Protein AF-0000000083249461 (afdb_homodimer)

Sequence (1876 aa):
MSLTADNPIELQPDAIRINGRSEIMLCASLFYFRIPRALWQERMEQLKACGYNSIDVYFPWNYHEDAEGQWDFGGERDVAAFLRLAKEAGLYVVARPGPYICSEWDGGGLPAYLFAQEQIRLRDNDPRFLRHTARWYERIMPLLADFELCQGGTVIAVQLDNELDFYGCEDPAGYMAALRELARSHGIRSPLLACAGQGGLFEASGYAKGVVPTCNFYPHNRDPEFEAKVLAYQSELAAGGVPLLVTETNRSHFLLRRLLACGAKLLGPYLQASGTNFGFTNATNNWGKPLAFLTSDYDFGGMVAPDGTLRPEAREGRLLASLIAAYGTPLAEAVPSGGDSAAVTVRGLQGKAAGPFALQLKGGGSLLFFANTGSDDAALTLAPANAGTSGEATFFMQPDRCAALPCDLPLSHWGLPGRLAFATAELFGVRQANGAVQMLFHAEGAARLTFEAGEAEARDVSGLKARQADGLCTLDFGKAEIGRCRFVWPSGQTLEIVTMDRELALRLETAEADEENFRFEAPGTGEGVQPAKPLAAEWRLAAIDPAQPLTEESPTPVSQADYLEKHGILRGYGWYQAQLPTVPEAGRQLGFFLNKGSDVLSLYAEGRYLGTFVPGGASKYIPLDDNAGIRSIAVRAEIWGHSNFDDPRLPGLRLNAMKGIRGLAAITRIRELSANWRYAMADPDDTNRQPDVPFLSAASKPIVAFGGWLSGRSFRREWFARSIAASAQTTARVLRFDGLEGTAEVFVNGRSAGMAQPLDPFIDLTALTSPGEEIELSVLLERNIGQQGGRVQLLEGMEATDWRLVGAGEEALRDYAIATRPSASAVEFPVSLAPGAVALLYGAPSDPRQDASAGWRVTAQGQGLKATVFWNGRLVSRLWLPGGDARPTMTGGSPDAFYVPGAWFHKPDEGTDEIIVLLEAVDGGHPAELRGFEVTPLMSLTADNPIELQPDAIRINGRSEIMLCASLFYFRIPRALWQERMEQLKACGYNSIDVYFPWNYHEDAEGQWDFGGERDVAAFLRLAKEAGLYVVARPGPYICSEWDGGGLPAYLFAQEQIRLRDNDPRFLRHTARWYERIMPLLADFELCQGGTVIAVQLDNELDFYGCEDPAGYMAALRELARSHGIRSPLLACAGQGGLFEASGYAKGVVPTCNFYPHNRDPEFEAKVLAYQSELAAGGVPLLVTETNRSHFLLRRLLACGAKLLGPYLQASGTNFGFTNATNNWGKPLAFLTSDYDFGGMVAPDGTLRPEAREGRLLASLIAAYGTPLAEAVPSGGDSAAVTVRGLQGKAAGPFALQLKGGGSLLFFANTGSDDAALTLAPANAGTSGEATFFMQPDRCAALPCDLPLSHWGLPGRLAFATAELFGVRQANGAVQMLFHAEGAARLTFEAGEAEARDVSGLKARQADGLCTLDFGKAEIGRCRFVWPSGQTLEIVTMDRELALRLETAEADEENFRFEAPGTGEGVQPAKPLAAEWRLAAIDPAQPLTEESPTPVSQADYLEKHGILRGYGWYQAQLPTVPEAGRQLGFFLNKGSDVLSLYAEGRYLGTFVPGGASKYIPLDDNAGIRSIAVRAEIWGHSNFDDPRLPGLRLNAMKGIRGLAAITRIRELSANWRYAMADPDDTNRQPDVPFLSAASKPIVAFGGWLSGRSFRREWFARSIAASAQTTARVLRFDGLEGTAEVFVNGRSAGMAQPLDPFIDLTALTSPGEEIELSVLLERNIGQQGGRVQLLEGMEATDWRLVGAGEEALRDYAIATRPSASAVEFPVSLAPGAVALLYGAPSDPRQDASAGWRVTAQGQGLKATVFWNGRLVSRLWLPGGDARPTMTGGSPDAFYVPGAWFHKPDEGTDEIIVLLEAVDGGHPAELRGFEVTPL

Nearest PDB structures (foldseek):
  3wf4-assembly1_D  TM=6.411E-01  e=1.593E-29  Homo sapiens
  3thc-assembly1_D  TM=6.425E-01  e=1.957E-29  Homo sapiens
  3wf4-assembly2_B  TM=6.384E-01  e=1.765E-29  Homo sapiens
  3wf2-assembly1_A  TM=6.442E-01  e=6.058E-29  Homo sapiens
  7kdv-assembly1_A  TM=6.465E-01  e=2.553E-28  Mus musculus

Solvent-accessible surface area (backbone atoms only — not comparable to full-atom values): 92840 Å² total; per-residue (Å²): 131,79,72,60,94,85,56,54,63,44,68,31,47,46,29,36,23,51,75,79,41,49,40,62,41,38,25,35,31,50,48,58,83,31,41,63,60,91,46,48,63,58,53,52,49,50,43,44,71,26,46,36,49,24,31,34,30,67,45,47,46,30,76,31,28,76,46,94,89,44,74,51,59,56,78,70,48,26,58,68,61,54,53,50,48,34,42,73,71,61,29,34,29,39,39,28,50,24,60,43,50,32,80,69,23,30,30,6,16,40,42,54,67,62,48,56,42,81,91,56,43,76,87,31,66,27,71,68,38,47,52,58,47,48,55,52,43,67,59,52,36,47,60,50,32,59,29,18,44,94,60,74,31,31,31,59,30,38,28,49,39,50,29,35,32,37,40,68,46,87,37,34,31,59,26,43,41,52,50,50,51,53,44,46,74,40,56,48,77,55,56,34,33,16,32,4,55,63,40,25,45,45,52,23,22,32,67,18,86,80,44,44,60,27,35,27,51,83,70,63,82,46,47,71,61,48,60,62,56,50,38,50,51,30,50,53,32,36,75,70,48,29,36,33,34,29,69,32,27,57,57,48,56,44,48,50,41,52,43,44,37,47,36,42,34,28,46,13,29,54,39,28,43,29,25,34,31,46,50,74,33,17,9,22,39,70,87,40,94,51,53,18,39,40,27,19,25,37,40,82,76,21,29,23,38,60,73,62,52,73,37,77,58,33,33,51,38,30,43,52,34,32,28,52,57,43,52,36,52,26,56,20,43,19,38,54,48,75,85,69,65,75,59,54,45,80,43,74,72,41,69,34,66,34,68,77,33,34,28,37,27,47,94,50,30,31,35,40,25,44,33,24,42,33,94,47,59,20,36,32,33,42,30,46,60,90,46,67,84,91,55,55,43,51,34,54,39,52,51,68,34,47,50,52,21,43,30,49,28,46,33,54,85,77,76,38,78,43,29,38,51,36,34,44,33,27,62,36,36,59,45,77,56,96,68,32,36,36,40,34,33,28,26,82,33,56,26,39,38,32,30,33,46,74,80,37,43,82,37,78,69,38,55,44,46,78,44,80,54,96,68,30,39,37,38,39,37,48,58,85,40,67,17,34,36,29,36,39,35,90,88,66,44,35,40,37,41,36,36,33,27,40,72,54,56,47,25,50,45,90,59,70,88,82,58,96,62,90,41,61,54,71,76,76,62,81,68,77,72,55,72,67,39,70,52,45,88,54,37,26,42,24,82,46,68,64,73,53,72,62,37,92,70,72,62,40,80,40,96,59,56,49,38,36,36,73,72,69,40,68,48,34,34,36,35,41,35,32,33,36,63,80,61,60,93,88,47,46,38,47,24,35,38,39,35,41,26,19,41,39,38,36,33,22,50,77,74,39,64,76,37,41,44,56,56,38,24,19,54,47,79,45,78,44,95,55,73,56,88,69,49,37,41,26,37,42,23,32,49,59,35,35,10,33,38,36,36,71,73,36,56,32,33,23,51,60,37,70,38,28,32,53,40,46,28,45,25,45,46,76,43,84,54,33,62,64,21,34,43,32,86,36,57,73,77,55,76,77,83,61,74,64,64,69,71,67,56,88,64,75,56,23,55,31,40,51,71,56,80,63,40,34,53,87,59,40,31,37,38,37,35,42,74,47,72,41,56,65,85,34,67,30,36,31,39,36,35,51,67,27,64,29,37,36,36,34,23,51,71,84,37,80,56,49,66,23,30,62,73,31,33,52,39,70,41,37,92,78,56,53,59,49,34,77,42,41,38,30,31,46,37,36,34,58,88,90,53,45,50,36,43,35,32,40,38,29,17,37,45,52,40,77,26,25,44,38,62,29,38,70,66,40,40,47,53,39,53,61,69,46,49,84,68,36,39,80,53,64,71,60,43,72,35,51,48,50,35,26,32,40,36,40,34,45,47,78,71,72,62,82,71,10,72,50,11,33,42,36,36,54,42,53,29,14,31,34,36,43,35,26,50,72,79,39,49,49,28,52,33,60,31,56,54,51,92,45,58,68,44,76,38,66,32,47,43,41,39,40,63,47,57,28,85,71,54,60,46,91,89,64,59,80,51,38,40,41,34,44,38,35,14,49,10,72,88,46,63,11,39,38,60,47,46,36,27,30,58,64,131,80,72,63,96,84,55,54,64,42,69,31,47,44,29,36,24,53,74,79,41,49,41,62,40,38,25,36,32,50,49,57,84,32,43,61,61,89,46,48,63,59,52,53,51,51,43,45,72,26,46,35,50,25,31,33,31,68,44,49,46,30,76,30,29,76,45,94,91,44,74,50,58,56,79,68,46,24,56,67,61,52,53,49,48,34,44,73,70,61,28,35,28,39,38,28,50,23,59,43,52,31,81,68,23,29,29,6,16,40,43,53,65,62,47,56,43,81,92,57,44,74,86,32,67,28,71,68,39,46,52,57,48,48,57,51,43,67,59,52,36,46,60,48,33,59,29,20,44,94,63,74,31,30,31,59,30,38,29,49,42,49,30,35,32,37,41,68,46,85,37,32,32,59,26,42,41,50,49,49,51,54,44,46,75,41,56,48,77,55,56,34,33,17,33,3,56,64,40,26,44,44,51,22,21,33,67,18,87,82,44,44,60,28,36,28,52,82,71,65,82,47,46,72,61,47,60,61,54,52,38,52,50,29,52,52,34,36,75,69,49,30,36,33,34,29,69,31,27,58,57,47,57,42,49,50,43,51,42,44,38,49,36,41,33,27,45,14,29,54,40,27,43,28,25,34,31,46,51,74,34,16,8,22,39,69,87,38,94,50,55,19,38,41,27,19,25,38,39,82,74,21,30,22,38,59,72,60,51,74,37,78,58,33,35,50,37,30,43,52,33,31,28,51,57,43,53,35,51,27,56,21,44,19,39,54,46,77,84,67,65,74,59,51,44,80,45,75,71,42,70,36,67,32,67,75,34,33,28,36,28,48,94,50,30,32,33,38,25,44,32,26,41,31,93,48,60,21,36,32,33,41,30,45,61,88,46,67,84,91,55,55,44,51,33,53,38,51,51,68,34,48,50,51,21,41,29,48,29,47,32,53,84,75,76,37,78,44,28,38,52,35,33,43,32,28,62,36,37,59,47,76,55,96,70,32,36,36,39,33,32,29,26,82,32,56,26,39,40,33,30,32,46,74,78,36,44,81,37,78,69,38,54,44,46,78,44,79,54,96,66,28,38,36,37,40,38,48,60,83,41,67,17,34,34,29,34,38,35,89,88,67,43,35,41,37,41,36,37,32,24,41,73,53,57,48,26,51,46,90,66,71,91,81,58,97,67,89,45,61,54,70,77,77,62,81,68,79,71,55,71,66,38,70,51,44,90,54,37,26,41,24,82,45,68,62,72,52,71,63,38,91,70,71,62,39,81,40,94,60,56,50,39,35,35,72,73,71,38,69,49,33,35,37,37,41,35,32,33,37,67,81,62,62,92,89,46,46,38,47,25,35,38,40,36,41,28,19,43,39,37,37,36,20,49,78,72,40,61,76,38,42,45,56,56,38,25,17,56,45,78,44,77,44,93,56,75,56,89,71,48,35,40,27,37,42,25,33,49,58,34,33,8,35,38,36,37,74,73,35,57,32,32,23,51,59,37,69,36,28,33,54,40,47,28,45,24,45,43,78,44,85,55,33,62,64,20,35,44,32,87,38,57,74,77,55,76,77,84,60,76,62,64,67,70,67,57,88,64,74,57,22,54,30,39,52,72,55,81,62,39,33,53,86,57,41,31,36,38,37,35,42,75,47,70,41,57,64,86,34,67,31,38,32,39,35,37,52,67,28,64,30,37,36,37,34,22,53,72,83,38,78,57,49,67,23,30,63,76,30,32,51,39,70,42,36,93,80,58,52,60,49,35,75,41,42,40,30,32,46,37,36,34,57,85,87,53,44,51,34,43,35,32,40,40,28,18,37,45,50,39,80,27,25,44,39,63,31,38,70,66,38,41,47,52,40,52,62,70,46,50,84,70,36,40,79,55,66,71,61,44,72,35,52,48,49,36,26,33,40,37,39,33,43,46,77,70,74,63,83,72,10,72,52,10,34,41,35,36,53,42,53,31,16,31,34,36,43,35,26,50,71,80,39,49,48,29,54,31,60,32,57,55,51,92,46,58,68,44,76,38,66,32,48,42,41,40,40,63,45,57,28,84,72,54,60,47,90,89,64,60,81,50,38,38,40,33,43,38,35,14,51,8,72,87,47,62,12,38,37,60,47,45,37,28,31,58,65

InterPro domains:
  IPR001944 Glycoside hydrolase, family 35 [PR00742] (19-36)
  IPR001944 Glycoside hydrolase, family 35 [PR00742] (40-58)
  IPR001944 Glycoside hydrolase, family 35 [PR00742] (95-114)
  IPR001944 Glycoside hydrolase, family 35 [PR00742] (150-165)
  IPR001944 Glycoside hydrolase, family 35 [PR00742] (265-280)
  IPR001944 Glycoside hydrolase, family 35 [PR00742] (292-308)
  IPR001944 Glycoside hydrolase, family 35 [PR00742] (743-759)
  IPR001944 Glycoside hydrolase, family 35 [PTHR23421] (9-754)
  IPR008979 Galactose-binding-like domain superfamily [SSF49785] (670-785)
  IPR017853 Glycoside hydrolase superfamily [SSF51445] (10-313)
  IPR031330 Glycoside hydrolase 35, catalytic domain [PF01301] (17-312)

Organism: NCBI:txid582686

Radius of gyration: 43.16 Å; Cα contacts (8 Å, |Δi|>4): 5080; chains: 2; bounding box: 88×126×91 Å

pLDDT: mean 92.26, std 10.06, range [27.17, 98.81]

Foldseek 3Di:
DAQDPPAQWGFFLQATGGNRFGAFAAEAEDELLFAAPVCLLVLLLLCVQLQGQAYEYEQQQCVQDVDPPRGDCDHSNPPLVSQVSCQVSRHAYAYEDAPACLLLWFLSSDFLLQLLDPPDDPLELGPVNLVSVLVSCLPVLLSLLCQDVVNVHRYQEYEHHEQQVQPPYPQLQNSLLSSVVSSVVSRDSHQYEWEHAAPPQCSGRVPHPRYQYAYEDEDDLLPQCVLVVLLVVSVVSNVVGGYHAHQEYAQAVLSVLSNLLSNYRYDYYPHQAWGFQFFLTRAWEQPFVGIATAFRGFPPPHQAHHLGDGDLSSLVSNQVSLLCVALGRQSSRWHKDDQPPLFKDKDDKDADKHDQIWTAGPPGWIWTKIARSGQAKIKIKIDTNPDPPVGIDMAIDGHSDIAIKIAQAAPVSVPAHWGWHTKSWHFRHWDDDDLEIETETEGQFKMKIKIQRAQWDKDPWDQWDWDDDPSIIMTIHGAPDWTWIWTADPVGHIYIYTYHYVVQSSQFDPDPDPDPDTDGHDPPPVPDQDDWDFQFDWKWKDWDLLQDDLFPDDWAWDFFDDFPSVVVFRAFKKKKKFWADFAPDPFFQFWKKFAQADAWKWKAQVSHTQFIAGLLRAIDTRGDPDSDRGTMMMIMWHPSRQASGDDPPGQRNHSSRTHGTRFMFRFGDKAWDQFFWFKFADDQPDPDDFQVVRVPDPDGTDTGGVQGDDDPDWGQKMKTKDKDWAAQRFQWKKKFFAQAQWKKFKDKQRHTQGMAHPSHRMTTCRVVDHHGDIIMMMIITGDGPPGGRGTIMMTTGYIIGRMTMDGDGLQRNLVSLVVCVVNIGIDAPWDKAAAFIKMKMKRFGDPQVPQAQSFKKKFWDWAQKWKFKDKPSTGFTIADHHDAPNDGHYDRDDRGITTDGNVPDDDPVRDTIMMMMIITRRHNPDIIITGGMIIGGD/DAQDPPAQWGFFLQATGGNRFGAFAAEAEDELLFAAPVCLLVLLLLCVQLQGQAYEYEQQQCVQDVDPPRGDCDHSNPPLVSQVSCQVSRHAYAYEDAPACLLLWFLSSDFLLQLLDPPDDPLELGPVNLVSVLVSCLPVLLSLLCQDVVNVHRYQEYEHHEQQVQPPYPQLQNSLLSSVVSSVVSRDSHQYEFEHADPPQCSGRVPHPRYQYAYEDEDDLLPQCVLVVLLVVSVVSNVVGGYHAHQEYAQAVLSVLSNLLSNYRHDYYPHQAWGFQFFLTGAWEQPFVGIATAFRGFPPPHQQHHLGDGDLSSLVSNQVSLLSVALGRQSSRWHKDDQCPVFKDKDDKDADKHDQIWTAGPPGWIWTKIARSGQAKIKIKIDTNPDPPVDIDMAIDGHSDIAIKIAQAAPVSVPAHWGWHTKSWHFRHWDDDDLEIETETEGQFKMKIKIQRAQWDKDPWDQWDWDDDPSIIMTIHGAPDWTWIKTAHPVGHIYIYTYHYVVQSSQFDPDDDPDPDTDGHDPPPVPDQDDWDFQFDWKWKDWDLLQDDLFPDDWAWDFFDDFPSVVVFRAFKKKKKFWADFAPDPFFQFWKKFAQADAWKWKAQVSHTQFIAGLLRAIDTRGDPDSDRGTMMMIMWHPSRQASGDDPPGQRNHSSRTHGTRFMFRFGDKAWDQFFWFKFADDQPDPDDFQVVRVPDPDGTDTGGVQGDDDPDWGQKMKTKDKDWAAQRFQWKKKFFAQAQWKKFKDKQRHTQGMAHPSHRMTTCRVVDHHGDIIMMMIITGDGPPGGRGTIMMTTGYIIGRMTMDGDGLQRNLVSLVVCVVNIGIDAPWDKAAAFIKMKMKRFGDPQVPQAQSFKKKFWDWAQKWKFKDKPSTGFTIADHHDAPNDGHYDRDDRGITTDGNVPADDPVRDTIMMMMIITRRHNPDIIITGGMIIGGD

Structure (mmCIF, N/CA/C/O backbone):
data_AF-0000000083249461-model_v1
#
loop_
_entity.id
_entity.type
_entity.pdbx_description
1 polymer Beta-galactosidase
#
loop_
_atom_site.group_PDB
_atom_site.id
_atom_site.type_symbol
_atom_site.label_atom_id
_atom_site.label_alt_id
_atom_site.label_comp_id
_atom_site.label_asym_id
_atom_site.label_entity_id
_atom_site.label_seq_id
_atom_site.pdbx_PDB_ins_code
_atom_site.Cartn_x
_atom_site.Cartn_y
_atom_site.Cartn_z
_atom_site.occupancy
_atom_site.B_iso_or_equiv
_atom_site.auth_seq_id
_atom_site.auth_comp_id
_atom_site.auth_asym_id
_atom_site.auth_atom_id
_atom_site.pdbx_PDB_model_num
ATOM 1 N N . MET A 1 1 ? 1.251 26.172 41.938 1 27.56 1 MET A N 1
ATOM 2 C CA . MET A 1 1 ? 2.48 26.938 42.031 1 27.56 1 MET A CA 1
ATOM 3 C C . MET A 1 1 ? 2.188 28.438 41.938 1 27.56 1 MET A C 1
ATOM 5 O O . MET A 1 1 ? 1.895 28.938 40.844 1 27.56 1 MET A O 1
ATOM 9 N N . SER A 1 2 ? 1.574 28.875 42.938 1 34.41 2 SER A N 1
ATOM 10 C CA . SER A 1 2 ? 1.335 30.297 43.156 1 34.41 2 SER A CA 1
ATOM 11 C C . SER A 1 2 ? 2.625 31.109 43 1 34.41 2 SER A C 1
ATOM 13 O O . SER A 1 2 ? 3.588 30.875 43.75 1 34.41 2 SER A O 1
ATOM 15 N N . LEU A 1 3 ? 2.977 31.453 41.812 1 40.75 3 LEU A N 1
ATOM 16 C CA . LEU A 1 3 ? 4.059 32.438 41.688 1 40.75 3 LEU A CA 1
ATOM 17 C C . LEU A 1 3 ? 4.047 33.406 42.875 1 40.75 3 LEU A C 1
ATOM 19 O O . LEU A 1 3 ? 2.982 33.75 43.375 1 40.75 3 LEU A O 1
ATOM 23 N N . THR A 1 4 ? 5.133 33.594 43.562 1 42.22 4 THR A N 1
ATOM 24 C CA . THR A 1 4 ? 5.387 34.438 44.719 1 42.22 4 THR A CA 1
ATOM 25 C C . THR A 1 4 ? 4.691 35.781 44.562 1 42.22 4 THR A C 1
ATOM 27 O O . THR A 1 4 ? 4.449 36.25 43.438 1 42.22 4 THR A O 1
ATOM 30 N N . ALA A 1 5 ? 4.137 36.406 45.625 1 47.94 5 ALA A N 1
ATOM 31 C CA . ALA A 1 5 ? 3.49 37.656 45.969 1 47.94 5 ALA A CA 1
ATOM 32 C C . ALA A 1 5 ? 4.078 38.812 45.125 1 47.94 5 ALA A C 1
ATOM 34 O O . ALA A 1 5 ? 3.365 39.75 44.781 1 47.94 5 ALA A O 1
ATOM 35 N N . ASP A 1 6 ? 5.359 38.656 44.656 1 61.06 6 ASP A N 1
ATOM 36 C CA . ASP A 1 6 ? 6.012 39.844 44.125 1 61.06 6 ASP A CA 1
ATOM 37 C C . ASP A 1 6 ? 6.117 39.75 42.594 1 61.06 6 ASP A C 1
ATOM 39 O O . ASP A 1 6 ? 6.766 40.594 41.969 1 61.06 6 ASP A O 1
ATOM 43 N N . ASN A 1 7 ? 5.496 38.688 41.781 1 78.06 7 ASN A N 1
ATOM 44 C CA . ASN A 1 7 ? 5.57 38.625 40.312 1 78.06 7 ASN A CA 1
ATOM 45 C C . ASN A 1 7 ? 4.441 39.438 39.656 1 78.06 7 ASN A C 1
ATOM 47 O O . ASN A 1 7 ? 3.27 39.219 40 1 78.06 7 ASN A O 1
ATOM 51 N N . PRO A 1 8 ? 4.801 40.281 38.844 1 92.56 8 PRO A N 1
ATOM 52 C CA . PRO A 1 8 ? 3.793 41.125 38.188 1 92.56 8 PRO A CA 1
ATOM 53 C C . PRO A 1 8 ? 2.871 40.344 37.25 1 92.56 8 PRO A C 1
ATOM 55 O O . PRO A 1 8 ? 1.847 40.875 36.812 1 92.56 8 PRO A O 1
ATOM 58 N N . ILE A 1 9 ? 3.199 39.062 36.969 1 96.38 9 ILE A N 1
ATOM 59 C CA . ILE A 1 9 ? 2.371 38.25 36.094 1 96.38 9 ILE A CA 1
ATOM 60 C C . ILE A 1 9 ? 1.811 37.062 36.875 1 96.38 9 ILE A C 1
ATOM 62 O O . ILE A 1 9 ? 2.568 36.25 37.406 1 96.38 9 ILE A O 1
ATOM 66 N N . GLU A 1 10 ? 0.568 36.969 36.938 1 95.81 10 GLU A N 1
ATOM 67 C CA . GLU A 1 10 ? -0.107 35.844 37.625 1 95.81 10 GLU A CA 1
ATOM 68 C C . GLU A 1 10 ? -0.956 35.031 36.656 1 95.81 10 GLU A C 1
ATOM 70 O O . GLU A 1 10 ? -1.757 35.594 35.906 1 95.81 10 GLU A O 1
ATOM 75 N N . LEU A 1 11 ? -0.726 33.75 36.656 1 97.31 11 LEU A N 1
ATOM 76 C CA . LEU A 1 11 ? -1.532 32.812 35.875 1 97.31 11 LEU A CA 1
ATOM 77 C C . LEU A 1 11 ? -2.447 32 36.75 1 97.31 11 LEU A C 1
ATOM 79 O O . LEU A 1 11 ? -1.972 31.25 37.625 1 97.31 11 LEU A O 1
ATOM 83 N N . GLN A 1 12 ? -3.715 32.156 36.594 1 96.62 12 GLN A N 1
ATOM 84 C CA . GLN A 1 12 ? -4.746 31.375 37.25 1 96.62 12 GLN A CA 1
ATOM 85 C C . GLN A 1 12 ? -5.695 30.719 36.25 1 96.62 12 GLN A C 1
ATOM 87 O O . GLN A 1 12 ? -5.738 31.109 35.094 1 96.62 12 GLN A O 1
ATOM 92 N N . PRO A 1 13 ? -6.363 29.734 36.719 1 96.19 13 PRO A N 1
ATOM 93 C CA . PRO A 1 13 ? -7.238 29.031 35.781 1 96.19 13 PRO A CA 1
ATOM 94 C C . PRO A 1 13 ? -8.195 29.969 35.031 1 96.19 13 PRO A C 1
ATOM 96 O O . PRO A 1 13 ? -8.57 29.688 33.906 1 96.19 13 PRO A O 1
ATOM 99 N N . ASP A 1 14 ? -8.453 31.094 35.656 1 95.69 14 ASP A N 1
ATOM 100 C CA . ASP A 1 14 ? -9.5 31.938 35.062 1 95.69 14 ASP A CA 1
ATOM 101 C C . ASP A 1 14 ? -8.914 33.188 34.438 1 95.69 14 ASP A C 1
ATOM 103 O O . ASP A 1 14 ? -9.617 33.938 33.781 1 95.69 14 ASP A O 1
ATOM 107 N N . ALA A 1 15 ? -7.555 33.438 34.562 1 97.19 15 ALA A N 1
ATOM 108 C CA . ALA A 1 15 ? -7.102 34.719 34.062 1 97.19 15 ALA A CA 1
ATOM 109 C C . ALA A 1 15 ? -5.582 34.75 33.938 1 97.19 15 ALA A C 1
ATOM 111 O O . ALA A 1 15 ? -4.879 34 34.594 1 97.19 15 ALA A O 1
ATOM 112 N N . ILE A 1 16 ? -5.133 35.562 33.031 1 98.12 16 ILE A N 1
ATOM 113 C CA . ILE A 1 16 ? -3.801 36.156 33.094 1 98.12 16 ILE A CA 1
ATOM 114 C C . ILE A 1 16 ? -3.867 37.531 33.719 1 98.12 16 ILE A C 1
ATOM 116 O O . ILE A 1 16 ? -4.547 38.438 33.188 1 98.12 16 ILE A O 1
ATOM 120 N N . ARG A 1 17 ? -3.184 37.75 34.781 1 97.19 17 ARG A N 1
ATOM 121 C CA . ARG A 1 17 ? -3.16 39.062 35.438 1 97.19 17 ARG A CA 1
ATOM 122 C C . ARG A 1 17 ? -1.78 39.688 35.312 1 97.19 17 ARG A C 1
ATOM 124 O O . ARG A 1 17 ? -0.776 39.094 35.688 1 97.19 17 ARG A O 1
ATOM 131 N N . ILE A 1 18 ? -1.732 40.812 34.719 1 96.81 18 ILE A N 1
ATOM 132 C CA . ILE A 1 18 ? -0.509 41.594 34.531 1 96.81 18 ILE A CA 1
ATOM 133 C C . ILE A 1 18 ? -0.602 42.875 35.375 1 96.81 18 ILE A C 1
ATOM 135 O O . ILE A 1 18 ? -1.45 43.719 35.094 1 96.81 18 ILE A O 1
ATOM 139 N N . ASN A 1 19 ? 0.245 43 36.312 1 94.12 19 ASN A N 1
ATOM 140 C CA . ASN A 1 19 ? 0.198 44.125 37.25 1 94.12 19 ASN A CA 1
ATOM 141 C C . ASN A 1 19 ? -1.189 44.281 37.844 1 94.12 19 ASN A C 1
ATOM 143 O O . ASN A 1 19 ? -1.718 45.406 37.906 1 94.12 19 ASN A O 1
ATOM 147 N N . GLY A 1 20 ? -1.799 43.219 38.031 1 92.81 20 GLY A N 1
ATOM 148 C CA . GLY A 1 20 ? -3.068 43.188 38.719 1 92.81 20 GLY A CA 1
ATOM 149 C C . GLY A 1 20 ? -4.27 43.312 37.812 1 92.81 20 GLY A C 1
ATOM 150 O O . GLY A 1 20 ? -5.41 43.156 38.25 1 92.81 20 GLY A O 1
ATOM 151 N N . ARG A 1 21 ? -4.051 43.531 36.625 1 94.94 21 ARG A N 1
ATOM 152 C CA . ARG A 1 21 ? -5.148 43.656 35.688 1 94.94 21 ARG A CA 1
ATOM 153 C C . ARG A 1 21 ? -5.285 42.406 34.812 1 94.94 21 ARG A C 1
ATOM 155 O O . ARG A 1 21 ? -4.312 41.938 34.219 1 94.94 21 ARG A O 1
ATOM 162 N N . SER A 1 22 ? -6.523 41.938 34.781 1 97 22 SER A N 1
ATOM 163 C CA . SER A 1 22 ? -6.789 40.75 33.969 1 97 22 SER A CA 1
ATOM 164 C C . SER A 1 22 ? -6.914 41.125 32.469 1 97 22 SER A C 1
ATOM 166 O O . SER A 1 22 ? -7.605 42.094 32.156 1 97 22 SER A O 1
ATOM 168 N N . GLU A 1 23 ? -6.215 40.375 31.641 1 95.5 23 GLU A N 1
ATOM 169 C CA . GLU A 1 23 ? -6.207 40.656 30.203 1 95.5 23 GLU A CA 1
ATOM 170 C C . GLU A 1 23 ? -6.352 39.406 29.375 1 95.5 23 GLU A C 1
ATOM 172 O O . GLU A 1 23 ? -5.922 38.312 29.812 1 95.5 23 GLU A O 1
ATOM 177 N N . ILE A 1 24 ? -7.059 39.5 28.25 1 98.12 24 ILE A N 1
ATOM 178 C CA . ILE A 1 24 ? -6.945 38.5 27.188 1 98.12 24 ILE A CA 1
ATOM 179 C C . ILE A 1 24 ? -5.789 38.844 26.266 1 98.12 24 ILE A C 1
ATOM 181 O O . ILE A 1 24 ? -5.707 40 25.781 1 98.12 24 ILE A O 1
ATOM 185 N N . MET A 1 25 ? -4.926 37.906 26.062 1 98.19 25 MET A N 1
ATOM 186 C CA . MET A 1 25 ? -3.77 38.188 25.219 1 98.19 25 MET A CA 1
ATOM 187 C C . MET A 1 25 ? -4.059 37.812 23.766 1 98.19 25 MET A C 1
ATOM 189 O O . MET A 1 25 ? -4.258 36.656 23.438 1 98.19 25 MET A O 1
ATOM 193 N N . LEU A 1 26 ? -4.234 38.781 22.906 1 98.12 26 LEU A N 1
ATOM 194 C CA . LEU A 1 26 ? -4.137 38.594 21.469 1 98.12 26 LEU A CA 1
ATOM 195 C C . LEU A 1 26 ? -2.688 38.688 21 1 98.12 26 LEU A C 1
ATOM 197 O O . LEU A 1 26 ? -2.125 39.781 20.938 1 98.12 26 LEU A O 1
ATOM 201 N N . CYS A 1 27 ? -2.129 37.562 20.688 1 98.38 27 CYS A N 1
ATOM 202 C CA . CYS A 1 27 ? -0.682 37.438 20.547 1 98.38 27 CYS A CA 1
ATOM 203 C C . CYS A 1 27 ? -0.298 37.062 19.125 1 98.38 27 CYS A C 1
ATOM 205 O O . CYS A 1 27 ? -0.416 35.906 18.719 1 98.38 27 CYS A O 1
ATOM 207 N N . ALA A 1 28 ? 0.229 38 18.359 1 97.88 28 ALA A N 1
ATOM 208 C CA . ALA A 1 28 ? 0.616 37.75 16.969 1 97.88 28 ALA A CA 1
ATOM 209 C C . ALA A 1 28 ? 2.084 37.375 16.875 1 97.88 28 ALA A C 1
ATOM 211 O O . ALA A 1 28 ? 2.939 37.938 17.531 1 97.88 28 ALA A O 1
ATOM 212 N N . SER A 1 29 ? 2.342 36.375 16.078 1 97 29 SER A N 1
ATOM 213 C CA . SER A 1 29 ? 3.732 36.031 15.789 1 97 29 SER A CA 1
ATOM 214 C C . SER A 1 29 ? 4.41 37.125 14.977 1 97 29 SER A C 1
ATOM 216 O O . SER A 1 29 ? 3.844 37.625 14 1 97 29 SER A O 1
ATOM 218 N N . LEU A 1 30 ? 5.461 37.562 15.383 1 97.88 30 LEU A N 1
ATOM 219 C CA . LEU A 1 30 ? 6.305 38.562 14.703 1 97.88 30 LEU A CA 1
ATOM 220 C C . LEU A 1 30 ? 7.777 38.156 14.805 1 97.88 30 LEU A C 1
ATOM 222 O O . LEU A 1 30 ? 8.367 38.25 15.883 1 97.88 30 LEU A O 1
ATOM 226 N N . PHE A 1 31 ? 8.391 37.844 13.695 1 98.06 31 PHE A N 1
ATOM 227 C CA . PHE A 1 31 ? 9.727 37.281 13.711 1 98.06 31 PHE A CA 1
ATOM 228 C C . PHE A 1 31 ? 10.734 38.219 13.086 1 98.06 31 PHE A C 1
ATOM 230 O O . PHE A 1 31 ? 10.797 38.375 11.859 1 98.06 31 PHE A O 1
ATOM 237 N N . TYR A 1 32 ? 11.586 38.75 13.867 1 98.12 32 TYR A N 1
ATOM 238 C CA . TYR A 1 32 ? 12.547 39.75 13.43 1 98.12 32 TYR A CA 1
ATOM 239 C C . TYR A 1 32 ? 13.5 39.188 12.383 1 98.12 32 TYR A C 1
ATOM 241 O O . TYR A 1 32 ? 13.992 39.906 11.516 1 98.12 32 TYR A O 1
ATOM 249 N N . PHE A 1 33 ? 13.789 37.969 12.43 1 98 33 PHE A N 1
ATOM 250 C CA . PHE A 1 33 ? 14.773 37.344 11.555 1 98 33 PHE A CA 1
ATOM 251 C C . PHE A 1 33 ? 14.195 37.094 10.164 1 98 33 PHE A C 1
ATOM 253 O O . PHE A 1 33 ? 14.914 36.688 9.242 1 98 33 PHE A O 1
ATOM 260 N N . ARG A 1 34 ? 12.922 37.406 9.953 1 97.88 34 ARG A N 1
ATOM 261 C CA . ARG A 1 34 ? 12.281 37.25 8.648 1 97.88 34 ARG A CA 1
ATOM 262 C C . ARG A 1 34 ? 11.859 38.594 8.086 1 97.88 34 ARG A C 1
ATOM 264 O O . ARG A 1 34 ? 11.25 38.656 7.016 1 97.88 34 ARG A O 1
ATOM 271 N N . ILE A 1 35 ? 12.031 39.625 8.797 1 97.5 35 ILE A N 1
ATOM 272 C CA . ILE A 1 35 ? 11.641 40.969 8.461 1 97.5 35 ILE A CA 1
ATOM 273 C C . ILE A 1 35 ? 12.844 41.906 8.578 1 97.5 35 ILE A C 1
ATOM 275 O O . ILE A 1 35 ? 13.539 41.906 9.594 1 97.5 35 ILE A O 1
ATOM 279 N N . PRO A 1 36 ? 13.141 42.781 7.547 1 96.69 36 PRO A N 1
ATOM 280 C CA . PRO A 1 36 ? 14.25 43.719 7.676 1 96.69 36 PRO A CA 1
ATOM 281 C C . PRO A 1 36 ? 14.109 44.625 8.898 1 96.69 36 PRO A C 1
ATOM 283 O O . PRO A 1 36 ? 13.008 45.094 9.211 1 96.69 36 PRO A O 1
ATOM 286 N N . ARG A 1 37 ? 15.203 44.875 9.531 1 97.5 37 ARG A N 1
ATOM 287 C CA . ARG A 1 37 ? 15.234 45.688 10.742 1 97.5 37 ARG A CA 1
ATOM 288 C C . ARG A 1 37 ? 14.5 47 10.531 1 97.5 37 ARG A C 1
ATOM 290 O O . ARG A 1 37 ? 13.781 47.469 11.414 1 97.5 37 ARG A O 1
ATOM 297 N N . ALA A 1 38 ? 14.602 47.594 9.383 1 96 38 ALA A N 1
ATOM 298 C CA . ALA A 1 38 ? 14.008 48.906 9.062 1 96 38 ALA A CA 1
ATOM 299 C C . ALA A 1 38 ? 12.484 48.844 9.133 1 96 38 ALA A C 1
ATOM 301 O O . ALA A 1 38 ? 11.82 49.875 9.219 1 96 38 ALA A O 1
ATOM 302 N N . LEU A 1 39 ? 11.938 47.688 9.086 1 96.62 39 LEU A N 1
ATOM 303 C CA . LEU A 1 39 ? 10.492 47.531 9.008 1 96.62 39 LEU A CA 1
ATOM 304 C C . LEU A 1 39 ? 9.922 47 10.312 1 96.62 39 LEU A C 1
ATOM 306 O O . LEU A 1 39 ? 8.711 46.812 10.438 1 96.62 39 LEU A O 1
ATOM 310 N N . TRP A 1 40 ? 10.75 46.75 11.32 1 98.12 40 TRP A N 1
ATOM 311 C CA . TRP A 1 40 ? 10.289 46.188 12.586 1 98.12 40 TRP A CA 1
ATOM 312 C C . TRP A 1 40 ? 9.211 47.062 13.219 1 98.12 40 TRP A C 1
ATOM 314 O O . TRP A 1 40 ? 8.141 46.562 13.586 1 98.12 40 TRP A O 1
ATOM 324 N N . GLN A 1 41 ? 9.484 48.281 13.344 1 97.69 41 GLN A N 1
ATOM 325 C CA . GLN A 1 41 ? 8.578 49.219 13.977 1 97.69 41 GLN A CA 1
ATOM 326 C C . GLN A 1 41 ? 7.242 49.312 13.234 1 97.69 41 GLN A C 1
ATOM 328 O O . GLN A 1 41 ? 6.18 49.281 13.859 1 97.69 41 GLN A O 1
ATOM 333 N N . GLU A 1 42 ? 7.336 49.375 11.977 1 96.12 42 GLU A N 1
ATOM 334 C CA . GLU A 1 42 ? 6.121 49.438 11.164 1 96.12 42 GLU A CA 1
ATOM 335 C C . GLU A 1 42 ? 5.23 48.219 11.43 1 96.12 42 GLU A C 1
ATOM 337 O O . GLU A 1 42 ? 4.016 48.375 11.57 1 96.12 42 GLU A O 1
ATOM 342 N N . ARG A 1 43 ? 5.844 47.062 11.398 1 97.38 43 ARG A N 1
ATOM 343 C CA . ARG A 1 43 ? 5.078 45.844 11.625 1 97.38 43 ARG A CA 1
ATOM 344 C C . ARG A 1 43 ? 4.418 45.844 13 1 97.38 43 ARG A C 1
ATOM 346 O O . ARG A 1 43 ? 3.264 45.438 13.148 1 97.38 43 ARG A O 1
ATOM 353 N N . MET A 1 44 ? 5.121 46.281 13.977 1 98.38 44 MET A N 1
ATOM 354 C CA . MET A 1 44 ? 4.594 46.344 15.336 1 98.38 44 MET A CA 1
ATOM 355 C C . MET A 1 44 ? 3.416 47.312 15.422 1 98.38 44 MET A C 1
ATOM 357 O O . MET A 1 44 ? 2.41 47 16.062 1 98.38 44 MET A O 1
ATOM 361 N N . GLU A 1 45 ? 3.518 48.406 14.797 1 97.25 45 GLU A N 1
ATOM 362 C CA . GLU A 1 45 ? 2.438 49.375 14.781 1 97.25 45 GLU A CA 1
ATOM 363 C C . GLU A 1 45 ? 1.206 48.844 14.062 1 97.25 45 GLU A C 1
ATOM 365 O O . GLU A 1 45 ? 0.075 49.094 14.484 1 97.25 45 GLU A O 1
ATOM 370 N N . GLN A 1 46 ? 1.48 48.156 13.023 1 96.5 46 GLN A N 1
ATOM 371 C CA . GLN A 1 46 ? 0.378 47.531 12.297 1 96.5 46 GLN A CA 1
ATOM 372 C C . GLN A 1 46 ? -0.373 46.531 13.188 1 96.5 46 GLN A C 1
ATOM 374 O O . GLN A 1 46 ? -1.605 46.5 13.195 1 96.5 46 GLN A O 1
ATOM 379 N N . LEU A 1 47 ? 0.372 45.719 13.906 1 97.62 47 LEU A N 1
ATOM 380 C CA . LEU A 1 47 ? -0.256 44.75 14.781 1 97.62 47 LEU A CA 1
ATOM 381 C C . LEU A 1 47 ? -1.068 45.438 15.875 1 97.62 47 LEU A C 1
ATOM 383 O O . LEU A 1 47 ? -2.182 45 16.188 1 97.62 47 LEU A O 1
ATOM 387 N N . LYS A 1 48 ? -0.538 46.5 16.422 1 97 48 LYS A N 1
ATOM 388 C CA . LYS A 1 48 ? -1.265 47.312 17.406 1 97 48 LYS A CA 1
ATOM 389 C C . LYS A 1 48 ? -2.553 47.875 16.828 1 97 48 LYS A C 1
ATOM 391 O O . LYS A 1 48 ? -3.598 47.844 17.469 1 97 48 LYS A O 1
ATOM 396 N N . ALA A 1 49 ? -2.396 48.312 15.641 1 94.75 49 ALA A N 1
ATOM 397 C CA . ALA A 1 49 ? -3.551 48.906 14.969 1 94.75 49 ALA A CA 1
ATOM 398 C C . ALA A 1 49 ? -4.625 47.844 14.711 1 94.75 49 ALA A C 1
ATOM 400 O O . ALA A 1 49 ? -5.812 48.188 14.633 1 94.75 49 ALA A O 1
ATOM 401 N N . CYS A 1 50 ? -4.246 46.656 14.633 1 95.38 50 CYS A N 1
ATOM 402 C CA . CYS A 1 50 ? -5.188 45.562 14.406 1 95.38 50 CYS A CA 1
ATOM 403 C C . CYS A 1 50 ? -5.766 45.062 15.719 1 95.38 50 CYS A C 1
ATOM 405 O O . CYS A 1 50 ? -6.598 44.156 15.727 1 95.38 50 CYS A O 1
ATOM 407 N N . GLY A 1 51 ? -5.34 45.594 16.781 1 95.88 51 GLY A N 1
ATOM 408 C CA . GLY A 1 51 ? -5.938 45.312 18.062 1 95.88 51 GLY A CA 1
ATOM 409 C C . GLY A 1 51 ? -5.121 44.344 18.891 1 95.88 51 GLY A C 1
ATOM 410 O O . GLY A 1 51 ? -5.5 44 20.016 1 95.88 51 GLY A O 1
ATOM 411 N N . TYR A 1 52 ? -3.975 43.906 18.438 1 98 52 TYR A N 1
ATOM 412 C CA . TYR A 1 52 ? -3.141 42.969 19.188 1 98 52 TYR A CA 1
ATOM 413 C C . TYR A 1 52 ? -2.367 43.688 20.281 1 98 52 TYR A C 1
ATOM 415 O O . TYR A 1 52 ? -1.932 44.812 20.094 1 98 52 TYR A O 1
ATOM 423 N N . ASN A 1 53 ? -2.199 43.031 21.406 1 98.12 53 ASN A N 1
ATOM 424 C CA . ASN A 1 53 ? -1.527 43.656 22.547 1 98.12 53 ASN A CA 1
ATOM 425 C C . ASN A 1 53 ? -0.25 42.906 22.922 1 98.12 53 ASN A C 1
ATOM 427 O O . ASN A 1 53 ? 0.435 43.281 23.875 1 98.12 53 ASN A O 1
ATOM 431 N N . SER A 1 54 ? 0.04 41.875 22.234 1 98.38 54 SER A N 1
ATOM 432 C CA . SER A 1 54 ? 1.24 41.094 22.5 1 98.38 54 SER A CA 1
ATOM 433 C C . SER A 1 54 ? 1.76 40.438 21.219 1 98.38 54 SER A C 1
ATOM 435 O O . SER A 1 54 ? 1.026 40.312 20.25 1 98.38 54 SER A O 1
ATOM 437 N N . ILE A 1 55 ? 3.012 40.094 21.25 1 98.56 55 ILE A N 1
ATOM 438 C CA . ILE A 1 55 ? 3.645 39.344 20.172 1 98.56 55 ILE A CA 1
ATOM 439 C C . ILE A 1 55 ? 4.395 38.156 20.75 1 98.56 55 ILE A C 1
ATOM 441 O O . ILE A 1 55 ? 4.852 38.188 21.891 1 98.56 55 ILE A O 1
ATOM 445 N N . ASP A 1 56 ? 4.387 37.062 20.031 1 98 56 ASP A N 1
ATOM 446 C CA . ASP A 1 56 ? 5.344 36 20.328 1 98 56 ASP A CA 1
ATOM 447 C C . ASP A 1 56 ? 6.523 36.031 19.359 1 98 56 ASP A C 1
ATOM 449 O O . ASP A 1 56 ? 6.348 36.344 18.172 1 98 56 ASP A O 1
ATOM 453 N N . VAL A 1 57 ? 7.688 35.781 19.859 1 98.31 57 VAL A N 1
ATOM 454 C CA . VAL A 1 57 ? 8.922 35.938 19.094 1 98.31 57 VAL A CA 1
ATOM 455 C C . VAL A 1 57 ? 9.805 34.719 19.297 1 98.31 57 VAL A C 1
ATOM 457 O O . VAL A 1 57 ? 10.125 34.344 20.422 1 98.31 57 VAL A O 1
ATOM 460 N N . TYR A 1 58 ? 10.172 34.125 18.188 1 98.44 58 TYR A N 1
ATOM 461 C CA . TYR A 1 58 ? 11.211 33.094 18.219 1 98.44 58 TYR A CA 1
ATOM 462 C C . TYR A 1 58 ? 12.594 33.719 18.125 1 98.44 58 TYR A C 1
ATOM 464 O O . TYR A 1 58 ? 12.766 34.781 17.547 1 98.44 58 TYR A O 1
ATOM 472 N N . PHE A 1 59 ? 13.5 33.062 18.703 1 98.69 59 PHE A N 1
ATOM 473 C CA . PHE A 1 59 ? 14.914 33.406 18.625 1 98.69 59 PHE A CA 1
ATOM 474 C C . PHE A 1 59 ? 15.742 32.219 18.141 1 98.69 59 PHE A C 1
ATOM 476 O O . PHE A 1 59 ? 16.141 31.375 18.938 1 98.69 59 PHE A O 1
ATOM 483 N N . PRO A 1 60 ? 15.984 32.156 16.844 1 98.56 60 PRO A N 1
ATOM 484 C CA . PRO A 1 60 ? 16.688 30.969 16.328 1 98.56 60 PRO A CA 1
ATOM 485 C C . PRO A 1 60 ? 18.156 30.938 16.734 1 98.56 60 PRO A C 1
ATOM 487 O O . PRO A 1 60 ? 18.922 31.828 16.375 1 98.56 60 PRO A O 1
ATOM 490 N N . TRP A 1 61 ? 18.547 29.906 17.406 1 98.75 61 TRP A N 1
ATOM 491 C CA . TRP A 1 61 ? 19.922 29.688 17.844 1 98.75 61 TRP A CA 1
ATOM 492 C C . TRP A 1 61 ? 20.891 29.797 16.672 1 98.75 61 TRP A C 1
ATOM 494 O O . TRP A 1 61 ? 21.875 30.531 16.734 1 98.75 61 TRP A O 1
ATOM 504 N N . ASN A 1 62 ? 20.609 29.203 15.57 1 97.94 62 ASN A N 1
ATOM 505 C CA . ASN A 1 62 ? 21.547 29.109 14.453 1 97.94 62 ASN A CA 1
ATOM 506 C C . ASN A 1 62 ? 21.531 30.391 13.617 1 97.94 62 ASN A C 1
ATOM 508 O O . ASN A 1 62 ? 22.312 30.516 12.672 1 97.94 62 ASN A O 1
ATOM 512 N N . TYR A 1 63 ? 20.625 31.281 13.891 1 97.81 63 TYR A N 1
ATOM 513 C CA . TYR A 1 63 ? 20.672 32.625 13.312 1 97.81 63 TYR A CA 1
ATOM 514 C C . TYR A 1 63 ? 21.75 33.469 13.984 1 97.81 63 TYR A C 1
ATOM 516 O O . TYR A 1 63 ? 22.406 34.281 13.336 1 97.81 63 TYR A O 1
ATOM 524 N N . HIS A 1 64 ? 22 33.219 15.234 1 98.56 64 HIS A N 1
ATOM 525 C CA . HIS A 1 64 ? 22.906 34 16.047 1 98.56 64 HIS A CA 1
ATOM 526 C C . HIS A 1 64 ? 24.25 33.312 16.219 1 98.56 64 HIS A C 1
ATOM 528 O O . HIS A 1 64 ? 25.234 33.938 16.594 1 98.56 64 HIS A O 1
ATOM 534 N N . GLU A 1 65 ? 24.266 32.031 16.016 1 97.81 65 GLU A N 1
ATOM 535 C CA . GLU A 1 65 ? 25.5 31.25 16.016 1 97.81 65 GLU A CA 1
ATOM 536 C C . GLU A 1 65 ? 25.656 30.453 14.734 1 97.81 65 GLU A C 1
ATOM 538 O O . GLU A 1 65 ? 25.328 29.266 14.695 1 97.81 65 GLU A O 1
ATOM 543 N N . ASP A 1 66 ? 26.219 30.984 13.797 1 88.62 66 ASP A N 1
ATOM 544 C CA . ASP A 1 66 ? 26.328 30.359 12.484 1 88.62 66 ASP A CA 1
ATOM 545 C C . ASP A 1 66 ? 27.297 29.172 12.523 1 88.62 66 ASP A C 1
ATOM 547 O O . ASP A 1 66 ? 27.125 28.203 11.789 1 88.62 66 ASP A O 1
ATOM 551 N N . ALA A 1 67 ? 28.312 29.328 13.258 1 92.75 67 ALA A N 1
ATOM 552 C CA . ALA A 1 67 ? 29.297 28.266 13.562 1 92.75 67 ALA A CA 1
ATOM 553 C C . ALA A 1 67 ? 29.625 28.25 15.055 1 92.75 67 ALA A C 1
ATOM 555 O O . ALA A 1 67 ? 29.422 29.25 15.758 1 92.75 67 ALA A O 1
ATOM 556 N N . GLU A 1 68 ? 30.094 27.188 15.453 1 95.12 68 GLU A N 1
ATOM 557 C CA . GLU A 1 68 ? 30.297 27.031 16.891 1 95.12 68 GLU A CA 1
ATOM 558 C C . GLU A 1 68 ? 31.188 28.141 17.438 1 95.12 68 GLU A C 1
ATOM 560 O O . GLU A 1 68 ? 32.312 28.328 16.984 1 95.12 68 GLU A O 1
ATOM 565 N N . GLY A 1 69 ? 30.609 28.828 18.344 1 95.44 69 GLY A N 1
ATOM 566 C CA . GLY A 1 69 ? 31.359 29.859 19.031 1 95.44 69 GLY A CA 1
ATOM 567 C C . GLY A 1 69 ? 31.312 31.203 18.328 1 95.44 69 GLY A C 1
ATOM 568 O O . GLY A 1 69 ? 31.797 32.188 18.875 1 95.44 69 GLY A O 1
ATOM 569 N N . GLN A 1 70 ? 30.812 31.281 17.25 1 96.06 70 GLN A N 1
ATOM 570 C CA . GLN A 1 70 ? 30.703 32.531 16.516 1 96.06 70 GLN A CA 1
ATOM 571 C C . GLN A 1 70 ? 29.328 33.156 16.672 1 96.06 70 GLN A C 1
ATOM 573 O O . GLN A 1 70 ? 28.375 32.781 15.984 1 96.06 70 GLN A O 1
ATOM 578 N N . TRP A 1 71 ? 29.281 34.156 17.516 1 97.62 71 TRP A N 1
ATOM 579 C CA . TRP A 1 71 ? 28.016 34.781 17.891 1 97.62 71 TRP A CA 1
ATOM 580 C C . TRP A 1 71 ? 27.828 36.125 17.203 1 97.62 71 TRP A C 1
ATOM 582 O O . TRP A 1 71 ? 28.781 36.844 16.984 1 97.62 71 TRP A O 1
ATOM 592 N N . ASP A 1 72 ? 26.672 36.438 16.766 1 97.38 72 ASP A N 1
ATOM 593 C CA . ASP A 1 72 ? 26.312 37.719 16.188 1 97.38 72 ASP A CA 1
ATOM 594 C C . ASP A 1 72 ? 24.938 38.188 16.656 1 97.38 72 ASP A C 1
ATOM 596 O O . ASP A 1 72 ? 23.938 37.531 16.391 1 97.38 72 ASP A O 1
ATOM 600 N N . PHE A 1 73 ? 24.859 39.312 17.375 1 98.06 73 PHE A N 1
ATOM 601 C CA . PHE A 1 73 ? 23.625 39.906 17.859 1 98.06 73 PHE A CA 1
ATOM 602 C C . PHE A 1 73 ? 23.5 41.344 17.406 1 98.06 73 PHE A C 1
ATOM 604 O O . PHE A 1 73 ? 22.859 42.156 18.078 1 98.06 73 PHE A O 1
ATOM 611 N N . GLY A 1 74 ? 24.141 41.719 16.312 1 97.31 74 GLY A N 1
ATOM 612 C CA . GLY A 1 74 ? 24.094 43.094 15.781 1 97.31 74 GLY A CA 1
ATOM 613 C C . GLY A 1 74 ? 23.312 43.188 14.492 1 97.31 74 GLY A C 1
ATOM 614 O O . GLY A 1 74 ? 22.891 42.188 13.914 1 97.31 74 GLY A O 1
ATOM 615 N N . GLY A 1 75 ? 22.984 44.406 14.078 1 96.5 75 GLY A N 1
ATOM 616 C CA . GLY A 1 75 ? 22.312 44.656 12.812 1 96.5 75 GLY A CA 1
ATOM 617 C C . GLY A 1 75 ? 20.938 44.031 12.734 1 96.5 75 GLY A C 1
ATOM 618 O O . GLY A 1 75 ? 20.094 44.25 13.609 1 96.5 75 GLY A O 1
ATOM 619 N N . GLU A 1 76 ? 20.75 43.188 11.672 1 96.69 76 GLU A N 1
ATOM 620 C CA . GLU A 1 76 ? 19.484 42.5 11.453 1 96.69 76 GLU A CA 1
ATOM 621 C C . GLU A 1 76 ? 19.219 41.5 12.57 1 96.69 76 GLU A C 1
ATOM 623 O O . GLU A 1 76 ? 18.094 41 12.711 1 96.69 76 GLU A O 1
ATOM 628 N N . ARG A 1 77 ? 20.25 41.219 13.406 1 98.25 77 ARG A N 1
ATOM 629 C CA . ARG A 1 77 ? 20.141 40.188 14.438 1 98.25 77 ARG A CA 1
ATOM 630 C C . ARG A 1 77 ? 20.094 40.812 15.828 1 98.25 77 ARG A C 1
ATOM 632 O O . ARG A 1 77 ? 20.297 40.125 16.828 1 98.25 77 ARG A O 1
ATOM 639 N N . ASP A 1 78 ? 19.844 42.125 15.883 1 98.44 78 ASP A N 1
ATOM 640 C CA . ASP A 1 78 ? 19.891 42.875 17.125 1 98.44 78 ASP A CA 1
ATOM 641 C C . ASP A 1 78 ? 18.641 42.656 17.969 1 98.44 78 ASP A C 1
ATOM 643 O O . ASP A 1 78 ? 17.688 43.438 17.906 1 98.44 78 ASP A O 1
ATOM 647 N N . VAL A 1 79 ? 18.719 41.688 18.844 1 98.5 79 VAL A N 1
ATOM 648 C CA . VAL A 1 79 ? 17.609 41.281 19.688 1 98.5 79 VAL A CA 1
ATOM 649 C C . VAL A 1 79 ? 17.219 42.438 20.625 1 98.5 79 VAL A C 1
ATOM 651 O O . VAL A 1 79 ? 16.031 42.719 20.797 1 98.5 79 VAL A O 1
ATOM 654 N N . ALA A 1 80 ? 18.172 43.031 21.219 1 98.31 80 ALA A N 1
ATOM 655 C CA . ALA A 1 80 ? 17.922 44.125 22.172 1 98.31 80 ALA A CA 1
ATOM 656 C C . ALA A 1 80 ? 17.141 45.25 21.5 1 98.31 80 ALA A C 1
ATOM 658 O O . ALA A 1 80 ? 16.188 45.781 22.078 1 98.31 80 ALA A O 1
ATOM 659 N N . ALA A 1 81 ? 17.609 45.594 20.312 1 98.56 81 ALA A N 1
ATOM 660 C CA . ALA A 1 81 ? 16.922 46.656 19.594 1 98.56 81 ALA A CA 1
ATOM 661 C C . ALA A 1 81 ? 15.477 46.281 19.297 1 98.56 81 ALA A C 1
ATOM 663 O O . ALA A 1 81 ? 14.57 47.094 19.406 1 98.56 81 ALA A O 1
ATOM 664 N N . PHE A 1 82 ? 15.266 45.125 18.875 1 98.31 82 PHE A N 1
ATOM 665 C CA . PHE A 1 82 ? 13.93 44.656 18.547 1 98.31 82 PHE A CA 1
ATOM 666 C C . PHE A 1 82 ? 13.031 44.688 19.781 1 98.31 82 PHE A C 1
ATOM 668 O O . PHE A 1 82 ? 11.883 45.156 19.703 1 98.31 82 PHE A O 1
ATOM 675 N N . LEU A 1 83 ? 13.492 44.188 20.938 1 98.69 83 LEU A N 1
ATOM 676 C CA . LEU A 1 83 ? 12.711 44.188 22.172 1 98.69 83 LEU A CA 1
ATOM 677 C C . LEU A 1 83 ? 12.445 45.594 22.672 1 98.69 83 LEU A C 1
ATOM 679 O O . LEU A 1 83 ? 11.391 45.844 23.25 1 98.69 83 LEU A O 1
ATOM 683 N N . ARG A 1 84 ? 13.391 46.469 22.484 1 98.31 84 ARG A N 1
ATOM 684 C CA . ARG A 1 84 ? 13.172 47.875 22.828 1 98.31 84 ARG A CA 1
ATOM 685 C C . ARG A 1 84 ? 12.023 48.438 22.016 1 98.31 84 ARG A C 1
ATOM 687 O O . ARG A 1 84 ? 11.18 49.156 22.547 1 98.31 84 ARG A O 1
ATOM 694 N N . LEU A 1 85 ? 12.031 48.156 20.734 1 98.56 85 LEU A N 1
ATOM 695 C CA . LEU A 1 85 ? 10.953 48.625 19.875 1 98.56 85 LEU A CA 1
ATOM 696 C C . LEU A 1 85 ? 9.609 48.062 20.312 1 98.56 85 LEU A C 1
ATOM 698 O O . LEU A 1 85 ? 8.586 48.75 20.25 1 98.56 85 LEU A O 1
ATOM 702 N N . ALA A 1 86 ? 9.609 46.812 20.703 1 98.5 86 ALA A N 1
ATOM 703 C CA . ALA A 1 86 ? 8.375 46.219 21.203 1 98.5 86 ALA A CA 1
ATOM 704 C C . ALA A 1 86 ? 7.867 46.969 22.438 1 98.5 86 ALA A C 1
ATOM 706 O O . ALA A 1 86 ? 6.668 47.219 22.562 1 98.5 86 ALA A O 1
ATOM 707 N N . LYS A 1 87 ? 8.797 47.312 23.375 1 97.88 87 LYS A N 1
ATOM 708 C CA . LYS A 1 87 ? 8.461 48.094 24.547 1 97.88 87 LYS A CA 1
ATOM 709 C C . LYS A 1 87 ? 7.898 49.438 24.172 1 97.88 87 LYS A C 1
ATOM 711 O O . LYS A 1 87 ? 6.867 49.875 24.688 1 97.88 87 LYS A O 1
ATOM 716 N N . GLU A 1 88 ? 8.531 50.062 23.234 1 97.81 88 GLU A N 1
ATOM 717 C CA . GLU A 1 88 ? 8.102 51.375 22.781 1 97.81 88 GLU A CA 1
ATOM 718 C C . GLU A 1 88 ? 6.719 51.312 22.141 1 97.81 88 GLU A C 1
ATOM 720 O O . GLU A 1 88 ? 5.914 52.219 22.281 1 97.81 88 GLU A O 1
ATOM 725 N N . ALA A 1 89 ? 6.465 50.25 21.453 1 97.62 89 ALA A N 1
ATOM 726 C CA . ALA A 1 89 ? 5.18 50.062 20.781 1 97.62 89 ALA A CA 1
ATOM 727 C C . ALA A 1 89 ? 4.094 49.688 21.781 1 97.62 89 ALA A C 1
ATOM 729 O O . ALA A 1 89 ? 2.902 49.75 21.469 1 97.62 89 ALA A O 1
ATOM 730 N N . GLY A 1 90 ? 4.504 49.312 22.969 1 96.75 90 GLY A N 1
ATOM 731 C CA . GLY A 1 90 ? 3.551 48.906 23.984 1 96.75 90 GLY A CA 1
ATOM 732 C C . GLY A 1 90 ? 3.029 47.5 23.766 1 96.75 90 GLY A C 1
ATOM 733 O O . GLY A 1 90 ? 1.857 47.219 24.031 1 96.75 90 GLY A O 1
ATOM 734 N N . LEU A 1 91 ? 3.824 46.625 23.234 1 98.5 91 LEU A N 1
ATOM 735 C CA . LEU A 1 91 ? 3.467 45.219 23.016 1 98.5 91 LEU A CA 1
ATOM 736 C C . LEU A 1 91 ? 4.133 44.312 24.047 1 98.5 91 LEU A C 1
ATOM 738 O O . LEU A 1 91 ? 5.344 44.406 24.25 1 98.5 91 LEU A O 1
ATOM 742 N N . TYR A 1 92 ? 3.352 43.469 24.734 1 98.38 92 TYR A N 1
ATOM 743 C CA . TYR A 1 92 ? 3.941 42.438 25.547 1 98.38 92 TYR A CA 1
ATOM 744 C C . TYR A 1 92 ? 4.625 41.375 24.672 1 98.38 92 TYR A C 1
ATOM 746 O O . TYR A 1 92 ? 4.254 41.188 23.516 1 98.38 92 TYR A O 1
ATOM 754 N N . VAL A 1 93 ? 5.633 40.75 25.266 1 98.75 93 VAL A N 1
ATOM 755 C CA . VAL A 1 93 ? 6.391 39.781 24.469 1 98.75 93 VAL A CA 1
ATOM 756 C C . VAL A 1 93 ? 6.359 38.438 25.156 1 98.75 93 VAL A C 1
ATOM 758 O O . VAL A 1 93 ? 6.699 38.312 26.344 1 98.75 93 VAL A O 1
ATOM 761 N N . VAL A 1 94 ? 5.863 37.406 24.469 1 98.69 94 VAL A N 1
ATOM 762 C CA . VAL A 1 94 ? 6.137 36.031 24.812 1 98.69 94 VAL A CA 1
ATOM 763 C C . VAL A 1 94 ? 7.395 35.562 24.078 1 98.69 94 VAL A C 1
ATOM 765 O O . VAL A 1 94 ? 7.355 35.281 22.875 1 98.69 94 VAL A O 1
ATOM 768 N N . ALA A 1 95 ? 8.492 35.469 24.781 1 98.81 95 ALA A N 1
ATOM 769 C CA . ALA A 1 95 ? 9.781 35.156 24.188 1 98.81 95 ALA A CA 1
ATOM 770 C C . ALA A 1 95 ? 9.953 33.625 24.062 1 98.81 95 ALA A C 1
ATOM 772 O O . ALA A 1 95 ? 9.711 32.906 25.016 1 98.81 95 ALA A O 1
ATOM 773 N N . ARG A 1 96 ? 10.359 33.188 22.922 1 98.69 96 ARG A N 1
ATOM 774 C CA . ARG A 1 96 ? 10.508 31.75 22.672 1 98.69 96 ARG A CA 1
ATOM 775 C C . ARG A 1 96 ? 11.898 31.422 22.141 1 98.69 96 ARG A C 1
ATOM 777 O O . ARG A 1 96 ? 12.047 31.047 20.969 1 98.69 96 ARG A O 1
ATOM 784 N N . PRO A 1 97 ? 12.859 31.406 22.969 1 98.38 97 PRO A N 1
ATOM 785 C CA . PRO A 1 97 ? 14.25 31.203 22.562 1 98.38 97 PRO A CA 1
ATOM 786 C C . PRO A 1 97 ? 14.57 29.734 22.266 1 98.38 97 PRO A C 1
ATOM 788 O O . PRO A 1 97 ? 15.617 29.438 21.688 1 98.38 97 PRO A O 1
ATOM 791 N N . GLY A 1 98 ? 13.719 28.875 22.609 1 96.69 98 GLY A N 1
ATOM 792 C CA . GLY A 1 98 ? 13.969 27.469 22.359 1 96.69 98 GLY A CA 1
ATOM 793 C C . GLY A 1 98 ? 14.828 26.828 23.438 1 96.69 98 GLY A C 1
ATOM 794 O O . GLY A 1 98 ? 14.805 27.25 24.594 1 96.69 98 GLY A O 1
ATOM 795 N N . PRO A 1 99 ? 15.609 25.641 23.109 1 98 99 PRO A N 1
ATOM 796 C CA . PRO A 1 99 ? 16.578 25.734 22.016 1 98 99 PRO A CA 1
ATOM 797 C C . PRO A 1 99 ? 15.961 25.422 20.656 1 98 99 PRO A C 1
ATOM 799 O O . PRO A 1 99 ? 16.469 25.891 19.625 1 98 99 PRO A O 1
ATOM 802 N N . TYR A 1 100 ? 15.055 24.5 20.562 1 98.31 100 TYR A N 1
ATOM 803 C CA . TYR A 1 100 ? 14.328 24.188 19.328 1 98.31 100 TYR A CA 1
ATOM 804 C C . TYR A 1 100 ? 13.109 25.078 19.188 1 98.31 100 TYR A C 1
ATOM 806 O O . TYR A 1 100 ? 12.352 25.266 20.141 1 98.31 100 TYR A O 1
ATOM 814 N N . ILE A 1 101 ? 12.852 25.641 17.922 1 98.12 101 ILE A N 1
ATOM 815 C CA . ILE A 1 101 ? 11.734 26.562 17.781 1 98.12 101 ILE A CA 1
ATOM 816 C C . ILE A 1 101 ? 10.836 26.125 16.625 1 98.12 101 ILE A C 1
ATOM 818 O O . ILE A 1 101 ? 9.781 26.703 16.391 1 98.12 101 ILE A O 1
ATOM 822 N N . CYS A 1 102 ? 11.18 25.109 15.82 1 96.81 102 CYS A N 1
ATOM 823 C CA . CYS A 1 102 ? 10.5 24.672 14.609 1 96.81 102 CYS A CA 1
ATOM 824 C C . CYS A 1 102 ? 10.461 25.781 13.57 1 96.81 102 CYS A C 1
ATOM 826 O O . CYS A 1 102 ? 11.453 26.031 12.875 1 96.81 102 CYS A O 1
ATOM 828 N N . SER A 1 103 ? 9.469 26.672 13.648 1 96.56 103 SER A N 1
ATOM 829 C CA . SER A 1 103 ? 9.203 27.875 12.844 1 96.56 103 SER A CA 1
ATOM 830 C C . SER A 1 103 ? 9.484 27.625 11.367 1 96.56 103 SER A C 1
ATOM 832 O O . SER A 1 103 ? 9.742 28.562 10.609 1 96.56 103 SER A O 1
ATOM 834 N N . GLU A 1 104 ? 9.461 26.219 10.906 1 96.56 104 GLU A N 1
ATOM 835 C CA . GLU A 1 104 ? 9.875 25.844 9.555 1 96.56 104 GLU A CA 1
ATOM 836 C C . GLU A 1 104 ? 11.164 26.562 9.156 1 96.56 104 GLU A C 1
ATOM 838 O O . GLU A 1 104 ? 11.289 27.047 8.031 1 96.56 104 GLU A O 1
ATOM 843 N N . TRP A 1 105 ? 11.984 26.719 10.102 1 97.31 105 TRP A N 1
ATOM 844 C CA . TRP A 1 105 ? 13.32 27.281 9.969 1 97.31 105 TRP A CA 1
ATOM 845 C C . TRP A 1 105 ? 14.375 26.188 9.859 1 97.31 105 TRP A C 1
ATOM 847 O O . TRP A 1 105 ? 14.18 25.078 10.352 1 97.31 105 TRP A O 1
ATOM 857 N N . ASP A 1 106 ? 15.461 26.453 9.219 1 97.69 106 ASP A N 1
ATOM 858 C CA . ASP A 1 106 ? 16.562 25.531 9.031 1 97.69 106 ASP A CA 1
ATOM 859 C C . ASP A 1 106 ? 16.938 24.828 10.336 1 97.69 106 ASP A C 1
ATOM 861 O O . ASP A 1 106 ? 17.391 25.469 11.289 1 97.69 106 ASP A O 1
ATOM 865 N N . GLY A 1 107 ? 16.656 23.531 10.391 1 97.44 107 GLY A N 1
ATOM 866 C CA . GLY A 1 107 ? 17 22.734 11.547 1 97.44 107 GLY A CA 1
ATOM 867 C C . GLY A 1 107 ? 16.172 23.062 12.773 1 97.44 107 GLY A C 1
ATOM 868 O O . GLY A 1 107 ? 16.547 22.734 13.898 1 97.44 107 GLY A O 1
ATOM 869 N N . GLY A 1 108 ? 15.133 23.781 12.641 1 97.81 108 GLY A N 1
ATOM 870 C CA . GLY A 1 108 ? 14.344 24.219 13.781 1 97.81 108 GLY A CA 1
ATOM 871 C C . GLY A 1 108 ? 15.07 25.219 14.672 1 97.81 108 GLY A C 1
ATOM 872 O O . GLY A 1 108 ? 14.828 25.266 15.875 1 97.81 108 GLY A O 1
ATOM 873 N N . GLY A 1 109 ? 16.047 25.859 14.141 1 98.19 109 GLY A N 1
ATOM 874 C CA . GLY A 1 109 ? 16.797 26.859 14.875 1 98.19 109 GLY A CA 1
ATOM 875 C C . GLY A 1 109 ? 18.062 26.297 15.508 1 98.19 109 GLY A C 1
ATOM 876 O O . GLY A 1 109 ? 18.891 27.047 16.031 1 98.19 109 GLY A O 1
ATOM 877 N N . LEU A 1 110 ? 18.281 24.969 15.414 1 98.38 110 LEU A N 1
ATOM 878 C CA . LEU A 1 110 ? 19.453 24.344 15.992 1 98.38 110 LEU A CA 1
ATOM 879 C C . LEU A 1 110 ? 20.656 24.469 15.055 1 98.38 110 LEU A C 1
ATOM 881 O O . LEU A 1 110 ? 20.516 24.312 13.844 1 98.38 110 LEU A O 1
ATOM 885 N N . PRO A 1 111 ? 21.812 24.797 15.57 1 97.62 111 PRO A N 1
ATOM 886 C CA . PRO A 1 111 ? 22.984 24.859 14.703 1 97.62 111 PRO A CA 1
ATOM 887 C C . PRO A 1 111 ? 23.344 23.5 14.102 1 97.62 111 PRO A C 1
ATOM 889 O O . PRO A 1 111 ? 23.344 22.484 14.805 1 97.62 111 PRO A O 1
ATOM 892 N N . ALA A 1 112 ? 23.734 23.547 12.898 1 97 112 ALA A N 1
ATOM 893 C CA . ALA A 1 112 ? 23.969 22.312 12.148 1 97 112 ALA A CA 1
ATOM 894 C C . ALA A 1 112 ? 25.203 21.578 12.672 1 97 112 ALA A C 1
ATOM 896 O O . ALA A 1 112 ? 25.344 20.375 12.477 1 97 112 ALA A O 1
ATOM 897 N N . TYR A 1 113 ? 26.156 22.266 13.305 1 96.88 113 TYR A N 1
ATOM 898 C CA . TYR A 1 113 ? 27.344 21.594 13.812 1 96.88 113 TYR A CA 1
ATOM 899 C C . TYR A 1 113 ? 26.984 20.578 14.898 1 96.88 113 TYR A C 1
ATOM 901 O O . TYR A 1 113 ? 27.75 19.641 15.148 1 96.88 113 TYR A O 1
ATOM 909 N N . LEU A 1 114 ? 25.797 20.781 15.562 1 97.5 114 LEU A N 1
ATOM 910 C CA . LEU A 1 114 ? 25.344 19.828 16.562 1 97.5 114 LEU A CA 1
ATOM 911 C C . LEU A 1 114 ? 25.078 18.453 15.945 1 97.5 114 LEU A C 1
ATOM 913 O O . LEU A 1 114 ? 25.25 17.422 16.609 1 97.5 114 LEU A O 1
ATOM 917 N N . PHE A 1 115 ? 24.672 18.453 14.703 1 96.56 115 PHE A N 1
ATOM 918 C CA . PHE A 1 115 ? 24.266 17.219 14.039 1 96.56 115 PHE A CA 1
ATOM 919 C C . PHE A 1 115 ? 25.469 16.328 13.758 1 96.56 115 PHE A C 1
ATOM 921 O O . PHE A 1 115 ? 25.312 15.109 13.602 1 96.56 115 PHE A O 1
ATOM 928 N N . ALA A 1 116 ? 26.625 16.953 13.625 1 95 116 ALA A N 1
ATOM 929 C CA . ALA A 1 116 ? 27.844 16.219 13.312 1 95 116 ALA A CA 1
ATOM 930 C C . ALA A 1 116 ? 28.469 15.641 14.578 1 95 116 ALA A C 1
ATOM 932 O O . ALA A 1 116 ? 29.438 14.875 14.508 1 95 116 ALA A O 1
ATOM 933 N N . GLN A 1 117 ? 27.859 15.953 15.672 1 92.94 117 GLN A N 1
ATOM 934 C CA . GLN A 1 117 ? 28.406 15.453 16.922 1 92.94 117 GLN A CA 1
ATOM 935 C C . GLN A 1 117 ? 27.953 14.016 17.188 1 92.94 117 GLN A C 1
ATOM 937 O O . GLN A 1 117 ? 26.766 13.719 17.125 1 92.94 117 GLN A O 1
ATOM 942 N N . GLU A 1 118 ? 28.922 13.25 17.484 1 87.5 118 GLU A N 1
ATOM 943 C CA . GLU A 1 118 ? 28.625 11.836 17.719 1 87.5 118 GLU A CA 1
ATOM 944 C C . GLU A 1 118 ? 27.953 11.633 19.078 1 87.5 118 GLU A C 1
ATOM 946 O O . GLU A 1 118 ? 28.281 12.32 20.047 1 87.5 118 GLU A O 1
ATOM 951 N N . GLN A 1 119 ? 26.953 10.852 19.266 1 87.94 119 GLN A N 1
ATOM 952 C CA . GLN A 1 119 ? 26.328 10.344 20.484 1 87.94 119 GLN A CA 1
ATOM 953 C C . GLN A 1 119 ? 25.469 11.406 21.141 1 87.94 119 GLN A C 1
ATOM 955 O O . GLN A 1 119 ? 25.031 11.25 22.281 1 87.94 119 GLN A O 1
ATOM 960 N N . ILE A 1 120 ? 25.344 12.617 20.562 1 94.44 120 ILE A N 1
ATOM 961 C CA . ILE A 1 120 ? 24.469 13.641 21.125 1 94.44 120 ILE A CA 1
ATOM 962 C C . ILE A 1 120 ? 23.016 13.273 20.891 1 94.44 120 ILE A C 1
ATOM 964 O O . ILE A 1 120 ? 22.641 12.812 19.797 1 94.44 120 ILE A O 1
ATOM 968 N N . ARG A 1 121 ? 22.234 13.266 21.906 1 94.88 121 ARG A N 1
ATOM 969 C CA . ARG A 1 121 ? 20.781 13.188 21.766 1 94.88 121 ARG A CA 1
ATOM 970 C C . ARG A 1 121 ? 20.156 14.57 21.844 1 94.88 121 ARG A C 1
ATOM 972 O O . ARG A 1 121 ? 20.047 15.156 22.922 1 94.88 121 ARG A O 1
ATOM 979 N N . LEU A 1 122 ? 19.719 15.07 20.703 1 97.25 122 LEU A N 1
ATOM 980 C CA . LEU A 1 122 ? 19.109 16.391 20.656 1 97.25 122 LEU A CA 1
ATOM 981 C C . LEU A 1 122 ? 17.812 16.422 21.453 1 97.25 122 LEU A C 1
ATOM 983 O O . LEU A 1 122 ? 17.172 15.391 21.656 1 97.25 122 LEU A O 1
ATOM 987 N N . ARG A 1 123 ? 17.5 17.656 21.969 1 97.62 123 ARG A N 1
ATOM 988 C CA . ARG A 1 123 ? 16.234 17.938 22.625 1 97.62 123 ARG A CA 1
ATOM 989 C C . ARG A 1 123 ? 15.898 16.875 23.656 1 97.62 123 ARG A C 1
ATOM 991 O O . ARG A 1 123 ? 14.766 16.375 23.719 1 97.62 123 ARG A O 1
ATOM 998 N N . ASP A 1 124 ? 16.859 16.422 24.375 1 97.44 124 ASP A N 1
ATOM 999 C CA . ASP A 1 124 ? 16.734 15.438 25.453 1 97.44 124 ASP A CA 1
ATOM 1000 C C . ASP A 1 124 ? 17.531 15.852 26.672 1 97.44 124 ASP A C 1
ATOM 1002 O O . ASP A 1 124 ? 18.281 16.828 26.641 1 97.44 124 ASP A O 1
ATOM 1006 N N . ASN A 1 125 ? 17.25 15.078 27.781 1 98 125 ASN A N 1
ATOM 1007 C CA . ASN A 1 125 ? 18.031 15.273 29 1 98 125 ASN A CA 1
ATOM 1008 C C . ASN A 1 125 ? 19.422 14.672 28.859 1 98 125 ASN A C 1
ATOM 1010 O O . ASN A 1 125 ? 19.828 13.82 29.656 1 98 125 ASN A O 1
ATOM 1014 N N . ASP A 1 126 ? 20.109 15.094 27.844 1 97.94 126 ASP A N 1
ATOM 1015 C CA . ASP A 1 126 ? 21.453 14.648 27.5 1 97.94 126 ASP A CA 1
ATOM 1016 C C . ASP A 1 126 ? 22.484 15.688 27.906 1 97.94 126 ASP A C 1
ATOM 1018 O O . ASP A 1 126 ? 22.438 16.828 27.469 1 97.94 126 ASP A O 1
ATOM 1022 N N . PRO A 1 127 ? 23.453 15.25 28.719 1 97.38 127 PRO A N 1
ATOM 1023 C CA . PRO A 1 127 ? 24.422 16.234 29.219 1 97.38 127 PRO A CA 1
ATOM 1024 C C . PRO A 1 127 ? 25.188 16.922 28.094 1 97.38 127 PRO A C 1
ATOM 1026 O O . PRO A 1 127 ? 25.547 18.094 28.203 1 97.38 127 PRO A O 1
ATOM 1029 N N . ARG A 1 128 ? 25.5 16.234 27.047 1 95.56 128 ARG A N 1
ATOM 1030 C CA . ARG A 1 128 ? 26.234 16.844 25.938 1 95.56 128 ARG A CA 1
ATOM 1031 C C . ARG A 1 128 ? 25.391 17.938 25.266 1 95.56 128 ARG A C 1
ATOM 1033 O O . ARG A 1 128 ? 25.875 19.031 25 1 95.56 128 ARG A O 1
ATOM 1040 N N . PHE A 1 129 ? 24.172 17.672 25.016 1 98.06 129 PHE A N 1
ATOM 1041 C CA . PHE A 1 129 ? 23.281 18.656 24.406 1 98.06 129 PHE A CA 1
ATOM 1042 C C . PHE A 1 129 ? 23.062 19.828 25.344 1 98.06 129 PHE A C 1
ATOM 1044 O O . PHE A 1 129 ? 23.094 20.984 24.906 1 98.06 129 PHE A O 1
ATOM 1051 N N . LEU A 1 130 ? 22.797 19.547 26.578 1 98.5 130 LEU A N 1
ATOM 1052 C CA . LEU A 1 130 ? 22.516 20.594 27.562 1 98.5 130 LEU A CA 1
ATOM 1053 C C . LEU A 1 130 ? 23.703 21.516 27.734 1 98.5 130 LEU A C 1
ATOM 1055 O O . LEU A 1 130 ? 23.547 22.719 27.984 1 98.5 130 LEU A O 1
ATOM 1059 N N . ARG A 1 131 ? 24.859 20.984 27.562 1 97.81 131 ARG A N 1
ATOM 1060 C CA . ARG A 1 131 ? 26.047 21.828 27.625 1 97.81 131 ARG A CA 1
ATOM 1061 C C . ARG A 1 131 ? 26.031 22.859 26.5 1 97.81 131 ARG A C 1
ATOM 1063 O O . ARG A 1 131 ? 26.359 24.031 26.719 1 97.81 131 ARG A O 1
ATOM 1070 N N . HIS A 1 132 ? 25.781 22.406 25.297 1 98 132 HIS A N 1
ATOM 1071 C CA . HIS A 1 132 ? 25.672 23.344 24.172 1 98 132 HIS A CA 1
ATOM 1072 C C . HIS A 1 132 ? 24.531 24.312 24.375 1 98 132 HIS A C 1
ATOM 1074 O O . HIS A 1 132 ? 24.656 25.5 24.062 1 98 132 HIS A O 1
ATOM 1080 N N . THR A 1 133 ? 23.438 23.844 24.922 1 98.56 133 THR A N 1
ATOM 1081 C CA . THR A 1 133 ? 22.281 24.703 25.188 1 98.56 133 THR A CA 1
ATOM 1082 C C . THR A 1 133 ? 22.625 25.766 26.219 1 98.56 133 THR A C 1
ATOM 1084 O O . THR A 1 133 ? 22.188 26.922 26.109 1 98.56 133 THR A O 1
ATOM 1087 N N . ALA A 1 134 ? 23.359 25.391 27.203 1 98.56 134 ALA A N 1
ATOM 1088 C CA . ALA A 1 134 ? 23.797 26.344 28.234 1 98.56 134 ALA A CA 1
ATOM 1089 C C . ALA A 1 134 ? 24.578 27.5 27.609 1 98.56 134 ALA A C 1
ATOM 1091 O O . ALA A 1 134 ? 24.453 28.641 28.047 1 98.56 134 ALA A O 1
ATOM 1092 N N . ARG A 1 135 ? 25.359 27.203 26.656 1 98.38 135 ARG A N 1
ATOM 1093 C CA . ARG A 1 135 ? 26.094 28.25 25.953 1 98.38 135 ARG A CA 1
ATOM 1094 C C . ARG A 1 135 ? 25.156 29.203 25.234 1 98.38 135 ARG A C 1
ATOM 1096 O O . ARG A 1 135 ? 25.375 30.406 25.219 1 98.38 135 ARG A O 1
ATOM 1103 N N . TRP A 1 136 ? 24.188 28.672 24.594 1 98.62 136 TRP A N 1
ATOM 1104 C CA . TRP A 1 136 ? 23.156 29.484 23.953 1 98.62 136 TRP A CA 1
ATOM 1105 C C . TRP A 1 136 ? 22.422 30.344 24.969 1 98.62 136 TRP A C 1
ATOM 1107 O O . TRP A 1 136 ? 22.25 31.547 24.781 1 98.62 136 TRP A O 1
ATOM 1117 N N . TYR A 1 137 ? 22.031 29.75 26.125 1 98.81 137 TYR A N 1
ATOM 1118 C CA . TYR A 1 137 ? 21.297 30.453 27.172 1 98.81 137 TYR A CA 1
ATOM 1119 C C . TYR A 1 137 ? 22.156 31.531 27.797 1 98.81 137 TYR A C 1
ATOM 1121 O O . TYR A 1 137 ? 21.641 32.594 28.219 1 98.81 137 TYR A O 1
ATOM 1129 N N . GLU A 1 138 ? 23.422 31.297 27.828 1 98.19 138 GLU A N 1
ATOM 1130 C CA . GLU A 1 138 ? 24.344 32.312 28.359 1 98.19 138 GLU A CA 1
ATOM 1131 C C . GLU A 1 138 ? 24.297 33.594 27.531 1 98.19 138 GLU A C 1
ATOM 1133 O O . GLU A 1 138 ? 24.594 34.656 28.047 1 98.19 138 GLU A O 1
ATOM 1138 N N . ARG A 1 139 ? 23.938 33.406 26.297 1 98.38 139 ARG A N 1
ATOM 1139 C CA . ARG A 1 139 ? 23.906 34.562 25.406 1 98.38 139 ARG A CA 1
ATOM 1140 C C . ARG A 1 139 ? 22.5 35.188 25.359 1 98.38 139 ARG A C 1
ATOM 1142 O O . ARG A 1 139 ? 22.328 36.375 25.578 1 98.38 139 ARG A O 1
ATOM 1149 N N . ILE A 1 140 ? 21.469 34.438 25.188 1 98.75 140 ILE A N 1
ATOM 1150 C CA . ILE A 1 140 ? 20.141 34.938 24.844 1 98.75 140 ILE A CA 1
ATOM 1151 C C . ILE A 1 140 ? 19.375 35.281 26.109 1 98.75 140 ILE A C 1
ATOM 1153 O O . ILE A 1 140 ? 18.609 36.25 26.156 1 98.75 140 ILE A O 1
ATOM 1157 N N . MET A 1 141 ? 19.516 34.531 27.25 1 98.62 141 MET A N 1
ATOM 1158 C CA . MET A 1 141 ? 18.656 34.656 28.422 1 98.62 141 MET A CA 1
ATOM 1159 C C . MET A 1 141 ? 18.906 35.969 29.125 1 98.62 141 MET A C 1
ATOM 1161 O O . MET A 1 141 ? 17.953 36.656 29.531 1 98.62 141 MET A O 1
ATOM 1165 N N . PRO A 1 142 ? 20.188 36.375 29.297 1 98 142 PRO A N 1
ATOM 1166 C CA . PRO A 1 142 ? 20.375 37.688 29.922 1 98 142 PRO A CA 1
ATOM 1167 C C . PRO A 1 142 ? 19.734 38.812 29.109 1 98 142 PRO A C 1
ATOM 1169 O O . PRO A 1 142 ? 19.234 39.781 29.688 1 98 142 PRO A O 1
ATOM 1172 N N . LEU A 1 143 ? 19.766 38.719 27.812 1 97.69 143 LEU A N 1
ATOM 1173 C CA . LEU A 1 143 ? 19.109 39.719 26.953 1 97.69 143 LEU A CA 1
ATOM 1174 C C . LEU A 1 143 ? 17.609 39.75 27.234 1 97.69 143 LEU A C 1
ATOM 1176 O O . LEU A 1 143 ? 17.016 40.812 27.359 1 97.69 143 LEU A O 1
ATOM 1180 N N . LEU A 1 144 ? 17.016 38.625 27.344 1 98.62 144 LEU A N 1
ATOM 1181 C CA . LEU A 1 144 ? 15.586 38.531 27.625 1 98.62 144 LEU A CA 1
ATOM 1182 C C . LEU A 1 144 ? 15.273 39.031 29.031 1 98.62 144 LEU A C 1
ATOM 1184 O O . LEU A 1 144 ? 14.273 39.719 29.25 1 98.62 144 LEU A O 1
ATOM 1188 N N . ALA A 1 145 ? 16.141 38.625 29.984 1 98.25 145 ALA A N 1
ATOM 1189 C CA . ALA A 1 145 ? 15.953 39.031 31.375 1 98.25 145 ALA A CA 1
ATOM 1190 C C . ALA A 1 145 ? 15.922 40.562 31.5 1 98.25 145 ALA A C 1
ATOM 1192 O O . ALA A 1 145 ? 15.117 41.125 32.281 1 98.25 145 ALA A O 1
ATOM 1193 N N . ASP A 1 146 ? 16.734 41.219 30.75 1 97.94 146 ASP A N 1
ATOM 1194 C CA . ASP A 1 146 ? 16.828 42.656 30.797 1 97.94 146 ASP A CA 1
ATOM 1195 C C . ASP A 1 146 ? 15.516 43.312 30.344 1 97.94 146 ASP A C 1
ATOM 1197 O O . ASP A 1 146 ? 15.234 44.469 30.688 1 97.94 146 ASP A O 1
ATOM 1201 N N . PHE A 1 147 ? 14.703 42.594 29.594 1 98.19 147 PHE A N 1
ATOM 1202 C CA . PHE A 1 147 ? 13.492 43.156 29.031 1 98.19 147 PHE A CA 1
ATOM 1203 C C . PHE A 1 147 ? 12.25 42.531 29.656 1 98.19 147 PHE A C 1
ATOM 1205 O O . PHE A 1 147 ? 11.148 42.688 29.141 1 98.19 147 PHE A O 1
ATOM 1212 N N . GLU A 1 148 ? 12.375 41.781 30.734 1 97.81 148 GLU A N 1
ATOM 1213 C CA . GLU A 1 148 ? 11.219 41.281 31.453 1 97.81 148 GLU A CA 1
ATOM 1214 C C . GLU A 1 148 ? 10.391 42.406 32.062 1 97.81 148 GLU A C 1
ATOM 1216 O O . GLU A 1 148 ? 10.922 43.5 32.344 1 97.81 148 GLU A O 1
ATOM 1221 N N . LEU A 1 149 ? 9.195 42.156 32.219 1 96.25 149 LEU A N 1
ATOM 1222 C CA . LEU A 1 149 ? 8.289 43.156 32.781 1 96.25 149 LEU A CA 1
ATOM 1223 C C . LEU A 1 149 ? 8.781 43.656 34.125 1 96.25 149 LEU A C 1
ATOM 1225 O O . LEU A 1 149 ? 8.688 44.875 34.406 1 96.25 149 LEU A O 1
ATOM 1229 N N . CYS A 1 150 ? 9.336 42.844 35.031 1 92.62 150 CYS A N 1
ATOM 1230 C CA . CYS A 1 150 ? 9.805 43.219 36.375 1 92.62 150 CYS A CA 1
ATOM 1231 C C . CYS A 1 150 ? 11.023 44.125 36.281 1 92.62 150 CYS A C 1
ATOM 1233 O O . CYS A 1 150 ? 11.375 44.781 37.25 1 92.62 150 CYS A O 1
ATOM 1235 N N . GLN A 1 151 ? 11.656 44.188 35.188 1 93.56 151 GLN A N 1
ATOM 1236 C CA . GLN A 1 151 ? 12.812 45.031 34.969 1 93.56 151 GLN A CA 1
ATOM 1237 C C . GLN A 1 151 ? 12.453 46.25 34.125 1 93.56 151 GLN A C 1
ATOM 1239 O O . GLN A 1 151 ? 13.344 46.969 33.625 1 93.56 151 GLN A O 1
ATOM 1244 N N . GLY A 1 152 ? 11.211 46.438 33.938 1 93.06 152 GLY A N 1
ATOM 1245 C CA . GLY A 1 152 ? 10.758 47.594 33.156 1 93.06 152 GLY A CA 1
ATOM 1246 C C . GLY A 1 152 ? 10.562 47.312 31.688 1 93.06 152 GLY A C 1
ATOM 1247 O O . GLY A 1 152 ? 10.227 48.188 30.906 1 93.06 152 GLY A O 1
ATOM 1248 N N . GLY A 1 153 ? 10.805 46.094 31.297 1 95.75 153 GLY A N 1
ATOM 1249 C CA . GLY A 1 153 ? 10.562 45.688 29.922 1 95.75 153 GLY A CA 1
ATOM 1250 C C . GLY A 1 153 ? 9.156 45.125 29.703 1 95.75 153 GLY A C 1
ATOM 1251 O O . GLY A 1 153 ? 8.234 45.469 30.453 1 95.75 153 GLY A O 1
ATOM 1252 N N . THR A 1 154 ? 8.977 44.344 28.531 1 96.44 154 THR A N 1
ATOM 1253 C CA . THR A 1 154 ? 7.625 43.906 28.234 1 96.44 154 THR A CA 1
ATOM 1254 C C . THR A 1 154 ? 7.594 42.375 28.016 1 96.44 154 THR A C 1
ATOM 1256 O O . THR A 1 154 ? 6.578 41.844 27.594 1 96.44 154 THR A O 1
ATOM 1259 N N . VAL A 1 155 ? 8.688 41.688 28.25 1 98.31 155 VAL A N 1
ATOM 1260 C CA . VAL A 1 155 ? 8.648 40.219 28.219 1 98.31 155 VAL A CA 1
ATOM 1261 C C . VAL A 1 155 ? 7.828 39.688 29.391 1 98.31 155 VAL A C 1
ATOM 1263 O O . VAL A 1 155 ? 8.141 40 30.562 1 98.31 155 VAL A O 1
ATOM 1266 N N . ILE A 1 156 ? 6.812 38.906 29.047 1 98 156 ILE A N 1
ATOM 1267 C CA . ILE A 1 156 ? 5.898 38.5 30.109 1 98 156 ILE A CA 1
ATOM 1268 C C . ILE A 1 156 ? 5.941 36.969 30.281 1 98 156 ILE A C 1
ATOM 1270 O O . ILE A 1 156 ? 5.414 36.438 31.25 1 98 156 ILE A O 1
ATOM 1274 N N . ALA A 1 157 ? 6.531 36.25 29.422 1 98.38 157 ALA A N 1
ATOM 1275 C CA . ALA A 1 157 ? 6.707 34.812 29.484 1 98.38 157 ALA A CA 1
ATOM 1276 C C . ALA A 1 157 ? 7.867 34.344 28.609 1 98.38 157 ALA A C 1
ATOM 1278 O O . ALA A 1 157 ? 8.25 35.031 27.672 1 98.38 157 ALA A O 1
ATOM 1279 N N . VAL A 1 158 ? 8.445 33.219 28.938 1 98.75 158 VAL A N 1
ATOM 1280 C CA . VAL A 1 158 ? 9.531 32.625 28.172 1 98.75 158 VAL A CA 1
ATOM 1281 C C . VAL A 1 158 ? 9.242 31.156 27.906 1 98.75 158 VAL A C 1
ATOM 1283 O O . VAL A 1 158 ? 8.953 30.391 28.828 1 98.75 158 VAL A O 1
ATOM 1286 N N . GLN A 1 159 ? 9.289 30.766 26.656 1 98.69 159 GLN A N 1
ATOM 1287 C CA . GLN A 1 159 ? 9.07 29.375 26.312 1 98.69 159 GLN A CA 1
ATOM 1288 C C . GLN A 1 159 ? 10.398 28.625 26.188 1 98.69 159 GLN A C 1
ATOM 1290 O O . GLN A 1 159 ? 11.297 29.047 25.469 1 98.69 159 GLN A O 1
ATOM 1295 N N . LEU A 1 160 ? 10.5 27.453 26.75 1 98.5 160 LEU A N 1
ATOM 1296 C CA . LEU A 1 160 ? 11.758 26.734 26.906 1 98.5 160 LEU A CA 1
ATOM 1297 C C . LEU A 1 160 ? 12.023 25.844 25.703 1 98.5 160 LEU A C 1
ATOM 1299 O O . LEU A 1 160 ? 13.18 25.609 25.344 1 98.5 160 LEU A O 1
ATOM 1303 N N . ASP A 1 161 ? 11.047 25.156 25.156 1 97.31 161 ASP A N 1
ATOM 1304 C CA . ASP A 1 161 ? 11.109 24.328 23.953 1 97.31 161 ASP A CA 1
ATOM 1305 C C . ASP A 1 161 ? 9.781 24.328 23.219 1 97.31 161 ASP A C 1
ATOM 1307 O O . ASP A 1 161 ? 8.758 24.766 23.766 1 97.31 161 ASP A O 1
ATOM 1311 N N . ASN A 1 162 ? 9.961 24 21.953 1 97.69 162 ASN A N 1
ATOM 1312 C CA . ASN A 1 162 ? 8.75 24.078 21.141 1 97.69 162 ASN A CA 1
ATOM 1313 C C . ASN A 1 162 ? 8.281 22.688 20.719 1 97.69 162 ASN A C 1
ATOM 1315 O O . ASN A 1 162 ? 9.039 21.906 20.141 1 97.69 162 ASN A O 1
ATOM 1319 N N . GLU A 1 163 ? 7.047 22.344 21.094 1 97.19 163 GLU A N 1
ATOM 1320 C CA . GLU A 1 163 ? 6.359 21.156 20.562 1 97.19 163 GLU A CA 1
ATOM 1321 C C . GLU A 1 163 ? 7.188 19.891 20.781 1 97.19 163 GLU A C 1
ATOM 1323 O O . GLU A 1 163 ? 7.371 19.109 19.859 1 97.19 163 GLU A O 1
ATOM 1328 N N . LEU A 1 164 ? 7.688 19.688 21.969 1 97.44 164 LEU A N 1
ATOM 1329 C CA . LEU A 1 164 ? 8.5 18.516 22.281 1 97.44 164 LEU A CA 1
ATOM 1330 C C . LEU A 1 164 ? 7.707 17.234 22.062 1 97.44 164 LEU A C 1
ATOM 1332 O O . LEU A 1 164 ? 8.289 16.172 21.844 1 97.44 164 LEU A O 1
ATOM 1336 N N . ASP A 1 165 ? 6.387 17.281 22.078 1 94.88 165 ASP A N 1
ATOM 1337 C CA . ASP A 1 165 ? 5.523 16.109 21.922 1 94.88 165 ASP A CA 1
ATOM 1338 C C . ASP A 1 165 ? 5.613 15.562 20.484 1 94.88 165 ASP A C 1
ATOM 1340 O O . ASP A 1 165 ? 5.191 14.438 20.234 1 94.88 165 ASP A O 1
ATOM 1344 N N . PHE A 1 166 ? 6.215 16.312 19.547 1 94.12 166 PHE A N 1
ATOM 1345 C CA . PHE A 1 166 ? 6.477 15.812 18.203 1 94.12 166 PHE A CA 1
ATOM 1346 C C . PHE A 1 166 ? 7.797 15.055 18.156 1 94.12 166 PHE A C 1
ATOM 1348 O O . PHE A 1 166 ? 8.117 14.414 17.141 1 94.12 166 PHE A O 1
ATOM 1355 N N . TYR A 1 167 ? 8.555 15.219 19.156 1 94.69 167 TYR A N 1
ATOM 1356 C CA . TYR A 1 167 ? 9.883 14.625 19.219 1 94.69 167 TYR A CA 1
ATOM 1357 C C . TYR A 1 167 ? 9.922 13.469 20.203 1 94.69 167 TYR A C 1
ATOM 1359 O O . TYR A 1 167 ? 9.234 13.492 21.234 1 94.69 167 TYR A O 1
ATOM 1367 N N . GLY A 1 168 ? 10.688 12.445 20.047 1 90.56 168 GLY A N 1
ATOM 1368 C CA . GLY A 1 168 ? 10.82 11.297 20.922 1 90.56 168 GLY A CA 1
ATOM 1369 C C . GLY A 1 168 ? 11.797 11.516 22.062 1 90.56 168 GLY A C 1
ATOM 1370 O O . GLY A 1 168 ? 12.789 10.797 22.188 1 90.56 168 GLY A O 1
ATOM 1371 N N . CYS A 1 169 ? 11.5 12.523 22.828 1 95.19 169 CYS A N 1
ATOM 1372 C CA . CYS A 1 169 ? 12.328 12.781 24 1 95.19 169 CYS A CA 1
ATOM 1373 C C . CYS A 1 169 ? 12.18 11.664 25.016 1 95.19 169 CYS A C 1
ATOM 1375 O O . CYS A 1 169 ? 11.062 11.289 25.375 1 95.19 169 CYS A O 1
ATOM 1377 N N . GLU A 1 170 ? 13.25 11.156 25.578 1 93.44 170 GLU A N 1
ATOM 1378 C CA . GLU A 1 170 ? 13.219 10.016 26.484 1 93.44 170 GLU A CA 1
ATOM 1379 C C . GLU A 1 170 ? 12.82 10.453 27.891 1 93.44 170 GLU A C 1
ATOM 1381 O O . GLU A 1 170 ? 12.195 9.688 28.641 1 93.44 170 GLU A O 1
ATOM 1386 N N . ASP A 1 171 ? 13.203 11.641 28.297 1 96.56 171 ASP A N 1
ATOM 1387 C CA . ASP A 1 171 ? 12.969 12.164 29.641 1 96.56 171 ASP A CA 1
ATOM 1388 C C . ASP A 1 171 ? 12.461 13.602 29.578 1 96.56 171 ASP A C 1
ATOM 1390 O O . ASP A 1 171 ? 13.148 14.531 30 1 96.56 171 ASP A O 1
ATOM 1394 N N . PRO A 1 172 ? 11.164 13.711 29.141 1 96.06 172 PRO A N 1
ATOM 1395 C CA . PRO A 1 172 ? 10.648 15.078 28.984 1 96.06 172 PRO A CA 1
ATOM 1396 C C . PRO A 1 172 ? 10.656 15.859 30.297 1 96.06 172 PRO A C 1
ATOM 1398 O O . PRO A 1 172 ? 10.938 17.062 30.312 1 96.06 172 PRO A O 1
ATOM 1401 N N . ALA A 1 173 ? 10.375 15.219 31.453 1 96.88 173 ALA A N 1
ATOM 1402 C CA . ALA A 1 173 ? 10.367 15.898 32.75 1 96.88 173 ALA A CA 1
ATOM 1403 C C . ALA A 1 173 ? 11.758 16.406 33.125 1 96.88 173 ALA A C 1
ATOM 1405 O O . ALA A 1 173 ? 11.922 17.562 33.5 1 96.88 173 ALA A O 1
ATOM 1406 N N . GLY A 1 174 ? 12.711 15.461 32.938 1 98.5 174 GLY A N 1
ATOM 1407 C CA . GLY A 1 174 ? 14.086 15.844 33.25 1 98.5 174 GLY A CA 1
ATOM 1408 C C . GLY A 1 174 ? 14.625 16.906 32.312 1 98.5 174 GLY A C 1
ATOM 1409 O O . GLY A 1 174 ? 15.312 17.828 32.75 1 98.5 174 GLY A O 1
ATOM 1410 N N . TYR A 1 175 ? 14.336 16.812 31.062 1 98.56 175 TYR A N 1
ATOM 1411 C CA . TYR A 1 175 ? 14.781 17.766 30.062 1 98.56 175 TYR A CA 1
ATOM 1412 C C . TYR A 1 175 ? 14.219 19.156 30.328 1 98.56 175 TYR A C 1
ATOM 1414 O O . TYR A 1 175 ? 14.969 20.141 30.391 1 98.56 175 TYR A O 1
ATOM 1422 N N . MET A 1 176 ? 12.961 19.281 30.609 1 98.56 176 MET A N 1
ATOM 1423 C CA . MET A 1 176 ? 12.312 20.562 30.875 1 98.56 176 MET A CA 1
ATOM 1424 C C . MET A 1 176 ? 12.812 21.156 32.188 1 98.56 176 MET A C 1
ATOM 1426 O O . MET A 1 176 ? 12.992 22.375 32.281 1 98.56 176 MET A O 1
ATOM 1430 N N . ALA A 1 177 ? 12.984 20.328 33.156 1 98.69 177 ALA A N 1
ATOM 1431 C CA . ALA A 1 177 ? 13.531 20.797 34.438 1 98.69 177 ALA A CA 1
ATOM 1432 C C . ALA A 1 177 ? 14.922 21.391 34.25 1 98.69 177 ALA A C 1
ATOM 1434 O O . ALA A 1 177 ? 15.25 22.422 34.812 1 98.69 177 ALA A O 1
ATOM 1435 N N . ALA A 1 178 ? 15.703 20.688 33.438 1 98.81 178 ALA A N 1
ATOM 1436 C CA . ALA A 1 178 ? 17.047 21.188 33.156 1 98.81 178 ALA A CA 1
ATOM 1437 C C . ALA A 1 178 ? 17.016 22.547 32.469 1 98.81 178 ALA A C 1
ATOM 1439 O O . ALA A 1 178 ? 17.766 23.453 32.812 1 98.81 178 ALA A O 1
ATOM 1440 N N . LEU A 1 179 ? 16.156 22.719 31.5 1 98.81 179 LEU A N 1
ATOM 1441 C CA . LEU A 1 179 ? 16.031 23.984 30.797 1 98.81 179 LEU A CA 1
ATOM 1442 C C . LEU A 1 179 ? 15.547 25.078 31.75 1 98.81 179 LEU A C 1
ATOM 1444 O O . LEU A 1 179 ? 16.016 26.219 31.688 1 98.81 179 LEU A O 1
ATOM 1448 N N . ARG A 1 180 ? 14.578 24.75 32.594 1 98.75 180 ARG A N 1
ATOM 1449 C CA . ARG A 1 180 ? 14.078 25.688 33.594 1 98.75 180 ARG A CA 1
ATOM 1450 C C . ARG A 1 180 ? 15.211 26.203 34.469 1 98.75 180 ARG A C 1
ATOM 1452 O O . ARG A 1 180 ? 15.344 27.406 34.688 1 98.75 180 ARG A O 1
ATOM 1459 N N . GLU A 1 181 ? 15.984 25.25 34.969 1 98.62 181 GLU A N 1
ATOM 1460 C CA . GLU A 1 181 ? 17.078 25.625 35.875 1 98.62 181 GLU A CA 1
ATOM 1461 C C . GLU A 1 181 ? 18.078 26.531 35.156 1 98.62 181 GLU A C 1
ATOM 1463 O O . GLU A 1 181 ? 18.562 27.5 35.75 1 98.62 181 GLU A O 1
ATOM 1468 N N . LEU A 1 182 ? 18.344 26.172 33.938 1 98.69 182 LEU A N 1
ATOM 1469 C CA . LEU A 1 182 ? 19.266 27 33.156 1 98.69 182 LEU A CA 1
ATOM 1470 C C . LEU A 1 182 ? 18.688 28.406 32.969 1 98.69 182 LEU A C 1
ATOM 1472 O O . LEU A 1 182 ? 19.406 29.406 33.125 1 98.69 182 LEU A O 1
ATOM 1476 N N . ALA A 1 183 ? 17.453 28.516 32.594 1 98.75 183 ALA A N 1
ATOM 1477 C CA . ALA A 1 183 ? 16.812 29.812 32.375 1 98.75 183 ALA A CA 1
ATOM 1478 C C . ALA A 1 183 ? 16.812 30.641 33.656 1 98.75 183 ALA A C 1
ATOM 1480 O O . ALA A 1 183 ? 17.156 31.828 33.625 1 98.75 183 ALA A O 1
ATOM 1481 N N . ARG A 1 184 ? 16.453 30.031 34.812 1 98.38 184 ARG A N 1
ATOM 1482 C CA . ARG A 1 184 ? 16.406 30.703 36.094 1 98.38 184 ARG A CA 1
ATOM 1483 C C . ARG A 1 184 ? 17.797 31.172 36.531 1 98.38 184 ARG A C 1
ATOM 1485 O O . ARG A 1 184 ? 17.953 32.281 37.062 1 98.38 184 ARG A O 1
ATOM 1492 N N . SER A 1 185 ? 18.734 30.344 36.25 1 98.31 185 SER A N 1
ATOM 1493 C CA . SER A 1 185 ? 20.109 30.672 36.656 1 98.31 185 SER A CA 1
ATOM 1494 C C . SER A 1 185 ? 20.625 31.875 35.875 1 98.31 185 SER A C 1
ATOM 1496 O O . SER A 1 185 ? 21.562 32.562 36.312 1 98.31 185 SER A O 1
ATOM 1498 N N . HIS A 1 186 ? 20 32.156 34.812 1 98.12 186 HIS A N 1
ATOM 1499 C CA . HIS A 1 186 ? 20.438 33.281 34 1 98.12 186 HIS A CA 1
ATOM 1500 C C . HIS A 1 186 ? 19.5 34.469 34.156 1 98.12 186 HIS A C 1
ATOM 1502 O O . HIS A 1 186 ? 19.469 35.375 33.312 1 98.12 186 HIS A O 1
ATOM 1508 N N . GLY A 1 187 ? 18.594 34.406 35.062 1 96.56 187 GLY A N 1
ATOM 1509 C CA . GLY A 1 187 ? 17.922 35.625 35.5 1 96.56 187 GLY A CA 1
ATOM 1510 C C . GLY A 1 187 ? 16.453 35.688 35.125 1 96.56 187 GLY A C 1
ATOM 1511 O O . GLY A 1 187 ? 15.734 36.625 35.469 1 96.56 187 GLY A O 1
ATOM 1512 N N . ILE A 1 188 ? 15.914 34.75 34.438 1 98.19 188 ILE A N 1
ATOM 1513 C CA . ILE A 1 188 ? 14.516 34.781 34 1 98.19 188 ILE A CA 1
ATOM 1514 C C . ILE A 1 188 ? 13.602 34.594 35.219 1 98.19 188 ILE A C 1
ATOM 1516 O O . ILE A 1 188 ? 13.766 33.625 35.969 1 98.19 188 ILE A O 1
ATOM 1520 N N . ARG A 1 189 ? 12.617 35.406 35.312 1 96.69 189 ARG A N 1
ATOM 1521 C CA . ARG A 1 189 ? 11.688 35.344 36.438 1 96.69 189 ARG A CA 1
ATOM 1522 C C . ARG A 1 189 ? 10.258 35.156 35.969 1 96.69 189 ARG A C 1
ATOM 1524 O O . ARG A 1 189 ? 9.391 34.719 36.688 1 96.69 189 ARG A O 1
ATOM 1531 N N . SER A 1 190 ? 10 35.531 34.75 1 96.94 190 SER A N 1
ATOM 1532 C CA . SER A 1 190 ? 8.68 35.375 34.156 1 96.94 190 SER A CA 1
ATOM 1533 C C . SER A 1 190 ? 8.25 33.938 34.062 1 96.94 190 SER A C 1
ATOM 1535 O O . SER A 1 190 ? 9.086 33.031 34.188 1 96.94 190 SER A O 1
ATOM 1537 N N . PRO A 1 191 ? 6.906 33.688 33.938 1 97.62 191 PRO A N 1
ATOM 1538 C CA . PRO A 1 191 ? 6.449 32.312 33.719 1 97.62 191 PRO A CA 1
ATOM 1539 C C . PRO A 1 191 ? 7.176 31.609 32.594 1 97.62 191 PRO A C 1
ATOM 1541 O O . PRO A 1 191 ? 7.445 32.219 31.547 1 97.62 191 PRO A O 1
ATOM 1544 N N . LEU A 1 192 ? 7.543 30.328 32.844 1 98.56 192 LEU A N 1
ATOM 1545 C CA . LEU A 1 192 ? 8.164 29.484 31.828 1 98.56 192 LEU A CA 1
ATOM 1546 C C . LEU A 1 192 ? 7.129 28.562 31.188 1 98.56 192 LEU A C 1
ATOM 1548 O O . LEU A 1 192 ? 6.297 27.969 31.875 1 98.56 192 LEU A O 1
ATOM 1552 N N . LEU A 1 193 ? 7.141 28.516 29.859 1 98.56 193 LEU A N 1
ATOM 1553 C CA . LEU A 1 193 ? 6.117 27.781 29.109 1 98.56 193 LEU A CA 1
ATOM 1554 C C . LEU A 1 193 ? 6.727 26.609 28.344 1 98.56 193 LEU A C 1
ATOM 1556 O O . LEU A 1 193 ? 7.922 26.625 28.047 1 98.56 193 LEU A O 1
ATOM 1560 N N . ALA A 1 194 ? 5.961 25.625 28.078 1 98 194 ALA A N 1
ATOM 1561 C CA . ALA A 1 194 ? 6.207 24.531 27.141 1 98 194 ALA A CA 1
ATOM 1562 C C . ALA A 1 194 ? 4.953 24.219 26.328 1 98 194 ALA A C 1
ATOM 1564 O O . ALA A 1 194 ? 3.943 23.781 26.891 1 98 194 ALA A O 1
ATOM 1565 N N . CYS A 1 195 ? 5.016 24.391 25.062 1 96.88 195 CYS A N 1
ATOM 1566 C CA . CYS A 1 195 ? 3.789 24.25 24.297 1 96.88 195 CYS A CA 1
ATOM 1567 C C . CYS A 1 195 ? 3.666 22.844 23.719 1 96.88 195 CYS A C 1
ATOM 1569 O O . CYS A 1 195 ? 4.652 22.266 23.266 1 96.88 195 CYS A O 1
ATOM 1571 N N . ALA A 1 196 ? 2.477 22.266 23.75 1 96.62 196 ALA A N 1
ATOM 1572 C CA . ALA A 1 196 ? 2.145 21 23.109 1 96.62 196 ALA A CA 1
ATOM 1573 C C . ALA A 1 196 ? 1.638 21.203 21.688 1 96.62 196 ALA A C 1
ATOM 1575 O O . ALA A 1 196 ? 0.605 21.844 21.484 1 96.62 196 ALA A O 1
ATOM 1576 N N . GLY A 1 197 ? 2.371 20.625 20.75 1 95.12 197 GLY A N 1
ATOM 1577 C CA . GLY A 1 197 ? 2.072 20.844 19.344 1 95.12 197 GLY A CA 1
ATOM 1578 C C . GLY A 1 197 ? 0.834 20.094 18.875 1 95.12 197 GLY A C 1
ATOM 1579 O O . GLY A 1 197 ? 0.159 20.531 17.938 1 95.12 197 GLY A O 1
ATOM 1580 N N . GLN A 1 198 ? 0.504 19.031 19.469 1 91.69 198 GLN A N 1
ATOM 1581 C CA . GLN A 1 198 ? -0.674 18.266 19.062 1 91.69 198 GLN A CA 1
ATOM 1582 C C . GLN A 1 198 ? -1.391 17.672 20.266 1 91.69 198 GLN A C 1
ATOM 1584 O O . GLN A 1 198 ? -1.954 16.578 20.172 1 91.69 198 GLN A O 1
ATOM 1589 N N . GLY A 1 199 ? -1.171 18.266 21.391 1 91.25 199 GLY A N 1
ATOM 1590 C CA . GLY A 1 199 ? -2 17.938 22.531 1 91.25 199 GLY A CA 1
ATOM 1591 C C . GLY A 1 199 ? -1.284 17.078 23.562 1 91.25 199 GLY A C 1
ATOM 1592 O O . GLY A 1 199 ? -1.82 16.812 24.641 1 91.25 199 GLY A O 1
ATOM 1593 N N . GLY A 1 200 ? -0.053 16.656 23.359 1 94.38 200 GLY A N 1
ATOM 1594 C CA . GLY A 1 200 ? 0.701 15.906 24.344 1 94.38 200 GLY A CA 1
ATOM 1595 C C . GLY A 1 200 ? 1.28 16.781 25.438 1 94.38 200 GLY A C 1
ATOM 1596 O O . GLY A 1 200 ? 2.48 17.062 25.453 1 94.38 200 GLY A O 1
ATOM 1597 N N . LEU A 1 201 ? 0.434 17.141 26.406 1 95.94 201 LEU A N 1
ATOM 1598 C CA . LEU A 1 201 ? 0.862 18.062 27.453 1 95.94 201 LEU A CA 1
ATOM 1599 C C . LEU A 1 201 ? 2.014 17.453 28.25 1 95.94 201 LEU A C 1
ATOM 1601 O O . LEU A 1 201 ? 2.994 18.141 28.547 1 95.94 201 LEU A O 1
ATOM 1605 N N . PHE A 1 202 ? 1.884 16.188 28.547 1 93.12 202 PHE A N 1
ATOM 1606 C CA . PHE A 1 202 ? 2.969 15.523 29.281 1 93.12 202 PHE A CA 1
ATOM 1607 C C . PHE A 1 202 ? 4.211 15.414 28.406 1 93.12 202 PHE A C 1
ATOM 1609 O O . PHE A 1 202 ? 5.312 15.75 28.828 1 93.12 202 PHE A O 1
ATOM 1616 N N . GLU A 1 203 ? 4.031 14.945 27.188 1 93.5 203 GLU A N 1
ATOM 1617 C CA . GLU A 1 203 ? 5.156 14.75 26.281 1 93.5 203 GLU A CA 1
ATOM 1618 C C . GLU A 1 203 ? 5.887 16.062 26.031 1 93.5 203 GLU A C 1
ATOM 1620 O O . GLU A 1 203 ? 7.105 16.078 25.844 1 93.5 203 GLU A O 1
ATOM 1625 N N . ALA A 1 204 ? 5.16 17.172 26.062 1 96.38 204 ALA A N 1
ATOM 1626 C CA . ALA A 1 204 ? 5.738 18.469 25.734 1 96.38 204 ALA A CA 1
ATOM 1627 C C . ALA A 1 204 ? 6.426 19.094 26.938 1 96.38 204 ALA A C 1
ATOM 1629 O O . ALA A 1 204 ? 7.418 19.812 26.797 1 96.38 204 ALA A O 1
ATOM 1630 N N . SER A 1 205 ? 5.91 18.859 28.172 1 96.81 205 SER A N 1
ATOM 1631 C CA . SER A 1 205 ? 6.355 19.641 29.328 1 96.81 205 SER A CA 1
ATOM 1632 C C . SER A 1 205 ? 6.926 18.734 30.406 1 96.81 205 SER A C 1
ATOM 1634 O O . SER A 1 205 ? 7.586 19.219 31.344 1 96.81 205 SER A O 1
ATOM 1636 N N . GLY A 1 206 ? 6.633 17.422 30.281 1 94.88 206 GLY A N 1
ATOM 1637 C CA . GLY A 1 206 ? 6.961 16.516 31.375 1 94.88 206 GLY A CA 1
ATOM 1638 C C . GLY A 1 206 ? 6.238 16.844 32.656 1 94.88 206 GLY A C 1
ATOM 1639 O O . GLY A 1 206 ? 6.488 16.219 33.688 1 94.88 206 GLY A O 1
ATOM 1640 N N . TYR A 1 207 ? 5.395 17.859 32.594 1 94.62 207 TYR A N 1
ATOM 1641 C CA . TYR A 1 207 ? 4.777 18.422 33.812 1 94.62 207 TYR A CA 1
ATOM 1642 C C . TYR A 1 207 ? 5.828 18.781 34.844 1 94.62 207 TYR A C 1
ATOM 1644 O O . TYR A 1 207 ? 5.633 18.562 36.031 1 94.62 207 TYR A O 1
ATOM 1652 N N . ALA A 1 208 ? 6.898 19.234 34.281 1 97.06 208 ALA A N 1
ATOM 1653 C CA . ALA A 1 208 ? 7.957 19.703 35.156 1 97.06 208 ALA A CA 1
ATOM 1654 C C . ALA A 1 208 ? 7.469 20.844 36.062 1 97.06 208 ALA A C 1
ATOM 1656 O O . ALA A 1 208 ? 6.773 21.734 35.594 1 97.06 208 ALA A O 1
ATOM 1657 N N . LYS A 1 209 ? 7.848 20.766 37.344 1 96.38 209 LYS A N 1
ATOM 1658 C CA . LYS A 1 209 ? 7.457 21.812 38.281 1 96.38 209 LYS A CA 1
ATOM 1659 C C . LYS A 1 209 ? 7.949 23.188 37.812 1 96.38 209 LYS A C 1
ATOM 1661 O O . LYS A 1 209 ? 9.109 23.328 37.406 1 96.38 209 LYS A O 1
ATOM 1666 N N . GLY A 1 210 ? 7.039 24.156 37.75 1 96.56 210 GLY A N 1
ATOM 1667 C CA . GLY A 1 210 ? 7.402 25.516 37.406 1 96.56 210 GLY A CA 1
ATOM 1668 C C . GLY A 1 210 ? 7.34 25.766 35.906 1 96.56 210 GLY A C 1
ATOM 1669 O O . GLY A 1 210 ? 7.688 26.859 35.438 1 96.56 210 GLY A O 1
ATOM 1670 N N . VAL A 1 211 ? 6.969 24.797 35.156 1 98.12 211 VAL A N 1
ATOM 1671 C CA . VAL A 1 211 ? 6.801 24.953 33.719 1 98.12 211 VAL A CA 1
ATOM 1672 C C . VAL A 1 211 ? 5.324 24.828 33.344 1 98.12 211 VAL A C 1
ATOM 1674 O O . VAL A 1 211 ? 4.684 23.812 33.688 1 98.12 211 VAL A O 1
ATOM 1677 N N . VAL A 1 212 ? 4.754 25.797 32.719 1 98.06 212 VAL A N 1
ATOM 1678 C CA . VAL A 1 212 ? 3.334 25.844 32.375 1 98.06 212 VAL A CA 1
ATOM 1679 C C . VAL A 1 212 ? 3.113 25.219 31.016 1 98.06 212 VAL A C 1
ATOM 1681 O O . VAL A 1 212 ? 3.627 25.719 30.016 1 98.06 212 VAL A O 1
ATOM 1684 N N . PRO A 1 213 ? 2.381 24.125 30.938 1 97.12 213 PRO A N 1
ATOM 1685 C CA . PRO A 1 213 ? 2.033 23.594 29.625 1 97.12 213 PRO A CA 1
ATOM 1686 C C . PRO A 1 213 ? 1.038 24.484 28.875 1 97.12 213 PRO A C 1
ATOM 1688 O O . PRO A 1 213 ? 0.128 25.047 29.484 1 97.12 213 PRO A O 1
ATOM 1691 N N . THR A 1 214 ? 1.237 24.672 27.609 1 98.12 214 THR A N 1
ATOM 1692 C CA . THR A 1 214 ? 0.314 25.391 26.75 1 98.12 214 THR A CA 1
ATOM 1693 C C . THR A 1 214 ? -0.082 24.531 25.547 1 98.12 214 THR A C 1
ATOM 1695 O O . THR A 1 214 ? 0.479 23.453 25.344 1 98.12 214 THR A O 1
ATOM 1698 N N . CYS A 1 215 ? -1.105 24.938 24.812 1 97.31 215 CYS A N 1
ATOM 1699 C CA . CYS A 1 215 ? -1.656 24.109 23.75 1 97.31 215 CYS A CA 1
ATOM 1700 C C . CYS A 1 215 ? -1.519 24.812 22.391 1 97.31 215 CYS A C 1
ATOM 1702 O O . CYS A 1 215 ? -1.693 26.031 22.297 1 97.31 215 CYS A O 1
ATOM 1704 N N . ASN A 1 216 ? -1.177 24.016 21.406 1 97.62 216 ASN A N 1
ATOM 1705 C CA . ASN A 1 216 ? -1.429 24.359 20.016 1 97.62 216 ASN A CA 1
ATOM 1706 C C . ASN A 1 216 ? -2.641 23.625 19.453 1 97.62 216 ASN A C 1
ATOM 1708 O O . ASN A 1 216 ? -2.908 22.484 19.844 1 97.62 216 ASN A O 1
ATOM 1712 N N . PHE A 1 217 ? -3.461 24.266 18.609 1 97.25 217 PHE A N 1
ATOM 1713 C CA . PHE A 1 217 ? -4.566 23.625 17.906 1 97.25 217 PHE A CA 1
ATOM 1714 C C . PHE A 1 217 ? -4.52 23.938 16.422 1 97.25 217 PHE A C 1
ATOM 1716 O O . PHE A 1 217 ? -4.562 25.094 16.016 1 97.25 217 PHE A O 1
ATOM 1723 N N . TYR A 1 218 ? -4.43 22.922 15.578 1 94.62 218 TYR A N 1
ATOM 1724 C CA . TYR A 1 218 ? -4.492 23.109 14.133 1 94.62 218 TYR A CA 1
ATOM 1725 C C . TYR A 1 218 ? -5.621 22.281 13.523 1 94.62 218 TYR A C 1
ATOM 1727 O O . TYR A 1 218 ? -5.379 21.391 12.703 1 94.62 218 TYR A O 1
ATOM 1735 N N . PRO A 1 219 ? -6.848 22.578 13.812 1 95.56 219 PRO A N 1
ATOM 1736 C CA . PRO A 1 219 ? -8 21.859 13.258 1 95.56 219 PRO A CA 1
ATOM 1737 C C . PRO A 1 219 ? -8.391 22.359 11.867 1 95.56 219 PRO A C 1
ATOM 1739 O O . PRO A 1 219 ? -7.867 23.375 11.406 1 95.56 219 PRO A O 1
ATOM 1742 N N . HIS A 1 220 ? -9.266 21.609 11.195 1 94.19 220 HIS A N 1
ATOM 1743 C CA . HIS A 1 220 ? -10.109 22.312 10.227 1 94.19 220 HIS A CA 1
ATOM 1744 C C . HIS A 1 220 ? -10.953 23.375 10.898 1 94.19 220 HIS A C 1
ATOM 1746 O O . HIS A 1 220 ? -11.602 23.109 11.914 1 94.19 220 HIS A O 1
ATOM 1752 N N . ASN A 1 221 ? -10.93 24.484 10.344 1 96.94 221 ASN A N 1
ATOM 1753 C CA . ASN A 1 221 ? -11.578 25.609 11.023 1 96.94 221 ASN A CA 1
ATOM 1754 C C . ASN A 1 221 ? -13.047 25.328 11.312 1 96.94 221 ASN A C 1
ATOM 1756 O O . ASN A 1 221 ? -13.586 25.781 12.32 1 96.94 221 ASN A O 1
ATOM 1760 N N . ARG A 1 222 ? -13.672 24.469 10.461 1 96.38 222 ARG A N 1
ATOM 1761 C CA . ARG A 1 222 ? -15.109 24.203 10.57 1 96.38 222 ARG A CA 1
ATOM 1762 C C . ARG A 1 222 ? -15.367 22.875 11.258 1 96.38 222 ARG A C 1
ATOM 1764 O O . ARG A 1 222 ? -16.453 22.297 11.125 1 96.38 222 ARG A O 1
ATOM 1771 N N . ASP A 1 223 ? -14.375 22.359 11.922 1 95.5 223 ASP A N 1
ATOM 1772 C CA . ASP A 1 223 ? -14.594 21.109 12.641 1 95.5 223 ASP A CA 1
ATOM 1773 C C . ASP A 1 223 ? -15.695 21.266 13.688 1 95.5 223 ASP A C 1
ATOM 1775 O O . ASP A 1 223 ? -15.539 22 14.664 1 95.5 223 ASP A O 1
ATOM 1779 N N . PRO A 1 224 ? -16.766 20.562 13.531 1 93.94 224 PRO A N 1
ATOM 1780 C CA . PRO A 1 224 ? -17.891 20.766 14.445 1 93.94 224 PRO A CA 1
ATOM 1781 C C . PRO A 1 224 ? -17.609 20.25 15.852 1 93.94 224 PRO A C 1
ATOM 1783 O O . PRO A 1 224 ? -18.359 20.562 16.781 1 93.94 224 PRO A O 1
ATOM 1786 N N . GLU A 1 225 ? -16.578 19.453 16.031 1 93.38 225 GLU A N 1
ATOM 1787 C CA . GLU A 1 225 ? -16.281 18.875 17.344 1 93.38 225 GLU A CA 1
ATOM 1788 C C . GLU A 1 225 ? -15.078 19.547 17.984 1 93.38 225 GLU A C 1
ATOM 1790 O O . GLU A 1 225 ? -14.555 19.078 18.984 1 93.38 225 GLU A O 1
ATOM 1795 N N . PHE A 1 226 ? -14.711 20.641 17.5 1 96.06 226 PHE A N 1
ATOM 1796 C CA . PHE A 1 226 ? -13.484 21.312 17.906 1 96.06 226 PHE A CA 1
ATOM 1797 C C . PHE A 1 226 ? -13.57 21.766 19.359 1 96.06 226 PHE A C 1
ATOM 1799 O O . PHE A 1 226 ? -12.656 21.531 20.141 1 96.06 226 PHE A O 1
ATOM 1806 N N . GLU A 1 227 ? -14.703 22.391 19.75 1 96.5 227 GLU A N 1
ATOM 1807 C CA . GLU A 1 227 ? -14.82 22.953 21.094 1 96.5 227 GLU A CA 1
ATOM 1808 C C . GLU A 1 227 ? -14.742 21.859 22.156 1 96.5 227 GLU A C 1
ATOM 1810 O O . GLU A 1 227 ? -14.18 22.078 23.234 1 96.5 227 GLU A O 1
ATOM 1815 N N . ALA A 1 228 ? -15.289 20.688 21.781 1 94.44 228 ALA A N 1
ATOM 1816 C CA . ALA A 1 228 ? -15.227 19.578 22.719 1 94.44 228 ALA A CA 1
ATOM 1817 C C . ALA A 1 228 ? -13.773 19.234 23.062 1 94.44 228 ALA A C 1
ATOM 1819 O O . ALA A 1 228 ? -13.453 18.969 24.219 1 94.44 228 ALA A O 1
ATOM 1820 N N . LYS A 1 229 ? -12.961 19.203 22.109 1 95.62 229 LYS A N 1
ATOM 1821 C CA . LYS A 1 229 ? -11.539 18.953 22.312 1 95.62 229 LYS A CA 1
ATOM 1822 C C . LYS A 1 229 ? -10.906 20.047 23.172 1 95.62 229 LYS A C 1
ATOM 1824 O O . LYS A 1 229 ? -10.211 19.75 24.141 1 95.62 229 LYS A O 1
ATOM 1829 N N . VAL A 1 230 ? -11.133 21.297 22.812 1 97.56 230 VAL A N 1
ATOM 1830 C CA . VAL A 1 230 ? -10.523 22.422 23.5 1 97.56 230 VAL A CA 1
ATOM 1831 C C . VAL A 1 230 ? -10.977 22.453 24.953 1 97.56 230 VAL A C 1
ATOM 1833 O O . VAL A 1 230 ? -10.164 22.672 25.859 1 97.56 230 VAL A O 1
ATOM 1836 N N . LEU A 1 231 ? -12.266 22.219 25.188 1 96.62 231 LEU A N 1
ATOM 1837 C CA . LEU A 1 231 ? -12.812 22.234 26.547 1 96.62 231 LEU A CA 1
ATOM 1838 C C . LEU A 1 231 ? -12.211 21.125 27.406 1 96.62 231 LEU A C 1
ATOM 1840 O O . LEU A 1 231 ? -12.023 21.297 28.609 1 96.62 231 LEU A O 1
ATOM 1844 N N . ALA A 1 232 ? -11.898 20 26.766 1 94.88 232 ALA A N 1
ATOM 1845 C CA . ALA A 1 232 ? -11.219 18.938 27.5 1 94.88 232 ALA A CA 1
ATOM 1846 C C . ALA A 1 232 ? -9.859 19.406 28 1 94.88 232 ALA A C 1
ATOM 1848 O O . ALA A 1 232 ? -9.5 19.172 29.156 1 94.88 232 ALA A O 1
ATOM 1849 N N . TYR A 1 233 ? -9.117 20.078 27.172 1 96.81 233 TYR A N 1
ATOM 1850 C CA . TYR A 1 233 ? -7.809 20.594 27.578 1 96.81 233 TYR A CA 1
ATOM 1851 C C . TYR A 1 233 ? -7.949 21.719 28.578 1 96.81 233 TYR A C 1
ATOM 1853 O O . TYR A 1 233 ? -7.168 21.812 29.531 1 96.81 233 TYR A O 1
ATOM 1861 N N . GLN A 1 234 ? -8.945 22.609 28.312 1 97 234 GLN A N 1
ATOM 1862 C CA . GLN A 1 234 ? -9.211 23.688 29.266 1 97 234 GLN A CA 1
ATOM 1863 C C . GLN A 1 234 ? -9.461 23.141 30.672 1 97 234 GLN A C 1
ATOM 1865 O O . GLN A 1 234 ? -8.883 23.641 31.641 1 97 234 GLN A O 1
ATOM 1870 N N . SER A 1 235 ? -10.305 22.109 30.734 1 95.25 235 SER A N 1
ATOM 1871 C CA . SER A 1 235 ? -10.633 21.5 32 1 95.25 235 SER A CA 1
ATOM 1872 C C . SER A 1 235 ? -9.406 20.875 32.656 1 95.25 235 SER A C 1
ATOM 1874 O O . SER A 1 235 ? -9.203 21 33.875 1 95.25 235 SER A O 1
ATOM 1876 N N . GLU A 1 236 ? -8.641 20.25 31.859 1 93.81 236 GLU A N 1
ATOM 1877 C CA . GLU A 1 236 ? -7.434 19.609 32.375 1 93.81 236 GLU A CA 1
ATOM 1878 C C . GLU A 1 236 ? -6.445 20.641 32.906 1 93.81 236 GLU A C 1
ATOM 1880 O O . GLU A 1 236 ? -5.887 20.469 34 1 93.81 236 GLU A O 1
ATOM 1885 N N . LEU A 1 237 ? -6.203 21.641 32.219 1 96.38 237 LEU A N 1
ATOM 1886 C CA . LEU A 1 237 ? -5.273 22.688 32.656 1 96.38 237 LEU A CA 1
ATOM 1887 C C . LEU A 1 237 ? -5.801 23.438 33.875 1 96.38 237 LEU A C 1
ATOM 1889 O O . LEU A 1 237 ? -5.043 23.719 34.781 1 96.38 237 LEU A O 1
ATOM 1893 N N . ALA A 1 238 ? -7.113 23.719 33.875 1 96.06 238 ALA A N 1
ATOM 1894 C CA . ALA A 1 238 ? -7.723 24.359 35.031 1 96.06 238 ALA A CA 1
ATOM 1895 C C . ALA A 1 238 ? -7.555 23.516 36.281 1 96.06 238 ALA A C 1
ATOM 1897 O O . ALA A 1 238 ? -7.277 24.031 37.344 1 96.06 238 ALA A O 1
ATOM 1898 N N . ALA A 1 239 ? -7.75 22.203 36.094 1 93.81 239 ALA A N 1
ATOM 1899 C CA . ALA A 1 239 ? -7.555 21.297 37.219 1 93.81 239 ALA A CA 1
ATOM 1900 C C . ALA A 1 239 ? -6.113 21.344 37.719 1 93.81 239 ALA A C 1
ATOM 1902 O O . ALA A 1 239 ? -5.859 21.125 38.906 1 93.81 239 ALA A O 1
ATOM 1903 N N . GLY A 1 240 ? -5.234 21.656 36.781 1 93.5 240 GLY A N 1
ATOM 1904 C CA . GLY A 1 240 ? -3.832 21.797 37.156 1 93.5 240 GLY A CA 1
ATOM 1905 C C . GLY A 1 240 ? -3.477 23.172 37.688 1 93.5 240 GLY A C 1
ATOM 1906 O O . GLY A 1 240 ? -2.324 23.422 38.062 1 93.5 240 GLY A O 1
ATOM 1907 N N . GLY A 1 241 ? -4.391 24.062 37.688 1 95.88 241 GLY A N 1
ATOM 1908 C CA . GLY A 1 241 ? -4.195 25.359 38.312 1 95.88 241 GLY A CA 1
ATOM 1909 C C . GLY A 1 241 ? -3.723 26.422 37.344 1 95.88 241 GLY A C 1
ATOM 1910 O O . GLY A 1 241 ? -3.268 27.484 37.75 1 95.88 241 GLY A O 1
ATOM 1911 N N . VAL A 1 242 ? -3.75 26.172 36.062 1 97.12 242 VAL A N 1
ATOM 1912 C CA . VAL A 1 242 ? -3.266 27.141 35.094 1 97.12 242 VAL A CA 1
ATOM 1913 C C . VAL A 1 242 ? -4.336 27.391 34.031 1 97.12 242 VAL A C 1
ATOM 1915 O O . VAL A 1 242 ? -5.238 26.578 33.844 1 97.12 242 VAL A O 1
ATOM 1918 N N . PRO A 1 243 ? -4.344 28.562 33.406 1 97.94 243 PRO A N 1
ATOM 1919 C CA . PRO A 1 243 ? -5.336 28.859 32.375 1 97.94 243 PRO A CA 1
ATOM 1920 C C . PRO A 1 243 ? -5.035 28.156 31.047 1 97.94 243 PRO A C 1
ATOM 1922 O O . PRO A 1 243 ? -3.934 27.641 30.859 1 97.94 243 PRO A O 1
ATOM 1925 N N . LEU A 1 244 ? -6.027 28.078 30.188 1 98.25 244 LEU A N 1
ATOM 1926 C CA . LEU A 1 244 ? -5.809 27.656 28.812 1 98.25 244 LEU A CA 1
ATOM 1927 C C . LEU A 1 244 ? -5.078 28.734 28.016 1 98.25 244 LEU A C 1
ATOM 1929 O O . LEU A 1 244 ? -5.629 29.812 27.766 1 98.25 244 LEU A O 1
ATOM 1933 N N . LEU A 1 245 ? -3.832 28.484 27.703 1 98.69 245 LEU A N 1
ATOM 1934 C CA . LEU A 1 245 ? -3.025 29.328 26.828 1 98.69 245 LEU A CA 1
ATOM 1935 C C . LEU A 1 245 ? -2.816 28.656 25.469 1 98.69 245 LEU A C 1
ATOM 1937 O O . LEU A 1 245 ? -2.246 27.562 25.391 1 98.69 245 LEU A O 1
ATOM 1941 N N . VAL A 1 246 ? -3.314 29.281 24.422 1 98.5 246 VAL A N 1
ATOM 1942 C CA . VAL A 1 246 ? -3.096 28.766 23.062 1 98.5 246 VAL A CA 1
ATOM 1943 C C . VAL A 1 246 ? -1.962 29.547 22.406 1 98.5 246 VAL A C 1
ATOM 1945 O O . VAL A 1 246 ? -2.172 30.656 21.906 1 98.5 246 VAL A O 1
ATOM 1948 N N . THR A 1 247 ? -0.852 28.906 22.359 1 97.56 247 THR A N 1
ATOM 1949 C CA . THR A 1 247 ? 0.335 29.625 21.891 1 97.56 247 THR A CA 1
ATOM 1950 C C . THR A 1 247 ? 0.416 29.609 20.375 1 97.56 247 THR A C 1
ATOM 1952 O O . THR A 1 247 ? 1.045 30.484 19.766 1 97.56 247 THR A O 1
ATOM 1955 N N . GLU A 1 248 ? -0.174 28.609 19.797 1 97.44 248 GLU A N 1
ATOM 1956 C CA . GLU A 1 248 ? -0.257 28.594 18.328 1 97.44 248 GLU A CA 1
ATOM 1957 C C . GLU A 1 248 ? -1.572 27.984 17.859 1 97.44 248 GLU A C 1
ATOM 1959 O O . GLU A 1 248 ? -2.066 27.031 18.453 1 97.44 248 GLU A O 1
ATOM 1964 N N . THR A 1 249 ? -2.143 28.469 16.812 1 97.56 249 THR A N 1
ATOM 1965 C CA . THR A 1 249 ? -3.303 27.938 16.109 1 97.56 249 THR A CA 1
ATOM 1966 C C . THR A 1 249 ? -3.389 28.531 14.695 1 97.56 249 THR A C 1
ATOM 1968 O O . THR A 1 249 ? -2.48 29.234 14.258 1 97.56 249 THR A O 1
ATOM 1971 N N . ASN A 1 250 ? -4.465 28.266 13.945 1 96.69 250 ASN A N 1
ATOM 1972 C CA . ASN A 1 250 ? -4.648 28.844 12.617 1 96.69 250 ASN A CA 1
ATOM 1973 C C . ASN A 1 250 ? -4.824 30.359 12.68 1 96.69 250 ASN A C 1
ATOM 1975 O O . ASN A 1 250 ? -5.086 30.922 13.742 1 96.69 250 ASN A O 1
ATOM 1979 N N . ARG A 1 251 ? -4.77 31.016 11.602 1 95.44 251 ARG A N 1
ATOM 1980 C CA . ARG A 1 251 ? -4.719 32.469 11.516 1 95.44 251 ARG A CA 1
ATOM 1981 C C . ARG A 1 251 ? -6.125 33.062 11.438 1 95.44 251 ARG A C 1
ATOM 1983 O O . ARG A 1 251 ? -6.305 34.25 11.625 1 95.44 251 ARG A O 1
ATOM 1990 N N . SER A 1 252 ? -7.098 32.25 11.312 1 96 252 SER A N 1
ATOM 1991 C CA . SER A 1 252 ? -8.469 32.719 11.156 1 96 252 SER A CA 1
ATOM 1992 C C . SER A 1 252 ? -9.023 33.281 12.461 1 96 252 SER A C 1
ATOM 1994 O O . SER A 1 252 ? -8.945 32.625 13.5 1 96 252 SER A O 1
ATOM 1996 N N . HIS A 1 253 ? -9.578 34.469 12.375 1 97.69 253 HIS A N 1
ATOM 1997 C CA . HIS A 1 253 ? -10.195 35 13.57 1 97.69 253 HIS A CA 1
ATOM 1998 C C . HIS A 1 253 ? -11.508 34.312 13.898 1 97.69 253 HIS A C 1
ATOM 2000 O O . HIS A 1 253 ? -11.984 34.375 15.031 1 97.69 253 HIS A O 1
ATOM 2006 N N . PHE A 1 254 ? -12.078 33.656 12.945 1 97.5 254 PHE A N 1
ATOM 2007 C CA . PHE A 1 254 ? -13.18 32.719 13.203 1 97.5 254 PHE A CA 1
ATOM 2008 C C . PHE A 1 254 ? -12.773 31.672 14.227 1 97.5 254 PHE A C 1
ATOM 2010 O O . PHE A 1 254 ? -13.477 31.438 15.203 1 97.5 254 PHE A O 1
ATOM 2017 N N . LEU A 1 255 ? -11.609 31.078 13.992 1 98.12 255 LEU A N 1
ATOM 2018 C CA . LEU A 1 255 ? -11.125 30.047 14.914 1 98.12 255 LEU A CA 1
ATOM 2019 C C . LEU A 1 255 ? -10.773 30.656 16.266 1 98.12 255 LEU A C 1
ATOM 2021 O O . LEU A 1 255 ? -11 30.031 17.312 1 98.12 255 LEU A O 1
ATOM 2025 N N . LEU A 1 256 ? -10.164 31.859 16.281 1 98.56 256 LEU A N 1
ATOM 2026 C CA . LEU A 1 256 ? -9.828 32.5 17.547 1 98.56 256 LEU A CA 1
ATOM 2027 C C . LEU A 1 256 ? -11.07 32.75 18.406 1 98.56 256 LEU A C 1
ATOM 2029 O O . LEU A 1 256 ? -11.023 32.594 19.625 1 98.56 256 LEU A O 1
ATOM 2033 N N . ARG A 1 257 ? -12.164 33.125 17.766 1 98.38 257 ARG A N 1
ATOM 2034 C CA . ARG A 1 257 ? -13.422 33.312 18.484 1 98.38 257 ARG A CA 1
ATOM 2035 C C . ARG A 1 257 ? -13.891 32 19.094 1 98.38 257 ARG A C 1
ATOM 2037 O O . ARG A 1 257 ? -14.398 31.984 20.219 1 98.38 257 ARG A O 1
ATOM 2044 N N . ARG A 1 258 ? -13.727 30.953 18.359 1 98.19 258 ARG A N 1
ATOM 2045 C CA . ARG A 1 258 ? -14.109 29.641 18.844 1 98.19 258 ARG A CA 1
ATOM 2046 C C . ARG A 1 258 ? -13.266 29.219 20.047 1 98.19 258 ARG A C 1
ATOM 2048 O O . ARG A 1 258 ? -13.766 28.609 21 1 98.19 258 ARG A O 1
ATOM 2055 N N . LEU A 1 259 ? -11.992 29.547 20.047 1 98.62 259 LEU A N 1
ATOM 2056 C CA . LEU A 1 259 ? -11.109 29.297 21.188 1 98.62 259 LEU A CA 1
ATOM 2057 C C . LEU A 1 259 ? -11.5 30.172 22.375 1 98.62 259 LEU A C 1
ATOM 2059 O O . LEU A 1 259 ? -11.492 29.719 23.516 1 98.62 259 LEU A O 1
ATOM 2063 N N . LEU A 1 260 ? -11.781 31.406 22.062 1 98.38 260 LEU A N 1
ATOM 2064 C CA . LEU A 1 260 ? -12.258 32.312 23.109 1 98.38 260 LEU A CA 1
ATOM 2065 C C . LEU A 1 260 ? -13.492 31.766 23.797 1 98.38 260 LEU A C 1
ATOM 2067 O O . LEU A 1 260 ? -13.609 31.828 25.016 1 98.38 260 LEU A O 1
ATOM 2071 N N . ALA A 1 261 ? -14.398 31.203 23.016 1 97.25 261 ALA A N 1
ATOM 2072 C CA . ALA A 1 261 ? -15.633 30.609 23.516 1 97.25 261 ALA A CA 1
ATOM 2073 C C . ALA A 1 261 ? -15.344 29.516 24.531 1 97.25 261 ALA A C 1
ATOM 2075 O O . ALA A 1 261 ? -16.188 29.203 25.391 1 97.25 261 ALA A O 1
ATOM 2076 N N . CYS A 1 262 ? -14.18 28.969 24.453 1 97.75 262 CYS A N 1
ATOM 2077 C CA . CYS A 1 262 ? -13.805 27.875 25.344 1 97.75 262 CYS A CA 1
ATOM 2078 C C . CYS A 1 262 ? -13.008 28.375 26.547 1 97.75 262 CYS A C 1
ATOM 2080 O O . CYS A 1 262 ? -12.531 27.594 27.359 1 97.75 262 CYS A O 1
ATOM 2082 N N . GLY A 1 263 ? -12.797 29.656 26.609 1 97.88 263 GLY A N 1
ATOM 2083 C CA . GLY A 1 263 ? -12.18 30.234 27.797 1 97.88 263 GLY A CA 1
ATOM 2084 C C . GLY A 1 263 ? -10.688 30.469 27.641 1 97.88 263 GLY A C 1
ATOM 2085 O O . GLY A 1 263 ? -9.977 30.641 28.625 1 97.88 263 GLY A O 1
ATOM 2086 N N . ALA A 1 264 ? -10.141 30.469 26.469 1 98.56 264 ALA A N 1
ATOM 2087 C CA . ALA A 1 264 ? -8.719 30.734 26.25 1 98.56 264 ALA A CA 1
ATOM 2088 C C . ALA A 1 264 ? -8.336 32.125 26.703 1 98.56 264 ALA A C 1
ATOM 2090 O O . ALA A 1 264 ? -9.086 33.094 26.469 1 98.56 264 ALA A O 1
ATOM 2091 N N . LYS A 1 265 ? -7.203 32.25 27.391 1 98.69 265 LYS A N 1
ATOM 2092 C CA . LYS A 1 265 ? -6.742 33.531 27.891 1 98.69 265 LYS A CA 1
ATOM 2093 C C . LYS A 1 265 ? -5.621 34.094 27.031 1 98.69 265 LYS A C 1
ATOM 2095 O O . LYS A 1 265 ? -5.309 35.281 27.109 1 98.69 265 LYS A O 1
ATOM 2100 N N . LEU A 1 266 ? -5 33.25 26.297 1 98.69 266 LEU A N 1
ATOM 2101 C CA . LEU A 1 266 ? -4.047 33.625 25.266 1 98.69 266 LEU A CA 1
ATOM 2102 C C . LEU A 1 266 ? -4.449 33.031 23.922 1 98.69 266 LEU A C 1
ATOM 2104 O O . LEU A 1 266 ? -4.738 31.828 23.828 1 98.69 266 LEU A O 1
ATOM 2108 N N . LEU A 1 267 ? -4.582 33.844 22.953 1 98.5 267 LEU A N 1
ATOM 2109 C CA . LEU A 1 267 ? -4.852 33.469 21.578 1 98.5 267 LEU A CA 1
ATOM 2110 C C . LEU A 1 267 ? -3.67 33.812 20.672 1 98.5 267 LEU A C 1
ATOM 2112 O O . LEU A 1 267 ? -3.418 35 20.406 1 98.5 267 LEU A O 1
ATOM 2116 N N . GLY A 1 268 ? -2.977 32.75 20.234 1 98.12 268 GLY A N 1
ATOM 2117 C CA . GLY A 1 268 ? -1.775 32.969 19.453 1 98.12 268 GLY A CA 1
ATOM 2118 C C . GLY A 1 268 ? -1.872 32.375 18.047 1 98.12 268 GLY A C 1
ATOM 2119 O O . GLY A 1 268 ? -1.454 31.25 17.797 1 98.12 268 GLY A O 1
ATOM 2120 N N . PRO A 1 269 ? -2.477 33.125 17.094 1 97.5 269 PRO A N 1
ATOM 2121 C CA . PRO A 1 269 ? -2.508 32.625 15.711 1 97.5 269 PRO A CA 1
ATOM 2122 C C . PRO A 1 269 ? -1.126 32.625 15.055 1 97.5 269 PRO A C 1
ATOM 2124 O O . PRO A 1 269 ? -0.367 33.594 15.188 1 97.5 269 PRO A O 1
ATOM 2127 N N . TYR A 1 270 ? -0.779 31.5 14.469 1 94.94 270 TYR A N 1
ATOM 2128 C CA . TYR A 1 270 ? 0.501 31.344 13.789 1 94.94 270 TYR A CA 1
ATOM 2129 C C . TYR A 1 270 ? 0.31 31.25 12.281 1 94.94 270 TYR A C 1
ATOM 2131 O O . TYR A 1 270 ? -0.306 30.312 11.781 1 94.94 270 TYR A O 1
ATOM 2139 N N . LEU A 1 271 ? 0.748 32.188 11.352 1 90.69 271 LEU A N 1
ATOM 2140 C CA . LEU A 1 271 ? 1.273 33.469 11.852 1 90.69 271 LEU A CA 1
ATOM 2141 C C . LEU A 1 271 ? 0.523 34.656 11.242 1 90.69 271 LEU A C 1
ATOM 2143 O O . LEU A 1 271 ? 0.002 34.531 10.125 1 90.69 271 LEU A O 1
ATOM 2147 N N . GLN A 1 272 ? 0.441 35.688 11.953 1 94.69 272 GLN A N 1
ATOM 2148 C CA . GLN A 1 272 ? -0.308 36.844 11.477 1 94.69 272 GLN A CA 1
ATOM 2149 C C . GLN A 1 272 ? 0.577 37.75 10.641 1 94.69 272 GLN A C 1
ATOM 2151 O O . GLN A 1 272 ? 0.087 38.469 9.75 1 94.69 272 GLN A O 1
ATOM 2156 N N . ALA A 1 273 ? 1.855 37.812 10.977 1 96.5 273 ALA A N 1
ATOM 2157 C CA . ALA A 1 273 ? 2.805 38.594 10.18 1 96.5 273 ALA A CA 1
ATOM 2158 C C . ALA A 1 273 ? 3.75 37.656 9.406 1 96.5 273 ALA A C 1
ATOM 2160 O O . ALA A 1 273 ? 4.633 37.031 9.992 1 96.5 273 ALA A O 1
ATOM 2161 N N . SER A 1 274 ? 3.598 37.75 8.102 1 96.06 274 SER A N 1
ATOM 2162 C CA . SER A 1 274 ? 4.422 36.906 7.234 1 96.06 274 SER A CA 1
ATOM 2163 C C . SER A 1 274 ? 5.789 37.531 6.996 1 96.06 274 SER A C 1
ATOM 2165 O O . SER A 1 274 ? 6.039 38.688 7.43 1 96.06 274 SER A O 1
ATOM 2167 N N . GLY A 1 275 ? 6.688 36.75 6.469 1 96.69 275 GLY A N 1
ATOM 2168 C CA . GLY A 1 275 ? 8.031 37.219 6.199 1 96.69 275 GLY A CA 1
ATOM 2169 C C . GLY A 1 275 ? 8.734 36.438 5.105 1 96.69 275 GLY A C 1
ATOM 2170 O O . GLY A 1 275 ? 8.094 35.969 4.156 1 96.69 275 GLY A O 1
ATOM 2171 N N . THR A 1 276 ? 10.031 36.531 5.133 1 97.19 276 THR A N 1
ATOM 2172 C CA . THR A 1 276 ? 10.859 35.875 4.125 1 97.19 276 THR A CA 1
ATOM 2173 C C . THR A 1 276 ? 12.016 35.125 4.781 1 97.19 276 THR A C 1
ATOM 2175 O O . THR A 1 276 ? 12.633 35.625 5.723 1 97.19 276 THR A O 1
ATOM 2178 N N . ASN A 1 277 ? 12.227 33.906 4.379 1 97.38 277 ASN A N 1
ATOM 2179 C CA . ASN A 1 277 ? 13.445 33.219 4.738 1 97.38 277 ASN A CA 1
ATOM 2180 C C . ASN A 1 277 ? 14.625 33.656 3.879 1 97.38 277 ASN A C 1
ATOM 2182 O O . ASN A 1 277 ? 14.938 33 2.875 1 97.38 277 ASN A O 1
ATOM 2186 N N . PHE A 1 278 ? 15.305 34.656 4.27 1 96.88 278 PHE A N 1
ATOM 2187 C CA . PHE A 1 278 ? 16.453 35.156 3.518 1 96.88 278 PHE A CA 1
ATOM 2188 C C . PHE A 1 278 ? 17.641 34.188 3.654 1 96.88 278 PHE A C 1
ATOM 2190 O O . PHE A 1 278 ? 17.719 33.438 4.625 1 96.88 278 PHE A O 1
ATOM 2197 N N . GLY A 1 279 ? 18.484 34.188 2.664 1 96.31 279 GLY A N 1
ATOM 2198 C CA . GLY A 1 279 ? 19.688 33.375 2.723 1 96.31 279 GLY A CA 1
ATOM 2199 C C . GLY A 1 279 ? 19.422 31.891 2.693 1 96.31 279 GLY A C 1
ATOM 2200 O O . GLY A 1 279 ? 18.484 31.438 2.021 1 96.31 279 GLY A O 1
ATOM 2201 N N . PHE A 1 280 ? 20.312 31.125 3.318 1 96.81 280 PHE A N 1
ATOM 2202 C CA . PHE A 1 280 ? 20.188 29.672 3.41 1 96.81 280 PHE A CA 1
ATOM 2203 C C . PHE A 1 280 ? 19.484 29.266 4.707 1 96.81 280 PHE A C 1
ATOM 2205 O O . PHE A 1 280 ? 20.031 28.484 5.488 1 96.81 280 PHE A O 1
ATOM 2212 N N . THR A 1 281 ? 18.234 29.766 4.852 1 97.38 281 THR A N 1
ATOM 2213 C CA . THR A 1 281 ? 17.562 29.547 6.125 1 97.38 281 THR A CA 1
ATOM 2214 C C . THR A 1 281 ? 16.281 28.75 5.914 1 97.38 281 THR A C 1
ATOM 2216 O O . THR A 1 281 ? 15.5 28.547 6.855 1 97.38 281 THR A O 1
ATOM 2219 N N . ASN A 1 282 ? 16.031 28.266 4.664 1 97.31 282 ASN A N 1
ATOM 2220 C CA . ASN A 1 282 ? 14.891 27.375 4.418 1 97.31 282 ASN A CA 1
ATOM 2221 C C . ASN A 1 282 ? 15.008 26.078 5.207 1 97.31 282 ASN A C 1
ATOM 2223 O O . ASN A 1 282 ? 16.109 25.641 5.535 1 97.31 282 ASN A O 1
ATOM 2227 N N . ALA A 1 283 ? 13.922 25.516 5.469 1 97.12 283 ALA A N 1
ATOM 2228 C CA . ALA A 1 283 ? 13.906 24.188 6.07 1 97.12 283 ALA A CA 1
ATOM 2229 C C . ALA A 1 283 ? 13.391 23.141 5.082 1 97.12 283 ALA A C 1
ATOM 2231 O O . ALA A 1 283 ? 12.875 23.5 4.02 1 97.12 283 ALA A O 1
ATOM 2232 N N . THR A 1 284 ? 13.625 21.922 5.379 1 96.5 284 THR A N 1
ATOM 2233 C CA . THR A 1 284 ? 12.852 20.812 4.832 1 96.5 284 THR A CA 1
ATOM 2234 C C . THR A 1 284 ? 11.883 20.25 5.875 1 96.5 284 THR A C 1
ATOM 2236 O O . THR A 1 284 ? 12.117 20.375 7.078 1 96.5 284 THR A O 1
ATOM 2239 N N . ASN A 1 285 ? 10.781 19.797 5.375 1 93.81 285 ASN A N 1
ATOM 2240 C CA . ASN A 1 285 ? 9.797 19.297 6.34 1 93.81 285 ASN A CA 1
ATOM 2241 C C . ASN A 1 285 ? 9 18.125 5.781 1 93.81 285 ASN A C 1
ATOM 2243 O O . ASN A 1 285 ? 9.32 17.594 4.715 1 93.81 285 ASN A O 1
ATOM 2247 N N . ASN A 1 286 ? 7.984 17.609 6.582 1 91.12 286 ASN A N 1
ATOM 2248 C CA . ASN A 1 286 ? 7.254 16.391 6.238 1 91.12 286 ASN A CA 1
ATOM 2249 C C . ASN A 1 286 ? 5.855 16.703 5.715 1 91.12 286 ASN A C 1
ATOM 2251 O O . ASN A 1 286 ? 4.945 15.883 5.832 1 91.12 286 ASN A O 1
ATOM 2255 N N . TRP A 1 287 ? 5.582 17.891 5.207 1 89 287 TRP A N 1
ATOM 2256 C CA . TRP A 1 287 ? 4.266 18.266 4.691 1 89 287 TRP A CA 1
ATOM 2257 C C . TRP A 1 287 ? 4.062 17.719 3.283 1 89 287 TRP A C 1
ATOM 2259 O O . TRP A 1 287 ? 3.008 17.922 2.678 1 89 287 TRP A O 1
ATOM 2269 N N . GLY A 1 288 ? 4.98 16.938 2.775 1 83.06 288 GLY A N 1
ATOM 2270 C CA . GLY A 1 288 ? 4.91 16.375 1.432 1 83.06 288 GLY A CA 1
ATOM 2271 C C . GLY A 1 288 ? 4.57 14.898 1.41 1 83.06 288 GLY A C 1
ATOM 2272 O O . GLY A 1 288 ? 3.684 14.453 2.139 1 83.06 288 GLY A O 1
ATOM 2273 N N . LYS A 1 289 ? 5.078 14.133 0.578 1 79.12 289 LYS A N 1
ATOM 2274 C CA . LYS A 1 289 ? 4.773 12.711 0.496 1 79.12 289 LYS A CA 1
ATOM 2275 C C . LYS A 1 289 ? 6.051 11.875 0.424 1 79.12 289 LYS A C 1
ATOM 2277 O O . LYS A 1 289 ? 6.277 11.164 -0.555 1 79.12 289 LYS A O 1
ATOM 2282 N N . PRO A 1 290 ? 6.902 12.062 1.344 1 88.88 290 PRO A N 1
ATOM 2283 C CA . PRO A 1 290 ? 6.789 12.695 2.658 1 88.88 290 PRO A CA 1
ATOM 2284 C C . PRO A 1 290 ? 7.594 13.992 2.762 1 88.88 290 PRO A C 1
ATOM 2286 O O . PRO A 1 290 ? 7.395 14.773 3.697 1 88.88 290 PRO A O 1
ATOM 2289 N N . LEU A 1 291 ? 8.469 14.297 1.807 1 94.56 291 LEU A N 1
ATOM 2290 C CA . LEU A 1 291 ? 9.453 15.375 1.91 1 94.56 291 LEU A CA 1
ATOM 2291 C C . LEU A 1 291 ? 8.945 16.641 1.221 1 94.56 291 LEU A C 1
ATOM 2293 O O . LEU A 1 291 ? 8.383 16.562 0.125 1 94.56 291 LEU A O 1
ATOM 2297 N N . ALA A 1 292 ? 9.148 17.734 1.909 1 96.56 292 ALA A N 1
ATOM 2298 C CA . ALA A 1 292 ? 8.844 19.031 1.328 1 96.56 292 ALA A CA 1
ATOM 2299 C C . ALA A 1 292 ? 9.961 20.031 1.604 1 96.56 292 ALA A C 1
ATOM 2301 O O . ALA A 1 292 ? 10.641 19.953 2.633 1 96.56 292 ALA A O 1
ATOM 2302 N N . PHE A 1 293 ? 10.148 20.891 0.652 1 97.5 293 PHE A N 1
ATOM 2303 C CA . PHE A 1 293 ? 11.07 22.016 0.808 1 97.5 293 PHE A CA 1
ATOM 2304 C C . PHE A 1 293 ? 10.305 23.297 1.117 1 97.5 293 PHE A C 1
ATOM 2306 O O . PHE A 1 293 ? 9.281 23.578 0.493 1 97.5 293 PHE A O 1
ATOM 2313 N N . LEU A 1 294 ? 10.766 23.969 2.078 1 97.56 294 LEU A N 1
ATOM 2314 C CA . LEU A 1 294 ? 10.164 25.266 2.396 1 97.56 294 LEU A CA 1
ATOM 2315 C C . LEU A 1 294 ? 10.688 26.359 1.464 1 97.56 294 LEU A C 1
ATOM 2317 O O . LEU A 1 294 ? 11.891 26.422 1.196 1 97.56 294 LEU A O 1
ATOM 2321 N N . THR A 1 295 ? 9.828 27.203 0.95 1 97.38 295 THR A N 1
ATOM 2322 C CA . THR A 1 295 ? 10.195 28.328 0.096 1 97.38 295 THR A CA 1
ATOM 2323 C C . THR A 1 295 ? 10.828 29.453 0.919 1 97.38 295 THR A C 1
ATOM 2325 O O . THR A 1 295 ? 10.719 29.469 2.146 1 97.38 295 THR A O 1
ATOM 2328 N N . SER A 1 296 ? 11.453 30.328 0.195 1 98 296 SER A N 1
ATOM 2329 C CA . SER A 1 296 ? 11.898 31.547 0.847 1 98 296 SER A CA 1
ATOM 2330 C C . SER A 1 296 ? 10.719 32.438 1.223 1 98 296 SER A C 1
ATOM 2332 O O . SER A 1 296 ? 10.75 33.125 2.244 1 98 296 SER A O 1
ATOM 2334 N N . ASP A 1 297 ? 9.719 32.438 0.355 1 97.38 297 ASP A N 1
ATOM 2335 C CA . ASP A 1 297 ? 8.477 33.156 0.663 1 97.38 297 ASP A CA 1
ATOM 2336 C C . ASP A 1 297 ? 7.75 32.5 1.833 1 97.38 297 ASP A C 1
ATOM 2338 O O . ASP A 1 297 ? 7.07 31.469 1.659 1 97.38 297 ASP A O 1
ATOM 2342 N N . TYR A 1 298 ? 7.914 33.094 2.941 1 97.31 298 TYR A N 1
ATOM 2343 C CA . TYR A 1 298 ? 7.273 32.562 4.141 1 97.31 298 TYR A CA 1
ATOM 2344 C C . TYR A 1 298 ? 5.941 33.25 4.398 1 97.31 298 TYR A C 1
ATOM 2346 O O . TYR A 1 298 ? 5.801 34 5.379 1 97.31 298 TYR A O 1
ATOM 2354 N N . ASP A 1 299 ? 4.98 33 3.535 1 96.31 299 ASP A N 1
ATOM 2355 C CA . ASP A 1 299 ? 3.662 33.625 3.596 1 96.31 299 ASP A CA 1
ATOM 2356 C C . ASP A 1 299 ? 2.566 32.562 3.754 1 96.31 299 ASP A C 1
ATOM 2358 O O . ASP A 1 299 ? 2.191 31.891 2.785 1 96.31 299 ASP A O 1
ATOM 2362 N N . PHE A 1 300 ? 2.012 32.531 4.898 1 93.75 300 PHE A N 1
ATOM 2363 C CA . PHE A 1 300 ? 0.964 31.547 5.172 1 93.75 300 PHE A CA 1
ATOM 2364 C C . PHE A 1 300 ? -0.403 32.219 5.219 1 93.75 300 PHE A C 1
ATOM 2366 O O . PHE A 1 300 ? -1.364 31.656 5.738 1 93.75 300 PHE A O 1
ATOM 2373 N N . GLY A 1 301 ? -0.473 33.5 4.789 1 93.31 301 GLY A N 1
ATOM 2374 C CA . GLY A 1 301 ? -1.768 34.125 4.629 1 93.31 301 GLY A CA 1
ATOM 2375 C C . GLY A 1 301 ? -2.223 34.875 5.871 1 93.31 301 GLY A C 1
ATOM 2376 O O . GLY A 1 301 ? -3.418 35.125 6.047 1 93.31 301 GLY A O 1
ATOM 2377 N N . GLY A 1 302 ? -1.386 35.219 6.762 1 94.25 302 GLY A N 1
ATOM 2378 C CA . GLY A 1 302 ? -1.74 36.031 7.926 1 94.25 302 GLY A CA 1
ATOM 2379 C C . GLY A 1 302 ? -2.217 37.406 7.57 1 94.25 302 GLY A C 1
ATOM 2380 O O . GLY A 1 302 ? -2.268 37.781 6.395 1 94.25 302 GLY A O 1
ATOM 2381 N N . MET A 1 303 ? -2.52 38.281 8.508 1 95.31 303 MET A N 1
ATOM 2382 C CA . MET A 1 303 ? -3.098 39.594 8.336 1 95.31 303 MET A CA 1
ATOM 2383 C C . MET A 1 303 ? -2.127 40.531 7.609 1 95.31 303 MET A C 1
ATOM 2385 O O . MET A 1 303 ? -2.549 41.438 6.875 1 95.31 303 MET A O 1
ATOM 2389 N N . VAL A 1 304 ? -0.854 40.219 7.898 1 96.31 304 VAL A N 1
ATOM 2390 C CA . VAL A 1 304 ? 0.161 41.094 7.324 1 96.31 304 VAL A CA 1
ATOM 2391 C C . VAL A 1 304 ? 1.039 40.312 6.355 1 96.31 304 VAL A C 1
ATOM 2393 O O . VAL A 1 304 ? 1.732 39.375 6.762 1 96.31 304 VAL A O 1
ATOM 2396 N N . ALA A 1 305 ? 1.024 40.719 5.102 1 94.81 305 ALA A N 1
ATOM 2397 C CA . ALA A 1 305 ? 1.842 40.062 4.082 1 94.81 305 ALA A CA 1
ATOM 2398 C C . ALA A 1 305 ? 3.322 40.375 4.289 1 94.81 305 ALA A C 1
ATOM 2400 O O . ALA A 1 305 ? 3.678 41.25 5.074 1 94.81 305 ALA A O 1
ATOM 2401 N N . PRO A 1 306 ? 4.191 39.656 3.645 1 93.94 306 PRO A N 1
ATOM 2402 C CA . PRO A 1 306 ? 5.629 39.906 3.807 1 93.94 306 PRO A CA 1
ATOM 2403 C C . PRO A 1 306 ? 6.02 41.344 3.498 1 93.94 306 PRO A C 1
ATOM 2405 O O . PRO A 1 306 ? 6.949 41.875 4.109 1 93.94 306 PRO A O 1
ATOM 2408 N N . ASP A 1 307 ? 5.293 42 2.637 1 91.5 307 ASP A N 1
ATOM 2409 C CA . ASP A 1 307 ? 5.609 43.344 2.219 1 91.5 307 ASP A CA 1
ATOM 2410 C C . ASP A 1 307 ? 4.906 44.375 3.107 1 91.5 307 ASP A C 1
ATOM 2412 O O . ASP A 1 307 ? 5.035 45.594 2.891 1 91.5 307 ASP A O 1
ATOM 2416 N N . GLY A 1 308 ? 4.133 43.906 4.043 1 92.62 308 GLY A N 1
ATOM 2417 C CA . GLY A 1 308 ? 3.469 44.812 4.969 1 92.62 308 GLY A CA 1
ATOM 2418 C C . GLY A 1 308 ? 2.035 45.125 4.578 1 92.62 308 GLY A C 1
ATOM 2419 O O . GLY A 1 308 ? 1.307 45.781 5.332 1 92.62 308 GLY A O 1
ATOM 2420 N N . THR A 1 309 ? 1.663 44.656 3.432 1 92.12 309 THR A N 1
ATOM 2421 C CA . THR A 1 309 ? 0.282 44.875 3.014 1 92.12 309 THR A CA 1
ATOM 2422 C C . THR A 1 309 ? -0.687 44.188 3.982 1 92.12 309 THR A C 1
ATOM 2424 O O . THR A 1 309 ? -0.504 43.031 4.344 1 92.12 309 THR A O 1
ATOM 2427 N N . LEU A 1 310 ? -1.682 44.938 4.402 1 93.81 310 LEU A N 1
ATOM 2428 C CA . LEU A 1 310 ? -2.709 44.375 5.273 1 93.81 310 LEU A CA 1
ATOM 2429 C C . LEU A 1 310 ? -3.766 43.625 4.465 1 93.81 310 LEU A C 1
ATOM 2431 O O . LEU A 1 310 ? -4.242 44.125 3.445 1 93.81 310 LEU A O 1
ATOM 2435 N N . ARG A 1 311 ? -4.074 42.469 4.867 1 94.62 311 ARG A N 1
ATOM 2436 C CA . ARG A 1 311 ? -5.133 41.656 4.266 1 94.62 311 ARG A CA 1
ATOM 2437 C C . ARG A 1 311 ? -6.461 41.875 4.984 1 94.62 311 ARG A C 1
ATOM 2439 O O . ARG A 1 311 ? -6.496 42.438 6.086 1 94.62 311 ARG A O 1
ATOM 2446 N N . PRO A 1 312 ? -7.633 41.5 4.344 1 93.38 312 PRO A N 1
ATOM 2447 C CA . PRO A 1 312 ? -8.961 41.719 4.922 1 93.38 312 PRO A CA 1
ATOM 2448 C C . PRO A 1 312 ? -9.109 41.125 6.316 1 93.38 312 PRO A C 1
ATOM 2450 O O . PRO A 1 312 ? -9.875 41.625 7.133 1 93.38 312 PRO A O 1
ATOM 2453 N N . GLU A 1 313 ? -8.367 40.125 6.594 1 95.94 313 GLU A N 1
ATOM 2454 C CA . GLU A 1 313 ? -8.414 39.469 7.898 1 95.94 313 GLU A CA 1
ATOM 2455 C C . GLU A 1 313 ? -8.055 40.438 9.016 1 95.94 313 GLU A C 1
ATOM 2457 O O . GLU A 1 313 ? -8.438 40.25 10.172 1 95.94 313 GLU A O 1
ATOM 2462 N N . ALA A 1 314 ? -7.344 41.531 8.711 1 96 314 ALA A N 1
ATOM 2463 C CA . ALA A 1 314 ? -6.977 42.531 9.695 1 96 314 ALA A CA 1
ATOM 2464 C C . ALA A 1 314 ? -8.219 43.188 10.305 1 96 314 ALA A C 1
ATOM 2466 O O . ALA A 1 314 ? -8.227 43.531 11.484 1 96 314 ALA A O 1
ATOM 2467 N N . ARG A 1 315 ? -9.266 43.344 9.484 1 95.5 315 ARG A N 1
ATOM 2468 C CA . ARG A 1 315 ? -10.508 43.906 9.977 1 95.5 315 ARG A CA 1
ATOM 2469 C C . ARG A 1 315 ? -11.18 43 10.992 1 95.5 315 ARG A C 1
ATOM 2471 O O . ARG A 1 315 ? -11.773 43.438 11.969 1 95.5 315 ARG A O 1
ATOM 2478 N N . GLU A 1 316 ? -11.102 41.719 10.703 1 96.5 316 GLU A N 1
ATOM 2479 C CA . GLU A 1 316 ? -11.625 40.75 11.656 1 96.5 316 GLU A CA 1
ATOM 2480 C C . GLU A 1 316 ? -10.883 40.812 12.984 1 96.5 316 GLU A C 1
ATOM 2482 O O . GLU A 1 316 ? -11.477 40.656 14.047 1 96.5 316 GLU A O 1
ATOM 2487 N N . GLY A 1 317 ? -9.57 41 12.883 1 96.94 317 GLY A N 1
ATOM 2488 C CA . GLY A 1 317 ? -8.773 41.156 14.094 1 96.94 317 GLY A CA 1
ATOM 2489 C C . GLY A 1 317 ? -9.18 42.375 14.914 1 96.94 317 GLY A C 1
ATOM 2490 O O . GLY A 1 317 ? -9.328 42.25 16.141 1 96.94 317 GLY A O 1
ATOM 2491 N N . ARG A 1 318 ? -9.422 43.438 14.266 1 96 318 ARG A N 1
ATOM 2492 C CA . ARG A 1 318 ? -9.852 44.656 14.945 1 96 318 ARG A CA 1
ATOM 2493 C C . ARG A 1 318 ? -11.195 44.438 15.641 1 96 318 ARG A C 1
ATOM 2495 O O . ARG A 1 318 ? -11.398 44.906 16.766 1 96 318 ARG A O 1
ATOM 2502 N N . LEU A 1 319 ? -12.031 43.812 14.875 1 96.69 319 LEU A N 1
ATOM 2503 C CA . LEU A 1 319 ? -13.359 43.594 15.43 1 96.69 319 LEU A CA 1
ATOM 2504 C C . LEU A 1 319 ? -13.297 42.719 16.672 1 96.69 319 LEU A C 1
ATOM 2506 O O . LEU A 1 319 ? -13.984 42.969 17.656 1 96.69 319 LEU A O 1
ATOM 2510 N N . LEU A 1 320 ? -12.547 41.656 16.656 1 97.88 320 LEU A N 1
ATOM 2511 C CA . LEU A 1 320 ? -12.383 40.812 17.812 1 97.88 320 LEU A CA 1
ATOM 2512 C C . LEU A 1 320 ? -11.773 41.562 18.984 1 97.88 320 LEU A C 1
ATOM 2514 O O . LEU A 1 320 ? -12.227 41.438 20.125 1 97.88 320 LEU A O 1
ATOM 2518 N N . ALA A 1 321 ? -10.766 42.344 18.688 1 97.44 321 ALA A N 1
ATOM 2519 C CA . ALA A 1 321 ? -10.141 43.156 19.734 1 97.44 321 ALA A CA 1
ATOM 2520 C C . ALA A 1 321 ? -11.141 44.125 20.359 1 97.44 321 ALA A C 1
ATOM 2522 O O . ALA A 1 321 ? -11.125 44.344 21.562 1 97.44 321 ALA A O 1
ATOM 2523 N N . SER A 1 322 ? -11.953 44.688 19.516 1 96.19 322 SER A N 1
ATOM 2524 C CA . SER A 1 322 ? -12.984 45.625 19.984 1 96.19 322 SER A CA 1
ATOM 2525 C C . SER A 1 322 ? -13.977 44.906 20.906 1 96.19 322 SER A C 1
ATOM 2527 O O . SER A 1 322 ? -14.383 45.469 21.922 1 96.19 322 SER A O 1
ATOM 2529 N N . LEU A 1 323 ? -14.375 43.781 20.531 1 97.31 323 LEU A N 1
ATOM 2530 C CA . LEU A 1 323 ? -15.258 42.969 21.375 1 97.31 323 LEU A CA 1
ATOM 2531 C C . LEU A 1 323 ? -14.617 42.719 22.734 1 97.31 323 LEU A C 1
ATOM 2533 O O . LEU A 1 323 ? -15.266 42.906 23.766 1 97.31 323 LEU A O 1
ATOM 2537 N N . ILE A 1 324 ? -13.391 42.25 22.75 1 98 324 ILE A N 1
ATOM 2538 C CA . ILE A 1 324 ? -12.68 41.938 23.984 1 98 324 ILE A CA 1
ATOM 2539 C C . ILE A 1 324 ? -12.594 43.188 24.859 1 98 324 ILE A C 1
ATOM 2541 O O . ILE A 1 324 ? -12.859 43.125 26.062 1 98 324 ILE A O 1
ATOM 2545 N N . ALA A 1 325 ? -12.312 44.312 24.234 1 96.06 325 ALA A N 1
ATOM 2546 C CA . ALA A 1 325 ? -12.18 45.562 24.953 1 96.06 325 ALA A CA 1
ATOM 2547 C C . ALA A 1 325 ? -13.523 46.031 25.531 1 96.06 325 ALA A C 1
ATOM 2549 O O . ALA A 1 325 ? -13.578 46.625 26.609 1 96.06 325 ALA A O 1
ATOM 2550 N N . ALA A 1 326 ? -14.555 45.781 24.828 1 96.56 326 ALA A N 1
ATOM 2551 C CA . ALA A 1 326 ? -15.891 46.219 25.234 1 96.56 326 ALA A CA 1
ATOM 2552 C C . ALA A 1 326 ? -16.25 45.625 26.594 1 96.56 326 ALA A C 1
ATOM 2554 O O . ALA A 1 326 ? -16.891 46.281 27.422 1 96.56 326 ALA A O 1
ATOM 2555 N N . TYR A 1 327 ? -15.875 44.438 26.812 1 97.12 327 TYR A N 1
ATOM 2556 C CA . TYR A 1 327 ? -16.234 43.75 28.047 1 97.12 327 TYR A CA 1
ATOM 2557 C C . TYR A 1 327 ? -15.141 43.938 29.094 1 97.12 327 TYR A C 1
ATOM 2559 O O . TYR A 1 327 ? -15.43 43.969 30.297 1 97.12 327 TYR A O 1
ATOM 2567 N N . GLY A 1 328 ? -13.859 43.969 28.672 1 95.44 328 GLY A N 1
ATOM 2568 C CA . GLY A 1 328 ? -12.75 44.188 29.578 1 95.44 328 GLY A CA 1
ATOM 2569 C C . GLY A 1 328 ? -12.555 43.031 30.562 1 95.44 328 GLY A C 1
ATOM 2570 O O . GLY A 1 328 ? -12.461 41.875 30.156 1 95.44 328 GLY A O 1
ATOM 2571 N N . THR A 1 329 ? -12.492 43.344 31.828 1 96 329 THR A N 1
ATOM 2572 C CA . THR A 1 329 ? -12.164 42.406 32.906 1 96 329 THR A CA 1
ATOM 2573 C C . THR A 1 329 ? -13.219 41.312 33 1 96 329 THR A C 1
ATOM 2575 O O . THR A 1 329 ? -12.891 40.125 33.188 1 96 329 THR A O 1
ATOM 2578 N N . PRO A 1 330 ? -14.547 41.625 32.875 1 96.94 330 PRO A N 1
ATOM 2579 C CA . PRO A 1 330 ? -15.547 40.562 32.969 1 96.94 330 PRO A CA 1
ATOM 2580 C C . PRO A 1 330 ? -15.281 39.406 31.984 1 96.94 330 PRO A C 1
ATOM 2582 O O . PRO A 1 330 ? -15.43 38.25 32.344 1 96.94 330 PRO A O 1
ATOM 2585 N N . LEU A 1 331 ? -14.875 39.781 30.766 1 97.75 331 LEU A N 1
ATOM 2586 C CA . LEU A 1 331 ? -14.562 38.75 29.781 1 97.75 331 LEU A CA 1
ATOM 2587 C C . LEU A 1 331 ? -13.203 38.125 30.062 1 97.75 331 LEU A C 1
ATOM 2589 O O . LEU A 1 331 ? -13.039 36.906 29.922 1 97.75 331 LEU A O 1
ATOM 2593 N N . ALA A 1 332 ? -12.211 38.906 30.438 1 98.25 332 ALA A N 1
ATOM 2594 C CA . ALA A 1 332 ? -10.859 38.406 30.703 1 98.25 332 ALA A CA 1
ATOM 2595 C C . ALA A 1 332 ? -10.859 37.375 31.812 1 98.25 332 ALA A C 1
ATOM 2597 O O . ALA A 1 332 ? -10 36.469 31.859 1 98.25 332 ALA A O 1
ATOM 2598 N N . GLU A 1 333 ? -11.875 37.375 32.688 1 98 333 GLU A N 1
ATOM 2599 C CA . GLU A 1 333 ? -11.953 36.438 33.781 1 98 333 GLU A CA 1
ATOM 2600 C C . GLU A 1 333 ? -13.141 35.5 33.625 1 98 333 GLU A C 1
ATOM 2602 O O . GLU A 1 333 ? -13.555 34.844 34.594 1 98 333 GLU A O 1
ATOM 2607 N N . ALA A 1 334 ? -13.711 35.438 32.5 1 97.25 334 ALA A N 1
ATOM 2608 C CA . ALA A 1 334 ? -14.867 34.594 32.25 1 97.25 334 ALA A CA 1
ATOM 2609 C C . ALA A 1 334 ? -14.461 33.125 32.281 1 97.25 334 ALA A C 1
ATOM 2611 O O . ALA A 1 334 ? -13.312 32.781 31.969 1 97.25 334 ALA A O 1
ATOM 2612 N N . VAL A 1 335 ? -15.367 32.219 32.562 1 95.94 335 VAL A N 1
ATOM 2613 C CA . VAL A 1 335 ? -15.117 30.781 32.594 1 95.94 335 VAL A CA 1
ATOM 2614 C C . VAL A 1 335 ? -16.188 30.047 31.812 1 95.94 335 VAL A C 1
ATOM 2616 O O . VAL A 1 335 ? -17.344 30.484 31.766 1 95.94 335 VAL A O 1
ATOM 2619 N N . PRO A 1 336 ? -15.812 28.969 31.125 1 95.19 336 PRO A N 1
ATOM 2620 C CA . PRO A 1 336 ? -16.828 28.188 30.406 1 95.19 336 PRO A CA 1
ATOM 2621 C C . PRO A 1 336 ? -17.891 27.625 31.344 1 95.19 336 PRO A C 1
ATOM 2623 O O . PRO A 1 336 ? -17.578 27.219 32.469 1 95.19 336 PRO A O 1
ATOM 2626 N N . SER A 1 337 ? -19.078 27.781 30.75 1 85.12 337 SER A N 1
ATOM 2627 C CA . SER A 1 337 ? -20.188 27.281 31.531 1 85.12 337 SER A CA 1
ATOM 2628 C C . SER A 1 337 ? -20.422 25.797 31.266 1 85.12 337 SER A C 1
ATOM 2630 O O . SER A 1 337 ? -20.156 25.297 30.172 1 85.12 337 SER A O 1
ATOM 2632 N N . GLY A 1 338 ? -20.297 24.953 32.094 1 63.19 338 GLY A N 1
ATOM 2633 C CA . GLY A 1 338 ? -20.719 23.562 31.906 1 63.19 338 GLY A CA 1
ATOM 2634 C C . GLY A 1 338 ? -22.094 23.453 31.266 1 63.19 338 GLY A C 1
ATOM 2635 O O . GLY A 1 338 ? -22.906 24.375 31.359 1 63.19 338 GLY A O 1
ATOM 2636 N N . GLY A 1 339 ? -22.312 23.125 29.766 1 52.25 339 GLY A N 1
ATOM 2637 C CA . GLY A 1 339 ? -23.406 22.844 28.844 1 52.25 339 GLY A CA 1
ATOM 2638 C C . GLY A 1 339 ? -24.703 23.516 29.266 1 52.25 339 GLY A C 1
ATOM 2639 O O . GLY A 1 339 ? -25.641 23.609 28.453 1 52.25 339 GLY A O 1
ATOM 2640 N N . ASP A 1 340 ? -25.078 23.594 30.469 1 49.56 340 ASP A N 1
ATOM 2641 C CA . ASP A 1 340 ? -26.484 23.766 30.781 1 49.56 340 ASP A CA 1
ATOM 2642 C C . ASP A 1 340 ? -26.875 25.25 30.797 1 49.56 340 ASP A C 1
ATOM 2644 O O . ASP A 1 340 ? -27.156 25.812 31.859 1 49.56 340 ASP A O 1
ATOM 2648 N N . SER A 1 341 ? -26.281 26.016 30 1 53.75 341 SER A N 1
ATOM 2649 C CA . SER A 1 341 ? -26.766 27.375 30.219 1 53.75 341 SER A CA 1
ATOM 2650 C C . SER A 1 341 ? -28.281 27.453 30 1 53.75 341 SER A C 1
ATOM 2652 O O . SER A 1 341 ? -28.75 27.266 28.875 1 53.75 341 SER A O 1
ATOM 2654 N N . ALA A 1 342 ? -29.094 27.266 30.953 1 59.91 342 ALA A N 1
ATOM 2655 C CA . ALA A 1 342 ? -30.516 27.266 31.234 1 59.91 342 ALA A CA 1
ATOM 2656 C C . ALA A 1 342 ? -31.172 28.578 30.812 1 59.91 342 ALA A C 1
ATOM 2658 O O . ALA A 1 342 ? -32.406 28.719 30.844 1 59.91 342 ALA A O 1
ATOM 2659 N N . ALA A 1 343 ? -30.297 29.594 30.094 1 66.19 343 ALA A N 1
ATOM 2660 C CA . ALA A 1 343 ? -30.922 30.906 29.984 1 66.19 343 ALA A CA 1
ATOM 2661 C C . ALA A 1 343 ? -31.703 31.031 28.688 1 66.19 343 ALA A C 1
ATOM 2663 O O . ALA A 1 343 ? -32.625 31.844 28.578 1 66.19 343 ALA A O 1
ATOM 2664 N N . VAL A 1 344 ? -31.234 30.188 27.625 1 77.62 344 VAL A N 1
ATOM 2665 C CA . VAL A 1 344 ? -31.922 30.297 26.344 1 77.62 344 VAL A CA 1
ATOM 2666 C C . VAL A 1 344 ? -32.125 28.906 25.766 1 77.62 344 VAL A C 1
ATOM 2668 O O . VAL A 1 344 ? -31.312 28 25.953 1 77.62 344 VAL A O 1
ATOM 2671 N N . THR A 1 345 ? -33.219 28.75 25.141 1 83.25 345 THR A N 1
ATOM 2672 C CA . THR A 1 345 ? -33.5 27.547 24.375 1 83.25 345 THR A CA 1
ATOM 2673 C C . THR A 1 345 ? -33.281 27.781 22.875 1 83.25 345 THR A C 1
ATOM 2675 O O . THR A 1 345 ? -33.656 28.828 22.359 1 83.25 345 THR A O 1
ATOM 2678 N N . VAL A 1 346 ? -32.531 26.891 22.266 1 84.88 346 VAL A N 1
ATOM 2679 C CA . VAL A 1 346 ? -32.25 26.969 20.844 1 84.88 346 VAL A CA 1
ATOM 2680 C C . VAL A 1 346 ? -33.25 26.094 20.062 1 84.88 346 VAL A C 1
ATOM 2682 O O . VAL A 1 346 ? -33.469 24.938 20.438 1 84.88 346 VAL A O 1
ATOM 2685 N N . ARG A 1 347 ? -33.844 26.578 19.016 1 86.56 347 ARG A N 1
ATOM 2686 C CA . ARG A 1 347 ? -34.781 25.844 18.172 1 86.56 347 ARG A CA 1
ATOM 2687 C C . ARG A 1 347 ? -34.562 26.172 16.703 1 86.56 347 ARG A C 1
ATOM 2689 O O . ARG A 1 347 ? -33.875 27.156 16.375 1 86.56 347 ARG A O 1
ATOM 2696 N N . GLY A 1 348 ? -34.938 25.25 15.812 1 86.88 348 GLY A N 1
ATOM 2697 C CA . GLY A 1 348 ? -35.094 25.531 14.391 1 86.88 348 GLY A CA 1
ATOM 2698 C C . GLY A 1 348 ? -33.75 25.734 13.695 1 86.88 348 GLY A C 1
ATOM 2699 O O . GLY A 1 348 ? -33.594 26.625 12.859 1 86.88 348 GLY A O 1
ATOM 2700 N N . LEU A 1 349 ? -32.812 25.016 13.984 1 89.06 349 LEU A N 1
ATOM 2701 C CA . LEU A 1 349 ? -31.531 25.188 13.328 1 89.06 349 LEU A CA 1
ATOM 2702 C C . LEU A 1 349 ? -31.625 24.812 11.852 1 89.06 349 LEU A C 1
ATOM 2704 O O . LEU A 1 349 ? -32 23.688 11.516 1 89.06 349 LEU A O 1
ATOM 2708 N N . GLN A 1 350 ? -31.453 25.719 11.031 1 92.5 350 GLN A N 1
ATOM 2709 C CA . GLN A 1 350 ? -31.203 25.531 9.602 1 92.5 350 GLN A CA 1
ATOM 2710 C C . GLN A 1 350 ? -29.719 25.625 9.289 1 92.5 350 GLN A C 1
ATOM 2712 O O . GLN A 1 350 ? -29.031 26.516 9.789 1 92.5 350 GLN A O 1
ATOM 2717 N N . GLY A 1 351 ? -29.219 24.672 8.516 1 92.56 351 GLY A N 1
ATOM 2718 C CA . GLY A 1 351 ? -27.797 24.625 8.266 1 92.56 351 GLY A CA 1
ATOM 2719 C C . GLY A 1 351 ? -27.016 23.906 9.359 1 92.56 351 GLY A C 1
ATOM 2720 O O . GLY A 1 351 ? -27.547 23.016 10.023 1 92.56 351 GLY A O 1
ATOM 2721 N N . LYS A 1 352 ? -25.672 24.188 9.367 1 92.88 352 LYS A N 1
ATOM 2722 C CA . LYS A 1 352 ? -24.828 23.562 10.383 1 92.88 352 LYS A CA 1
ATOM 2723 C C . LYS A 1 352 ? -24.297 24.609 11.359 1 92.88 352 LYS A C 1
ATOM 2725 O O . LYS A 1 352 ? -23.969 25.734 10.961 1 92.88 352 LYS A O 1
ATOM 2730 N N . ALA A 1 353 ? -24.359 24.25 12.586 1 93.62 353 ALA A N 1
ATOM 2731 C CA . ALA A 1 353 ? -23.812 25.141 13.609 1 93.62 353 ALA A CA 1
ATOM 2732 C C . ALA A 1 353 ? -23.344 24.359 14.828 1 93.62 353 ALA A C 1
ATOM 2734 O O . ALA A 1 353 ? -24 23.391 15.234 1 93.62 353 ALA A O 1
ATOM 2735 N N . ALA A 1 354 ? -22.234 24.781 15.375 1 92.38 354 ALA A N 1
ATOM 2736 C CA . ALA A 1 354 ? -21.781 24.281 16.672 1 92.38 354 ALA A CA 1
ATOM 2737 C C . ALA A 1 354 ? -22.172 25.234 17.797 1 92.38 354 ALA A C 1
ATOM 2739 O O . ALA A 1 354 ? -22.094 26.469 17.625 1 92.38 354 ALA A O 1
ATOM 2740 N N . GLY A 1 355 ? -22.438 24.688 19.016 1 90 355 GLY A N 1
ATOM 2741 C CA . GLY A 1 355 ? -22.828 25.484 20.156 1 90 355 GLY A CA 1
ATOM 2742 C C . GLY A 1 355 ? -24.25 25.203 20.625 1 90 355 GLY A C 1
ATOM 2743 O O . GLY A 1 355 ? -24.891 24.281 20.141 1 90 355 GLY A O 1
ATOM 2744 N N . PRO A 1 356 ? -24.766 25.969 21.547 1 91.25 356 PRO A N 1
ATOM 2745 C CA . PRO A 1 356 ? -24.047 27.094 22.156 1 91.25 356 PRO A CA 1
ATOM 2746 C C . PRO A 1 356 ? -22.938 26.656 23.094 1 91.25 356 PRO A C 1
ATOM 2748 O O . PRO A 1 356 ? -23.078 25.656 23.797 1 91.25 356 PRO A O 1
ATOM 2751 N N . PHE A 1 357 ? -21.906 27.422 23.047 1 94.19 357 PHE A N 1
ATOM 2752 C CA . PHE A 1 357 ? -20.875 27.422 24.078 1 94.19 357 PHE A CA 1
ATOM 2753 C C . PHE A 1 357 ? -20.922 28.703 24.891 1 94.19 357 PHE A C 1
ATOM 2755 O O . PHE A 1 357 ? -21.016 29.797 24.344 1 94.19 357 PHE A O 1
ATOM 2762 N N . ALA A 1 358 ? -20.938 28.609 26.156 1 94 358 ALA A N 1
ATOM 2763 C CA . ALA A 1 358 ? -21.219 29.781 27 1 94 358 ALA A CA 1
ATOM 2764 C C . ALA A 1 358 ? -20.031 30.125 27.875 1 94 358 ALA A C 1
ATOM 2766 O O . ALA A 1 358 ? -19.391 29.234 28.438 1 94 358 ALA A O 1
ATOM 2767 N N . LEU A 1 359 ? -19.734 31.391 27.938 1 95.88 359 LEU A N 1
ATOM 2768 C CA . LEU A 1 359 ? -18.812 31.938 28.922 1 95.88 359 LEU A CA 1
ATOM 2769 C C . LEU A 1 359 ? -19.562 32.719 30 1 95.88 359 LEU A C 1
ATOM 2771 O O . LEU A 1 359 ? -20.359 33.594 29.688 1 95.88 359 LEU A O 1
ATOM 2775 N N . GLN A 1 360 ? -19.297 32.312 31.188 1 95.56 360 GLN A N 1
ATOM 2776 C CA . GLN A 1 360 ? -19.812 33.094 32.312 1 95.56 360 GLN A CA 1
ATOM 2777 C C . GLN A 1 360 ? -18.906 34.25 32.656 1 95.56 360 GLN A C 1
ATOM 2779 O O . GLN A 1 360 ? -17.734 34.062 33 1 95.56 360 GLN A O 1
ATOM 2784 N N . LEU A 1 361 ? -19.453 35.469 32.594 1 96.44 361 LEU A N 1
ATOM 2785 C CA . LEU A 1 361 ? -18.672 36.688 32.844 1 96.44 361 LEU A CA 1
ATOM 2786 C C . LEU A 1 361 ? -18.516 36.938 34.312 1 96.44 361 LEU A C 1
ATOM 2788 O O . LEU A 1 361 ? -19.438 36.688 35.094 1 96.44 361 LEU A O 1
ATOM 2792 N N . LYS A 1 362 ? -17.328 37.438 34.656 1 95.06 362 LYS A N 1
ATOM 2793 C CA . LYS A 1 362 ? -17.172 37.906 36.031 1 95.06 362 LYS A CA 1
ATOM 2794 C C . LYS A 1 362 ? -18.094 39.094 36.312 1 95.06 362 LYS A C 1
ATOM 2796 O O . LYS A 1 362 ? -18.156 40.031 35.5 1 95.06 362 LYS A O 1
ATOM 2801 N N . GLY A 1 363 ? -18.844 39.062 37.406 1 94.38 363 GLY A N 1
ATOM 2802 C CA . GLY A 1 363 ? -19.766 40.156 37.719 1 94.38 363 GLY A CA 1
ATOM 2803 C C . GLY A 1 363 ? -21.188 39.906 37.219 1 94.38 363 GLY A C 1
ATOM 2804 O O . GLY A 1 363 ? -22.078 40.688 37.5 1 94.38 363 GLY A O 1
ATOM 2805 N N . GLY A 1 364 ? -21.359 38.844 36.5 1 93.94 364 GLY A N 1
ATOM 2806 C CA . GLY A 1 364 ? -22.703 38.469 36.062 1 93.94 364 GLY A CA 1
ATOM 2807 C C . GLY A 1 364 ? -22.891 38.531 34.562 1 93.94 364 GLY A C 1
ATOM 2808 O O . GLY A 1 364 ? -22.234 39.312 33.875 1 93.94 364 GLY A O 1
ATOM 2809 N N . GLY A 1 365 ? -23.781 37.719 34.125 1 93.56 365 GLY A N 1
ATOM 2810 C CA . GLY A 1 365 ? -24.062 37.625 32.688 1 93.56 365 GLY A CA 1
ATOM 2811 C C . GLY A 1 365 ? -23.25 36.562 31.984 1 93.56 365 GLY A C 1
ATOM 2812 O O . GLY A 1 365 ? -22.344 35.969 32.594 1 93.56 365 GLY A O 1
ATOM 2813 N N . SER A 1 366 ? -23.641 36.312 30.734 1 93.81 366 SER A N 1
ATOM 2814 C CA . SER A 1 366 ? -22.922 35.312 29.953 1 93.81 366 SER A CA 1
ATOM 2815 C C . SER A 1 366 ? -22.844 35.719 28.484 1 93.81 366 SER A C 1
ATOM 2817 O O . SER A 1 366 ? -23.562 36.625 28.047 1 93.81 366 SER A O 1
ATOM 2819 N N . LEU A 1 367 ? -21.922 35.188 27.812 1 95.75 367 LEU A N 1
ATOM 2820 C CA . LEU A 1 367 ? -21.828 35.25 26.359 1 95.75 367 LEU A CA 1
ATOM 2821 C C . LEU A 1 367 ? -22.078 33.875 25.734 1 95.75 367 LEU A C 1
ATOM 2823 O O . LEU A 1 367 ? -21.422 32.906 26.109 1 95.75 367 LEU A O 1
ATOM 2827 N N . LEU A 1 368 ? -23.047 33.812 24.844 1 94.31 368 LEU A N 1
ATOM 2828 C CA . LEU A 1 368 ? -23.344 32.594 24.094 1 94.31 368 LEU A CA 1
ATOM 2829 C C . LEU A 1 368 ? -22.688 32.625 22.719 1 94.31 368 LEU A C 1
ATOM 2831 O O . LEU A 1 368 ? -22.906 33.562 21.953 1 94.31 368 LEU A O 1
ATOM 2835 N N . PHE A 1 369 ? -21.891 31.609 22.453 1 95.81 369 PHE A N 1
ATOM 2836 C CA . PHE A 1 369 ? -21.203 31.516 21.172 1 95.81 369 PHE A CA 1
ATOM 2837 C C . PHE A 1 369 ? -21.844 30.469 20.281 1 95.81 369 PHE A C 1
ATOM 2839 O O . PHE A 1 369 ? -22.188 29.375 20.75 1 95.81 369 PHE A O 1
ATOM 2846 N N . PHE A 1 370 ? -22.078 30.781 19.062 1 94 370 PHE A N 1
ATOM 2847 C CA . PHE A 1 370 ? -22.469 29.875 17.984 1 94 370 PHE A CA 1
ATOM 2848 C C . PHE A 1 370 ? -21.5 29.984 16.812 1 94 370 PHE A C 1
ATOM 2850 O O . PHE A 1 370 ? -21.109 31.078 16.422 1 94 370 PHE A O 1
ATOM 2857 N N . ALA A 1 371 ? -21.031 28.859 16.297 1 96.31 371 ALA A N 1
ATOM 2858 C CA . ALA A 1 371 ? -20.141 28.859 15.148 1 96.31 371 ALA A CA 1
ATOM 2859 C C . ALA A 1 371 ? -20.797 28.172 13.953 1 96.31 371 ALA A C 1
ATOM 2861 O O . ALA A 1 371 ? -21.266 27.031 14.062 1 96.31 371 ALA A O 1
ATOM 2862 N N . ASN A 1 372 ? -20.906 28.844 12.812 1 97.38 372 ASN A N 1
ATOM 2863 C CA . ASN A 1 372 ? -21.344 28.188 11.586 1 97.38 372 ASN A CA 1
ATOM 2864 C C . ASN A 1 372 ? -20.266 27.297 10.992 1 97.38 372 ASN A C 1
ATOM 2866 O O . ASN A 1 372 ? -19.297 27.781 10.398 1 97.38 372 ASN A O 1
ATOM 2870 N N . THR A 1 373 ? -20.406 26.031 11.086 1 96.31 373 THR A N 1
ATOM 2871 C CA . THR A 1 373 ? -19.422 25.062 10.648 1 96.31 373 THR A CA 1
ATOM 2872 C C . THR A 1 373 ? -19.766 24.516 9.266 1 96.31 373 THR A C 1
ATOM 2874 O O . THR A 1 373 ? -19.141 23.562 8.805 1 96.31 373 THR A O 1
ATOM 2877 N N . GLY A 1 374 ? -20.797 25.062 8.617 1 95.44 374 GLY A N 1
ATOM 2878 C CA . GLY A 1 374 ? -21.219 24.609 7.293 1 95.44 374 GLY A CA 1
ATOM 2879 C C . GLY A 1 374 ? -20.703 25.516 6.184 1 95.44 374 GLY A C 1
ATOM 2880 O O . GLY A 1 374 ? -20.031 26.516 6.445 1 95.44 374 GLY A O 1
ATOM 2881 N N . SER A 1 375 ? -21.016 25.188 4.945 1 94.25 375 SER A N 1
ATOM 2882 C CA . SER A 1 375 ? -20.641 25.953 3.77 1 94.25 375 SER A CA 1
ATOM 2883 C C . SER A 1 375 ? -21.75 26.922 3.369 1 94.25 375 SER A C 1
ATOM 2885 O O . SER A 1 375 ? -21.547 27.797 2.516 1 94.25 375 SER A O 1
ATOM 2887 N N . ASP A 1 376 ? -22.906 26.781 4.066 1 95.56 376 ASP A N 1
ATOM 2888 C CA . ASP A 1 376 ? -24.062 27.625 3.787 1 95.56 376 ASP A CA 1
ATOM 2889 C C . ASP A 1 376 ? -24.438 28.453 5.012 1 95.56 376 ASP A C 1
ATOM 2891 O O . ASP A 1 376 ? -23.906 28.25 6.102 1 95.56 376 ASP A O 1
ATOM 2895 N N . ASP A 1 377 ? -25.328 29.422 4.781 1 96.06 377 ASP A N 1
ATOM 2896 C CA . ASP A 1 377 ? -25.844 30.234 5.875 1 96.06 377 ASP A CA 1
ATOM 2897 C C . ASP A 1 377 ? -26.562 29.359 6.91 1 96.06 377 ASP A C 1
ATOM 2899 O O . ASP A 1 377 ? -27.125 28.328 6.57 1 96.06 377 ASP A O 1
ATOM 2903 N N . ALA A 1 378 ? -26.438 29.75 8.102 1 96 378 ALA A N 1
ATOM 2904 C CA . ALA A 1 378 ? -27.156 29.078 9.188 1 96 378 ALA A CA 1
ATOM 2905 C C . ALA A 1 378 ? -28.078 30.047 9.914 1 96 378 ALA A C 1
ATOM 2907 O O . ALA A 1 378 ? -27.828 31.25 9.961 1 96 378 ALA A O 1
ATOM 2908 N N . ALA A 1 379 ? -29.203 29.547 10.367 1 95.44 379 ALA A N 1
ATOM 2909 C CA . ALA A 1 379 ? -30.156 30.312 11.148 1 95.44 379 ALA A CA 1
ATOM 2910 C C . ALA A 1 379 ? -30.719 29.5 12.297 1 95.44 379 ALA A C 1
ATOM 2912 O O . ALA A 1 379 ? -30.969 28.297 12.148 1 95.44 379 ALA A O 1
ATOM 2913 N N . LEU A 1 380 ? -30.844 30.125 13.445 1 93.12 380 LEU A N 1
ATOM 2914 C CA . LEU A 1 380 ? -31.469 29.469 14.594 1 93.12 380 LEU A CA 1
ATOM 2915 C C . LEU A 1 380 ? -32.344 30.438 15.383 1 93.12 380 LEU A C 1
ATOM 2917 O O . LEU A 1 380 ? -32.188 31.656 15.258 1 93.12 380 LEU A O 1
ATOM 2921 N N . THR A 1 381 ? -33.25 29.906 16.078 1 91.62 381 THR A N 1
ATOM 2922 C CA . THR A 1 381 ? -34.156 30.719 16.891 1 91.62 381 THR A CA 1
ATOM 2923 C C . THR A 1 381 ? -33.812 30.594 18.375 1 91.62 381 THR A C 1
ATOM 2925 O O . THR A 1 381 ? -33.656 29.484 18.891 1 91.62 381 THR A O 1
ATOM 2928 N N . LEU A 1 382 ? -33.594 31.781 19.016 1 89.62 382 LEU A N 1
ATOM 2929 C CA . LEU A 1 382 ? -33.281 31.828 20.453 1 89.62 382 LEU A CA 1
ATOM 2930 C C . LEU A 1 382 ? -34.5 32.312 21.234 1 89.62 382 LEU A C 1
ATOM 2932 O O . LEU A 1 382 ? -35.156 33.281 20.859 1 89.62 382 LEU A O 1
ATOM 2936 N N . ALA A 1 383 ? -34.844 31.469 22.266 1 83.56 383 ALA A N 1
ATOM 2937 C CA . ALA A 1 383 ? -35.969 31.812 23.125 1 83.56 383 ALA A CA 1
ATOM 2938 C C . ALA A 1 383 ? -35.531 31.969 24.578 1 83.56 383 ALA A C 1
ATOM 2940 O O . ALA A 1 383 ? -34.969 31.031 25.156 1 83.56 383 ALA A O 1
ATOM 2941 N N . PRO A 1 384 ? -35.688 33.156 25.156 1 73.06 384 PRO A N 1
ATOM 2942 C CA . PRO A 1 384 ? -35.344 33.281 26.578 1 73.06 384 PRO A CA 1
ATOM 2943 C C . PRO A 1 384 ? -36.156 32.312 27.469 1 73.06 384 PRO A C 1
ATOM 2945 O O . PRO A 1 384 ? -37.312 32.062 27.203 1 73.06 384 PRO A O 1
ATOM 2948 N N . ALA A 1 385 ? -35.531 31.672 28.453 1 70.44 385 ALA A N 1
ATOM 2949 C CA . ALA A 1 385 ? -36.156 30.672 29.328 1 70.44 385 ALA A CA 1
ATOM 2950 C C . ALA A 1 385 ? -37.406 31.25 30 1 70.44 385 ALA A C 1
ATOM 2952 O O . ALA A 1 385 ? -38.375 30.531 30.203 1 70.44 385 ALA A O 1
ATOM 2953 N N . ASN A 1 386 ? -37.406 32.469 30.594 1 61.22 386 ASN A N 1
ATOM 2954 C CA . ASN A 1 386 ? -38.531 33 31.375 1 61.22 386 ASN A CA 1
ATOM 2955 C C . ASN A 1 386 ? -39.5 33.812 30.5 1 61.22 386 ASN A C 1
ATOM 2957 O O . ASN A 1 386 ? -40.438 34.406 31.016 1 61.22 386 ASN A O 1
ATOM 2961 N N . ALA A 1 387 ? -39.125 34 29.234 1 56.31 387 ALA A N 1
ATOM 2962 C CA . ALA A 1 387 ? -40.031 34.844 28.453 1 56.31 387 ALA A CA 1
ATOM 2963 C C . ALA A 1 387 ? -40.938 33.969 27.562 1 56.31 387 ALA A C 1
ATOM 2965 O O . ALA A 1 387 ? -40.5 32.875 27.125 1 56.31 387 ALA A O 1
ATOM 2966 N N . GLY A 1 388 ? -42.188 33.812 27.703 1 52.62 388 GLY A N 1
ATOM 2967 C CA . GLY A 1 388 ? -43.094 33.188 26.781 1 52.62 388 GLY A CA 1
ATOM 2968 C C . GLY A 1 388 ? -42.688 33.344 25.328 1 52.62 388 GLY A C 1
ATOM 2969 O O . GLY A 1 388 ? -41.594 33.812 25.031 1 52.62 388 GLY A O 1
ATOM 2970 N N . THR A 1 389 ? -43.406 32.812 24.25 1 51.81 389 THR A N 1
ATOM 2971 C CA . THR A 1 389 ? -43.188 32.844 22.812 1 51.81 389 THR A CA 1
ATOM 2972 C C . THR A 1 389 ? -42.969 34.281 22.312 1 51.81 389 THR A C 1
ATOM 2974 O O . THR A 1 389 ? -42.438 34.469 21.219 1 51.81 389 THR A O 1
ATOM 2977 N N . SER A 1 390 ? -43.406 35.219 23.016 1 55.78 390 SER A N 1
ATOM 2978 C CA . SER A 1 390 ? -43.438 36.562 22.5 1 55.78 390 SER A CA 1
ATOM 2979 C C . SER A 1 390 ? -42.031 37.188 22.5 1 55.78 390 SER A C 1
ATOM 2981 O O . SER A 1 390 ? -41.812 38.25 21.891 1 55.78 390 SER A O 1
ATOM 2983 N N . GLY A 1 391 ? -40.969 36.25 22.891 1 73.56 391 GLY A N 1
ATOM 2984 C CA . GLY A 1 391 ? -39.656 36.875 23.016 1 73.56 391 GLY A CA 1
ATOM 2985 C C . GLY A 1 391 ? -38.594 36.188 22.188 1 73.56 391 GLY A C 1
ATOM 2986 O O . GLY A 1 391 ? -37.406 36.5 22.328 1 73.56 391 GLY A O 1
ATOM 2987 N N . GLU A 1 392 ? -39.031 35.406 21.172 1 85.38 392 GLU A N 1
ATOM 2988 C CA . GLU A 1 392 ? -38.062 34.656 20.375 1 85.38 392 GLU A CA 1
ATOM 2989 C C . GLU A 1 392 ? -37.5 35.531 19.266 1 85.38 392 GLU A C 1
ATOM 2991 O O . GLU A 1 392 ? -38.156 36.469 18.797 1 85.38 392 GLU A O 1
ATOM 2996 N N . ALA A 1 393 ? -36.25 35.312 18.984 1 89.69 393 ALA A N 1
ATOM 2997 C CA . ALA A 1 393 ? -35.594 36.031 17.875 1 89.69 393 ALA A CA 1
ATOM 2998 C C . ALA A 1 393 ? -34.656 35.094 17.094 1 89.69 393 ALA A C 1
ATOM 3000 O O . ALA A 1 393 ? -34.062 34.188 17.672 1 89.69 393 ALA A O 1
ATOM 3001 N N . THR A 1 394 ? -34.656 35.344 15.828 1 92 394 THR A N 1
ATOM 3002 C CA . THR A 1 394 ? -33.812 34.562 14.945 1 92 394 THR A CA 1
ATOM 3003 C C . THR A 1 394 ? -32.406 35.125 14.883 1 92 394 THR A C 1
ATOM 3005 O O . THR A 1 394 ? -32.219 36.344 14.836 1 92 394 THR A O 1
ATOM 3008 N N . PHE A 1 395 ? -31.453 34.281 14.93 1 93.94 395 PHE A N 1
ATOM 3009 C CA . PHE A 1 395 ? -30.047 34.625 14.789 1 93.94 395 PHE A CA 1
ATOM 3010 C C . PHE A 1 395 ? -29.484 34.062 13.492 1 93.94 395 PHE A C 1
ATOM 3012 O O . PHE A 1 395 ? -29.562 32.844 13.25 1 93.94 395 PHE A O 1
ATOM 3019 N N . PHE A 1 396 ? -28.938 34.906 12.75 1 93.88 396 PHE A N 1
ATOM 3020 C CA . PHE A 1 396 ? -28.406 34.594 11.438 1 93.88 396 PHE A CA 1
ATOM 3021 C C . PHE A 1 396 ? -26.891 34.625 11.438 1 93.88 396 PHE A C 1
ATOM 3023 O O . PHE A 1 396 ? -26.297 35.531 12.023 1 93.88 396 PHE A O 1
ATOM 3030 N N . MET A 1 397 ? -26.234 33.562 10.789 1 95.12 397 MET A N 1
ATOM 3031 C CA . MET A 1 397 ? -24.781 33.531 10.656 1 95.12 397 MET A CA 1
ATOM 3032 C C . MET A 1 397 ? -24.359 33.062 9.266 1 95.12 397 MET A C 1
ATOM 3034 O O . MET A 1 397 ? -24.781 32 8.82 1 95.12 397 MET A O 1
ATOM 3038 N N . GLN A 1 398 ? -23.5 33.781 8.57 1 95.69 398 GLN A N 1
ATOM 3039 C CA . GLN A 1 398 ? -22.844 33.344 7.352 1 95.69 398 GLN A CA 1
ATOM 3040 C C . GLN A 1 398 ? -21.734 32.312 7.672 1 95.69 398 GLN A C 1
ATOM 3042 O O . GLN A 1 398 ? -21.359 32.156 8.836 1 95.69 398 GLN A O 1
ATOM 3047 N N . PRO A 1 399 ? -21.266 31.578 6.594 1 95.88 399 PRO A N 1
ATOM 3048 C CA . PRO A 1 399 ? -20.172 30.641 6.836 1 95.88 399 PRO A CA 1
ATOM 3049 C C . PRO A 1 399 ? -18.938 31.297 7.469 1 95.88 399 PRO A C 1
ATOM 3051 O O . PRO A 1 399 ? -18.641 32.469 7.172 1 95.88 399 PRO A O 1
ATOM 3054 N N . ASP A 1 400 ? -18.219 30.625 8.375 1 96.25 400 ASP A N 1
ATOM 3055 C CA . ASP A 1 400 ? -17 31.062 9.039 1 96.25 400 ASP A CA 1
ATOM 3056 C C . ASP A 1 400 ? -17.266 32.219 9.984 1 96.25 400 ASP A C 1
ATOM 3058 O O . ASP A 1 400 ? -16.469 33.156 10.078 1 96.25 400 ASP A O 1
ATOM 3062 N N . ARG A 1 401 ? -18.484 32.156 10.594 1 96.81 401 ARG A N 1
ATOM 3063 C CA . ARG A 1 401 ? -18.828 33.188 11.586 1 96.81 401 ARG A CA 1
ATOM 3064 C C . ARG A 1 401 ? -19.016 32.531 12.961 1 96.81 401 ARG A C 1
ATOM 3066 O O . ARG A 1 401 ? -19.516 31.422 13.078 1 96.81 401 ARG A O 1
ATOM 3073 N N . CYS A 1 402 ? -18.516 33.219 13.945 1 97.31 402 CYS A N 1
ATOM 3074 C CA . CYS A 1 402 ? -18.719 32.875 15.344 1 97.31 402 CYS A CA 1
ATOM 3075 C C . CYS A 1 402 ? -19.031 34.094 16.172 1 97.31 402 CYS A C 1
ATOM 3077 O O . CYS A 1 402 ? -18.125 34.875 16.531 1 97.31 402 CYS A O 1
ATOM 3079 N N . ALA A 1 403 ? -20.219 34.312 16.547 1 94.56 403 ALA A N 1
ATOM 3080 C CA . ALA A 1 403 ? -20.641 35.5 17.25 1 94.56 403 ALA A CA 1
ATOM 3081 C C . ALA A 1 403 ? -20.766 35.25 18.75 1 94.56 403 ALA A C 1
ATOM 3083 O O . ALA A 1 403 ? -21.062 34.125 19.172 1 94.56 403 ALA A O 1
ATOM 3084 N N . ALA A 1 404 ? -20.484 36.281 19.5 1 96.56 404 ALA A N 1
ATOM 3085 C CA . ALA A 1 404 ? -20.688 36.281 20.938 1 96.56 404 ALA A CA 1
ATOM 3086 C C . ALA A 1 404 ? -21.953 37.062 21.297 1 96.56 404 ALA A C 1
ATOM 3088 O O . ALA A 1 404 ? -21.984 38.281 21.188 1 96.56 404 ALA A O 1
ATOM 3089 N N . LEU A 1 405 ? -22.953 36.344 21.781 1 95.75 405 LEU A N 1
ATOM 3090 C CA . LEU A 1 405 ? -24.234 36.969 22.078 1 95.75 405 LEU A CA 1
ATOM 3091 C C . LEU A 1 405 ? -24.422 37.156 23.578 1 95.75 405 LEU A C 1
ATOM 3093 O O . LEU A 1 405 ? -24.391 36.188 24.344 1 95.75 405 LEU A O 1
ATOM 3097 N N . PRO A 1 406 ? -24.594 38.375 24 1 95.69 406 PRO A N 1
ATOM 3098 C CA . PRO A 1 406 ? -24.766 38.594 25.453 1 95.69 406 PRO A CA 1
ATOM 3099 C C . PRO A 1 406 ? -26.125 38.094 25.953 1 95.69 406 PRO A C 1
ATOM 3101 O O . PRO A 1 406 ? -27.125 38.219 25.266 1 95.69 406 PRO A O 1
ATOM 3104 N N . CYS A 1 407 ? -26.094 37.594 27.047 1 92.31 407 CYS A N 1
ATOM 3105 C CA . CYS A 1 407 ? -27.281 37.094 27.734 1 92.31 407 CYS A CA 1
ATOM 3106 C C . CYS A 1 407 ? -27.234 37.438 29.219 1 92.31 407 CYS A C 1
ATOM 3108 O O . CYS A 1 407 ? -26.219 37.219 29.891 1 92.31 407 CYS A O 1
ATOM 3110 N N . ASP A 1 408 ? -28.328 38 29.703 1 91.56 408 ASP A N 1
ATOM 3111 C CA . ASP A 1 408 ? -28.484 38.406 31.094 1 91.56 408 ASP A CA 1
ATOM 3112 C C . ASP A 1 408 ? -27.312 39.25 31.547 1 91.56 408 ASP A C 1
ATOM 3114 O O . ASP A 1 408 ? -26.703 39 32.594 1 91.56 408 ASP A O 1
ATOM 3118 N N . LEU A 1 409 ? -26.969 40.188 30.75 1 95.12 409 LEU A N 1
ATOM 3119 C CA . LEU A 1 409 ? -25.797 41.031 30.969 1 95.12 409 LEU A CA 1
ATOM 3120 C C . LEU A 1 409 ? -26.156 42.25 31.844 1 95.12 409 LEU A C 1
ATOM 3122 O O . LEU A 1 409 ? -26.859 43.156 31.391 1 95.12 409 LEU A O 1
ATOM 3126 N N . PRO A 1 410 ? -25.656 42.25 33.031 1 96 410 PRO A N 1
ATOM 3127 C CA . PRO A 1 410 ? -25.922 43.438 33.875 1 96 410 PRO A CA 1
ATOM 3128 C C . PRO A 1 410 ? -25.281 44.688 33.344 1 96 410 PRO A C 1
ATOM 3130 O O . PRO A 1 410 ? -24.094 44.688 32.969 1 96 410 PRO A O 1
ATOM 3133 N N . LEU A 1 411 ? -26.016 45.781 33.312 1 95.5 411 LEU A N 1
ATOM 3134 C CA . LEU A 1 411 ? -25.469 47.031 32.844 1 95.5 411 LEU A CA 1
ATOM 3135 C C . LEU A 1 411 ? -24.609 47.688 33.906 1 95.5 411 LEU A C 1
ATOM 3137 O O . LEU A 1 411 ? -23.875 48.656 33.656 1 95.5 411 LEU A O 1
ATOM 3141 N N . SER A 1 412 ? -24.672 47.062 35.125 1 94.75 412 SER A N 1
ATOM 3142 C CA . SER A 1 412 ? -23.859 47.562 36.219 1 94.75 412 SER A CA 1
ATOM 3143 C C . SER A 1 412 ? -22.375 47.438 35.906 1 94.75 412 SER A C 1
ATOM 3145 O O . SER A 1 412 ? -21.547 48.125 36.5 1 94.75 412 SER A O 1
ATOM 3147 N N . HIS A 1 413 ? -22.031 46.562 34.969 1 95.44 413 HIS A N 1
ATOM 3148 C CA . HIS A 1 413 ? -20.656 46.5 34.5 1 95.44 413 HIS A CA 1
ATOM 3149 C C . HIS A 1 413 ? -20.156 47.875 34.062 1 95.44 413 HIS A C 1
ATOM 3151 O O . HIS A 1 413 ? -18.953 48.156 34.125 1 95.44 413 HIS A O 1
ATOM 3157 N N . TRP A 1 414 ? -21.125 48.688 33.625 1 94.75 414 TRP A N 1
ATOM 3158 C CA . TRP A 1 414 ? -20.766 50 33.125 1 94.75 414 TRP A CA 1
ATOM 3159 C C . TRP A 1 414 ? -21.438 51.094 33.969 1 94.75 414 TRP A C 1
ATOM 3161 O O . TRP A 1 414 ? -21.625 52.219 33.5 1 94.75 414 TRP A O 1
ATOM 3171 N N . GLY A 1 415 ? -21.938 50.781 35.125 1 91.81 415 GLY A N 1
ATOM 3172 C CA . GLY A 1 415 ? -22.438 51.75 36.094 1 91.81 415 GLY A CA 1
ATOM 3173 C C . GLY A 1 415 ? -23.891 52.125 35.875 1 91.81 415 GLY A C 1
ATOM 3174 O O . GLY A 1 415 ? -24.359 53.156 36.375 1 91.81 415 GLY A O 1
ATOM 3175 N N . LEU A 1 416 ? -24.641 51.375 35.094 1 93.94 416 LEU A N 1
ATOM 3176 C CA . LEU A 1 416 ? -26.031 51.688 34.781 1 93.94 416 LEU A CA 1
ATOM 3177 C C . LEU A 1 416 ? -26.969 50.656 35.438 1 93.94 416 LEU A C 1
ATOM 3179 O O . LEU A 1 416 ? -26.594 49.5 35.625 1 93.94 416 LEU A O 1
ATOM 3183 N N . PRO A 1 417 ? -28.125 51.062 35.719 1 92.81 417 PRO A N 1
ATOM 3184 C CA . PRO A 1 417 ? -29.109 50.094 36.219 1 92.81 417 PRO A CA 1
ATOM 3185 C C . PRO A 1 417 ? -29.719 49.25 35.094 1 92.81 417 PRO A C 1
ATOM 3187 O O . PRO A 1 417 ? -29.812 49.719 33.938 1 92.81 417 PRO A O 1
ATOM 3190 N N . GLY A 1 418 ? -30.062 48.062 35.531 1 93.81 418 GLY A N 1
ATOM 3191 C CA . GLY A 1 418 ? -30.766 47.188 34.562 1 93.81 418 GLY A CA 1
ATOM 3192 C C . GLY A 1 418 ? -29.875 46.125 33.969 1 93.81 418 GLY A C 1
ATOM 3193 O O . GLY A 1 418 ? -28.844 45.781 34.531 1 93.81 418 GLY A O 1
ATOM 3194 N N . ARG A 1 419 ? -30.422 45.5 32.938 1 94.44 419 ARG A N 1
ATOM 3195 C CA . ARG A 1 419 ? -29.672 44.406 32.281 1 94.44 419 ARG A CA 1
ATOM 3196 C C . ARG A 1 419 ? -30.094 44.25 30.828 1 94.44 419 ARG A C 1
ATOM 3198 O O . ARG A 1 419 ? -31.219 44.625 30.453 1 94.44 419 ARG A O 1
ATOM 3205 N N . LEU A 1 420 ? -29.203 43.875 30 1 94.38 420 LEU A N 1
ATOM 3206 C CA . LEU A 1 420 ? -29.5 43.312 28.672 1 94.38 420 LEU A CA 1
ATOM 3207 C C . LEU A 1 420 ? -29.891 41.844 28.781 1 94.38 420 LEU A C 1
ATOM 3209 O O . LEU A 1 420 ? -29.047 40.969 28.984 1 94.38 420 LEU A O 1
ATOM 3213 N N . ALA A 1 421 ? -31.203 41.562 28.641 1 89.81 421 ALA A N 1
ATOM 3214 C CA . ALA A 1 421 ? -31.734 40.219 28.844 1 89.81 421 ALA A CA 1
ATOM 3215 C C . ALA A 1 421 ? -31.219 39.25 27.781 1 89.81 421 ALA A C 1
ATOM 3217 O O . ALA A 1 421 ? -30.812 38.125 28.094 1 89.81 421 ALA A O 1
ATOM 3218 N N . PHE A 1 422 ? -31.266 39.625 26.578 1 90 422 PHE A N 1
ATOM 3219 C CA . PHE A 1 422 ? -30.656 38.812 25.516 1 90 422 PHE A CA 1
ATOM 3220 C C . PHE A 1 422 ? -30.5 39.625 24.25 1 90 422 PHE A C 1
ATOM 3222 O O . PHE A 1 422 ? -31.125 40.688 24.094 1 90 422 PHE A O 1
ATOM 3229 N N . ALA A 1 423 ? -29.672 39.125 23.359 1 93.75 423 ALA A N 1
ATOM 3230 C CA . ALA A 1 423 ? -29.406 39.781 22.094 1 93.75 423 ALA A CA 1
ATOM 3231 C C . ALA A 1 423 ? -29.078 38.781 21 1 93.75 423 ALA A C 1
ATOM 3233 O O . ALA A 1 423 ? -28.391 37.781 21.25 1 93.75 423 ALA A O 1
ATOM 3234 N N . THR A 1 424 ? -29.594 38.969 19.812 1 95.5 424 THR A N 1
ATOM 3235 C CA . THR A 1 424 ? -29.141 38.25 18.641 1 95.5 424 THR A CA 1
ATOM 3236 C C . THR A 1 424 ? -28.188 39.094 17.812 1 95.5 424 THR A C 1
ATOM 3238 O O . THR A 1 424 ? -28.156 39 16.578 1 95.5 424 THR A O 1
ATOM 3241 N N . ALA A 1 425 ? -27.516 40.031 18.484 1 96.19 425 ALA A N 1
ATOM 3242 C CA . ALA A 1 425 ? -26.438 40.875 17.969 1 96.19 425 ALA A CA 1
ATOM 3243 C C . ALA A 1 425 ? -25.234 40.875 18.922 1 96.19 425 ALA A C 1
ATOM 3245 O O . ALA A 1 425 ? -25.391 40.625 20.109 1 96.19 425 ALA A O 1
ATOM 3246 N N . GLU A 1 426 ? -24.125 41.125 18.359 1 97.25 426 GLU A N 1
ATOM 3247 C CA . GLU A 1 426 ? -22.891 41.125 19.141 1 97.25 426 GLU A CA 1
ATOM 3248 C C . GLU A 1 426 ? -22.547 42.531 19.609 1 97.25 426 GLU A C 1
ATOM 3250 O O . GLU A 1 426 ? -22.531 43.469 18.812 1 97.25 426 GLU A O 1
ATOM 3255 N N . LEU A 1 427 ? -22.312 42.719 20.922 1 97.69 427 LEU A N 1
ATOM 3256 C CA . LEU A 1 427 ? -21.734 43.938 21.453 1 97.69 427 LEU A CA 1
ATOM 3257 C C . LEU A 1 427 ? -20.25 44 21.156 1 97.69 427 LEU A C 1
ATOM 3259 O O . LEU A 1 427 ? -19.469 43.156 21.609 1 97.69 427 LEU A O 1
ATOM 3263 N N . PHE A 1 428 ? -19.812 45.031 20.375 1 96.25 428 PHE A N 1
ATOM 3264 C CA . PHE A 1 428 ? -18.406 45.031 20 1 96.25 428 PHE A CA 1
ATOM 3265 C C . PHE A 1 428 ? -17.734 46.344 20.406 1 96.25 428 PHE A C 1
ATOM 3267 O O . PHE A 1 428 ? -16.531 46.531 20.219 1 96.25 428 PHE A O 1
ATOM 3274 N N . GLY A 1 429 ? -18.484 47.219 21.047 1 95.12 429 GLY A N 1
ATOM 3275 C CA . GLY A 1 429 ? -17.891 48.5 21.469 1 95.12 429 GLY A CA 1
ATOM 3276 C C . GLY A 1 429 ? -18.672 49.156 22.594 1 95.12 429 GLY A C 1
ATOM 3277 O O . GLY A 1 429 ? -19.906 49.125 22.594 1 95.12 429 GLY A O 1
ATOM 3278 N N . VAL A 1 430 ? -17.953 49.719 23.547 1 95.81 430 VAL A N 1
ATOM 3279 C CA . VAL A 1 430 ? -18.547 50.5 24.609 1 95.81 430 VAL A CA 1
ATOM 3280 C C . VAL A 1 430 ? -17.703 51.75 24.844 1 95.81 430 VAL A C 1
ATOM 3282 O O . VAL A 1 430 ? -16.484 51.688 24.922 1 95.81 430 VAL A O 1
ATOM 3285 N N . ARG A 1 431 ? -18.344 52.812 24.844 1 91.88 431 ARG A N 1
ATOM 3286 C CA . ARG A 1 431 ? -17.703 54.062 25.172 1 91.88 431 ARG A CA 1
ATOM 3287 C C . ARG A 1 431 ? -18.375 54.75 26.375 1 91.88 431 ARG A C 1
ATOM 3289 O O . ARG A 1 431 ? -19.594 54.719 26.484 1 91.88 431 ARG A O 1
ATOM 3296 N N . GLN A 1 432 ? -17.594 55.188 27.234 1 90.75 432 GLN A N 1
ATOM 3297 C CA . GLN A 1 432 ? -18.109 55.844 28.422 1 90.75 432 GLN A CA 1
ATOM 3298 C C . GLN A 1 432 ? -17.5 57.219 28.578 1 90.75 432 GLN A C 1
ATOM 3300 O O . GLN A 1 432 ? -16.281 57.406 28.5 1 90.75 432 GLN A O 1
ATOM 3305 N N . ALA A 1 433 ? -18.359 58.25 28.594 1 84.62 433 ALA A N 1
ATOM 3306 C CA . ALA A 1 433 ? -17.922 59.625 28.844 1 84.62 433 ALA A CA 1
ATOM 3307 C C . ALA A 1 433 ? -18.969 60.406 29.641 1 84.62 433 ALA A C 1
ATOM 3309 O O . ALA A 1 433 ? -20.141 60.406 29.281 1 84.62 433 ALA A O 1
ATOM 3310 N N . ASN A 1 434 ? -18.578 61.125 30.656 1 80.62 434 ASN A N 1
ATOM 3311 C CA . ASN A 1 434 ? -19.359 62.062 31.438 1 80.62 434 ASN A CA 1
ATOM 3312 C C . ASN A 1 434 ? -20.734 61.5 31.812 1 80.62 434 ASN A C 1
ATOM 3314 O O . ASN A 1 434 ? -21.75 62.156 31.562 1 80.62 434 ASN A O 1
ATOM 3318 N N . GLY A 1 435 ? -20.812 60.281 32.281 1 76.81 435 GLY A N 1
ATOM 3319 C CA . GLY A 1 435 ? -22.062 59.688 32.75 1 76.81 435 GLY A CA 1
ATOM 3320 C C . GLY A 1 435 ? -22.875 59.062 31.641 1 76.81 435 GLY A C 1
ATOM 3321 O O . GLY A 1 435 ? -23.938 58.469 31.891 1 76.81 435 GLY A O 1
ATOM 3322 N N . ALA A 1 436 ? -22.391 59.188 30.516 1 89.69 436 ALA A N 1
ATOM 3323 C CA . ALA A 1 436 ? -23.062 58.594 29.359 1 89.69 436 ALA A CA 1
ATOM 3324 C C . ALA A 1 436 ? -22.328 57.344 28.875 1 89.69 436 ALA A C 1
ATOM 3326 O O . ALA A 1 436 ? -21.094 57.312 28.906 1 89.69 436 ALA A O 1
ATOM 3327 N N . VAL A 1 437 ? -23.109 56.312 28.562 1 94.81 437 VAL A N 1
ATOM 3328 C CA . VAL A 1 437 ? -22.578 55.062 28.016 1 94.81 437 VAL A CA 1
ATOM 3329 C C . VAL A 1 437 ? -23.125 54.844 26.609 1 94.81 437 VAL A C 1
ATOM 3331 O O . VAL A 1 437 ? -24.312 55.094 26.344 1 94.81 437 VAL A O 1
ATOM 3334 N N . GLN A 1 438 ? -22.297 54.562 25.688 1 95.25 438 GLN A N 1
ATOM 3335 C CA . GLN A 1 438 ? -22.688 54.156 24.344 1 95.25 438 GLN A CA 1
ATOM 3336 C C . GLN A 1 438 ? -22.266 52.719 24.062 1 95.25 438 GLN A C 1
ATOM 3338 O O . GLN A 1 438 ? -21.125 52.344 24.312 1 95.25 438 GLN A O 1
ATOM 3343 N N . MET A 1 439 ? -23.219 51.969 23.641 1 96.56 439 MET A N 1
ATOM 3344 C CA . MET A 1 439 ? -22.953 50.562 23.281 1 96.56 439 MET A CA 1
ATOM 3345 C C . MET A 1 439 ? -23.172 50.344 21.797 1 96.56 439 MET A C 1
ATOM 3347 O O . MET A 1 439 ? -24.219 50.75 21.25 1 96.56 439 MET A O 1
ATOM 3351 N N . LEU A 1 440 ? -22.234 49.781 21.141 1 96.38 440 LEU A N 1
ATOM 3352 C CA . LEU A 1 440 ? -22.312 49.469 19.719 1 96.38 440 LEU A CA 1
ATOM 3353 C C . LEU A 1 440 ? -22.562 47.969 19.484 1 96.38 440 LEU A C 1
ATOM 3355 O O . LEU A 1 440 ? -21.844 47.125 20.016 1 96.38 440 LEU A O 1
ATOM 3359 N N . PHE A 1 441 ? -23.609 47.625 18.688 1 97.25 441 PHE A N 1
ATOM 3360 C CA . PHE A 1 441 ? -23.969 46.281 18.344 1 97.25 441 PHE A CA 1
ATOM 3361 C C . PHE A 1 441 ? -23.922 46.062 16.844 1 97.25 441 PHE A C 1
ATOM 3363 O O . PHE A 1 441 ? -24.234 46.969 16.062 1 97.25 441 PHE A O 1
ATOM 3370 N N . HIS A 1 442 ? -23.531 44.875 16.375 1 96.31 442 HIS A N 1
ATOM 3371 C CA . HIS A 1 442 ? -23.641 44.531 14.961 1 96.31 442 HIS A CA 1
ATOM 3372 C C . HIS A 1 442 ? -24.312 43.188 14.773 1 96.31 442 HIS A C 1
ATOM 3374 O O . HIS A 1 442 ? -24.312 42.344 15.68 1 96.31 442 HIS A O 1
ATOM 3380 N N . ALA A 1 443 ? -24.875 42.938 13.656 1 95.75 443 ALA A N 1
ATOM 3381 C CA . ALA A 1 443 ? -25.469 41.688 13.242 1 95.75 443 ALA A CA 1
ATOM 3382 C C . ALA A 1 443 ? -25.375 41.5 11.727 1 95.75 443 ALA A C 1
ATOM 3384 O O . ALA A 1 443 ? -25.062 42.438 11 1 95.75 443 ALA A O 1
ATOM 3385 N N . GLU A 1 444 ? -25.5 40.25 11.211 1 93.19 444 GLU A N 1
ATOM 3386 C CA . GLU A 1 444 ? -25.422 39.969 9.789 1 93.19 444 GLU A CA 1
ATOM 3387 C C . GLU A 1 444 ? -26.812 39.938 9.148 1 93.19 444 GLU A C 1
ATOM 3389 O O . GLU A 1 444 ? -26.938 39.844 7.93 1 93.19 444 GLU A O 1
ATOM 3394 N N . GLY A 1 445 ? -27.844 40.062 9.93 1 89.81 445 GLY A N 1
ATOM 3395 C CA . GLY A 1 445 ? -29.234 40.094 9.516 1 89.81 445 GLY A CA 1
ATOM 3396 C C . GLY A 1 445 ? -30.141 40.75 10.523 1 89.81 445 GLY A C 1
ATOM 3397 O O . GLY A 1 445 ? -29.688 41.594 11.328 1 89.81 445 GLY A O 1
ATOM 3398 N N . ALA A 1 446 ? -31.406 40.438 10.328 1 91.88 446 ALA A N 1
ATOM 3399 C CA . ALA A 1 446 ? -32.344 40.938 11.312 1 91.88 446 ALA A CA 1
ATOM 3400 C C . ALA A 1 446 ? -31.984 40.469 12.719 1 91.88 446 ALA A C 1
ATOM 3402 O O . ALA A 1 446 ? -31.594 39.312 12.922 1 91.88 446 ALA A O 1
ATOM 3403 N N . ALA A 1 447 ? -31.938 41.438 13.703 1 95.31 447 ALA A N 1
ATOM 3404 C CA . ALA A 1 447 ? -31.531 41.125 15.07 1 95.31 447 ALA A CA 1
ATOM 3405 C C . ALA A 1 447 ? -32.406 41.844 16.094 1 95.31 447 ALA A C 1
ATOM 3407 O O . ALA A 1 447 ? -33.156 42.75 15.734 1 95.31 447 ALA A O 1
ATOM 3408 N N . ARG A 1 448 ? -32.312 41.344 17.344 1 93.56 448 ARG A N 1
ATOM 3409 C CA . ARG A 1 448 ? -33.125 41.875 18.453 1 93.56 448 ARG A CA 1
ATOM 3410 C C . ARG A 1 448 ? -32.25 42.031 19.703 1 93.56 448 ARG A C 1
ATOM 3412 O O . ARG A 1 448 ? -31.422 41.188 20.016 1 93.56 448 ARG A O 1
ATOM 3419 N N . LEU A 1 449 ? -32.469 43.219 20.297 1 95.69 449 LEU A N 1
ATOM 3420 C CA . LEU A 1 449 ? -31.953 43.438 21.656 1 95.69 449 LEU A CA 1
ATOM 3421 C C . LEU A 1 449 ? -33.094 43.594 22.641 1 95.69 449 LEU A C 1
ATOM 3423 O O . LEU A 1 449 ? -34.062 44.312 22.375 1 95.69 449 LEU A O 1
ATOM 3427 N N . THR A 1 450 ? -33 42.969 23.734 1 92.88 450 THR A N 1
ATOM 3428 C CA . THR A 1 450 ? -34.031 43.094 24.766 1 92.88 450 THR A CA 1
ATOM 3429 C C . THR A 1 450 ? -33.438 43.594 26.078 1 92.88 450 THR A C 1
ATOM 3431 O O . THR A 1 450 ? -32.625 42.906 26.688 1 92.88 450 THR A O 1
ATOM 3434 N N . PHE A 1 451 ? -33.938 44.75 26.516 1 93.38 451 PHE A N 1
ATOM 3435 C CA . PHE A 1 451 ? -33.406 45.375 27.734 1 93.38 451 PHE A CA 1
ATOM 3436 C C . PHE A 1 451 ? -34.438 45.375 28.844 1 93.38 451 PHE A C 1
ATOM 3438 O O . PHE A 1 451 ? -35.656 45.531 28.562 1 93.38 451 PHE A O 1
ATOM 3445 N N . GLU A 1 452 ? -34 45.125 29.969 1 91.75 452 GLU A N 1
ATOM 3446 C CA . GLU A 1 452 ? -34.719 45.5 31.172 1 91.75 452 GLU A CA 1
ATOM 3447 C C . GLU A 1 452 ? -34.125 46.781 31.797 1 91.75 452 GLU A C 1
ATOM 3449 O O . GLU A 1 452 ? -33.219 46.688 32.625 1 91.75 452 GLU A O 1
ATOM 3454 N N . ALA A 1 453 ? -34.656 47.969 31.453 1 83.81 453 ALA A N 1
ATOM 3455 C CA . ALA A 1 453 ? -34.031 49.219 31.812 1 83.81 453 ALA A CA 1
ATOM 3456 C C . ALA A 1 453 ? -34.781 49.906 32.938 1 83.81 453 ALA A C 1
ATOM 3458 O O . ALA A 1 453 ? -34.594 51.094 33.188 1 83.81 453 ALA A O 1
ATOM 3459 N N . GLY A 1 454 ? -35.75 49.188 33.562 1 81.56 454 GLY A N 1
ATOM 3460 C CA . GLY A 1 454 ? -36.438 49.75 34.719 1 81.56 454 GLY A CA 1
ATOM 3461 C C . GLY A 1 454 ? -37.25 51 34.375 1 81.56 454 GLY A C 1
ATOM 3462 O O . GLY A 1 454 ? -38.125 50.938 33.531 1 81.56 454 GLY A O 1
ATOM 3463 N N . GLU A 1 455 ? -36.656 52.125 34.938 1 84.31 455 GLU A N 1
ATOM 3464 C CA . GLU A 1 455 ? -37.406 53.375 34.844 1 84.31 455 GLU A CA 1
ATOM 3465 C C . GLU A 1 455 ? -36.938 54.219 33.656 1 84.31 455 GLU A C 1
ATOM 3467 O O . GLU A 1 455 ? -37.438 55.312 33.406 1 84.31 455 GLU A O 1
ATOM 3472 N N . ALA A 1 456 ? -36.062 53.594 32.938 1 89.69 456 ALA A N 1
ATOM 3473 C CA . ALA A 1 456 ? -35.5 54.375 31.828 1 89.69 456 ALA A CA 1
ATOM 3474 C C . ALA A 1 456 ? -36.531 54.5 30.703 1 89.69 456 ALA A C 1
ATOM 3476 O O . ALA A 1 456 ? -37.312 53.594 30.453 1 89.69 456 ALA A O 1
ATOM 3477 N N . GLU A 1 457 ? -36.5 55.656 30.062 1 88.81 457 GLU A N 1
ATOM 3478 C CA . GLU A 1 457 ? -37.344 55.906 28.891 1 88.81 457 GLU A CA 1
ATOM 3479 C C . GLU A 1 457 ? -36.5 55.844 27.609 1 88.81 457 GLU A C 1
ATOM 3481 O O . GLU A 1 457 ? -35.406 56.406 27.531 1 88.81 457 GLU A O 1
ATOM 3486 N N . ALA A 1 458 ? -37.031 55.094 26.641 1 91.56 458 ALA A N 1
ATOM 3487 C CA . ALA A 1 458 ? -36.406 55.094 25.328 1 91.56 458 ALA A CA 1
ATOM 3488 C C . ALA A 1 458 ? -36.75 56.375 24.547 1 91.56 458 ALA A C 1
ATOM 3490 O O . ALA A 1 458 ? -37.906 56.719 24.375 1 91.56 458 ALA A O 1
ATOM 3491 N N . ARG A 1 459 ? -35.719 57 24.172 1 93.19 459 ARG A N 1
ATOM 3492 C CA . ARG A 1 459 ? -35.875 58.25 23.422 1 93.19 459 ARG A CA 1
ATOM 3493 C C . ARG A 1 459 ? -35 58.219 22.172 1 93.19 459 ARG A C 1
ATOM 3495 O O . ARG A 1 459 ? -34.156 57.344 22 1 93.19 459 ARG A O 1
ATOM 3502 N N . ASP A 1 460 ? -35.281 59.125 21.25 1 92.81 460 ASP A N 1
ATOM 3503 C CA . ASP A 1 460 ? -34.469 59.375 20.062 1 92.81 460 ASP A CA 1
ATOM 3504 C C . ASP A 1 460 ? -34.281 58.094 19.234 1 92.81 460 ASP A C 1
ATOM 3506 O O . ASP A 1 460 ? -33.156 57.75 18.906 1 92.81 460 ASP A O 1
ATOM 3510 N N . VAL A 1 461 ? -35.375 57.375 19.078 1 94.25 461 VAL A N 1
ATOM 3511 C CA . VAL A 1 461 ? -35.344 56.094 18.344 1 94.25 461 VAL A CA 1
ATOM 3512 C C . VAL A 1 461 ? -35.281 56.375 16.844 1 94.25 461 VAL A C 1
ATOM 3514 O O . VAL A 1 461 ? -36.156 57.062 16.297 1 94.25 461 VAL A O 1
ATOM 3517 N N . SER A 1 462 ? -34.281 55.969 16.172 1 93.62 462 SER A N 1
ATOM 3518 C CA . SER A 1 462 ? -34.125 56.094 14.727 1 93.62 462 SER A CA 1
ATOM 3519 C C . SER A 1 462 ? -33.438 54.844 14.133 1 93.62 462 SER A C 1
ATOM 3521 O O . SER A 1 462 ? -32.531 54.281 14.727 1 93.62 462 SER A O 1
ATOM 3523 N N . GLY A 1 463 ? -33.875 54.375 12.961 1 92.56 463 GLY A N 1
ATOM 3524 C CA . GLY A 1 463 ? -33.281 53.281 12.227 1 92.56 463 GLY A CA 1
ATOM 3525 C C . GLY A 1 463 ? -33.594 51.906 12.828 1 92.56 463 GLY A C 1
ATOM 3526 O O . GLY A 1 463 ? -32.969 50.906 12.453 1 92.56 463 GLY A O 1
ATOM 3527 N N . LEU A 1 464 ? -34.281 51.812 13.938 1 94.62 464 LEU A N 1
ATOM 3528 C CA . LEU A 1 464 ? -34.719 50.562 14.555 1 94.62 464 LEU A CA 1
ATOM 3529 C C . LEU A 1 464 ? -36.125 50.719 15.164 1 94.62 464 LEU A C 1
ATOM 3531 O O . LEU A 1 464 ? -36.688 51.812 15.133 1 94.62 464 LEU A O 1
ATOM 3535 N N . LYS A 1 465 ? -36.719 49.688 15.547 1 93.75 465 LYS A N 1
ATOM 3536 C CA . LYS A 1 465 ? -38.062 49.688 16.172 1 93.75 465 LYS A CA 1
ATOM 3537 C C . LYS A 1 465 ? -37.938 49.344 17.672 1 93.75 465 LYS A C 1
ATOM 3539 O O . LYS A 1 465 ? -37.344 48.344 18.047 1 93.75 465 LYS A O 1
ATOM 3544 N N . ALA A 1 466 ? -38.469 50.25 18.453 1 94.06 466 ALA A N 1
ATOM 3545 C CA . ALA A 1 466 ? -38.5 50.062 19.906 1 94.06 466 ALA A CA 1
ATOM 3546 C C . ALA A 1 466 ? -39.906 49.75 20.391 1 94.06 466 ALA A C 1
ATOM 3548 O O . ALA A 1 466 ? -40.875 50.406 19.969 1 94.06 466 ALA A O 1
ATOM 3549 N N . ARG A 1 467 ? -39.938 48.75 21.156 1 91.5 467 ARG A N 1
ATOM 3550 C CA . ARG A 1 467 ? -41.219 48.375 21.766 1 91.5 467 ARG A CA 1
ATOM 3551 C C . ARG A 1 467 ? -41.062 48.125 23.266 1 91.5 467 ARG A C 1
ATOM 3553 O O . ARG A 1 467 ? -40.156 47.406 23.703 1 91.5 467 ARG A O 1
ATOM 3560 N N . GLN A 1 468 ? -41.938 48.812 24 1 88.06 468 GLN A N 1
ATOM 3561 C CA . GLN A 1 468 ? -41.969 48.594 25.453 1 88.06 468 GLN A CA 1
ATOM 3562 C C . GLN A 1 468 ? -43.156 47.781 25.891 1 88.06 468 GLN A C 1
ATOM 3564 O O . GLN A 1 468 ? -44.312 48.125 25.609 1 88.06 468 GLN A O 1
ATOM 3569 N N . ALA A 1 469 ? -42.812 46.656 26.438 1 82.69 469 ALA A N 1
ATOM 3570 C CA . ALA A 1 469 ? -43.875 45.781 26.953 1 82.69 469 ALA A CA 1
ATOM 3571 C C . ALA A 1 469 ? -43.375 45 28.156 1 82.69 469 ALA A C 1
ATOM 3573 O O . ALA A 1 469 ? -42.281 44.469 28.156 1 82.69 469 ALA A O 1
ATOM 3574 N N . ASP A 1 470 ? -44.188 44.969 29.25 1 80.5 470 ASP A N 1
ATOM 3575 C CA . ASP A 1 470 ? -43.969 44.125 30.422 1 80.5 470 ASP A CA 1
ATOM 3576 C C . ASP A 1 470 ? -42.625 44.406 31.062 1 80.5 470 ASP A C 1
ATOM 3578 O O . ASP A 1 470 ? -41.875 43.469 31.391 1 80.5 470 ASP A O 1
ATOM 3582 N N . GLY A 1 471 ? -42.188 45.688 31.031 1 81 471 GLY A N 1
ATOM 3583 C CA . GLY A 1 471 ? -40.969 46.062 31.688 1 81 471 GLY A CA 1
ATOM 3584 C C . GLY A 1 471 ? -39.719 45.844 30.844 1 81 471 GLY A C 1
ATOM 3585 O O . GLY A 1 471 ? -38.625 46.062 31.297 1 81 471 GLY A O 1
ATOM 3586 N N . LEU A 1 472 ? -40 45.344 29.625 1 89.44 472 LEU A N 1
ATOM 3587 C CA . LEU A 1 472 ? -38.906 45.094 28.703 1 89.44 472 LEU A CA 1
ATOM 3588 C C . LEU A 1 472 ? -38.969 46.062 27.516 1 89.44 472 LEU A C 1
ATOM 3590 O O . LEU A 1 472 ? -40.062 46.438 27.094 1 89.44 472 LEU A O 1
ATOM 3594 N N . CYS A 1 473 ? -37.875 46.5 27.125 1 92.25 473 CYS A N 1
ATOM 3595 C CA . CYS A 1 473 ? -37.75 47.25 25.891 1 92.25 473 CYS A CA 1
ATOM 3596 C C . CYS A 1 473 ? -37.031 46.438 24.812 1 92.25 473 CYS A C 1
ATOM 3598 O O . CYS A 1 473 ? -35.875 46.094 24.984 1 92.25 473 CYS A O 1
ATOM 3600 N N . THR A 1 474 ? -37.719 46.125 23.75 1 93.12 474 THR A N 1
ATOM 3601 C CA . THR A 1 474 ? -37.156 45.375 22.641 1 93.12 474 THR A CA 1
ATOM 3602 C C . THR A 1 474 ? -36.781 46.312 21.484 1 93.12 474 THR A C 1
ATOM 3604 O O . THR A 1 474 ? -37.594 47.156 21.094 1 93.12 474 THR A O 1
ATOM 3607 N N . LEU A 1 475 ? -35.594 46.125 21.047 1 95.19 475 LEU A N 1
ATOM 3608 C CA . LEU A 1 475 ? -35.094 46.875 19.875 1 95.19 475 LEU A CA 1
ATOM 3609 C C . LEU A 1 475 ? -34.875 45.938 18.703 1 95.19 475 LEU A C 1
ATOM 3611 O O . LEU A 1 475 ? -34.031 45.031 18.766 1 95.19 475 LEU A O 1
ATOM 3615 N N . ASP A 1 476 ? -35.656 46.125 17.609 1 94.69 476 ASP A N 1
ATOM 3616 C CA . ASP A 1 476 ? -35.5 45.312 16.391 1 94.69 476 ASP A CA 1
ATOM 3617 C C . ASP A 1 476 ? -34.875 46.156 15.281 1 94.69 476 ASP A C 1
ATOM 3619 O O . ASP A 1 476 ? -35.25 47.312 15.055 1 94.69 476 ASP A O 1
ATOM 3623 N N . PHE A 1 477 ? -33.844 45.594 14.703 1 93.56 477 PHE A N 1
ATOM 3624 C CA . PHE A 1 477 ? -33.219 46.344 13.617 1 93.56 477 PHE A CA 1
ATOM 3625 C C . PHE A 1 477 ? -32.812 45.406 12.492 1 93.56 477 PHE A C 1
ATOM 3627 O O . PHE A 1 477 ? -32.75 44.188 12.68 1 93.56 477 PHE A O 1
ATOM 3634 N N . GLY A 1 478 ? -32.656 45.906 11.266 1 86.62 478 GLY A N 1
ATOM 3635 C CA . GLY A 1 478 ? -32.25 45.156 10.086 1 86.62 478 GLY A CA 1
ATOM 3636 C C . GLY A 1 478 ? -30.906 45.625 9.531 1 86.62 478 GLY A C 1
ATOM 3637 O O . GLY A 1 478 ? -30.125 46.25 10.227 1 86.62 478 GLY A O 1
ATOM 3638 N N . LYS A 1 479 ? -30.531 45.156 8.32 1 77.19 479 LYS A N 1
ATOM 3639 C CA . LYS A 1 479 ? -29.234 45.406 7.684 1 77.19 479 LYS A CA 1
ATOM 3640 C C . LYS A 1 479 ? -29.125 46.812 7.172 1 77.19 479 LYS A C 1
ATOM 3642 O O . LYS A 1 479 ? -28.031 47.375 7.117 1 77.19 479 LYS A O 1
ATOM 3647 N N . ALA A 1 480 ? -30.078 47.531 6.945 1 67.88 480 ALA A N 1
ATOM 3648 C CA . ALA A 1 480 ? -30.062 48.656 6.008 1 67.88 480 ALA A CA 1
ATOM 3649 C C . ALA A 1 480 ? -29.578 49.906 6.688 1 67.88 480 ALA A C 1
ATOM 3651 O O . ALA A 1 480 ? -28.859 50.719 6.078 1 67.88 480 ALA A O 1
ATOM 3652 N N . GLU A 1 481 ? -29.906 50.188 7.93 1 80.31 481 GLU A N 1
ATOM 3653 C CA . GLU A 1 481 ? -29.641 51.5 8.508 1 80.31 481 GLU A CA 1
ATOM 3654 C C . GLU A 1 481 ? -29.031 51.375 9.898 1 80.31 481 GLU A C 1
ATOM 3656 O O . GLU A 1 481 ? -29.234 50.406 10.594 1 80.31 481 GLU A O 1
ATOM 3661 N N . ILE A 1 482 ? -28.047 52.406 10.188 1 92.12 482 ILE A N 1
ATOM 3662 C CA . ILE A 1 482 ? -27.562 52.531 11.562 1 92.12 482 ILE A CA 1
ATOM 3663 C C . ILE A 1 482 ? -28.734 52.844 12.484 1 92.12 482 ILE A C 1
ATOM 3665 O O . ILE A 1 482 ? -29.516 53.781 12.219 1 92.12 482 ILE A O 1
ATOM 3669 N N . GLY A 1 483 ? -28.953 52.031 13.406 1 94.81 483 GLY A N 1
ATOM 3670 C CA . GLY A 1 483 ? -30 52.25 14.398 1 94.81 483 GLY A CA 1
ATOM 3671 C C . GLY A 1 483 ? -29.484 52.938 15.648 1 94.81 483 GLY A C 1
ATOM 3672 O O . GLY A 1 483 ? -28.344 52.719 16.062 1 94.81 483 GLY A O 1
ATOM 3673 N N . ARG A 1 484 ? -30.344 53.75 16.266 1 94.5 484 ARG A N 1
ATOM 3674 C CA . ARG A 1 484 ? -30.016 54.438 17.516 1 94.5 484 ARG A CA 1
ATOM 3675 C C . ARG A 1 484 ? -31.203 54.469 18.469 1 94.5 484 ARG A C 1
ATOM 3677 O O . ARG A 1 484 ? -32.344 54.562 18.031 1 94.5 484 ARG A O 1
ATOM 3684 N N . CYS A 1 485 ? -30.906 54.312 19.641 1 95.56 485 CYS A N 1
ATOM 3685 C CA . CYS A 1 485 ? -31.875 54.438 20.719 1 95.56 485 CYS A CA 1
ATOM 3686 C C . CYS A 1 485 ? -31.203 54.906 22 1 95.56 485 CYS A C 1
ATOM 3688 O O . CYS A 1 485 ? -30.156 54.406 22.391 1 95.56 485 CYS A O 1
ATOM 3690 N N . ARG A 1 486 ? -31.797 55.875 22.688 1 95.69 486 ARG A N 1
ATOM 3691 C CA . ARG A 1 486 ? -31.219 56.375 23.938 1 95.69 486 ARG A CA 1
ATOM 3692 C C . ARG A 1 486 ? -32.125 56.094 25.125 1 95.69 486 ARG A C 1
ATOM 3694 O O . ARG A 1 486 ? -33.312 56.438 25.094 1 95.69 486 ARG A O 1
ATOM 3701 N N . PHE A 1 487 ? -31.594 55.406 26.047 1 95 487 PHE A N 1
ATOM 3702 C CA . PHE A 1 487 ? -32.281 55.25 27.328 1 95 487 PHE A CA 1
ATOM 3703 C C . PHE A 1 487 ? -31.875 56.344 28.297 1 95 487 PHE A C 1
ATOM 3705 O O . PHE A 1 487 ? -30.688 56.656 28.438 1 95 487 PHE A O 1
ATOM 3712 N N . VAL A 1 488 ? -32.844 56.938 28.953 1 94.25 488 VAL A N 1
ATOM 3713 C CA . VAL A 1 488 ? -32.594 58 29.922 1 94.25 488 VAL A CA 1
ATOM 3714 C C . VAL A 1 488 ? -33.219 57.656 31.266 1 94.25 488 VAL A C 1
ATOM 3716 O O . VAL A 1 488 ? -34.438 57.438 31.344 1 94.25 488 VAL A O 1
ATOM 3719 N N . TRP A 1 489 ? -32.469 57.594 32.25 1 91.75 489 TRP A N 1
ATOM 3720 C CA . TRP A 1 489 ? -32.969 57.375 33.594 1 91.75 489 TRP A CA 1
ATOM 3721 C C . TRP A 1 489 ? -33.312 58.688 34.281 1 91.75 489 TRP A C 1
ATOM 3723 O O . TRP A 1 489 ? -32.75 59.719 33.938 1 91.75 489 TRP A O 1
ATOM 3733 N N . PRO A 1 490 ? -34.062 58.594 35.281 1 91.19 490 PRO A N 1
ATOM 3734 C CA . PRO A 1 490 ? -34.375 59.812 36.062 1 91.19 490 PRO A CA 1
ATOM 3735 C C . PRO A 1 490 ? -33.156 60.406 36.719 1 91.19 490 PRO A C 1
ATOM 3737 O O . PRO A 1 490 ? -33.094 61.625 36.969 1 91.19 490 PRO A O 1
ATOM 3740 N N . SER A 1 491 ? -32.188 59.656 36.969 1 89.12 491 SER A N 1
ATOM 3741 C CA . SER A 1 491 ? -30.953 60.094 37.625 1 89.12 491 SER A CA 1
ATOM 3742 C C . SER A 1 491 ? -30.094 60.938 36.656 1 89.12 491 SER A C 1
ATOM 3744 O O . SER A 1 491 ? -29.156 61.594 37.094 1 89.12 491 SER A O 1
ATOM 3746 N N . GLY A 1 492 ? -30.438 60.844 35.438 1 88.75 492 GLY A N 1
ATOM 3747 C CA . GLY A 1 492 ? -29.672 61.625 34.438 1 88.75 492 GLY A CA 1
ATOM 3748 C C . GLY A 1 492 ? -28.703 60.75 33.656 1 88.75 492 GLY A C 1
ATOM 3749 O O . GLY A 1 492 ? -28.172 61.188 32.625 1 88.75 492 GLY A O 1
ATOM 3750 N N . GLN A 1 493 ? -28.516 59.531 34.094 1 91.44 493 GLN A N 1
ATOM 3751 C CA . GLN A 1 493 ? -27.672 58.594 33.344 1 91.44 493 GLN A CA 1
ATOM 3752 C C . GLN A 1 493 ? -28.297 58.25 32 1 91.44 493 GLN A C 1
ATOM 3754 O O . GLN A 1 493 ? -29.516 58.156 31.875 1 91.44 493 GLN A O 1
ATOM 3759 N N . THR A 1 494 ? -27.406 58.156 31.047 1 94.38 494 THR A N 1
ATOM 3760 C CA . THR A 1 494 ? -27.922 57.844 29.719 1 94.38 494 THR A CA 1
ATOM 3761 C C . THR A 1 494 ? -27.156 56.656 29.125 1 94.38 494 THR A C 1
ATOM 3763 O O . THR A 1 494 ? -25.984 56.438 29.422 1 94.38 494 THR A O 1
ATOM 3766 N N . LEU A 1 495 ? -27.844 55.812 28.328 1 95.62 495 LEU A N 1
ATOM 3767 C CA . LEU A 1 495 ? -27.297 54.719 27.516 1 95.62 495 LEU A CA 1
ATOM 3768 C C . LEU A 1 495 ? -27.734 54.875 26.062 1 95.62 495 LEU A C 1
ATOM 3770 O O . LEU A 1 495 ? -28.938 54.812 25.766 1 95.62 495 LEU A O 1
ATOM 3774 N N . GLU A 1 496 ? -26.828 55.156 25.281 1 95.62 496 GLU A N 1
ATOM 3775 C CA . GLU A 1 496 ? -27.125 55.188 23.844 1 95.62 496 GLU A CA 1
ATOM 3776 C C . GLU A 1 496 ? -26.781 53.844 23.203 1 95.62 496 GLU A C 1
ATOM 3778 O O . GLU A 1 496 ? -25.656 53.344 23.312 1 95.62 496 GLU A O 1
ATOM 3783 N N . ILE A 1 497 ? -27.734 53.219 22.516 1 96.19 497 ILE A N 1
ATOM 3784 C CA . ILE A 1 497 ? -27.547 52 21.75 1 96.19 497 ILE A CA 1
ATOM 3785 C C . ILE A 1 497 ? -27.375 52.312 20.266 1 96.19 497 ILE A C 1
ATOM 3787 O O . ILE A 1 497 ? -28.203 53.031 19.688 1 96.19 497 ILE A O 1
ATOM 3791 N N . VAL A 1 498 ? -26.328 51.906 19.703 1 95.69 498 VAL A N 1
ATOM 3792 C CA . VAL A 1 498 ? -26.094 52.031 18.266 1 95.69 498 VAL A CA 1
ATOM 3793 C C . VAL A 1 498 ? -26.016 50.656 17.625 1 95.69 498 VAL A C 1
ATOM 3795 O O . VAL A 1 498 ? -25.234 49.812 18.078 1 95.69 498 VAL A O 1
ATOM 3798 N N . THR A 1 499 ? -26.859 50.375 16.594 1 96.06 499 THR A N 1
ATOM 3799 C CA . THR A 1 499 ? -26.828 49.125 15.883 1 96.06 499 THR A CA 1
ATOM 3800 C C . THR A 1 499 ? -26.406 49.312 14.43 1 96.06 499 THR A C 1
ATOM 3802 O O . THR A 1 499 ? -26.672 50.344 13.836 1 96.06 499 THR A O 1
ATOM 3805 N N . MET A 1 500 ? -25.688 48.375 13.852 1 94.81 500 MET A N 1
ATOM 3806 C CA . MET A 1 500 ? -25.25 48.469 12.461 1 94.81 500 MET A CA 1
ATOM 3807 C C . MET A 1 500 ? -25.031 47.062 11.891 1 94.81 500 MET A C 1
ATOM 3809 O O . MET A 1 500 ? -25.016 46.062 12.633 1 94.81 500 MET A O 1
ATOM 3813 N N . ASP A 1 501 ? -24.859 47.062 10.602 1 94.19 501 ASP A N 1
ATOM 3814 C CA . ASP A 1 501 ? -24.484 45.844 9.922 1 94.19 501 ASP A CA 1
ATOM 3815 C C . ASP A 1 501 ? -23.031 45.469 10.219 1 94.19 501 ASP A C 1
ATOM 3817 O O . ASP A 1 501 ? -22.188 46.344 10.414 1 94.19 501 ASP A O 1
ATOM 3821 N N . ARG A 1 502 ? -22.766 44.156 10.219 1 94.75 502 ARG A N 1
ATOM 3822 C CA . ARG A 1 502 ? -21.406 43.656 10.508 1 94.75 502 ARG A CA 1
ATOM 3823 C C . ARG A 1 502 ? -20.391 44.281 9.555 1 94.75 502 ARG A C 1
ATOM 3825 O O . ARG A 1 502 ? -19.266 44.594 9.961 1 94.75 502 ARG A O 1
ATOM 3832 N N . GLU A 1 503 ? -20.734 44.406 8.289 1 92.81 503 GLU A N 1
ATOM 3833 C CA . GLU A 1 503 ? -19.797 44.969 7.309 1 92.81 503 GLU A CA 1
ATOM 3834 C C . GLU A 1 503 ? -19.375 46.375 7.695 1 92.81 503 GLU A C 1
ATOM 3836 O O . GLU A 1 503 ? -18.219 46.781 7.492 1 92.81 503 GLU A O 1
ATOM 3841 N N . LEU A 1 504 ? -20.312 47.125 8.203 1 91.75 504 LEU A N 1
ATOM 3842 C CA . LEU A 1 504 ? -19.984 48.438 8.68 1 91.75 504 LEU A CA 1
ATOM 3843 C C . LEU A 1 504 ? -19.109 48.375 9.922 1 91.75 504 LEU A C 1
ATOM 3845 O O . LEU A 1 504 ? -18.172 49.156 10.07 1 91.75 504 LEU A O 1
ATOM 3849 N N . ALA A 1 505 ? -19.453 47.5 10.766 1 93.94 505 ALA A N 1
ATOM 3850 C CA . ALA A 1 505 ? -18.656 47.312 11.977 1 93.94 505 ALA A CA 1
ATOM 3851 C C . ALA A 1 505 ? -17.203 47 11.641 1 93.94 505 ALA A C 1
ATOM 3853 O O . ALA A 1 505 ? -16.281 47.5 12.281 1 93.94 505 ALA A O 1
ATOM 3854 N N . LEU A 1 506 ? -16.969 46.188 10.625 1 94.06 506 LEU A N 1
ATOM 3855 C CA . LEU A 1 506 ? -15.633 45.812 10.188 1 94.06 506 LEU A CA 1
ATOM 3856 C C . LEU A 1 506 ? -14.852 47.031 9.688 1 94.06 506 LEU A C 1
ATOM 3858 O O . LEU A 1 506 ? -13.625 47.062 9.789 1 94.06 506 LEU A O 1
ATOM 3862 N N . ARG A 1 507 ? -15.547 48.031 9.25 1 92.19 507 ARG A N 1
ATOM 3863 C CA . ARG A 1 507 ? -14.898 49.188 8.625 1 92.19 507 ARG A CA 1
ATOM 3864 C C . ARG A 1 507 ? -14.867 50.375 9.57 1 92.19 507 ARG A C 1
ATOM 3866 O O . ARG A 1 507 ? -14.422 51.469 9.195 1 92.19 507 ARG A O 1
ATOM 3873 N N . LEU A 1 508 ? -15.43 50.188 10.719 1 89.88 508 LEU A N 1
ATOM 3874 C CA . LEU A 1 508 ? -15.5 51.281 11.664 1 89.88 508 LEU A CA 1
ATOM 3875 C C . LEU A 1 508 ? -14.102 51.75 12.086 1 89.88 508 LEU A C 1
ATOM 3877 O O . LEU A 1 508 ? -13.281 50.906 12.516 1 89.88 508 LEU A O 1
ATOM 3881 N N . GLU A 1 509 ? -13.781 52.969 11.727 1 78.69 509 GLU A N 1
ATOM 3882 C CA . GLU A 1 509 ? -12.492 53.531 12.125 1 78.69 509 GLU A CA 1
ATOM 3883 C C . GLU A 1 509 ? -12.562 54.125 13.523 1 78.69 509 GLU A C 1
ATOM 3885 O O . GLU A 1 509 ? -13.641 54.5 14 1 78.69 509 GLU A O 1
ATOM 3890 N N . THR A 1 510 ? -11.812 53.938 14.5 1 58.97 510 THR A N 1
ATOM 3891 C CA . THR A 1 510 ? -11.883 54.469 15.844 1 58.97 510 THR A CA 1
ATOM 3892 C C . THR A 1 510 ? -11.922 56 15.805 1 58.97 510 THR A C 1
ATOM 3894 O O . THR A 1 510 ? -11.078 56.625 15.172 1 58.97 510 THR A O 1
ATOM 3897 N N . ALA A 1 511 ? -13.148 56.625 15.562 1 45.62 511 ALA A N 1
ATOM 3898 C CA . ALA A 1 511 ? -13.289 58.094 15.625 1 45.62 511 ALA A CA 1
ATOM 3899 C C . ALA A 1 511 ? -13.07 58.594 17.047 1 45.62 511 ALA A C 1
ATOM 3901 O O . ALA A 1 511 ? -13.352 57.906 18.016 1 45.62 511 ALA A O 1
ATOM 3902 N N . GLU A 1 512 ? -12.281 59.531 17.297 1 44.12 512 GLU A N 1
ATOM 3903 C CA . GLU A 1 512 ? -12.203 60.344 18.516 1 44.12 512 GLU A CA 1
ATOM 3904 C C . GLU A 1 512 ? -13.594 60.625 19.062 1 44.12 512 GLU A C 1
ATOM 3906 O O . GLU A 1 512 ? -14.57 60.688 18.312 1 44.12 512 GLU A O 1
ATOM 3911 N N . ALA A 1 513 ? -13.75 60.625 20.438 1 42.12 513 ALA A N 1
ATOM 3912 C CA . ALA A 1 513 ? -14.891 60.781 21.328 1 42.12 513 ALA A CA 1
ATOM 3913 C C . ALA A 1 513 ? -15.883 61.812 20.781 1 42.12 513 ALA A C 1
ATOM 3915 O O . ALA A 1 513 ? -17.078 61.75 21.062 1 42.12 513 ALA A O 1
ATOM 3916 N N . ASP A 1 514 ? -15.344 62.938 20.422 1 40.53 514 ASP A N 1
ATOM 3917 C CA . ASP A 1 514 ? -16.219 64.125 20.422 1 40.53 514 ASP A CA 1
ATOM 3918 C C . ASP A 1 514 ? -17.25 64 19.297 1 40.53 514 ASP A C 1
ATOM 3920 O O . ASP A 1 514 ? -18.125 64.875 19.172 1 40.53 514 ASP A O 1
ATOM 3924 N N . GLU A 1 515 ? -16.938 63.438 18.078 1 45.28 515 GLU A N 1
ATOM 3925 C CA . GLU A 1 515 ? -17.828 63.812 16.984 1 45.28 515 GLU A CA 1
ATOM 3926 C C . GLU A 1 515 ? -18.922 62.75 16.781 1 45.28 515 GLU A C 1
ATOM 3928 O O . GLU A 1 515 ? -18.672 61.562 16.906 1 45.28 515 GLU A O 1
ATOM 3933 N N . GLU A 1 516 ? -20.297 63.062 16.938 1 53.53 516 GLU A N 1
ATOM 3934 C CA . GLU A 1 516 ? -21.578 62.438 16.672 1 53.53 516 GLU A CA 1
ATOM 3935 C C . GLU A 1 516 ? -21.5 61.5 15.477 1 53.53 516 GLU A C 1
ATOM 3937 O O . GLU A 1 516 ? -22.344 60.625 15.328 1 53.53 516 GLU A O 1
ATOM 3942 N N . ASN A 1 517 ? -20.438 61.562 14.633 1 65.94 517 ASN A N 1
ATOM 3943 C CA . ASN A 1 517 ? -20.516 60.844 13.367 1 65.94 517 ASN A CA 1
ATOM 3944 C C . ASN A 1 517 ? -19.469 59.75 13.273 1 65.94 517 ASN A C 1
ATOM 3946 O O . ASN A 1 517 ? -18.312 59.969 13.633 1 65.94 517 ASN A O 1
ATOM 3950 N N . PHE A 1 518 ? -19.875 58.406 13.203 1 79.56 518 PHE A N 1
ATOM 3951 C CA . PHE A 1 518 ? -19.031 57.219 12.922 1 79.56 518 PHE A CA 1
ATOM 3952 C C . PHE A 1 518 ? -18.328 57.406 11.586 1 79.56 518 PHE A C 1
ATOM 3954 O O . PHE A 1 518 ? -18.922 57.875 10.609 1 79.56 518 PHE A O 1
ATOM 3961 N N . ARG A 1 519 ? -16.969 57.188 11.656 1 84.44 519 ARG A N 1
ATOM 3962 C CA . ARG A 1 519 ? -16.203 57.125 10.422 1 84.44 519 ARG A CA 1
ATOM 3963 C C . ARG A 1 519 ? -15.891 55.688 10.031 1 84.44 519 ARG A C 1
ATOM 3965 O O . ARG A 1 519 ? -15.5 54.875 10.883 1 84.44 519 ARG A O 1
ATOM 3972 N N . PHE A 1 520 ? -16.156 55.406 8.781 1 86.81 520 PHE A N 1
ATOM 3973 C CA . PHE A 1 520 ? -15.961 54.062 8.273 1 86.81 520 PHE A CA 1
ATOM 3974 C C . PHE A 1 520 ? -14.891 54.062 7.184 1 86.81 520 PHE A C 1
ATOM 3976 O O . PHE A 1 520 ? -14.812 54.969 6.371 1 86.81 520 PHE A O 1
ATOM 3983 N N . GLU A 1 521 ? -14 53.094 7.254 1 84.5 521 GLU A N 1
ATOM 3984 C CA . GLU A 1 521 ? -13.062 52.844 6.16 1 84.5 521 GLU A CA 1
ATOM 3985 C C . GLU A 1 521 ? -13.805 52.656 4.84 1 84.5 521 GLU A C 1
ATOM 3987 O O . GLU A 1 521 ? -14.875 52.031 4.809 1 84.5 521 GLU A O 1
ATOM 3992 N N . ALA A 1 522 ? -13.203 53.188 3.807 1 75.81 522 ALA A N 1
ATOM 3993 C CA . ALA A 1 522 ? -13.789 52.969 2.486 1 75.81 522 ALA A CA 1
ATOM 3994 C C . ALA A 1 522 ? -13.734 51.5 2.105 1 75.81 522 ALA A C 1
ATOM 3996 O O . ALA A 1 522 ? -12.805 50.781 2.498 1 75.81 522 ALA A O 1
ATOM 3997 N N . PRO A 1 523 ? -14.898 51.062 1.624 1 63.09 523 PRO A N 1
ATOM 3998 C CA . PRO A 1 523 ? -14.836 49.656 1.177 1 63.09 523 PRO A CA 1
ATOM 3999 C C . PRO A 1 523 ? -13.648 49.375 0.25 1 63.09 523 PRO A C 1
ATOM 4001 O O . PRO A 1 523 ? -13.227 50.281 -0.495 1 63.09 523 PRO A O 1
ATOM 4004 N N . GLY A 1 524 ? -12.555 48.844 0.724 1 56 524 GLY A N 1
ATOM 4005 C CA . GLY A 1 524 ? -11.336 48.531 -0.005 1 56 524 GLY A CA 1
ATOM 4006 C C . GLY A 1 524 ? -11.547 48.406 -1.502 1 56 524 GLY A C 1
ATOM 4007 O O . GLY A 1 524 ? -12.297 47.531 -1.954 1 56 524 GLY A O 1
ATOM 4008 N N . THR A 1 525 ? -11.812 49.469 -2.066 1 46.31 525 THR A N 1
ATOM 4009 C CA . THR A 1 525 ? -11.719 49.344 -3.516 1 46.31 525 THR A CA 1
ATOM 4010 C C . THR A 1 525 ? -10.414 48.656 -3.916 1 46.31 525 THR A C 1
ATOM 4012 O O . THR A 1 525 ? -9.391 48.844 -3.246 1 46.31 525 THR A O 1
ATOM 4015 N N . GLY A 1 526 ? -10.336 47.375 -4.23 1 49.16 526 GLY A N 1
ATOM 4016 C CA . GLY A 1 526 ? -9.164 46.75 -4.836 1 49.16 526 GLY A CA 1
ATOM 4017 C C . GLY A 1 526 ? -8.18 47.781 -5.379 1 49.16 526 GLY A C 1
ATOM 4018 O O . GLY A 1 526 ? -8.242 48.156 -6.551 1 49.16 526 GLY A O 1
ATOM 4019 N N . GLU A 1 527 ? -7.898 48.688 -4.688 1 48.69 527 GLU A N 1
ATOM 4020 C CA . GLU A 1 527 ? -6.98 49.656 -5.281 1 48.69 527 GLU A CA 1
ATOM 4021 C C . GLU A 1 527 ? -5.977 48.969 -6.199 1 48.69 527 GLU A C 1
ATOM 4023 O O . GLU A 1 527 ? -5.648 47.812 -6 1 48.69 527 GLU A O 1
ATOM 4028 N N . GLY A 1 528 ? -5.504 49.688 -7.281 1 51.12 528 GLY A N 1
ATOM 4029 C CA . GLY A 1 528 ? -4.895 49.438 -8.57 1 51.12 528 GLY A CA 1
ATOM 4030 C C . GLY A 1 528 ? -3.514 48.812 -8.461 1 51.12 528 GLY A C 1
ATOM 4031 O O . GLY A 1 528 ? -2.576 49.438 -7.98 1 51.12 528 GLY A O 1
ATOM 4032 N N . VAL A 1 529 ? -3.482 47.531 -8.273 1 60 529 VAL A N 1
ATOM 4033 C CA . VAL A 1 529 ? -2.225 46.844 -8.547 1 60 529 VAL A CA 1
ATOM 4034 C C . VAL A 1 529 ? -1.534 47.469 -9.75 1 60 529 VAL A C 1
ATOM 4036 O O . VAL A 1 529 ? -2.125 47.594 -10.828 1 60 529 VAL A O 1
ATOM 4039 N N . GLN A 1 530 ? -0.423 48.156 -9.312 1 68.88 530 GLN A N 1
ATOM 4040 C CA . GLN A 1 530 ? 0.372 48.625 -10.445 1 68.88 530 GLN A CA 1
ATOM 4041 C C . GLN A 1 530 ? 0.687 47.438 -11.391 1 68.88 530 GLN A C 1
ATOM 4043 O O . GLN A 1 530 ? 0.902 46.312 -10.945 1 68.88 530 GLN A O 1
ATOM 4048 N N . PRO A 1 531 ? 0.468 47.719 -12.562 1 77.19 531 PRO A N 1
ATOM 4049 C CA . PRO A 1 531 ? 0.759 46.656 -13.531 1 77.19 531 PRO A CA 1
ATOM 4050 C C . PRO A 1 531 ? 2.189 46.125 -13.414 1 77.19 531 PRO A C 1
ATOM 4052 O O . PRO A 1 531 ? 3.109 46.906 -13.117 1 77.19 531 PRO A O 1
ATOM 4055 N N . ALA A 1 532 ? 2.359 44.938 -13.484 1 82.62 532 ALA A N 1
ATOM 4056 C CA . ALA A 1 532 ? 3.67 44.312 -13.492 1 82.62 532 ALA A CA 1
ATOM 4057 C C . ALA A 1 532 ? 4.535 44.844 -14.633 1 82.62 532 ALA A C 1
ATOM 4059 O O . ALA A 1 532 ? 4.039 45.094 -15.727 1 82.62 532 ALA A O 1
ATOM 4060 N N . LYS A 1 533 ? 5.715 45.156 -14.367 1 88.38 533 LYS A N 1
ATOM 4061 C CA . LYS A 1 533 ? 6.691 45.594 -15.359 1 88.38 533 LYS A CA 1
ATOM 4062 C C . LYS A 1 533 ? 7.953 44.719 -15.305 1 88.38 533 LYS A C 1
ATOM 4064 O O . LYS A 1 533 ? 8.219 44.062 -14.305 1 88.38 533 LYS A O 1
ATOM 4069 N N . PRO A 1 534 ? 8.711 44.844 -16.391 1 91.5 534 PRO A N 1
ATOM 4070 C CA . PRO A 1 534 ? 9.969 44.094 -16.359 1 91.5 534 PRO A CA 1
ATOM 4071 C C . PRO A 1 534 ? 10.977 44.688 -15.367 1 91.5 534 PRO A C 1
ATOM 4073 O O . PRO A 1 534 ? 11.055 45.906 -15.203 1 91.5 534 PRO A O 1
ATOM 4076 N N . LEU A 1 535 ? 11.672 43.812 -14.727 1 92 535 LEU A N 1
ATOM 4077 C CA . LEU A 1 535 ? 12.609 44.219 -13.68 1 92 535 LEU A CA 1
ATOM 4078 C C . LEU A 1 535 ? 13.734 45.062 -14.242 1 92 535 LEU A C 1
ATOM 4080 O O . LEU A 1 535 ? 14.125 46.062 -13.641 1 92 535 LEU A O 1
ATOM 4084 N N . ALA A 1 536 ? 14.266 44.656 -15.344 1 91.5 536 ALA A N 1
ATOM 4085 C CA . ALA A 1 536 ? 15.367 45.344 -16.016 1 91.5 536 ALA A CA 1
ATOM 4086 C C . ALA A 1 536 ? 15.219 45.281 -17.531 1 91.5 536 ALA A C 1
ATOM 4088 O O . ALA A 1 536 ? 14.609 44.344 -18.062 1 91.5 536 ALA A O 1
ATOM 4089 N N . ALA A 1 537 ? 15.898 46.25 -18.125 1 89.69 537 ALA A N 1
ATOM 4090 C CA . ALA A 1 537 ? 15.82 46.312 -19.578 1 89.69 537 ALA A CA 1
ATOM 4091 C C . ALA A 1 537 ? 16.938 45.469 -20.219 1 89.69 537 ALA A C 1
ATOM 4093 O O . ALA A 1 537 ? 16.75 44.938 -21.312 1 89.69 537 ALA A O 1
ATOM 4094 N N . GLU A 1 538 ? 18.047 45.5 -19.625 1 93.19 538 GLU A N 1
ATOM 4095 C CA . GLU A 1 538 ? 19.188 44.781 -20.172 1 93.19 538 GLU A CA 1
ATOM 4096 C C . GLU A 1 538 ? 19.688 43.688 -19.234 1 93.19 538 GLU A C 1
ATOM 4098 O O . GLU A 1 538 ? 19.703 43.875 -18.016 1 93.19 538 GLU A O 1
ATOM 4103 N N . TRP A 1 539 ? 20 42.656 -19.812 1 97.25 539 TRP A N 1
ATOM 4104 C CA . TRP A 1 539 ? 20.5 41.5 -19.062 1 97.25 539 TRP A CA 1
ATOM 4105 C C . TRP A 1 539 ? 21.766 40.938 -19.703 1 97.25 539 TRP A C 1
ATOM 4107 O O . TRP A 1 539 ? 21.984 41.062 -20.906 1 97.25 539 TRP A O 1
ATOM 4117 N N . ARG A 1 540 ? 22.609 40.406 -18.906 1 98.12 540 ARG A N 1
ATOM 4118 C CA . ARG A 1 540 ? 23.812 39.719 -19.328 1 98.12 540 ARG A CA 1
ATOM 4119 C C . ARG A 1 540 ? 23.922 38.344 -18.688 1 98.12 540 ARG A C 1
ATOM 4121 O O . ARG A 1 540 ? 23.453 38.156 -17.562 1 98.12 540 ARG A O 1
ATOM 4128 N N . LEU A 1 541 ? 24.438 37.406 -19.391 1 98.44 541 LEU A N 1
ATOM 4129 C CA . LEU A 1 541 ? 24.516 36.031 -18.922 1 98.44 541 LEU A CA 1
ATOM 4130 C C . LEU A 1 541 ? 25.938 35.469 -19.062 1 98.44 541 LEU A C 1
ATOM 4132 O O . LEU A 1 541 ? 26.594 35.688 -20.078 1 98.44 541 LEU A O 1
ATOM 4136 N N . ALA A 1 542 ? 26.406 34.812 -18.062 1 98.31 542 ALA A N 1
ATOM 4137 C CA . ALA A 1 542 ? 27.672 34.094 -18.078 1 98.31 542 ALA A CA 1
ATOM 4138 C C . ALA A 1 542 ? 27.469 32.625 -17.844 1 98.31 542 ALA A C 1
ATOM 4140 O O . ALA A 1 542 ? 27.016 32.219 -16.766 1 98.31 542 ALA A O 1
ATOM 4141 N N . ALA A 1 543 ? 27.812 31.828 -18.766 1 96.69 543 ALA A N 1
ATOM 4142 C CA . ALA A 1 543 ? 27.781 30.375 -18.578 1 96.69 543 ALA A CA 1
ATOM 4143 C C . ALA A 1 543 ? 28.891 29.922 -17.641 1 96.69 543 ALA A C 1
ATOM 4145 O O . ALA A 1 543 ? 30 30.438 -17.688 1 96.69 543 ALA A O 1
ATOM 4146 N N . ILE A 1 544 ? 28.516 28.953 -16.781 1 94.94 544 ILE A N 1
ATOM 4147 C CA . ILE A 1 544 ? 29.438 28.391 -15.805 1 94.94 544 ILE A CA 1
ATOM 4148 C C . ILE A 1 544 ? 29.594 26.891 -16.031 1 94.94 544 ILE A C 1
ATOM 4150 O O . ILE A 1 544 ? 28.641 26.234 -16.469 1 94.94 544 ILE A O 1
ATOM 4154 N N . ASP A 1 545 ? 30.812 26.391 -15.812 1 92.75 545 ASP A N 1
ATOM 4155 C CA . ASP A 1 545 ? 30.969 24.938 -15.758 1 92.75 545 ASP A CA 1
ATOM 4156 C C . ASP A 1 545 ? 30.266 24.359 -14.539 1 92.75 545 ASP A C 1
ATOM 4158 O O . ASP A 1 545 ? 30.703 24.562 -13.398 1 92.75 545 ASP A O 1
ATOM 4162 N N . PRO A 1 546 ? 29.234 23.609 -14.82 1 90.69 546 PRO A N 1
ATOM 4163 C CA . PRO A 1 546 ? 28.406 23.156 -13.711 1 90.69 546 PRO A CA 1
ATOM 4164 C C . PRO A 1 546 ? 29.125 22.172 -12.781 1 90.69 546 PRO A C 1
ATOM 4166 O O . PRO A 1 546 ? 28.703 21.984 -11.641 1 90.69 546 PRO A O 1
ATOM 4169 N N . ALA A 1 547 ? 30.141 21.516 -13.211 1 90.44 547 ALA A N 1
ATOM 4170 C CA . ALA A 1 547 ? 30.844 20.5 -12.438 1 90.44 547 ALA A CA 1
ATOM 4171 C C . ALA A 1 547 ? 31.906 21.141 -11.547 1 90.44 547 ALA A C 1
ATOM 4173 O O . ALA A 1 547 ? 32.438 20.484 -10.633 1 90.44 547 ALA A O 1
ATOM 4174 N N . GLN A 1 548 ? 32.156 22.359 -11.75 1 92.69 548 GLN A N 1
ATOM 4175 C CA . GLN A 1 548 ? 33.188 23.047 -10.992 1 92.69 548 GLN A CA 1
ATOM 4176 C C . GLN A 1 548 ? 32.594 23.859 -9.844 1 92.69 548 GLN A C 1
ATOM 4178 O O . GLN A 1 548 ? 31.516 24.406 -9.961 1 92.69 548 GLN A O 1
ATOM 4183 N N . PRO A 1 549 ? 33.406 23.922 -8.766 1 95.62 549 PRO A N 1
ATOM 4184 C CA . PRO A 1 549 ? 32.938 24.672 -7.609 1 95.62 549 PRO A CA 1
ATOM 4185 C C . PRO A 1 549 ? 32.75 26.172 -7.91 1 95.62 549 PRO A C 1
ATOM 4187 O O . PRO A 1 549 ? 33.562 26.75 -8.641 1 95.62 549 PRO A O 1
ATOM 4190 N N . LEU A 1 550 ? 31.797 26.734 -7.332 1 94.44 550 LEU A N 1
ATOM 4191 C CA . LEU A 1 550 ? 31.531 28.172 -7.453 1 94.44 550 LEU A CA 1
ATOM 4192 C C . LEU A 1 550 ? 32.219 28.953 -6.348 1 94.44 550 LEU A C 1
ATOM 4194 O O . LEU A 1 550 ? 31.594 29.734 -5.641 1 94.44 550 LEU A O 1
ATOM 4198 N N . THR A 1 551 ? 33.375 28.641 -6.148 1 93.19 551 THR A N 1
ATOM 4199 C CA . THR A 1 551 ? 34.219 29.312 -5.172 1 93.19 551 THR A CA 1
ATOM 4200 C C . THR A 1 551 ? 35.688 29.328 -5.652 1 93.19 551 THR A C 1
ATOM 4202 O O . THR A 1 551 ? 36.062 28.578 -6.551 1 93.19 551 THR A O 1
ATOM 4205 N N . GLU A 1 552 ? 36.5 30.188 -5.055 1 87.88 552 GLU A N 1
ATOM 4206 C CA . GLU A 1 552 ? 37.906 30.281 -5.406 1 87.88 552 GLU A CA 1
ATOM 4207 C C . GLU A 1 552 ? 38.75 29.234 -4.66 1 87.88 552 GLU A C 1
ATOM 4209 O O . GLU A 1 552 ? 39.875 28.938 -5.043 1 87.88 552 GLU A O 1
ATOM 4214 N N . GLU A 1 553 ? 38.125 28.672 -3.707 1 90.5 553 GLU A N 1
ATOM 4215 C CA . GLU A 1 553 ? 38.812 27.656 -2.932 1 90.5 553 GLU A CA 1
ATOM 4216 C C . GLU A 1 553 ? 38.906 26.344 -3.703 1 90.5 553 GLU A C 1
ATOM 4218 O O . GLU A 1 553 ? 37.969 25.953 -4.391 1 90.5 553 GLU A O 1
ATOM 4223 N N . SER A 1 554 ? 40.031 25.766 -3.57 1 91.38 554 SER A N 1
ATOM 4224 C CA . SER A 1 554 ? 40.219 24.484 -4.234 1 91.38 554 SER A CA 1
ATOM 4225 C C . SER A 1 554 ? 39.688 23.344 -3.365 1 91.38 554 SER A C 1
ATOM 4227 O O . SER A 1 554 ? 39.875 23.359 -2.143 1 91.38 554 SER A O 1
ATOM 4229 N N . PRO A 1 555 ? 39.156 22.344 -4.02 1 94.94 555 PRO A N 1
ATOM 4230 C CA . PRO A 1 555 ? 38.719 21.172 -3.246 1 94.94 555 PRO A CA 1
ATOM 4231 C C . PRO A 1 555 ? 39.875 20.484 -2.527 1 94.94 555 PRO A C 1
ATOM 4233 O O . PRO A 1 555 ? 41 20.406 -3.072 1 94.94 555 PRO A O 1
ATOM 4236 N N . THR A 1 556 ? 39.625 19.984 -1.365 1 96.25 556 THR A N 1
ATOM 4237 C CA . THR A 1 556 ? 40.656 19.297 -0.574 1 96.25 556 THR A CA 1
ATOM 4238 C C . THR A 1 556 ? 40.375 17.797 -0.516 1 96.25 556 THR A C 1
ATOM 4240 O O . THR A 1 556 ? 39.219 17.375 -0.497 1 96.25 556 THR A O 1
ATOM 4243 N N . PRO A 1 557 ? 41.5 17.031 -0.485 1 97.06 557 PRO A N 1
ATOM 4244 C CA . PRO A 1 557 ? 41.281 15.578 -0.391 1 97.06 557 PRO A CA 1
ATOM 4245 C C . PRO A 1 557 ? 40.625 15.156 0.918 1 97.06 557 PRO A C 1
ATOM 4247 O O . PRO A 1 557 ? 40.938 15.703 1.978 1 97.06 557 PRO A O 1
ATOM 4250 N N . VAL A 1 558 ? 39.688 14.227 0.837 1 96.5 558 VAL A N 1
ATOM 4251 C CA . VAL A 1 558 ? 39.094 13.586 1.994 1 96.5 558 VAL A CA 1
ATOM 4252 C C . VAL A 1 558 ? 39.125 12.07 1.835 1 96.5 558 VAL A C 1
ATOM 4254 O O . VAL A 1 558 ? 39.188 11.562 0.714 1 96.5 558 VAL A O 1
ATOM 4257 N N . SER A 1 559 ? 39.219 11.336 2.895 1 92.69 559 SER A N 1
ATOM 4258 C CA . SER A 1 559 ? 39.375 9.883 2.857 1 92.69 559 SER A CA 1
ATOM 4259 C C . SER A 1 559 ? 38.156 9.211 2.264 1 92.69 559 SER A C 1
ATOM 4261 O O . SER A 1 559 ? 38.281 8.195 1.572 1 92.69 559 SER A O 1
ATOM 4263 N N . GLN A 1 560 ? 37 9.711 2.586 1 93.62 560 GLN A N 1
ATOM 4264 C CA . GLN A 1 560 ? 35.75 9.203 2.074 1 93.62 560 GLN A CA 1
ATOM 4265 C C . GLN A 1 560 ? 34.719 10.328 1.948 1 93.62 560 GLN A C 1
ATOM 4267 O O . GLN A 1 560 ? 34.844 11.375 2.586 1 93.62 560 GLN A O 1
ATOM 4272 N N . ALA A 1 561 ? 33.781 10.055 1.027 1 95.81 561 ALA A N 1
ATOM 4273 C CA . ALA A 1 561 ? 32.656 10.969 1.022 1 95.81 561 ALA A CA 1
ATOM 4274 C C . ALA A 1 561 ? 31.891 10.891 2.334 1 95.81 561 ALA A C 1
ATOM 4276 O O . ALA A 1 561 ? 31.688 9.805 2.887 1 95.81 561 ALA A O 1
ATOM 4277 N N . ASP A 1 562 ? 31.562 11.992 2.855 1 96.06 562 ASP A N 1
ATOM 4278 C CA . ASP A 1 562 ? 30.75 12.094 4.062 1 96.06 562 ASP A CA 1
ATOM 4279 C C . ASP A 1 562 ? 29.891 13.352 4.031 1 96.06 562 ASP A C 1
ATOM 4281 O O . ASP A 1 562 ? 29.984 14.164 3.105 1 96.06 562 ASP A O 1
ATOM 4285 N N . TYR A 1 563 ? 29.078 13.438 5 1 97.69 563 TYR A N 1
ATOM 4286 C CA . TYR A 1 563 ? 28.141 14.555 5.031 1 97.69 563 TYR A CA 1
ATOM 4287 C C . TYR A 1 563 ? 28.891 15.883 5.168 1 97.69 563 TYR A C 1
ATOM 4289 O O . TYR A 1 563 ? 29.953 15.938 5.781 1 97.69 563 TYR A O 1
ATOM 4297 N N . LEU A 1 564 ? 28.344 16.875 4.648 1 98 564 LEU A N 1
ATOM 4298 C CA . LEU A 1 564 ? 28.953 18.188 4.555 1 98 564 LEU A CA 1
ATOM 4299 C C . LEU A 1 564 ? 29.234 18.766 5.941 1 98 564 LEU A C 1
ATOM 4301 O O . LEU A 1 564 ? 30.312 19.328 6.18 1 98 564 LEU A O 1
ATOM 4305 N N . GLU A 1 565 ? 28.328 18.547 6.852 1 97.31 565 GLU A N 1
ATOM 4306 C CA . GLU A 1 565 ? 28.469 19.109 8.195 1 97.31 565 GLU A CA 1
ATOM 4307 C C . GLU A 1 565 ? 29.688 18.531 8.898 1 97.31 565 GLU A C 1
ATOM 4309 O O . GLU A 1 565 ? 30.344 19.234 9.68 1 97.31 565 GLU A O 1
ATOM 4314 N N . LYS A 1 566 ? 30.031 17.375 8.594 1 96.25 566 LYS A N 1
ATOM 4315 C CA . LYS A 1 566 ? 31.203 16.734 9.188 1 96.25 566 LYS A CA 1
ATOM 4316 C C . LYS A 1 566 ? 32.5 17.406 8.711 1 96.25 566 LYS A C 1
ATOM 4318 O O . LYS A 1 566 ? 33.562 17.234 9.312 1 96.25 566 LYS A O 1
ATOM 4323 N N . HIS A 1 567 ? 32.406 18.141 7.645 1 95.31 567 HIS A N 1
ATOM 4324 C CA . HIS A 1 567 ? 33.562 18.844 7.094 1 95.31 567 HIS A CA 1
ATOM 4325 C C . HIS A 1 567 ? 33.438 20.359 7.285 1 95.31 567 HIS A C 1
ATOM 4327 O O . HIS A 1 567 ? 34.094 21.141 6.598 1 95.31 567 HIS A O 1
ATOM 4333 N N . GLY A 1 568 ? 32.469 20.75 8.07 1 94.19 568 GLY A N 1
ATOM 4334 C CA . GLY A 1 568 ? 32.312 22.156 8.445 1 94.19 568 GLY A CA 1
ATOM 4335 C C . GLY A 1 568 ? 31.484 22.953 7.465 1 94.19 568 GLY A C 1
ATOM 4336 O O . GLY A 1 568 ? 31.406 24.172 7.559 1 94.19 568 GLY A O 1
ATOM 4337 N N . ILE A 1 569 ? 30.969 22.359 6.492 1 96.38 569 ILE A N 1
ATOM 4338 C CA . ILE A 1 569 ? 30.062 23.031 5.562 1 96.38 569 ILE A CA 1
ATOM 4339 C C . ILE A 1 569 ? 28.625 22.953 6.098 1 96.38 569 ILE A C 1
ATOM 4341 O O . ILE A 1 569 ? 27.938 21.953 5.922 1 96.38 569 ILE A O 1
ATOM 4345 N N . LEU A 1 570 ? 28.172 24 6.684 1 97.12 570 LEU A N 1
ATOM 4346 C CA . LEU A 1 570 ? 26.953 23.984 7.488 1 97.12 570 LEU A CA 1
ATOM 4347 C C . LEU A 1 570 ? 25.781 24.562 6.707 1 97.12 570 LEU A C 1
ATOM 4349 O O . LEU A 1 570 ? 24.625 24.375 7.094 1 97.12 570 LEU A O 1
ATOM 4353 N N . ARG A 1 571 ? 26.047 25.344 5.637 1 96.44 571 ARG A N 1
ATOM 4354 C CA . ARG A 1 571 ? 25.078 25.938 4.734 1 96.44 571 ARG A CA 1
ATOM 4355 C C . ARG A 1 571 ? 25.656 26.094 3.33 1 96.44 571 ARG A C 1
ATOM 4357 O O . ARG A 1 571 ? 26.875 26.047 3.145 1 96.44 571 ARG A O 1
ATOM 4364 N N . GLY A 1 572 ? 24.766 26.188 2.449 1 97.12 572 GLY A N 1
ATOM 4365 C CA . GLY A 1 572 ? 25.203 26.469 1.096 1 97.12 572 GLY A CA 1
ATOM 4366 C C . GLY A 1 572 ? 25.391 25.234 0.248 1 97.12 572 GLY A C 1
ATOM 4367 O O . GLY A 1 572 ? 24.516 24.359 0.224 1 97.12 572 GLY A O 1
ATOM 4368 N N . TYR A 1 573 ? 26.484 25.234 -0.55 1 97.56 573 TYR A N 1
ATOM 4369 C CA . TYR A 1 573 ? 26.766 24.156 -1.501 1 97.56 573 TYR A CA 1
ATOM 4370 C C . TYR A 1 573 ? 28.016 23.391 -1.105 1 97.56 573 TYR A C 1
ATOM 4372 O O . TYR A 1 573 ? 28.844 23.891 -0.345 1 97.56 573 TYR A O 1
ATOM 4380 N N . GLY A 1 574 ? 28.016 22.156 -1.521 1 97.5 574 GLY A N 1
ATOM 4381 C CA . GLY A 1 574 ? 29.219 21.328 -1.487 1 97.5 574 GLY A CA 1
ATOM 4382 C C . GLY A 1 574 ? 29.469 20.594 -2.791 1 97.5 574 GLY A C 1
ATOM 4383 O O . GLY A 1 574 ? 28.531 20.156 -3.455 1 97.5 574 GLY A O 1
ATOM 4384 N N . TRP A 1 575 ? 30.766 20.516 -3.248 1 97.75 575 TRP A N 1
ATOM 4385 C CA . TRP A 1 575 ? 31.172 19.766 -4.438 1 97.75 575 TRP A CA 1
ATOM 4386 C C . TRP A 1 575 ? 32.062 18.594 -4.066 1 97.75 575 TRP A C 1
ATOM 4388 O O . TRP A 1 575 ? 33.156 18.766 -3.547 1 97.75 575 TRP A O 1
ATOM 4398 N N . TYR A 1 576 ? 31.484 17.406 -4.34 1 98.12 576 TYR A N 1
ATOM 4399 C CA . TYR A 1 576 ? 32.281 16.188 -4.262 1 98.12 576 TYR A CA 1
ATOM 4400 C C . TYR A 1 576 ? 32.875 15.836 -5.609 1 98.12 576 TYR A C 1
ATOM 4402 O O . TYR A 1 576 ? 32.219 15.867 -6.637 1 98.12 576 TYR A O 1
ATOM 4410 N N . GLN A 1 577 ? 34.125 15.594 -5.648 1 97.62 577 GLN A N 1
ATOM 4411 C CA . GLN A 1 577 ? 34.812 15.07 -6.832 1 97.62 577 GLN A CA 1
ATOM 4412 C C . GLN A 1 577 ? 35.5 13.75 -6.527 1 97.62 577 GLN A C 1
ATOM 4414 O O . GLN A 1 577 ? 36.062 13.578 -5.449 1 97.62 577 GLN A O 1
ATOM 4419 N N . ALA A 1 578 ? 35.344 12.82 -7.461 1 97.5 578 ALA A N 1
ATOM 4420 C CA . ALA A 1 578 ? 35.938 11.508 -7.207 1 97.5 578 ALA A CA 1
ATOM 4421 C C . ALA A 1 578 ? 36.344 10.82 -8.516 1 97.5 578 ALA A C 1
ATOM 4423 O O . ALA A 1 578 ? 35.969 11.273 -9.594 1 97.5 578 ALA A O 1
ATOM 4424 N N . GLN A 1 579 ? 37.125 9.805 -8.352 1 96.31 579 GLN A N 1
ATOM 4425 C CA . GLN A 1 579 ? 37.5 8.922 -9.453 1 96.31 579 GLN A CA 1
ATOM 4426 C C . GLN A 1 579 ? 36.812 7.566 -9.336 1 96.31 579 GLN A C 1
ATOM 4428 O O . GLN A 1 579 ? 36.469 7.121 -8.234 1 96.31 579 GLN A O 1
ATOM 4433 N N . LEU A 1 580 ? 36.531 7 -10.469 1 91.94 580 LEU A N 1
ATOM 4434 C CA . LEU A 1 580 ? 35.969 5.66 -10.531 1 91.94 580 LEU A CA 1
ATOM 4435 C C . LEU A 1 580 ? 37 4.66 -11.07 1 91.94 580 LEU A C 1
ATOM 4437 O O . LEU A 1 580 ? 37.531 4.832 -12.172 1 91.94 580 LEU A O 1
ATOM 4441 N N . PRO A 1 581 ? 37.25 3.682 -10.289 1 85.5 581 PRO A N 1
ATOM 4442 C CA . PRO A 1 581 ? 38.188 2.676 -10.758 1 85.5 581 PRO A CA 1
ATOM 4443 C C . PRO A 1 581 ? 37.719 1.958 -12.023 1 85.5 581 PRO A C 1
ATOM 4445 O O . PRO A 1 581 ? 36.531 1.901 -12.297 1 85.5 581 PRO A O 1
ATOM 4448 N N . THR A 1 582 ? 38.719 1.442 -12.727 1 78.44 582 THR A N 1
ATOM 4449 C CA . THR A 1 582 ? 38.438 0.708 -13.953 1 78.44 582 THR A CA 1
ATOM 4450 C C . THR A 1 582 ? 37.719 -0.598 -13.641 1 78.44 582 THR A C 1
ATOM 4452 O O . THR A 1 582 ? 38.031 -1.285 -12.672 1 78.44 582 THR A O 1
ATOM 4455 N N . VAL A 1 583 ? 36.625 -0.771 -14.344 1 68.25 583 VAL A N 1
ATOM 4456 C CA . VAL A 1 583 ? 35.844 -1.981 -14.219 1 68.25 583 VAL A CA 1
ATOM 4457 C C . VAL A 1 583 ? 36.594 -3.174 -14.789 1 68.25 583 VAL A C 1
ATOM 4459 O O . VAL A 1 583 ? 37.281 -3.051 -15.797 1 68.25 583 VAL A O 1
ATOM 4462 N N . PRO A 1 584 ? 36.812 -4.188 -14.031 1 59.28 584 PRO A N 1
ATOM 4463 C CA . PRO A 1 584 ? 37.5 -5.328 -14.641 1 59.28 584 PRO A CA 1
ATOM 4464 C C . PRO A 1 584 ? 37.031 -5.613 -16.062 1 59.28 584 PRO A C 1
ATOM 4466 O O . PRO A 1 584 ? 35.938 -5.18 -16.453 1 59.28 584 PRO A O 1
ATOM 4469 N N . GLU A 1 585 ? 37.938 -6.125 -16.953 1 54.56 585 GLU A N 1
ATOM 4470 C CA . GLU A 1 585 ? 37.875 -6.344 -18.406 1 54.56 585 GLU A CA 1
ATOM 4471 C C . GLU A 1 585 ? 36.406 -6.441 -18.875 1 54.56 585 GLU A C 1
ATOM 4473 O O . GLU A 1 585 ? 36.062 -5.855 -19.906 1 54.56 585 GLU A O 1
ATOM 4478 N N . ALA A 1 586 ? 35.688 -7.32 -18.516 1 52.72 586 ALA A N 1
ATOM 4479 C CA . ALA A 1 586 ? 34.438 -7.707 -19.125 1 52.72 586 ALA A CA 1
ATOM 4480 C C . ALA A 1 586 ? 33.281 -6.891 -18.547 1 52.72 586 ALA A C 1
ATOM 4482 O O . ALA A 1 586 ? 32.125 -7.098 -18.922 1 52.72 586 ALA A O 1
ATOM 4483 N N . GLY A 1 587 ? 33.625 -5.734 -17.812 1 61.53 587 GLY A N 1
ATOM 4484 C CA . GLY A 1 587 ? 32.375 -5.379 -17.156 1 61.53 587 GLY A CA 1
ATOM 4485 C C . GLY A 1 587 ? 31.859 -4 -17.531 1 61.53 587 GLY A C 1
ATOM 4486 O O . GLY A 1 587 ? 32.656 -3.084 -17.766 1 61.53 587 GLY A O 1
ATOM 4487 N N . ARG A 1 588 ? 30.719 -3.844 -18.047 1 79.25 588 ARG A N 1
ATOM 4488 C CA . ARG A 1 588 ? 29.953 -2.645 -18.375 1 79.25 588 ARG A CA 1
ATOM 4489 C C . ARG A 1 588 ? 29.406 -1.977 -17.125 1 79.25 588 ARG A C 1
ATOM 4491 O O . ARG A 1 588 ? 29.109 -2.652 -16.141 1 79.25 588 ARG A O 1
ATOM 4498 N N . GLN A 1 589 ? 29.609 -0.641 -17.109 1 89.94 589 GLN A N 1
ATOM 4499 C CA . GLN A 1 589 ? 28.891 0.109 -16.078 1 89.94 589 GLN A CA 1
ATOM 4500 C C . GLN A 1 589 ? 27.391 0.155 -16.359 1 89.94 589 GLN A C 1
ATOM 4502 O O . GLN A 1 589 ? 26.969 0.621 -17.422 1 89.94 589 GLN A O 1
ATOM 4507 N N . LEU A 1 590 ? 26.688 -0.384 -15.445 1 92.19 590 LEU A N 1
ATOM 4508 C CA . LEU A 1 590 ? 25.25 -0.458 -15.609 1 92.19 590 LEU A CA 1
ATOM 4509 C C . LEU A 1 590 ? 24.562 0.792 -15.055 1 92.19 590 LEU A C 1
ATOM 4511 O O . LEU A 1 590 ? 23.469 1.147 -15.477 1 92.19 590 LEU A O 1
ATOM 4515 N N . GLY A 1 591 ? 25.172 1.458 -14.125 1 94.38 591 GLY A N 1
ATOM 4516 C CA . GLY A 1 591 ? 24.625 2.625 -13.445 1 94.38 591 GLY A CA 1
ATOM 4517 C C . GLY A 1 591 ? 25.406 3.008 -12.203 1 94.38 591 GLY A C 1
ATOM 4518 O O . GLY A 1 591 ? 26.531 2.545 -12.008 1 94.38 591 GLY A O 1
ATOM 4519 N N . PHE A 1 592 ? 24.844 3.928 -11.406 1 95.81 592 PHE A N 1
ATOM 4520 C CA . PHE A 1 592 ? 25.5 4.391 -10.188 1 95.81 592 PHE A CA 1
ATOM 4521 C C . PHE A 1 592 ? 24.594 4.176 -8.977 1 95.81 592 PHE A C 1
ATOM 4523 O O . PHE A 1 592 ? 23.375 4.316 -9.062 1 95.81 592 PHE A O 1
ATOM 4530 N N . PHE A 1 593 ? 25.219 3.744 -7.914 1 96.88 593 PHE A N 1
ATOM 4531 C CA . PHE A 1 593 ? 24.562 3.715 -6.609 1 96.88 593 PHE A CA 1
ATOM 4532 C C . PHE A 1 593 ? 24.938 4.941 -5.785 1 96.88 593 PHE A C 1
ATOM 4534 O O . PHE A 1 593 ? 26.109 5.141 -5.469 1 96.88 593 PHE A O 1
ATOM 4541 N N . LEU A 1 594 ? 23.953 5.758 -5.551 1 97.75 594 LEU A N 1
ATOM 4542 C CA . LEU A 1 594 ? 24.109 6.914 -4.672 1 97.75 594 LEU A CA 1
ATOM 4543 C C . LEU A 1 594 ? 23.734 6.562 -3.236 1 97.75 594 LEU A C 1
ATOM 4545 O O . LEU A 1 594 ? 22.594 6.207 -2.957 1 97.75 594 LEU A O 1
ATOM 4549 N N . ASN A 1 595 ? 24.688 6.68 -2.332 1 97.44 595 ASN A N 1
ATOM 4550 C CA . ASN A 1 595 ? 24.5 6.223 -0.959 1 97.44 595 ASN A CA 1
ATOM 4551 C C . ASN A 1 595 ? 24.047 7.355 -0.048 1 97.44 595 ASN A C 1
ATOM 4553 O O . ASN A 1 595 ? 24.797 8.305 0.2 1 97.44 595 ASN A O 1
ATOM 4557 N N . LYS A 1 596 ? 22.859 7.258 0.462 1 97.06 596 LYS A N 1
ATOM 4558 C CA . LYS A 1 596 ? 22.281 8.148 1.474 1 97.06 596 LYS A CA 1
ATOM 4559 C C . LYS A 1 596 ? 22.438 9.609 1.07 1 97.06 596 LYS A C 1
ATOM 4561 O O . LYS A 1 596 ? 23 10.414 1.822 1 97.06 596 LYS A O 1
ATOM 4566 N N . GLY A 1 597 ? 21.828 10 -0.006 1 97.12 597 GLY A N 1
ATOM 4567 C CA . GLY A 1 597 ? 21.984 11.336 -0.545 1 97.12 597 GLY A CA 1
ATOM 4568 C C . GLY A 1 597 ? 20.922 12.305 -0.056 1 97.12 597 GLY A C 1
ATOM 4569 O O . GLY A 1 597 ? 19.75 11.938 0.061 1 97.12 597 GLY A O 1
ATOM 4570 N N . SER A 1 598 ? 21.328 13.578 0.244 1 95.38 598 SER A N 1
ATOM 4571 C CA . SER A 1 598 ? 20.453 14.672 0.632 1 95.38 598 SER A CA 1
ATOM 4572 C C . SER A 1 598 ? 21.125 16.016 0.435 1 95.38 598 SER A C 1
ATOM 4574 O O . SER A 1 598 ? 22.344 16.141 0.598 1 95.38 598 SER A O 1
ATOM 4576 N N . ASP A 1 599 ? 20.453 17.078 0.024 1 94.5 599 ASP A N 1
ATOM 4577 C CA . ASP A 1 599 ? 19.062 17.406 -0.257 1 94.5 599 ASP A CA 1
ATOM 4578 C C . ASP A 1 599 ? 18.797 17.422 -1.76 1 94.5 599 ASP A C 1
ATOM 4580 O O . ASP A 1 599 ? 17.969 16.656 -2.262 1 94.5 599 ASP A O 1
ATOM 4584 N N . VAL A 1 600 ? 19.703 18.281 -2.355 1 97.56 600 VAL A N 1
ATOM 4585 C CA . VAL A 1 600 ? 19.641 18.406 -3.809 1 97.56 600 VAL A CA 1
ATOM 4586 C C . VAL A 1 600 ? 20.984 17.984 -4.41 1 97.56 600 VAL A C 1
ATOM 4588 O O . VAL A 1 600 ? 22.016 18.625 -4.148 1 97.56 600 VAL A O 1
ATOM 4591 N N . LEU A 1 601 ? 20.984 16.984 -5.203 1 98 601 LEU A N 1
ATOM 4592 C CA . LEU A 1 601 ? 22.234 16.438 -5.734 1 98 601 LEU A CA 1
ATOM 4593 C C . LEU A 1 601 ? 22.219 16.438 -7.258 1 98 601 LEU A C 1
ATOM 4595 O O . LEU A 1 601 ? 21.375 15.766 -7.875 1 98 601 LEU A O 1
ATOM 4599 N N . SER A 1 602 ? 23.094 17.172 -7.844 1 97.94 602 SER A N 1
ATOM 4600 C CA . SER A 1 602 ? 23.297 17.141 -9.289 1 97.94 602 SER A CA 1
ATOM 4601 C C . SER A 1 602 ? 24.578 16.406 -9.648 1 97.94 602 SER A C 1
ATOM 4603 O O . SER A 1 602 ? 25.672 16.75 -9.172 1 97.94 602 SER A O 1
ATOM 4605 N N . LEU A 1 603 ? 24.453 15.438 -10.453 1 97.25 603 LEU A N 1
ATOM 4606 C CA . LEU A 1 603 ? 25.578 14.57 -10.773 1 97.25 603 LEU A CA 1
ATOM 4607 C C . LEU A 1 603 ? 26.094 14.844 -12.188 1 97.25 603 LEU A C 1
ATOM 4609 O O . LEU A 1 603 ? 25.297 15.016 -13.109 1 97.25 603 LEU A O 1
ATOM 4613 N N . TYR A 1 604 ? 27.422 14.852 -12.352 1 96.69 604 TYR A N 1
ATOM 4614 C CA . TYR A 1 604 ? 28.109 15.039 -13.633 1 96.69 604 TYR A CA 1
ATOM 4615 C C . TYR A 1 604 ? 29.203 13.984 -13.828 1 96.69 604 TYR A C 1
ATOM 4617 O O . TYR A 1 604 ? 30.141 13.906 -13.031 1 96.69 604 TYR A O 1
ATOM 4625 N N . ALA A 1 605 ? 29.078 13.195 -14.766 1 94.06 605 ALA A N 1
ATOM 4626 C CA . ALA A 1 605 ? 30.094 12.211 -15.148 1 94.06 605 ALA A CA 1
ATOM 4627 C C . ALA A 1 605 ? 30.984 12.742 -16.266 1 94.06 605 ALA A C 1
ATOM 4629 O O . ALA A 1 605 ? 30.562 12.797 -17.422 1 94.06 605 ALA A O 1
ATOM 4630 N N . GLU A 1 606 ? 32.188 13.086 -15.945 1 92.19 606 GLU A N 1
ATOM 4631 C CA . GLU A 1 606 ? 33.125 13.688 -16.891 1 92.19 606 GLU A CA 1
ATOM 4632 C C . GLU A 1 606 ? 32.5 14.883 -17.609 1 92.19 606 GLU A C 1
ATOM 4634 O O . GLU A 1 606 ? 32.562 14.984 -18.828 1 92.19 606 GLU A O 1
ATOM 4639 N N . GLY A 1 607 ? 31.719 15.609 -16.766 1 90.19 607 GLY A N 1
ATOM 4640 C CA . GLY A 1 607 ? 31.094 16.828 -17.266 1 90.19 607 GLY A CA 1
ATOM 4641 C C . GLY A 1 607 ? 29.688 16.594 -17.797 1 90.19 607 GLY A C 1
ATOM 4642 O O . GLY A 1 607 ? 28.938 17.547 -17.984 1 90.19 607 GLY A O 1
ATOM 4643 N N . ARG A 1 608 ? 29.469 15.375 -18.047 1 91.31 608 ARG A N 1
ATOM 4644 C CA . ARG A 1 608 ? 28.141 15.062 -18.562 1 91.31 608 ARG A CA 1
ATOM 4645 C C . ARG A 1 608 ? 27.109 15.016 -17.438 1 91.31 608 ARG A C 1
ATOM 4647 O O . ARG A 1 608 ? 27.312 14.32 -16.438 1 91.31 608 ARG A O 1
ATOM 4654 N N . TYR A 1 609 ? 25.984 15.641 -17.703 1 95.31 609 TYR A N 1
ATOM 4655 C CA . TYR A 1 609 ? 24.922 15.719 -16.719 1 95.31 609 TYR A CA 1
ATOM 4656 C C . TYR A 1 609 ? 24.172 14.398 -16.625 1 95.31 609 TYR A C 1
ATOM 4658 O O . TYR A 1 609 ? 23.656 13.891 -17.625 1 95.31 609 TYR A O 1
ATOM 4666 N N . LEU A 1 610 ? 24.109 13.773 -15.438 1 94.12 610 LEU A N 1
ATOM 4667 C CA . LEU A 1 610 ? 23.406 12.516 -15.227 1 94.12 610 LEU A CA 1
ATOM 4668 C C . LEU A 1 610 ? 22.016 12.766 -14.641 1 94.12 610 LEU A C 1
ATOM 4670 O O . LEU A 1 610 ? 21.156 11.883 -14.688 1 94.12 610 LEU A O 1
ATOM 4674 N N . GLY A 1 611 ? 21.844 13.945 -13.992 1 95.75 611 GLY A N 1
ATOM 4675 C CA . GLY A 1 611 ? 20.562 14.273 -13.398 1 95.75 611 GLY A CA 1
ATOM 4676 C C . GLY A 1 611 ? 20.672 14.977 -12.062 1 95.75 611 GLY A C 1
ATOM 4677 O O . GLY A 1 611 ? 21.766 15.055 -11.492 1 95.75 611 GLY A O 1
ATOM 4678 N N . THR A 1 612 ? 19.578 15.586 -11.594 1 97.25 612 THR A N 1
ATOM 4679 C CA . THR A 1 612 ? 19.406 16.125 -10.25 1 97.25 612 THR A CA 1
ATOM 4680 C C . THR A 1 612 ? 18.422 15.281 -9.445 1 97.25 612 THR A C 1
ATOM 4682 O O . THR A 1 612 ? 17.375 14.898 -9.945 1 97.25 612 THR A O 1
ATOM 4685 N N . PHE A 1 613 ? 18.844 14.93 -8.227 1 96.62 613 PHE A N 1
ATOM 4686 C CA . PHE A 1 613 ? 18.047 14.023 -7.402 1 96.62 613 PHE A CA 1
ATOM 4687 C C . PHE A 1 613 ? 17.812 14.609 -6.016 1 96.62 613 PHE A C 1
ATOM 4689 O O . PHE A 1 613 ? 18.672 15.328 -5.488 1 96.62 613 PHE A O 1
ATOM 4696 N N . VAL A 1 614 ? 16.609 14.344 -5.441 1 96.69 614 VAL A N 1
ATOM 4697 C CA . VAL A 1 614 ? 16.234 14.719 -4.086 1 96.69 614 VAL A CA 1
ATOM 4698 C C . VAL A 1 614 ? 15.766 13.477 -3.322 1 96.69 614 VAL A C 1
ATOM 4700 O O . VAL A 1 614 ? 14.578 13.328 -3.027 1 96.69 614 VAL A O 1
ATOM 4703 N N . PRO A 1 615 ? 16.703 12.641 -2.883 1 95.38 615 PRO A N 1
ATOM 4704 C CA . PRO A 1 615 ? 16.328 11.336 -2.332 1 95.38 615 PRO A CA 1
ATOM 4705 C C . PRO A 1 615 ? 15.812 11.422 -0.897 1 95.38 615 PRO A C 1
ATOM 4707 O O . PRO A 1 615 ? 15.266 10.453 -0.374 1 95.38 615 PRO A O 1
ATOM 4710 N N . GLY A 1 616 ? 16.031 12.609 -0.166 1 96.31 616 GLY A N 1
ATOM 4711 C CA . GLY A 1 616 ? 15.594 12.727 1.216 1 96.31 616 GLY A CA 1
ATOM 4712 C C . GLY A 1 616 ? 16.391 11.859 2.17 1 96.31 616 GLY A C 1
ATOM 4713 O O . GLY A 1 616 ? 15.836 11.289 3.113 1 96.31 616 GLY A O 1
ATOM 4714 N N . GLY A 1 617 ? 17.625 11.633 1.909 1 97.25 617 GLY A N 1
ATOM 4715 C CA . GLY A 1 617 ? 18.516 10.844 2.754 1 97.25 617 GLY A CA 1
ATOM 4716 C C . GLY A 1 617 ? 18.516 9.367 2.406 1 97.25 617 GLY A C 1
ATOM 4717 O O . GLY A 1 617 ? 19.312 8.594 2.939 1 97.25 617 GLY A O 1
ATOM 4718 N N . ALA A 1 618 ? 17.656 8.922 1.548 1 96.69 618 ALA A N 1
ATOM 4719 C CA . ALA A 1 618 ? 17.641 7.535 1.078 1 96.69 618 ALA A CA 1
ATOM 4720 C C . ALA A 1 618 ? 18.719 7.297 0.028 1 96.69 618 ALA A C 1
ATOM 4722 O O . ALA A 1 618 ? 19.344 8.242 -0.459 1 96.69 618 ALA A O 1
ATOM 4723 N N . SER A 1 619 ? 18.969 6.055 -0.224 1 97.62 619 SER A N 1
ATOM 4724 C CA . SER A 1 619 ? 19.859 5.695 -1.324 1 97.62 619 SER A CA 1
ATOM 4725 C C . SER A 1 619 ? 19.094 5.582 -2.639 1 97.62 619 SER A C 1
ATOM 4727 O O . SER A 1 619 ? 17.875 5.539 -2.645 1 97.62 619 SER A O 1
ATOM 4729 N N . LYS A 1 620 ? 19.891 5.617 -3.736 1 96.56 620 LYS A N 1
ATOM 4730 C CA . LYS A 1 620 ? 19.266 5.562 -5.055 1 96.56 620 LYS A CA 1
ATOM 4731 C C . LYS A 1 620 ? 20.172 4.863 -6.062 1 96.56 620 LYS A C 1
ATOM 4733 O O . LYS A 1 620 ? 21.391 5.043 -6.035 1 96.56 620 LYS A O 1
ATOM 4738 N N . TYR A 1 621 ? 19.594 4 -6.887 1 97 621 TYR A N 1
ATOM 4739 C CA . TYR A 1 621 ? 20.266 3.455 -8.055 1 97 621 TYR A CA 1
ATOM 4740 C C . TYR A 1 621 ? 19.938 4.27 -9.305 1 97 621 TYR A C 1
ATOM 4742 O O . TYR A 1 621 ? 18.766 4.516 -9.602 1 97 621 TYR A O 1
ATOM 4750 N N . ILE A 1 622 ? 20.938 4.758 -10.023 1 95.69 622 ILE A N 1
ATOM 4751 C CA . ILE A 1 622 ? 20.797 5.559 -11.242 1 95.69 622 ILE A CA 1
ATOM 4752 C C . ILE A 1 622 ? 21.281 4.754 -12.445 1 95.69 622 ILE A C 1
ATOM 4754 O O . ILE A 1 622 ? 22.484 4.637 -12.68 1 95.69 622 ILE A O 1
ATOM 4758 N N . PRO A 1 623 ? 20.359 4.242 -13.234 1 93.81 623 PRO A N 1
ATOM 4759 C CA . PRO A 1 623 ? 20.781 3.438 -14.391 1 93.81 623 PRO A CA 1
ATOM 4760 C C . PRO A 1 623 ? 21.438 4.27 -15.484 1 93.81 623 PRO A C 1
ATOM 4762 O O . PRO A 1 623 ? 21.141 5.457 -15.633 1 93.81 623 PRO A O 1
ATOM 4765 N N . LEU A 1 624 ? 22.328 3.688 -16.141 1 91.19 624 LEU A N 1
ATOM 4766 C CA . LEU A 1 624 ? 22.938 4.277 -17.312 1 91.19 624 LEU A CA 1
ATOM 4767 C C . LEU A 1 624 ? 22.375 3.646 -18.594 1 91.19 624 LEU A C 1
ATOM 4769 O O . LEU A 1 624 ? 22.156 2.436 -18.641 1 91.19 624 LEU A O 1
ATOM 4773 N N . ASP A 1 625 ? 21.984 4.418 -19.516 1 79.06 625 ASP A N 1
ATOM 4774 C CA . ASP A 1 625 ? 21.484 3.902 -20.797 1 79.06 625 ASP A CA 1
ATOM 4775 C C . ASP A 1 625 ? 22.625 3.359 -21.656 1 79.06 625 ASP A C 1
ATOM 4777 O O . ASP A 1 625 ? 22.422 2.488 -22.5 1 79.06 625 ASP A O 1
ATOM 4781 N N . ASP A 1 626 ? 23.781 3.951 -21.547 1 72.81 626 ASP A N 1
ATOM 4782 C CA . ASP A 1 626 ? 24.891 3.559 -22.391 1 72.81 626 ASP A CA 1
ATOM 4783 C C . ASP A 1 626 ? 26.016 2.92 -21.578 1 72.81 626 ASP A C 1
ATOM 4785 O O . ASP A 1 626 ? 26.031 3.01 -20.359 1 72.81 626 ASP A O 1
ATOM 4789 N N . ASN A 1 627 ? 26.672 1.877 -22.156 1 63.94 627 ASN A N 1
ATOM 4790 C CA . ASN A 1 627 ? 27.766 1.159 -21.516 1 63.94 627 ASN A CA 1
ATOM 4791 C C . ASN A 1 627 ? 29.062 1.97 -21.547 1 63.94 627 ASN A C 1
ATOM 4793 O O . ASN A 1 627 ? 30.078 1.508 -22.062 1 63.94 627 ASN A O 1
ATOM 4797 N N . ALA A 1 628 ? 28.906 3.225 -20.906 1 66.94 628 ALA A N 1
ATOM 4798 C CA . ALA A 1 628 ? 30.078 4.102 -21.031 1 66.94 628 ALA A CA 1
ATOM 4799 C C . ALA A 1 628 ? 31.094 3.824 -19.938 1 66.94 628 ALA A C 1
ATOM 4801 O O . ALA A 1 628 ? 30.75 3.336 -18.859 1 66.94 628 ALA A O 1
ATOM 4802 N N . GLY A 1 629 ? 32.406 3.648 -20.062 1 82 629 GLY A N 1
ATOM 4803 C CA . GLY A 1 629 ? 33.531 3.527 -19.156 1 82 629 GLY A CA 1
ATOM 4804 C C . GLY A 1 629 ? 33.875 4.832 -18.469 1 82 629 GLY A C 1
ATOM 4805 O O . GLY A 1 629 ? 35 5.324 -18.578 1 82 629 GLY A O 1
ATOM 4806 N N . ILE A 1 630 ? 32.938 5.367 -17.641 1 90.06 630 ILE A N 1
ATOM 4807 C CA . ILE A 1 630 ? 33.125 6.633 -16.938 1 90.06 630 ILE A CA 1
ATOM 4808 C C . ILE A 1 630 ? 34.219 6.504 -15.898 1 90.06 630 ILE A C 1
ATOM 4810 O O . ILE A 1 630 ? 34.281 5.52 -15.156 1 90.06 630 ILE A O 1
ATOM 4814 N N . ARG A 1 631 ? 35.125 7.594 -15.836 1 92.44 631 ARG A N 1
ATOM 4815 C CA . ARG A 1 631 ? 36.312 7.488 -14.984 1 92.44 631 ARG A CA 1
ATOM 4816 C C . ARG A 1 631 ? 36.281 8.531 -13.875 1 92.44 631 ARG A C 1
ATOM 4818 O O . ARG A 1 631 ? 37 8.43 -12.891 1 92.44 631 ARG A O 1
ATOM 4825 N N . SER A 1 632 ? 35.5 9.523 -14 1 94.38 632 SER A N 1
ATOM 4826 C CA . SER A 1 632 ? 35.375 10.547 -12.969 1 94.38 632 SER A CA 1
ATOM 4827 C C . SER A 1 632 ? 33.969 11.039 -12.805 1 94.38 632 SER A C 1
ATOM 4829 O O . SER A 1 632 ? 33.156 11 -13.758 1 94.38 632 SER A O 1
ATOM 4831 N N . ILE A 1 633 ? 33.688 11.5 -11.602 1 95.75 633 ILE A N 1
ATOM 4832 C CA . ILE A 1 633 ? 32.344 11.953 -11.305 1 95.75 633 ILE A CA 1
ATOM 4833 C C . ILE A 1 633 ? 32.406 13.141 -10.352 1 95.75 633 ILE A C 1
ATOM 4835 O O . ILE A 1 633 ? 33.312 13.258 -9.539 1 95.75 633 ILE A O 1
ATOM 4839 N N . ALA A 1 634 ? 31.5 14.07 -10.5 1 97.12 634 ALA A N 1
ATOM 4840 C CA . ALA A 1 634 ? 31.297 15.195 -9.602 1 97.12 634 ALA A CA 1
ATOM 4841 C C . ALA A 1 634 ? 29.859 15.266 -9.117 1 97.12 634 ALA A C 1
ATOM 4843 O O . ALA A 1 634 ? 28.922 15.016 -9.891 1 97.12 634 ALA A O 1
ATOM 4844 N N . VAL A 1 635 ? 29.703 15.5 -7.848 1 98.06 635 VAL A N 1
ATOM 4845 C CA . VAL A 1 635 ? 28.375 15.703 -7.262 1 98.06 635 VAL A CA 1
ATOM 4846 C C . VAL A 1 635 ? 28.297 17.094 -6.633 1 98.06 635 VAL A C 1
ATOM 4848 O O . VAL A 1 635 ? 29.062 17.406 -5.719 1 98.06 635 VAL A O 1
ATOM 4851 N N . ARG A 1 636 ? 27.438 17.906 -7.16 1 97.88 636 ARG A N 1
ATOM 4852 C CA . ARG A 1 636 ? 27.109 19.172 -6.504 1 97.88 636 ARG A CA 1
ATOM 4853 C C . ARG A 1 636 ? 25.938 19 -5.551 1 97.88 636 ARG A C 1
ATOM 4855 O O . ARG A 1 636 ? 24.828 18.656 -5.973 1 97.88 636 ARG A O 1
ATOM 4862 N N . ALA A 1 637 ? 26.219 19.234 -4.277 1 97.88 637 ALA A N 1
ATOM 4863 C CA . ALA A 1 637 ? 25.188 19.125 -3.24 1 97.88 637 ALA A CA 1
ATOM 4864 C C . ALA A 1 637 ? 24.781 20.5 -2.734 1 97.88 637 ALA A C 1
ATOM 4866 O O . ALA A 1 637 ? 25.625 21.375 -2.527 1 97.88 637 ALA A O 1
ATOM 4867 N N . GLU A 1 638 ? 23.547 20.734 -2.637 1 97.88 638 GLU A N 1
ATOM 4868 C CA . GLU A 1 638 ? 23 21.938 -2.018 1 97.88 638 GLU A CA 1
ATOM 4869 C C . GLU A 1 638 ? 22.234 21.609 -0.742 1 97.88 638 GLU A C 1
ATOM 4871 O O . GLU A 1 638 ? 21.359 20.75 -0.748 1 97.88 638 GLU A O 1
ATOM 4876 N N . ILE A 1 639 ? 22.594 22.312 0.276 1 98.06 639 ILE A N 1
ATOM 4877 C CA . ILE A 1 639 ? 21.766 22.266 1.477 1 98.06 639 ILE A CA 1
ATOM 4878 C C . ILE A 1 639 ? 20.578 23.203 1.312 1 98.06 639 ILE A C 1
ATOM 4880 O O . ILE A 1 639 ? 20.703 24.422 1.514 1 98.06 639 ILE A O 1
ATOM 4884 N N . TRP A 1 640 ? 19.5 22.656 0.938 1 97.81 640 TRP A N 1
ATOM 4885 C CA . TRP A 1 640 ? 18.312 23.5 0.88 1 97.81 640 TRP A CA 1
ATOM 4886 C C . TRP A 1 640 ? 17.922 23.984 2.27 1 97.81 640 TRP A C 1
ATOM 4888 O O . TRP A 1 640 ? 17.594 25.156 2.449 1 97.81 640 TRP A O 1
ATOM 4898 N N . GLY A 1 641 ? 17.953 23.016 3.176 1 97.38 641 GLY A N 1
ATOM 4899 C CA . GLY A 1 641 ? 17.688 23.266 4.582 1 97.38 641 GLY A CA 1
ATOM 4900 C C . GLY A 1 641 ? 17.594 22 5.406 1 97.38 641 GLY A C 1
ATOM 4901 O O . GLY A 1 641 ? 17.219 20.938 4.891 1 97.38 641 GLY A O 1
ATOM 4902 N N . HIS A 1 642 ? 17.969 22.062 6.66 1 98 642 HIS A N 1
ATOM 4903 C CA . HIS A 1 642 ? 17.812 20.938 7.578 1 98 642 HIS A CA 1
ATOM 4904 C C . HIS A 1 642 ? 16.359 20.781 8.016 1 98 642 HIS A C 1
ATOM 4906 O O . HIS A 1 642 ? 15.586 21.734 7.961 1 98 642 HIS A O 1
ATOM 4912 N N . SER A 1 643 ? 16.047 19.578 8.398 1 96.81 643 SER A N 1
ATOM 4913 C CA . SER A 1 643 ? 14.664 19.281 8.773 1 96.81 643 SER A CA 1
ATOM 4914 C C . SER A 1 643 ? 14.266 20.047 10.039 1 96.81 643 SER A C 1
ATOM 4916 O O . SER A 1 643 ? 15.047 20.141 10.984 1 96.81 643 SER A O 1
ATOM 4918 N N . ASN A 1 644 ? 13.117 20.609 9.969 1 96.56 644 ASN A N 1
ATOM 4919 C CA . ASN A 1 644 ? 12.562 21.188 11.188 1 96.56 644 ASN A CA 1
ATOM 4920 C C . ASN A 1 644 ? 11.633 20.219 11.906 1 96.56 644 ASN A C 1
ATOM 4922 O O . ASN A 1 644 ? 10.961 20.578 12.867 1 96.56 644 ASN A O 1
ATOM 4926 N N . PHE A 1 645 ? 11.555 19.016 11.461 1 94 645 PHE A N 1
ATOM 4927 C CA . PHE A 1 645 ? 10.805 17.922 12.086 1 94 645 PHE A CA 1
ATOM 4928 C C . PHE A 1 645 ? 11.68 16.688 12.266 1 94 645 PHE A C 1
ATOM 4930 O O . PHE A 1 645 ? 12.781 16.625 11.727 1 94 645 PHE A O 1
ATOM 4937 N N . ASP A 1 646 ? 11.195 15.797 13.086 1 95.06 646 ASP A N 1
ATOM 4938 C CA . ASP A 1 646 ? 11.781 14.469 13.234 1 95.06 646 ASP A CA 1
ATOM 4939 C C . ASP A 1 646 ? 10.828 13.391 12.734 1 95.06 646 ASP A C 1
ATOM 4941 O O . ASP A 1 646 ? 9.953 12.938 13.484 1 95.06 646 ASP A O 1
ATOM 4945 N N . ASP A 1 647 ? 10.977 12.984 11.539 1 93.56 647 ASP A N 1
ATOM 4946 C CA . ASP A 1 647 ? 10.117 12.016 10.859 1 93.56 647 ASP A CA 1
ATOM 4947 C C . ASP A 1 647 ? 10.906 10.789 10.414 1 93.56 647 ASP A C 1
ATOM 4949 O O . ASP A 1 647 ? 11.844 10.906 9.625 1 93.56 647 ASP A O 1
ATOM 4953 N N . PRO A 1 648 ? 10.547 9.672 10.898 1 90.38 648 PRO A N 1
ATOM 4954 C CA . PRO A 1 648 ? 11.344 8.477 10.641 1 90.38 648 PRO A CA 1
ATOM 4955 C C . PRO A 1 648 ? 11.094 7.887 9.25 1 90.38 648 PRO A C 1
ATOM 4957 O O . PRO A 1 648 ? 11.758 6.926 8.859 1 90.38 648 PRO A O 1
ATOM 4960 N N . ARG A 1 649 ? 10.281 8.312 8.406 1 92.31 649 ARG A N 1
ATOM 4961 C CA . ARG A 1 649 ? 9.945 7.723 7.113 1 92.31 649 ARG A CA 1
ATOM 4962 C C . ARG A 1 649 ? 11.117 7.812 6.145 1 92.31 649 ARG A C 1
ATOM 4964 O O . ARG A 1 649 ? 11.32 6.914 5.324 1 92.31 649 ARG A O 1
ATOM 4971 N N . LEU A 1 650 ? 11.883 8.961 6.246 1 93.94 650 LEU A N 1
ATOM 4972 C CA . LEU A 1 650 ? 13.102 9.141 5.465 1 93.94 650 LEU A CA 1
ATOM 4973 C C . LEU A 1 650 ? 14.266 9.555 6.359 1 93.94 650 LEU A C 1
ATOM 4975 O O . LEU A 1 650 ? 14.086 10.344 7.289 1 93.94 650 LEU A O 1
ATOM 4979 N N . PRO A 1 651 ? 15.43 9.148 6.004 1 94.75 651 PRO A N 1
ATOM 4980 C CA . PRO A 1 651 ? 16.562 9.547 6.84 1 94.75 651 PRO A CA 1
ATOM 4981 C C . PRO A 1 651 ? 16.797 11.055 6.848 1 94.75 651 PRO A C 1
ATOM 4983 O O . PRO A 1 651 ? 17.172 11.617 7.875 1 94.75 651 PRO A O 1
ATOM 4986 N N . GLY A 1 652 ? 16.5 11.68 5.746 1 95.75 652 GLY A N 1
ATOM 4987 C CA . GLY A 1 652 ? 16.734 13.109 5.621 1 95.75 652 GLY A CA 1
ATOM 4988 C C . GLY A 1 652 ? 15.719 13.945 6.367 1 95.75 652 GLY A C 1
ATOM 4989 O O . GLY A 1 652 ? 15.883 15.156 6.504 1 95.75 652 GLY A O 1
ATOM 4990 N N . LEU A 1 653 ? 14.695 13.328 6.938 1 95.31 653 LEU A N 1
ATOM 4991 C CA . LEU A 1 653 ? 13.648 14.039 7.656 1 95.31 653 LEU A CA 1
ATOM 4992 C C . LEU A 1 653 ? 13.844 13.922 9.164 1 95.31 653 LEU A C 1
ATOM 4994 O O . LEU A 1 653 ? 13.078 14.5 9.938 1 95.31 653 LEU A O 1
ATOM 4998 N N . ARG A 1 654 ? 14.898 13.219 9.57 1 94.88 654 ARG A N 1
ATOM 4999 C CA . ARG A 1 654 ? 15.258 13.234 10.992 1 94.88 654 ARG A CA 1
ATOM 5000 C C . ARG A 1 654 ? 15.797 14.602 11.406 1 94.88 654 ARG A C 1
ATOM 5002 O O . ARG A 1 654 ? 16.469 15.273 10.625 1 94.88 654 ARG A O 1
ATOM 5009 N N . LEU A 1 655 ? 15.531 14.945 12.594 1 95.5 655 LEU A N 1
ATOM 5010 C CA . LEU A 1 655 ? 15.945 16.281 13.047 1 95.5 655 LEU A CA 1
ATOM 5011 C C . LEU A 1 655 ? 17.469 16.406 13.016 1 95.5 655 LEU A C 1
ATOM 5013 O O . LEU A 1 655 ? 17.984 17.5 12.742 1 95.5 655 LEU A O 1
ATOM 5017 N N . ASN A 1 656 ? 18.219 15.367 13.242 1 94.19 656 ASN A N 1
ATOM 5018 C CA . ASN A 1 656 ? 19.672 15.438 13.25 1 94.19 656 ASN A CA 1
ATOM 5019 C C . ASN A 1 656 ? 20.266 14.992 11.906 1 94.19 656 ASN A C 1
ATOM 5021 O O . ASN A 1 656 ? 21.453 14.656 11.82 1 94.19 656 ASN A O 1
ATOM 5025 N N . ALA A 1 657 ? 19.438 14.945 10.93 1 96.06 657 ALA A N 1
ATOM 5026 C CA . ALA A 1 657 ? 19.906 14.5 9.625 1 96.06 657 ALA A CA 1
ATOM 5027 C C . ALA A 1 657 ? 20.906 15.492 9.031 1 96.06 657 ALA A C 1
ATOM 5029 O O . ALA A 1 657 ? 20.719 16.703 9.141 1 96.06 657 ALA A O 1
ATOM 5030 N N . MET A 1 658 ? 21.891 15 8.5 1 97.81 658 MET A N 1
ATOM 5031 C CA . MET A 1 658 ? 22.891 15.805 7.816 1 97.81 658 MET A CA 1
ATOM 5032 C C . MET A 1 658 ? 22.703 15.734 6.305 1 97.81 658 MET A C 1
ATOM 5034 O O . MET A 1 658 ? 21.828 15.023 5.812 1 97.81 658 MET A O 1
ATOM 5038 N N . LYS A 1 659 ? 23.469 16.562 5.582 1 98 659 LYS A N 1
ATOM 5039 C CA . LYS A 1 659 ? 23.266 16.719 4.145 1 98 659 LYS A CA 1
ATOM 5040 C C . LYS A 1 659 ? 24.516 16.297 3.371 1 98 659 LYS A C 1
ATOM 5042 O O . LYS A 1 659 ? 25.625 16.297 3.924 1 98 659 LYS A O 1
ATOM 5047 N N . GLY A 1 660 ? 24.281 16 2.119 1 98.12 660 GLY A N 1
ATOM 5048 C CA . GLY A 1 660 ? 25.359 15.492 1.274 1 98.12 660 GLY A CA 1
ATOM 5049 C C . GLY A 1 660 ? 25.203 14.016 0.947 1 98.12 660 GLY A C 1
ATOM 5050 O O . GLY A 1 660 ? 24.094 13.539 0.711 1 98.12 660 GLY A O 1
ATOM 5051 N N . ILE A 1 661 ? 26.375 13.359 0.744 1 98.19 661 ILE A N 1
ATOM 5052 C CA . ILE A 1 661 ? 26.344 11.945 0.393 1 98.19 661 ILE A CA 1
ATOM 5053 C C . ILE A 1 661 ? 27.328 11.172 1.273 1 98.19 661 ILE A C 1
ATOM 5055 O O . ILE A 1 661 ? 28.25 11.758 1.836 1 98.19 661 ILE A O 1
ATOM 5059 N N . ARG A 1 662 ? 27.078 9.906 1.37 1 96.81 662 ARG A N 1
ATOM 5060 C CA . ARG A 1 662 ? 28 9.047 2.121 1 96.81 662 ARG A CA 1
ATOM 5061 C C . ARG A 1 662 ? 28.906 8.25 1.183 1 96.81 662 ARG A C 1
ATOM 5063 O O . ARG A 1 662 ? 29.891 7.652 1.62 1 96.81 662 ARG A O 1
ATOM 5070 N N . GLY A 1 663 ? 28.562 8.281 -0.105 1 96.25 663 GLY A N 1
ATOM 5071 C CA . GLY A 1 663 ? 29.375 7.566 -1.078 1 96.25 663 GLY A CA 1
ATOM 5072 C C . GLY A 1 663 ? 28.688 7.395 -2.418 1 96.25 663 GLY A C 1
ATOM 5073 O O . GLY A 1 663 ? 27.531 7.812 -2.592 1 96.25 663 GLY A O 1
ATOM 5074 N N . LEU A 1 664 ? 29.453 6.887 -3.34 1 97.38 664 LEU A N 1
ATOM 5075 C CA . LEU A 1 664 ? 28.984 6.582 -4.691 1 97.38 664 LEU A CA 1
ATOM 5076 C C . LEU A 1 664 ? 29.734 5.383 -5.262 1 97.38 664 LEU A C 1
ATOM 5078 O O . LEU A 1 664 ? 30.922 5.215 -5.012 1 97.38 664 LEU A O 1
ATOM 5082 N N . ALA A 1 665 ? 29 4.535 -5.98 1 96.19 665 ALA A N 1
ATOM 5083 C CA . ALA A 1 665 ? 29.625 3.375 -6.605 1 96.19 665 ALA A CA 1
ATOM 5084 C C . ALA A 1 665 ? 29.156 3.197 -8.047 1 96.19 665 ALA A C 1
ATOM 5086 O O . ALA A 1 665 ? 27.984 3.449 -8.352 1 96.19 665 ALA A O 1
ATOM 5087 N N . ALA A 1 666 ? 30.078 2.816 -8.906 1 94.81 666 ALA A N 1
ATOM 5088 C CA . ALA A 1 666 ? 29.719 2.379 -10.25 1 94.81 666 ALA A CA 1
ATOM 5089 C C . ALA A 1 666 ? 29.297 0.911 -10.25 1 94.81 666 ALA A C 1
ATOM 5091 O O . ALA A 1 666 ? 30.109 0.026 -9.984 1 94.81 666 ALA A O 1
ATOM 5092 N N . ILE A 1 667 ? 28.062 0.647 -10.562 1 94.69 667 ILE A N 1
ATOM 5093 C CA . ILE A 1 667 ? 27.516 -0.708 -10.539 1 94.69 667 ILE A CA 1
ATOM 5094 C C . ILE A 1 667 ? 27.828 -1.41 -11.859 1 94.69 667 ILE A C 1
ATOM 5096 O O . ILE A 1 667 ? 27.594 -0.859 -12.93 1 94.69 667 ILE A O 1
ATOM 5100 N N . THR A 1 668 ? 28.344 -2.625 -11.789 1 92.12 668 THR A N 1
ATOM 5101 C CA . THR A 1 668 ? 28.75 -3.352 -12.977 1 92.12 668 THR A CA 1
ATOM 5102 C C . THR A 1 668 ? 27.984 -4.656 -13.117 1 92.12 668 THR A C 1
ATOM 5104 O O . THR A 1 668 ? 28 -5.285 -14.18 1 92.12 668 THR A O 1
ATOM 5107 N N . ARG A 1 669 ? 27.359 -5.059 -12.078 1 91.44 669 ARG A N 1
ATOM 5108 C CA . ARG A 1 669 ? 26.609 -6.312 -12.094 1 91.44 669 ARG A CA 1
ATOM 5109 C C . ARG A 1 669 ? 25.391 -6.238 -11.18 1 91.44 669 ARG A C 1
ATOM 5111 O O . ARG A 1 669 ? 25.469 -5.691 -10.078 1 91.44 669 ARG A O 1
ATOM 5118 N N . ILE A 1 670 ? 24.297 -6.719 -11.68 1 94.12 670 ILE A N 1
ATOM 5119 C CA . ILE A 1 670 ? 23.078 -6.867 -10.875 1 94.12 670 ILE A CA 1
ATOM 5120 C C . ILE A 1 670 ? 22.656 -8.336 -10.852 1 94.12 670 ILE A C 1
ATOM 5122 O O . ILE A 1 670 ? 22.344 -8.914 -11.891 1 94.12 670 ILE A O 1
ATOM 5126 N N . ARG A 1 671 ? 22.672 -8.945 -9.75 1 94 671 ARG A N 1
ATOM 5127 C CA . ARG A 1 671 ? 22.297 -10.344 -9.57 1 94 671 ARG A CA 1
ATOM 5128 C C . ARG A 1 671 ? 20.906 -10.469 -8.969 1 94 671 ARG A C 1
ATOM 5130 O O . ARG A 1 671 ? 20.578 -9.797 -7.984 1 94 671 ARG A O 1
ATOM 5137 N N . GLU A 1 672 ? 20.094 -11.32 -9.586 1 94.44 672 GLU A N 1
ATOM 5138 C CA . GLU A 1 672 ? 18.781 -11.625 -9.023 1 94.44 672 GLU A CA 1
ATOM 5139 C C . GLU A 1 672 ? 18.906 -12.625 -7.875 1 94.44 672 GLU A C 1
ATOM 5141 O O . GLU A 1 672 ? 19.453 -13.711 -8.047 1 94.44 672 GLU A O 1
ATOM 5146 N N . LEU A 1 673 ? 18.375 -12.242 -6.707 1 96.5 673 LEU A N 1
ATOM 5147 C CA . LEU A 1 673 ? 18.469 -13.102 -5.535 1 96.5 673 LEU A CA 1
ATOM 5148 C C . LEU A 1 673 ? 17.094 -13.445 -4.988 1 96.5 673 LEU A C 1
ATOM 5150 O O . LEU A 1 673 ? 16.953 -13.82 -3.822 1 96.5 673 LEU A O 1
ATOM 5154 N N . SER A 1 674 ? 16.062 -13.32 -5.734 1 96.69 674 SER A N 1
ATOM 5155 C CA . SER A 1 674 ? 14.703 -13.484 -5.234 1 96.69 674 SER A CA 1
ATOM 5156 C C . SER A 1 674 ? 14.367 -14.953 -5.004 1 96.69 674 SER A C 1
ATOM 5158 O O . SER A 1 674 ? 13.43 -15.273 -4.266 1 96.69 674 SER A O 1
ATOM 5160 N N . ALA A 1 675 ? 15.086 -15.891 -5.605 1 95.25 675 ALA A N 1
ATOM 5161 C CA . ALA A 1 675 ? 14.766 -17.312 -5.531 1 95.25 675 ALA A CA 1
ATOM 5162 C C . ALA A 1 675 ? 15.594 -18.016 -4.453 1 95.25 675 ALA A C 1
ATOM 5164 O O . ALA A 1 675 ? 16.625 -17.484 -4.012 1 95.25 675 ALA A O 1
ATOM 5165 N N . ASN A 1 676 ? 15.078 -19.125 -3.926 1 96.06 676 ASN A N 1
ATOM 5166 C CA . ASN A 1 676 ? 15.805 -20.141 -3.158 1 96.06 676 ASN A CA 1
ATOM 5167 C C . ASN A 1 676 ? 16.219 -19.609 -1.787 1 96.06 676 ASN A C 1
ATOM 5169 O O . ASN A 1 676 ? 17.375 -19.75 -1.386 1 96.06 676 ASN A O 1
ATOM 5173 N N . TRP A 1 677 ? 15.305 -19.016 -1.128 1 96.19 677 TRP A N 1
ATOM 5174 C CA . TRP A 1 677 ? 15.484 -18.656 0.277 1 96.19 677 TRP A CA 1
ATOM 5175 C C . TRP A 1 677 ? 14.922 -19.75 1.186 1 96.19 677 TRP A C 1
ATOM 5177 O O . TRP A 1 677 ? 13.844 -20.281 0.921 1 96.19 677 TRP A O 1
ATOM 5187 N N . ARG A 1 678 ? 15.641 -20.141 2.193 1 94.56 678 ARG A N 1
ATOM 5188 C CA . ARG A 1 678 ? 15.055 -20.953 3.252 1 94.56 678 ARG A CA 1
ATOM 5189 C C . ARG A 1 678 ? 14.086 -20.141 4.102 1 94.56 678 ARG A C 1
ATOM 5191 O O . ARG A 1 678 ? 14.375 -18.984 4.438 1 94.56 678 ARG A O 1
ATOM 5198 N N . TYR A 1 679 ? 13.016 -20.688 4.371 1 94.56 679 TYR A N 1
ATOM 5199 C CA . TYR A 1 679 ? 11.953 -19.953 5.047 1 94.56 679 TYR A CA 1
ATOM 5200 C C . TYR A 1 679 ? 11.68 -20.531 6.434 1 94.56 679 TYR A C 1
ATOM 5202 O O . TYR A 1 679 ? 11.68 -21.75 6.609 1 94.56 679 TYR A O 1
ATOM 5210 N N . ALA A 1 680 ? 11.523 -19.688 7.414 1 90.94 680 ALA A N 1
ATOM 5211 C CA . ALA A 1 680 ? 11.047 -20.062 8.742 1 90.94 680 ALA A CA 1
ATOM 5212 C C . ALA A 1 680 ? 9.953 -19.125 9.227 1 90.94 680 ALA A C 1
ATOM 5214 O O . ALA A 1 680 ? 10.094 -17.906 9.148 1 90.94 680 ALA A O 1
ATOM 5215 N N . MET A 1 681 ? 8.922 -19.719 9.719 1 84.19 681 MET A N 1
ATOM 5216 C CA . MET A 1 681 ? 7.809 -18.938 10.25 1 84.19 681 MET A CA 1
ATOM 5217 C C . MET A 1 681 ? 8.18 -18.297 11.586 1 84.19 681 MET A C 1
ATOM 5219 O O . MET A 1 681 ? 8.961 -18.875 12.352 1 84.19 681 MET A O 1
ATOM 5223 N N . ALA A 1 682 ? 7.73 -17.109 11.734 1 80.81 682 ALA A N 1
ATOM 5224 C CA . ALA A 1 682 ? 7.875 -16.5 13.055 1 80.81 682 ALA A CA 1
ATOM 5225 C C . ALA A 1 682 ? 6.512 -16.219 13.688 1 80.81 682 ALA A C 1
ATOM 5227 O O . ALA A 1 682 ? 5.555 -15.875 12.992 1 80.81 682 ALA A O 1
ATOM 5228 N N . ASP A 1 683 ? 6.465 -16.562 14.977 1 73.94 683 ASP A N 1
ATOM 5229 C CA . ASP A 1 683 ? 5.277 -16.172 15.727 1 73.94 683 ASP A CA 1
ATOM 5230 C C . ASP A 1 683 ? 5.062 -14.672 15.672 1 73.94 683 ASP A C 1
ATOM 5232 O O . ASP A 1 683 ? 6.008 -13.898 15.844 1 73.94 683 ASP A O 1
ATOM 5236 N N . PRO A 1 684 ? 3.838 -14.305 15.305 1 66.62 684 PRO A N 1
ATOM 5237 C CA . PRO A 1 684 ? 3.568 -12.867 15.234 1 66.62 684 PRO A CA 1
ATOM 5238 C C . PRO A 1 684 ? 3.906 -12.133 16.531 1 66.62 684 PRO A C 1
ATOM 5240 O O . PRO A 1 684 ? 4.211 -10.938 16.516 1 66.62 684 PRO A O 1
ATOM 5243 N N . ASP A 1 685 ? 3.918 -12.906 17.672 1 68.44 685 ASP A N 1
ATOM 5244 C CA . ASP A 1 685 ? 4.145 -12.273 18.969 1 68.44 685 ASP A CA 1
ATOM 5245 C C . ASP A 1 685 ? 5.578 -12.492 19.438 1 68.44 685 ASP A C 1
ATOM 5247 O O . ASP A 1 685 ? 5.953 -12.047 20.531 1 68.44 685 ASP A O 1
ATOM 5251 N N . ASP A 1 686 ? 6.344 -13.211 18.5 1 73.31 686 ASP A N 1
ATOM 5252 C CA . ASP A 1 686 ? 7.754 -13.406 18.828 1 73.31 686 ASP A CA 1
ATOM 5253 C C . ASP A 1 686 ? 8.555 -12.133 18.578 1 73.31 686 ASP A C 1
ATOM 5255 O O . ASP A 1 686 ? 8.578 -11.617 17.453 1 73.31 686 ASP A O 1
ATOM 5259 N N . THR A 1 687 ? 9.109 -11.609 19.641 1 72.5 687 THR A N 1
ATOM 5260 C CA . THR A 1 687 ? 9.867 -10.367 19.516 1 72.5 687 THR A CA 1
ATOM 5261 C C . THR A 1 687 ? 11.352 -10.656 19.281 1 72.5 687 THR A C 1
ATOM 5263 O O . THR A 1 687 ? 12.172 -9.734 19.281 1 72.5 687 THR A O 1
ATOM 5266 N N . ASN A 1 688 ? 11.617 -12 19.047 1 76.38 688 ASN A N 1
ATOM 5267 C CA . ASN A 1 688 ? 13.016 -12.383 18.859 1 76.38 688 ASN A CA 1
ATOM 5268 C C . ASN A 1 688 ? 13.562 -11.844 17.531 1 76.38 688 ASN A C 1
ATOM 5270 O O . ASN A 1 688 ? 12.891 -11.922 16.5 1 76.38 688 ASN A O 1
ATOM 5274 N N . ARG A 1 689 ? 14.773 -11.328 17.531 1 82.25 689 ARG A N 1
ATOM 5275 C CA . ARG A 1 689 ? 15.406 -10.805 16.328 1 82.25 689 ARG A CA 1
ATOM 5276 C C . ARG A 1 689 ? 16.766 -11.461 16.094 1 82.25 689 ARG A C 1
ATOM 5278 O O . ARG A 1 689 ? 17.656 -10.844 15.516 1 82.25 689 ARG A O 1
ATOM 5285 N N . GLN A 1 690 ? 16.906 -12.695 16.609 1 85.75 690 GLN A N 1
ATOM 5286 C CA . GLN A 1 690 ? 18.125 -13.461 16.359 1 85.75 690 GLN A CA 1
ATOM 5287 C C . GLN A 1 690 ? 18 -14.305 15.102 1 85.75 690 GLN A C 1
ATOM 5289 O O . GLN A 1 690 ? 17.281 -15.297 15.078 1 85.75 690 GLN A O 1
ATOM 5294 N N . PRO A 1 691 ? 18.75 -13.992 14.047 1 86.69 691 PRO A N 1
ATOM 5295 C CA . PRO A 1 691 ? 18.531 -14.586 12.727 1 86.69 691 PRO A CA 1
ATOM 5296 C C . PRO A 1 691 ? 18.844 -16.078 12.688 1 86.69 691 PRO A C 1
ATOM 5298 O O . PRO A 1 691 ? 18.375 -16.797 11.797 1 86.69 691 PRO A O 1
ATOM 5301 N N . ASP A 1 692 ? 19.672 -16.641 13.562 1 84.38 692 ASP A N 1
ATOM 5302 C CA . ASP A 1 692 ? 20.109 -18.031 13.5 1 84.38 692 ASP A CA 1
ATOM 5303 C C . ASP A 1 692 ? 19.078 -18.953 14.164 1 84.38 692 ASP A C 1
ATOM 5305 O O . ASP A 1 692 ? 18.938 -20.125 13.781 1 84.38 692 ASP A O 1
ATOM 5309 N N . VAL A 1 693 ? 18.328 -18.469 14.992 1 82.94 693 VAL A N 1
ATOM 5310 C CA . VAL A 1 693 ? 17.469 -19.266 15.867 1 82.94 693 VAL A CA 1
ATOM 5311 C C . VAL A 1 693 ? 16.391 -19.969 15.039 1 82.94 693 VAL A C 1
ATOM 5313 O O . VAL A 1 693 ? 16.172 -21.172 15.195 1 82.94 693 VAL A O 1
ATOM 5316 N N . PRO A 1 694 ? 15.82 -19.359 14.117 1 84.25 694 PRO A N 1
ATOM 5317 C CA . PRO A 1 694 ? 14.727 -20 13.383 1 84.25 694 PRO A CA 1
ATOM 5318 C C . PRO A 1 694 ? 15.203 -21.141 12.484 1 84.25 694 PRO A C 1
ATOM 5320 O O . PRO A 1 694 ? 14.406 -21.984 12.07 1 84.25 694 PRO A O 1
ATOM 5323 N N . PHE A 1 695 ? 16.5 -21.25 12.133 1 85.56 695 PHE A N 1
ATOM 5324 C CA . PHE A 1 695 ? 16.984 -22.188 11.141 1 85.56 695 PHE A CA 1
ATOM 5325 C C . PHE A 1 695 ? 17.812 -23.297 11.805 1 85.56 695 PHE A C 1
ATOM 5327 O O . PHE A 1 695 ? 18.422 -24.125 11.117 1 85.56 695 PHE A O 1
ATOM 5334 N N . LEU A 1 696 ? 17.797 -23.328 13.148 1 78 696 LEU A N 1
ATOM 5335 C CA . LEU A 1 696 ? 18.562 -24.328 13.891 1 78 696 LEU A CA 1
ATOM 5336 C C . LEU A 1 696 ? 17.781 -25.641 13.992 1 78 696 LEU A C 1
ATOM 5338 O O . LEU A 1 696 ? 18.375 -26.703 14.211 1 78 696 LEU A O 1
ATOM 5342 N N . SER A 1 697 ? 16.484 -25.578 13.695 1 68.69 697 SER A N 1
ATOM 5343 C CA . SER A 1 697 ? 15.688 -26.781 13.875 1 68.69 697 SER A CA 1
ATOM 5344 C C . SER A 1 697 ? 16.062 -27.844 12.844 1 68.69 697 SER A C 1
ATOM 5346 O O . SER A 1 697 ? 16.531 -27.516 11.75 1 68.69 697 SER A O 1
ATOM 5348 N N . ALA A 1 698 ? 15.898 -29.109 13.281 1 61 698 ALA A N 1
ATOM 5349 C CA . ALA A 1 698 ? 16.188 -30.312 12.492 1 61 698 ALA A CA 1
ATOM 5350 C C . ALA A 1 698 ? 15.203 -30.469 11.336 1 61 698 ALA A C 1
ATOM 5352 O O . ALA A 1 698 ? 15.516 -31.109 10.328 1 61 698 ALA A O 1
ATOM 5353 N N . ALA A 1 699 ? 14.086 -29.797 11.555 1 66.44 699 ALA A N 1
ATOM 5354 C CA . ALA A 1 699 ? 13.117 -29.969 10.477 1 66.44 699 ALA A CA 1
ATOM 5355 C C . ALA A 1 699 ? 13.531 -29.172 9.242 1 66.44 699 ALA A C 1
ATOM 5357 O O . ALA A 1 699 ? 14.094 -28.078 9.359 1 66.44 699 ALA A O 1
ATOM 5358 N N . SER A 1 700 ? 13.383 -29.844 8.195 1 78.94 700 SER A N 1
ATOM 5359 C CA . SER A 1 700 ? 13.688 -29.25 6.906 1 78.94 700 SER A CA 1
ATOM 5360 C C . SER A 1 700 ? 12.938 -27.938 6.719 1 78.94 700 SER A C 1
ATOM 5362 O O . SER A 1 700 ? 11.773 -27.812 7.109 1 78.94 700 SER A O 1
ATOM 5364 N N . LYS A 1 701 ? 13.625 -26.922 6.371 1 89.62 701 LYS A N 1
ATOM 5365 C CA . LYS A 1 701 ? 13.016 -25.625 6.035 1 89.62 701 LYS A CA 1
ATOM 5366 C C . LYS A 1 701 ? 12.75 -25.531 4.539 1 89.62 701 LYS A C 1
ATOM 5368 O O . LYS A 1 701 ? 13.625 -25.812 3.723 1 89.62 701 LYS A O 1
ATOM 5373 N N . PRO A 1 702 ? 11.5 -25.156 4.258 1 93.88 702 PRO A N 1
ATOM 5374 C CA . PRO A 1 702 ? 11.203 -25.047 2.828 1 93.88 702 PRO A CA 1
ATOM 5375 C C . PRO A 1 702 ? 12.07 -24 2.123 1 93.88 702 PRO A C 1
ATOM 5377 O O . PRO A 1 702 ? 12.469 -23.016 2.736 1 93.88 702 PRO A O 1
ATOM 5380 N N . ILE A 1 703 ? 12.43 -24.234 0.901 1 96 703 ILE A N 1
ATOM 5381 C CA . ILE A 1 703 ? 13.125 -23.312 0.024 1 96 703 ILE A CA 1
ATOM 5382 C C . ILE A 1 703 ? 12.125 -22.594 -0.882 1 96 703 ILE A C 1
ATOM 5384 O O . ILE A 1 703 ? 11.477 -23.234 -1.719 1 96 703 ILE A O 1
ATOM 5388 N N . VAL A 1 704 ? 11.945 -21.312 -0.726 1 95.31 704 VAL A N 1
ATOM 5389 C CA . VAL A 1 704 ? 10.906 -20.562 -1.425 1 95.31 704 VAL A CA 1
ATOM 5390 C C . VAL A 1 704 ? 11.492 -19.281 -2.012 1 95.31 704 VAL A C 1
ATOM 5392 O O . VAL A 1 704 ? 12.656 -18.953 -1.763 1 95.31 704 VAL A O 1
ATOM 5395 N N . ALA A 1 705 ? 10.688 -18.609 -2.846 1 94.94 705 ALA A N 1
ATOM 5396 C CA . ALA A 1 705 ? 11.039 -17.266 -3.254 1 94.94 705 ALA A CA 1
ATOM 5397 C C . ALA A 1 705 ? 10.898 -16.281 -2.09 1 94.94 705 ALA A C 1
ATOM 5399 O O . ALA A 1 705 ? 10.07 -16.484 -1.2 1 94.94 705 ALA A O 1
ATOM 5400 N N . PHE A 1 706 ? 11.656 -15.234 -2.113 1 96.12 706 PHE A N 1
ATOM 5401 C CA . PHE A 1 706 ? 11.562 -14.227 -1.062 1 96.12 706 PHE A CA 1
ATOM 5402 C C . PHE A 1 706 ? 10.148 -13.672 -0.968 1 96.12 706 PHE A C 1
ATOM 5404 O O . PHE A 1 706 ? 9.617 -13.148 -1.948 1 96.12 706 PHE A O 1
ATOM 5411 N N . GLY A 1 707 ? 9.609 -13.812 0.205 1 92.88 707 GLY A N 1
ATOM 5412 C CA . GLY A 1 707 ? 8.25 -13.344 0.416 1 92.88 707 GLY A CA 1
ATOM 5413 C C . GLY A 1 707 ? 7.199 -14.25 -0.198 1 92.88 707 GLY A C 1
ATOM 5414 O O . GLY A 1 707 ? 6.02 -13.898 -0.246 1 92.88 707 GLY A O 1
ATOM 5415 N N . GLY A 1 708 ? 7.59 -15.461 -0.63 1 90.44 708 GLY A N 1
ATOM 5416 C CA . GLY A 1 708 ? 6.691 -16.25 -1.458 1 90.44 708 GLY A CA 1
ATOM 5417 C C . GLY A 1 708 ? 6.004 -17.375 -0.694 1 90.44 708 GLY A C 1
ATOM 5418 O O . GLY A 1 708 ? 5.223 -18.125 -1.268 1 90.44 708 GLY A O 1
ATOM 5419 N N . TRP A 1 709 ? 6.191 -17.547 0.631 1 85.81 709 TRP A N 1
ATOM 5420 C CA . TRP A 1 709 ? 5.559 -18.625 1.385 1 85.81 709 TRP A CA 1
ATOM 5421 C C . TRP A 1 709 ? 4.059 -18.391 1.521 1 85.81 709 TRP A C 1
ATOM 5423 O O . TRP A 1 709 ? 3.631 -17.328 1.972 1 85.81 709 TRP A O 1
ATOM 5433 N N . LEU A 1 710 ? 3.297 -19.344 1.062 1 82.06 710 LEU A N 1
ATOM 5434 C CA . LEU A 1 710 ? 1.844 -19.297 1.188 1 82.06 710 LEU A CA 1
ATOM 5435 C C . LEU A 1 710 ? 1.361 -20.281 2.252 1 82.06 710 LEU A C 1
ATOM 5437 O O . LEU A 1 710 ? 1.829 -21.422 2.311 1 82.06 710 LEU A O 1
ATOM 5441 N N . SER A 1 711 ? 0.621 -19.828 3.203 1 84.81 711 SER A N 1
ATOM 5442 C CA . SER A 1 711 ? -0.021 -20.594 4.258 1 84.81 711 SER A CA 1
ATOM 5443 C C . SER A 1 711 ? -1.354 -19.984 4.664 1 84.81 711 SER A C 1
ATOM 5445 O O . SER A 1 711 ? -1.604 -18.797 4.406 1 84.81 711 SER A O 1
ATOM 5447 N N . GLY A 1 712 ? -2.209 -20.828 5.137 1 82.88 712 GLY A N 1
ATOM 5448 C CA . GLY A 1 712 ? -3.447 -20.312 5.695 1 82.88 712 GLY A CA 1
ATOM 5449 C C . GLY A 1 712 ? -3.234 -19.5 6.957 1 82.88 712 GLY A C 1
ATOM 5450 O O . GLY A 1 712 ? -4.156 -18.828 7.434 1 82.88 712 GLY A O 1
ATOM 5451 N N . ARG A 1 713 ? -2.031 -19.547 7.402 1 81.75 713 ARG A N 1
ATOM 5452 C CA . ARG A 1 713 ? -1.693 -18.75 8.57 1 81.75 713 ARG A CA 1
ATOM 5453 C C . ARG A 1 713 ? -1.174 -17.375 8.164 1 81.75 713 ARG A C 1
ATOM 5455 O O . ARG A 1 713 ? -0.518 -17.234 7.129 1 81.75 713 ARG A O 1
ATOM 5462 N N . SER A 1 714 ? -1.712 -16.391 8.867 1 71.94 714 SER A N 1
ATOM 5463 C CA . SER A 1 714 ? -1.189 -15.039 8.641 1 71.94 714 SER A CA 1
ATOM 5464 C C . SER A 1 714 ? 0.074 -14.789 9.453 1 71.94 714 SER A C 1
ATOM 5466 O O . SER A 1 714 ? 0.066 -14.93 10.68 1 71.94 714 SER A O 1
ATOM 5468 N N . PHE A 1 715 ? 1.189 -14.555 8.672 1 77.56 715 PHE A N 1
ATOM 5469 C CA . PHE A 1 715 ? 2.441 -14.25 9.352 1 77.56 715 PHE A CA 1
ATOM 5470 C C . PHE A 1 715 ? 2.836 -12.789 9.141 1 77.56 715 PHE A C 1
ATOM 5472 O O . PHE A 1 715 ? 2.941 -12.336 8 1 77.56 715 PHE A O 1
ATOM 5479 N N . ARG A 1 716 ? 2.92 -12.102 10.234 1 80.69 716 ARG A N 1
ATOM 5480 C CA . ARG A 1 716 ? 3.408 -10.727 10.141 1 80.69 716 ARG A CA 1
ATOM 5481 C C . ARG A 1 716 ? 4.934 -10.688 10.078 1 80.69 716 ARG A C 1
ATOM 5483 O O . ARG A 1 716 ? 5.512 -9.789 9.477 1 80.69 716 ARG A O 1
ATOM 5490 N N . ARG A 1 717 ? 5.547 -11.641 10.727 1 88.12 717 ARG A N 1
ATOM 5491 C CA . ARG A 1 717 ? 7 -11.758 10.781 1 88.12 717 ARG A CA 1
ATOM 5492 C C . ARG A 1 717 ? 7.473 -13.062 10.156 1 88.12 717 ARG A C 1
ATOM 5494 O O . ARG A 1 717 ? 6.969 -14.133 10.484 1 88.12 717 ARG A O 1
ATOM 5501 N N . GLU A 1 718 ? 8.398 -12.953 9.242 1 91.81 718 GLU A N 1
ATOM 5502 C CA . GLU A 1 718 ? 8.922 -14.094 8.492 1 91.81 718 GLU A CA 1
ATOM 5503 C C . GLU A 1 718 ? 10.438 -14.039 8.383 1 91.81 718 GLU A C 1
ATOM 5505 O O . GLU A 1 718 ? 11.016 -12.969 8.203 1 91.81 718 GLU A O 1
ATOM 5510 N N . TRP A 1 719 ? 11.07 -15.109 8.5 1 94.06 719 TRP A N 1
ATOM 5511 C CA . TRP A 1 719 ? 12.516 -15.188 8.352 1 94.06 719 TRP A CA 1
ATOM 5512 C C . TRP A 1 719 ? 12.898 -15.836 7.023 1 94.06 719 TRP A C 1
ATOM 5514 O O . TRP A 1 719 ? 12.297 -16.828 6.617 1 94.06 719 TRP A O 1
ATOM 5524 N N . PHE A 1 720 ? 13.812 -15.328 6.352 1 96 720 PHE A N 1
ATOM 5525 C CA . PHE A 1 720 ? 14.422 -15.852 5.129 1 96 720 PHE A CA 1
ATOM 5526 C C . PHE A 1 720 ? 15.938 -15.906 5.266 1 96 720 PHE A C 1
ATOM 5528 O O . PHE A 1 720 ? 16.547 -15 5.832 1 96 720 PHE A O 1
ATOM 5535 N N . ALA A 1 721 ? 16.562 -16.922 4.785 1 95.88 721 ALA A N 1
ATOM 5536 C CA . ALA A 1 721 ? 18.016 -17.047 4.812 1 95.88 721 ALA A CA 1
ATOM 5537 C C . ALA A 1 721 ? 18.547 -17.641 3.51 1 95.88 721 ALA A C 1
ATOM 5539 O O . ALA A 1 721 ? 17.891 -18.484 2.902 1 95.88 721 ALA A O 1
ATOM 5540 N N . ARG A 1 722 ? 19.688 -17.203 3.092 1 95.12 722 ARG A N 1
ATOM 5541 C CA . ARG A 1 722 ? 20.328 -17.688 1.872 1 95.12 722 ARG A CA 1
ATOM 5542 C C . ARG A 1 722 ? 21.828 -17.406 1.913 1 95.12 722 ARG A C 1
ATOM 5544 O O . ARG A 1 722 ? 22.266 -16.391 2.43 1 95.12 722 ARG A O 1
ATOM 5551 N N . SER A 1 723 ? 22.609 -18.328 1.423 1 94.44 723 SER A N 1
ATOM 5552 C CA . SER A 1 723 ? 24.031 -18.125 1.26 1 94.44 723 SER A CA 1
ATOM 5553 C C . SER A 1 723 ? 24.375 -17.656 -0.149 1 94.44 723 SER A C 1
ATOM 5555 O O . SER A 1 723 ? 23.797 -18.141 -1.127 1 94.44 723 SER A O 1
ATOM 5557 N N . ILE A 1 724 ? 25.234 -16.688 -0.207 1 94.12 724 ILE A N 1
ATOM 5558 C CA . ILE A 1 724 ? 25.672 -16.203 -1.512 1 94.12 724 ILE A CA 1
ATOM 5559 C C . ILE A 1 724 ? 27.188 -16.016 -1.498 1 94.12 724 ILE A C 1
ATOM 5561 O O . ILE A 1 724 ? 27.797 -15.867 -0.433 1 94.12 724 ILE A O 1
ATOM 5565 N N . ALA A 1 725 ? 27.766 -16 -2.637 1 92.25 725 ALA A N 1
ATOM 5566 C CA . ALA A 1 725 ? 29.172 -15.68 -2.797 1 92.25 725 ALA A CA 1
ATOM 5567 C C . ALA A 1 725 ? 29.359 -14.258 -3.318 1 92.25 725 ALA A C 1
ATOM 5569 O O . ALA A 1 725 ? 28.875 -13.922 -4.398 1 92.25 725 ALA A O 1
ATOM 5570 N N . ALA A 1 726 ? 30.078 -13.453 -2.564 1 92 726 ALA A N 1
ATOM 5571 C CA . ALA A 1 726 ? 30.406 -12.117 -3.047 1 92 726 ALA A CA 1
ATOM 5572 C C . ALA A 1 726 ? 31.422 -12.18 -4.18 1 92 726 ALA A C 1
ATOM 5574 O O . ALA A 1 726 ? 32.344 -13.016 -4.156 1 92 726 ALA A O 1
ATOM 5575 N N . SER A 1 727 ? 31.312 -11.266 -5.098 1 89.06 727 SER A N 1
ATOM 5576 C CA . SER A 1 727 ? 32.281 -11.219 -6.188 1 89.06 727 SER A CA 1
ATOM 5577 C C . SER A 1 727 ? 33.656 -10.805 -5.68 1 89.06 727 SER A C 1
ATOM 5579 O O . SER A 1 727 ? 33.781 -9.914 -4.836 1 89.06 727 SER A O 1
ATOM 5581 N N . ALA A 1 728 ? 34.688 -11.406 -6.199 1 90.25 728 ALA A N 1
ATOM 5582 C CA . ALA A 1 728 ? 36.062 -11.086 -5.82 1 90.25 728 ALA A CA 1
ATOM 5583 C C . ALA A 1 728 ? 36.562 -9.836 -6.547 1 90.25 728 ALA A C 1
ATOM 5585 O O . ALA A 1 728 ? 37.531 -9.219 -6.137 1 90.25 728 ALA A O 1
ATOM 5586 N N . GLN A 1 729 ? 35.844 -9.422 -7.523 1 88.5 729 GLN A N 1
ATOM 5587 C CA . GLN A 1 729 ? 36.344 -8.375 -8.406 1 88.5 729 GLN A CA 1
ATOM 5588 C C . GLN A 1 729 ? 35.688 -7.031 -8.078 1 88.5 729 GLN A C 1
ATOM 5590 O O . GLN A 1 729 ? 36.031 -6.012 -8.688 1 88.5 729 GLN A O 1
ATOM 5595 N N . THR A 1 730 ? 34.812 -6.98 -7.141 1 91.69 730 THR A N 1
ATOM 5596 C CA . THR A 1 730 ? 34.062 -5.746 -6.867 1 91.69 730 THR A CA 1
ATOM 5597 C C . THR A 1 730 ? 34.344 -5.266 -5.445 1 91.69 730 THR A C 1
ATOM 5599 O O . THR A 1 730 ? 34.781 -6.043 -4.59 1 91.69 730 THR A O 1
ATOM 5602 N N . THR A 1 731 ? 34.156 -3.951 -5.238 1 93.12 731 THR A N 1
ATOM 5603 C CA . THR A 1 731 ? 34.406 -3.365 -3.928 1 93.12 731 THR A CA 1
ATOM 5604 C C . THR A 1 731 ? 33.125 -2.836 -3.314 1 93.12 731 THR A C 1
ATOM 5606 O O . THR A 1 731 ? 33.094 -2.439 -2.146 1 93.12 731 THR A O 1
ATOM 5609 N N . ALA A 1 732 ? 32.094 -2.777 -4.055 1 95.38 732 ALA A N 1
ATOM 5610 C CA . ALA A 1 732 ? 30.797 -2.346 -3.557 1 95.38 732 ALA A CA 1
ATOM 5611 C C . ALA A 1 732 ? 29.766 -3.467 -3.676 1 95.38 732 ALA A C 1
ATOM 5613 O O . ALA A 1 732 ? 29.734 -4.191 -4.676 1 95.38 732 ALA A O 1
ATOM 5614 N N . ARG A 1 733 ? 29 -3.664 -2.643 1 96.88 733 ARG A N 1
ATOM 5615 C CA . ARG A 1 733 ? 27.891 -4.629 -2.6 1 96.88 733 ARG A CA 1
ATOM 5616 C C . ARG A 1 733 ? 26.672 -4.035 -1.913 1 96.88 733 ARG A C 1
ATOM 5618 O O . ARG A 1 733 ? 26.719 -3.695 -0.729 1 96.88 733 ARG A O 1
ATOM 5625 N N . VAL A 1 734 ? 25.562 -3.953 -2.67 1 97.81 734 VAL A N 1
ATOM 5626 C CA . VAL A 1 734 ? 24.359 -3.32 -2.145 1 97.81 734 VAL A CA 1
ATOM 5627 C C . VAL A 1 734 ? 23.156 -4.207 -2.422 1 97.81 734 VAL A C 1
ATOM 5629 O O . VAL A 1 734 ? 22.938 -4.648 -3.555 1 97.81 734 VAL A O 1
ATOM 5632 N N . LEU A 1 735 ? 22.391 -4.469 -1.396 1 97.88 735 LEU A N 1
ATOM 5633 C CA . LEU A 1 735 ? 21.125 -5.176 -1.564 1 97.88 735 LEU A CA 1
ATOM 5634 C C . LEU A 1 735 ? 19.984 -4.203 -1.869 1 97.88 735 LEU A C 1
ATOM 5636 O O . LEU A 1 735 ? 19.891 -3.141 -1.248 1 97.88 735 LEU A O 1
ATOM 5640 N N . ARG A 1 736 ? 19.203 -4.504 -2.805 1 98.12 736 ARG A N 1
ATOM 5641 C CA . ARG A 1 736 ? 18.016 -3.721 -3.154 1 98.12 736 ARG A CA 1
ATOM 5642 C C . ARG A 1 736 ? 16.75 -4.562 -3.039 1 98.12 736 ARG A C 1
ATOM 5644 O O . ARG A 1 736 ? 16.688 -5.672 -3.572 1 98.12 736 ARG A O 1
ATOM 5651 N N . PHE A 1 737 ? 15.797 -4.129 -2.32 1 97.94 737 PHE A N 1
ATOM 5652 C CA . PHE A 1 737 ? 14.469 -4.727 -2.262 1 97.94 737 PHE A CA 1
ATOM 5653 C C . PHE A 1 737 ? 13.492 -3.959 -3.148 1 97.94 737 PHE A C 1
ATOM 5655 O O . PHE A 1 737 ? 12.875 -2.986 -2.707 1 97.94 737 PHE A O 1
ATOM 5662 N N . ASP A 1 738 ? 13.32 -4.414 -4.328 1 96.75 738 ASP A N 1
ATOM 5663 C CA . ASP A 1 738 ? 12.484 -3.742 -5.324 1 96.75 738 ASP A CA 1
ATOM 5664 C C . ASP A 1 738 ? 11.016 -4.125 -5.16 1 96.75 738 ASP A C 1
ATOM 5666 O O . ASP A 1 738 ? 10.641 -5.277 -5.375 1 96.75 738 ASP A O 1
ATOM 5670 N N . GLY A 1 739 ? 10.188 -3.172 -4.766 1 94.88 739 GLY A N 1
ATOM 5671 C CA . GLY A 1 739 ? 8.766 -3.436 -4.578 1 94.88 739 GLY A CA 1
ATOM 5672 C C . GLY A 1 739 ? 8.414 -3.828 -3.154 1 94.88 739 GLY A C 1
ATOM 5673 O O . GLY A 1 739 ? 7.336 -4.363 -2.9 1 94.88 739 GLY A O 1
ATOM 5674 N N . LEU A 1 740 ? 9.281 -3.572 -2.215 1 95.06 740 LEU A N 1
ATOM 5675 C CA . LEU A 1 740 ? 9.055 -3.869 -0.805 1 95.06 740 LEU A CA 1
ATOM 5676 C C . LEU A 1 740 ? 7.895 -3.039 -0.256 1 95.06 740 LEU A C 1
ATOM 5678 O O . LEU A 1 740 ? 7.852 -1.823 -0.454 1 95.06 740 LEU A O 1
ATOM 5682 N N . GLU A 1 741 ? 6.887 -3.662 0.412 1 90.44 741 GLU A N 1
ATOM 5683 C CA . GLU A 1 741 ? 5.766 -2.953 1.019 1 90.44 741 GLU A CA 1
ATOM 5684 C C . GLU A 1 741 ? 5.805 -3.059 2.541 1 90.44 741 GLU A C 1
ATOM 5686 O O . GLU A 1 741 ? 5.086 -2.336 3.236 1 90.44 741 GLU A O 1
ATOM 5691 N N . GLY A 1 742 ? 6.648 -3.832 3.115 1 90.69 742 GLY A N 1
ATOM 5692 C CA . GLY A 1 742 ? 6.938 -3.947 4.535 1 90.69 742 GLY A CA 1
ATOM 5693 C C . GLY A 1 742 ? 8.344 -3.52 4.898 1 90.69 742 GLY A C 1
ATOM 5694 O O . GLY A 1 742 ? 8.906 -2.611 4.277 1 90.69 742 GLY A O 1
ATOM 5695 N N . THR A 1 743 ? 8.875 -4.102 5.938 1 91.5 743 THR A N 1
ATOM 5696 C CA . THR A 1 743 ? 10.258 -3.828 6.328 1 91.5 743 THR A CA 1
ATOM 5697 C C . THR A 1 743 ? 11.094 -5.102 6.277 1 91.5 743 THR A C 1
ATOM 5699 O O . THR A 1 743 ? 10.578 -6.199 6.5 1 91.5 743 THR A O 1
ATOM 5702 N N . ALA A 1 744 ? 12.297 -4.945 5.906 1 95.56 744 ALA A N 1
ATOM 5703 C CA . ALA A 1 744 ? 13.25 -6.051 5.852 1 95.56 744 ALA A CA 1
ATOM 5704 C C . ALA A 1 744 ? 14.508 -5.734 6.66 1 95.56 744 ALA A C 1
ATOM 5706 O O . ALA A 1 744 ? 15.32 -4.902 6.258 1 95.56 744 ALA A O 1
ATOM 5707 N N . GLU A 1 745 ? 14.617 -6.32 7.777 1 95.25 745 GLU A N 1
ATOM 5708 C CA . GLU A 1 745 ? 15.859 -6.223 8.531 1 95.25 745 GLU A CA 1
ATOM 5709 C C . GLU A 1 745 ? 16.875 -7.25 8.055 1 95.25 745 GLU A C 1
ATOM 5711 O O . GLU A 1 745 ? 16.609 -8.453 8.062 1 95.25 745 GLU A O 1
ATOM 5716 N N . VAL A 1 746 ? 18.031 -6.793 7.664 1 97.5 746 VAL A N 1
ATOM 5717 C CA . VAL A 1 746 ? 19.016 -7.656 7.016 1 97.5 746 VAL A CA 1
ATOM 5718 C C . VAL A 1 746 ? 20.156 -7.941 7.977 1 97.5 746 VAL A C 1
ATOM 5720 O O . VAL A 1 746 ? 20.625 -7.043 8.688 1 97.5 746 VAL A O 1
ATOM 5723 N N . PHE A 1 747 ? 20.547 -9.133 8.047 1 97.25 747 PHE A N 1
ATOM 5724 C CA . PHE A 1 747 ? 21.719 -9.578 8.797 1 97.25 747 PHE A CA 1
ATOM 5725 C C . PHE A 1 747 ? 22.734 -10.242 7.883 1 97.25 747 PHE A C 1
ATOM 5727 O O . PHE A 1 747 ? 22.359 -10.992 6.977 1 97.25 747 PHE A O 1
ATOM 5734 N N . VAL A 1 748 ? 24 -9.922 8.008 1 96.88 748 VAL A N 1
ATOM 5735 C CA . VAL A 1 748 ? 25.109 -10.539 7.301 1 96.88 748 VAL A CA 1
ATOM 5736 C C . VAL A 1 748 ? 25.984 -11.312 8.289 1 96.88 748 VAL A C 1
ATOM 5738 O O . VAL A 1 748 ? 26.609 -10.719 9.18 1 96.88 748 VAL A O 1
ATOM 5741 N N . ASN A 1 749 ? 26.047 -12.625 8.109 1 95 749 ASN A N 1
ATOM 5742 C CA . ASN A 1 749 ? 26.797 -13.469 9.016 1 95 749 ASN A CA 1
ATOM 5743 C C . ASN A 1 749 ? 26.422 -13.219 10.469 1 95 749 ASN A C 1
ATOM 5745 O O . ASN A 1 749 ? 27.297 -13.07 11.328 1 95 749 ASN A O 1
ATOM 5749 N N . GLY A 1 750 ? 25.125 -13 10.688 1 93.44 750 GLY A N 1
ATOM 5750 C CA . GLY A 1 750 ? 24.594 -12.852 12.039 1 93.44 750 GLY A CA 1
ATOM 5751 C C . GLY A 1 750 ? 24.625 -11.422 12.531 1 93.44 750 GLY A C 1
ATOM 5752 O O . GLY A 1 750 ? 24.062 -11.109 13.586 1 93.44 750 GLY A O 1
ATOM 5753 N N . ARG A 1 751 ? 25.234 -10.492 11.828 1 94.69 751 ARG A N 1
ATOM 5754 C CA . ARG A 1 751 ? 25.344 -9.094 12.234 1 94.69 751 ARG A CA 1
ATOM 5755 C C . ARG A 1 751 ? 24.328 -8.234 11.492 1 94.69 751 ARG A C 1
ATOM 5757 O O . ARG A 1 751 ? 24.125 -8.391 10.289 1 94.69 751 ARG A O 1
ATOM 5764 N N . SER A 1 752 ? 23.734 -7.348 12.219 1 95.56 752 SER A N 1
ATOM 5765 C CA . SER A 1 752 ? 22.719 -6.488 11.609 1 95.56 752 SER A CA 1
ATOM 5766 C C . SER A 1 752 ? 23.344 -5.562 10.57 1 95.56 752 SER A C 1
ATOM 5768 O O . SER A 1 752 ? 24.359 -4.934 10.82 1 95.56 752 SER A O 1
ATOM 5770 N N . ALA A 1 753 ? 22.781 -5.48 9.461 1 96.81 753 ALA A N 1
ATOM 5771 C CA . ALA A 1 753 ? 23.234 -4.605 8.383 1 96.81 753 ALA A CA 1
ATOM 5772 C C . ALA A 1 753 ? 22.281 -3.42 8.219 1 96.81 753 ALA A C 1
ATOM 5774 O O . ALA A 1 753 ? 22.578 -2.475 7.484 1 96.81 753 ALA A O 1
ATOM 5775 N N . GLY A 1 754 ? 21.188 -3.479 8.898 1 94.69 754 GLY A N 1
ATOM 5776 C CA . GLY A 1 754 ? 20.234 -2.391 8.812 1 94.69 754 GLY A CA 1
ATOM 5777 C C . GLY A 1 754 ? 18.844 -2.85 8.383 1 94.69 754 GLY A C 1
ATOM 5778 O O . GLY A 1 754 ? 18.594 -4.051 8.25 1 94.69 754 GLY A O 1
ATOM 5779 N N . MET A 1 755 ? 17.953 -1.946 8.258 1 93.69 755 MET A N 1
ATOM 5780 C CA . MET A 1 755 ? 16.562 -2.219 7.906 1 93.69 755 MET A CA 1
ATOM 5781 C C . MET A 1 755 ? 16.172 -1.486 6.625 1 93.69 755 MET A C 1
ATOM 5783 O O . MET A 1 755 ? 16.344 -0.27 6.523 1 93.69 755 MET A O 1
ATOM 5787 N N . ALA A 1 756 ? 15.703 -2.217 5.652 1 95.44 756 ALA A N 1
ATOM 5788 C CA . ALA A 1 756 ? 15.148 -1.638 4.43 1 95.44 756 ALA A CA 1
ATOM 5789 C C . ALA A 1 756 ? 13.648 -1.389 4.574 1 95.44 756 ALA A C 1
ATOM 5791 O O . ALA A 1 756 ? 12.953 -2.129 5.273 1 95.44 756 ALA A O 1
ATOM 5792 N N . GLN A 1 757 ? 13.133 -0.452 3.992 1 92.69 757 GLN A N 1
ATOM 5793 C CA . GLN A 1 757 ? 11.719 -0.078 3.943 1 92.69 757 GLN A CA 1
ATOM 5794 C C . GLN A 1 757 ? 11.352 0.496 2.58 1 92.69 757 GLN A C 1
ATOM 5796 O O . GLN A 1 757 ? 12.219 0.721 1.737 1 92.69 757 GLN A O 1
ATOM 5801 N N . PRO A 1 758 ? 10.07 0.708 2.279 1 91.38 758 PRO A N 1
ATOM 5802 C CA . PRO A 1 758 ? 9.633 1.059 0.925 1 91.38 758 PRO A CA 1
ATOM 5803 C C . PRO A 1 758 ? 10.25 2.361 0.423 1 91.38 758 PRO A C 1
ATOM 5805 O O . PRO A 1 758 ? 10.531 2.494 -0.77 1 91.38 758 PRO A O 1
ATOM 5808 N N . LEU A 1 759 ? 10.5 3.305 1.285 1 92 759 LEU A N 1
ATOM 5809 C CA . LEU A 1 759 ? 11 4.609 0.867 1 92 759 LEU A CA 1
ATOM 5810 C C . LEU A 1 759 ? 12.523 4.629 0.858 1 92 759 LEU A C 1
ATOM 5812 O O . LEU A 1 759 ? 13.133 5.57 0.345 1 92 759 LEU A O 1
ATOM 5816 N N . ASP A 1 760 ? 13.156 3.689 1.397 1 94.81 760 ASP A N 1
ATOM 5817 C CA . ASP A 1 760 ? 14.594 3.457 1.392 1 94.81 760 ASP A CA 1
ATOM 5818 C C . ASP A 1 760 ? 14.906 1.965 1.317 1 94.81 760 ASP A C 1
ATOM 5820 O O . ASP A 1 760 ? 15.367 1.373 2.297 1 94.81 760 ASP A O 1
ATOM 5824 N N . PRO A 1 761 ? 14.781 1.399 0.153 1 96.69 761 PRO A N 1
ATOM 5825 C CA . PRO A 1 761 ? 14.773 -0.06 0.027 1 96.69 761 PRO A CA 1
ATOM 5826 C C . PRO A 1 761 ? 16.172 -0.635 -0.2 1 96.69 761 PRO A C 1
ATOM 5828 O O . PRO A 1 761 ? 16.312 -1.694 -0.816 1 96.69 761 PRO A O 1
ATOM 5831 N N . PHE A 1 762 ? 17.312 0.004 0.215 1 97.88 762 PHE A N 1
ATOM 5832 C CA . PHE A 1 762 ? 18.672 -0.442 -0.031 1 97.88 762 PHE A CA 1
ATOM 5833 C C . PHE A 1 762 ? 19.406 -0.728 1.281 1 97.88 762 PHE A C 1
ATOM 5835 O O . PHE A 1 762 ? 19.156 -0.057 2.287 1 97.88 762 PHE A O 1
ATOM 5842 N N . ILE A 1 763 ? 20.219 -1.668 1.287 1 97.75 763 ILE A N 1
ATOM 5843 C CA . ILE A 1 763 ? 21.141 -1.964 2.375 1 97.75 763 ILE A CA 1
ATOM 5844 C C . ILE A 1 763 ? 22.562 -2.102 1.822 1 97.75 763 ILE A C 1
ATOM 5846 O O . ILE A 1 763 ? 22.828 -2.973 0.992 1 97.75 763 ILE A O 1
ATOM 5850 N N . ASP A 1 764 ? 23.422 -1.233 2.213 1 97.06 764 ASP A N 1
ATOM 5851 C CA . ASP A 1 764 ? 24.828 -1.3 1.828 1 97.06 764 ASP A CA 1
ATOM 5852 C C . ASP A 1 764 ? 25.578 -2.342 2.656 1 97.06 764 ASP A C 1
ATOM 5854 O O . ASP A 1 764 ? 25.766 -2.164 3.859 1 97.06 764 ASP A O 1
ATOM 5858 N N . LEU A 1 765 ? 26.016 -3.385 1.986 1 96.81 765 LEU A N 1
ATOM 5859 C CA . LEU A 1 765 ? 26.688 -4.488 2.668 1 96.81 765 LEU A CA 1
ATOM 5860 C C . LEU A 1 765 ? 28.203 -4.316 2.623 1 96.81 765 LEU A C 1
ATOM 5862 O O . LEU A 1 765 ? 28.938 -5.133 3.18 1 96.81 765 LEU A O 1
ATOM 5866 N N . THR A 1 766 ? 28.688 -3.34 2.014 1 95.12 766 THR A N 1
ATOM 5867 C CA . THR A 1 766 ? 30.078 -3.203 1.638 1 95.12 766 THR A CA 1
ATOM 5868 C C . THR A 1 766 ? 30.984 -3.334 2.859 1 95.12 766 THR A C 1
ATOM 5870 O O . THR A 1 766 ? 31.938 -4.125 2.857 1 95.12 766 THR A O 1
ATOM 5873 N N . ALA A 1 767 ? 30.656 -2.654 3.896 1 93.62 767 ALA A N 1
ATOM 5874 C CA . ALA A 1 767 ? 31.516 -2.623 5.078 1 93.62 767 ALA A CA 1
ATOM 5875 C C . ALA A 1 767 ? 31.438 -3.934 5.852 1 93.62 767 ALA A C 1
ATOM 5877 O O . ALA A 1 767 ? 32.281 -4.219 6.695 1 93.62 767 ALA A O 1
ATOM 5878 N N . LEU A 1 768 ? 30.438 -4.75 5.531 1 95.56 768 LEU A N 1
ATOM 5879 C CA . LEU A 1 768 ? 30.188 -5.965 6.301 1 95.56 768 LEU A CA 1
ATOM 5880 C C . LEU A 1 768 ? 30.703 -7.195 5.559 1 95.56 768 LEU A C 1
ATOM 5882 O O . LEU A 1 768 ? 30.609 -8.312 6.066 1 95.56 768 LEU A O 1
ATOM 5886 N N . THR A 1 769 ? 31.234 -7.039 4.34 1 94.81 769 THR A N 1
ATOM 5887 C CA . THR A 1 769 ? 31.641 -8.172 3.512 1 94.81 769 THR A CA 1
ATOM 5888 C C . THR A 1 769 ? 33.031 -7.91 2.891 1 94.81 769 THR A C 1
ATOM 5890 O O . THR A 1 769 ? 33.469 -6.762 2.789 1 94.81 769 THR A O 1
ATOM 5893 N N . SER A 1 770 ? 33.656 -9 2.49 1 93.38 770 SER A N 1
ATOM 5894 C CA . SER A 1 770 ? 34.906 -8.938 1.757 1 93.38 770 SER A CA 1
ATOM 5895 C C . SER A 1 770 ? 34.75 -9.531 0.361 1 93.38 770 SER A C 1
ATOM 5897 O O . SER A 1 770 ? 33.938 -10.43 0.145 1 93.38 770 SER A O 1
ATOM 5899 N N . PRO A 1 771 ? 35.594 -8.992 -0.556 1 90.31 771 PRO A N 1
ATOM 5900 C CA . PRO A 1 771 ? 35.531 -9.578 -1.896 1 90.31 771 PRO A CA 1
ATOM 5901 C C . PRO A 1 771 ? 35.812 -11.078 -1.89 1 90.31 771 PRO A C 1
ATOM 5903 O O . PRO A 1 771 ? 36.719 -11.539 -1.229 1 90.31 771 PRO A O 1
ATOM 5906 N N . GLY A 1 772 ? 34.906 -11.82 -2.562 1 90.56 772 GLY A N 1
ATOM 5907 C CA . GLY A 1 772 ? 35.062 -13.25 -2.717 1 90.56 772 GLY A CA 1
ATOM 5908 C C . GLY A 1 772 ? 34.562 -14.047 -1.53 1 90.56 772 GLY A C 1
ATOM 5909 O O . GLY A 1 772 ? 34.5 -15.281 -1.57 1 90.56 772 GLY A O 1
ATOM 5910 N N . GLU A 1 773 ? 34.094 -13.406 -0.579 1 93 773 GLU A N 1
ATOM 5911 C CA . GLU A 1 773 ? 33.625 -14.062 0.641 1 93 773 GLU A CA 1
ATOM 5912 C C . GLU A 1 773 ? 32.281 -14.727 0.429 1 93 773 GLU A C 1
ATOM 5914 O O . GLU A 1 773 ? 31.422 -14.195 -0.279 1 93 773 GLU A O 1
ATOM 5919 N N . GLU A 1 774 ? 32.156 -15.938 0.988 1 94.69 774 GLU A N 1
ATOM 5920 C CA . GLU A 1 774 ? 30.828 -16.516 1.123 1 94.69 774 GLU A CA 1
ATOM 5921 C C . GLU A 1 774 ? 30.078 -15.898 2.295 1 94.69 774 GLU A C 1
ATOM 5923 O O . GLU A 1 774 ? 30.578 -15.883 3.422 1 94.69 774 GLU A O 1
ATOM 5928 N N . ILE A 1 775 ? 28.938 -15.422 2.037 1 94.44 775 ILE A N 1
ATOM 5929 C CA . ILE A 1 775 ? 28.203 -14.688 3.062 1 94.44 775 ILE A CA 1
ATOM 5930 C C . ILE A 1 775 ? 26.859 -15.359 3.309 1 94.44 775 ILE A C 1
ATOM 5932 O O . ILE A 1 775 ? 26.234 -15.883 2.379 1 94.44 775 ILE A O 1
ATOM 5936 N N . GLU A 1 776 ? 26.484 -15.383 4.566 1 95.31 776 GLU A N 1
ATOM 5937 C CA . GLU A 1 776 ? 25.141 -15.805 4.953 1 95.31 776 GLU A CA 1
ATOM 5938 C C . GLU A 1 776 ? 24.219 -14.602 5.16 1 95.31 776 GLU A C 1
ATOM 5940 O O . GLU A 1 776 ? 24.469 -13.773 6.039 1 95.31 776 GLU A O 1
ATOM 5945 N N . LEU A 1 777 ? 23.219 -14.492 4.383 1 96.5 777 LEU A N 1
ATOM 5946 C CA . LEU A 1 777 ? 22.219 -13.438 4.508 1 96.5 777 LEU A CA 1
ATOM 5947 C C . LEU A 1 777 ? 20.984 -13.938 5.254 1 96.5 777 LEU A C 1
ATOM 5949 O O . LEU A 1 777 ? 20.516 -15.047 5.004 1 96.5 777 LEU A O 1
ATOM 5953 N N . SER A 1 778 ? 20.531 -13.258 6.219 1 96.69 778 SER A N 1
ATOM 5954 C CA . SER A 1 778 ? 19.25 -13.469 6.867 1 96.69 778 SER A CA 1
ATOM 5955 C C . SER A 1 778 ? 18.391 -12.203 6.836 1 96.69 778 SER A C 1
ATOM 5957 O O . SER A 1 778 ? 18.922 -11.094 7.004 1 96.69 778 SER A O 1
ATOM 5959 N N . VAL A 1 779 ? 17.172 -12.328 6.59 1 96.75 779 VAL A N 1
ATOM 5960 C CA . VAL A 1 779 ? 16.266 -11.188 6.508 1 96.75 779 VAL A CA 1
ATOM 5961 C C . VAL A 1 779 ? 15.023 -11.445 7.367 1 96.75 779 VAL A C 1
ATOM 5963 O O . VAL A 1 779 ? 14.398 -12.5 7.254 1 96.75 779 VAL A O 1
ATOM 5966 N N . LEU A 1 780 ? 14.75 -10.672 8.305 1 94.75 780 LEU A N 1
ATOM 5967 C CA . LEU A 1 780 ? 13.453 -10.617 8.977 1 94.75 780 LEU A CA 1
ATOM 5968 C C . LEU A 1 780 ? 12.484 -9.719 8.219 1 94.75 780 LEU A C 1
ATOM 5970 O O . LEU A 1 780 ? 12.617 -8.492 8.258 1 94.75 780 LEU A O 1
ATOM 5974 N N . LEU A 1 781 ? 11.578 -10.297 7.5 1 93.38 781 LEU A N 1
ATOM 5975 C CA . LEU A 1 781 ? 10.57 -9.57 6.738 1 93.38 781 LEU A CA 1
ATOM 5976 C C . LEU A 1 781 ? 9.312 -9.344 7.574 1 93.38 781 LEU A C 1
ATOM 5978 O O . LEU A 1 781 ? 8.719 -10.297 8.078 1 93.38 781 LEU A O 1
ATOM 5982 N N . GLU A 1 782 ? 8.961 -8.18 7.801 1 88.5 782 GLU A N 1
ATOM 5983 C CA . GLU A 1 782 ? 7.727 -7.824 8.5 1 88.5 782 GLU A CA 1
ATOM 5984 C C . GLU A 1 782 ? 6.75 -7.113 7.57 1 88.5 782 GLU A C 1
ATOM 5986 O O . GLU A 1 782 ? 7.074 -6.062 7.004 1 88.5 782 GLU A O 1
ATOM 5991 N N . ARG A 1 783 ? 5.621 -7.645 7.414 1 85.44 783 ARG A N 1
ATOM 5992 C CA . ARG A 1 783 ? 4.625 -7.059 6.52 1 85.44 783 ARG A CA 1
ATOM 5993 C C . ARG A 1 783 ? 3.215 -7.461 6.941 1 85.44 783 ARG A C 1
ATOM 5995 O O . ARG A 1 783 ? 3.023 -8.492 7.59 1 85.44 783 ARG A O 1
ATOM 6002 N N . ASN A 1 784 ? 2.254 -6.676 6.621 1 81.31 784 ASN A N 1
ATOM 6003 C CA . ASN A 1 784 ? 0.849 -6.996 6.848 1 81.31 784 ASN A CA 1
ATOM 6004 C C . ASN A 1 784 ? 0.293 -7.883 5.738 1 81.31 784 ASN A C 1
ATOM 6006 O O . ASN A 1 784 ? 0.927 -8.055 4.695 1 81.31 784 ASN A O 1
ATOM 6010 N N . ILE A 1 785 ? -0.852 -8.453 5.996 1 79.81 785 ILE A N 1
ATOM 6011 C CA . ILE A 1 785 ? -1.514 -9.359 5.066 1 79.81 785 ILE A CA 1
ATOM 6012 C C . ILE A 1 785 ? -1.706 -8.664 3.719 1 79.81 785 ILE A C 1
ATOM 6014 O O . ILE A 1 785 ? -2.184 -7.527 3.662 1 79.81 785 ILE A O 1
ATOM 6018 N N . GLY A 1 786 ? -1.283 -9.359 2.686 1 79.31 786 GLY A N 1
ATOM 6019 C CA . GLY A 1 786 ? -1.49 -8.852 1.337 1 79.31 786 GLY A CA 1
ATOM 6020 C C . GLY A 1 786 ? -0.326 -8.031 0.822 1 79.31 786 GLY A C 1
ATOM 6021 O O . GLY A 1 786 ? -0.242 -7.742 -0.374 1 79.31 786 GLY A O 1
ATOM 6022 N N . GLN A 1 787 ? 0.608 -7.645 1.697 1 87.44 787 GLN A N 1
ATOM 6023 C CA . GLN A 1 787 ? 1.74 -6.824 1.282 1 87.44 787 GLN A CA 1
ATOM 6024 C C . GLN A 1 787 ? 2.854 -7.684 0.687 1 87.44 787 GLN A C 1
ATOM 6026 O O . GLN A 1 787 ? 3.084 -8.805 1.137 1 87.44 787 GLN A O 1
ATOM 6031 N N . GLN A 1 788 ? 3.557 -7.098 -0.253 1 90.25 788 GLN A N 1
ATOM 6032 C CA . GLN A 1 788 ? 4.57 -7.832 -1.005 1 90.25 788 GLN A CA 1
ATOM 6033 C C . GLN A 1 788 ? 5.953 -7.656 -0.384 1 90.25 788 GLN A C 1
ATOM 6035 O O . GLN A 1 788 ? 6.242 -6.617 0.214 1 90.25 788 GLN A O 1
ATOM 6040 N N . GLY A 1 789 ? 6.77 -8.688 -0.487 1 92.31 789 GLY A N 1
ATOM 6041 C CA . GLY A 1 789 ? 8.164 -8.602 -0.077 1 92.31 789 GLY A CA 1
ATOM 6042 C C . GLY A 1 789 ? 9.062 -8 -1.143 1 92.31 789 GLY A C 1
ATOM 6043 O O . GLY A 1 789 ? 10.164 -7.535 -0.844 1 92.31 789 GLY A O 1
ATOM 6044 N N . GLY A 1 790 ? 8.555 -8.078 -2.432 1 93.25 790 GLY A N 1
ATOM 6045 C CA . GLY A 1 790 ? 9.32 -7.523 -3.537 1 93.25 790 GLY A CA 1
ATOM 6046 C C . GLY A 1 790 ? 10.391 -8.461 -4.047 1 93.25 790 GLY A C 1
ATOM 6047 O O . GLY A 1 790 ? 10.484 -9.609 -3.607 1 93.25 790 GLY A O 1
ATOM 6048 N N . ARG A 1 791 ? 11.219 -7.965 -5.02 1 95.81 791 ARG A N 1
ATOM 6049 C CA . ARG A 1 791 ? 12.375 -8.664 -5.574 1 95.81 791 ARG A CA 1
ATOM 6050 C C . ARG A 1 791 ? 13.656 -8.281 -4.832 1 95.81 791 ARG A C 1
ATOM 6052 O O . ARG A 1 791 ? 13.836 -7.125 -4.449 1 95.81 791 ARG A O 1
ATOM 6059 N N . VAL A 1 792 ? 14.477 -9.242 -4.594 1 97.94 792 VAL A N 1
ATOM 6060 C CA . VAL A 1 792 ? 15.773 -8.992 -3.959 1 97.94 792 VAL A CA 1
ATOM 6061 C C . VAL A 1 792 ? 16.875 -9.023 -5.012 1 97.94 792 VAL A C 1
ATOM 6063 O O . VAL A 1 792 ? 17.016 -10.008 -5.738 1 97.94 792 VAL A O 1
ATOM 6066 N N . GLN A 1 793 ? 17.641 -8.008 -5.102 1 97.81 793 GLN A N 1
ATOM 6067 C CA . GLN A 1 793 ? 18.766 -7.918 -6.039 1 97.81 793 GLN A CA 1
ATOM 6068 C C . GLN A 1 793 ? 20.047 -7.535 -5.316 1 97.81 793 GLN A C 1
ATOM 6070 O O . GLN A 1 793 ? 20.016 -6.809 -4.324 1 97.81 793 GLN A O 1
ATOM 6075 N N . LEU A 1 794 ? 21.109 -8.039 -5.758 1 97.25 794 LEU A N 1
ATOM 6076 C CA . LEU A 1 794 ? 22.422 -7.633 -5.301 1 97.25 794 LEU A CA 1
ATOM 6077 C C . LEU A 1 794 ? 23.141 -6.812 -6.367 1 97.25 794 LEU A C 1
ATOM 6079 O O . LEU A 1 794 ? 23.438 -7.32 -7.457 1 97.25 794 LEU A O 1
ATOM 6083 N N . LEU A 1 795 ? 23.359 -5.574 -6.102 1 96.94 795 LEU A N 1
ATOM 6084 C CA . LEU A 1 795 ? 24.156 -4.695 -6.949 1 96.94 795 LEU A CA 1
ATOM 6085 C C . LEU A 1 795 ? 25.625 -4.766 -6.562 1 96.94 795 LEU A C 1
ATOM 6087 O O . LEU A 1 795 ? 25.984 -4.555 -5.398 1 96.94 795 LEU A O 1
ATOM 6091 N N . GLU A 1 796 ? 26.453 -5.082 -7.465 1 95.69 796 GLU A N 1
ATOM 6092 C CA . GLU A 1 796 ? 27.891 -5.145 -7.238 1 95.69 796 GLU A CA 1
ATOM 6093 C C . GLU A 1 796 ? 28.641 -4.227 -8.203 1 95.69 796 GLU A C 1
ATOM 6095 O O . GLU A 1 796 ? 28.219 -4.039 -9.344 1 95.69 796 GLU A O 1
ATOM 6100 N N . GLY A 1 797 ? 29.688 -3.648 -7.727 1 94.56 797 GLY A N 1
ATOM 6101 C CA . GLY A 1 797 ? 30.5 -2.758 -8.555 1 94.56 797 GLY A CA 1
ATOM 6102 C C . GLY A 1 797 ? 31.703 -2.201 -7.828 1 94.56 797 GLY A C 1
ATOM 6103 O O . GLY A 1 797 ? 32.312 -2.895 -7.016 1 94.56 797 GLY A O 1
ATOM 6104 N N . MET A 1 798 ? 32.094 -0.957 -8.258 1 94.38 798 MET A N 1
ATOM 6105 C CA . MET A 1 798 ? 33.281 -0.334 -7.723 1 94.38 798 MET A CA 1
ATOM 6106 C C . MET A 1 798 ? 32.969 0.961 -6.992 1 94.38 798 MET A C 1
ATOM 6108 O O . MET A 1 798 ? 32.375 1.872 -7.57 1 94.38 798 MET A O 1
ATOM 6112 N N . GLU A 1 799 ? 33.438 1.078 -5.762 1 95.56 799 GLU A N 1
ATOM 6113 C CA . GLU A 1 799 ? 33.281 2.336 -5.035 1 95.56 799 GLU A CA 1
ATOM 6114 C C . GLU A 1 799 ? 34.156 3.432 -5.656 1 95.56 799 GLU A C 1
ATOM 6116 O O . GLU A 1 799 ? 35.281 3.174 -6.086 1 95.56 799 GLU A O 1
ATOM 6121 N N . ALA A 1 800 ? 33.594 4.625 -5.652 1 96.62 800 ALA A N 1
ATOM 6122 C CA . ALA A 1 800 ? 34.406 5.773 -6.047 1 96.62 800 ALA A CA 1
ATOM 6123 C C . ALA A 1 800 ? 35.531 6.023 -5.039 1 96.62 800 ALA A C 1
ATOM 6125 O O . ALA A 1 800 ? 35.375 5.77 -3.844 1 96.62 800 ALA A O 1
ATOM 6126 N N . THR A 1 801 ? 36.625 6.57 -5.555 1 95.94 801 THR A N 1
ATOM 6127 C CA . THR A 1 801 ? 37.812 6.82 -4.727 1 95.94 801 THR A CA 1
ATOM 6128 C C . THR A 1 801 ? 38.375 8.211 -5.004 1 95.94 801 THR A C 1
ATOM 6130 O O . THR A 1 801 ? 37.812 8.969 -5.805 1 95.94 801 THR A O 1
ATOM 6133 N N . ASP A 1 802 ? 39.438 8.641 -4.258 1 96.75 802 ASP A N 1
ATOM 6134 C CA . ASP A 1 802 ? 40.156 9.898 -4.434 1 96.75 802 ASP A CA 1
ATOM 6135 C C . ASP A 1 802 ? 39.219 11.094 -4.312 1 96.75 802 ASP A C 1
ATOM 6137 O O . ASP A 1 802 ? 39.188 11.961 -5.191 1 96.75 802 ASP A O 1
ATOM 6141 N N . TRP A 1 803 ? 38.531 11.047 -3.23 1 97.75 803 TRP A N 1
ATOM 6142 C CA . TRP A 1 803 ? 37.531 12.07 -2.998 1 97.75 803 TRP A CA 1
ATOM 6143 C C . TRP A 1 803 ? 38.188 13.414 -2.682 1 97.75 803 TRP A C 1
ATOM 6145 O O . TRP A 1 803 ? 39.188 13.469 -1.966 1 97.75 803 TRP A O 1
ATOM 6155 N N . ARG A 1 804 ? 37.594 14.438 -3.207 1 97.88 804 ARG A N 1
ATOM 6156 C CA . ARG A 1 804 ? 37.906 15.828 -2.881 1 97.88 804 ARG A CA 1
ATOM 6157 C C . ARG A 1 804 ? 36.625 16.609 -2.602 1 97.88 804 ARG A C 1
ATOM 6159 O O . ARG A 1 804 ? 35.562 16.328 -3.184 1 97.88 804 ARG A O 1
ATOM 6166 N N . LEU A 1 805 ? 36.719 17.516 -1.634 1 98 805 LEU A N 1
ATOM 6167 C CA . LEU A 1 805 ? 35.5 18.219 -1.212 1 98 805 LEU A CA 1
ATOM 6168 C C . LEU A 1 805 ? 35.812 19.688 -0.957 1 98 805 LEU A C 1
ATOM 6170 O O . LEU A 1 805 ? 36.844 20.031 -0.42 1 98 805 LEU A O 1
ATOM 6174 N N . VAL A 1 806 ? 34.906 20.578 -1.396 1 97.62 806 VAL A N 1
ATOM 6175 C CA . VAL A 1 806 ? 34.938 21.984 -1.056 1 97.62 806 VAL A CA 1
ATOM 6176 C C . VAL A 1 806 ? 33.531 22.547 -0.907 1 97.62 806 VAL A C 1
ATOM 6178 O O . VAL A 1 806 ? 32.594 22.016 -1.503 1 97.62 806 VAL A O 1
ATOM 6181 N N . GLY A 1 807 ? 33.375 23.531 -0.015 1 96.56 807 GLY A N 1
ATOM 6182 C CA . GLY A 1 807 ? 32.094 24.141 0.208 1 96.56 807 GLY A CA 1
ATOM 6183 C C . GLY A 1 807 ? 32.031 25.609 -0.194 1 96.56 807 GLY A C 1
ATOM 6184 O O . GLY A 1 807 ? 33.094 26.234 -0.393 1 96.56 807 GLY A O 1
ATOM 6185 N N . ALA A 1 808 ? 30.891 26.125 -0.441 1 96.31 808 ALA A N 1
ATOM 6186 C CA . ALA A 1 808 ? 30.641 27.547 -0.684 1 96.31 808 ALA A CA 1
ATOM 6187 C C . ALA A 1 808 ? 29.375 28 0.016 1 96.31 808 ALA A C 1
ATOM 6189 O O . ALA A 1 808 ? 28.281 27.5 -0.264 1 96.31 808 ALA A O 1
ATOM 6190 N N . GLY A 1 809 ? 29.531 28.922 0.929 1 94.38 809 GLY A N 1
ATOM 6191 C CA . GLY A 1 809 ? 28.391 29.578 1.551 1 94.38 809 GLY A CA 1
ATOM 6192 C C . GLY A 1 809 ? 27.953 30.844 0.831 1 94.38 809 GLY A C 1
ATOM 6193 O O . GLY A 1 809 ? 28.391 31.109 -0.296 1 94.38 809 GLY A O 1
ATOM 6194 N N . GLU A 1 810 ? 27.156 31.594 1.415 1 94.94 810 GLU A N 1
ATOM 6195 C CA . GLU A 1 810 ? 26.562 32.781 0.821 1 94.94 810 GLU A CA 1
ATOM 6196 C C . GLU A 1 810 ? 27.656 33.781 0.373 1 94.94 810 GLU A C 1
ATOM 6198 O O . GLU A 1 810 ? 27.625 34.25 -0.755 1 94.94 810 GLU A O 1
ATOM 6203 N N . GLU A 1 811 ? 28.594 34.031 1.163 1 94.75 811 GLU A N 1
ATOM 6204 C CA . GLU A 1 811 ? 29.641 35 0.845 1 94.75 811 GLU A CA 1
ATOM 6205 C C . GLU A 1 811 ? 30.5 34.5 -0.323 1 94.75 811 GLU A C 1
ATOM 6207 O O . GLU A 1 811 ? 30.828 35.281 -1.221 1 94.75 811 GLU A O 1
ATOM 6212 N N . ALA A 1 812 ? 30.844 33.25 -0.227 1 95.56 812 ALA A N 1
ATOM 6213 C CA . ALA A 1 812 ? 31.656 32.688 -1.297 1 95.56 812 ALA A CA 1
ATOM 6214 C C . ALA A 1 812 ? 30.922 32.75 -2.635 1 95.56 812 ALA A C 1
ATOM 6216 O O . ALA A 1 812 ? 31.531 33.062 -3.666 1 95.56 812 ALA A O 1
ATOM 6217 N N . LEU A 1 813 ? 29.656 32.438 -2.666 1 96.38 813 LEU A N 1
ATOM 6218 C CA . LEU A 1 813 ? 28.859 32.469 -3.887 1 96.38 813 LEU A CA 1
ATOM 6219 C C . LEU A 1 813 ? 28.781 33.906 -4.438 1 96.38 813 LEU A C 1
ATOM 6221 O O . LEU A 1 813 ? 28.922 34.094 -5.645 1 96.38 813 LEU A O 1
ATOM 6225 N N . ARG A 1 814 ? 28.531 34.844 -3.523 1 96.12 814 ARG A N 1
ATOM 6226 C CA . ARG A 1 814 ? 28.469 36.25 -3.91 1 96.12 814 ARG A CA 1
ATOM 6227 C C . ARG A 1 814 ? 29.797 36.719 -4.527 1 96.12 814 ARG A C 1
ATOM 6229 O O . ARG A 1 814 ? 29.797 37.344 -5.59 1 96.12 814 ARG A O 1
ATOM 6236 N N . ASP A 1 815 ? 30.875 36.406 -3.912 1 96.75 815 ASP A N 1
ATOM 6237 C CA . ASP A 1 815 ? 32.188 36.812 -4.398 1 96.75 815 ASP A CA 1
ATOM 6238 C C . ASP A 1 815 ? 32.5 36.188 -5.762 1 96.75 815 ASP A C 1
ATOM 6240 O O . ASP A 1 815 ? 33.031 36.875 -6.645 1 96.75 815 ASP A O 1
ATOM 6244 N N . TYR A 1 816 ? 32.156 34.969 -5.895 1 96.69 816 TYR A N 1
ATOM 6245 C CA . TYR A 1 816 ? 32.344 34.281 -7.172 1 96.69 816 TYR A CA 1
ATOM 6246 C C . TYR A 1 816 ? 31.547 34.969 -8.273 1 96.69 816 TYR A C 1
ATOM 6248 O O . TYR A 1 816 ? 32.031 35.156 -9.383 1 96.69 816 TYR A O 1
ATOM 6256 N N . ALA A 1 817 ? 30.297 35.281 -8.016 1 97 817 ALA A N 1
ATOM 6257 C CA . ALA A 1 817 ? 29.422 35.938 -8.992 1 97 817 ALA A CA 1
ATOM 6258 C C . ALA A 1 817 ? 29.984 37.281 -9.422 1 97 817 ALA A C 1
ATOM 6260 O O . ALA A 1 817 ? 29.953 37.656 -10.602 1 97 817 ALA A O 1
ATOM 6261 N N . ILE A 1 818 ? 30.469 38.031 -8.453 1 95.94 818 ILE A N 1
ATOM 6262 C CA . ILE A 1 818 ? 31.047 39.344 -8.742 1 95.94 818 ILE A CA 1
ATOM 6263 C C . ILE A 1 818 ? 32.281 39.156 -9.617 1 95.94 818 ILE A C 1
ATOM 6265 O O . ILE A 1 818 ? 32.469 39.906 -10.594 1 95.94 818 ILE A O 1
ATOM 6269 N N . ALA A 1 819 ? 33.031 38.219 -9.305 1 96 819 ALA A N 1
ATOM 6270 C CA . ALA A 1 819 ? 34.281 37.969 -10.047 1 96 819 ALA A CA 1
ATOM 6271 C C . ALA A 1 819 ? 33.969 37.531 -11.477 1 96 819 ALA A C 1
ATOM 6273 O O . ALA A 1 819 ? 34.781 37.75 -12.383 1 96 819 ALA A O 1
ATOM 6274 N N . THR A 1 820 ? 32.875 36.906 -11.703 1 96.62 820 THR A N 1
ATOM 6275 C CA . THR A 1 820 ? 32.531 36.312 -12.992 1 96.62 820 THR A CA 1
ATOM 6276 C C . THR A 1 820 ? 31.844 37.344 -13.891 1 96.62 820 THR A C 1
ATOM 6278 O O . THR A 1 820 ? 31.688 37.125 -15.094 1 96.62 820 THR A O 1
ATOM 6281 N N . ARG A 1 821 ? 31.516 38.5 -13.453 1 95.75 821 ARG A N 1
ATOM 6282 C CA . ARG A 1 821 ? 30.719 39.531 -14.125 1 95.75 821 ARG A CA 1
ATOM 6283 C C . ARG A 1 821 ? 31.344 39.938 -15.453 1 95.75 821 ARG A C 1
ATOM 6285 O O . ARG A 1 821 ? 30.656 40.062 -16.469 1 95.75 821 ARG A O 1
ATOM 6292 N N . PRO A 1 822 ? 32.594 40.094 -15.508 1 96 822 PRO A N 1
ATOM 6293 C CA . PRO A 1 822 ? 33.219 40.562 -16.766 1 96 822 PRO A CA 1
ATOM 6294 C C . PRO A 1 822 ? 33.031 39.562 -17.906 1 96 822 PRO A C 1
ATOM 6296 O O . PRO A 1 822 ? 33.125 39.938 -19.078 1 96 822 PRO A O 1
ATOM 6299 N N . SER A 1 823 ? 32.781 38.344 -17.562 1 96.25 823 SER A N 1
ATOM 6300 C CA . SER A 1 823 ? 32.656 37.312 -18.578 1 96.25 823 SER A CA 1
ATOM 6301 C C . SER A 1 823 ? 31.234 37.219 -19.125 1 96.25 823 SER A C 1
ATOM 6303 O O . SER A 1 823 ? 30.953 36.469 -20.047 1 96.25 823 SER A O 1
ATOM 6305 N N . ALA A 1 824 ? 30.312 37.969 -18.609 1 98 824 ALA A N 1
ATOM 6306 C CA . ALA A 1 824 ? 28.906 37.906 -19 1 98 824 ALA A CA 1
ATOM 6307 C C . ALA A 1 824 ? 28.672 38.688 -20.297 1 98 824 ALA A C 1
ATOM 6309 O O . ALA A 1 824 ? 29.312 39.719 -20.547 1 98 824 ALA A O 1
ATOM 6310 N N . SER A 1 825 ? 27.781 38.188 -21.109 1 97.75 825 SER A N 1
ATOM 6311 C CA . SER A 1 825 ? 27.406 38.812 -22.375 1 97.75 825 SER A CA 1
ATOM 6312 C C . SER A 1 825 ? 25.922 39.156 -22.406 1 97.75 825 SER A C 1
ATOM 6314 O O . SER A 1 825 ? 25.125 38.531 -21.672 1 97.75 825 SER A O 1
ATOM 6316 N N . ALA A 1 826 ? 25.578 40.031 -23.281 1 97.44 826 ALA A N 1
ATOM 6317 C CA . ALA A 1 826 ? 24.188 40.438 -23.391 1 97.44 826 ALA A CA 1
ATOM 6318 C C . ALA A 1 826 ? 23.281 39.281 -23.797 1 97.44 826 ALA A C 1
ATOM 6320 O O . ALA A 1 826 ? 23.672 38.469 -24.641 1 97.44 826 ALA A O 1
ATOM 6321 N N . VAL A 1 827 ? 22.109 39.25 -23.188 1 97.38 827 VAL A N 1
ATOM 6322 C CA . VAL A 1 827 ? 21.172 38.188 -23.516 1 97.38 827 VAL A CA 1
ATOM 6323 C C . VAL A 1 827 ? 19.75 38.719 -23.531 1 97.38 827 VAL A C 1
ATOM 6325 O O . VAL A 1 827 ? 19.453 39.719 -22.844 1 97.38 827 VAL A O 1
ATOM 6328 N N . GLU A 1 828 ? 18.891 38.094 -24.328 1 96 828 GLU A N 1
ATOM 6329 C CA . GLU A 1 828 ? 17.469 38.438 -24.344 1 96 828 GLU A CA 1
ATOM 6330 C C . GLU A 1 828 ? 16.625 37.25 -23.828 1 96 828 GLU A C 1
ATOM 6332 O O . GLU A 1 828 ? 17.016 36.094 -23.953 1 96 828 GLU A O 1
ATOM 6337 N N . PHE A 1 829 ? 15.594 37.594 -23.234 1 96.06 829 PHE A N 1
ATOM 6338 C CA . PHE A 1 829 ? 14.656 36.562 -22.812 1 96.06 829 PHE A CA 1
ATOM 6339 C C . PHE A 1 829 ? 13.883 36 -24 1 96.06 829 PHE A C 1
ATOM 6341 O O . PHE A 1 829 ? 13.617 36.719 -24.969 1 96.06 829 PHE A O 1
ATOM 6348 N N . PRO A 1 830 ? 13.438 34.844 -24.016 1 96.94 830 PRO A N 1
ATOM 6349 C CA . PRO A 1 830 ? 13.672 33.844 -22.953 1 96.94 830 PRO A CA 1
ATOM 6350 C C . PRO A 1 830 ? 15.094 33.312 -22.953 1 96.94 830 PRO A C 1
ATOM 6352 O O . PRO A 1 830 ? 15.68 33.094 -24.031 1 96.94 830 PRO A O 1
ATOM 6355 N N . VAL A 1 831 ? 15.633 33.125 -21.844 1 97.56 831 VAL A N 1
ATOM 6356 C CA . VAL A 1 831 ? 16.906 32.438 -21.656 1 97.56 831 VAL A CA 1
ATOM 6357 C C . VAL A 1 831 ? 16.672 30.938 -21.547 1 97.56 831 VAL A C 1
ATOM 6359 O O . VAL A 1 831 ? 15.875 30.484 -20.734 1 97.56 831 VAL A O 1
ATOM 6362 N N . SER A 1 832 ? 17.312 30.172 -22.375 1 97.5 832 SER A N 1
ATOM 6363 C CA . SER A 1 832 ? 17.219 28.719 -22.359 1 97.5 832 SER A CA 1
ATOM 6364 C C . SER A 1 832 ? 18.547 28.094 -21.922 1 97.5 832 SER A C 1
ATOM 6366 O O . SER A 1 832 ? 19.609 28.469 -22.422 1 97.5 832 SER A O 1
ATOM 6368 N N . LEU A 1 833 ? 18.438 27.156 -21.031 1 97.69 833 LEU A N 1
ATOM 6369 C CA . LEU A 1 833 ? 19.609 26.422 -20.562 1 97.69 833 LEU A CA 1
ATOM 6370 C C . LEU A 1 833 ? 19.422 24.922 -20.766 1 97.69 833 LEU A C 1
ATOM 6372 O O . LEU A 1 833 ? 18.359 24.375 -20.438 1 97.69 833 LEU A O 1
ATOM 6376 N N . ALA A 1 834 ? 20.422 24.266 -21.297 1 96.81 834 ALA A N 1
ATOM 6377 C CA . ALA A 1 834 ? 20.375 22.812 -21.438 1 96.81 834 ALA A CA 1
ATOM 6378 C C . ALA A 1 834 ? 20.297 22.125 -20.078 1 96.81 834 ALA A C 1
ATOM 6380 O O . ALA A 1 834 ? 20.719 22.688 -19.078 1 96.81 834 ALA A O 1
ATOM 6381 N N . PRO A 1 835 ? 19.734 20.906 -20.125 1 96.38 835 PRO A N 1
ATOM 6382 C CA . PRO A 1 835 ? 19.703 20.172 -18.859 1 96.38 835 PRO A CA 1
ATOM 6383 C C . PRO A 1 835 ? 21.078 20.109 -18.188 1 96.38 835 PRO A C 1
ATOM 6385 O O . PRO A 1 835 ? 22.078 19.766 -18.844 1 96.38 835 PRO A O 1
ATOM 6388 N N . GLY A 1 836 ? 21.078 20.516 -16.906 1 96.81 836 GLY A N 1
ATOM 6389 C CA . GLY A 1 836 ? 22.297 20.422 -16.125 1 96.81 836 GLY A CA 1
ATOM 6390 C C . GLY A 1 836 ? 23.156 21.688 -16.219 1 96.81 836 GLY A C 1
ATOM 6391 O O . GLY A 1 836 ? 24.078 21.859 -15.43 1 96.81 836 GLY A O 1
ATOM 6392 N N . ALA A 1 837 ? 22.828 22.578 -17.125 1 97.75 837 ALA A N 1
ATOM 6393 C CA . ALA A 1 837 ? 23.625 23.781 -17.297 1 97.75 837 ALA A CA 1
ATOM 6394 C C . ALA A 1 837 ? 23.422 24.734 -16.109 1 97.75 837 ALA A C 1
ATOM 6396 O O . ALA A 1 837 ? 22.391 24.703 -15.445 1 97.75 837 ALA A O 1
ATOM 6397 N N . VAL A 1 838 ? 24.438 25.531 -15.852 1 97.88 838 VAL A N 1
ATOM 6398 C CA . VAL A 1 838 ? 24.438 26.547 -14.812 1 97.88 838 VAL A CA 1
ATOM 6399 C C . VAL A 1 838 ? 24.922 27.875 -15.398 1 97.88 838 VAL A C 1
ATOM 6401 O O . VAL A 1 838 ? 25.828 27.906 -16.234 1 97.88 838 VAL A O 1
ATOM 6404 N N . ALA A 1 839 ? 24.297 28.938 -15 1 98.44 839 ALA A N 1
ATOM 6405 C CA . ALA A 1 839 ? 24.688 30.266 -15.477 1 98.44 839 ALA A CA 1
ATOM 6406 C C . ALA A 1 839 ? 24.422 31.328 -14.422 1 98.44 839 ALA A C 1
ATOM 6408 O O . ALA A 1 839 ? 23.656 31.109 -13.484 1 98.44 839 ALA A O 1
ATOM 6409 N N . LEU A 1 840 ? 25.125 32.438 -14.555 1 98.44 840 LEU A N 1
ATOM 6410 C CA . LEU A 1 840 ? 24.859 33.625 -13.773 1 98.44 840 LEU A CA 1
ATOM 6411 C C . LEU A 1 840 ? 24.219 34.719 -14.648 1 98.44 840 LEU A C 1
ATOM 6413 O O . LEU A 1 840 ? 24.734 35.031 -15.727 1 98.44 840 LEU A O 1
ATOM 6417 N N . LEU A 1 841 ? 23.172 35.219 -14.227 1 98.56 841 LEU A N 1
ATOM 6418 C CA . LEU A 1 841 ? 22.438 36.25 -14.914 1 98.56 841 LEU A CA 1
ATOM 6419 C C . LEU A 1 841 ? 22.562 37.594 -14.172 1 98.56 841 LEU A C 1
ATOM 6421 O O . LEU A 1 841 ? 22.375 37.625 -12.953 1 98.56 841 LEU A O 1
ATOM 6425 N N . TYR A 1 842 ? 22.875 38.688 -14.867 1 98 842 TYR A N 1
ATOM 6426 C CA . TYR A 1 842 ? 23.062 40.031 -14.289 1 98 842 TYR A CA 1
ATOM 6427 C C . TYR A 1 842 ? 22.062 41 -14.852 1 98 842 TYR A C 1
ATOM 6429 O O . TYR A 1 842 ? 21.844 41.062 -16.062 1 98 842 TYR A O 1
ATOM 6437 N N . GLY A 1 843 ? 21.391 41.688 -14 1 96.5 843 GLY A N 1
ATOM 6438 C CA . GLY A 1 843 ? 20.484 42.75 -14.375 1 96.5 843 GLY A CA 1
ATOM 6439 C C . GLY A 1 843 ? 20.625 44 -13.516 1 96.5 843 GLY A C 1
ATOM 6440 O O . GLY A 1 843 ? 21.078 43.906 -12.367 1 96.5 843 GLY A O 1
ATOM 6441 N N . ALA A 1 844 ? 20.281 45.094 -14.062 1 91.88 844 ALA A N 1
ATOM 6442 C CA . ALA A 1 844 ? 20.297 46.375 -13.352 1 91.88 844 ALA A CA 1
ATOM 6443 C C . ALA A 1 844 ? 19.016 47.156 -13.609 1 91.88 844 ALA A C 1
ATOM 6445 O O . ALA A 1 844 ? 18.812 47.688 -14.711 1 91.88 844 ALA A O 1
ATOM 6446 N N . PRO A 1 845 ? 18.188 47.125 -12.57 1 88.94 845 PRO A N 1
ATOM 6447 C CA . PRO A 1 845 ? 16.938 47.875 -12.781 1 88.94 845 PRO A CA 1
ATOM 6448 C C . PRO A 1 845 ? 17.172 49.406 -12.844 1 88.94 845 PRO A C 1
ATOM 6450 O O . PRO A 1 845 ? 18.141 49.906 -12.273 1 88.94 845 PRO A O 1
ATOM 6453 N N . SER A 1 846 ? 16.203 50.062 -13.625 1 78.88 846 SER A N 1
ATOM 6454 C CA . SER A 1 846 ? 16.25 51.5 -13.664 1 78.88 846 SER A CA 1
ATOM 6455 C C . SER A 1 846 ? 15.43 52.125 -12.539 1 78.88 846 SER A C 1
ATOM 6457 O O . SER A 1 846 ? 14.219 51.875 -12.445 1 78.88 846 SER A O 1
ATOM 6459 N N . ASP A 1 847 ? 15.844 52.844 -11.594 1 75.5 847 ASP A N 1
ATOM 6460 C CA . ASP A 1 847 ? 15.289 53.688 -10.531 1 75.5 847 ASP A CA 1
ATOM 6461 C C . ASP A 1 847 ? 14.242 52.938 -9.719 1 75.5 847 ASP A C 1
ATOM 6463 O O . ASP A 1 847 ? 13.062 53.281 -9.742 1 75.5 847 ASP A O 1
ATOM 6467 N N . PRO A 1 848 ? 14.523 51.938 -9.016 1 77.31 848 PRO A N 1
ATOM 6468 C CA . PRO A 1 848 ? 13.562 51.125 -8.258 1 77.31 848 PRO A CA 1
ATOM 6469 C C . PRO A 1 848 ? 12.82 51.938 -7.191 1 77.31 848 PRO A C 1
ATOM 6471 O O . PRO A 1 848 ? 11.773 51.531 -6.707 1 77.31 848 PRO A O 1
ATOM 6474 N N . ARG A 1 849 ? 13.102 53.188 -6.781 1 77.88 849 ARG A N 1
ATOM 6475 C CA . ARG A 1 849 ? 12.531 53.969 -5.691 1 77.88 849 ARG A CA 1
ATOM 6476 C C . ARG A 1 849 ? 11.305 54.75 -6.16 1 77.88 849 ARG A C 1
ATOM 6478 O O . ARG A 1 849 ? 10.508 55.219 -5.344 1 77.88 849 ARG A O 1
ATOM 6485 N N . GLN A 1 850 ? 11.227 55.125 -7.246 1 65.69 850 GLN A N 1
ATOM 6486 C CA . GLN A 1 850 ? 10.211 56.062 -7.699 1 65.69 850 GLN A CA 1
ATOM 6487 C C . GLN A 1 850 ? 8.82 55.625 -7.242 1 65.69 850 GLN A C 1
ATOM 6489 O O . GLN A 1 850 ? 8.023 56.469 -6.801 1 65.69 850 GLN A O 1
ATOM 6494 N N . ASP A 1 851 ? 8.375 54.438 -7.289 1 62.66 851 ASP A N 1
ATOM 6495 C CA . ASP A 1 851 ? 7.008 54.062 -6.93 1 62.66 851 ASP A CA 1
ATOM 6496 C C . ASP A 1 851 ? 6.988 52.812 -6.039 1 62.66 851 ASP A C 1
ATOM 6498 O O . ASP A 1 851 ? 6.008 52.062 -6.031 1 62.66 851 ASP A O 1
ATOM 6502 N N . ALA A 1 852 ? 8.062 52.656 -5.246 1 75.31 852 ALA A N 1
ATOM 6503 C CA . ALA A 1 852 ? 8.078 51.375 -4.547 1 75.31 852 ALA A CA 1
ATOM 6504 C C . ALA A 1 852 ? 8.781 51.469 -3.199 1 75.31 852 ALA A C 1
ATOM 6506 O O . ALA A 1 852 ? 9.758 50.75 -2.939 1 75.31 852 ALA A O 1
ATOM 6507 N N . SER A 1 853 ? 8.156 52.312 -2.311 1 75.81 853 SER A N 1
ATOM 6508 C CA . SER A 1 853 ? 8.812 52.562 -1.031 1 75.81 853 SER A CA 1
ATOM 6509 C C . SER A 1 853 ? 8.844 51.312 -0.173 1 75.81 853 SER A C 1
ATOM 6511 O O . SER A 1 853 ? 9.789 51.094 0.585 1 75.81 853 SER A O 1
ATOM 6513 N N . ALA A 1 854 ? 7.836 50.469 -0.334 1 84.75 854 ALA A N 1
ATOM 6514 C CA . ALA A 1 854 ? 7.785 49.25 0.453 1 84.75 854 ALA A CA 1
ATOM 6515 C C . ALA A 1 854 ? 8.625 48.156 -0.19 1 84.75 854 ALA A C 1
ATOM 6517 O O . ALA A 1 854 ? 8.938 47.125 0.448 1 84.75 854 ALA A O 1
ATOM 6518 N N . GLY A 1 855 ? 9.023 48.406 -1.424 1 92.19 855 GLY A N 1
ATOM 6519 C CA . GLY A 1 855 ? 9.844 47.438 -2.125 1 92.19 855 GLY A CA 1
ATOM 6520 C C . GLY A 1 855 ? 9.133 46.812 -3.316 1 92.19 855 GLY A C 1
ATOM 6521 O O . GLY A 1 855 ? 8.305 47.469 -3.955 1 92.19 855 GLY A O 1
ATOM 6522 N N . TRP A 1 856 ? 9.617 45.625 -3.736 1 92.94 856 TRP A N 1
ATOM 6523 C CA . TRP A 1 856 ? 9.109 44.938 -4.926 1 92.94 856 TRP A CA 1
ATOM 6524 C C . TRP A 1 856 ? 8.711 43.5 -4.605 1 92.94 856 TRP A C 1
ATOM 6526 O O . TRP A 1 856 ? 9.367 42.844 -3.799 1 92.94 856 TRP A O 1
ATOM 6536 N N . ARG A 1 857 ? 7.582 43.094 -5.137 1 93.88 857 ARG A N 1
ATOM 6537 C CA . ARG A 1 857 ? 7.348 41.688 -5.359 1 93.88 857 ARG A CA 1
ATOM 6538 C C . ARG A 1 857 ? 7.77 41.25 -6.766 1 93.88 857 ARG A C 1
ATOM 6540 O O . ARG A 1 857 ? 7.305 41.844 -7.75 1 93.88 857 ARG A O 1
ATOM 6547 N N . VAL A 1 858 ? 8.672 40.344 -6.852 1 95.88 858 VAL A N 1
ATOM 6548 C CA . VAL A 1 858 ? 9.219 39.969 -8.148 1 95.88 858 VAL A CA 1
ATOM 6549 C C . VAL A 1 858 ? 8.844 38.5 -8.453 1 95.88 858 VAL A C 1
ATOM 6551 O O . VAL A 1 858 ? 9.078 37.625 -7.637 1 95.88 858 VAL A O 1
ATOM 6554 N N . THR A 1 859 ? 8.219 38.25 -9.539 1 97 859 THR A N 1
ATOM 6555 C CA . THR A 1 859 ? 7.852 36.906 -9.977 1 97 859 THR A CA 1
ATOM 6556 C C . THR A 1 859 ? 8.75 36.438 -11.125 1 97 859 THR A C 1
ATOM 6558 O O . THR A 1 859 ? 8.883 37.156 -12.133 1 97 859 THR A O 1
ATOM 6561 N N . ALA A 1 860 ? 9.398 35.312 -10.922 1 97.75 860 ALA A N 1
ATOM 6562 C CA . ALA A 1 860 ? 10.18 34.719 -12 1 97.75 860 ALA A CA 1
ATOM 6563 C C . ALA A 1 860 ? 9.289 33.875 -12.922 1 97.75 860 ALA A C 1
ATOM 6565 O O . ALA A 1 860 ? 8.562 33 -12.461 1 97.75 860 ALA A O 1
ATOM 6566 N N . GLN A 1 861 ? 9.32 34.188 -14.156 1 97.25 861 GLN A N 1
ATOM 6567 C CA . GLN A 1 861 ? 8.578 33.406 -15.148 1 97.25 861 GLN A CA 1
ATOM 6568 C C . GLN A 1 861 ? 9.484 32.406 -15.852 1 97.25 861 GLN A C 1
ATOM 6570 O O . GLN A 1 861 ? 10.227 32.75 -16.766 1 97.25 861 GLN A O 1
ATOM 6575 N N . GLY A 1 862 ? 9.32 31.188 -15.461 1 96.94 862 GLY A N 1
ATOM 6576 C CA . GLY A 1 862 ? 10.188 30.188 -16.062 1 96.94 862 GLY A CA 1
ATOM 6577 C C . GLY A 1 862 ? 9.812 28.766 -15.664 1 96.94 862 GLY A C 1
ATOM 6578 O O . GLY A 1 862 ? 8.781 28.547 -15.031 1 96.94 862 GLY A O 1
ATOM 6579 N N . GLN A 1 863 ? 10.57 27.797 -16.188 1 96.25 863 GLN A N 1
ATOM 6580 C CA . GLN A 1 863 ? 10.344 26.375 -15.914 1 96.25 863 GLN A CA 1
ATOM 6581 C C . GLN A 1 863 ? 11.664 25.609 -15.852 1 96.25 863 GLN A C 1
ATOM 6583 O O . GLN A 1 863 ? 12.625 25.969 -16.531 1 96.25 863 GLN A O 1
ATOM 6588 N N . GLY A 1 864 ? 11.672 24.594 -14.969 1 95.94 864 GLY A N 1
ATOM 6589 C CA . GLY A 1 864 ? 12.789 23.672 -14.898 1 95.94 864 GLY A CA 1
ATOM 6590 C C . GLY A 1 864 ? 14.047 24.297 -14.328 1 95.94 864 GLY A C 1
ATOM 6591 O O . GLY A 1 864 ? 15.156 23.812 -14.594 1 95.94 864 GLY A O 1
ATOM 6592 N N . LEU A 1 865 ? 13.906 25.359 -13.508 1 95.94 865 LEU A N 1
ATOM 6593 C CA . LEU A 1 865 ? 15.047 26.141 -13.062 1 95.94 865 LEU A CA 1
ATOM 6594 C C . LEU A 1 865 ? 15.023 26.328 -11.547 1 95.94 865 LEU A C 1
ATOM 6596 O O . LEU A 1 865 ? 13.961 26.578 -10.969 1 95.94 865 LEU A O 1
ATOM 6600 N N . LYS A 1 866 ? 16.125 26.125 -10.961 1 97.44 866 LYS A N 1
ATOM 6601 C CA . LYS A 1 866 ? 16.391 26.734 -9.656 1 97.44 866 LYS A CA 1
ATOM 6602 C C . LYS A 1 866 ? 17.062 28.094 -9.805 1 97.44 866 LYS A C 1
ATOM 6604 O O . LYS A 1 866 ? 17.844 28.312 -10.734 1 97.44 866 LYS A O 1
ATOM 6609 N N . ALA A 1 867 ? 16.734 28.953 -8.922 1 98.06 867 ALA A N 1
ATOM 6610 C CA . ALA A 1 867 ? 17.328 30.297 -8.945 1 98.06 867 ALA A CA 1
ATOM 6611 C C . ALA A 1 867 ? 17.734 30.734 -7.543 1 98.06 867 ALA A C 1
ATOM 6613 O O . ALA A 1 867 ? 16.953 30.641 -6.602 1 98.06 867 ALA A O 1
ATOM 6614 N N . THR A 1 868 ? 18.922 31.094 -7.348 1 98.25 868 THR A N 1
ATOM 6615 C CA . THR A 1 868 ? 19.422 31.781 -6.164 1 98.25 868 THR A CA 1
ATOM 6616 C C . THR A 1 868 ? 19.641 33.281 -6.445 1 98.25 868 THR A C 1
ATOM 6618 O O . THR A 1 868 ? 20.469 33.656 -7.27 1 98.25 868 THR A O 1
ATOM 6621 N N . VAL A 1 869 ? 18.969 34.125 -5.75 1 98.38 869 VAL A N 1
ATOM 6622 C CA . VAL A 1 869 ? 18.828 35.531 -6.168 1 98.38 869 VAL A CA 1
ATOM 6623 C C . VAL A 1 869 ? 19.562 36.438 -5.18 1 98.38 869 VAL A C 1
ATOM 6625 O O . VAL A 1 869 ? 19.25 36.469 -3.99 1 98.38 869 VAL A O 1
ATOM 6628 N N . PHE A 1 870 ? 20.469 37.219 -5.668 1 98 870 PHE A N 1
ATOM 6629 C CA . PHE A 1 870 ? 21.156 38.25 -4.898 1 98 870 PHE A CA 1
ATOM 6630 C C . PHE A 1 870 ? 20.672 39.656 -5.297 1 98 870 PHE A C 1
ATOM 6632 O O . PHE A 1 870 ? 20.609 39.969 -6.484 1 98 870 PHE A O 1
ATOM 6639 N N . TRP A 1 871 ? 20.297 40.438 -4.383 1 96.88 871 TRP A N 1
ATOM 6640 C CA . TRP A 1 871 ? 19.984 41.875 -4.547 1 96.88 871 TRP A CA 1
ATOM 6641 C C . TRP A 1 871 ? 21.016 42.719 -3.824 1 96.88 871 TRP A C 1
ATOM 6643 O O . TRP A 1 871 ? 21.094 42.719 -2.594 1 96.88 871 TRP A O 1
ATOM 6653 N N . ASN A 1 872 ? 21.766 43.5 -4.594 1 95.06 872 ASN A N 1
ATOM 6654 C CA . ASN A 1 872 ? 22.812 44.344 -4.039 1 95.06 872 ASN A CA 1
ATOM 6655 C C . ASN A 1 872 ? 23.719 43.594 -3.09 1 95.06 872 ASN A C 1
ATOM 6657 O O . ASN A 1 872 ? 24.031 44.062 -1.994 1 95.06 872 ASN A O 1
ATOM 6661 N N . GLY A 1 873 ? 23.969 42.312 -3.471 1 94.12 873 GLY A N 1
ATOM 6662 C CA . GLY A 1 873 ? 24.922 41.5 -2.744 1 94.12 873 GLY A CA 1
ATOM 6663 C C . GLY A 1 873 ? 24.266 40.656 -1.65 1 94.12 873 GLY A C 1
ATOM 6664 O O . GLY A 1 873 ? 24.922 39.781 -1.065 1 94.12 873 GLY A O 1
ATOM 6665 N N . ARG A 1 874 ? 23.016 40.875 -1.347 1 95.25 874 ARG A N 1
ATOM 6666 C CA . ARG A 1 874 ? 22.297 40.125 -0.331 1 95.25 874 ARG A CA 1
ATOM 6667 C C . ARG A 1 874 ? 21.469 39 -0.965 1 95.25 874 ARG A C 1
ATOM 6669 O O . ARG A 1 874 ? 20.734 39.25 -1.928 1 95.25 874 ARG A O 1
ATOM 6676 N N . LEU A 1 875 ? 21.609 37.812 -0.398 1 97.38 875 LEU A N 1
ATOM 6677 C CA . LEU A 1 875 ? 20.781 36.719 -0.88 1 97.38 875 LEU A CA 1
ATOM 6678 C C . LEU A 1 875 ? 19.328 36.875 -0.417 1 97.38 875 LEU A C 1
ATOM 6680 O O . LEU A 1 875 ? 19.031 36.656 0.759 1 97.38 875 LEU A O 1
ATOM 6684 N N . VAL A 1 876 ? 18.406 37.125 -1.321 1 97.56 876 VAL A N 1
ATOM 6685 C CA . VAL A 1 876 ? 17.062 37.531 -0.922 1 97.56 876 VAL A CA 1
ATOM 6686 C C . VAL A 1 876 ? 16.109 36.344 -1.14 1 97.56 876 VAL A C 1
ATOM 6688 O O . VAL A 1 876 ? 15 36.312 -0.584 1 97.56 876 VAL A O 1
ATOM 6691 N N . SER A 1 877 ? 16.562 35.406 -1.994 1 97.81 877 SER A N 1
ATOM 6692 C CA . SER A 1 877 ? 15.625 34.312 -2.203 1 97.81 877 SER A CA 1
ATOM 6693 C C . SER A 1 877 ? 16.297 33.125 -2.906 1 97.81 877 SER A C 1
ATOM 6695 O O . SER A 1 877 ? 17.281 33.312 -3.621 1 97.81 877 SER A O 1
ATOM 6697 N N . ARG A 1 878 ? 15.805 31.953 -2.688 1 97.56 878 ARG A N 1
ATOM 6698 C CA . ARG A 1 878 ? 16.078 30.75 -3.445 1 97.56 878 ARG A CA 1
ATOM 6699 C C . ARG A 1 878 ? 14.789 30.125 -3.984 1 97.56 878 ARG A C 1
ATOM 6701 O O . ARG A 1 878 ? 13.867 29.844 -3.221 1 97.56 878 ARG A O 1
ATOM 6708 N N . LEU A 1 879 ? 14.727 29.969 -5.309 1 98 879 LEU A N 1
ATOM 6709 C CA . LEU A 1 879 ? 13.516 29.531 -5.988 1 98 879 LEU A CA 1
ATOM 6710 C C . LEU A 1 879 ? 13.734 28.188 -6.668 1 98 879 LEU A C 1
ATOM 6712 O O . LEU A 1 879 ? 14.852 27.875 -7.086 1 98 879 LEU A O 1
ATOM 6716 N N . TRP A 1 880 ? 12.773 27.375 -6.641 1 97.81 880 TRP A N 1
ATOM 6717 C CA . TRP A 1 880 ? 12.688 26.203 -7.508 1 97.81 880 TRP A CA 1
ATOM 6718 C C . TRP A 1 880 ? 11.414 26.25 -8.344 1 97.81 880 TRP A C 1
ATOM 6720 O O . TRP A 1 880 ? 10.344 25.875 -7.875 1 97.81 880 TRP A O 1
ATOM 6730 N N . LEU A 1 881 ? 11.516 26.672 -9.594 1 97.44 881 LEU A N 1
ATOM 6731 C CA . LEU A 1 881 ? 10.406 26.922 -10.5 1 97.44 881 LEU A CA 1
ATOM 6732 C C . LEU A 1 881 ? 9.766 25.625 -10.961 1 97.44 881 LEU A C 1
ATOM 6734 O O . LEU A 1 881 ? 10.367 24.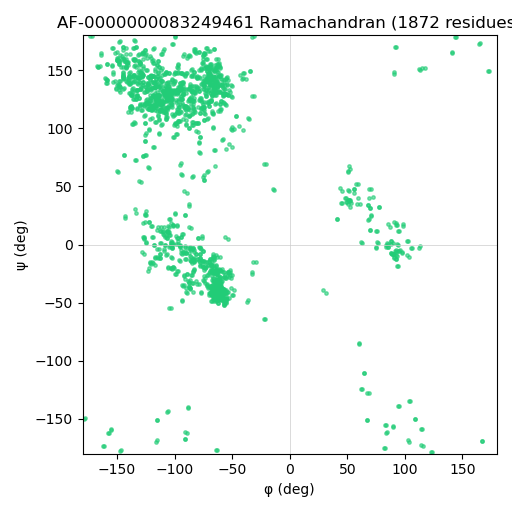547 -10.828 1 97.44 881 LEU A O 1
ATOM 6738 N N . PRO A 1 882 ? 8.492 25.688 -11.453 1 94.75 882 PRO A N 1
ATOM 6739 C CA . PRO A 1 882 ? 7.781 24.484 -11.867 1 94.75 882 PRO A CA 1
ATOM 6740 C C . PRO A 1 882 ? 8.484 23.734 -13 1 94.75 882 PRO A C 1
ATOM 6742 O O . PRO A 1 882 ? 9.203 24.344 -13.789 1 94.75 882 PRO A O 1
ATOM 6745 N N . GLY A 1 883 ? 8.195 22.422 -12.938 1 91.12 883 GLY A N 1
ATOM 6746 C CA . GLY A 1 883 ? 8.688 21.578 -14.008 1 91.12 883 GLY A CA 1
ATOM 6747 C C . GLY A 1 883 ? 9.742 20.594 -13.539 1 91.12 883 GLY A C 1
ATOM 6748 O O . GLY A 1 883 ? 10.422 20.828 -12.539 1 91.12 883 GLY A O 1
ATOM 6749 N N . GLY A 1 884 ? 9.766 19.469 -14.219 1 86.81 884 GLY A N 1
ATOM 6750 C CA . GLY A 1 884 ? 10.766 18.438 -13.977 1 86.81 884 GLY A CA 1
ATOM 6751 C C . GLY A 1 884 ? 10.328 17.422 -12.93 1 86.81 884 GLY A C 1
ATOM 6752 O O . GLY A 1 884 ? 9.648 17.766 -11.969 1 86.81 884 GLY A O 1
ATOM 6753 N N . ASP A 1 885 ? 10.758 16.156 -13.039 1 83.12 885 ASP A N 1
ATOM 6754 C CA . ASP A 1 885 ? 10.375 15.055 -12.164 1 83.12 885 ASP A CA 1
ATOM 6755 C C . ASP A 1 885 ? 11.133 15.117 -10.836 1 83.12 885 ASP A C 1
ATOM 6757 O O . ASP A 1 885 ? 10.695 14.539 -9.844 1 83.12 885 ASP A O 1
ATOM 6761 N N . ALA A 1 886 ? 12.266 15.898 -10.82 1 87.06 886 ALA A N 1
ATOM 6762 C CA . ALA A 1 886 ? 13.117 15.93 -9.633 1 87.06 886 ALA A CA 1
ATOM 6763 C C . ALA A 1 886 ? 12.602 16.953 -8.617 1 87.06 886 ALA A C 1
ATOM 6765 O O . ALA A 1 886 ? 13.016 16.938 -7.453 1 87.06 886 ALA A O 1
ATOM 6766 N N . ARG A 1 887 ? 11.75 17.844 -8.984 1 93.75 887 ARG A N 1
ATOM 6767 C CA . ARG A 1 887 ? 11.281 18.906 -8.102 1 93.75 887 ARG A CA 1
ATOM 6768 C C . ARG A 1 887 ? 10.5 18.344 -6.926 1 93.75 887 ARG A C 1
ATOM 6770 O O . ARG A 1 887 ? 9.516 17.625 -7.113 1 93.75 887 ARG A O 1
ATOM 6777 N N . PRO A 1 888 ? 10.953 18.609 -5.734 1 94.81 888 PRO A N 1
ATOM 6778 C CA . PRO A 1 888 ? 10.195 18.156 -4.566 1 94.81 888 PRO A CA 1
ATOM 6779 C C . PRO A 1 888 ? 8.898 18.953 -4.359 1 94.81 888 PRO A C 1
ATOM 6781 O O . PRO A 1 888 ? 8.656 19.938 -5.055 1 94.81 888 PRO A O 1
ATOM 6784 N N . THR A 1 889 ? 8.078 18.438 -3.469 1 96.12 889 THR A N 1
ATOM 6785 C CA . THR A 1 889 ? 6.945 19.234 -3.016 1 96.12 889 THR A CA 1
ATOM 6786 C C . THR A 1 889 ? 7.418 20.531 -2.367 1 96.12 889 THR A C 1
ATOM 6788 O O . THR A 1 889 ? 8.297 20.516 -1.504 1 96.12 889 THR A O 1
ATOM 6791 N N . MET A 1 890 ? 6.938 21.641 -2.891 1 96.75 890 MET A N 1
ATOM 6792 C CA . MET A 1 890 ? 7.254 22.953 -2.316 1 96.75 890 MET A CA 1
ATOM 6793 C C . MET A 1 890 ? 6.137 23.422 -1.39 1 96.75 890 MET A C 1
ATOM 6795 O O . MET A 1 890 ? 4.957 23.328 -1.737 1 96.75 890 MET A O 1
ATOM 6799 N N . THR A 1 891 ? 6.562 23.844 -0.205 1 95.19 891 THR A N 1
ATOM 6800 C CA . THR A 1 891 ? 5.574 24.344 0.749 1 95.19 891 THR A CA 1
ATOM 6801 C C . THR A 1 891 ? 5.965 25.734 1.258 1 95.19 891 THR A C 1
ATOM 6803 O O . THR A 1 891 ? 7.086 26.188 1.025 1 95.19 891 THR A O 1
ATOM 6806 N N . GLY A 1 892 ? 5.023 26.391 1.861 1 93.25 892 GLY A N 1
ATOM 6807 C CA . GLY A 1 892 ? 5.156 27.781 2.262 1 93.25 892 GLY A CA 1
ATOM 6808 C C . GLY A 1 892 ? 4.395 28.734 1.36 1 93.25 892 GLY A C 1
ATOM 6809 O O . GLY A 1 892 ? 3.219 28.516 1.063 1 93.25 892 GLY A O 1
ATOM 6810 N N . GLY A 1 893 ? 5.062 29.859 0.955 1 95.12 893 GLY A N 1
ATOM 6811 C CA . GLY A 1 893 ? 4.477 30.797 0.003 1 95.12 893 GLY A CA 1
ATOM 6812 C C . GLY A 1 893 ? 4.773 30.438 -1.44 1 95.12 893 GLY A C 1
ATOM 6813 O O . GLY A 1 893 ? 4.746 29.266 -1.815 1 95.12 893 GLY A O 1
ATOM 6814 N N . SER A 1 894 ? 5.047 31.406 -2.207 1 95.88 894 SER A N 1
ATOM 6815 C CA . SER A 1 894 ? 5.262 31.203 -3.639 1 95.88 894 SER A CA 1
ATOM 6816 C C . SER A 1 894 ? 6.625 30.578 -3.912 1 95.88 894 SER A C 1
ATOM 6818 O O . SER A 1 894 ? 7.641 31.016 -3.367 1 95.88 894 SER A O 1
ATOM 6820 N N . PRO A 1 895 ? 6.676 29.625 -4.703 1 96 895 PRO A N 1
ATOM 6821 C CA . PRO A 1 895 ? 7.965 29.062 -5.094 1 96 895 PRO A CA 1
ATOM 6822 C C . PRO A 1 895 ? 8.633 29.828 -6.234 1 96 895 PRO A C 1
ATOM 6824 O O . PRO A 1 895 ? 9.773 29.531 -6.594 1 96 895 PRO A O 1
ATOM 6827 N N . ASP A 1 896 ? 7.91 30.859 -6.805 1 96.94 896 ASP A N 1
ATOM 6828 C CA . ASP A 1 896 ? 8.43 31.5 -8.008 1 96.94 896 ASP A CA 1
ATOM 6829 C C . ASP A 1 896 ? 8.508 33 -7.832 1 96.94 896 ASP A C 1
ATOM 6831 O O . ASP A 1 896 ? 8.773 33.75 -8.789 1 96.94 896 ASP A O 1
ATOM 6835 N N . ALA A 1 897 ? 8.203 33.469 -6.637 1 96.5 897 ALA A N 1
ATOM 6836 C CA . ALA A 1 897 ? 8.258 34.906 -6.391 1 96.5 897 ALA A CA 1
ATOM 6837 C C . ALA A 1 897 ? 9.055 35.219 -5.129 1 96.5 897 ALA A C 1
ATOM 6839 O O . ALA A 1 897 ? 9.234 34.344 -4.27 1 96.5 897 ALA A O 1
ATOM 6840 N N . PHE A 1 898 ? 9.562 36.406 -5.082 1 96.19 898 PHE A N 1
ATOM 6841 C CA . PHE A 1 898 ? 10.312 36.844 -3.91 1 96.19 898 PHE A CA 1
ATOM 6842 C C . PHE A 1 898 ? 10.086 38.312 -3.646 1 96.19 898 PHE A C 1
ATOM 6844 O O . PHE A 1 898 ? 9.602 39.031 -4.52 1 96.19 898 PHE A O 1
ATOM 6851 N N . TYR A 1 899 ? 10.367 38.688 -2.439 1 95.69 899 TYR A N 1
ATOM 6852 C CA . TYR A 1 899 ? 10.211 40.062 -1.953 1 95.69 899 TYR A CA 1
ATOM 6853 C C . TYR A 1 899 ? 11.562 40.75 -1.857 1 95.69 899 TYR A C 1
ATOM 6855 O O . TYR A 1 899 ? 12.508 40.219 -1.29 1 95.69 899 TYR A O 1
ATOM 6863 N N . VAL A 1 900 ? 11.68 41.906 -2.477 1 95.5 900 VAL A N 1
ATOM 6864 C CA . VAL A 1 900 ? 12.828 42.781 -2.305 1 95.5 900 VAL A CA 1
ATOM 6865 C C . VAL A 1 900 ? 12.422 44 -1.475 1 95.5 900 VAL A C 1
ATOM 6867 O O . VAL A 1 900 ? 11.75 44.906 -1.978 1 95.5 900 VAL A O 1
ATOM 6870 N N . PRO A 1 901 ? 12.906 44.031 -0.24 1 94.69 901 PRO A N 1
ATOM 6871 C CA . PRO A 1 901 ? 12.492 45.156 0.632 1 94.69 901 PRO A CA 1
ATOM 6872 C C . PRO A 1 901 ? 12.977 46.5 0.131 1 94.69 901 PRO A C 1
ATOM 6874 O O . PRO A 1 901 ? 14.133 46.625 -0.279 1 94.69 901 PRO A O 1
ATOM 6877 N N . GLY A 1 902 ? 12.117 47.5 0.225 1 92.62 902 GLY A N 1
ATOM 6878 C CA . GLY A 1 902 ? 12.484 48.844 -0.182 1 92.62 902 GLY A CA 1
ATOM 6879 C C . GLY A 1 902 ? 13.648 49.406 0.605 1 92.62 902 GLY A C 1
ATOM 6880 O O . GLY A 1 902 ? 14.453 50.188 0.071 1 92.62 902 GLY A O 1
ATOM 6881 N N . ALA A 1 903 ? 13.758 48.969 1.792 1 91.25 903 ALA A N 1
ATOM 6882 C CA . ALA A 1 903 ? 14.82 49.438 2.68 1 91.25 903 ALA A CA 1
ATOM 6883 C C . ALA A 1 903 ? 16.188 49 2.168 1 91.25 903 ALA A C 1
ATOM 6885 O O . ALA A 1 903 ? 17.219 49.531 2.598 1 91.25 903 ALA A O 1
ATOM 6886 N N . TRP A 1 904 ? 16.25 48.125 1.272 1 94 904 TRP A N 1
ATOM 6887 C CA . TRP A 1 904 ? 17.531 47.594 0.798 1 94 904 TRP A CA 1
ATOM 6888 C C . TRP A 1 904 ? 17.875 48.125 -0.581 1 94 904 TRP A C 1
ATOM 6890 O O . TRP A 1 904 ? 18.859 47.719 -1.198 1 94 904 TRP A O 1
ATOM 6900 N N . PHE A 1 905 ? 17.047 49.062 -1.08 1 93.56 905 PHE A N 1
ATOM 6901 C CA . PHE A 1 905 ? 17.438 49.812 -2.279 1 93.56 905 PHE A CA 1
ATOM 6902 C C . PHE A 1 905 ? 18.578 50.781 -1.984 1 93.56 905 PHE A C 1
ATOM 6904 O O . PHE A 1 905 ? 18.672 51.312 -0.878 1 93.56 905 PHE A O 1
ATOM 6911 N N . HIS A 1 906 ? 19.391 50.906 -2.998 1 91.12 906 HIS A N 1
ATOM 6912 C CA . HIS A 1 906 ? 20.453 51.906 -2.846 1 91.12 906 HIS A CA 1
ATOM 6913 C C . HIS A 1 906 ? 19.891 53.312 -2.775 1 91.12 906 HIS A C 1
ATOM 6915 O O . HIS A 1 906 ? 18.938 53.656 -3.502 1 91.12 906 HIS A O 1
ATOM 6921 N N . LYS A 1 907 ? 20.578 54.125 -1.94 1 86.75 907 LYS A N 1
ATOM 6922 C CA . LYS A 1 907 ? 20.281 55.531 -1.925 1 86.75 907 LYS A CA 1
ATOM 6923 C C . LYS A 1 907 ? 20.859 56.25 -3.154 1 86.75 907 LYS A C 1
ATOM 6925 O O . LYS A 1 907 ? 21.75 55.688 -3.822 1 86.75 907 LYS A O 1
ATOM 6930 N N . PRO A 1 908 ? 20.266 57.344 -3.355 1 79.5 908 PRO A N 1
ATOM 6931 C CA . PRO A 1 908 ? 20.734 58.031 -4.562 1 79.5 908 PRO A CA 1
ATOM 6932 C C . PRO A 1 908 ? 22.25 58.188 -4.598 1 79.5 908 PRO A C 1
ATOM 6934 O O . PRO A 1 908 ? 22.859 58.156 -5.672 1 79.5 908 PRO A O 1
ATOM 6937 N N . ASP A 1 909 ? 22.906 58.219 -3.488 1 84.12 909 ASP A N 1
ATOM 6938 C CA . ASP A 1 909 ? 24.344 58.469 -3.436 1 84.12 909 ASP A CA 1
ATOM 6939 C C . ASP A 1 909 ? 25.125 57.156 -3.383 1 84.12 909 ASP A C 1
ATOM 6941 O O . ASP A 1 909 ? 26.359 57.156 -3.365 1 84.12 909 ASP A O 1
ATOM 6945 N N . GLU A 1 910 ? 24.438 55.938 -3.365 1 82.25 910 GLU A N 1
ATOM 6946 C CA . GLU A 1 910 ? 25.094 54.656 -3.17 1 82.25 910 GLU A CA 1
ATOM 6947 C C . GLU A 1 910 ? 25.234 53.906 -4.492 1 82.25 910 GLU A C 1
ATOM 6949 O O . GLU A 1 910 ? 25.578 52.719 -4.504 1 82.25 910 GLU A O 1
ATOM 6954 N N . GLY A 1 911 ? 25.156 54.438 -5.535 1 80.62 911 GLY A N 1
ATOM 6955 C CA . GLY A 1 911 ? 25.375 53.781 -6.816 1 80.62 911 GLY A CA 1
ATOM 6956 C C . GLY A 1 911 ? 24.109 53.188 -7.402 1 80.62 911 GLY A C 1
ATOM 6957 O O . GLY A 1 911 ? 23 53.625 -7.07 1 80.62 911 GLY A O 1
ATOM 6958 N N . THR A 1 912 ? 24.359 52.125 -8.336 1 87.81 912 THR A N 1
ATOM 6959 C CA . THR A 1 912 ? 23.25 51.5 -9.07 1 87.81 912 THR A CA 1
ATOM 6960 C C . THR A 1 912 ? 22.844 50.188 -8.438 1 87.81 912 THR A C 1
ATOM 6962 O O . THR A 1 912 ? 23.703 49.406 -8.023 1 87.81 912 THR A O 1
ATOM 6965 N N . ASP A 1 913 ? 21.547 49.969 -8.242 1 93.38 913 ASP A N 1
ATOM 6966 C CA . ASP A 1 913 ? 21.031 48.656 -7.777 1 93.38 913 ASP A CA 1
ATOM 6967 C C . ASP A 1 913 ? 21.312 47.562 -8.797 1 93.38 913 ASP A C 1
ATOM 6969 O O . ASP A 1 913 ? 21.328 47.812 -10 1 93.38 913 ASP A O 1
ATOM 6973 N N . GLU A 1 914 ? 21.5 46.375 -8.281 1 94.88 914 GLU A N 1
ATOM 6974 C CA . GLU A 1 914 ? 21.797 45.25 -9.156 1 94.88 914 GLU A CA 1
ATOM 6975 C C . GLU A 1 914 ? 21.172 43.969 -8.633 1 94.88 914 GLU A C 1
ATOM 6977 O O . GLU A 1 914 ? 21.094 43.75 -7.418 1 94.88 914 GLU A O 1
ATOM 6982 N N . ILE A 1 915 ? 20.719 43.188 -9.586 1 96.81 915 ILE A N 1
ATOM 6983 C CA . ILE A 1 915 ? 20.281 41.812 -9.289 1 96.81 915 ILE A CA 1
ATOM 6984 C C . ILE A 1 915 ? 21.219 40.812 -9.961 1 96.81 915 ILE A C 1
ATOM 6986 O O . ILE A 1 915 ? 21.641 41 -11.109 1 96.81 915 ILE A O 1
ATOM 6990 N N . ILE A 1 916 ? 21.734 39.875 -9.297 1 98.12 916 ILE A N 1
ATOM 6991 C CA . ILE A 1 916 ? 22.484 38.719 -9.805 1 98.12 916 ILE A CA 1
ATOM 6992 C C . ILE A 1 916 ? 21.75 37.438 -9.484 1 98.12 916 ILE A C 1
ATOM 6994 O O . ILE A 1 916 ? 21.375 37.188 -8.336 1 98.12 916 ILE A O 1
ATOM 6998 N N . VAL A 1 917 ? 21.5 36.562 -10.469 1 98.44 917 VAL A N 1
ATOM 6999 C CA . VAL A 1 917 ? 20.75 35.344 -10.266 1 98.44 917 VAL A CA 1
ATOM 7000 C C . VAL A 1 917 ? 21.594 34.156 -10.719 1 98.44 917 VAL A C 1
ATOM 7002 O O . VAL A 1 917 ? 22.016 34.062 -11.875 1 98.44 917 VAL A O 1
ATOM 7005 N N . LEU A 1 918 ? 21.938 33.25 -9.828 1 98.25 918 LEU A N 1
ATOM 7006 C CA . LEU A 1 918 ? 22.484 31.953 -10.203 1 98.25 918 LEU A CA 1
ATOM 7007 C C . LEU A 1 918 ? 21.391 31.031 -10.727 1 98.25 918 LEU A C 1
ATOM 7009 O O . LEU A 1 918 ? 20.453 30.688 -10 1 98.25 918 LEU A O 1
ATOM 7013 N N . LEU A 1 919 ? 21.453 30.641 -11.945 1 98.25 919 LEU A N 1
ATOM 7014 C CA . LEU A 1 919 ? 20.469 29.781 -12.594 1 98.25 919 LEU A CA 1
ATOM 7015 C C . LEU A 1 919 ? 21 28.344 -12.727 1 98.25 919 LEU A C 1
ATOM 7017 O O . LEU A 1 919 ? 22.141 28.141 -13.141 1 98.25 919 LEU A O 1
ATOM 7021 N N . GLU A 1 920 ? 20.219 27.391 -12.359 1 97.75 920 GLU A N 1
ATOM 7022 C CA . GLU A 1 920 ? 20.562 25.969 -12.508 1 97.75 920 GLU A CA 1
ATOM 7023 C C . GLU A 1 920 ? 19.453 25.219 -13.25 1 97.75 920 GLU A C 1
ATOM 7025 O O . GLU A 1 920 ? 18.328 25.125 -12.758 1 97.75 920 GLU A O 1
ATOM 7030 N N . ALA A 1 921 ? 19.75 24.641 -14.367 1 97.81 921 ALA A N 1
ATOM 7031 C CA . ALA A 1 921 ? 18.797 23.828 -15.117 1 97.81 921 ALA A CA 1
ATOM 7032 C C . ALA A 1 921 ? 18.719 22.406 -14.547 1 97.81 921 ALA A C 1
ATOM 7034 O O . ALA A 1 921 ? 19.531 21.547 -14.883 1 97.81 921 ALA A O 1
ATOM 7035 N N . VAL A 1 922 ? 17.672 22.094 -13.836 1 96.69 922 VAL A N 1
ATOM 7036 C CA . VAL A 1 922 ? 17.672 20.891 -13.008 1 96.69 922 VAL A CA 1
ATOM 7037 C C . VAL A 1 922 ? 16.688 19.875 -13.578 1 96.69 922 VAL A C 1
ATOM 7039 O O . VAL A 1 922 ? 16.469 18.812 -12.984 1 96.69 922 VAL A O 1
ATOM 7042 N N . ASP A 1 923 ? 16.016 20.188 -14.695 1 93.69 923 ASP A N 1
ATOM 7043 C CA . ASP A 1 923 ? 15.188 19.203 -15.398 1 93.69 923 ASP A CA 1
ATOM 7044 C C . ASP A 1 923 ? 16.031 18.359 -16.344 1 93.69 923 ASP A C 1
ATOM 7046 O O . ASP A 1 923 ? 16.641 18.875 -17.281 1 93.69 923 ASP A O 1
ATOM 7050 N N . GLY A 1 924 ? 16.062 17.094 -16.094 1 91 924 GLY A N 1
ATOM 7051 C CA . GLY A 1 924 ? 16.891 16.203 -16.906 1 91 924 GLY A CA 1
ATOM 7052 C C . GLY A 1 924 ? 16.297 15.922 -18.266 1 91 924 GLY A C 1
ATOM 7053 O O . GLY A 1 924 ? 17 15.523 -19.188 1 91 924 GLY A O 1
ATOM 7054 N N . GLY A 1 925 ? 15.094 16.109 -18.5 1 89.38 925 GLY A N 1
ATOM 7055 C CA . GLY A 1 925 ? 14.406 15.711 -19.719 1 89.38 925 GLY A CA 1
ATOM 7056 C C . GLY A 1 925 ? 14.234 16.844 -20.703 1 89.38 925 GLY A C 1
ATOM 7057 O O . GLY A 1 925 ? 14.102 16.609 -21.906 1 89.38 925 GLY A O 1
ATOM 7058 N N . HIS A 1 926 ? 14.211 18.125 -20.203 1 94 926 HIS A N 1
ATOM 7059 C CA . HIS A 1 926 ? 13.922 19.266 -21.047 1 94 926 HIS A CA 1
ATOM 7060 C C . HIS A 1 926 ? 14.828 20.453 -20.703 1 94 926 HIS A C 1
ATOM 7062 O O . HIS A 1 926 ? 15.211 20.625 -19.547 1 94 926 HIS A O 1
ATOM 7068 N N . PRO A 1 927 ? 15.164 21.25 -21.672 1 96.31 927 PRO A N 1
ATOM 7069 C CA . PRO A 1 927 ? 15.867 22.5 -21.359 1 96.31 927 PRO A CA 1
ATOM 7070 C C . PRO A 1 927 ? 15.078 23.406 -20.438 1 96.31 927 PRO A C 1
ATOM 7072 O O . PRO A 1 927 ? 13.844 23.484 -20.531 1 96.31 927 PRO A O 1
ATOM 7075 N N . ALA A 1 928 ? 15.781 24.047 -19.547 1 97 928 ALA A N 1
ATOM 7076 C CA . ALA A 1 928 ? 15.148 25.031 -18.688 1 97 928 ALA A CA 1
ATOM 7077 C C . ALA A 1 928 ? 14.914 26.344 -19.438 1 97 928 ALA A C 1
ATOM 7079 O O . ALA A 1 928 ? 15.648 26.672 -20.375 1 97 928 ALA A O 1
ATOM 7080 N N . GLU A 1 929 ? 13.891 27.078 -19.031 1 97.44 929 GLU A N 1
ATOM 7081 C CA . GLU A 1 929 ? 13.555 28.344 -19.672 1 97.44 929 GLU A CA 1
ATOM 7082 C C . GLU A 1 929 ? 13.219 29.406 -18.625 1 97.44 929 GLU A C 1
ATOM 7084 O O . GLU A 1 929 ? 12.523 29.141 -17.641 1 97.44 929 GLU A O 1
ATOM 7089 N N . LEU A 1 930 ? 13.797 30.562 -18.766 1 98 930 LEU A N 1
ATOM 7090 C CA . LEU A 1 930 ? 13.43 31.766 -18.031 1 98 930 LEU A CA 1
ATOM 7091 C C . LEU A 1 930 ? 12.906 32.844 -18.969 1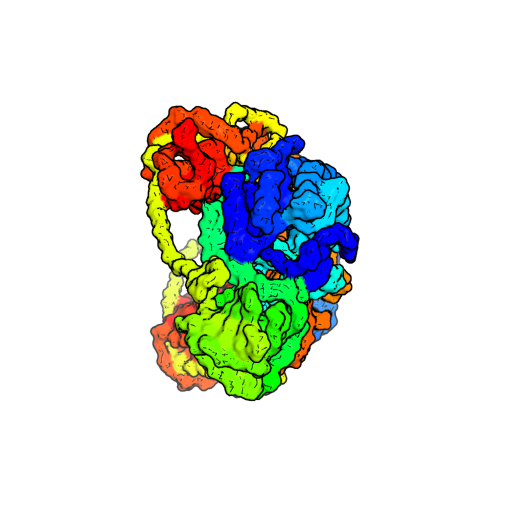 98 930 LEU A C 1
ATOM 7093 O O . LEU A 1 930 ? 13.633 33.312 -19.859 1 98 930 LEU A O 1
ATOM 7097 N N . ARG A 1 931 ? 11.734 33.281 -18.812 1 97.81 931 ARG A N 1
ATOM 7098 C CA . ARG A 1 931 ? 11.102 34.25 -19.703 1 97.81 931 ARG A CA 1
ATOM 7099 C C . ARG A 1 931 ? 11.234 35.656 -19.156 1 97.81 931 ARG A C 1
ATOM 7101 O O . ARG A 1 931 ? 10.984 36.625 -19.875 1 97.81 931 ARG A O 1
ATOM 7108 N N . GLY A 1 932 ? 11.609 35.75 -17.938 1 96.69 932 GLY A N 1
ATOM 7109 C CA . GLY A 1 932 ? 11.844 37.094 -17.391 1 96.69 932 GLY A CA 1
ATOM 7110 C C . GLY A 1 932 ? 11.43 37.188 -15.93 1 96.69 932 GLY A C 1
ATOM 7111 O O . GLY A 1 932 ? 11.094 36.188 -15.297 1 96.69 932 GLY A O 1
ATOM 7112 N N . PHE A 1 933 ? 11.648 38.375 -15.398 1 96.5 933 PHE A N 1
ATOM 7113 C CA . PHE A 1 933 ? 11.203 38.75 -14.07 1 96.5 933 PHE A CA 1
ATOM 7114 C C . PHE A 1 933 ? 10.18 39.875 -14.148 1 96.5 933 PHE A C 1
ATOM 7116 O O . PHE A 1 933 ? 10.406 40.875 -14.836 1 96.5 933 PHE A O 1
ATOM 7123 N N . GLU A 1 934 ? 9.094 39.625 -13.477 1 94.94 934 GLU A N 1
ATOM 7124 C CA . GLU A 1 934 ? 8.047 40.656 -13.406 1 94.94 934 GLU A CA 1
ATOM 7125 C C . GLU A 1 934 ? 7.988 41.312 -12.023 1 94.94 934 GLU A C 1
ATOM 7127 O O . GLU A 1 934 ? 7.965 40.594 -11.008 1 94.94 934 GLU A O 1
ATOM 7132 N N . VAL A 1 935 ? 7.977 42.625 -12.055 1 93.75 935 VAL A N 1
ATOM 7133 C CA . VAL A 1 935 ? 7.996 43.375 -10.805 1 93.75 935 VAL A CA 1
ATOM 7134 C C . VAL A 1 935 ? 6.617 43.969 -10.539 1 93.75 935 VAL A C 1
ATOM 7136 O O . VAL A 1 935 ? 6.031 44.625 -11.414 1 93.75 935 VAL A O 1
ATOM 7139 N N . THR A 1 936 ? 6.148 43.75 -9.422 1 91.69 936 THR A N 1
ATOM 7140 C CA . THR A 1 936 ? 5.023 44.5 -8.867 1 91.69 936 THR A CA 1
ATOM 7141 C C . THR A 1 936 ? 5.488 45.438 -7.77 1 91.69 936 THR A C 1
ATOM 7143 O O . THR A 1 936 ? 5.875 45 -6.684 1 91.69 936 THR A O 1
ATOM 7146 N N . PRO A 1 937 ? 5.438 46.719 -8.094 1 89.62 937 PRO A N 1
ATOM 7147 C CA . PRO A 1 937 ? 5.816 47.656 -7.055 1 89.62 937 PRO A CA 1
ATOM 7148 C C . PRO A 1 937 ? 4.84 47.688 -5.879 1 89.62 937 PRO A C 1
ATOM 7150 O O . PRO A 1 937 ? 3.627 47.562 -6.078 1 89.62 937 PRO A O 1
ATOM 7153 N N . LEU A 1 938 ? 5.449 47.875 -4.75 1 87.62 938 LEU A N 1
ATOM 7154 C CA . LEU A 1 938 ? 4.652 47.812 -3.527 1 87.62 938 LEU A CA 1
ATOM 7155 C C . LEU A 1 938 ? 4.668 49.156 -2.812 1 87.62 938 LEU A C 1
ATOM 7157 O O . LEU A 1 938 ? 5.699 49.844 -2.771 1 87.62 938 LEU A O 1
ATOM 7161 N N . MET B 1 1 ? 12.484 -47.344 6.309 1 27.17 1 MET B N 1
ATOM 7162 C CA . MET B 1 1 ? 11.312 -48.219 6.391 1 27.17 1 MET B CA 1
ATOM 7163 C C . MET B 1 1 ? 11.227 -49.125 5.172 1 27.17 1 MET B C 1
ATOM 7165 O O . MET B 1 1 ? 10.883 -48.688 4.078 1 27.17 1 MET B O 1
ATOM 7169 N N . SER B 1 2 ? 12.102 -50.031 5.172 1 34.47 2 SER B N 1
ATOM 7170 C CA . SER B 1 2 ? 12.109 -51.094 4.184 1 34.47 2 SER B CA 1
ATOM 7171 C C . SER B 1 2 ? 10.758 -51.781 4.117 1 34.47 2 SER B C 1
ATOM 7173 O O . SER B 1 2 ? 10.281 -52.312 5.121 1 34.47 2 SER B O 1
ATOM 7175 N N . LEU B 1 3 ? 9.852 -51.281 3.342 1 40.53 3 LEU B N 1
ATOM 7176 C CA . LEU B 1 3 ? 8.664 -52.062 3.062 1 40.53 3 LEU B CA 1
ATOM 7177 C C . LEU B 1 3 ? 9.008 -53.562 3.041 1 40.53 3 LEU B C 1
ATOM 7179 O O . LEU B 1 3 ? 10.094 -53.938 2.605 1 40.53 3 LEU B O 1
ATOM 7183 N N . THR B 1 4 ? 8.297 -54.375 3.781 1 42.5 4 THR B N 1
ATOM 7184 C CA . THR B 1 4 ? 8.406 -55.812 3.934 1 42.5 4 THR B CA 1
ATOM 7185 C C . THR B 1 4 ? 8.656 -56.469 2.584 1 42.5 4 THR B C 1
ATOM 7187 O O . THR B 1 4 ? 8.258 -55.969 1.543 1 42.5 4 THR B O 1
ATOM 7190 N N . ALA B 1 5 ? 9.484 -57.531 2.498 1 47.59 5 ALA B N 1
ATOM 7191 C CA . ALA B 1 5 ? 9.938 -58.5 1.5 1 47.59 5 ALA B CA 1
ATOM 7192 C C . ALA B 1 5 ? 8.836 -58.812 0.492 1 47.59 5 ALA B C 1
ATOM 7194 O O . ALA B 1 5 ? 9.117 -59.062 -0.683 1 47.59 5 ALA B O 1
ATOM 7195 N N . ASP B 1 6 ? 7.531 -58.594 0.892 1 60.56 6 ASP B N 1
ATOM 7196 C CA . ASP B 1 6 ? 6.484 -59.156 0.038 1 60.56 6 ASP B CA 1
ATOM 7197 C C . ASP B 1 6 ? 5.75 -58.062 -0.719 1 60.56 6 ASP B C 1
ATOM 7199 O O . ASP B 1 6 ? 4.746 -58.312 -1.384 1 60.56 6 ASP B O 1
ATOM 7203 N N . ASN B 1 7 ? 6.145 -56.656 -0.697 1 77.75 7 ASN B N 1
ATOM 7204 C CA . ASN B 1 7 ? 5.457 -55.594 -1.455 1 77.75 7 ASN B CA 1
ATOM 7205 C C . ASN B 1 7 ? 6.02 -55.469 -2.869 1 77.75 7 ASN B C 1
ATOM 7207 O O . ASN B 1 7 ? 7.23 -55.344 -3.049 1 77.75 7 ASN B O 1
ATOM 7211 N N . PRO B 1 8 ? 5.191 -55.562 -3.791 1 92.44 8 PRO B N 1
ATOM 7212 C CA . PRO B 1 8 ? 5.637 -55.5 -5.184 1 92.44 8 PRO B CA 1
ATOM 7213 C C . PRO B 1 8 ? 6.199 -54.125 -5.57 1 92.44 8 PRO B C 1
ATOM 7215 O O . PRO B 1 8 ? 6.816 -54 -6.629 1 92.44 8 PRO B O 1
ATOM 7218 N N . ILE B 1 9 ? 6.016 -53.094 -4.703 1 96.38 9 ILE B N 1
ATOM 7219 C CA . ILE B 1 9 ? 6.531 -51.75 -4.988 1 96.38 9 ILE B CA 1
ATOM 7220 C C . ILE B 1 9 ? 7.582 -51.375 -3.949 1 96.38 9 ILE B C 1
ATOM 7222 O O . ILE B 1 9 ? 7.305 -51.375 -2.748 1 96.38 9 ILE B O 1
ATOM 7226 N N . GLU B 1 10 ? 8.742 -51.125 -4.348 1 95.75 10 GLU B N 1
ATOM 7227 C CA . GLU B 1 10 ? 9.844 -50.719 -3.479 1 95.75 10 GLU B CA 1
ATOM 7228 C C . GLU B 1 10 ? 10.328 -49.312 -3.832 1 95.75 10 GLU B C 1
ATOM 7230 O O . GLU B 1 10 ? 10.602 -49.031 -4.996 1 95.75 10 GLU B O 1
ATOM 7235 N N . LEU B 1 11 ? 10.359 -48.469 -2.84 1 97.25 11 LEU B N 1
ATOM 7236 C CA . LEU B 1 11 ? 10.906 -47.125 -2.99 1 97.25 11 LEU B CA 1
ATOM 7237 C C . LEU B 1 11 ? 12.258 -47 -2.293 1 97.25 11 LEU B C 1
ATOM 7239 O O . LEU B 1 11 ? 12.352 -47.156 -1.075 1 97.25 11 LEU B O 1
ATOM 7243 N N . GLN B 1 12 ? 13.273 -46.719 -3.043 1 96.56 12 GLN B N 1
ATOM 7244 C CA . GLN B 1 12 ? 14.625 -46.469 -2.553 1 96.56 12 GLN B CA 1
ATOM 7245 C C . GLN B 1 12 ? 15.156 -45.156 -3.08 1 96.56 12 GLN B C 1
ATOM 7247 O O . GLN B 1 12 ? 14.617 -44.594 -4.039 1 96.56 12 GLN B O 1
ATOM 7252 N N . PRO B 1 13 ? 16.125 -44.656 -2.42 1 96.12 13 PRO B N 1
ATOM 7253 C CA . PRO B 1 13 ? 16.625 -43.344 -2.836 1 96.12 13 PRO B CA 1
ATOM 7254 C C . PRO B 1 13 ? 16.984 -43.312 -4.32 1 96.12 13 PRO B C 1
ATOM 7256 O O . PRO B 1 13 ? 16.875 -42.25 -4.945 1 96.12 13 PRO B O 1
ATOM 7259 N N . ASP B 1 14 ? 17.266 -44.469 -4.871 1 95.56 14 ASP B N 1
ATOM 7260 C CA . ASP B 1 14 ? 17.781 -44.438 -6.238 1 95.56 14 ASP B CA 1
ATOM 7261 C C . ASP B 1 14 ? 16.75 -44.969 -7.227 1 95.56 14 ASP B C 1
ATOM 7263 O O . ASP B 1 14 ? 16.953 -44.906 -8.438 1 95.56 14 ASP B O 1
ATOM 7267 N N . ALA B 1 15 ? 15.57 -45.5 -6.734 1 97.12 15 ALA B N 1
ATOM 7268 C CA . ALA B 1 15 ? 14.711 -46.125 -7.734 1 97.12 15 ALA B CA 1
ATOM 7269 C C . ALA B 1 15 ? 13.305 -46.344 -7.184 1 97.12 15 ALA B C 1
ATOM 7271 O O . ALA B 1 15 ? 13.109 -46.438 -5.965 1 97.12 15 ALA B O 1
ATOM 7272 N N . ILE B 1 16 ? 12.367 -46.375 -8.062 1 98.06 16 ILE B N 1
ATOM 7273 C CA . ILE B 1 16 ? 11.086 -47.062 -7.887 1 98.06 16 ILE B CA 1
ATOM 7274 C C . ILE B 1 16 ? 11.148 -48.438 -8.531 1 98.06 16 ILE B C 1
ATOM 7276 O O . ILE B 1 16 ? 11.367 -48.562 -9.742 1 98.06 16 ILE B O 1
ATOM 7280 N N . ARG B 1 17 ? 10.977 -49.438 -7.734 1 97.12 17 ARG B N 1
ATOM 7281 C CA . ARG B 1 17 ? 10.977 -50.812 -8.273 1 97.12 17 ARG B CA 1
ATOM 7282 C C . ARG B 1 17 ? 9.586 -51.438 -8.195 1 97.12 17 ARG B C 1
ATOM 7284 O O . ARG B 1 17 ? 8.977 -51.469 -7.129 1 97.12 17 ARG B O 1
ATOM 7291 N N . ILE B 1 18 ? 9.07 -51.781 -9.312 1 96.75 18 ILE B N 1
ATOM 7292 C CA . ILE B 1 18 ? 7.77 -52.438 -9.422 1 96.75 18 ILE B CA 1
ATOM 7293 C C . ILE B 1 18 ? 7.961 -53.875 -9.898 1 96.75 18 ILE B C 1
ATOM 7295 O O . ILE B 1 18 ? 8.438 -54.125 -11.008 1 96.75 18 ILE B O 1
ATOM 7299 N N . ASN B 1 19 ? 7.602 -54.812 -9.078 1 94.06 19 ASN B N 1
ATOM 7300 C CA . ASN B 1 19 ? 7.828 -56.219 -9.359 1 94.06 19 ASN B CA 1
ATOM 7301 C C . ASN B 1 19 ? 9.281 -56.5 -9.719 1 94.06 19 ASN B C 1
ATOM 7303 O O . ASN B 1 19 ? 9.562 -57.188 -10.695 1 94.06 19 ASN B O 1
ATOM 7307 N N . GLY B 1 20 ? 10.102 -55.75 -9.133 1 92.81 20 GLY B N 1
ATOM 7308 C CA . GLY B 1 20 ? 11.531 -55.969 -9.258 1 92.81 20 GLY B CA 1
ATOM 7309 C C . GLY B 1 20 ? 12.172 -55.188 -10.375 1 92.81 20 GLY B C 1
ATOM 7310 O O . GLY B 1 20 ? 13.398 -55.156 -10.516 1 92.81 20 GLY B O 1
ATOM 7311 N N . ARG B 1 21 ? 11.438 -54.531 -11.109 1 94.88 21 ARG B N 1
ATOM 7312 C CA . ARG B 1 21 ? 11.969 -53.75 -12.219 1 94.88 21 ARG B CA 1
ATOM 7313 C C . ARG B 1 21 ? 11.961 -52.281 -11.898 1 94.88 21 ARG B C 1
ATOM 7315 O O . ARG B 1 21 ? 10.93 -51.719 -11.492 1 94.88 21 ARG B O 1
ATOM 7322 N N . SER B 1 22 ? 13.125 -51.688 -12.109 1 97 22 SER B N 1
ATOM 7323 C CA . SER B 1 22 ? 13.227 -50.25 -11.875 1 97 22 SER B CA 1
ATOM 7324 C C . SER B 1 22 ? 12.641 -49.469 -13.039 1 97 22 SER B C 1
ATOM 7326 O O . SER B 1 22 ? 12.922 -49.75 -14.203 1 97 22 SER B O 1
ATOM 7328 N N . GLU B 1 23 ? 11.805 -48.5 -12.695 1 95.5 23 GLU B N 1
ATOM 7329 C CA . GLU B 1 23 ? 11.125 -47.688 -13.719 1 95.5 23 GLU B CA 1
ATOM 7330 C C . GLU B 1 23 ? 11.141 -46.219 -13.367 1 95.5 23 GLU B C 1
ATOM 7332 O O . GLU B 1 23 ? 11.148 -45.844 -12.188 1 95.5 23 GLU B O 1
ATOM 7337 N N . ILE B 1 24 ? 11.258 -45.344 -14.375 1 98.12 24 ILE B N 1
ATOM 7338 C CA . ILE B 1 24 ? 10.891 -43.938 -14.242 1 98.12 24 ILE B CA 1
ATOM 7339 C C . ILE B 1 24 ? 9.406 -43.75 -14.531 1 98.12 24 ILE B C 1
ATOM 7341 O O . ILE B 1 24 ? 8.906 -44.219 -15.562 1 98.12 24 ILE B O 1
ATOM 7345 N N . MET B 1 25 ? 8.734 -43.156 -13.617 1 98.19 25 MET B N 1
ATOM 7346 C CA . MET B 1 25 ? 7.301 -42.969 -13.797 1 98.19 25 MET B CA 1
ATOM 7347 C C . MET B 1 25 ? 7 -41.656 -14.5 1 98.19 25 MET B C 1
ATOM 7349 O O . MET B 1 25 ? 7.266 -40.562 -13.953 1 98.19 25 MET B O 1
ATOM 7353 N N . LEU B 1 26 ? 6.602 -41.656 -15.727 1 98.12 26 LEU B N 1
ATOM 7354 C CA . LEU B 1 26 ? 5.938 -40.531 -16.375 1 98.12 26 LEU B CA 1
ATOM 7355 C C . LEU B 1 26 ? 4.441 -40.562 -16.094 1 98.12 26 LEU B C 1
ATOM 7357 O O . LEU B 1 26 ? 3.711 -41.406 -16.656 1 98.12 26 LEU B O 1
ATOM 7361 N N . CYS B 1 27 ? 4.031 -39.688 -15.242 1 98.44 27 CYS B N 1
ATOM 7362 C CA . CYS B 1 27 ? 2.717 -39.781 -14.617 1 98.44 27 CYS B CA 1
ATOM 7363 C C . CYS B 1 27 ? 1.834 -38.594 -15.016 1 98.44 27 CYS B C 1
ATOM 7365 O O . CYS B 1 27 ? 1.993 -37.5 -14.492 1 98.44 27 CYS B O 1
ATOM 7367 N N . ALA B 1 28 ? 0.864 -38.812 -15.891 1 97.88 28 ALA B N 1
ATOM 7368 C CA . ALA B 1 28 ? -0.027 -37.75 -16.344 1 97.88 28 ALA B CA 1
ATOM 7369 C C . ALA B 1 28 ? -1.292 -37.688 -15.5 1 97.88 28 ALA B C 1
ATOM 7371 O O . ALA B 1 28 ? -1.87 -38.719 -15.156 1 97.88 28 ALA B O 1
ATOM 7372 N N . SER B 1 29 ? -1.679 -36.5 -15.148 1 97.06 29 SER B N 1
ATOM 7373 C CA . SER B 1 29 ? -2.969 -36.344 -14.484 1 97.06 29 SER B CA 1
ATOM 7374 C C . SER B 1 29 ? -4.121 -36.688 -15.43 1 97.06 29 SER B C 1
ATOM 7376 O O . SER B 1 29 ? -4.137 -36.219 -16.578 1 97.06 29 SER B O 1
ATOM 7378 N N . LEU B 1 30 ? -4.961 -37.438 -15.047 1 97.88 30 LEU B N 1
ATOM 7379 C CA . LEU B 1 30 ? -6.18 -37.812 -15.758 1 97.88 30 LEU B CA 1
ATOM 7380 C C . LEU B 1 30 ? -7.363 -37.906 -14.805 1 97.88 30 LEU B C 1
ATOM 7382 O O . LEU B 1 30 ? -7.441 -38.844 -13.992 1 97.88 30 LEU B O 1
ATOM 7386 N N . PHE B 1 31 ? -8.328 -37.031 -14.953 1 98.12 31 PHE B N 1
ATOM 7387 C CA . PHE B 1 31 ? -9.391 -36.906 -13.969 1 98.12 31 PHE B CA 1
ATOM 7388 C C . PHE B 1 31 ? -10.734 -37.312 -14.562 1 98.12 31 PHE B C 1
ATOM 7390 O O . PHE B 1 31 ? -11.328 -36.562 -15.344 1 98.12 31 PHE B O 1
ATOM 7397 N N . TYR B 1 32 ? -11.242 -38.375 -14.117 1 98.12 32 TYR B N 1
ATOM 7398 C CA . TYR B 1 32 ? -12.469 -38.938 -14.664 1 98.12 32 TYR B CA 1
ATOM 7399 C C . TYR B 1 32 ? -13.648 -38 -14.453 1 98.12 32 TYR B C 1
ATOM 7401 O O . TYR B 1 32 ? -14.594 -38 -15.25 1 98.12 32 TYR B O 1
ATOM 7409 N N . PHE B 1 33 ? -13.656 -37.25 -13.438 1 98 33 PHE B N 1
ATOM 7410 C CA . PHE B 1 33 ? -14.781 -36.406 -13.086 1 98 33 PHE B CA 1
ATOM 7411 C C . PHE B 1 33 ? -14.828 -35.156 -13.969 1 98 33 PHE B C 1
ATOM 7413 O O . PHE B 1 33 ? -15.781 -34.375 -13.906 1 98 33 PHE B O 1
ATOM 7420 N N . ARG B 1 34 ? -13.844 -34.969 -14.836 1 97.88 34 ARG B N 1
ATOM 7421 C CA . ARG B 1 34 ? -13.812 -33.844 -15.75 1 97.88 34 ARG B CA 1
ATOM 7422 C C . ARG B 1 34 ? -13.945 -34.281 -17.203 1 97.88 34 ARG B C 1
ATOM 7424 O O . ARG B 1 34 ? -13.875 -33.469 -18.125 1 97.88 34 ARG B O 1
ATOM 7431 N N . ILE B 1 35 ? -13.984 -35.531 -17.438 1 97.44 35 ILE B N 1
ATOM 7432 C CA . ILE B 1 35 ? -14.039 -36.156 -18.75 1 97.44 35 ILE B CA 1
ATOM 7433 C C . ILE B 1 35 ? -15.227 -37.094 -18.812 1 97.44 35 ILE B C 1
ATOM 7435 O O . ILE B 1 35 ? -15.406 -37.938 -17.938 1 97.44 35 ILE B O 1
ATOM 7439 N N . PRO B 1 36 ? -16.094 -37.031 -19.891 1 96.69 36 PRO B N 1
ATOM 7440 C CA . PRO B 1 36 ? -17.203 -38 -20 1 96.69 36 PRO B CA 1
ATOM 7441 C C . PRO B 1 36 ? -16.719 -39.438 -20 1 96.69 36 PRO B C 1
ATOM 7443 O O . PRO B 1 36 ? -15.695 -39.781 -20.594 1 96.69 36 PRO B O 1
ATOM 7446 N N . ARG B 1 37 ? -17.453 -40.25 -19.312 1 97.5 37 ARG B N 1
ATOM 7447 C CA . ARG B 1 37 ? -17.125 -41.656 -19.188 1 97.5 37 ARG B CA 1
ATOM 7448 C C . ARG B 1 37 ? -16.812 -42.281 -20.547 1 97.5 37 ARG B C 1
ATOM 7450 O O . ARG B 1 37 ? -15.883 -43.094 -20.672 1 97.5 37 ARG B O 1
ATOM 7457 N N . ALA B 1 38 ? -17.5 -41.938 -21.578 1 95.94 38 ALA B N 1
ATOM 7458 C CA . ALA B 1 38 ? -17.359 -42.5 -22.922 1 95.94 38 ALA B CA 1
ATOM 7459 C C . ALA B 1 38 ? -15.977 -42.188 -23.484 1 95.94 38 ALA B C 1
ATOM 7461 O O . ALA B 1 38 ? -15.547 -42.844 -24.438 1 95.94 38 ALA B O 1
ATOM 7462 N N . LEU B 1 39 ? -15.297 -41.25 -22.938 1 96.62 39 LEU B N 1
ATOM 7463 C CA . LEU B 1 39 ? -14.023 -40.812 -23.5 1 96.62 39 LEU B CA 1
ATOM 7464 C C . LEU B 1 39 ? -12.859 -41.25 -22.625 1 96.62 39 LEU B C 1
ATOM 7466 O O . LEU B 1 39 ? -11.695 -40.969 -22.922 1 96.62 39 LEU B O 1
ATOM 7470 N N . TRP B 1 40 ? -13.102 -41.938 -21.516 1 98.12 40 TRP B N 1
ATOM 7471 C CA . TRP B 1 40 ? -12.047 -42.344 -20.594 1 98.12 40 TRP B CA 1
ATOM 7472 C C . TRP B 1 40 ? -10.992 -43.188 -21.297 1 98.12 40 TRP B C 1
ATOM 7474 O O . TRP B 1 40 ? -9.797 -42.906 -21.219 1 98.12 40 TRP B O 1
ATOM 7484 N N . GLN B 1 41 ? -11.406 -44.188 -21.969 1 97.62 41 GLN B N 1
ATOM 7485 C CA . GLN B 1 41 ? -10.508 -45.094 -22.656 1 97.62 41 GLN B CA 1
ATOM 7486 C C . GLN B 1 41 ? -9.664 -44.375 -23.703 1 97.62 41 GLN B C 1
ATOM 7488 O O . GLN B 1 41 ? -8.453 -44.594 -23.797 1 97.62 41 GLN B O 1
ATOM 7493 N N . GLU B 1 42 ? -10.312 -43.562 -24.453 1 96.12 42 GLU B N 1
ATOM 7494 C CA . GLU B 1 42 ? -9.602 -42.812 -25.469 1 96.12 42 GLU B CA 1
ATOM 7495 C C . GLU B 1 42 ? -8.477 -41.969 -24.859 1 96.12 42 GLU B C 1
ATOM 7497 O O . GLU B 1 42 ? -7.367 -41.938 -25.391 1 96.12 42 GLU B O 1
ATOM 7502 N N . ARG B 1 43 ? -8.805 -41.281 -23.797 1 97.38 43 ARG B N 1
ATOM 7503 C CA . ARG B 1 43 ? -7.797 -40.438 -23.141 1 97.38 43 ARG B CA 1
ATOM 7504 C C . ARG B 1 43 ? -6.629 -41.312 -22.641 1 97.38 43 ARG B C 1
ATOM 7506 O O . ARG B 1 43 ? -5.469 -40.906 -22.781 1 97.38 43 ARG B O 1
ATOM 7513 N N . MET B 1 44 ? -6.91 -42.406 -22.078 1 98.38 44 MET B N 1
ATOM 7514 C CA . MET B 1 44 ? -5.867 -43.281 -21.562 1 98.38 44 MET B CA 1
ATOM 7515 C C . MET B 1 44 ? -4.977 -43.781 -22.703 1 98.38 44 MET B C 1
ATOM 7517 O O . MET B 1 44 ? -3.754 -43.844 -22.562 1 98.38 44 MET B O 1
ATOM 7521 N N . GLU B 1 45 ? -5.543 -44.125 -23.781 1 97.25 45 GLU B N 1
ATOM 7522 C CA . GLU B 1 45 ? -4.785 -44.594 -24.938 1 97.25 45 GLU B CA 1
ATOM 7523 C C . GLU B 1 45 ? -3.9 -43.469 -25.5 1 97.25 45 GLU B C 1
ATOM 7525 O O . GLU B 1 45 ? -2.768 -43.719 -25.922 1 97.25 45 GLU B O 1
ATOM 7530 N N . GLN B 1 46 ? -4.453 -42.312 -25.484 1 96.5 46 GLN B N 1
ATOM 7531 C CA . GLN B 1 46 ? -3.674 -41.188 -25.938 1 96.5 46 GLN B CA 1
ATOM 7532 C C . GLN B 1 46 ? -2.443 -40.969 -25.062 1 96.5 46 GLN B C 1
ATOM 7534 O O . GLN B 1 46 ? -1.346 -40.719 -25.562 1 96.5 46 GLN B O 1
ATOM 7539 N N . LEU B 1 47 ? -2.645 -41.062 -23.766 1 97.62 47 LEU B N 1
ATOM 7540 C CA . LEU B 1 47 ? -1.527 -40.875 -22.844 1 97.62 47 LEU B CA 1
ATOM 7541 C C . LEU B 1 47 ? -0.474 -41.969 -23.062 1 97.62 47 LEU B C 1
ATOM 7543 O O . LEU B 1 47 ? 0.725 -41.688 -23.062 1 97.62 47 LEU B O 1
ATOM 7547 N N . LYS B 1 48 ? -0.909 -43.188 -23.266 1 97 48 LYS B N 1
ATOM 7548 C CA . LYS B 1 48 ? 0.009 -44.281 -23.562 1 97 48 LYS B CA 1
ATOM 7549 C C . LYS B 1 48 ? 0.786 -44 -24.859 1 97 48 LYS B C 1
ATOM 7551 O O . LYS B 1 48 ? 1.992 -44.25 -24.922 1 97 48 LYS B O 1
ATOM 7556 N N . ALA B 1 49 ? 0.059 -43.531 -25.766 1 94.69 49 ALA B N 1
ATOM 7557 C CA . ALA B 1 49 ? 0.676 -43.25 -27.062 1 94.69 49 ALA B CA 1
ATOM 7558 C C . ALA B 1 49 ? 1.716 -42.125 -26.938 1 94.69 49 ALA B C 1
ATOM 7560 O O . ALA B 1 49 ? 2.668 -42.062 -27.719 1 94.69 49 ALA B O 1
ATOM 7561 N N . CYS B 1 50 ? 1.569 -41.312 -25.984 1 95.38 50 CYS B N 1
ATOM 7562 C CA . CYS B 1 50 ? 2.51 -40.219 -25.75 1 95.38 50 CYS B CA 1
ATOM 7563 C C . CYS B 1 50 ? 3.68 -40.688 -24.891 1 95.38 50 CYS B C 1
ATOM 7565 O O . CYS B 1 50 ? 4.586 -39.906 -24.609 1 95.38 50 CYS B O 1
ATOM 7567 N N . GLY B 1 51 ? 3.656 -41.875 -24.484 1 95.88 51 GLY B N 1
ATOM 7568 C CA . GLY B 1 51 ? 4.797 -42.469 -23.797 1 95.88 51 GLY B CA 1
ATOM 7569 C C . GLY B 1 51 ? 4.613 -42.531 -22.297 1 95.88 51 GLY B C 1
ATOM 7570 O O . GLY B 1 51 ? 5.5 -43 -21.578 1 95.88 51 GLY B O 1
ATOM 7571 N N . TYR B 1 52 ? 3.482 -42.125 -21.766 1 98 52 TYR B N 1
ATOM 7572 C CA . TYR B 1 52 ? 3.246 -42.156 -20.328 1 98 52 TYR B CA 1
ATOM 7573 C C . TYR B 1 52 ? 2.9 -43.594 -19.859 1 98 52 TYR B C 1
ATOM 7575 O O . TYR B 1 52 ? 2.217 -44.312 -20.578 1 98 52 TYR B O 1
ATOM 7583 N N . ASN B 1 53 ? 3.369 -43.938 -18.688 1 98.12 53 ASN B N 1
ATOM 7584 C CA . ASN B 1 53 ? 3.141 -45.281 -18.188 1 98.12 53 ASN B CA 1
ATOM 7585 C C . ASN B 1 53 ? 2.316 -45.281 -16.906 1 98.12 53 ASN B C 1
ATOM 7587 O O . ASN B 1 53 ? 2.045 -46.344 -16.328 1 98.12 53 ASN B O 1
ATOM 7591 N N . SER B 1 54 ? 1.963 -44.156 -16.453 1 98.38 54 SER B N 1
ATOM 7592 C CA . SER B 1 54 ? 1.166 -44.031 -15.242 1 98.38 54 SER B CA 1
ATOM 7593 C C . SER B 1 54 ? 0.283 -42.812 -15.289 1 98.38 54 SER B C 1
ATOM 7595 O O . SER B 1 54 ? 0.523 -41.906 -16.094 1 98.38 54 SER B O 1
ATOM 7597 N N . ILE B 1 55 ? -0.753 -42.812 -14.492 1 98.56 55 ILE B N 1
ATOM 7598 C CA . ILE B 1 55 ? -1.633 -41.656 -14.312 1 98.56 55 ILE B CA 1
ATOM 7599 C C . ILE B 1 55 ? -1.821 -41.375 -12.828 1 98.56 55 ILE B C 1
ATOM 7601 O O . ILE B 1 55 ? -1.735 -42.281 -12 1 98.56 55 ILE B O 1
ATOM 7605 N N . ASP B 1 56 ? -1.913 -40.125 -12.477 1 98.06 56 ASP B N 1
ATOM 7606 C CA . ASP B 1 56 ? -2.439 -39.781 -11.156 1 98.06 56 ASP B CA 1
ATOM 7607 C C . ASP B 1 56 ? -3.904 -39.375 -11.242 1 98.06 56 ASP B C 1
ATOM 7609 O O . ASP B 1 56 ? -4.316 -38.75 -12.219 1 98.06 56 ASP B O 1
ATOM 7613 N N . VAL B 1 57 ? -4.672 -39.781 -10.289 1 98.25 57 VAL B N 1
ATOM 7614 C CA . VAL B 1 57 ? -6.117 -39.562 -10.305 1 98.25 57 VAL B CA 1
ATOM 7615 C C . VAL B 1 57 ? -6.578 -39.031 -8.953 1 98.25 57 VAL B C 1
ATOM 7617 O O . VAL B 1 57 ? -6.297 -39.625 -7.91 1 98.25 57 VAL B O 1
ATOM 7620 N N . TYR B 1 58 ? -7.258 -37.906 -8.992 1 98.44 58 TYR B N 1
ATOM 7621 C CA . TYR B 1 58 ? -7.965 -37.438 -7.812 1 98.44 58 TYR B CA 1
ATOM 7622 C C . TYR B 1 58 ? -9.352 -38.062 -7.707 1 98.44 58 TYR B C 1
ATOM 7624 O O . TYR B 1 58 ? -9.953 -38.406 -8.719 1 98.44 58 TYR B O 1
ATOM 7632 N N . PHE B 1 59 ? -9.781 -38.188 -6.539 1 98.69 59 PHE B N 1
ATOM 7633 C CA . PHE B 1 59 ? -11.125 -38.625 -6.223 1 98.69 59 PHE B CA 1
ATOM 7634 C C . PHE B 1 59 ? -11.836 -37.625 -5.316 1 98.69 59 PHE B C 1
ATOM 7636 O O . PHE B 1 59 ? -11.695 -37.688 -4.094 1 98.69 59 PHE B O 1
ATOM 7643 N N . PRO B 1 60 ? -12.602 -36.75 -5.918 1 98.56 60 PRO B N 1
ATOM 7644 C CA . PRO B 1 60 ? -13.219 -35.688 -5.086 1 98.56 60 PRO B CA 1
ATOM 7645 C C . PRO B 1 60 ? -14.336 -36.25 -4.195 1 98.56 60 PRO B C 1
ATOM 7647 O O . PRO B 1 60 ? -15.336 -36.75 -4.695 1 98.56 60 PRO B O 1
ATOM 7650 N N . TRP B 1 61 ? -14.195 -36.062 -2.914 1 98.75 61 TRP B N 1
ATOM 7651 C CA . TRP B 1 61 ? -15.18 -36.5 -1.926 1 98.75 61 TRP B CA 1
ATOM 7652 C C . TRP B 1 61 ? -16.562 -35.938 -2.248 1 98.75 61 TRP B C 1
ATOM 7654 O O . TRP B 1 61 ? -17.531 -36.688 -2.326 1 98.75 61 TRP B O 1
ATOM 7664 N N . ASN B 1 62 ? -16.656 -34.688 -2.594 1 97.94 62 ASN B N 1
ATOM 7665 C CA . ASN B 1 62 ? -17.953 -34.031 -2.77 1 97.94 62 ASN B CA 1
ATOM 7666 C C . ASN B 1 62 ? -18.547 -34.344 -4.145 1 97.94 62 ASN B C 1
ATOM 7668 O O . ASN B 1 62 ? -19.672 -33.906 -4.441 1 97.94 62 ASN B O 1
ATOM 7672 N N . TYR B 1 63 ? -17.797 -34.969 -5.004 1 97.81 63 TYR B N 1
ATOM 7673 C CA . TYR B 1 63 ? -18.359 -35.469 -6.242 1 97.81 63 TYR B CA 1
ATOM 7674 C C . TYR B 1 63 ? -19.188 -36.75 -5.984 1 97.81 63 TYR B C 1
ATOM 7676 O O . TYR B 1 63 ? -20.188 -36.969 -6.652 1 97.81 63 TYR B O 1
ATOM 7684 N N . HIS B 1 64 ? -18.797 -37.5 -4.996 1 98.56 64 HIS B N 1
ATOM 7685 C CA . HIS B 1 64 ? -19.406 -38.781 -4.703 1 98.56 64 HIS B CA 1
ATOM 7686 C C . HIS B 1 64 ? -20.391 -38.688 -3.545 1 98.56 64 HIS B C 1
ATOM 7688 O O . HIS B 1 64 ? -21.234 -39.562 -3.355 1 98.56 64 HIS B O 1
ATOM 7694 N N . GLU B 1 65 ? -20.25 -37.656 -2.752 1 97.81 65 GLU B N 1
ATOM 7695 C CA . GLU B 1 65 ? -21.188 -37.375 -1.675 1 97.81 65 GLU B CA 1
ATOM 7696 C C . GLU B 1 65 ? -21.734 -35.938 -1.79 1 97.81 65 GLU B C 1
ATOM 7698 O O . GLU B 1 65 ? -21.234 -35.031 -1.135 1 97.81 65 GLU B O 1
ATOM 7703 N N . ASP B 1 66 ? -22.75 -35.781 -2.465 1 88.62 66 ASP B N 1
ATOM 7704 C CA . ASP B 1 66 ? -23.281 -34.438 -2.74 1 88.62 66 ASP B CA 1
ATOM 7705 C C . ASP B 1 66 ? -23.906 -33.844 -1.489 1 88.62 66 ASP B C 1
ATOM 7707 O O . ASP B 1 66 ? -23.906 -32.625 -1.316 1 88.62 66 ASP B O 1
ATOM 7711 N N . ALA B 1 67 ? -24.516 -34.656 -0.709 1 92.75 67 ALA B N 1
ATOM 7712 C CA . ALA B 1 67 ? -25.047 -34.312 0.608 1 92.75 67 ALA B CA 1
ATOM 7713 C C . ALA B 1 67 ? -24.703 -35.406 1.627 1 92.75 67 ALA B C 1
ATOM 7715 O O . ALA B 1 67 ? -24.406 -36.531 1.256 1 92.75 67 ALA B O 1
ATOM 7716 N N . GLU B 1 68 ? -24.75 -35.031 2.803 1 95.19 68 GLU B N 1
ATOM 7717 C CA . GLU B 1 68 ? -24.281 -35.938 3.824 1 95.19 68 GLU B CA 1
ATOM 7718 C C . GLU B 1 68 ? -25.016 -37.281 3.752 1 95.19 68 GLU B C 1
ATOM 7720 O O . GLU B 1 68 ? -26.25 -37.312 3.838 1 95.19 68 GLU B O 1
ATOM 7725 N N . GLY B 1 69 ? -24.25 -38.281 3.543 1 95.44 69 GLY B N 1
ATOM 7726 C CA . GLY B 1 69 ? -24.812 -39.625 3.549 1 95.44 69 GLY B CA 1
ATOM 7727 C C . GLY B 1 69 ? -25.328 -40.062 2.193 1 95.44 69 GLY B C 1
ATOM 7728 O O . GLY B 1 69 ? -25.703 -41.219 2.014 1 95.44 69 GLY B O 1
ATOM 7729 N N . GLN B 1 70 ? -25.359 -39.25 1.292 1 95.94 70 GLN B N 1
ATOM 7730 C CA . GLN B 1 70 ? -25.812 -39.594 -0.049 1 95.94 70 GLN B CA 1
ATOM 7731 C C . GLN B 1 70 ? -24.641 -39.875 -0.981 1 95.94 70 GLN B C 1
ATOM 7733 O O . GLN B 1 70 ? -24 -38.938 -1.483 1 95.94 70 GLN B O 1
ATOM 7738 N N . TRP B 1 71 ? -24.438 -41.156 -1.238 1 97.62 71 TRP B N 1
ATOM 7739 C CA . TRP B 1 71 ? -23.266 -41.594 -1.987 1 97.62 71 TRP B CA 1
ATOM 7740 C C . TRP B 1 71 ? -23.641 -42 -3.404 1 97.62 71 TRP B C 1
ATOM 7742 O O . TRP B 1 71 ? -24.719 -42.562 -3.627 1 97.62 71 TRP B O 1
ATOM 7752 N N . ASP B 1 72 ? -22.875 -41.688 -4.367 1 97.38 72 ASP B N 1
ATOM 7753 C CA . ASP B 1 72 ? -23.062 -42.125 -5.754 1 97.38 72 ASP B CA 1
ATOM 7754 C C . ASP B 1 72 ? -21.734 -42.5 -6.395 1 97.38 72 ASP B C 1
ATOM 7756 O O . ASP B 1 72 ? -20.828 -41.656 -6.527 1 97.38 72 ASP B O 1
ATOM 7760 N N . PHE B 1 73 ? -21.562 -43.75 -6.809 1 98.06 73 PHE B N 1
ATOM 7761 C CA . PHE B 1 73 ? -20.359 -44.25 -7.48 1 98.06 73 PHE B CA 1
ATOM 7762 C C . PHE B 1 73 ? -20.719 -44.906 -8.805 1 98.06 73 PHE B C 1
ATOM 7764 O O . PHE B 1 73 ? -20.016 -45.812 -9.258 1 98.06 73 PHE B O 1
ATOM 7771 N N . GLY B 1 74 ? -21.844 -44.531 -9.43 1 97.31 74 GLY B N 1
ATOM 7772 C CA . GLY B 1 74 ? -22.281 -45.094 -10.695 1 97.31 74 GLY B CA 1
ATOM 7773 C C . GLY B 1 74 ? -22.156 -44.125 -11.852 1 97.31 74 GLY B C 1
ATOM 7774 O O . GLY B 1 74 ? -21.828 -42.938 -11.648 1 97.31 74 GLY B O 1
ATOM 7775 N N . GLY B 1 75 ? -22.297 -44.625 -13.086 1 96.44 75 GLY B N 1
ATOM 7776 C CA . GLY B 1 75 ? -22.297 -43.781 -14.266 1 96.44 75 GLY B CA 1
ATOM 7777 C C . GLY B 1 75 ? -20.984 -43.031 -14.461 1 96.44 75 GLY B C 1
ATOM 7778 O O . GLY B 1 75 ? -19.906 -43.625 -14.484 1 96.44 75 GLY B O 1
ATOM 7779 N N . GLU B 1 76 ? -21.125 -41.656 -14.562 1 96.69 76 GLU B N 1
ATOM 7780 C CA . GLU B 1 76 ? -19.969 -40.781 -14.742 1 96.69 76 GLU B CA 1
ATOM 7781 C C . GLU B 1 76 ? -19.062 -40.812 -13.516 1 96.69 76 GLU B C 1
ATOM 7783 O O . GLU B 1 76 ? -17.906 -40.375 -13.578 1 96.69 76 GLU B O 1
ATOM 7788 N N . ARG B 1 77 ? -19.547 -41.438 -12.398 1 98.25 77 ARG B N 1
ATOM 7789 C CA . ARG B 1 77 ? -18.828 -41.406 -11.133 1 98.25 77 ARG B CA 1
ATOM 7790 C C . ARG B 1 77 ? -18.297 -42.812 -10.797 1 98.25 77 ARG B C 1
ATOM 7792 O O . ARG B 1 77 ? -17.922 -43.062 -9.648 1 98.25 77 ARG B O 1
ATOM 7799 N N . ASP B 1 78 ? -18.297 -43.688 -11.789 1 98.44 78 ASP B N 1
ATOM 7800 C CA . ASP B 1 78 ? -17.969 -45.094 -11.586 1 98.44 78 ASP B CA 1
ATOM 7801 C C . ASP B 1 78 ? -16.453 -45.281 -11.469 1 98.44 78 ASP B C 1
ATOM 7803 O O . ASP B 1 78 ? -15.781 -45.594 -12.461 1 98.44 78 ASP B O 1
ATOM 7807 N N . VAL B 1 79 ? -15.969 -45.25 -10.273 1 98.5 79 VAL B N 1
ATOM 7808 C CA . VAL B 1 79 ? -14.539 -45.344 -9.984 1 98.5 79 VAL B CA 1
ATOM 7809 C C . VAL B 1 79 ? -14.008 -46.688 -10.398 1 98.5 79 VAL B C 1
ATOM 7811 O O . VAL B 1 79 ? -12.953 -46.781 -11.031 1 98.5 79 VAL B O 1
ATOM 7814 N N . ALA B 1 80 ? -14.719 -47.719 -10.086 1 98.31 80 ALA B N 1
ATOM 7815 C CA . ALA B 1 80 ? -14.281 -49.062 -10.406 1 98.31 80 ALA B CA 1
ATOM 7816 C C . ALA B 1 80 ? -14.102 -49.25 -11.914 1 98.31 80 ALA B C 1
ATOM 7818 O O . ALA B 1 80 ? -13.109 -49.844 -12.359 1 98.31 80 ALA B O 1
ATOM 7819 N N . ALA B 1 81 ? -15.094 -48.75 -12.625 1 98.56 81 ALA B N 1
ATOM 7820 C CA . ALA B 1 81 ? -14.992 -48.844 -14.086 1 98.56 81 ALA B CA 1
ATOM 7821 C C . ALA B 1 81 ? -13.766 -48.094 -14.602 1 98.56 81 ALA B C 1
ATOM 7823 O O . ALA B 1 81 ? -13.078 -48.562 -15.5 1 98.56 81 ALA B O 1
ATOM 7824 N N . PHE B 1 82 ? -13.547 -46.969 -14.141 1 98.31 82 PHE B N 1
ATOM 7825 C CA . PHE B 1 82 ? -12.414 -46.156 -14.555 1 98.31 82 PHE B CA 1
ATOM 7826 C C . PHE B 1 82 ? -11.102 -46.875 -14.266 1 98.31 82 PHE B C 1
ATOM 7828 O O . PHE B 1 82 ? -10.211 -46.906 -15.117 1 98.31 82 PHE B O 1
ATOM 7835 N N . LEU B 1 83 ? -10.914 -47.438 -13.047 1 98.69 83 LEU B N 1
ATOM 7836 C CA . LEU B 1 83 ? -9.688 -48.125 -12.656 1 98.69 83 LEU B CA 1
ATOM 7837 C C . LEU B 1 83 ? -9.508 -49.406 -13.477 1 98.69 83 LEU B C 1
ATOM 7839 O O . LEU B 1 83 ? -8.383 -49.781 -13.781 1 98.69 83 LEU B O 1
ATOM 7843 N N . ARG B 1 84 ? -10.586 -50.031 -13.789 1 98.31 84 ARG B N 1
ATOM 7844 C CA . ARG B 1 84 ? -10.508 -51.219 -14.672 1 98.31 84 ARG B CA 1
ATOM 7845 C C . ARG B 1 84 ? -9.961 -50.812 -16.047 1 98.31 84 ARG B C 1
ATOM 7847 O O . ARG B 1 84 ? -9.117 -51.531 -16.594 1 98.31 84 ARG B O 1
ATOM 7854 N N . LEU B 1 85 ? -10.461 -49.719 -16.562 1 98.56 85 LEU B N 1
ATOM 7855 C CA . LEU B 1 85 ? -9.969 -49.25 -17.844 1 98.56 85 LEU B CA 1
ATOM 7856 C C . LEU B 1 85 ? -8.484 -48.906 -17.766 1 98.56 85 LEU B C 1
ATOM 7858 O O . LEU B 1 85 ? -7.742 -49.156 -18.734 1 98.56 85 LEU B O 1
ATOM 7862 N N . ALA B 1 86 ? -8.086 -48.312 -16.672 1 98.44 86 ALA B N 1
ATOM 7863 C CA . ALA B 1 86 ? -6.664 -48.031 -16.5 1 98.44 86 ALA B CA 1
ATOM 7864 C C . ALA B 1 86 ? -5.828 -49.312 -16.547 1 98.44 86 ALA B C 1
ATOM 7866 O O . ALA B 1 86 ? -4.777 -49.344 -17.188 1 98.44 86 ALA B O 1
ATOM 7867 N N . LYS B 1 87 ? -6.312 -50.344 -15.836 1 97.88 87 LYS B N 1
ATOM 7868 C CA . LYS B 1 87 ? -5.652 -51.656 -15.852 1 97.88 87 LYS B CA 1
ATOM 7869 C C . LYS B 1 87 ? -5.578 -52.219 -17.266 1 97.88 87 LYS B C 1
ATOM 7871 O O . LYS B 1 87 ? -4.523 -52.688 -17.703 1 97.88 87 LYS B O 1
ATOM 7876 N N . GLU B 1 88 ? -6.648 -52.125 -17.953 1 97.81 88 GLU B N 1
ATOM 7877 C CA . GLU B 1 88 ? -6.715 -52.625 -19.328 1 97.81 88 GLU B CA 1
ATOM 7878 C C . GLU B 1 88 ? -5.766 -51.875 -20.25 1 97.81 88 GLU B C 1
ATOM 7880 O O . GLU B 1 88 ? -5.164 -52.469 -21.141 1 97.81 88 GLU B O 1
ATOM 7885 N N . ALA B 1 89 ? -5.633 -50.625 -20 1 97.62 89 ALA B N 1
ATOM 7886 C CA . ALA B 1 89 ? -4.754 -49.781 -20.812 1 97.62 89 ALA B CA 1
ATOM 7887 C C . ALA B 1 89 ? -3.289 -50 -20.438 1 97.62 89 ALA B C 1
ATOM 7889 O O . ALA B 1 89 ? -2.387 -49.562 -21.156 1 97.62 89 ALA B O 1
ATOM 7890 N N . GLY B 1 90 ? -3.07 -50.656 -19.328 1 96.75 90 GLY B N 1
ATOM 7891 C CA . GLY B 1 90 ? -1.712 -50.906 -18.859 1 96.75 90 GLY B CA 1
ATOM 7892 C C . GLY B 1 90 ? -1.078 -49.688 -18.219 1 96.75 90 GLY B C 1
ATOM 7893 O O . GLY B 1 90 ? 0.121 -49.438 -18.375 1 96.75 90 GLY B O 1
ATOM 7894 N N . LEU B 1 91 ? -1.849 -48.844 -17.578 1 98.5 91 LEU B N 1
ATOM 7895 C CA . LEU B 1 91 ? -1.364 -47.656 -16.875 1 98.5 91 LEU B CA 1
ATOM 7896 C C . LEU B 1 91 ? -1.336 -47.875 -15.367 1 98.5 91 LEU B C 1
ATOM 7898 O O . LEU B 1 91 ? -2.328 -48.312 -14.789 1 98.5 91 LEU B O 1
ATOM 7902 N N . TYR B 1 92 ? -0.193 -47.656 -14.727 1 98.38 92 TYR B N 1
ATOM 7903 C CA . TYR B 1 92 ? -0.162 -47.594 -13.266 1 98.38 92 TYR B CA 1
ATOM 7904 C C . TYR B 1 92 ? -0.941 -46.406 -12.742 1 98.38 92 TYR B C 1
ATOM 7906 O O . TYR B 1 92 ? -1.07 -45.375 -13.43 1 98.38 92 TYR B O 1
ATOM 7914 N N . VAL B 1 93 ? -1.467 -46.562 -11.539 1 98.69 93 VAL B N 1
ATOM 7915 C CA . VAL B 1 93 ? -2.293 -45.5 -10.992 1 98.69 93 VAL B CA 1
ATOM 7916 C C . VAL B 1 93 ? -1.714 -45.031 -9.656 1 98.69 93 VAL B C 1
ATOM 7918 O O . VAL B 1 93 ? -1.477 -45.844 -8.758 1 98.69 93 VAL B O 1
ATOM 7921 N N . VAL B 1 94 ? -1.381 -43.75 -9.555 1 98.69 94 VAL B N 1
ATOM 7922 C CA . VAL B 1 94 ? -1.214 -43.094 -8.273 1 98.69 94 VAL B CA 1
ATOM 7923 C C . VAL B 1 94 ? -2.549 -42.5 -7.82 1 98.69 94 VAL B C 1
ATOM 7925 O O . VAL B 1 94 ? -2.988 -41.469 -8.344 1 98.69 94 VAL B O 1
ATOM 7928 N N . ALA B 1 95 ? -3.199 -43.156 -6.898 1 98.81 95 ALA B N 1
ATOM 7929 C CA . ALA B 1 95 ? -4.527 -42.75 -6.453 1 98.81 95 ALA B CA 1
ATOM 7930 C C . ALA B 1 95 ? -4.445 -41.656 -5.395 1 98.81 95 ALA B C 1
ATOM 7932 O O . ALA B 1 95 ? -3.68 -41.75 -4.43 1 98.81 95 ALA B O 1
ATOM 7933 N N . ARG B 1 96 ? -5.215 -40.625 -5.547 1 98.75 96 ARG B N 1
ATOM 7934 C CA . ARG B 1 96 ? -5.18 -39.469 -4.637 1 98.75 96 ARG B CA 1
ATOM 7935 C C . ARG B 1 96 ? -6.574 -39.156 -4.117 1 98.75 96 ARG B C 1
ATOM 7937 O O . ARG B 1 96 ? -7.141 -38.094 -4.473 1 98.75 96 ARG B O 1
ATOM 7944 N N . PRO B 1 97 ? -7.062 -39.906 -3.217 1 98.38 97 PRO B N 1
ATOM 7945 C CA . PRO B 1 97 ? -8.43 -39.75 -2.713 1 98.38 97 PRO B CA 1
ATOM 7946 C C . PRO B 1 97 ? -8.562 -38.594 -1.729 1 98.38 97 PRO B C 1
ATOM 7948 O O . PRO B 1 97 ? -9.68 -38.156 -1.4 1 98.38 97 PRO B O 1
ATOM 7951 N N . GLY B 1 98 ? -7.504 -38.062 -1.294 1 96.75 98 GLY B N 1
ATOM 7952 C CA . GLY B 1 98 ? -7.566 -36.969 -0.335 1 96.75 98 GLY B CA 1
ATOM 7953 C C . GLY B 1 98 ? -7.734 -37.438 1.097 1 96.75 98 GLY B C 1
ATOM 7954 O O . GLY B 1 98 ? -7.289 -38.531 1.453 1 96.75 98 GLY B O 1
ATOM 7955 N N . PRO B 1 99 ? -8.336 -36.562 2.064 1 98.06 99 PRO B N 1
ATOM 7956 C CA . PRO B 1 99 ? -9.68 -36.031 1.792 1 98.06 99 PRO B CA 1
ATOM 7957 C C . PRO B 1 99 ? -9.656 -34.75 0.965 1 98.06 99 PRO B C 1
ATOM 7959 O O . PRO B 1 99 ? -10.625 -34.438 0.265 1 98.06 99 PRO B O 1
ATOM 7962 N N . TYR B 1 100 ? -8.727 -33.875 1.164 1 98.31 100 TYR B N 1
ATOM 7963 C CA . TYR B 1 100 ? -8.555 -32.656 0.363 1 98.31 100 TYR B CA 1
ATOM 7964 C C . TYR B 1 100 ? -7.707 -32.938 -0.871 1 98.31 100 TYR B C 1
ATOM 7966 O O . TYR B 1 100 ? -6.664 -33.594 -0.779 1 98.31 100 TYR B O 1
ATOM 7974 N N . ILE B 1 101 ? -8.125 -32.406 -2.084 1 98.12 101 ILE B N 1
ATOM 7975 C CA . ILE B 1 101 ? -7.383 -32.719 -3.295 1 98.12 101 ILE B CA 1
ATOM 7976 C C . ILE B 1 101 ? -6.992 -31.438 -4.023 1 98.12 101 ILE B C 1
ATOM 7978 O O . ILE B 1 101 ? -6.266 -31.469 -5.016 1 98.12 101 ILE B O 1
ATOM 7982 N N . CYS B 1 102 ? -7.453 -30.234 -3.641 1 96.88 102 CYS B N 1
ATOM 7983 C CA . CYS B 1 102 ? -7.289 -28.953 -4.32 1 96.88 102 CYS B CA 1
ATOM 7984 C C . CYS B 1 102 ? -7.91 -29 -5.711 1 96.88 102 CYS B C 1
ATOM 7986 O O . CYS B 1 102 ? -9.117 -28.812 -5.863 1 96.88 102 CYS B O 1
ATOM 7988 N N . SER B 1 103 ? -7.164 -29.469 -6.719 1 96.56 103 SER B N 1
ATOM 7989 C CA . SER B 1 103 ? -7.5 -29.688 -8.125 1 96.56 103 SER B CA 1
ATOM 7990 C C . SER B 1 103 ? -8.336 -28.547 -8.68 1 96.56 103 SER B C 1
ATOM 7992 O O . SER B 1 103 ? -9.055 -28.719 -9.664 1 96.56 103 SER B O 1
ATOM 7994 N N . GLU B 1 104 ? -8.266 -27.25 -7.98 1 96.62 104 GLU B N 1
ATOM 7995 C CA . GLU B 1 104 ? -9.141 -26.141 -8.32 1 96.62 104 GLU B CA 1
ATOM 7996 C C . GLU B 1 104 ? -10.586 -26.594 -8.492 1 96.62 104 GLU B C 1
ATOM 7998 O O . GLU B 1 104 ? -11.273 -26.188 -9.43 1 96.62 104 GLU B O 1
ATOM 8003 N N . TRP B 1 105 ? -10.93 -27.516 -7.695 1 97.38 105 TRP B N 1
ATOM 8004 C CA . TRP B 1 105 ? -12.273 -28.078 -7.598 1 97.38 105 TRP B CA 1
ATOM 8005 C C . TRP B 1 105 ? -13.047 -27.438 -6.445 1 97.38 105 TRP B C 1
ATOM 8007 O O . TRP B 1 105 ? -12.453 -26.984 -5.469 1 97.38 105 TRP B O 1
ATOM 8017 N N . ASP B 1 106 ? -14.328 -27.391 -6.535 1 97.75 106 ASP B N 1
ATOM 8018 C CA . ASP B 1 106 ? -15.211 -26.828 -5.52 1 97.75 106 ASP B CA 1
ATOM 8019 C C . ASP B 1 106 ? -14.836 -27.328 -4.125 1 97.75 106 ASP B C 1
ATOM 8021 O O . ASP B 1 106 ? -14.945 -28.516 -3.834 1 97.75 106 ASP B O 1
ATOM 8025 N N . GLY B 1 107 ? -14.32 -26.422 -3.312 1 97.44 107 GLY B N 1
ATOM 8026 C CA . GLY B 1 107 ? -13.977 -26.734 -1.936 1 97.44 107 GLY B CA 1
ATOM 8027 C C . GLY B 1 107 ? -12.781 -27.656 -1.819 1 97.44 107 GLY B C 1
ATOM 8028 O O . GLY B 1 107 ? -12.578 -28.297 -0.783 1 97.44 107 GLY B O 1
ATOM 8029 N N . GLY B 1 108 ? -12.062 -27.875 -2.852 1 97.81 108 GLY B N 1
ATOM 8030 C CA . GLY B 1 108 ? -10.961 -28.812 -2.84 1 97.81 108 GLY B CA 1
ATOM 8031 C C . GLY B 1 108 ? -11.414 -30.25 -2.701 1 97.81 108 GLY B C 1
ATOM 8032 O O . GLY B 1 108 ? -10.688 -31.094 -2.15 1 97.81 108 GLY B O 1
ATOM 8033 N N . GLY B 1 109 ? -12.617 -30.516 -3.039 1 98.19 109 GLY B N 1
ATOM 8034 C CA . GLY B 1 109 ? -13.164 -31.875 -2.977 1 98.19 109 GLY B CA 1
ATOM 8035 C C . GLY B 1 109 ? -13.898 -32.156 -1.685 1 98.19 109 GLY B C 1
ATOM 8036 O O . GLY B 1 109 ? -14.555 -33.188 -1.556 1 98.19 109 GLY B O 1
ATOM 8037 N N . LEU B 1 110 ? -13.867 -31.219 -0.725 1 98.38 110 LEU B N 1
ATOM 8038 C CA . LEU B 1 110 ? -14.547 -31.406 0.551 1 98.38 110 LEU B CA 1
ATOM 8039 C C . LEU B 1 110 ? -16.031 -31.078 0.431 1 98.38 110 LEU B C 1
ATOM 8041 O O . LEU B 1 110 ? -16.391 -30.078 -0.203 1 98.38 110 LEU B O 1
ATOM 8045 N N . PRO B 1 111 ? -16.891 -31.875 0.998 1 97.62 111 PRO B N 1
ATOM 8046 C CA . PRO B 1 111 ? -18.312 -31.531 0.957 1 97.62 111 PRO B CA 1
ATOM 8047 C C . PRO B 1 111 ? -18.641 -30.25 1.717 1 97.62 111 PRO B C 1
ATOM 8049 O O . PRO B 1 111 ? -18.156 -30.047 2.83 1 97.62 111 PRO B O 1
ATOM 8052 N N . ALA B 1 112 ? -19.5 -29.516 1.156 1 97.06 112 ALA B N 1
ATOM 8053 C CA . ALA B 1 112 ? -19.797 -28.188 1.688 1 97.06 112 ALA B CA 1
ATOM 8054 C C . ALA B 1 112 ? -20.531 -28.281 3.025 1 97.06 112 ALA B C 1
ATOM 8056 O O . ALA B 1 112 ? -20.5 -27.344 3.82 1 97.06 112 ALA B O 1
ATOM 8057 N N . TYR B 1 113 ? -21.219 -29.359 3.328 1 96.88 113 TYR B N 1
ATOM 8058 C CA . TYR B 1 113 ? -21.938 -29.484 4.594 1 96.88 113 TYR B CA 1
ATOM 8059 C C . TYR B 1 113 ? -20.969 -29.469 5.77 1 96.88 113 TYR B C 1
ATOM 8061 O O . TYR B 1 113 ? -21.344 -29.156 6.895 1 96.88 113 TYR B O 1
ATOM 8069 N N . LEU B 1 114 ? -19.672 -29.844 5.52 1 97.44 114 LEU B N 1
ATOM 8070 C CA . LEU B 1 114 ? -18.656 -29.812 6.562 1 97.44 114 LEU B CA 1
ATOM 8071 C C . LEU B 1 114 ? -18.422 -28.391 7.055 1 97.44 114 LEU B C 1
ATOM 8073 O O . LEU B 1 114 ? -18.109 -28.172 8.227 1 97.44 114 LEU B O 1
ATOM 8077 N N . PHE B 1 115 ? -18.609 -27.438 6.164 1 96.56 115 PHE B N 1
ATOM 8078 C CA . PHE B 1 115 ? -18.297 -26.047 6.465 1 96.56 115 PHE B CA 1
ATOM 8079 C C . PHE B 1 115 ? -19.297 -25.453 7.441 1 96.56 115 PHE B C 1
ATOM 8081 O O . PHE B 1 115 ? -19.016 -24.484 8.141 1 96.56 115 PHE B O 1
ATOM 8088 N N . ALA B 1 116 ? -20.5 -26.016 7.43 1 94.94 116 ALA B N 1
ATOM 8089 C CA . ALA B 1 116 ? -21.578 -25.531 8.289 1 94.94 116 ALA B CA 1
ATOM 8090 C C . ALA B 1 116 ? -21.484 -26.141 9.688 1 94.94 116 ALA B C 1
ATOM 8092 O O . ALA B 1 116 ? -22.219 -25.75 10.586 1 94.94 116 ALA B O 1
ATOM 8093 N N . GLN B 1 117 ? -20.531 -27 9.828 1 92.94 117 GLN B N 1
ATOM 8094 C CA . GLN B 1 117 ? -20.391 -27.625 11.141 1 92.94 117 GLN B CA 1
ATOM 8095 C C . GLN B 1 117 ? -19.594 -26.734 12.094 1 92.94 117 GLN B C 1
ATOM 8097 O O . GLN B 1 117 ? -18.516 -26.25 11.758 1 92.94 117 GLN B O 1
ATOM 8102 N N . GLU B 1 118 ? -20.188 -26.609 13.219 1 87.62 118 GLU B N 1
ATOM 8103 C CA . GLU B 1 118 ? -19.547 -25.734 14.211 1 87.62 118 GLU B CA 1
ATOM 8104 C C . GLU B 1 118 ? -18.328 -26.406 14.836 1 87.62 118 GLU B C 1
ATOM 8106 O O . GLU B 1 118 ? -18.328 -27.625 15.055 1 87.62 118 GLU B O 1
ATOM 8111 N N . GLN B 1 119 ? -17.219 -25.812 15.07 1 87.88 119 GLN B N 1
ATOM 8112 C CA . GLN B 1 119 ? -16.031 -26.188 15.844 1 87.88 119 GLN B CA 1
ATOM 8113 C C . GLN B 1 119 ? -15.188 -27.219 15.109 1 87.88 119 GLN B C 1
ATOM 8115 O O . GLN B 1 119 ? -14.281 -27.812 15.688 1 87.88 119 GLN B O 1
ATOM 8120 N N . ILE B 1 120 ? -15.562 -27.625 13.875 1 94.44 120 ILE B N 1
ATOM 8121 C CA . ILE B 1 120 ? -14.75 -28.562 13.109 1 94.44 120 ILE B CA 1
ATOM 8122 C C . ILE B 1 120 ? -13.492 -27.875 12.609 1 94.44 120 ILE B C 1
ATOM 8124 O O . ILE B 1 120 ? -13.547 -26.734 12.148 1 94.44 120 ILE B O 1
ATOM 8128 N N . ARG B 1 121 ? -12.375 -28.438 12.867 1 94.94 121 ARG B N 1
ATOM 8129 C CA . ARG B 1 121 ? -11.141 -28 12.227 1 94.94 121 ARG B CA 1
ATOM 8130 C C . ARG B 1 121 ? -10.805 -28.891 11.023 1 94.94 121 ARG B C 1
ATOM 8132 O O . ARG B 1 121 ? -10.367 -30.031 11.188 1 94.94 121 ARG B O 1
ATOM 8139 N N . LEU B 1 122 ? -10.992 -28.359 9.828 1 97.25 122 LEU B N 1
ATOM 8140 C CA . LEU B 1 122 ? -10.727 -29.109 8.609 1 97.25 122 LEU B CA 1
ATOM 8141 C C . LEU B 1 122 ? -9.242 -29.453 8.5 1 97.25 122 LEU B C 1
ATOM 8143 O O . LEU B 1 122 ? -8.398 -28.766 9.062 1 97.25 122 LEU B O 1
ATOM 8147 N N . ARG B 1 123 ? -8.992 -30.609 7.812 1 97.69 123 ARG B N 1
ATOM 8148 C CA . ARG B 1 123 ? -7.641 -31.016 7.438 1 97.69 123 ARG B CA 1
ATOM 8149 C C . ARG B 1 123 ? -6.695 -30.938 8.633 1 97.69 123 ARG B C 1
ATOM 8151 O O . ARG B 1 123 ? -5.586 -30.406 8.523 1 97.69 123 ARG B O 1
ATOM 8158 N N . ASP B 1 124 ? -7.16 -31.328 9.773 1 97.5 124 ASP B N 1
ATOM 8159 C CA . ASP B 1 124 ? -6.398 -31.359 11.016 1 97.5 124 ASP B CA 1
ATOM 8160 C C . ASP B 1 124 ? -6.66 -32.656 11.773 1 97.5 124 ASP B C 1
ATOM 8162 O O . ASP B 1 124 ? -7.527 -33.438 11.391 1 97.5 124 ASP B O 1
ATOM 8166 N N . ASN B 1 125 ? -5.781 -32.844 12.836 1 98 125 ASN B N 1
ATOM 8167 C CA . ASN B 1 125 ? -5.992 -33.969 13.734 1 98 125 ASN B CA 1
ATOM 8168 C C . ASN B 1 125 ? -7.172 -33.719 14.672 1 98 125 ASN B C 1
ATOM 8170 O O . ASN B 1 125 ? -7.016 -33.781 15.891 1 98 125 ASN B O 1
ATOM 8174 N N . ASP B 1 126 ? -8.289 -33.438 14.086 1 97.94 126 ASP B N 1
ATOM 8175 C CA . ASP B 1 126 ? -9.547 -33.156 14.773 1 97.94 126 ASP B CA 1
ATOM 8176 C C . ASP B 1 126 ? -10.484 -34.344 14.734 1 97.94 126 ASP B C 1
ATOM 8178 O O . ASP B 1 126 ? -10.859 -34.812 13.648 1 97.94 126 ASP B O 1
ATOM 8182 N N . PRO B 1 127 ? -10.906 -34.781 15.898 1 97.5 127 PRO B N 1
ATOM 8183 C CA . PRO B 1 127 ? -11.734 -36 15.914 1 97.5 127 PRO B CA 1
ATOM 8184 C C . PRO B 1 127 ? -13.023 -35.844 15.117 1 97.5 127 PRO B C 1
ATOM 8186 O O . PRO B 1 127 ? -13.508 -36.812 14.516 1 97.5 127 PRO B O 1
ATOM 8189 N N . ARG B 1 128 ? -13.609 -34.688 15.148 1 96.44 128 ARG B N 1
ATOM 8190 C CA . ARG B 1 128 ? -14.836 -34.469 14.391 1 96.44 128 ARG B CA 1
ATOM 8191 C C . ARG B 1 128 ? -14.578 -34.594 12.891 1 96.44 128 ARG B C 1
ATOM 8193 O O . ARG B 1 128 ? -15.328 -35.25 12.172 1 96.44 128 ARG B O 1
ATOM 8200 N N . PHE B 1 129 ? -13.586 -34 12.406 1 98 129 PHE B N 1
ATOM 8201 C CA . PHE B 1 129 ? -13.242 -34.094 10.992 1 98 129 PHE B CA 1
ATOM 8202 C C . PHE B 1 129 ? -12.875 -35.5 10.594 1 98 129 PHE B C 1
ATOM 8204 O O . PHE B 1 129 ? -13.312 -36 9.555 1 98 129 PHE B O 1
ATOM 8211 N N . LEU B 1 130 ? -12.047 -36.125 11.398 1 98.5 130 LEU B N 1
ATOM 8212 C CA . LEU B 1 130 ? -11.57 -37.5 11.117 1 98.5 130 LEU B CA 1
ATOM 8213 C C . LEU B 1 130 ? -12.734 -38.469 11.07 1 98.5 130 LEU B C 1
ATOM 8215 O O . LEU B 1 130 ? -12.703 -39.438 10.305 1 98.5 130 LEU B O 1
ATOM 8219 N N . ARG B 1 131 ? -13.719 -38.219 11.844 1 97.81 131 ARG B N 1
ATOM 8220 C CA . ARG B 1 131 ? -14.898 -39.062 11.789 1 97.81 131 ARG B CA 1
ATOM 8221 C C . ARG B 1 131 ? -15.57 -38.969 10.422 1 97.81 131 ARG B C 1
ATOM 8223 O O . ARG B 1 131 ? -15.977 -40 9.859 1 97.81 131 ARG B O 1
ATOM 8230 N N . HIS B 1 132 ? -15.758 -37.781 9.93 1 98 132 HIS B N 1
ATOM 8231 C CA . HIS B 1 132 ? -16.328 -37.625 8.594 1 98 132 HIS B CA 1
ATOM 8232 C C . HIS B 1 132 ? -15.414 -38.219 7.527 1 98 132 HIS B C 1
ATOM 8234 O O . HIS B 1 132 ? -15.883 -38.844 6.574 1 98 132 HIS B O 1
ATOM 8240 N N . THR B 1 133 ? -14.133 -38.062 7.699 1 98.56 133 THR B N 1
ATOM 8241 C CA . THR B 1 133 ? -13.164 -38.625 6.77 1 98.56 133 THR B CA 1
ATOM 8242 C C . THR B 1 133 ? -13.227 -40.156 6.762 1 98.56 133 THR B C 1
ATOM 8244 O O . THR B 1 133 ? -13.125 -40.781 5.707 1 98.56 133 THR B O 1
ATOM 8247 N N . ALA B 1 134 ? -13.383 -40.688 7.914 1 98.62 134 ALA B N 1
ATOM 8248 C CA . ALA B 1 134 ? -13.5 -42.156 8.023 1 98.62 134 ALA B CA 1
ATOM 8249 C C . ALA B 1 134 ? -14.672 -42.656 7.191 1 98.62 134 ALA B C 1
ATOM 8251 O O . ALA B 1 134 ? -14.594 -43.75 6.586 1 98.62 134 ALA B O 1
ATOM 8252 N N . ARG B 1 135 ? -15.727 -41.969 7.191 1 98.44 135 ARG B N 1
ATOM 8253 C CA . ARG B 1 135 ? -16.875 -42.344 6.375 1 98.44 135 ARG B CA 1
ATOM 8254 C C . ARG B 1 135 ? -16.531 -42.312 4.891 1 98.44 135 ARG B C 1
ATOM 8256 O O . ARG B 1 135 ? -16.953 -43.188 4.129 1 98.44 135 ARG B O 1
ATOM 8263 N N . TRP B 1 136 ? -15.852 -41.312 4.473 1 98.62 136 TRP B N 1
ATOM 8264 C CA . TRP B 1 136 ? -15.367 -41.219 3.1 1 98.62 136 TRP B CA 1
ATOM 8265 C C . TRP B 1 136 ? -14.445 -42.406 2.773 1 98.62 136 TRP B C 1
ATOM 8267 O O . TRP B 1 136 ? -14.617 -43.062 1.75 1 98.62 136 TRP B O 1
ATOM 8277 N N . TYR B 1 137 ? -13.5 -42.719 3.672 1 98.81 137 TYR B N 1
ATOM 8278 C CA . TYR B 1 137 ? -12.531 -43.781 3.475 1 98.81 137 TYR B CA 1
ATOM 8279 C C . TYR B 1 137 ? -13.219 -45.125 3.441 1 98.81 137 TYR B C 1
ATOM 8281 O O . TYR B 1 137 ? -12.789 -46.031 2.729 1 98.81 137 TYR B O 1
ATOM 8289 N N . GLU B 1 138 ? -14.281 -45.25 4.168 1 98.25 138 GLU B N 1
ATOM 8290 C CA . GLU B 1 138 ? -15.062 -46.469 4.16 1 98.25 138 GLU B CA 1
ATOM 8291 C C . GLU B 1 138 ? -15.609 -46.781 2.768 1 98.25 138 GLU B C 1
ATOM 8293 O O . GLU B 1 138 ? -15.867 -47.938 2.434 1 98.25 138 GLU B O 1
ATOM 8298 N N . ARG B 1 139 ? -15.797 -45.75 2.021 1 98.38 139 ARG B N 1
ATOM 8299 C CA . ARG B 1 139 ? -16.359 -45.906 0.687 1 98.38 139 ARG B CA 1
ATOM 8300 C C . ARG B 1 139 ? -15.266 -46.031 -0.363 1 98.38 139 ARG B C 1
ATOM 8302 O O . ARG B 1 139 ? -15.242 -46.969 -1.148 1 98.38 139 ARG B O 1
ATOM 8309 N N . ILE B 1 140 ? -14.281 -45.188 -0.388 1 98.69 140 ILE B N 1
ATOM 8310 C CA . ILE B 1 140 ? -13.352 -45.031 -1.5 1 98.69 140 ILE B CA 1
ATOM 8311 C C . ILE B 1 140 ? -12.195 -46.031 -1.339 1 98.69 140 ILE B C 1
ATOM 8313 O O . ILE B 1 140 ? -11.711 -46.594 -2.322 1 98.69 140 ILE B O 1
ATOM 8317 N N . MET B 1 141 ? -11.695 -46.312 -0.095 1 98.62 141 MET B N 1
ATOM 8318 C CA . MET B 1 141 ? -10.461 -47.062 0.118 1 98.62 141 MET B CA 1
ATOM 8319 C C . MET B 1 141 ? -10.625 -48.531 -0.299 1 98.62 141 MET B C 1
ATOM 8321 O O . MET B 1 141 ? -9.742 -49.094 -0.958 1 98.62 141 MET B O 1
ATOM 8325 N N . PRO B 1 142 ? -11.766 -49.156 0.064 1 98 142 PRO B N 1
ATOM 8326 C CA . PRO B 1 142 ? -11.922 -50.531 -0.418 1 98 142 PRO B CA 1
ATOM 8327 C C . PRO B 1 142 ? -11.906 -50.625 -1.942 1 98 142 PRO B C 1
ATOM 8329 O O . PRO B 1 142 ? -11.391 -51.594 -2.5 1 98 142 PRO B O 1
ATOM 8332 N N . LEU B 1 143 ? -12.477 -49.656 -2.615 1 97.69 143 LEU B N 1
ATOM 8333 C CA . LEU B 1 143 ? -12.438 -49.625 -4.074 1 97.69 143 LEU B CA 1
ATOM 8334 C C . LEU B 1 143 ? -11 -49.531 -4.574 1 97.69 143 LEU B C 1
ATOM 8336 O O . LEU B 1 143 ? -10.617 -50.281 -5.5 1 97.69 143 LEU B O 1
ATOM 8340 N N . LEU B 1 144 ? -10.219 -48.75 -3.988 1 98.62 144 LEU B N 1
ATOM 8341 C CA . LEU B 1 144 ? -8.82 -48.594 -4.379 1 98.62 144 LEU B CA 1
ATOM 8342 C C . LEU B 1 144 ? -8.031 -49.875 -4.051 1 98.62 144 LEU B C 1
ATOM 8344 O O . LEU B 1 144 ? -7.195 -50.312 -4.844 1 98.62 144 LEU B O 1
ATOM 8348 N N . ALA B 1 145 ? -8.312 -50.438 -2.852 1 98.25 145 ALA B N 1
ATOM 8349 C CA . ALA B 1 145 ? -7.629 -51.625 -2.418 1 98.25 145 ALA B CA 1
ATOM 8350 C C . ALA B 1 145 ? -7.836 -52.781 -3.42 1 98.25 145 ALA B C 1
ATOM 8352 O O . ALA B 1 145 ? -6.906 -53.531 -3.715 1 98.25 145 ALA B O 1
ATOM 8353 N N . ASP B 1 146 ? -8.992 -52.844 -3.953 1 97.94 146 ASP B N 1
ATOM 8354 C CA . ASP B 1 146 ? -9.336 -53.906 -4.91 1 97.94 146 ASP B CA 1
ATOM 8355 C C . ASP B 1 146 ? -8.492 -53.781 -6.18 1 97.94 146 ASP B C 1
ATOM 8357 O O . ASP B 1 146 ? -8.32 -54.75 -6.906 1 97.94 146 ASP B O 1
ATOM 8361 N N . PHE B 1 147 ? -7.965 -52.594 -6.441 1 98.12 147 PHE B N 1
ATOM 8362 C CA . PHE B 1 147 ? -7.25 -52.375 -7.691 1 98.12 147 PHE B CA 1
ATOM 8363 C C . PHE B 1 147 ? -5.766 -52.156 -7.43 1 98.12 147 PHE B C 1
ATOM 8365 O O . PHE B 1 147 ? -5.043 -51.688 -8.312 1 98.12 147 PHE B O 1
ATOM 8372 N N . GLU B 1 148 ? -5.273 -52.406 -6.23 1 97.81 148 GLU B N 1
ATOM 8373 C CA . GLU B 1 148 ? -3.842 -52.312 -5.953 1 97.81 148 GLU B CA 1
ATOM 8374 C C . GLU B 1 148 ? -3.074 -53.375 -6.762 1 97.81 148 GLU B C 1
ATOM 8376 O O . GLU B 1 148 ? -3.621 -54.406 -7.117 1 97.81 148 GLU B O 1
ATOM 8381 N N . LEU B 1 149 ? -1.895 -53.094 -7.008 1 96.19 149 LEU B N 1
ATOM 8382 C CA . LEU B 1 149 ? -1.047 -54 -7.785 1 96.19 149 LEU B CA 1
ATOM 8383 C C . LEU B 1 149 ? -1.005 -55.375 -7.156 1 96.19 149 LEU B C 1
ATOM 8385 O O . LEU B 1 149 ? -1.031 -56.375 -7.863 1 96.19 149 LEU B O 1
ATOM 8389 N N . CYS B 1 150 ? -0.94 -55.531 -5.809 1 92.5 150 CYS B N 1
ATOM 8390 C CA . CYS B 1 150 ? -0.854 -56.812 -5.105 1 92.5 150 CYS B CA 1
ATOM 8391 C C . CYS B 1 150 ? -2.143 -57.625 -5.262 1 92.5 150 CYS B C 1
ATOM 8393 O O . CYS B 1 150 ? -2.164 -58.812 -5.012 1 92.5 150 CYS B O 1
ATOM 8395 N N . GLN B 1 151 ? -3.182 -57 -5.676 1 93.5 151 GLN B N 1
ATOM 8396 C CA . GLN B 1 151 ? -4.465 -57.688 -5.898 1 93.5 151 GLN B CA 1
ATOM 8397 C C . GLN B 1 151 ? -4.738 -57.844 -7.387 1 93.5 151 GLN B C 1
ATOM 8399 O O . GLN B 1 151 ? -5.867 -58.156 -7.785 1 93.5 151 GLN B O 1
ATOM 8404 N N . GLY B 1 152 ? -3.76 -57.594 -8.172 1 92.94 152 GLY B N 1
ATOM 8405 C CA . GLY B 1 152 ? -3.91 -57.781 -9.609 1 92.94 152 GLY B CA 1
ATOM 8406 C C . GLY B 1 152 ? -4.309 -56.5 -10.328 1 92.94 152 GLY B C 1
ATOM 8407 O O . GLY B 1 152 ? -4.527 -56.5 -11.539 1 92.94 152 GLY B O 1
ATOM 8408 N N . GLY B 1 153 ? -4.477 -55.438 -9.609 1 95.69 153 GLY B N 1
ATOM 8409 C CA . GLY B 1 153 ? -4.762 -54.156 -10.195 1 95.69 153 GLY B CA 1
ATOM 8410 C C . GLY B 1 153 ? -3.512 -53.344 -10.539 1 95.69 153 GLY B C 1
ATOM 8411 O O . GLY B 1 153 ? -2.441 -53.938 -10.742 1 95.69 153 GLY B O 1
ATOM 8412 N N . THR B 1 154 ? -3.693 -51.969 -10.742 1 96.38 154 THR B N 1
ATOM 8413 C CA . THR B 1 154 ? -2.545 -51.188 -11.18 1 96.38 154 THR B CA 1
ATOM 8414 C C . THR B 1 154 ? -2.318 -50 -10.258 1 96.38 154 THR B C 1
ATOM 8416 O O . THR B 1 154 ? -1.505 -49.125 -10.555 1 96.38 154 THR B O 1
ATOM 8419 N N . VAL B 1 155 ? -3.053 -49.875 -9.164 1 98.31 155 VAL B N 1
ATOM 8420 C CA . VAL B 1 155 ? -2.758 -48.844 -8.18 1 98.31 155 VAL B CA 1
ATOM 8421 C C . VAL B 1 155 ? -1.431 -49.156 -7.488 1 98.31 155 VAL B C 1
ATOM 8423 O O . VAL B 1 155 ? -1.264 -50.219 -6.895 1 98.31 155 VAL B O 1
ATOM 8426 N N . ILE B 1 156 ? -0.53 -48.156 -7.574 1 98 156 ILE B N 1
ATOM 8427 C CA . ILE B 1 156 ? 0.81 -48.438 -7.078 1 98 156 ILE B CA 1
ATOM 8428 C C . ILE B 1 156 ? 1.134 -47.531 -5.902 1 98 156 ILE B C 1
ATOM 8430 O O . ILE B 1 156 ? 2.121 -47.75 -5.195 1 98 156 ILE B O 1
ATOM 8434 N N . ALA B 1 157 ? 0.384 -46.531 -5.621 1 98.31 157 ALA B N 1
ATOM 8435 C CA . ALA B 1 157 ? 0.534 -45.625 -4.496 1 98.31 157 ALA B CA 1
ATOM 8436 C C . ALA B 1 157 ? -0.781 -44.906 -4.184 1 98.31 157 ALA B C 1
ATOM 8438 O O . ALA B 1 157 ? -1.657 -44.812 -5.047 1 98.31 157 ALA B O 1
ATOM 8439 N N . VAL B 1 158 ? -0.937 -44.469 -2.967 1 98.75 158 VAL B N 1
ATOM 8440 C CA . VAL B 1 158 ? -2.121 -43.75 -2.527 1 98.75 158 VAL B CA 1
ATOM 8441 C C . VAL B 1 158 ? -1.699 -42.469 -1.772 1 98.75 158 VAL B C 1
ATOM 8443 O O . VAL B 1 158 ? -0.897 -42.562 -0.838 1 98.75 158 VAL B O 1
ATOM 8446 N N . GLN B 1 159 ? -2.195 -41.375 -2.193 1 98.69 159 GLN B N 1
ATOM 8447 C CA . GLN B 1 159 ? -1.887 -40.125 -1.511 1 98.69 159 GLN B CA 1
ATOM 8448 C C . GLN B 1 159 ? -2.967 -39.75 -0.493 1 98.69 159 GLN B C 1
ATOM 8450 O O . GLN B 1 159 ? -4.152 -39.719 -0.827 1 98.69 159 GLN B O 1
ATOM 8455 N N . LEU B 1 160 ? -2.607 -39.375 0.691 1 98.5 160 LEU B N 1
ATOM 8456 C CA . LEU B 1 160 ? -3.52 -39.219 1.82 1 98.5 160 LEU B CA 1
ATOM 8457 C C . LEU B 1 160 ? -4.102 -37.812 1.87 1 98.5 160 LEU B C 1
ATOM 8459 O O . LEU B 1 160 ? -5.242 -37.625 2.303 1 98.5 160 LEU B O 1
ATOM 8463 N N . ASP B 1 161 ? -3.344 -36.781 1.631 1 97.31 161 ASP B N 1
ATOM 8464 C CA . ASP B 1 161 ? -3.756 -35.375 1.544 1 97.31 161 ASP B CA 1
ATOM 8465 C C . ASP B 1 161 ? -2.895 -34.594 0.543 1 97.31 161 ASP B C 1
ATOM 8467 O O . ASP B 1 161 ? -1.836 -35.094 0.132 1 97.31 161 ASP B O 1
ATOM 8471 N N . ASN B 1 162 ? -3.523 -33.531 0.138 1 97.75 162 ASN B N 1
ATOM 8472 C CA . ASN B 1 162 ? -2.822 -32.781 -0.897 1 97.75 162 ASN B CA 1
ATOM 8473 C C . ASN B 1 162 ? -2.312 -31.438 -0.369 1 97.75 162 ASN B C 1
ATOM 8475 O O . ASN B 1 162 ? -3.086 -30.641 0.165 1 97.75 162 ASN B O 1
ATOM 8479 N N . GLU B 1 163 ? -1.006 -31.234 -0.441 1 97.25 163 GLU B N 1
ATOM 8480 C CA . GLU B 1 163 ? -0.4 -29.922 -0.219 1 97.25 163 GLU B CA 1
ATOM 8481 C C . GLU B 1 163 ? -0.795 -29.359 1.142 1 97.25 163 GLU B C 1
ATOM 8483 O O . GLU B 1 163 ? -1.2 -28.203 1.242 1 97.25 163 GLU B O 1
ATOM 8488 N N . LEU B 1 164 ? -0.692 -30.125 2.188 1 97.44 164 LEU B N 1
ATOM 8489 C CA . LEU B 1 164 ? -1.057 -29.703 3.533 1 97.44 164 LEU B CA 1
ATOM 8490 C C . LEU B 1 164 ? -0.202 -28.516 3.973 1 97.44 164 LEU B C 1
ATOM 8492 O O . LEU B 1 164 ? -0.607 -27.734 4.844 1 97.44 164 LEU B O 1
ATOM 8496 N N . ASP B 1 165 ? 0.964 -28.297 3.375 1 94.81 165 ASP B N 1
ATOM 8497 C CA . ASP B 1 165 ? 1.874 -27.219 3.727 1 94.81 165 ASP B CA 1
ATOM 8498 C C . ASP B 1 165 ? 1.289 -25.859 3.336 1 94.81 165 ASP B C 1
ATOM 8500 O O . ASP B 1 165 ? 1.763 -24.812 3.795 1 94.81 165 ASP B O 1
ATOM 8504 N N . PHE B 1 166 ? 0.208 -25.828 2.531 1 94.25 166 PHE B N 1
ATOM 8505 C CA . PHE B 1 166 ? -0.503 -24.594 2.221 1 94.25 166 PHE B CA 1
ATOM 8506 C C . PHE B 1 166 ? -1.551 -24.297 3.283 1 94.25 166 PHE B C 1
ATOM 8508 O O . PHE B 1 166 ? -2.145 -23.203 3.287 1 94.25 166 PHE B O 1
ATOM 8515 N N . TYR B 1 167 ? -1.82 -25.25 4.066 1 94.88 167 TYR B N 1
ATOM 8516 C CA . TYR B 1 167 ? -2.861 -25.141 5.082 1 94.88 167 TYR B CA 1
ATOM 8517 C C . TYR B 1 167 ? -2.256 -25.047 6.477 1 94.88 167 TYR B C 1
ATOM 8519 O O . TYR B 1 167 ? -1.217 -25.656 6.75 1 94.88 167 TYR B O 1
ATOM 8527 N N . GLY B 1 168 ? -2.816 -24.359 7.414 1 90.75 168 GLY B N 1
ATOM 8528 C CA . GLY B 1 168 ? -2.338 -24.203 8.781 1 90.75 168 GLY B CA 1
ATOM 8529 C C . GLY B 1 168 ? -2.762 -25.344 9.688 1 90.75 168 GLY B C 1
ATOM 8530 O O . GLY B 1 168 ? -3.457 -25.125 10.68 1 90.75 168 GLY B O 1
ATOM 8531 N N . CYS B 1 169 ? -2.35 -26.516 9.305 1 95.25 169 CYS B N 1
ATOM 8532 C CA . CYS B 1 169 ? -2.621 -27.672 10.148 1 95.25 169 CYS B CA 1
ATOM 8533 C C . CYS B 1 169 ? -1.837 -27.594 11.453 1 95.25 169 CYS B C 1
ATOM 8535 O O . CYS B 1 169 ? -0.623 -27.375 11.445 1 95.25 169 CYS B O 1
ATOM 8537 N N . GLU B 1 170 ? -2.451 -27.812 12.594 1 93.5 170 GLU B N 1
ATOM 8538 C CA . GLU B 1 170 ? -1.815 -27.672 13.898 1 93.5 170 GLU B CA 1
ATOM 8539 C C . GLU B 1 170 ? -0.94 -28.875 14.227 1 93.5 170 GLU B C 1
ATOM 8541 O O . GLU B 1 170 ? 0.073 -28.734 14.914 1 93.5 170 GLU B O 1
ATOM 8546 N N . ASP B 1 171 ? -1.34 -30.047 13.797 1 96.62 171 ASP B N 1
ATOM 8547 C CA . ASP B 1 171 ? -0.66 -31.312 14.094 1 96.62 171 ASP B CA 1
ATOM 8548 C C . ASP B 1 171 ? -0.506 -32.156 12.836 1 96.62 171 ASP B C 1
ATOM 8550 O O . ASP B 1 171 ? -1.113 -33.219 12.719 1 96.62 171 ASP B O 1
ATOM 8554 N N . PRO B 1 172 ? 0.432 -31.688 11.953 1 96 172 PRO B N 1
ATOM 8555 C CA . PRO B 1 172 ? 0.567 -32.406 10.695 1 96 172 PRO B CA 1
ATOM 8556 C C . PRO B 1 172 ? 0.968 -33.875 10.906 1 96 172 PRO B C 1
ATOM 8558 O O . PRO B 1 172 ? 0.491 -34.75 10.188 1 96 172 PRO B O 1
ATOM 8561 N N . ALA B 1 173 ? 1.839 -34.188 11.883 1 96.88 173 ALA B N 1
ATOM 8562 C CA . ALA B 1 173 ? 2.271 -35.562 12.141 1 96.88 173 ALA B CA 1
ATOM 8563 C C . ALA B 1 173 ? 1.102 -36.438 12.602 1 96.88 173 ALA B C 1
ATOM 8565 O O . ALA B 1 173 ? 0.894 -37.531 12.07 1 96.88 173 ALA B O 1
ATOM 8566 N N . GLY B 1 174 ? 0.367 -35.844 13.562 1 98.5 174 GLY B N 1
ATOM 8567 C CA . GLY B 1 174 ? -0.785 -36.562 14.062 1 98.5 174 GLY B CA 1
ATOM 8568 C C . GLY B 1 174 ? -1.869 -36.75 13.016 1 98.5 174 GLY B C 1
ATOM 8569 O O . GLY B 1 174 ? -2.463 -37.812 12.906 1 98.5 174 GLY B O 1
ATOM 8570 N N . TYR B 1 175 ? -2.135 -35.781 12.25 1 98.56 175 TYR B N 1
ATOM 8571 C CA . TYR B 1 175 ? -3.146 -35.812 11.203 1 98.56 175 TYR B CA 1
ATOM 8572 C C . TYR B 1 175 ? -2.795 -36.844 10.148 1 98.56 175 TYR B C 1
ATOM 8574 O O . TYR B 1 175 ? -3.615 -37.719 9.812 1 98.56 175 TYR B O 1
ATOM 8582 N N . MET B 1 176 ? -1.582 -36.875 9.672 1 98.56 176 MET B N 1
ATOM 8583 C CA . MET B 1 176 ? -1.144 -37.844 8.648 1 98.56 176 MET B CA 1
ATOM 8584 C C . MET B 1 176 ? -1.131 -39.25 9.195 1 98.56 176 MET B C 1
ATOM 8586 O O . MET B 1 176 ? -1.481 -40.188 8.492 1 98.56 176 MET B O 1
ATOM 8590 N N . ALA B 1 177 ? -0.704 -39.406 10.414 1 98.69 177 ALA B N 1
ATOM 8591 C CA . ALA B 1 177 ? -0.735 -40.719 11.047 1 98.69 177 ALA B CA 1
ATOM 8592 C C . ALA B 1 177 ? -2.16 -41.25 11.117 1 98.69 177 ALA B C 1
ATOM 8594 O O . ALA B 1 177 ? -2.393 -42.438 10.859 1 98.69 177 ALA B O 1
ATOM 8595 N N . ALA B 1 178 ? -3.057 -40.375 11.484 1 98.81 178 ALA B N 1
ATOM 8596 C CA . ALA B 1 178 ? -4.457 -40.781 11.555 1 98.81 178 ALA B CA 1
ATOM 8597 C C . ALA B 1 178 ? -4.973 -41.219 10.195 1 98.81 178 ALA B C 1
ATOM 8599 O O . ALA B 1 178 ? -5.645 -42.25 10.086 1 98.81 178 ALA B O 1
ATOM 8600 N N . LEU B 1 179 ? -4.676 -40.5 9.156 1 98.81 179 LEU B N 1
ATOM 8601 C CA . LEU B 1 179 ? -5.102 -40.875 7.809 1 98.81 179 LEU B CA 1
ATOM 8602 C C . LEU B 1 179 ? -4.477 -42.188 7.379 1 98.81 179 LEU B C 1
ATOM 8604 O O . LEU B 1 179 ? -5.137 -43.031 6.758 1 98.81 179 LEU B O 1
ATOM 8608 N N . ARG B 1 180 ? -3.195 -42.344 7.688 1 98.75 180 ARG B N 1
ATOM 8609 C CA . ARG B 1 180 ? -2.512 -43.594 7.375 1 98.75 180 ARG B CA 1
ATOM 8610 C C . ARG B 1 180 ? -3.219 -44.781 8.023 1 98.75 180 ARG B C 1
ATOM 8612 O O . ARG B 1 180 ? -3.484 -45.812 7.363 1 98.75 180 ARG B O 1
ATOM 8619 N N . GLU B 1 181 ? -3.51 -44.625 9.305 1 98.62 181 GLU B N 1
ATOM 8620 C CA . GLU B 1 181 ? -4.164 -45.719 10.031 1 98.62 181 GLU B CA 1
ATOM 8621 C C . GLU B 1 181 ? -5.523 -46.062 9.414 1 98.62 181 GLU B C 1
ATOM 8623 O O . GLU B 1 181 ? -5.875 -47.219 9.273 1 98.62 181 GLU B O 1
ATOM 8628 N N . LEU B 1 182 ? -6.215 -45 9.07 1 98.69 182 LEU B N 1
ATOM 8629 C CA . LEU B 1 182 ? -7.512 -45.219 8.445 1 98.69 182 LEU B CA 1
ATOM 8630 C C . LEU B 1 182 ? -7.363 -45.938 7.109 1 98.69 182 LEU B C 1
ATOM 8632 O O . LEU B 1 182 ? -8.102 -46.875 6.82 1 98.69 182 LEU B O 1
ATOM 8636 N N . ALA B 1 183 ? -6.441 -45.5 6.285 1 98.75 183 ALA B N 1
ATOM 8637 C CA . ALA B 1 183 ? -6.215 -46.125 4.984 1 98.75 183 ALA B CA 1
ATOM 8638 C C . ALA B 1 183 ? -5.828 -47.594 5.137 1 98.75 183 ALA B C 1
ATOM 8640 O O . ALA B 1 183 ? -6.367 -48.469 4.441 1 98.75 183 ALA B O 1
ATOM 8641 N N . ARG B 1 184 ? -4.895 -47.906 6.082 1 98.38 184 ARG B N 1
ATOM 8642 C CA . ARG B 1 184 ? -4.43 -49.281 6.32 1 98.38 184 ARG B CA 1
ATOM 8643 C C . ARG B 1 184 ? -5.562 -50.156 6.836 1 98.38 184 ARG B C 1
ATOM 8645 O O . ARG B 1 184 ? -5.68 -51.312 6.438 1 98.38 184 ARG B O 1
ATOM 8652 N N . SER B 1 185 ? -6.359 -49.562 7.656 1 98.38 185 SER B N 1
ATOM 8653 C CA . SER B 1 185 ? -7.461 -50.312 8.234 1 98.38 185 SER B CA 1
ATOM 8654 C C . SER B 1 185 ? -8.477 -50.719 7.172 1 98.38 185 SER B C 1
ATOM 8656 O O . SER B 1 185 ? -9.234 -51.688 7.355 1 98.38 185 SER B O 1
ATOM 8658 N N . HIS B 1 186 ? -8.438 -50.031 6.105 1 98.12 186 HIS B N 1
ATOM 8659 C CA . HIS B 1 186 ? -9.383 -50.344 5.039 1 98.12 186 HIS B CA 1
ATOM 8660 C C . HIS B 1 186 ? -8.703 -51.094 3.895 1 98.12 186 HIS B C 1
ATOM 8662 O O . HIS B 1 186 ? -9.219 -51.125 2.775 1 98.12 186 HIS B O 1
ATOM 8668 N N . GLY B 1 187 ? -7.496 -51.5 4.055 1 96.5 187 GLY B N 1
ATOM 8669 C CA . GLY B 1 187 ? -6.938 -52.531 3.184 1 96.5 187 GLY B CA 1
ATOM 8670 C C . GLY B 1 187 ? -5.824 -52 2.293 1 96.5 187 GLY B C 1
ATOM 8671 O O . GLY B 1 187 ? -5.223 -52.781 1.536 1 96.5 187 GLY B O 1
ATOM 8672 N N . ILE B 1 188 ? -5.469 -50.781 2.328 1 98.19 188 ILE B N 1
ATOM 8673 C CA . ILE B 1 188 ? -4.426 -50.25 1.458 1 98.19 188 ILE B CA 1
ATOM 8674 C C . ILE B 1 188 ? -3.062 -50.781 1.896 1 98.19 188 ILE B C 1
ATOM 8676 O O . ILE B 1 188 ? -2.705 -50.688 3.072 1 98.19 188 ILE B O 1
ATOM 8680 N N . ARG B 1 189 ? -2.297 -51.25 0.962 1 96.69 189 ARG B N 1
ATOM 8681 C CA . ARG B 1 189 ? -0.979 -51.781 1.257 1 96.69 189 ARG B CA 1
ATOM 8682 C C . ARG B 1 189 ? 0.109 -51.062 0.481 1 96.69 189 ARG B C 1
ATOM 8684 O O . ARG B 1 189 ? 1.284 -51.125 0.85 1 96.69 189 ARG B O 1
ATOM 8691 N N . SER B 1 190 ? -0.257 -50.406 -0.573 1 96.94 190 SER B N 1
ATOM 8692 C CA . SER B 1 190 ? 0.684 -49.656 -1.389 1 96.94 190 SER B CA 1
ATOM 8693 C C . SER B 1 190 ? 1.298 -48.5 -0.597 1 96.94 190 SER B C 1
ATOM 8695 O O . SER B 1 190 ? 0.78 -48.125 0.455 1 96.94 190 SER B O 1
ATOM 8697 N N . PRO B 1 191 ? 2.477 -48 -1.068 1 97.62 191 PRO B N 1
ATOM 8698 C CA . PRO B 1 191 ? 3.051 -46.812 -0.414 1 97.62 191 PRO B CA 1
ATOM 8699 C C . PRO B 1 191 ? 2.051 -45.656 -0.275 1 97.62 191 PRO B C 1
ATOM 8701 O O . PRO B 1 191 ? 1.249 -45.438 -1.183 1 97.62 191 PRO B O 1
ATOM 8704 N N . LEU B 1 192 ? 2.072 -45.031 0.915 1 98.56 192 LEU B N 1
ATOM 8705 C CA . LEU B 1 192 ? 1.253 -43.844 1.195 1 98.56 192 LEU B CA 1
ATOM 8706 C C . LEU B 1 192 ? 2.062 -42.562 1.021 1 98.56 192 LEU B C 1
ATOM 8708 O O . LEU B 1 192 ? 3.203 -42.5 1.481 1 98.56 192 LEU B O 1
ATOM 8712 N N . LEU B 1 193 ? 1.495 -41.625 0.299 1 98.56 193 LEU B N 1
ATOM 8713 C CA . LEU B 1 193 ? 2.219 -40.406 -0.058 1 98.56 193 LEU B CA 1
ATOM 8714 C C . LEU B 1 193 ? 1.576 -39.188 0.583 1 98.56 193 LEU B C 1
ATOM 8716 O O . LEU B 1 193 ? 0.386 -39.188 0.904 1 98.56 193 LEU B O 1
ATOM 8720 N N . ALA B 1 194 ? 2.324 -38.156 0.805 1 98 194 ALA B N 1
ATOM 8721 C CA . ALA B 1 194 ? 1.903 -36.812 1.125 1 98 194 ALA B CA 1
ATOM 8722 C C . ALA B 1 194 ? 2.729 -35.781 0.35 1 98 194 ALA B C 1
ATOM 8724 O O . ALA B 1 194 ? 3.941 -35.656 0.549 1 98 194 ALA B O 1
ATOM 8725 N N . CYS B 1 195 ? 2.104 -35.031 -0.47 1 96.94 195 CYS B N 1
ATOM 8726 C CA . CYS B 1 195 ? 2.881 -34.156 -1.342 1 96.94 195 CYS B CA 1
ATOM 8727 C C . CYS B 1 195 ? 3.014 -32.75 -0.74 1 96.94 195 CYS B C 1
ATOM 8729 O O . CYS B 1 195 ? 2.055 -32.25 -0.177 1 96.94 195 CYS B O 1
ATOM 8731 N N . ALA B 1 196 ? 4.18 -32.156 -0.833 1 96.62 196 ALA B N 1
ATOM 8732 C CA . ALA B 1 196 ? 4.445 -30.781 -0.448 1 96.62 196 ALA B CA 1
ATOM 8733 C C . ALA B 1 196 ? 4.246 -29.828 -1.629 1 96.62 196 ALA B C 1
ATOM 8735 O O . ALA B 1 196 ? 4.938 -29.938 -2.643 1 96.62 196 ALA B O 1
ATOM 8736 N N . GLY B 1 197 ? 3.309 -28.906 -1.442 1 95.25 197 GLY B N 1
ATOM 8737 C CA . GLY B 1 197 ? 2.932 -28.016 -2.525 1 95.25 197 GLY B CA 1
ATOM 8738 C C . GLY B 1 197 ? 3.971 -26.953 -2.811 1 95.25 197 GLY B C 1
ATOM 8739 O O . GLY B 1 197 ? 4.09 -26.469 -3.941 1 95.25 197 GLY B O 1
ATOM 8740 N N . GLN B 1 198 ? 4.723 -26.547 -1.863 1 91.75 198 GLN B N 1
ATOM 8741 C CA . GLN B 1 198 ? 5.734 -25.531 -2.084 1 91.75 198 GLN B CA 1
ATOM 8742 C C . GLN B 1 198 ? 6.988 -25.812 -1.264 1 91.75 198 GLN B C 1
ATOM 8744 O O . GLN B 1 198 ? 7.645 -24.875 -0.782 1 91.75 198 GLN B O 1
ATOM 8749 N N . GLY B 1 199 ? 7.164 -27.062 -0.946 1 91.25 199 GLY B N 1
ATOM 8750 C CA . GLY B 1 199 ? 8.445 -27.469 -0.406 1 91.25 199 GLY B CA 1
ATOM 8751 C C . GLY B 1 199 ? 8.414 -27.734 1.089 1 91.25 199 GLY B C 1
ATOM 8752 O O . GLY B 1 199 ? 9.398 -28.188 1.67 1 91.25 199 GLY B O 1
ATOM 8753 N N . GLY B 1 200 ? 7.305 -27.531 1.779 1 94.44 200 GLY B N 1
ATOM 8754 C CA . GLY B 1 200 ? 7.199 -27.844 3.195 1 94.44 200 GLY B CA 1
ATOM 8755 C C . GLY B 1 200 ? 7 -29.312 3.469 1 94.44 200 GLY B C 1
ATOM 8756 O O . GLY B 1 200 ? 5.891 -29.75 3.795 1 94.44 200 GLY B O 1
ATOM 8757 N N . LEU B 1 201 ? 8.086 -30.078 3.398 1 96 201 LEU B N 1
ATOM 8758 C CA . LEU B 1 201 ? 7.996 -31.531 3.553 1 96 201 LEU B CA 1
ATOM 8759 C C . LEU B 1 201 ? 7.434 -31.891 4.922 1 96 201 LEU B C 1
ATOM 8761 O O . LEU B 1 201 ? 6.559 -32.75 5.027 1 96 201 LEU B O 1
ATOM 8765 N N . PHE B 1 202 ? 7.914 -31.188 5.918 1 93.19 202 PHE B N 1
ATOM 8766 C CA . PHE B 1 202 ? 7.391 -31.453 7.254 1 93.19 202 PHE B CA 1
ATOM 8767 C C . PHE B 1 202 ? 5.938 -31 7.363 1 93.19 202 PHE B C 1
ATOM 8769 O O . PHE B 1 202 ? 5.082 -31.75 7.84 1 93.19 202 PHE B O 1
ATOM 8776 N N . GLU B 1 203 ? 5.672 -29.797 6.926 1 93.5 203 GLU B N 1
ATOM 8777 C CA . GLU B 1 203 ? 4.32 -29.25 7.02 1 93.5 203 GLU B CA 1
ATOM 8778 C C . GLU B 1 203 ? 3.318 -30.125 6.266 1 93.5 203 GLU B C 1
ATOM 8780 O O . GLU B 1 203 ? 2.16 -30.25 6.672 1 93.5 203 GLU B O 1
ATOM 8785 N N . ALA B 1 204 ? 3.758 -30.766 5.199 1 96.38 204 ALA B N 1
ATOM 8786 C CA . ALA B 1 204 ? 2.859 -31.547 4.348 1 96.38 204 ALA B CA 1
ATOM 8787 C C . ALA B 1 204 ? 2.66 -32.969 4.902 1 96.38 204 ALA B C 1
ATOM 8789 O O . ALA B 1 204 ? 1.583 -33.531 4.762 1 96.38 204 ALA B O 1
ATOM 8790 N N . SER B 1 205 ? 3.693 -33.562 5.547 1 96.81 205 SER B N 1
ATOM 8791 C CA . SER B 1 205 ? 3.646 -34.969 5.855 1 96.81 205 SER B CA 1
ATOM 8792 C C . SER B 1 205 ? 3.777 -35.219 7.355 1 96.81 205 SER B C 1
ATOM 8794 O O . SER B 1 205 ? 3.504 -36.312 7.836 1 96.81 205 SER B O 1
ATOM 8796 N N . GLY B 1 206 ? 4.223 -34.188 8.07 1 94.88 206 GLY B N 1
ATOM 8797 C CA . GLY B 1 206 ? 4.57 -34.375 9.469 1 94.88 206 GLY B CA 1
ATOM 8798 C C . GLY B 1 206 ? 5.703 -35.344 9.68 1 94.88 206 GLY B C 1
ATOM 8799 O O . GLY B 1 206 ? 6.043 -35.688 10.812 1 94.88 206 GLY B O 1
ATOM 8800 N N . TYR B 1 207 ? 6.227 -35.844 8.586 1 94.75 207 TYR B N 1
ATOM 8801 C CA . TYR B 1 207 ? 7.18 -36.969 8.609 1 94.75 207 TYR B CA 1
ATOM 8802 C C . TYR B 1 207 ? 6.625 -38.125 9.406 1 94.75 207 TYR B C 1
ATOM 8804 O O . TYR B 1 207 ? 7.355 -38.781 10.164 1 94.75 207 TYR B O 1
ATOM 8812 N N . ALA B 1 208 ? 5.352 -38.25 9.219 1 97.06 208 ALA B N 1
ATOM 8813 C CA . ALA B 1 208 ? 4.715 -39.406 9.867 1 97.06 208 ALA B CA 1
ATOM 8814 C C . ALA B 1 208 ? 5.312 -40.719 9.367 1 97.06 208 ALA B C 1
ATOM 8816 O O . ALA B 1 208 ? 5.555 -40.875 8.172 1 97.06 208 ALA B O 1
ATOM 8817 N N . LYS B 1 209 ? 5.535 -41.625 10.312 1 96.38 209 LYS B N 1
ATOM 8818 C CA . LYS B 1 209 ? 6.086 -42.938 9.945 1 96.38 209 LYS B CA 1
ATOM 8819 C C . LYS B 1 209 ? 5.191 -43.656 8.93 1 96.38 209 LYS B C 1
ATOM 8821 O O . LYS B 1 209 ? 3.973 -43.688 9.102 1 96.38 209 LYS B O 1
ATOM 8826 N N . GLY B 1 210 ? 5.809 -44.125 7.832 1 96.56 210 GLY B N 1
ATOM 8827 C CA . GLY B 1 210 ? 5.074 -44.875 6.828 1 96.56 210 GLY B CA 1
ATOM 8828 C C . GLY B 1 210 ? 4.445 -43.969 5.766 1 96.56 210 GLY B C 1
ATOM 8829 O O . GLY B 1 210 ? 3.734 -44.469 4.883 1 96.56 210 GLY B O 1
ATOM 8830 N N . VAL B 1 211 ? 4.621 -42.719 5.863 1 98.12 211 VAL B N 1
ATOM 8831 C CA . VAL B 1 211 ? 4.121 -41.781 4.859 1 98.12 211 VAL B CA 1
ATOM 8832 C C . VAL B 1 211 ? 5.293 -41.156 4.109 1 98.12 211 VAL B C 1
ATOM 8834 O O . VAL B 1 211 ? 6.184 -40.562 4.719 1 98.12 211 VAL B O 1
ATOM 8837 N N . VAL B 1 212 ? 5.352 -41.312 2.822 1 98.06 212 VAL B N 1
ATOM 8838 C CA . VAL B 1 212 ? 6.453 -40.812 1.994 1 98.06 212 VAL B CA 1
ATOM 8839 C C . VAL B 1 212 ? 6.176 -39.375 1.543 1 98.06 212 VAL B C 1
ATOM 8841 O O . VAL B 1 212 ? 5.195 -39.125 0.841 1 98.06 212 VAL B O 1
ATOM 8844 N N . PRO B 1 213 ? 7 -38.438 1.956 1 97.19 213 PRO B N 1
ATOM 8845 C CA . PRO B 1 213 ? 6.84 -37.094 1.42 1 97.19 213 PRO B CA 1
ATOM 8846 C C . PRO B 1 213 ? 7.23 -37 -0.053 1 97.19 213 PRO B C 1
ATOM 8848 O O . PRO B 1 213 ? 8.18 -37.656 -0.49 1 97.19 213 PRO B O 1
ATOM 8851 N N . THR B 1 214 ? 6.484 -36.281 -0.819 1 98.12 214 THR B N 1
ATOM 8852 C CA . THR B 1 214 ? 6.789 -36 -2.217 1 98.12 214 THR B CA 1
ATOM 8853 C C . THR B 1 214 ? 6.789 -34.5 -2.473 1 98.12 214 THR B C 1
ATOM 8855 O O . THR B 1 214 ? 6.41 -33.688 -1.601 1 98.12 214 THR B O 1
ATOM 8858 N N . CYS B 1 215 ? 7.297 -34.062 -3.617 1 97.38 215 CYS B N 1
ATOM 8859 C CA . CYS B 1 215 ? 7.48 -32.625 -3.889 1 97.38 215 CYS B CA 1
ATOM 8860 C C . CYS B 1 215 ? 6.648 -32.188 -5.086 1 97.38 215 CYS B C 1
ATOM 8862 O O . CYS B 1 215 ? 6.531 -32.938 -6.07 1 97.38 215 CYS B O 1
ATOM 8864 N N . ASN B 1 216 ? 6.074 -31.031 -4.953 1 97.69 216 ASN B N 1
ATOM 8865 C CA . ASN B 1 216 ? 5.629 -30.25 -6.102 1 97.69 216 ASN B CA 1
ATOM 8866 C C . ASN B 1 216 ? 6.598 -29.109 -6.422 1 97.69 216 ASN B C 1
ATOM 8868 O O . ASN B 1 216 ? 7.211 -28.547 -5.52 1 97.69 216 ASN B O 1
ATOM 8872 N N . PHE B 1 217 ? 6.84 -28.828 -7.711 1 97.31 217 PHE B N 1
ATOM 8873 C CA . PHE B 1 217 ? 7.641 -27.688 -8.133 1 97.31 217 PHE B CA 1
ATOM 8874 C C . PHE B 1 217 ? 6.898 -26.859 -9.18 1 97.31 217 PHE B C 1
ATOM 8876 O O . PHE B 1 217 ? 6.539 -27.375 -10.242 1 97.31 217 PHE B O 1
ATOM 8883 N N . TYR B 1 218 ? 6.645 -25.594 -8.93 1 94.75 218 TYR B N 1
ATOM 8884 C CA . TYR B 1 218 ? 6.043 -24.688 -9.906 1 94.75 218 TYR B CA 1
ATOM 8885 C C . TYR B 1 218 ? 6.938 -23.484 -10.156 1 94.75 218 TYR B C 1
ATOM 8887 O O . TYR B 1 218 ? 6.539 -22.344 -9.914 1 94.75 218 TYR B O 1
ATOM 8895 N N . PRO B 1 219 ? 8.086 -23.656 -10.719 1 95.69 219 PRO B N 1
ATOM 8896 C CA . PRO B 1 219 ? 9 -22.562 -11.031 1 95.69 219 PRO B CA 1
ATOM 8897 C C . PRO B 1 219 ? 8.656 -21.859 -12.344 1 95.69 219 PRO B C 1
ATOM 8899 O O . PRO B 1 219 ? 7.805 -22.328 -13.102 1 95.69 219 PRO B O 1
ATOM 8902 N N . HIS B 1 220 ? 9.281 -20.703 -12.578 1 94.31 220 HIS B N 1
ATOM 8903 C CA . HIS B 1 220 ? 9.477 -20.344 -13.977 1 94.31 220 HIS B CA 1
ATOM 8904 C C . HIS B 1 220 ? 10.312 -21.375 -14.711 1 94.31 220 HIS B C 1
ATOM 8906 O O . HIS B 1 220 ? 11.375 -21.781 -14.227 1 94.31 220 HIS B O 1
ATOM 8912 N N . ASN B 1 221 ? 9.844 -21.766 -15.797 1 97 221 ASN B N 1
ATOM 8913 C CA . ASN B 1 221 ? 10.492 -22.891 -16.469 1 97 221 ASN B CA 1
ATOM 8914 C C . ASN B 1 221 ? 11.969 -22.609 -16.734 1 97 221 ASN B C 1
ATOM 8916 O O . ASN B 1 221 ? 12.797 -23.531 -16.719 1 97 221 ASN B O 1
ATOM 8920 N N . ARG B 1 222 ? 12.32 -21.312 -16.891 1 96.44 222 ARG B N 1
ATOM 8921 C CA . ARG B 1 222 ? 13.68 -20.922 -17.266 1 96.44 222 ARG B CA 1
ATOM 8922 C C . ARG B 1 222 ? 14.461 -20.438 -16.047 1 96.44 222 ARG B C 1
ATOM 8924 O O . ARG B 1 222 ? 15.469 -19.75 -16.188 1 96.44 222 ARG B O 1
ATOM 8931 N N . ASP B 1 223 ? 13.961 -20.75 -14.883 1 95.62 223 ASP B N 1
ATOM 8932 C CA . ASP B 1 223 ? 14.703 -20.344 -13.695 1 95.62 223 ASP B CA 1
ATOM 8933 C C . ASP B 1 223 ? 16.094 -20.969 -13.672 1 95.62 223 ASP B C 1
ATOM 8935 O O . ASP B 1 223 ? 16.234 -22.188 -13.586 1 95.62 223 ASP B O 1
ATOM 8939 N N . PRO B 1 224 ? 17.109 -20.156 -13.734 1 94.06 224 PRO B N 1
ATOM 8940 C CA . PRO B 1 224 ? 18.453 -20.719 -13.828 1 94.06 224 PRO B CA 1
ATOM 8941 C C . PRO B 1 224 ? 18.906 -21.406 -12.547 1 94.06 224 PRO B C 1
ATOM 8943 O O . PRO B 1 224 ? 19.922 -22.125 -12.539 1 94.06 224 PRO B O 1
ATOM 8946 N N . GLU B 1 225 ? 18.219 -21.172 -11.445 1 93.56 225 GLU B N 1
ATOM 8947 C CA . GLU B 1 225 ? 18.625 -21.75 -10.172 1 93.56 225 GLU B CA 1
ATOM 8948 C C . GLU B 1 225 ? 17.719 -22.906 -9.766 1 93.56 225 GLU B C 1
ATOM 8950 O O . GLU B 1 225 ? 17.766 -23.375 -8.625 1 93.56 225 GLU B O 1
ATOM 8955 N N . PHE B 1 226 ? 16.969 -23.391 -10.648 1 96.19 226 PHE B N 1
ATOM 8956 C CA . PHE B 1 226 ? 15.938 -24.359 -10.359 1 96.19 226 PHE B CA 1
ATOM 8957 C C . PHE B 1 226 ? 16.547 -25.672 -9.883 1 96.19 226 PHE B C 1
ATOM 8959 O O . PHE B 1 226 ? 16.125 -26.234 -8.867 1 96.19 226 PHE B O 1
ATOM 8966 N N . GLU B 1 227 ? 17.609 -26.156 -10.586 1 96.56 227 GLU B N 1
ATOM 8967 C CA . GLU B 1 227 ? 18.188 -27.453 -10.25 1 96.56 227 GLU B CA 1
ATOM 8968 C C . GLU B 1 227 ? 18.766 -27.453 -8.844 1 96.56 227 GLU B C 1
ATOM 8970 O O . GLU B 1 227 ? 18.703 -28.469 -8.133 1 96.56 227 GLU B O 1
ATOM 8975 N N . ALA B 1 228 ? 19.312 -26.281 -8.477 1 94.56 228 ALA B N 1
ATOM 8976 C CA . ALA B 1 228 ? 19.875 -26.203 -7.129 1 94.56 228 ALA B CA 1
ATOM 8977 C C . ALA B 1 228 ? 18.812 -26.469 -6.074 1 94.56 228 ALA B C 1
ATOM 8979 O O . ALA B 1 228 ? 19.062 -27.188 -5.098 1 94.56 228 ALA B O 1
ATOM 8980 N N . LYS B 1 229 ? 17.688 -25.938 -6.25 1 95.81 229 LYS B N 1
ATOM 8981 C CA . LYS B 1 229 ? 16.562 -26.188 -5.352 1 95.81 229 LYS B CA 1
ATOM 8982 C C . LYS B 1 229 ? 16.172 -27.656 -5.352 1 95.81 229 LYS B C 1
ATOM 8984 O O . LYS B 1 229 ? 16.047 -28.281 -4.289 1 95.81 229 LYS B O 1
ATOM 8989 N N . VAL B 1 230 ? 15.984 -28.219 -6.516 1 97.56 230 VAL B N 1
ATOM 8990 C CA . VAL B 1 230 ? 15.523 -29.594 -6.652 1 97.56 230 VAL B CA 1
ATOM 8991 C C . VAL B 1 230 ? 16.547 -30.547 -6.035 1 97.56 230 VAL B C 1
ATOM 8993 O O . VAL B 1 230 ? 16.172 -31.484 -5.32 1 97.56 230 VAL B O 1
ATOM 8996 N N . LEU B 1 231 ? 17.828 -30.297 -6.289 1 96.69 231 LEU B N 1
ATOM 8997 C CA . LEU B 1 231 ? 18.891 -31.156 -5.77 1 96.69 231 LEU B CA 1
ATOM 8998 C C . LEU B 1 231 ? 18.938 -31.109 -4.246 1 96.69 231 LEU B C 1
ATOM 9000 O O . LEU B 1 231 ? 19.25 -32.094 -3.594 1 96.69 231 LEU B O 1
ATOM 9004 N N . ALA B 1 232 ? 18.594 -29.953 -3.697 1 94.94 232 ALA B N 1
ATOM 9005 C CA . ALA B 1 232 ? 18.516 -29.859 -2.242 1 94.94 232 ALA B CA 1
ATOM 9006 C C . ALA B 1 232 ? 17.438 -30.797 -1.695 1 94.94 232 ALA B C 1
ATOM 9008 O O . ALA B 1 232 ? 17.672 -31.5 -0.719 1 94.94 232 ALA B O 1
ATOM 9009 N N . TYR B 1 233 ? 16.312 -30.828 -2.314 1 96.88 233 TYR B N 1
ATOM 9010 C CA . TYR B 1 233 ? 15.227 -31.703 -1.882 1 96.88 233 TYR B CA 1
ATOM 9011 C C . TYR B 1 233 ? 15.57 -33.156 -2.152 1 96.88 233 TYR B C 1
ATOM 9013 O O . TYR B 1 233 ? 15.273 -34.031 -1.337 1 96.88 233 TYR B O 1
ATOM 9021 N N . GLN B 1 234 ? 16.172 -33.375 -3.355 1 97 234 GLN B N 1
ATOM 9022 C CA . GLN B 1 234 ? 16.609 -34.75 -3.682 1 97 234 GLN B CA 1
ATOM 9023 C C . GLN B 1 234 ? 17.531 -35.312 -2.605 1 97 234 GLN B C 1
ATOM 9025 O O . GLN B 1 234 ? 17.359 -36.438 -2.143 1 97 234 GLN B O 1
ATOM 9030 N N . SER B 1 235 ? 18.5 -34.469 -2.213 1 95.25 235 SER B N 1
ATOM 9031 C CA . SER B 1 235 ? 19.469 -34.875 -1.193 1 95.25 235 SER B CA 1
ATOM 9032 C C . SER B 1 235 ? 18.781 -35.125 0.144 1 95.25 235 SER B C 1
ATOM 9034 O O . SER B 1 235 ? 19.094 -36.125 0.829 1 95.25 235 SER B O 1
ATOM 9036 N N . GLU B 1 236 ? 17.875 -34.312 0.445 1 93.88 236 GLU B N 1
ATOM 9037 C CA . GLU B 1 236 ? 17.156 -34.438 1.708 1 93.88 236 GLU B CA 1
ATOM 9038 C C . GLU B 1 236 ? 16.328 -35.719 1.724 1 93.88 236 GLU B C 1
ATOM 9040 O O . GLU B 1 236 ? 16.344 -36.469 2.703 1 93.88 236 GLU B O 1
ATOM 9045 N N . LEU B 1 237 ? 15.609 -35.969 0.739 1 96.44 237 LEU B N 1
ATOM 9046 C CA . LEU B 1 237 ? 14.766 -37.156 0.646 1 96.44 237 LEU B CA 1
ATOM 9047 C C . LEU B 1 237 ? 15.609 -38.438 0.595 1 96.44 237 LEU B C 1
ATOM 9049 O O . LEU B 1 237 ? 15.281 -39.438 1.243 1 96.44 237 LEU B O 1
ATOM 9053 N N . ALA B 1 238 ? 16.719 -38.375 -0.169 1 96 238 ALA B N 1
ATOM 9054 C CA . ALA B 1 238 ? 17.625 -39.5 -0.22 1 96 238 ALA B CA 1
ATOM 9055 C C . ALA B 1 238 ? 18.172 -39.844 1.165 1 96 238 ALA B C 1
ATOM 9057 O O . ALA B 1 238 ? 18.281 -41 1.54 1 96 238 ALA B O 1
ATOM 9058 N N . ALA B 1 239 ? 18.531 -38.781 1.891 1 93.88 239 ALA B N 1
ATOM 9059 C CA . ALA B 1 239 ? 19.016 -38.969 3.256 1 93.88 239 ALA B CA 1
ATOM 9060 C C . ALA B 1 239 ? 17.953 -39.625 4.129 1 93.88 239 ALA B C 1
ATOM 9062 O O . ALA B 1 239 ? 18.266 -40.375 5.062 1 93.88 239 ALA B O 1
ATOM 9063 N N . GLY B 1 240 ? 16.703 -39.375 3.746 1 93.56 240 GLY B N 1
ATOM 9064 C CA . GLY B 1 240 ? 15.594 -39.969 4.465 1 93.56 240 GLY B CA 1
ATOM 9065 C C . GLY B 1 240 ? 15.25 -41.375 3.963 1 93.56 240 GLY B C 1
ATOM 9066 O O . GLY B 1 240 ? 14.336 -42 4.484 1 93.56 240 GLY B O 1
ATOM 9067 N N . GLY B 1 241 ? 15.883 -41.812 2.941 1 95.88 241 GLY B N 1
ATOM 9068 C CA . GLY B 1 241 ? 15.727 -43.188 2.473 1 95.88 241 GLY B CA 1
ATOM 9069 C C . GLY B 1 241 ? 14.688 -43.312 1.377 1 95.88 241 GLY B C 1
ATOM 9070 O O . GLY B 1 241 ? 14.258 -44.438 1.064 1 95.88 241 GLY B O 1
ATOM 9071 N N . VAL B 1 242 ? 14.227 -42.281 0.826 1 97.06 242 VAL B N 1
ATOM 9072 C CA . VAL B 1 242 ? 13.188 -42.344 -0.2 1 97.06 242 VAL B CA 1
ATOM 9073 C C . VAL B 1 242 ? 13.633 -41.562 -1.441 1 97.06 242 VAL B C 1
ATOM 9075 O O . VAL B 1 242 ? 14.5 -40.688 -1.361 1 97.06 242 VAL B O 1
ATOM 9078 N N . PRO B 1 243 ? 13.148 -41.938 -2.627 1 97.94 243 PRO B N 1
ATOM 9079 C CA . PRO B 1 243 ? 13.516 -41.219 -3.855 1 97.94 243 PRO B CA 1
ATOM 9080 C C . PRO B 1 243 ? 12.82 -39.875 -3.992 1 97.94 243 PRO B C 1
ATOM 9082 O O . PRO B 1 243 ? 11.867 -39.594 -3.258 1 97.94 243 PRO B O 1
ATOM 9085 N N . LEU B 1 244 ? 13.344 -39.031 -4.84 1 98.25 244 LEU B N 1
ATOM 9086 C CA . LEU B 1 244 ? 12.633 -37.812 -5.242 1 98.25 244 LEU B CA 1
ATOM 9087 C C . LEU B 1 244 ? 11.445 -38.156 -6.137 1 98.25 244 LEU B C 1
ATOM 9089 O O . LEU B 1 244 ? 11.625 -38.625 -7.266 1 98.25 244 LEU B O 1
ATOM 9093 N N . LEU B 1 245 ? 10.266 -38 -5.613 1 98.69 245 LEU B N 1
ATOM 9094 C CA . LEU B 1 245 ? 9.016 -38.125 -6.359 1 98.69 245 LEU B CA 1
ATOM 9095 C C . LEU B 1 245 ? 8.383 -36.75 -6.574 1 98.69 245 LEU B C 1
ATOM 9097 O O . LEU B 1 245 ? 8.062 -36.062 -5.609 1 98.69 245 LEU B O 1
ATOM 9101 N N . VAL B 1 246 ? 8.25 -36.344 -7.824 1 98.5 246 VAL B N 1
ATOM 9102 C CA . VAL B 1 246 ? 7.574 -35.094 -8.156 1 98.5 246 VAL B CA 1
ATOM 9103 C C . VAL B 1 246 ? 6.141 -35.406 -8.594 1 98.5 246 VAL B C 1
ATOM 9105 O O . VAL B 1 246 ? 5.902 -35.781 -9.742 1 98.5 246 VAL B O 1
ATOM 9108 N N . THR B 1 247 ? 5.262 -35.125 -7.699 1 97.56 247 THR B N 1
ATOM 9109 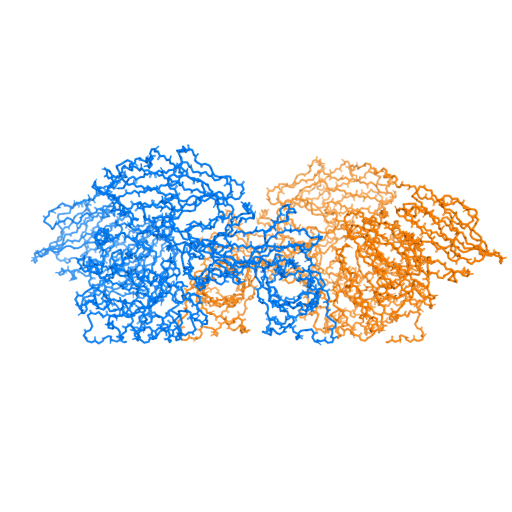C CA . THR B 1 247 ? 3.879 -35.531 -7.949 1 97.56 247 THR B CA 1
ATOM 9110 C C . THR B 1 247 ? 3.156 -34.469 -8.781 1 97.56 247 THR B C 1
ATOM 9112 O O . THR B 1 247 ? 2.186 -34.781 -9.477 1 97.56 247 THR B O 1
ATOM 9115 N N . GLU B 1 248 ? 3.617 -33.281 -8.664 1 97.5 248 GLU B N 1
ATOM 9116 C CA . GLU B 1 248 ? 3.066 -32.219 -9.523 1 97.5 248 GLU B CA 1
ATOM 9117 C C . GLU B 1 248 ? 4.141 -31.219 -9.938 1 97.5 248 GLU B C 1
ATOM 9119 O O . GLU B 1 248 ? 5.008 -30.875 -9.133 1 97.5 248 GLU B O 1
ATOM 9124 N N . THR B 1 249 ? 4.109 -30.719 -11.109 1 97.56 249 THR B N 1
ATOM 9125 C CA . THR B 1 249 ? 4.926 -29.641 -11.648 1 97.56 249 THR B CA 1
ATOM 9126 C C . THR B 1 249 ? 4.285 -29.047 -12.898 1 97.56 249 THR B C 1
ATOM 9128 O O . THR B 1 249 ? 3.164 -29.406 -13.258 1 97.56 249 THR B O 1
ATOM 9131 N N . ASN B 1 250 ? 4.949 -28.141 -13.609 1 96.69 250 ASN B N 1
ATOM 9132 C CA . ASN B 1 250 ? 4.434 -27.562 -14.852 1 96.69 250 ASN B CA 1
ATOM 9133 C C . ASN B 1 250 ? 4.332 -28.625 -15.953 1 96.69 250 ASN B C 1
ATOM 9135 O O . ASN B 1 250 ? 4.918 -29.703 -15.836 1 96.69 250 ASN B O 1
ATOM 9139 N N . ARG B 1 251 ? 3.695 -28.328 -17 1 95.5 251 ARG B N 1
ATOM 9140 C CA . ARG B 1 251 ? 3.338 -29.281 -18.047 1 95.5 251 ARG B CA 1
ATOM 9141 C C . ARG B 1 251 ? 4.434 -29.359 -19.109 1 95.5 251 ARG B C 1
ATOM 9143 O O . ARG B 1 251 ? 4.453 -30.297 -19.906 1 95.5 251 ARG B O 1
ATOM 9150 N N . SER B 1 252 ? 5.395 -28.531 -19.031 1 96.06 252 SER B N 1
ATOM 9151 C CA . SER B 1 252 ? 6.445 -28.484 -20.047 1 96.06 252 SER B CA 1
ATOM 9152 C C . SER B 1 252 ? 7.391 -29.672 -19.922 1 96.06 252 SER B C 1
ATOM 9154 O O . SER B 1 252 ? 7.898 -29.953 -18.828 1 96.06 252 SER B O 1
ATOM 9156 N N . HIS B 1 253 ? 7.621 -30.312 -21.031 1 97.75 253 HIS B N 1
ATOM 9157 C CA . HIS B 1 253 ? 8.578 -31.422 -21 1 97.75 253 HIS B CA 1
ATOM 9158 C C . HIS B 1 253 ? 10.008 -30.906 -20.875 1 97.75 253 HIS B C 1
ATOM 9160 O O . HIS B 1 253 ? 10.906 -31.641 -20.484 1 97.75 253 HIS B O 1
ATOM 9166 N N . PHE B 1 254 ? 10.227 -29.672 -21.203 1 97.5 254 PHE B N 1
ATOM 9167 C CA . PHE B 1 254 ? 11.484 -29.016 -20.875 1 97.5 254 PHE B CA 1
ATOM 9168 C C . PHE B 1 254 ? 11.758 -29.078 -19.391 1 97.5 254 PHE B C 1
ATOM 9170 O O . PHE B 1 254 ? 12.852 -29.469 -18.969 1 97.5 254 PHE B O 1
ATOM 9177 N N . LEU B 1 255 ? 10.75 -28.719 -18.609 1 98.12 255 LEU B N 1
ATOM 9178 C CA . LEU B 1 255 ? 10.906 -28.75 -17.156 1 98.12 255 LEU B CA 1
ATOM 9179 C C . LEU B 1 255 ? 11.07 -30.188 -16.656 1 98.12 255 LEU B C 1
ATOM 9181 O O . LEU B 1 255 ? 11.844 -30.438 -15.734 1 98.12 255 LEU B O 1
ATOM 9185 N N . LEU B 1 256 ? 10.32 -31.141 -17.234 1 98.56 256 LEU B N 1
ATOM 9186 C CA . LEU B 1 256 ? 10.438 -32.531 -16.812 1 98.56 256 LEU B CA 1
ATOM 9187 C C . LEU B 1 256 ? 11.852 -33.062 -17.016 1 98.56 256 LEU B C 1
ATOM 9189 O O . LEU B 1 256 ? 12.367 -33.812 -16.203 1 98.56 256 LEU B O 1
ATOM 9193 N N . ARG B 1 257 ? 12.469 -32.656 -18.125 1 98.38 257 ARG B N 1
ATOM 9194 C CA . ARG B 1 257 ? 13.852 -33.062 -18.375 1 98.38 257 ARG B CA 1
ATOM 9195 C C . ARG B 1 257 ? 14.781 -32.5 -17.312 1 98.38 257 ARG B C 1
ATOM 9197 O O . ARG B 1 257 ? 15.711 -33.156 -16.859 1 98.38 257 ARG B O 1
ATOM 9204 N N . ARG B 1 258 ? 14.523 -31.281 -16.938 1 98.19 258 ARG B N 1
ATOM 9205 C CA . ARG B 1 258 ? 15.32 -30.656 -15.898 1 98.19 258 ARG B CA 1
ATOM 9206 C C . ARG B 1 258 ? 15.164 -31.359 -14.562 1 98.19 258 ARG B C 1
ATOM 9208 O O . ARG B 1 258 ? 16.125 -31.516 -13.805 1 98.19 258 ARG B O 1
ATOM 9215 N N . LEU B 1 259 ? 13.984 -31.828 -14.242 1 98.62 259 LEU B N 1
ATOM 9216 C CA . LEU B 1 259 ? 13.734 -32.625 -13.039 1 98.62 259 LEU B CA 1
ATOM 9217 C C . LEU B 1 259 ? 14.422 -33.969 -13.133 1 98.62 259 LEU B C 1
ATOM 9219 O O . LEU B 1 259 ? 14.992 -34.469 -12.156 1 98.62 259 LEU B O 1
ATOM 9223 N N . LEU B 1 260 ? 14.305 -34.562 -14.305 1 98.38 260 LEU B N 1
ATOM 9224 C CA . LEU B 1 260 ? 15 -35.812 -14.539 1 98.38 260 LEU B CA 1
ATOM 9225 C C . LEU B 1 260 ? 16.5 -35.688 -14.281 1 98.38 260 LEU B C 1
ATOM 9227 O O . LEU B 1 260 ? 17.109 -36.562 -13.664 1 98.38 260 LEU B O 1
ATOM 9231 N N . ALA B 1 261 ? 17.062 -34.562 -14.727 1 97.25 261 ALA B N 1
ATOM 9232 C CA . ALA B 1 261 ? 18.484 -34.281 -14.555 1 97.25 261 ALA B CA 1
ATOM 9233 C C . ALA B 1 261 ? 18.875 -34.281 -13.078 1 97.25 261 ALA B C 1
ATOM 9235 O O . ALA B 1 261 ? 20.031 -34.5 -12.742 1 97.25 261 ALA B O 1
ATOM 9236 N N . CYS B 1 262 ? 17.906 -34.094 -12.242 1 97.75 262 CYS B N 1
ATOM 9237 C CA . CYS B 1 262 ? 18.172 -34 -10.812 1 97.75 262 CYS B CA 1
ATOM 9238 C C . CYS B 1 262 ? 17.891 -35.344 -10.141 1 97.75 262 CYS B C 1
ATOM 9240 O O . CYS B 1 262 ? 17.969 -35.469 -8.914 1 97.75 262 CYS B O 1
ATOM 9242 N N . GLY B 1 263 ? 17.484 -36.312 -10.898 1 97.81 263 GLY B N 1
ATOM 9243 C CA . GLY B 1 263 ? 17.344 -37.656 -10.367 1 97.81 263 GLY B CA 1
ATOM 9244 C C . GLY B 1 263 ? 15.914 -38 -9.969 1 97.81 263 GLY B C 1
ATOM 9245 O O . GLY B 1 263 ? 15.672 -38.938 -9.227 1 97.81 263 GLY B O 1
ATOM 9246 N N . ALA B 1 264 ? 14.914 -37.312 -10.406 1 98.56 264 ALA B N 1
ATOM 9247 C CA . ALA B 1 264 ? 13.523 -37.594 -10.102 1 98.56 264 ALA B CA 1
ATOM 9248 C C . ALA B 1 264 ? 13.109 -38.969 -10.664 1 98.56 264 ALA B C 1
ATOM 9250 O O . ALA B 1 264 ? 13.484 -39.312 -11.789 1 98.56 264 ALA B O 1
ATOM 9251 N N . LYS B 1 265 ? 12.383 -39.719 -9.867 1 98.69 265 LYS B N 1
ATOM 9252 C CA . LYS B 1 265 ? 11.953 -41.062 -10.273 1 98.69 265 LYS B CA 1
ATOM 9253 C C . LYS B 1 265 ? 10.484 -41.062 -10.688 1 98.69 265 LYS B C 1
ATOM 9255 O O . LYS B 1 265 ? 10.016 -42 -11.336 1 98.69 265 LYS B O 1
ATOM 9260 N N . LEU B 1 266 ? 9.789 -40.062 -10.25 1 98.69 266 LEU B N 1
ATOM 9261 C CA . LEU B 1 266 ? 8.43 -39.781 -10.695 1 98.69 266 LEU B CA 1
ATOM 9262 C C . LEU B 1 266 ? 8.32 -38.375 -11.219 1 98.69 266 LEU B C 1
ATOM 9264 O O . LEU B 1 266 ? 8.758 -37.438 -10.562 1 98.69 266 LEU B O 1
ATOM 9268 N N . LEU B 1 267 ? 7.871 -38.219 -12.398 1 98.5 267 LEU B N 1
ATOM 9269 C CA . LEU B 1 267 ? 7.586 -36.969 -13.039 1 98.5 267 LEU B CA 1
ATOM 9270 C C . LEU B 1 267 ? 6.09 -36.781 -13.297 1 98.5 267 LEU B C 1
ATOM 9272 O O . LEU B 1 267 ? 5.527 -37.469 -14.156 1 98.5 267 LEU B O 1
ATOM 9276 N N . GLY B 1 268 ? 5.496 -35.875 -12.492 1 98.12 268 GLY B N 1
ATOM 9277 C CA . GLY B 1 268 ? 4.055 -35.719 -12.578 1 98.12 268 GLY B CA 1
ATOM 9278 C C . GLY B 1 268 ? 3.645 -34.312 -13.031 1 98.12 268 GLY B C 1
ATOM 9279 O O . GLY B 1 268 ? 3.389 -33.438 -12.195 1 98.12 268 GLY B O 1
ATOM 9280 N N . PRO B 1 269 ? 3.637 -34.062 -14.344 1 97.5 269 PRO B N 1
ATOM 9281 C CA . PRO B 1 269 ? 3.166 -32.75 -14.812 1 97.5 269 PRO B CA 1
ATOM 9282 C C . PRO B 1 269 ? 1.668 -32.531 -14.586 1 97.5 269 PRO B C 1
ATOM 9284 O O . PRO B 1 269 ? 0.872 -33.438 -14.875 1 97.5 269 PRO B O 1
ATOM 9287 N N . TYR B 1 270 ? 1.312 -31.438 -13.977 1 95.12 270 TYR B N 1
ATOM 9288 C CA . TYR B 1 270 ? -0.082 -31.094 -13.711 1 95.12 270 TYR B CA 1
ATOM 9289 C C . TYR B 1 270 ? -0.542 -29.953 -14.602 1 95.12 270 TYR B C 1
ATOM 9291 O O . TYR B 1 270 ? -0.033 -28.828 -14.492 1 95.12 270 TYR B O 1
ATOM 9299 N N . LEU B 1 271 ? -1.509 -30.016 -15.609 1 90.75 271 LEU B N 1
ATOM 9300 C CA . LEU B 1 271 ? -1.995 -31.344 -15.977 1 90.75 271 LEU B CA 1
ATOM 9301 C C . LEU B 1 271 ? -1.82 -31.594 -17.469 1 90.75 271 LEU B C 1
ATOM 9303 O O . LEU B 1 271 ? -1.821 -30.641 -18.266 1 90.75 271 LEU B O 1
ATOM 9307 N N . GLN B 1 272 ? -1.633 -32.781 -17.844 1 94.69 272 GLN B N 1
ATOM 9308 C CA . GLN B 1 272 ? -1.395 -33.094 -19.234 1 94.69 272 GLN B CA 1
ATOM 9309 C C . GLN B 1 272 ? -2.707 -33.312 -19.984 1 94.69 272 GLN B C 1
ATOM 9311 O O . GLN B 1 272 ? -2.789 -33.094 -21.188 1 94.69 272 GLN B O 1
ATOM 9316 N N . ALA B 1 273 ? -3.701 -33.844 -19.281 1 96.44 273 ALA B N 1
ATOM 9317 C CA . ALA B 1 273 ? -5.027 -34 -19.875 1 96.44 273 ALA B CA 1
ATOM 9318 C C . ALA B 1 273 ? -6.02 -33.031 -19.266 1 96.44 273 ALA B C 1
ATOM 9320 O O . ALA B 1 273 ? -6.414 -33.156 -18.109 1 96.44 273 ALA B O 1
ATOM 9321 N N . SER B 1 274 ? -6.461 -32.125 -20.125 1 96 274 SER B N 1
ATOM 9322 C CA . SER B 1 274 ? -7.406 -31.109 -19.688 1 96 274 SER B CA 1
ATOM 9323 C C . SER B 1 274 ? -8.836 -31.641 -19.688 1 96 274 SER B C 1
ATOM 9325 O O . SER B 1 274 ? -9.086 -32.781 -20.125 1 96 274 SER B O 1
ATOM 9327 N N . GLY B 1 275 ? -9.711 -30.891 -19.047 1 96.69 275 GLY B N 1
ATOM 9328 C CA . GLY B 1 275 ? -11.109 -31.281 -18.953 1 96.69 275 GLY B CA 1
ATOM 9329 C C . GLY B 1 275 ? -12.047 -30.109 -18.734 1 96.69 275 GLY B C 1
ATOM 9330 O O . GLY B 1 275 ? -11.805 -29.016 -19.234 1 96.69 275 GLY B O 1
ATOM 9331 N N . THR B 1 276 ? -13.195 -30.453 -18.234 1 97.19 276 THR B N 1
ATOM 9332 C CA . THR B 1 276 ? -14.234 -29.453 -18 1 97.19 276 THR B CA 1
ATOM 9333 C C . THR B 1 276 ? -14.828 -29.609 -16.594 1 97.19 276 THR B C 1
ATOM 9335 O O . THR B 1 276 ? -15.078 -30.734 -16.156 1 97.19 276 THR B O 1
ATOM 9338 N N . ASN B 1 277 ? -14.961 -28.547 -15.906 1 97.38 277 ASN B N 1
ATOM 9339 C CA . ASN B 1 277 ? -15.75 -28.531 -14.672 1 97.38 277 ASN B CA 1
ATOM 9340 C C . ASN B 1 277 ? -17.25 -28.453 -14.969 1 97.38 277 ASN B C 1
ATOM 9342 O O . ASN B 1 277 ? -17.828 -27.375 -14.953 1 97.38 277 ASN B O 1
ATOM 9346 N N . PHE B 1 278 ? -17.875 -29.562 -15.156 1 96.88 278 PHE B N 1
ATOM 9347 C CA . PHE B 1 278 ? -19.297 -29.594 -15.445 1 96.88 278 PHE B CA 1
ATOM 9348 C C . PHE B 1 278 ? -20.109 -29.266 -14.195 1 96.88 278 PHE B C 1
ATOM 9350 O O . PHE B 1 278 ? -19.641 -29.438 -13.07 1 96.88 278 PHE B O 1
ATOM 9357 N N . GLY B 1 279 ? -21.297 -28.734 -14.398 1 96.31 279 GLY B N 1
ATOM 9358 C CA . GLY B 1 279 ? -22.188 -28.453 -13.289 1 96.31 279 GLY B CA 1
ATOM 9359 C C . GLY B 1 279 ? -21.672 -27.344 -12.383 1 96.31 279 GLY B C 1
ATOM 9360 O O . GLY B 1 279 ? -21.062 -26.375 -12.852 1 96.31 279 GLY B O 1
ATOM 9361 N N . PHE B 1 280 ? -22.047 -27.422 -11.094 1 96.81 280 PHE B N 1
ATOM 9362 C CA . PHE B 1 280 ? -21.609 -26.453 -10.086 1 96.81 280 PHE B CA 1
ATOM 9363 C C . PHE B 1 280 ? -20.375 -26.953 -9.359 1 96.81 280 PHE B C 1
ATOM 9365 O O . PHE B 1 280 ? -20.359 -27.062 -8.133 1 96.81 280 PHE B O 1
ATOM 9372 N N . THR B 1 281 ? -19.297 -27.172 -10.156 1 97.38 281 THR B N 1
ATOM 9373 C CA . THR B 1 281 ? -18.109 -27.766 -9.562 1 97.38 281 THR B CA 1
ATOM 9374 C C . THR B 1 281 ? -16.906 -26.812 -9.672 1 97.38 281 THR B C 1
ATOM 9376 O O . THR B 1 281 ? -15.789 -27.188 -9.32 1 97.38 281 THR B O 1
ATOM 9379 N N . ASN B 1 282 ? -17.141 -25.578 -10.156 1 97.31 282 ASN B N 1
ATOM 9380 C CA . ASN B 1 282 ? -16.078 -24.578 -10.172 1 97.31 282 ASN B CA 1
ATOM 9381 C C . ASN B 1 282 ? -15.586 -24.25 -8.766 1 97.31 282 ASN B C 1
ATOM 9383 O O . ASN B 1 282 ? -16.344 -24.391 -7.797 1 97.31 282 ASN B O 1
ATOM 9387 N N . ALA B 1 283 ? -14.422 -23.828 -8.688 1 97.12 283 ALA B N 1
ATOM 9388 C CA . ALA B 1 283 ? -13.891 -23.328 -7.426 1 97.12 283 ALA B CA 1
ATOM 9389 C C . ALA B 1 283 ? -13.656 -21.828 -7.484 1 97.12 283 ALA B C 1
ATOM 9391 O O . ALA B 1 283 ? -13.719 -21.219 -8.555 1 97.12 283 ALA B O 1
ATOM 9392 N N . THR B 1 284 ? -13.492 -21.234 -6.359 1 96.56 284 THR B N 1
ATOM 9393 C CA . THR B 1 284 ? -12.836 -19.938 -6.234 1 96.56 284 THR B CA 1
ATOM 9394 C C . THR B 1 284 ? -11.43 -20.094 -5.664 1 96.56 284 THR B C 1
ATOM 9396 O O . THR B 1 284 ? -11.148 -21.062 -4.957 1 96.56 284 THR B O 1
ATOM 9399 N N . ASN B 1 285 ? -10.578 -19.219 -6.094 1 93.88 285 ASN B N 1
ATOM 9400 C CA . ASN B 1 285 ? -9.203 -19.375 -5.613 1 93.88 285 ASN B CA 1
ATOM 9401 C C . ASN B 1 285 ? -8.516 -18.016 -5.457 1 93.88 285 ASN B C 1
ATOM 9403 O O . ASN B 1 285 ? -9.156 -16.984 -5.578 1 93.88 285 ASN B O 1
ATOM 9407 N N . ASN B 1 286 ? -7.191 -18.016 -5.062 1 91.25 286 ASN B N 1
ATOM 9408 C CA . ASN B 1 286 ? -6.469 -16.797 -4.723 1 91.25 286 ASN B CA 1
ATOM 9409 C C . ASN B 1 286 ? -5.52 -16.375 -5.84 1 91.25 286 ASN B C 1
ATOM 9411 O O . ASN B 1 286 ? -4.516 -15.711 -5.59 1 91.25 286 ASN B O 1
ATOM 9415 N N . TRP B 1 287 ? -5.707 -16.781 -7.078 1 89.25 287 TRP B N 1
ATOM 9416 C CA . TRP B 1 287 ? -4.844 -16.422 -8.203 1 89.25 287 TRP B CA 1
ATOM 9417 C C . TRP B 1 287 ? -5.18 -15.023 -8.711 1 89.25 287 TRP B C 1
ATOM 9419 O O . TRP B 1 287 ? -4.562 -14.539 -9.664 1 89.25 287 TRP B O 1
ATOM 9429 N N . GLY B 1 288 ? -6.043 -14.305 -8.062 1 83.75 288 GLY B N 1
ATOM 9430 C CA . GLY B 1 288 ? -6.465 -12.977 -8.477 1 83.75 288 GLY B CA 1
ATOM 9431 C C . GLY B 1 288 ? -5.895 -11.875 -7.613 1 83.75 288 GLY B C 1
ATOM 9432 O O . GLY B 1 288 ? -4.711 -11.898 -7.266 1 83.75 288 GLY B O 1
ATOM 9433 N N . LYS B 1 289 ? -6.57 -10.836 -7.344 1 79.12 289 LYS B N 1
ATOM 9434 C CA . LYS B 1 289 ? -6.078 -9.727 -6.535 1 79.12 289 LYS B CA 1
ATOM 9435 C C . LYS B 1 289 ? -7.07 -9.367 -5.434 1 79.12 289 LYS B C 1
ATOM 9437 O O . LYS B 1 289 ? -7.578 -8.242 -5.391 1 79.12 289 LYS B O 1
ATOM 9442 N N . PRO B 1 290 ? -7.422 -10.336 -4.684 1 89.06 290 PRO B N 1
ATOM 9443 C CA . PRO B 1 290 ? -6.879 -11.672 -4.43 1 89.06 290 PRO B CA 1
ATOM 9444 C C . PRO B 1 290 ? -7.797 -12.789 -4.93 1 89.06 290 PRO B C 1
ATOM 9446 O O . PRO B 1 290 ? -7.375 -13.938 -5.035 1 89.06 290 PRO B O 1
ATOM 9449 N N . LEU B 1 291 ? -9.031 -12.508 -5.301 1 94.69 291 LEU B N 1
ATOM 9450 C CA . LEU B 1 291 ? -10.062 -13.5 -5.57 1 94.69 291 LEU B CA 1
ATOM 9451 C C . LEU B 1 291 ? -10.156 -13.797 -7.066 1 94.69 291 LEU B C 1
ATOM 9453 O O . LEU B 1 291 ? -10.125 -12.875 -7.887 1 94.69 291 LEU B O 1
ATOM 9457 N N . ALA B 1 292 ? -10.242 -15.062 -7.352 1 96.62 292 ALA B N 1
ATOM 9458 C CA . ALA B 1 292 ? -10.469 -15.5 -8.727 1 96.62 292 ALA B CA 1
ATOM 9459 C C . ALA B 1 292 ? -11.523 -16.594 -8.789 1 96.62 292 ALA B C 1
ATOM 9461 O O . ALA B 1 292 ? -11.664 -17.391 -7.852 1 96.62 292 ALA B O 1
ATOM 9462 N N . PHE B 1 293 ? -12.258 -16.562 -9.844 1 97.5 293 PHE B N 1
ATOM 9463 C CA . PHE B 1 293 ? -13.219 -17.609 -10.148 1 97.5 293 PHE B CA 1
ATOM 9464 C C . PHE B 1 293 ? -12.656 -18.578 -11.188 1 97.5 293 PHE B C 1
ATOM 9466 O O . PHE B 1 293 ? -12.078 -18.141 -12.188 1 97.5 293 PHE B O 1
ATOM 9473 N N . LEU B 1 294 ? -12.789 -19.797 -10.906 1 97.56 294 LEU B N 1
ATOM 9474 C CA . LEU B 1 294 ? -12.367 -20.812 -11.883 1 97.56 294 LEU B CA 1
ATOM 9475 C C . LEU B 1 294 ? -13.43 -21 -12.953 1 97.56 294 LEU B C 1
ATOM 9477 O O . LEU B 1 294 ? -14.625 -21.094 -12.641 1 97.56 294 LEU B O 1
ATOM 9481 N N . THR B 1 295 ? -13.055 -21.047 -14.219 1 97.44 295 THR B N 1
ATOM 9482 C CA . THR B 1 295 ? -13.961 -21.312 -15.336 1 97.44 295 THR B CA 1
ATOM 9483 C C . THR B 1 295 ? -14.367 -22.781 -15.375 1 97.44 295 THR B C 1
ATOM 9485 O O . THR B 1 295 ? -13.75 -23.609 -14.727 1 97.44 295 THR B O 1
ATOM 9488 N N . SER B 1 296 ? -15.414 -23 -16.125 1 98 296 SER B N 1
ATOM 9489 C CA . SER B 1 296 ? -15.75 -24.391 -16.422 1 98 296 SER B CA 1
ATOM 9490 C C . SER B 1 296 ? -14.711 -25.031 -17.328 1 98 296 SER B C 1
ATOM 9492 O O . SER B 1 296 ? -14.422 -26.219 -17.203 1 98 296 SER B O 1
ATOM 9494 N N . ASP B 1 297 ? -14.203 -24.234 -18.25 1 97.31 297 ASP B N 1
ATOM 9495 C CA . ASP B 1 297 ? -13.109 -24.703 -19.094 1 97.31 297 ASP B CA 1
ATOM 9496 C C . ASP B 1 297 ? -11.836 -24.922 -18.281 1 97.31 297 ASP B C 1
ATOM 9498 O O . ASP B 1 297 ? -11.125 -23.969 -17.969 1 97.31 297 ASP B O 1
ATOM 9502 N N . TYR B 1 298 ? -11.625 -26.141 -17.984 1 97.31 298 TYR B N 1
ATOM 9503 C CA . TYR B 1 298 ? -10.445 -26.484 -17.203 1 97.31 298 TYR B CA 1
ATOM 9504 C C . TYR B 1 298 ? -9.289 -26.891 -18.109 1 97.31 298 TYR B C 1
ATOM 9506 O O . TYR B 1 298 ? -8.883 -28.047 -18.125 1 97.31 298 TYR B O 1
ATOM 9514 N N . ASP B 1 299 ? -8.742 -25.906 -18.828 1 96.31 299 ASP B N 1
ATOM 9515 C CA . ASP B 1 299 ? -7.672 -26.125 -19.797 1 96.31 299 ASP B CA 1
ATOM 9516 C C . ASP B 1 299 ? -6.434 -25.312 -19.438 1 96.31 299 ASP B C 1
ATOM 9518 O O . ASP B 1 299 ? -6.395 -24.094 -19.672 1 96.31 299 ASP B O 1
ATOM 9522 N N . PHE B 1 300 ? -5.453 -25.984 -19 1 93.75 300 PHE B N 1
ATOM 9523 C CA . PHE B 1 300 ? -4.223 -25.312 -18.594 1 93.75 300 PHE B CA 1
ATOM 9524 C C . PHE B 1 300 ? -3.123 -25.547 -19.625 1 93.75 300 PHE B C 1
ATOM 9526 O O . PHE B 1 300 ? -1.942 -25.344 -19.328 1 93.75 300 PHE B O 1
ATOM 9533 N N . GLY B 1 301 ? -3.488 -26.094 -20.797 1 93.38 301 GLY B N 1
ATOM 9534 C CA . GLY B 1 301 ? -2.537 -26.172 -21.891 1 93.38 301 GLY B CA 1
ATOM 9535 C C . GLY B 1 301 ? -1.734 -27.469 -21.891 1 93.38 301 GLY B C 1
ATOM 9536 O O . GLY B 1 301 ? -0.651 -27.516 -22.469 1 93.38 301 GLY B O 1
ATOM 9537 N N . GLY B 1 302 ? -2.15 -28.484 -21.266 1 94.19 302 GLY B N 1
ATOM 9538 C CA . GLY B 1 302 ? -1.482 -29.781 -21.312 1 94.19 302 GLY B CA 1
ATOM 9539 C C . GLY B 1 302 ? -1.485 -30.406 -22.688 1 94.19 302 GLY B C 1
ATOM 9540 O O . GLY B 1 302 ? -2.018 -29.828 -23.641 1 94.19 302 GLY B O 1
ATOM 9541 N N . MET B 1 303 ? -0.983 -31.578 -22.891 1 95.38 303 MET B N 1
ATOM 9542 C CA . MET B 1 303 ? -0.799 -32.281 -24.172 1 95.38 303 MET B CA 1
ATOM 9543 C C . MET B 1 303 ? -2.145 -32.594 -24.812 1 95.38 303 MET B C 1
ATOM 9545 O O . MET B 1 303 ? -2.256 -32.625 -26.031 1 95.38 303 MET B O 1
ATOM 9549 N N . VAL B 1 304 ? -3.088 -32.844 -23.891 1 96.25 304 VAL B N 1
ATOM 9550 C CA . VAL B 1 304 ? -4.398 -33.219 -24.391 1 96.25 304 VAL B CA 1
ATOM 9551 C C . VAL B 1 304 ? -5.438 -32.188 -24.016 1 96.25 304 VAL B C 1
ATOM 9553 O O . VAL B 1 304 ? -5.691 -31.938 -22.844 1 96.25 304 VAL B O 1
ATOM 9556 N N . ALA B 1 305 ? -6.035 -31.562 -25.031 1 94.75 305 ALA B N 1
ATOM 9557 C CA . ALA B 1 305 ? -7.066 -30.562 -24.812 1 94.75 305 ALA B CA 1
ATOM 9558 C C . ALA B 1 305 ? -8.344 -31.188 -24.266 1 94.75 305 ALA B C 1
ATOM 9560 O O . ALA B 1 305 ? -8.492 -32.406 -24.281 1 94.75 305 ALA B O 1
ATOM 9561 N N . PRO B 1 306 ? -9.266 -30.422 -23.766 1 93.75 306 PRO B N 1
ATOM 9562 C CA . PRO B 1 306 ? -10.508 -30.984 -23.234 1 93.75 306 PRO B CA 1
ATOM 9563 C C . PRO B 1 306 ? -11.258 -31.828 -24.25 1 93.75 306 PRO B C 1
ATOM 9565 O O . PRO B 1 306 ? -11.914 -32.812 -23.875 1 93.75 306 PRO B O 1
ATOM 9568 N N . ASP B 1 307 ? -11.109 -31.531 -25.5 1 91.25 307 ASP B N 1
ATOM 9569 C CA . ASP B 1 307 ? -11.828 -32.25 -26.547 1 91.25 307 ASP B CA 1
ATOM 9570 C C . ASP B 1 307 ? -11.023 -33.438 -27.062 1 91.25 307 ASP B C 1
ATOM 9572 O O . ASP B 1 307 ? -11.461 -34.125 -27.969 1 91.25 307 ASP B O 1
ATOM 9576 N N . GLY B 1 308 ? -9.844 -33.625 -26.531 1 92.5 308 GLY B N 1
ATOM 9577 C CA . GLY B 1 308 ? -9.039 -34.75 -26.922 1 92.5 308 GLY B CA 1
ATOM 9578 C C . GLY B 1 308 ? -7.996 -34.438 -27.969 1 92.5 308 GLY B C 1
ATOM 9579 O O . GLY B 1 308 ? -7.16 -35.281 -28.312 1 92.5 308 GLY B O 1
ATOM 9580 N N . THR B 1 309 ? -8.07 -33.25 -28.469 1 92 309 THR B N 1
ATOM 9581 C CA . THR B 1 309 ? -7.07 -32.844 -29.438 1 92 309 THR B CA 1
ATOM 9582 C C . THR B 1 309 ? -5.672 -32.875 -28.828 1 92 309 THR B C 1
ATOM 9584 O O . THR B 1 309 ? -5.457 -32.344 -27.734 1 92 309 THR B O 1
ATOM 9587 N N . LEU B 1 310 ? -4.754 -33.469 -29.531 1 93.81 310 LEU B N 1
ATOM 9588 C CA . LEU B 1 310 ? -3.369 -33.5 -29.078 1 93.81 310 LEU B CA 1
ATOM 9589 C C . LEU B 1 310 ? -2.639 -32.219 -29.484 1 93.81 310 LEU B C 1
ATOM 9591 O O . LEU B 1 310 ? -2.742 -31.781 -30.625 1 93.81 310 LEU B O 1
ATOM 9595 N N . ARG B 1 311 ? -1.974 -31.656 -28.562 1 94.62 311 ARG B N 1
ATOM 9596 C CA . ARG B 1 311 ? -1.146 -30.469 -28.797 1 94.62 311 ARG B CA 1
ATOM 9597 C C . ARG B 1 311 ? 0.293 -30.859 -29.125 1 94.62 311 ARG B C 1
ATOM 9599 O O . ARG B 1 311 ? 0.695 -32 -28.875 1 94.62 311 ARG B O 1
ATOM 9606 N N . PRO B 1 312 ? 1.126 -29.922 -29.703 1 93.38 312 PRO B N 1
ATOM 9607 C CA . PRO B 1 312 ? 2.504 -30.219 -30.094 1 93.38 312 PRO B CA 1
ATOM 9608 C C . PRO B 1 312 ? 3.346 -30.75 -28.938 1 93.38 312 PRO B C 1
ATOM 9610 O O . PRO B 1 312 ? 4.285 -31.516 -29.156 1 93.38 312 PRO B O 1
ATOM 9613 N N . GLU B 1 313 ? 3.004 -30.422 -27.781 1 95.94 313 GLU B N 1
ATOM 9614 C CA . GLU B 1 313 ? 3.727 -30.859 -26.594 1 95.94 313 GLU B CA 1
ATOM 9615 C C . GLU B 1 313 ? 3.701 -32.375 -26.484 1 95.94 313 GLU B C 1
ATOM 9617 O O . GLU B 1 313 ? 4.574 -32.969 -25.844 1 95.94 313 GLU B O 1
ATOM 9622 N N . ALA B 1 314 ? 2.736 -33.031 -27.094 1 96.06 314 ALA B N 1
ATOM 9623 C CA . ALA B 1 314 ? 2.639 -34.5 -27.094 1 96.06 314 ALA B CA 1
ATOM 9624 C C . ALA B 1 314 ? 3.869 -35.125 -27.734 1 96.06 314 ALA B C 1
ATOM 9626 O O . ALA B 1 314 ? 4.328 -36.188 -27.297 1 96.06 314 ALA B O 1
ATOM 9627 N N . ARG B 1 315 ? 4.414 -34.469 -28.75 1 95.44 315 ARG B N 1
ATOM 9628 C CA . ARG B 1 315 ? 5.613 -34.969 -29.406 1 95.44 315 ARG B CA 1
ATOM 9629 C C . ARG B 1 315 ? 6.816 -34.906 -28.469 1 95.44 315 ARG B C 1
ATOM 9631 O O . ARG B 1 315 ? 7.664 -35.812 -28.469 1 95.44 315 ARG B O 1
ATOM 9638 N N . GLU B 1 316 ? 6.863 -33.875 -27.719 1 96.5 316 GLU B N 1
ATOM 9639 C CA . GLU B 1 316 ? 7.922 -33.75 -26.719 1 96.5 316 GLU B CA 1
ATOM 9640 C C . GLU B 1 316 ? 7.82 -34.875 -25.688 1 96.5 316 GLU B C 1
ATOM 9642 O O . GLU B 1 316 ? 8.844 -35.406 -25.219 1 96.5 316 GLU B O 1
ATOM 9647 N N . GLY B 1 317 ? 6.59 -35.156 -25.297 1 96.94 317 GLY B N 1
ATOM 9648 C CA . GLY B 1 317 ? 6.375 -36.281 -24.391 1 96.94 317 GLY B CA 1
ATOM 9649 C C . GLY B 1 317 ? 6.859 -37.594 -24.938 1 96.94 317 GLY B C 1
ATOM 9650 O O . GLY B 1 317 ? 7.539 -38.375 -24.234 1 96.94 317 GLY B O 1
ATOM 9651 N N . ARG B 1 318 ? 6.59 -37.844 -26.141 1 95.94 318 ARG B N 1
ATOM 9652 C CA . ARG B 1 318 ? 7.027 -39.094 -26.797 1 95.94 318 ARG B CA 1
ATOM 9653 C C . ARG B 1 318 ? 8.547 -39.156 -26.844 1 95.94 318 ARG B C 1
ATOM 9655 O O . ARG B 1 318 ? 9.125 -40.219 -26.594 1 95.94 318 ARG B O 1
ATOM 9662 N N . LEU B 1 319 ? 9.078 -38.031 -27.188 1 96.62 319 LEU B N 1
ATOM 9663 C CA . LEU B 1 319 ? 10.531 -38 -27.281 1 96.62 319 LEU B CA 1
ATOM 9664 C C . LEU B 1 319 ? 11.18 -38.281 -25.938 1 96.62 319 LEU B C 1
ATOM 9666 O O . LEU B 1 319 ? 12.148 -39.031 -25.844 1 96.62 319 LEU B O 1
ATOM 9670 N N . LEU B 1 320 ? 10.703 -37.688 -24.891 1 97.88 320 LEU B N 1
ATOM 9671 C CA . LEU B 1 320 ? 11.227 -37.938 -23.547 1 97.88 320 LEU B CA 1
ATOM 9672 C C . LEU B 1 320 ? 11.047 -39.406 -23.156 1 97.88 320 LEU B C 1
ATOM 9674 O O . LEU B 1 320 ? 11.961 -40.031 -22.625 1 97.88 320 LEU B O 1
ATOM 9678 N N . ALA B 1 321 ? 9.891 -39.938 -23.438 1 97.44 321 ALA B N 1
ATOM 9679 C CA . ALA B 1 321 ? 9.625 -41.344 -23.141 1 97.44 321 ALA B CA 1
ATOM 9680 C C . ALA B 1 321 ? 10.594 -42.25 -23.891 1 97.44 321 ALA B C 1
ATOM 9682 O O . ALA B 1 321 ? 11.055 -43.25 -23.344 1 97.44 321 ALA B O 1
ATOM 9683 N N . SER B 1 322 ? 10.836 -41.906 -25.125 1 96.19 322 SER B N 1
ATOM 9684 C CA . SER B 1 322 ? 11.773 -42.656 -25.938 1 96.19 322 SER B CA 1
ATOM 9685 C C . SER B 1 322 ? 13.172 -42.656 -25.344 1 96.19 322 SER B C 1
ATOM 9687 O O . SER B 1 322 ? 13.867 -43.656 -25.328 1 96.19 322 SER B O 1
ATOM 9689 N N . LEU B 1 323 ? 13.586 -41.5 -24.922 1 97.31 323 LEU B N 1
ATOM 9690 C CA . LEU B 1 323 ? 14.875 -41.375 -24.25 1 97.31 323 LEU B CA 1
ATOM 9691 C C . LEU B 1 323 ? 14.945 -42.281 -23.031 1 97.31 323 LEU B C 1
ATOM 9693 O O . LEU B 1 323 ? 15.922 -43 -22.844 1 97.31 323 LEU B O 1
ATOM 9697 N N . ILE B 1 324 ? 13.953 -42.219 -22.188 1 98 324 ILE B N 1
ATOM 9698 C CA . ILE B 1 324 ? 13.914 -43 -20.953 1 98 324 ILE B CA 1
ATOM 9699 C C . ILE B 1 324 ? 13.977 -44.469 -21.281 1 98 324 ILE B C 1
ATOM 9701 O O . ILE B 1 324 ? 14.742 -45.219 -20.656 1 98 324 ILE B O 1
ATOM 9705 N N . ALA B 1 325 ? 13.25 -44.875 -22.297 1 96 325 ALA B N 1
ATOM 9706 C CA . ALA B 1 325 ? 13.203 -46.25 -22.719 1 96 325 ALA B CA 1
ATOM 9707 C C . ALA B 1 325 ? 14.547 -46.719 -23.281 1 96 325 ALA B C 1
ATOM 9709 O O . ALA B 1 325 ? 14.945 -47.875 -23.094 1 96 325 ALA B O 1
ATOM 9710 N N . ALA B 1 326 ? 15.195 -45.875 -23.953 1 96.5 326 ALA B N 1
ATOM 9711 C CA . ALA B 1 326 ? 16.469 -46.188 -24.578 1 96.5 326 ALA B CA 1
ATOM 9712 C C . ALA B 1 326 ? 17.5 -46.656 -23.547 1 96.5 326 ALA B C 1
ATOM 9714 O O . ALA B 1 326 ? 18.281 -47.562 -23.812 1 96.5 326 ALA B O 1
ATOM 9715 N N . TYR B 1 327 ? 17.469 -46.062 -22.438 1 97.12 327 TYR B N 1
ATOM 9716 C CA . TYR B 1 327 ? 18.453 -46.406 -21.406 1 97.12 327 TYR B CA 1
ATOM 9717 C C . TYR B 1 327 ? 17.906 -47.469 -20.469 1 97.12 327 TYR B C 1
ATOM 9719 O O . TYR B 1 327 ? 18.656 -48.281 -19.922 1 97.12 327 TYR B O 1
ATOM 9727 N N . GLY B 1 328 ? 16.578 -47.438 -20.172 1 95.44 328 GLY B N 1
ATOM 9728 C CA . GLY B 1 328 ? 15.953 -48.438 -19.328 1 95.44 328 GLY B CA 1
ATOM 9729 C C . GLY B 1 328 ? 16.406 -48.344 -17.875 1 95.44 328 GLY B C 1
ATOM 9730 O O . GLY B 1 328 ? 16.391 -47.281 -17.266 1 95.44 328 GLY B O 1
ATOM 9731 N N . THR B 1 329 ? 16.844 -49.469 -17.344 1 96 329 THR B N 1
ATOM 9732 C CA . THR B 1 329 ? 17.188 -49.625 -15.93 1 96 329 THR B CA 1
ATOM 9733 C C . THR B 1 329 ? 18.375 -48.75 -15.555 1 96 329 THR B C 1
ATOM 9735 O O . THR B 1 329 ? 18.391 -48.125 -14.492 1 96 329 THR B O 1
ATOM 9738 N N . PRO B 1 330 ? 19.438 -48.625 -16.422 1 96.94 330 PRO B N 1
ATOM 9739 C CA . PRO B 1 330 ? 20.562 -47.75 -16.062 1 96.94 330 PRO B CA 1
ATOM 9740 C C . PRO B 1 330 ? 20.125 -46.344 -15.711 1 96.94 330 PRO B C 1
ATOM 9742 O O . PRO B 1 330 ? 20.625 -45.75 -14.75 1 96.94 330 PRO B O 1
ATOM 9745 N N . LEU B 1 331 ? 19.172 -45.812 -16.484 1 97.75 331 LEU B N 1
ATOM 9746 C CA . LEU B 1 331 ? 18.672 -44.469 -16.203 1 97.75 331 LEU B CA 1
ATOM 9747 C C . LEU B 1 331 ? 17.719 -44.5 -15.016 1 97.75 331 LEU B C 1
ATOM 9749 O O . LEU B 1 331 ? 17.734 -43.594 -14.172 1 97.75 331 LEU B O 1
ATOM 9753 N N . ALA B 1 332 ? 16.844 -45.469 -14.914 1 98.25 332 ALA B N 1
ATOM 9754 C CA . ALA B 1 332 ? 15.859 -45.594 -13.844 1 98.25 332 ALA B CA 1
ATOM 9755 C C . ALA B 1 332 ? 16.547 -45.656 -12.477 1 98.25 332 ALA B C 1
ATOM 9757 O O . ALA B 1 332 ? 15.969 -45.25 -11.469 1 98.25 332 ALA B O 1
ATOM 9758 N N . GLU B 1 333 ? 17.812 -46.062 -12.422 1 97.94 333 GLU B N 1
ATOM 9759 C CA . GLU B 1 333 ? 18.531 -46.188 -11.164 1 97.94 333 GLU B CA 1
ATOM 9760 C C . GLU B 1 333 ? 19.688 -45.188 -11.102 1 97.94 333 GLU B C 1
ATOM 9762 O O . GLU B 1 333 ? 20.609 -45.344 -10.281 1 97.94 333 GLU B O 1
ATOM 9767 N N . ALA B 1 334 ? 19.719 -44.25 -11.977 1 97.25 334 ALA B N 1
ATOM 9768 C CA . ALA B 1 334 ? 20.781 -43.281 -12.016 1 97.25 334 ALA B CA 1
ATOM 9769 C C . ALA B 1 334 ? 20.719 -42.344 -10.805 1 97.25 334 ALA B C 1
ATOM 9771 O O . ALA B 1 334 ? 19.641 -42.094 -10.25 1 97.25 334 ALA B O 1
ATOM 9772 N N . VAL B 1 335 ? 21.828 -41.75 -10.391 1 95.88 335 VAL B N 1
ATOM 9773 C CA . VAL B 1 335 ? 21.891 -40.844 -9.258 1 95.88 335 VAL B CA 1
ATOM 9774 C C . VAL B 1 335 ? 22.641 -39.562 -9.656 1 95.88 335 VAL B C 1
ATOM 9776 O O . VAL B 1 335 ? 23.547 -39.625 -10.484 1 95.88 335 VAL B O 1
ATOM 9779 N N . PRO B 1 336 ? 22.203 -38.438 -9.148 1 95.19 336 PRO B N 1
ATOM 9780 C CA . PRO B 1 336 ? 22.953 -37.188 -9.445 1 95.19 336 PRO B CA 1
ATOM 9781 C C . PRO B 1 336 ? 24.406 -37.25 -8.977 1 95.19 336 PRO B C 1
ATOM 9783 O O . PRO B 1 336 ? 24.703 -37.844 -7.922 1 95.19 336 PRO B O 1
ATOM 9786 N N . SER B 1 337 ? 25.156 -36.719 -9.93 1 84.94 337 SER B N 1
ATOM 9787 C CA . SER B 1 337 ? 26.578 -36.719 -9.617 1 84.94 337 SER B CA 1
ATOM 9788 C C . SER B 1 337 ? 26.969 -35.469 -8.82 1 84.94 337 SER B C 1
ATOM 9790 O O . SER B 1 337 ? 26.344 -34.406 -8.969 1 84.94 337 SER B O 1
ATOM 9792 N N . GLY B 1 338 ? 27.312 -35.5 -7.684 1 63.06 338 GLY B N 1
ATOM 9793 C CA . GLY B 1 338 ? 27.875 -34.344 -6.996 1 63.06 338 GLY B CA 1
ATOM 9794 C C . GLY B 1 338 ? 28.844 -33.531 -7.852 1 63.06 338 GLY B C 1
ATOM 9795 O O . GLY B 1 338 ? 29.484 -34.094 -8.758 1 63.06 338 GLY B O 1
ATOM 9796 N N . GLY B 1 339 ? 28.422 -32.219 -8.594 1 52.44 339 GLY B N 1
ATOM 9797 C CA . GLY B 1 339 ? 29.047 -31.172 -9.383 1 52.44 339 GLY B CA 1
ATOM 9798 C C . GLY B 1 339 ? 30.234 -31.672 -10.195 1 52.44 339 GLY B C 1
ATOM 9799 O O . GLY B 1 339 ? 30.641 -31.016 -11.156 1 52.44 339 GLY B O 1
ATOM 9800 N N . ASP B 1 340 ? 31.094 -32.469 -9.742 1 49.78 340 ASP B N 1
ATOM 9801 C CA . ASP B 1 340 ? 32.438 -32.531 -10.32 1 49.78 340 ASP B CA 1
ATOM 9802 C C . ASP B 1 340 ? 32.5 -33.5 -11.484 1 49.78 340 ASP B C 1
ATOM 9804 O O . ASP B 1 340 ? 33.094 -34.562 -11.375 1 49.78 340 ASP B O 1
ATOM 9808 N N . SER B 1 341 ? 31.453 -33.594 -12.234 1 53.97 341 SER B N 1
ATOM 9809 C CA . SER B 1 341 ? 31.734 -34.594 -13.258 1 53.97 341 SER B CA 1
ATOM 9810 C C . SER B 1 341 ? 32.969 -34.219 -14.078 1 53.97 341 SER B C 1
ATOM 9812 O O . SER B 1 341 ? 32.969 -33.219 -14.797 1 53.97 341 SER B O 1
ATOM 9814 N N . ALA B 1 342 ? 34.125 -34.625 -13.727 1 60.03 342 ALA B N 1
ATOM 9815 C CA . ALA B 1 342 ? 35.5 -34.531 -14.172 1 60.03 342 ALA B CA 1
ATOM 9816 C C . ALA B 1 342 ? 35.656 -35.031 -15.602 1 60.03 342 ALA B C 1
ATOM 9818 O O . ALA B 1 342 ? 36.75 -34.906 -16.203 1 60.03 342 ALA B O 1
ATOM 9819 N N . ALA B 1 343 ? 34.406 -35.375 -16.359 1 66.31 343 ALA B N 1
ATOM 9820 C CA . ALA B 1 343 ? 34.656 -36.094 -17.594 1 66.31 343 ALA B CA 1
ATOM 9821 C C . ALA B 1 343 ? 34.781 -35.125 -18.766 1 66.31 343 ALA B C 1
ATOM 9823 O O . ALA B 1 343 ? 35.438 -35.438 -19.781 1 66.31 343 ALA B O 1
ATOM 9824 N N . VAL B 1 344 ? 34.062 -33.906 -18.594 1 77.62 344 VAL B N 1
ATOM 9825 C CA . VAL B 1 344 ? 34.125 -32.938 -19.688 1 77.62 344 VAL B CA 1
ATOM 9826 C C . VAL B 1 344 ? 34.344 -31.531 -19.141 1 77.62 344 VAL B C 1
ATOM 9828 O O . VAL B 1 344 ? 33.844 -31.203 -18.062 1 77.62 344 VAL B O 1
ATOM 9831 N N . THR B 1 345 ? 35.031 -30.797 -19.859 1 83.12 345 THR B N 1
ATOM 9832 C CA . THR B 1 345 ? 35.188 -29.375 -19.562 1 83.12 345 THR B CA 1
ATOM 9833 C C . THR B 1 345 ? 34.312 -28.547 -20.5 1 83.12 345 THR B C 1
ATOM 9835 O O . THR B 1 345 ? 34.219 -28.828 -21.688 1 83.12 345 THR B O 1
ATOM 9838 N N . VAL B 1 346 ? 33.562 -27.641 -19.906 1 84.94 346 VAL B N 1
ATOM 9839 C CA . VAL B 1 346 ? 32.688 -26.75 -20.672 1 84.94 346 VAL B CA 1
ATOM 9840 C C . VAL B 1 346 ? 33.406 -25.422 -20.938 1 84.94 346 VAL B C 1
ATOM 9842 O O . VAL B 1 346 ? 33.969 -24.828 -20.016 1 84.94 346 VAL B O 1
ATOM 9845 N N . ARG B 1 347 ? 33.375 -24.922 -22.109 1 86.62 347 ARG B N 1
ATOM 9846 C CA . ARG B 1 347 ? 34 -23.641 -22.484 1 86.62 347 ARG B CA 1
ATOM 9847 C C . ARG B 1 347 ? 33.094 -22.891 -23.469 1 86.62 347 ARG B C 1
ATOM 9849 O O . ARG B 1 347 ? 32.188 -23.453 -24.047 1 86.62 347 ARG B O 1
ATOM 9856 N N . GLY B 1 348 ? 33.25 -21.547 -23.516 1 86.75 348 GLY B N 1
ATOM 9857 C CA . GLY B 1 348 ? 32.688 -20.719 -24.578 1 86.75 348 GLY B CA 1
ATOM 9858 C C . GLY B 1 348 ? 31.172 -20.625 -24.547 1 86.75 348 GLY B C 1
ATOM 9859 O O . GLY B 1 348 ? 30.516 -20.688 -25.594 1 86.75 348 GLY B O 1
ATOM 9860 N N . LEU B 1 349 ? 30.625 -20.516 -23.484 1 89.06 349 LEU B N 1
ATOM 9861 C CA . LEU B 1 349 ? 29.172 -20.406 -23.422 1 89.06 349 LEU B CA 1
ATOM 9862 C C . LEU B 1 349 ? 28.688 -19.109 -24.047 1 89.06 349 LEU B C 1
ATOM 9864 O O . LEU B 1 349 ? 29.109 -18.031 -23.625 1 89.06 349 LEU B O 1
ATOM 9868 N N . GLN B 1 350 ? 28.016 -19.188 -25.094 1 92.5 350 GLN B N 1
ATOM 9869 C CA . GLN B 1 350 ? 27.219 -18.109 -25.656 1 92.5 350 GLN B CA 1
ATOM 9870 C C . GLN B 1 350 ? 25.75 -18.25 -25.266 1 92.5 350 GLN B C 1
ATOM 9872 O O . GLN B 1 350 ? 25.188 -19.344 -25.312 1 92.5 350 GLN B O 1
ATOM 9877 N N . GLY B 1 351 ? 25.172 -17.141 -24.828 1 92.56 351 GLY B N 1
ATOM 9878 C CA . GLY B 1 351 ? 23.797 -17.203 -24.312 1 92.56 351 GLY B CA 1
ATOM 9879 C C . GLY B 1 351 ? 23.734 -17.625 -22.859 1 92.56 351 GLY B C 1
ATOM 9880 O O . GLY B 1 351 ? 24.656 -17.375 -22.094 1 92.56 351 GLY B O 1
ATOM 9881 N N . LYS B 1 352 ? 22.5 -18.062 -22.469 1 92.94 352 LYS B N 1
ATOM 9882 C CA . LYS B 1 352 ? 22.312 -18.516 -21.094 1 92.94 352 LYS B CA 1
ATOM 9883 C C . LYS B 1 352 ? 22.062 -20.016 -21.047 1 92.94 352 LYS B C 1
ATOM 9885 O O . LYS B 1 352 ? 21.391 -20.578 -21.906 1 92.94 352 LYS B O 1
ATOM 9890 N N . ALA B 1 353 ? 22.703 -20.609 -20.109 1 93.69 353 ALA B N 1
ATOM 9891 C CA . ALA B 1 353 ? 22.484 -22.047 -19.906 1 93.69 353 ALA B CA 1
ATOM 9892 C C . ALA B 1 353 ? 22.75 -22.438 -18.469 1 93.69 353 ALA B C 1
ATOM 9894 O O . ALA B 1 353 ? 23.688 -21.922 -17.828 1 93.69 353 ALA B O 1
ATOM 9895 N N . ALA B 1 354 ? 21.906 -23.312 -17.984 1 92.44 354 ALA B N 1
ATOM 9896 C CA . ALA B 1 354 ? 22.156 -23.953 -16.688 1 92.44 354 ALA B CA 1
ATOM 9897 C C . ALA B 1 354 ? 22.797 -25.328 -16.875 1 92.44 354 ALA B C 1
ATOM 9899 O O . ALA B 1 354 ? 22.438 -26.062 -17.797 1 92.44 354 ALA B O 1
ATOM 9900 N N . GLY B 1 355 ? 23.672 -25.734 -15.906 1 90.06 355 GLY B N 1
ATOM 9901 C CA . GLY B 1 355 ? 24.359 -27.016 -15.984 1 90.06 355 GLY B CA 1
ATOM 9902 C C . GLY B 1 355 ? 25.875 -26.875 -16.125 1 90.06 355 GLY B C 1
ATOM 9903 O O . GLY B 1 355 ? 26.406 -25.781 -16.031 1 90.06 355 GLY B O 1
ATOM 9904 N N . PRO B 1 356 ? 26.578 -27.953 -16.344 1 91.25 356 PRO B N 1
ATOM 9905 C CA . PRO B 1 356 ? 26 -29.297 -16.484 1 91.25 356 PRO B CA 1
ATOM 9906 C C . PRO B 1 356 ? 25.5 -29.859 -15.164 1 91.25 356 PRO B C 1
ATOM 9908 O O . PRO B 1 356 ? 26.125 -29.641 -14.117 1 91.25 356 PRO B O 1
ATOM 9911 N N . PHE B 1 357 ? 24.422 -30.547 -15.297 1 94.12 357 PHE B N 1
ATOM 9912 C CA . PHE B 1 357 ? 23.953 -31.469 -14.266 1 94.12 357 PHE B CA 1
ATOM 9913 C C . PHE B 1 357 ? 24.109 -32.906 -14.719 1 94.12 357 PHE B C 1
ATOM 9915 O O . PHE B 1 357 ? 23.734 -33.25 -15.844 1 94.12 357 PHE B O 1
ATOM 9922 N N . ALA B 1 358 ? 24.688 -33.719 -13.938 1 93.88 358 ALA B N 1
ATOM 9923 C CA . ALA B 1 358 ? 25.062 -35.062 -14.398 1 93.88 358 ALA B CA 1
ATOM 9924 C C . ALA B 1 358 ? 24.328 -36.156 -13.609 1 93.88 358 ALA B C 1
ATOM 9926 O O . ALA B 1 358 ? 24.172 -36.031 -12.391 1 93.88 358 ALA B O 1
ATOM 9927 N N . LEU B 1 359 ? 23.844 -37.125 -14.336 1 95.88 359 LEU B N 1
ATOM 9928 C CA . LEU B 1 359 ? 23.344 -38.375 -13.758 1 95.88 359 LEU B CA 1
ATOM 9929 C C . LEU B 1 359 ? 24.328 -39.5 -14 1 95.88 359 LEU B C 1
ATOM 9931 O O . LEU B 1 359 ? 24.719 -39.75 -15.141 1 95.88 359 LEU B O 1
ATOM 9935 N N . GLN B 1 360 ? 24.672 -40.125 -12.93 1 95.5 360 GLN B N 1
ATOM 9936 C CA . GLN B 1 360 ? 25.469 -41.344 -13.055 1 95.5 360 GLN B CA 1
ATOM 9937 C C . GLN B 1 360 ? 24.594 -42.562 -13.281 1 95.5 360 GLN B C 1
ATOM 9939 O O . GLN B 1 360 ? 23.75 -42.875 -12.438 1 95.5 360 GLN B O 1
ATOM 9944 N N . LEU B 1 361 ? 24.812 -43.25 -14.406 1 96.44 361 LEU B N 1
ATOM 9945 C CA . LEU B 1 361 ? 23.984 -44.406 -14.773 1 96.44 361 LEU B CA 1
ATOM 9946 C C . LEU B 1 361 ? 24.438 -45.656 -14.031 1 96.44 361 LEU B C 1
ATOM 9948 O O . LEU B 1 361 ? 25.641 -45.844 -13.812 1 96.44 361 LEU B O 1
ATOM 9952 N N . LYS B 1 362 ? 23.453 -46.438 -13.672 1 95 362 LYS B N 1
ATOM 9953 C CA . LYS B 1 362 ? 23.812 -47.75 -13.164 1 95 362 LYS B CA 1
ATOM 9954 C C . LYS B 1 362 ? 24.516 -48.594 -14.234 1 95 362 LYS B C 1
ATOM 9956 O O . LYS B 1 362 ? 24.062 -48.656 -15.375 1 95 362 LYS B O 1
ATOM 9961 N N . GLY B 1 363 ? 25.656 -49.219 -13.898 1 94.31 363 GLY B N 1
ATOM 9962 C CA . GLY B 1 363 ? 26.406 -50 -14.852 1 94.31 363 GLY B CA 1
ATOM 9963 C C . GLY B 1 363 ? 27.484 -49.219 -15.57 1 94.31 363 GLY B C 1
ATOM 9964 O O . GLY B 1 363 ? 28.25 -49.781 -16.359 1 94.31 363 GLY B O 1
ATOM 9965 N N . GLY B 1 364 ? 27.531 -47.938 -15.344 1 93.88 364 GLY B N 1
ATOM 9966 C CA . GLY B 1 364 ? 28.609 -47.125 -15.891 1 93.88 364 GLY B CA 1
ATOM 9967 C C . GLY B 1 364 ? 28.12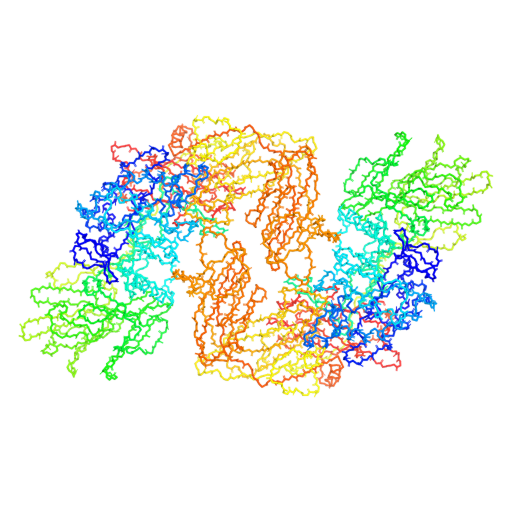5 -46.062 -16.875 1 93.88 364 GLY B C 1
ATOM 9968 O O . GLY B 1 364 ? 27.109 -46.25 -17.531 1 93.88 364 GLY B O 1
ATOM 9969 N N . GLY B 1 365 ? 28.859 -45.031 -16.938 1 93.62 365 GLY B N 1
ATOM 9970 C CA . GLY B 1 365 ? 28.531 -43.906 -17.812 1 93.62 365 GLY B CA 1
ATOM 9971 C C . GLY B 1 365 ? 27.703 -42.844 -17.141 1 93.62 365 GLY B C 1
ATOM 9972 O O . GLY B 1 365 ? 27.281 -43 -15.984 1 93.62 365 GLY B O 1
ATOM 9973 N N . SER B 1 366 ? 27.562 -41.719 -17.828 1 93.88 366 SER B N 1
ATOM 9974 C CA . SER B 1 366 ? 26.781 -40.625 -17.281 1 93.88 366 SER B CA 1
ATOM 9975 C C . SER B 1 366 ? 26.016 -39.906 -18.375 1 93.88 366 SER B C 1
ATOM 9977 O O . SER B 1 366 ? 26.281 -40.062 -19.562 1 93.88 366 SER B O 1
ATOM 9979 N N . LEU B 1 367 ? 25.016 -39.219 -18 1 95.75 367 LEU B N 1
ATOM 9980 C CA . LEU B 1 367 ? 24.281 -38.281 -18.828 1 95.75 367 LEU B CA 1
ATOM 9981 C C . LEU B 1 367 ? 24.484 -36.844 -18.344 1 95.75 367 LEU B C 1
ATOM 9983 O O . LEU B 1 367 ? 24.266 -36.562 -17.172 1 95.75 367 LEU B O 1
ATOM 9987 N N . LEU B 1 368 ? 24.984 -36 -19.219 1 94.31 368 LEU B N 1
ATOM 9988 C CA . LEU B 1 368 ? 25.156 -34.594 -18.922 1 94.31 368 LEU B CA 1
ATOM 9989 C C . LEU B 1 368 ? 23.969 -33.781 -19.453 1 94.31 368 LEU B C 1
ATOM 9991 O O . LEU B 1 368 ? 23.641 -33.844 -20.641 1 94.31 368 LEU B O 1
ATOM 9995 N N . PHE B 1 369 ? 23.359 -33.031 -18.547 1 95.81 369 PHE B N 1
ATOM 9996 C CA . PHE B 1 369 ? 22.219 -32.188 -18.922 1 95.81 369 PHE B CA 1
ATOM 9997 C C . PHE B 1 369 ? 22.594 -30.734 -18.969 1 95.81 369 PHE B C 1
ATOM 9999 O O . PHE B 1 369 ? 23.297 -30.234 -18.078 1 95.81 369 PHE B O 1
ATOM 10006 N N . PHE B 1 370 ? 22.219 -30.047 -19.984 1 93.94 370 PHE B N 1
ATOM 10007 C CA . PHE B 1 370 ? 22.266 -28.594 -20.141 1 93.94 370 PHE B CA 1
ATOM 10008 C C . PHE B 1 370 ? 20.891 -28.031 -20.469 1 93.94 370 PHE B C 1
ATOM 10010 O O . PHE B 1 370 ? 20.172 -28.609 -21.297 1 93.94 370 PHE B O 1
ATOM 10017 N N . ALA B 1 371 ? 20.484 -27 -19.781 1 96.31 371 ALA B N 1
ATOM 10018 C CA . ALA B 1 371 ? 19.188 -26.375 -20.062 1 96.31 371 ALA B CA 1
ATOM 10019 C C . ALA B 1 371 ? 19.391 -24.938 -20.531 1 96.31 371 ALA B C 1
ATOM 10021 O O . ALA B 1 371 ? 20.047 -24.141 -19.875 1 96.31 371 ALA B O 1
ATOM 10022 N N . ASN B 1 372 ? 18.875 -24.578 -21.703 1 97.38 372 ASN B N 1
ATOM 10023 C CA . ASN B 1 372 ? 18.875 -23.188 -22.141 1 97.38 372 ASN B CA 1
ATOM 10024 C C . ASN B 1 372 ? 17.828 -22.359 -21.391 1 97.38 372 ASN B C 1
ATOM 10026 O O . ASN B 1 372 ? 16.625 -22.469 -21.656 1 97.38 372 ASN B O 1
ATOM 10030 N N . THR B 1 373 ? 18.25 -21.531 -20.516 1 96.38 373 THR B N 1
ATOM 10031 C CA . THR B 1 373 ? 17.359 -20.75 -19.672 1 96.38 373 THR B CA 1
ATOM 10032 C C . THR B 1 373 ? 17.188 -19.344 -20.234 1 96.38 373 THR B C 1
ATOM 10034 O O . THR B 1 373 ? 16.609 -18.469 -19.562 1 96.38 373 THR B O 1
ATOM 10037 N N . GLY B 1 374 ? 17.703 -19.062 -21.422 1 95.44 374 GLY B N 1
ATOM 10038 C CA . GLY B 1 374 ? 17.594 -17.766 -22.047 1 95.44 374 GLY B CA 1
ATOM 10039 C C . GLY B 1 374 ? 16.484 -17.703 -23.094 1 95.44 374 GLY B C 1
ATOM 10040 O O . GLY B 1 374 ? 15.812 -18.703 -23.344 1 95.44 374 GLY B O 1
ATOM 10041 N N . SER B 1 375 ? 16.297 -16.547 -23.703 1 94.31 375 SER B N 1
ATOM 10042 C CA . SER B 1 375 ? 15.305 -16.328 -24.766 1 94.31 375 SER B CA 1
ATOM 10043 C C . SER B 1 375 ? 15.922 -16.516 -26.141 1 94.31 375 SER B C 1
ATOM 10045 O O . SER B 1 375 ? 15.211 -16.562 -27.156 1 94.31 375 SER B O 1
ATOM 10047 N N . ASP B 1 376 ? 17.281 -16.672 -26.141 1 95.56 376 ASP B N 1
ATOM 10048 C CA . ASP B 1 376 ? 18.016 -16.844 -27.391 1 95.56 376 ASP B CA 1
ATOM 10049 C C . ASP B 1 376 ? 18.719 -18.203 -27.422 1 95.56 376 ASP B C 1
ATOM 10051 O O . ASP B 1 376 ? 18.75 -18.922 -26.422 1 95.56 376 ASP B O 1
ATOM 10055 N N . ASP B 1 377 ? 19.219 -18.547 -28.609 1 96.06 377 ASP B N 1
ATOM 10056 C CA . ASP B 1 377 ? 20 -19.766 -28.766 1 96.06 377 ASP B CA 1
ATOM 10057 C C . ASP B 1 377 ? 21.234 -19.75 -27.875 1 96.06 377 ASP B C 1
ATOM 10059 O O . ASP B 1 377 ? 21.797 -18.688 -27.594 1 96.06 377 ASP B O 1
ATOM 10063 N N . ALA B 1 378 ? 21.578 -20.891 -27.422 1 96 378 ALA B N 1
ATOM 10064 C CA . ALA B 1 378 ? 22.797 -21.047 -26.625 1 96 378 ALA B CA 1
ATOM 10065 C C . ALA B 1 378 ? 23.75 -22.047 -27.281 1 96 378 ALA B C 1
ATOM 10067 O O . ALA B 1 378 ? 23.312 -22.953 -27.984 1 96 378 ALA B O 1
ATOM 10068 N N . ALA B 1 379 ? 25.016 -21.797 -27.156 1 95.44 379 ALA B N 1
ATOM 10069 C CA . ALA B 1 379 ? 26.047 -22.688 -27.656 1 95.44 379 ALA B CA 1
ATOM 10070 C C . ALA B 1 379 ? 27.203 -22.812 -26.656 1 95.44 379 ALA B C 1
ATOM 10072 O O . ALA B 1 379 ? 27.578 -21.828 -26.016 1 95.44 379 ALA B O 1
ATOM 10073 N N . LEU B 1 380 ? 27.688 -24.031 -26.5 1 93.19 380 LEU B N 1
ATOM 10074 C CA . LEU B 1 380 ? 28.844 -24.266 -25.641 1 93.19 380 LEU B CA 1
ATOM 10075 C C . LEU B 1 380 ? 29.766 -25.312 -26.25 1 93.19 380 LEU B C 1
ATOM 10077 O O . LEU B 1 380 ? 29.344 -26.094 -27.094 1 93.19 380 LEU B O 1
ATOM 10081 N N . THR B 1 381 ? 30.984 -25.266 -25.875 1 91.62 381 THR B N 1
ATOM 10082 C CA . THR B 1 381 ? 31.969 -26.234 -26.359 1 91.62 381 THR B CA 1
ATOM 10083 C C . THR B 1 381 ? 32.312 -27.234 -25.266 1 91.62 381 THR B C 1
ATOM 10085 O O . THR B 1 381 ? 32.625 -26.859 -24.141 1 91.62 381 THR B O 1
ATOM 10088 N N . LEU B 1 382 ? 32.156 -28.562 -25.641 1 89.56 382 LEU B N 1
ATOM 10089 C CA . LEU B 1 382 ? 32.531 -29.641 -24.734 1 89.56 382 LEU B CA 1
ATOM 10090 C C . LEU B 1 382 ? 33.844 -30.281 -25.125 1 89.56 382 LEU B C 1
ATOM 10092 O O . LEU B 1 382 ? 34.094 -30.562 -26.312 1 89.56 382 LEU B O 1
ATOM 10096 N N . ALA B 1 383 ? 34.75 -30.344 -24.125 1 83.56 383 ALA B N 1
ATOM 10097 C CA . ALA B 1 383 ? 36.031 -30.984 -24.344 1 83.56 383 ALA B CA 1
ATOM 10098 C C . ALA B 1 383 ? 36.25 -32.188 -23.422 1 83.56 383 ALA B C 1
ATOM 10100 O O . ALA B 1 383 ? 36.188 -32.031 -22.203 1 83.56 383 ALA B O 1
ATOM 10101 N N . PRO B 1 384 ? 36.406 -33.375 -24 1 72.81 384 PRO B N 1
ATOM 10102 C CA . PRO B 1 384 ? 36.719 -34.531 -23.125 1 72.81 384 PRO B CA 1
ATOM 10103 C C . PRO B 1 384 ? 37.969 -34.312 -22.281 1 72.81 384 PRO B C 1
ATOM 10105 O O . PRO B 1 384 ? 38.938 -33.719 -22.75 1 72.81 384 PRO B O 1
ATOM 10108 N N . ALA B 1 385 ? 37.969 -34.688 -20.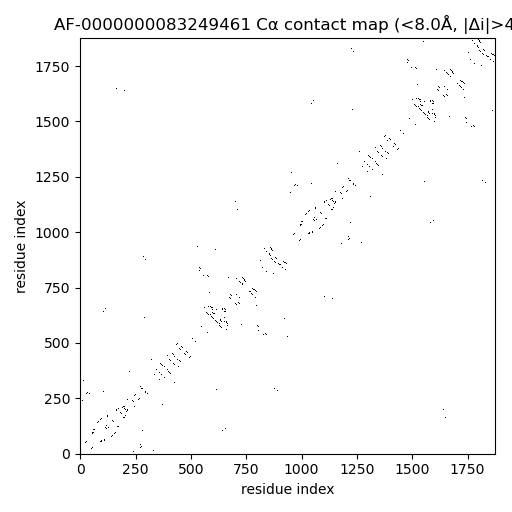984 1 70.31 385 ALA B N 1
ATOM 10109 C CA . ALA B 1 385 ? 39.094 -34.469 -20.062 1 70.31 385 ALA B CA 1
ATOM 10110 C C . ALA B 1 385 ? 40.375 -35.094 -20.609 1 70.31 385 ALA B C 1
ATOM 10112 O O . ALA B 1 385 ? 41.469 -34.562 -20.422 1 70.31 385 ALA B O 1
ATOM 10113 N N . ASN B 1 386 ? 40.375 -36.344 -21.125 1 61.19 386 ASN B N 1
ATOM 10114 C CA . ASN B 1 386 ? 41.594 -37.062 -21.516 1 61.19 386 ASN B CA 1
ATOM 10115 C C . ASN B 1 386 ? 41.938 -36.844 -22.984 1 61.19 386 ASN B C 1
ATOM 10117 O O . ASN B 1 386 ? 42.875 -37.438 -23.516 1 61.19 386 ASN B O 1
ATOM 10121 N N . ALA B 1 387 ? 41.031 -36.188 -23.719 1 56.09 387 ALA B N 1
ATOM 10122 C CA . ALA B 1 387 ? 41.344 -36.031 -25.125 1 56.09 387 ALA B CA 1
ATOM 10123 C C . ALA B 1 387 ? 41.906 -34.625 -25.422 1 56.09 387 ALA B C 1
ATOM 10125 O O . ALA B 1 387 ? 41.531 -33.656 -24.766 1 56.09 387 ALA B O 1
ATOM 10126 N N . GLY B 1 388 ? 43.125 -34.406 -25.781 1 52.78 388 GLY B N 1
ATOM 10127 C CA . GLY B 1 388 ? 43.656 -33.156 -26.266 1 52.78 388 GLY B CA 1
ATOM 10128 C C . GLY B 1 388 ? 42.656 -32.344 -27.047 1 52.78 388 GLY B C 1
ATOM 10129 O O . GLY B 1 388 ? 41.469 -32.656 -27.078 1 52.78 388 GLY B O 1
ATOM 10130 N N . THR B 1 389 ? 42.906 -31.078 -27.609 1 52.31 389 THR B N 1
ATOM 10131 C CA . THR B 1 389 ? 42.094 -30.125 -28.359 1 52.31 389 THR B CA 1
ATOM 10132 C C . THR B 1 389 ? 41.406 -30.812 -29.547 1 52.31 389 THR B C 1
ATOM 10134 O O . THR B 1 389 ? 40.438 -30.312 -30.078 1 52.31 389 THR B O 1
ATOM 10137 N N . SER B 1 390 ? 41.906 -31.859 -30 1 55.97 390 SER B N 1
ATOM 10138 C CA . SER B 1 390 ? 41.438 -32.438 -31.25 1 55.97 390 SER B CA 1
ATOM 10139 C C . SER B 1 390 ? 40.094 -33.156 -31.062 1 55.97 390 SER B C 1
ATOM 10141 O O . SER B 1 390 ? 39.438 -33.5 -32.031 1 55.97 390 SER B O 1
ATOM 10143 N N . GLY B 1 391 ? 39.5 -32.969 -29.75 1 73.62 391 GLY B N 1
ATOM 10144 C CA . GLY B 1 391 ? 38.281 -33.719 -29.547 1 73.62 391 GLY B CA 1
ATOM 10145 C C . GLY B 1 391 ? 37.125 -32.875 -29.078 1 73.62 391 GLY B C 1
ATOM 10146 O O . GLY B 1 391 ? 36.062 -33.406 -28.688 1 73.62 391 GLY B O 1
ATOM 10147 N N . GLU B 1 392 ? 37.25 -31.531 -29.281 1 85.19 392 GLU B N 1
ATOM 10148 C CA . GLU B 1 392 ? 36.188 -30.656 -28.812 1 85.19 392 GLU B CA 1
ATOM 10149 C C . GLU B 1 392 ? 35.031 -30.578 -29.812 1 85.19 392 GLU B C 1
ATOM 10151 O O . GLU B 1 392 ? 35.25 -30.781 -31.016 1 85.19 392 GLU B O 1
ATOM 10156 N N . ALA B 1 393 ? 33.844 -30.469 -29.281 1 89.75 393 ALA B N 1
ATOM 10157 C CA . ALA B 1 393 ? 32.656 -30.312 -30.125 1 89.75 393 ALA B CA 1
ATOM 10158 C C . ALA B 1 393 ? 31.688 -29.297 -29.531 1 89.75 393 ALA B C 1
ATOM 10160 O O . ALA B 1 393 ? 31.562 -29.188 -28.312 1 89.75 393 ALA B O 1
ATOM 10161 N N . THR B 1 394 ? 31.078 -28.594 -30.422 1 92.12 394 THR B N 1
ATOM 10162 C CA . THR B 1 394 ? 30.109 -27.578 -30 1 92.12 394 THR B CA 1
ATOM 10163 C C . THR B 1 394 ? 28.719 -28.203 -29.828 1 92.12 394 THR B C 1
ATOM 10165 O O . THR B 1 394 ? 28.312 -29.031 -30.641 1 92.12 394 THR B O 1
ATOM 10168 N N . PHE B 1 395 ? 28.062 -27.828 -28.812 1 94 395 PHE B N 1
ATOM 10169 C CA . PHE B 1 395 ? 26.688 -28.234 -28.531 1 94 395 PHE B CA 1
ATOM 10170 C C . PHE B 1 395 ? 25.75 -27.047 -28.625 1 94 395 PHE B C 1
ATOM 10172 O O . PHE B 1 395 ? 25.938 -26.031 -27.969 1 94 395 PHE B O 1
ATOM 10179 N N . PHE B 1 396 ? 24.781 -27.219 -29.438 1 93.94 396 PHE B N 1
ATOM 10180 C CA . PHE B 1 396 ? 23.812 -26.172 -29.719 1 93.94 396 PHE B CA 1
ATOM 10181 C C . PHE B 1 396 ? 22.453 -26.5 -29.094 1 93.94 396 PHE B C 1
ATOM 10183 O O . PHE B 1 396 ? 22.016 -27.641 -29.125 1 93.94 396 PHE B O 1
ATOM 10190 N N . MET B 1 397 ? 21.812 -25.422 -28.438 1 95.19 397 MET B N 1
ATOM 10191 C CA . MET B 1 397 ? 20.484 -25.594 -27.859 1 95.19 397 MET B CA 1
ATOM 10192 C C . MET B 1 397 ? 19.609 -24.375 -28.156 1 95.19 397 MET B C 1
ATOM 10194 O O . MET B 1 397 ? 19.984 -23.234 -27.859 1 95.19 397 MET B O 1
ATOM 10198 N N . GLN B 1 398 ? 18.406 -24.547 -28.688 1 95.75 398 GLN B N 1
ATOM 10199 C CA . GLN B 1 398 ? 17.375 -23.516 -28.781 1 95.75 398 GLN B CA 1
ATOM 10200 C C . GLN B 1 398 ? 16.734 -23.25 -27.422 1 95.75 398 GLN B C 1
ATOM 10202 O O . GLN B 1 398 ? 16.938 -24.016 -26.469 1 95.75 398 GLN B O 1
ATOM 10207 N N . PRO B 1 399 ? 16 -22.062 -27.312 1 95.94 399 PRO B N 1
ATOM 10208 C CA . PRO B 1 399 ? 15.32 -21.797 -26.047 1 95.94 399 PRO B CA 1
ATOM 10209 C C . PRO B 1 399 ? 14.391 -22.922 -25.625 1 95.94 399 PRO B C 1
ATOM 10211 O O . PRO B 1 399 ? 13.781 -23.578 -26.484 1 95.94 399 PRO B O 1
ATOM 10214 N N . ASP B 1 400 ? 14.266 -23.234 -24.328 1 96.25 400 ASP B N 1
ATOM 10215 C CA . ASP B 1 400 ? 13.383 -24.234 -23.734 1 96.25 400 ASP B CA 1
ATOM 10216 C C . ASP B 1 400 ? 13.812 -25.656 -24.125 1 96.25 400 ASP B C 1
ATOM 10218 O O . ASP B 1 400 ? 12.969 -26.516 -24.391 1 96.25 400 ASP B O 1
ATOM 10222 N N . ARG B 1 401 ? 15.148 -25.797 -24.25 1 96.88 401 ARG B N 1
ATOM 10223 C CA . ARG B 1 401 ? 15.688 -27.125 -24.531 1 96.88 401 ARG B CA 1
ATOM 10224 C C . ARG B 1 401 ? 16.578 -27.609 -23.391 1 96.88 401 ARG B C 1
ATOM 10226 O O . ARG B 1 401 ? 17.281 -26.828 -22.766 1 96.88 401 ARG B O 1
ATOM 10233 N N . CYS B 1 402 ? 16.438 -28.844 -23.094 1 97.38 402 CYS B N 1
ATOM 10234 C CA . CYS B 1 402 ? 17.281 -29.547 -22.125 1 97.38 402 CYS B CA 1
ATOM 10235 C C . CYS B 1 402 ? 17.672 -30.922 -22.656 1 97.38 402 CYS B C 1
ATOM 10237 O O . CYS B 1 402 ? 16.891 -31.875 -22.578 1 97.38 402 CYS B O 1
ATOM 10239 N N . ALA B 1 403 ? 18.844 -31.094 -23.109 1 94.56 403 ALA B N 1
ATOM 10240 C CA . ALA B 1 403 ? 19.281 -32.344 -23.734 1 94.56 403 ALA B CA 1
ATOM 10241 C C . ALA B 1 403 ? 20.094 -33.188 -22.75 1 94.56 403 ALA B C 1
ATOM 10243 O O . ALA B 1 403 ? 20.734 -32.656 -21.844 1 94.56 403 ALA B O 1
ATOM 10244 N N . ALA B 1 404 ? 19.953 -34.469 -22.906 1 96.56 404 ALA B N 1
ATOM 10245 C CA . ALA B 1 404 ? 20.75 -35.438 -22.172 1 96.56 404 ALA B CA 1
ATOM 10246 C C . ALA B 1 404 ? 21.875 -36 -23.047 1 96.56 404 ALA B C 1
ATOM 10248 O O . ALA B 1 404 ? 21.641 -36.75 -23.969 1 96.56 404 ALA B O 1
ATOM 10249 N N . LEU B 1 405 ? 23.094 -35.625 -22.703 1 95.69 405 LEU B N 1
ATOM 10250 C CA . LEU B 1 405 ? 24.25 -36.031 -23.516 1 95.69 405 LEU B CA 1
ATOM 10251 C C . LEU B 1 405 ? 25.016 -37.156 -22.859 1 95.69 405 LEU B C 1
ATOM 10253 O O . LEU B 1 405 ? 25.5 -37.031 -21.734 1 95.69 405 LEU B O 1
ATOM 10257 N N . PRO B 1 406 ? 25.125 -38.281 -23.547 1 95.69 406 PRO B N 1
ATOM 10258 C CA . PRO B 1 406 ? 25.859 -39.375 -22.938 1 95.69 406 PRO B CA 1
ATOM 10259 C C . PRO B 1 406 ? 27.359 -39.156 -22.875 1 95.69 406 PRO B C 1
ATOM 10261 O O . PRO B 1 406 ? 27.922 -38.562 -23.812 1 95.69 406 PRO B O 1
ATOM 10264 N N . CYS B 1 407 ? 27.906 -39.562 -21.891 1 92.31 407 CYS B N 1
ATOM 10265 C CA . CYS B 1 407 ? 29.344 -39.469 -21.656 1 92.31 407 CYS B CA 1
ATOM 10266 C C . CYS B 1 407 ? 29.875 -40.75 -21.031 1 92.31 407 CYS B C 1
ATOM 10268 O O . CYS B 1 407 ? 29.297 -41.281 -20.062 1 92.31 407 CYS B O 1
ATOM 10270 N N . ASP B 1 408 ? 30.938 -41.281 -21.609 1 91.56 408 ASP B N 1
ATOM 10271 C CA . ASP B 1 408 ? 31.594 -42.5 -21.156 1 91.56 408 ASP B CA 1
ATOM 10272 C C . ASP B 1 408 ? 30.594 -43.625 -21 1 91.56 408 ASP B C 1
ATOM 10274 O O . ASP B 1 408 ? 30.562 -44.312 -19.984 1 91.56 408 ASP B O 1
ATOM 10278 N N . LEU B 1 409 ? 29.766 -43.781 -21.969 1 95.12 409 LEU B N 1
ATOM 10279 C CA . LEU B 1 409 ? 28.672 -44.75 -21.938 1 95.12 409 LEU B CA 1
ATOM 10280 C C . LEU B 1 409 ? 29.141 -46.125 -22.438 1 95.12 409 LEU B C 1
ATOM 10282 O O . LEU B 1 409 ? 29.406 -46.281 -23.625 1 95.12 409 LEU B O 1
ATOM 10286 N N . PRO B 1 410 ? 29.203 -47.062 -21.516 1 96 410 PRO B N 1
ATOM 10287 C CA . PRO B 1 410 ? 29.594 -48.375 -21.984 1 96 410 PRO B CA 1
ATOM 10288 C C . PRO B 1 410 ? 28.547 -49 -22.906 1 96 410 PRO B C 1
ATOM 10290 O O . PRO B 1 410 ? 27.344 -49 -22.609 1 96 410 PRO B O 1
ATOM 10293 N N . LEU B 1 411 ? 28.969 -49.594 -24 1 95.5 411 LEU B N 1
ATOM 10294 C CA . LEU B 1 411 ? 28.062 -50.25 -24.922 1 95.5 411 LEU B CA 1
ATOM 10295 C C . LEU B 1 411 ? 27.641 -51.625 -24.391 1 95.5 411 LEU B C 1
ATOM 10297 O O . LEU B 1 411 ? 26.703 -52.219 -24.906 1 95.5 411 LEU B O 1
ATOM 10301 N N . SER B 1 412 ? 28.312 -52.031 -23.297 1 94.75 412 SER B N 1
ATOM 10302 C CA . SER B 1 412 ? 27.969 -53.281 -22.656 1 94.75 412 SER B CA 1
ATOM 10303 C C . SER B 1 412 ? 26.547 -53.25 -22.125 1 94.75 412 SER B C 1
ATOM 10305 O O . SER B 1 412 ? 25.953 -54.312 -21.891 1 94.75 412 SER B O 1
ATOM 10307 N N . HIS B 1 413 ? 26.016 -52.062 -21.891 1 95.44 413 HIS B N 1
ATOM 10308 C CA . HIS B 1 413 ? 24.609 -51.938 -21.531 1 95.44 413 HIS B CA 1
ATOM 10309 C C . HIS B 1 413 ? 23.734 -52.688 -22.531 1 95.44 413 HIS B C 1
ATOM 10311 O O . HIS B 1 413 ? 22.641 -53.156 -22.172 1 95.44 413 HIS B O 1
ATOM 10317 N N . TRP B 1 414 ? 24.234 -52.781 -23.75 1 94.75 414 TRP B N 1
ATOM 10318 C CA . TRP B 1 414 ? 23.453 -53.406 -24.812 1 94.75 414 TRP B CA 1
ATOM 10319 C C . TRP B 1 414 ? 24.203 -54.625 -25.391 1 94.75 414 TRP B C 1
ATOM 10321 O O . TRP B 1 414 ? 23.953 -55.031 -26.531 1 94.75 414 TRP B O 1
ATOM 10331 N N . GLY B 1 415 ? 25.203 -55.125 -24.719 1 91.81 415 GLY B N 1
ATOM 10332 C CA . GLY B 1 415 ? 25.891 -56.344 -25.047 1 91.81 415 GLY B CA 1
ATOM 10333 C C . GLY B 1 415 ? 27 -56.188 -26.062 1 91.81 415 GLY B C 1
ATOM 10334 O O . GLY B 1 415 ? 27.438 -57.156 -26.703 1 91.81 415 GLY B O 1
ATOM 10335 N N . LEU B 1 416 ? 27.484 -54.969 -26.297 1 93.94 416 LEU B N 1
ATOM 10336 C CA . LEU B 1 416 ? 28.516 -54.688 -27.281 1 93.94 416 LEU B CA 1
ATOM 10337 C C . LEU B 1 416 ? 29.812 -54.25 -26.609 1 93.94 416 LEU B C 1
ATOM 10339 O O . LEU B 1 416 ? 29.781 -53.688 -25.516 1 93.94 416 LEU B O 1
ATOM 10343 N N . PRO B 1 417 ? 30.875 -54.531 -27.219 1 92.94 417 PRO B N 1
ATOM 10344 C CA . PRO B 1 417 ? 32.156 -54 -26.688 1 92.94 417 PRO B CA 1
ATOM 10345 C C . PRO B 1 417 ? 32.375 -52.531 -27 1 92.94 417 PRO B C 1
ATOM 10347 O O . PRO B 1 417 ? 31.875 -52.031 -28.031 1 92.94 417 PRO B O 1
ATOM 10350 N N . GLY B 1 418 ? 33.094 -51.938 -26.062 1 93.88 418 GLY B N 1
ATOM 10351 C CA . GLY B 1 418 ? 33.438 -50.562 -26.312 1 93.88 418 GLY B CA 1
ATOM 10352 C C . GLY B 1 418 ? 32.625 -49.562 -25.516 1 93.88 418 GLY B C 1
ATOM 10353 O O . GLY B 1 418 ? 32 -49.938 -24.516 1 93.88 418 GLY B O 1
ATOM 10354 N N . ARG B 1 419 ? 32.781 -48.312 -25.891 1 94.44 419 ARG B N 1
ATOM 10355 C CA . ARG B 1 419 ? 32.031 -47.25 -25.203 1 94.44 419 ARG B CA 1
ATOM 10356 C C . ARG B 1 419 ? 31.812 -46.062 -26.109 1 94.44 419 ARG B C 1
ATOM 10358 O O . ARG B 1 419 ? 32.594 -45.844 -27.062 1 94.44 419 ARG B O 1
ATOM 10365 N N . LEU B 1 420 ? 30.734 -45.375 -25.938 1 94.38 420 LEU B N 1
ATOM 10366 C CA . LEU B 1 420 ? 30.531 -44 -26.438 1 94.38 420 LEU B CA 1
ATOM 10367 C C . LEU B 1 420 ? 31.203 -43 -25.516 1 94.38 420 LEU B C 1
ATOM 10369 O O . LEU B 1 420 ? 30.703 -42.719 -24.422 1 94.38 420 LEU B O 1
ATOM 10373 N N . ALA B 1 421 ? 32.375 -42.438 -25.938 1 89.94 421 ALA B N 1
ATOM 10374 C CA . ALA B 1 421 ? 33.156 -41.531 -25.109 1 89.94 421 ALA B CA 1
ATOM 10375 C C . ALA B 1 421 ? 32.438 -40.25 -24.828 1 89.94 421 ALA B C 1
ATOM 10377 O O . ALA B 1 421 ? 32.406 -39.781 -23.688 1 89.94 421 ALA B O 1
ATOM 10378 N N . PHE B 1 422 ? 31.891 -39.656 -25.797 1 90.12 422 PHE B N 1
ATOM 10379 C CA . PHE B 1 422 ? 31.047 -38.5 -25.578 1 90.12 422 PHE B CA 1
ATOM 10380 C C . PHE B 1 422 ? 30.203 -38.188 -26.812 1 90.12 422 PHE B C 1
ATOM 10382 O O . PHE B 1 422 ? 30.5 -38.688 -27.906 1 90.12 422 PHE B O 1
ATOM 10389 N N . ALA B 1 423 ? 29.203 -37.375 -26.609 1 93.81 423 ALA B N 1
ATOM 10390 C CA . ALA B 1 423 ? 28.281 -37 -27.688 1 93.81 423 ALA B CA 1
ATOM 10391 C C . ALA B 1 423 ? 27.719 -35.594 -27.469 1 93.81 423 ALA B C 1
ATOM 10393 O O . ALA B 1 423 ? 27.391 -35.219 -26.344 1 93.81 423 ALA B O 1
ATOM 10394 N N . THR B 1 424 ? 27.641 -34.812 -28.5 1 95.5 424 THR B N 1
ATOM 10395 C CA . THR B 1 424 ? 26.875 -33.562 -28.484 1 95.5 424 THR B CA 1
ATOM 10396 C C . THR B 1 424 ? 25.516 -33.75 -29.141 1 95.5 424 THR B C 1
ATOM 10398 O O . THR B 1 424 ? 24.984 -32.844 -29.766 1 95.5 424 THR B O 1
ATOM 10401 N N . ALA B 1 425 ? 25.031 -35 -29.094 1 96.25 425 ALA B N 1
ATOM 10402 C CA . ALA B 1 425 ? 23.703 -35.438 -29.531 1 96.25 425 ALA B CA 1
ATOM 10403 C C . ALA B 1 425 ? 23.047 -36.344 -28.484 1 96.25 425 ALA B C 1
ATOM 10405 O O . ALA B 1 425 ? 23.734 -36.938 -27.672 1 96.25 425 ALA B O 1
ATOM 10406 N N . GLU B 1 426 ? 21.766 -36.312 -28.516 1 97.25 426 GLU B N 1
ATOM 10407 C CA . GLU B 1 426 ? 21.016 -37.094 -27.531 1 97.25 426 GLU B CA 1
ATOM 10408 C C . GLU B 1 426 ? 20.641 -38.469 -28.094 1 97.25 426 GLU B C 1
ATOM 10410 O O . GLU B 1 426 ? 20.125 -38.562 -29.203 1 97.25 426 GLU B O 1
ATOM 10415 N N . LEU B 1 427 ? 20.969 -39.531 -27.359 1 97.62 427 LEU B N 1
ATOM 10416 C CA . LEU B 1 427 ? 20.453 -40.875 -27.672 1 97.62 427 LEU B CA 1
ATOM 10417 C C . LEU B 1 427 ? 18.984 -41 -27.25 1 97.62 427 LEU B C 1
ATOM 10419 O O . LEU B 1 427 ? 18.656 -40.875 -26.078 1 97.62 427 LEU B O 1
ATOM 10423 N N . PHE B 1 428 ? 18.078 -41.25 -28.234 1 96.25 428 PHE B N 1
ATOM 10424 C CA . PHE B 1 428 ? 16.672 -41.25 -27.859 1 96.25 428 PHE B CA 1
ATOM 10425 C C . PHE B 1 428 ? 16 -42.562 -28.25 1 96.25 428 PHE B C 1
ATOM 10427 O O . PHE B 1 428 ? 14.828 -42.781 -27.969 1 96.25 428 PHE B O 1
ATOM 10434 N N . GLY B 1 429 ? 16.766 -43.469 -28.812 1 95.19 429 GLY B N 1
ATOM 10435 C CA . GLY B 1 429 ? 16.203 -44.75 -29.188 1 95.19 429 GLY B CA 1
ATOM 10436 C C . GLY B 1 429 ? 17.234 -45.844 -29.359 1 95.19 429 GLY B C 1
ATOM 10437 O O . GLY B 1 429 ? 18.328 -45.625 -29.859 1 95.19 429 GLY B O 1
ATOM 10438 N N . VAL B 1 430 ? 16.906 -47.031 -28.891 1 95.69 430 VAL B N 1
ATOM 10439 C CA . VAL B 1 430 ? 17.75 -48.219 -29.094 1 95.69 430 VAL B CA 1
ATOM 10440 C C . VAL B 1 430 ? 16.875 -49.406 -29.469 1 95.69 430 VAL B C 1
ATOM 10442 O O . VAL B 1 430 ? 15.836 -49.656 -28.844 1 95.69 430 VAL B O 1
ATOM 10445 N N . ARG B 1 431 ? 17.234 -50 -30.469 1 91.75 431 ARG B N 1
ATOM 10446 C CA . ARG B 1 431 ? 16.562 -51.219 -30.906 1 91.75 431 ARG B CA 1
ATOM 10447 C C . ARG B 1 431 ? 17.531 -52.406 -30.969 1 91.75 431 ARG B C 1
ATOM 10449 O O . ARG B 1 431 ? 18.672 -52.25 -31.422 1 91.75 431 ARG B O 1
ATOM 10456 N N . GLN B 1 432 ? 17.125 -53.469 -30.438 1 90.62 432 GLN B N 1
ATOM 10457 C CA . GLN B 1 432 ? 17.969 -54.656 -30.438 1 90.62 432 GLN B CA 1
ATOM 10458 C C . GLN B 1 432 ? 17.234 -55.844 -31.062 1 90.62 432 GLN B C 1
ATOM 10460 O O . GLN B 1 432 ? 16.094 -56.125 -30.703 1 90.62 432 GLN B O 1
ATOM 10465 N N . ALA B 1 433 ? 17.812 -56.375 -32.125 1 84.5 433 ALA B N 1
ATOM 10466 C CA . ALA B 1 433 ? 17.281 -57.594 -32.75 1 84.5 433 ALA B CA 1
ATOM 10467 C C . ALA B 1 433 ? 18.391 -58.5 -33.281 1 84.5 433 ALA B C 1
ATOM 10469 O O . ALA B 1 433 ? 19.281 -58.031 -34 1 84.5 433 ALA B O 1
ATOM 10470 N N . ASN B 1 434 ? 18.328 -59.781 -33.031 1 80.69 434 ASN B N 1
ATOM 10471 C CA . ASN B 1 434 ? 19.172 -60.844 -33.562 1 80.69 434 ASN B CA 1
ATOM 10472 C C . ASN B 1 434 ? 20.641 -60.438 -33.562 1 80.69 434 ASN B C 1
ATOM 10474 O O . ASN B 1 434 ? 21.328 -60.531 -34.594 1 80.69 434 ASN B O 1
ATOM 10478 N N . GLY B 1 435 ? 21.172 -59.906 -32.438 1 76.88 435 GLY B N 1
ATOM 10479 C CA . GLY B 1 435 ? 22.594 -59.562 -32.281 1 76.88 435 GLY B CA 1
ATOM 10480 C C . GLY B 1 435 ? 22.953 -58.219 -32.844 1 76.88 435 GLY B C 1
ATOM 10481 O O . GLY B 1 435 ? 24.109 -57.781 -32.75 1 76.88 435 GLY B O 1
ATOM 10482 N N . ALA B 1 436 ? 22.031 -57.594 -33.406 1 89.62 436 ALA B N 1
ATOM 10483 C CA . ALA B 1 436 ? 22.234 -56.281 -33.969 1 89.62 436 ALA B CA 1
ATOM 10484 C C . ALA B 1 436 ? 21.625 -55.219 -33.062 1 89.62 436 ALA B C 1
ATOM 10486 O O . ALA B 1 436 ? 20.547 -55.406 -32.469 1 89.62 436 ALA B O 1
ATOM 10487 N N . VAL B 1 437 ? 22.391 -54.125 -32.812 1 94.62 437 VAL B N 1
ATOM 10488 C CA . VAL B 1 437 ? 21.922 -53 -32.031 1 94.62 437 VAL B CA 1
ATOM 10489 C C . VAL B 1 437 ? 21.844 -51.75 -32.938 1 94.62 437 VAL B C 1
ATOM 10491 O O . VAL B 1 437 ? 22.719 -51.5 -33.75 1 94.62 437 VAL B O 1
ATOM 10494 N N . GLN B 1 438 ? 20.75 -51.062 -32.906 1 95.12 438 GLN B N 1
ATOM 10495 C CA . GLN B 1 438 ? 20.594 -49.781 -33.562 1 95.12 438 GLN B CA 1
ATOM 10496 C C . GLN B 1 438 ? 20.391 -48.656 -32.531 1 95.12 438 GLN B C 1
ATOM 10498 O O . GLN B 1 438 ? 19.547 -48.781 -31.641 1 95.12 438 GLN B O 1
ATOM 10503 N N . MET B 1 439 ? 21.188 -47.656 -32.656 1 96.38 439 MET B N 1
ATOM 10504 C CA . MET B 1 439 ? 21.078 -46.5 -31.781 1 96.38 439 MET B CA 1
ATOM 10505 C C . MET B 1 439 ? 20.672 -45.25 -32.562 1 96.38 439 MET B C 1
ATOM 10507 O O . MET B 1 439 ? 21.281 -44.969 -33.594 1 96.38 439 MET B O 1
ATOM 10511 N N . LEU B 1 440 ? 19.672 -44.594 -32.125 1 96.31 440 LEU B N 1
ATOM 10512 C CA . LEU B 1 440 ? 19.172 -43.375 -32.781 1 96.31 440 LEU B CA 1
ATOM 10513 C C . LEU B 1 440 ? 19.594 -42.156 -31.984 1 96.31 440 LEU B C 1
ATOM 10515 O O . LEU B 1 440 ? 19.328 -42.062 -30.781 1 96.31 440 LEU B O 1
ATOM 10519 N N . PHE B 1 441 ? 20.234 -41.156 -32.625 1 97.12 441 PHE B N 1
ATOM 10520 C CA . PHE B 1 441 ? 20.656 -39.906 -32.031 1 97.12 441 PHE B CA 1
ATOM 10521 C C . PHE B 1 441 ? 20.016 -38.719 -32.719 1 97.12 441 PHE B C 1
ATOM 10523 O O . PHE B 1 441 ? 19.797 -38.719 -33.938 1 97.12 441 PHE B O 1
ATOM 10530 N N . HIS B 1 442 ? 19.688 -37.625 -31.984 1 96.25 442 HIS B N 1
ATOM 10531 C CA . HIS B 1 442 ? 19.234 -36.406 -32.594 1 96.25 442 HIS B CA 1
ATOM 10532 C C . HIS B 1 442 ? 20.016 -35.188 -32.062 1 96.25 442 HIS B C 1
ATOM 10534 O O . HIS B 1 442 ? 20.562 -35.25 -30.953 1 96.25 442 HIS B O 1
ATOM 10540 N N . ALA B 1 443 ? 20.094 -34.156 -32.781 1 95.81 443 ALA B N 1
ATOM 10541 C CA . ALA B 1 443 ? 20.672 -32.875 -32.375 1 95.81 443 ALA B CA 1
ATOM 10542 C C . ALA B 1 443 ? 19.984 -31.719 -33.094 1 95.81 443 ALA B C 1
ATOM 10544 O O . ALA B 1 443 ? 19.219 -31.922 -34.031 1 95.81 443 ALA B O 1
ATOM 10545 N N . GLU B 1 444 ? 20.094 -30.469 -32.562 1 93.38 444 GLU B N 1
ATOM 10546 C CA . GLU B 1 444 ? 19.469 -29.281 -33.156 1 93.38 444 GLU B CA 1
ATOM 10547 C C . GLU B 1 444 ? 20.422 -28.562 -34.094 1 93.38 444 GLU B C 1
ATOM 10549 O O . GLU B 1 444 ? 20.031 -27.609 -34.781 1 93.38 444 GLU B O 1
ATOM 10554 N N . GLY B 1 445 ? 21.641 -28.984 -34.156 1 90 445 GLY B N 1
ATOM 10555 C CA . GLY B 1 445 ? 22.688 -28.453 -35 1 90 445 GLY B CA 1
ATOM 10556 C C . GLY B 1 445 ? 23.797 -29.438 -35.281 1 90 445 GLY B C 1
ATOM 10557 O O . GLY B 1 445 ? 23.594 -30.656 -35.219 1 90 445 GLY B O 1
ATOM 10558 N N . ALA B 1 446 ? 24.875 -28.828 -35.719 1 91.94 446 ALA B N 1
ATOM 10559 C CA . ALA B 1 446 ? 26.031 -29.703 -35.938 1 91.94 446 ALA B CA 1
ATOM 10560 C C . ALA B 1 446 ? 26.406 -30.438 -34.625 1 91.94 446 ALA B C 1
ATOM 10562 O O . ALA B 1 446 ? 26.391 -29.844 -33.562 1 91.94 446 ALA B O 1
ATOM 10563 N N . ALA B 1 447 ? 26.672 -31.797 -34.75 1 95.31 447 ALA B N 1
ATOM 10564 C CA . ALA B 1 447 ? 26.953 -32.594 -33.594 1 95.31 447 ALA B CA 1
ATOM 10565 C C . ALA B 1 447 ? 28.031 -33.656 -33.875 1 95.31 447 ALA B C 1
ATOM 10567 O O . ALA B 1 447 ? 28.375 -33.875 -35.031 1 95.31 447 ALA B O 1
ATOM 10568 N N . ARG B 1 448 ? 28.578 -34.188 -32.812 1 95.44 448 ARG B N 1
ATOM 10569 C CA . ARG B 1 448 ? 29.656 -35.156 -32.906 1 95.44 448 ARG B CA 1
ATOM 10570 C C . ARG B 1 448 ? 29.422 -36.312 -31.922 1 95.44 448 ARG B C 1
ATOM 10572 O O . ARG B 1 448 ? 28.969 -36.094 -30.797 1 95.44 448 ARG B O 1
ATOM 10579 N N . LEU B 1 449 ? 29.594 -37.531 -32.406 1 95.62 449 LEU B N 1
ATOM 10580 C CA . LEU B 1 449 ? 29.688 -38.75 -31.594 1 95.62 449 LEU B CA 1
ATOM 10581 C C . LEU B 1 449 ? 31.094 -39.312 -31.625 1 95.62 449 LEU B C 1
ATOM 10583 O O . LEU B 1 449 ? 31.688 -39.438 -32.688 1 95.62 449 LEU B O 1
ATOM 10587 N N . THR B 1 450 ? 31.609 -39.625 -30.5 1 92.88 450 THR B N 1
ATOM 10588 C CA . THR B 1 450 ? 32.938 -40.25 -30.438 1 92.88 450 THR B CA 1
ATOM 10589 C C . THR B 1 450 ? 32.875 -41.625 -29.781 1 92.88 450 THR B C 1
ATOM 10591 O O . THR B 1 450 ? 32.531 -41.719 -28.594 1 92.88 450 THR B O 1
ATOM 10594 N N . PHE B 1 451 ? 33.25 -42.656 -30.562 1 93.31 451 PHE B N 1
ATOM 10595 C CA . PHE B 1 451 ? 33.188 -44.031 -30.062 1 93.31 451 PHE B CA 1
ATOM 10596 C C . PHE B 1 451 ? 34.594 -44.594 -29.875 1 93.31 451 PHE B C 1
ATOM 10598 O O . PHE B 1 451 ? 35.5 -44.281 -30.656 1 93.31 451 PHE B O 1
ATOM 10605 N N . GLU B 1 452 ? 34.719 -45.281 -28.875 1 91.75 452 GLU B N 1
ATOM 10606 C CA . GLU B 1 452 ? 35.812 -46.25 -28.75 1 91.75 452 GLU B CA 1
ATOM 10607 C C . GLU B 1 452 ? 35.312 -47.688 -29.016 1 91.75 452 GLU B C 1
ATOM 10609 O O . GLU B 1 452 ? 34.875 -48.375 -28.109 1 91.75 452 GLU B O 1
ATOM 10614 N N . ALA B 1 453 ? 35.406 -48.156 -30.297 1 84.06 453 ALA B N 1
ATOM 10615 C CA . ALA B 1 453 ? 34.75 -49.406 -30.703 1 84.06 453 ALA B CA 1
ATOM 10616 C C . ALA B 1 453 ? 35.781 -50.5 -30.859 1 84.06 453 ALA B C 1
ATOM 10618 O O . ALA B 1 453 ? 35.5 -51.562 -31.469 1 84.06 453 ALA B O 1
ATOM 10619 N N . GLY B 1 454 ? 37.031 -50.281 -30.406 1 81.81 454 GLY B N 1
ATOM 10620 C CA . GLY B 1 454 ? 38.031 -51.344 -30.438 1 81.81 454 GLY B CA 1
ATOM 10621 C C . GLY B 1 454 ? 38.375 -51.781 -31.844 1 81.81 454 GLY B C 1
ATOM 10622 O O . GLY B 1 454 ? 38.812 -51 -32.688 1 81.81 454 GLY B O 1
ATOM 10623 N N . GLU B 1 455 ? 37.875 -53.062 -32.062 1 84.44 455 GLU B N 1
ATOM 10624 C CA . GLU B 1 455 ? 38.25 -53.719 -33.312 1 84.44 455 GLU B CA 1
ATOM 10625 C C . GLU B 1 455 ? 37.188 -53.562 -34.375 1 84.44 455 GLU B C 1
ATOM 10627 O O . GLU B 1 455 ? 37.312 -54.062 -35.5 1 84.44 455 GLU B O 1
ATOM 10632 N N . ALA B 1 456 ? 36.219 -52.844 -33.969 1 89.62 456 ALA B N 1
ATOM 10633 C CA . ALA B 1 456 ? 35.094 -52.688 -34.938 1 89.62 456 ALA B CA 1
ATOM 10634 C C . ALA B 1 456 ? 35.5 -51.812 -36.094 1 89.62 456 ALA B C 1
ATOM 10636 O O . ALA B 1 456 ? 36.25 -50.844 -35.938 1 89.62 456 ALA B O 1
ATOM 10637 N N . GLU B 1 457 ? 34.969 -52.156 -37.25 1 88.69 457 GLU B N 1
ATOM 10638 C CA . GLU B 1 457 ? 35.188 -51.344 -38.438 1 88.69 457 GLU B CA 1
ATOM 10639 C C . GLU B 1 457 ? 33.906 -50.562 -38.781 1 88.69 457 GLU B C 1
ATOM 10641 O O . GLU B 1 457 ? 32.812 -51.094 -38.75 1 88.69 457 GLU B O 1
ATOM 10646 N N . ALA B 1 458 ? 34.094 -49.281 -39.031 1 91.62 458 ALA B N 1
ATOM 10647 C CA . ALA B 1 458 ? 33 -48.469 -39.531 1 91.62 458 ALA B CA 1
ATOM 10648 C C . ALA B 1 458 ? 32.688 -48.75 -41 1 91.62 458 ALA B C 1
ATOM 10650 O O . ALA B 1 458 ? 33.594 -48.625 -41.844 1 91.62 458 ALA B O 1
ATOM 10651 N N . ARG B 1 459 ? 31.531 -49.094 -41.219 1 93.19 459 ARG B N 1
ATOM 10652 C CA . ARG B 1 459 ? 31.094 -49.406 -42.594 1 93.19 459 ARG B CA 1
ATOM 10653 C C . ARG B 1 459 ? 29.797 -48.688 -42.906 1 93.19 459 ARG B C 1
ATOM 10655 O O . ARG B 1 459 ? 29.156 -48.094 -42.031 1 93.19 459 ARG B O 1
ATOM 10662 N N . ASP B 1 460 ? 29.484 -48.594 -44.188 1 92.81 460 ASP B N 1
ATOM 10663 C CA . ASP B 1 460 ? 28.219 -48.125 -44.688 1 92.81 460 ASP B CA 1
ATOM 10664 C C . ASP B 1 460 ? 27.922 -46.688 -44.219 1 92.81 460 ASP B C 1
ATOM 10666 O O . ASP B 1 460 ? 26.844 -46.438 -43.656 1 92.81 460 ASP B O 1
ATOM 10670 N N . VAL B 1 461 ? 28.969 -45.875 -44.219 1 94.19 461 VAL B N 1
ATOM 10671 C CA . VAL B 1 461 ? 28.859 -44.5 -43.75 1 94.19 461 VAL B CA 1
ATOM 10672 C C . VAL B 1 461 ? 28.125 -43.656 -44.781 1 94.19 461 VAL B C 1
ATOM 10674 O O . VAL B 1 461 ? 28.531 -43.562 -45.938 1 94.19 461 VAL B O 1
ATOM 10677 N N . SER B 1 462 ? 27.016 -43.094 -44.469 1 93.5 462 SER B N 1
ATOM 10678 C CA . SER B 1 462 ? 26.219 -42.219 -45.312 1 93.5 462 SER B CA 1
ATOM 10679 C C . SER B 1 462 ? 25.609 -41.062 -44.5 1 93.5 462 SER B C 1
ATOM 10681 O O . SER B 1 462 ? 25.172 -41.281 -43.375 1 93.5 462 SER B O 1
ATOM 10683 N N . GLY B 1 463 ? 25.578 -39.844 -45.031 1 92.56 463 GLY B N 1
ATOM 10684 C CA . GLY B 1 463 ? 24.938 -38.688 -44.406 1 92.56 463 GLY B CA 1
ATOM 10685 C C . GLY B 1 463 ? 25.734 -38.125 -43.25 1 92.56 463 GLY B C 1
ATOM 10686 O O . GLY B 1 463 ? 25.219 -37.281 -42.5 1 92.56 463 GLY B O 1
ATOM 10687 N N . LEU B 1 464 ? 26.844 -38.656 -42.844 1 94.69 464 LEU B N 1
ATOM 10688 C CA . LEU B 1 464 ? 27.734 -38.156 -41.812 1 94.69 464 LEU B CA 1
ATOM 10689 C C . LEU B 1 464 ? 29.188 -38.438 -42.156 1 94.69 464 LEU B C 1
ATOM 10691 O O . LEU B 1 464 ? 29.484 -39.031 -43.188 1 94.69 464 LEU B O 1
ATOM 10695 N N . LYS B 1 465 ? 30.094 -37.844 -41.469 1 93.81 465 LYS B N 1
ATOM 10696 C CA . LYS B 1 465 ? 31.516 -38.031 -41.688 1 93.81 465 LYS B CA 1
ATOM 10697 C C . LYS B 1 465 ? 32.125 -38.875 -40.562 1 93.81 465 LYS B C 1
ATOM 10699 O O . LYS B 1 465 ? 31.953 -38.562 -39.375 1 93.81 465 LYS B O 1
ATOM 10704 N N . ALA B 1 466 ? 32.781 -39.938 -40.969 1 94.12 466 ALA B N 1
ATOM 10705 C CA . ALA B 1 466 ? 33.469 -40.812 -40 1 94.12 466 ALA B CA 1
ATOM 10706 C C . ALA B 1 466 ? 34.969 -40.688 -40.125 1 94.12 466 ALA B C 1
ATOM 10708 O O . ALA B 1 466 ? 35.531 -40.656 -41.219 1 94.12 466 ALA B O 1
ATOM 10709 N N . ARG B 1 467 ? 35.531 -40.531 -39 1 91.56 467 ARG B N 1
ATOM 10710 C CA . ARG B 1 467 ? 36.969 -40.438 -38.938 1 91.56 467 ARG B CA 1
ATOM 10711 C C . ARG B 1 467 ? 37.531 -41.344 -37.844 1 91.56 467 ARG B C 1
ATOM 10713 O O . ARG B 1 467 ? 37.031 -41.344 -36.688 1 91.56 467 ARG B O 1
ATOM 10720 N N . GLN B 1 468 ? 38.5 -42.156 -38.25 1 88.06 468 GLN B N 1
ATOM 10721 C CA . GLN B 1 468 ? 39.156 -43.031 -37.281 1 88.06 468 GLN B CA 1
ATOM 10722 C C . GLN B 1 468 ? 40.562 -42.5 -36.969 1 88.06 468 GLN B C 1
ATOM 10724 O O . GLN B 1 468 ? 41.406 -42.344 -37.875 1 88.06 468 GLN B O 1
ATOM 10729 N N . ALA B 1 469 ? 40.719 -42.188 -35.75 1 82.81 469 ALA B N 1
ATOM 10730 C CA . ALA B 1 469 ? 42.031 -41.75 -35.281 1 82.81 469 ALA B CA 1
ATOM 10731 C C . ALA B 1 469 ? 42.281 -42.156 -33.844 1 82.81 469 ALA B C 1
ATOM 10733 O O . ALA B 1 469 ? 41.375 -42 -32.969 1 82.81 469 ALA B O 1
ATOM 10734 N N . ASP B 1 470 ? 43.438 -42.75 -33.531 1 80.31 470 ASP B N 1
ATOM 10735 C CA . ASP B 1 470 ? 43.938 -43 -32.188 1 80.31 470 ASP B CA 1
ATOM 10736 C C . ASP B 1 470 ? 42.969 -43.906 -31.422 1 80.31 470 ASP B C 1
ATOM 10738 O O . ASP B 1 470 ? 42.625 -43.625 -30.266 1 80.31 470 ASP B O 1
ATOM 10742 N N . GLY B 1 471 ? 42.344 -44.844 -32.156 1 81.06 471 GLY B N 1
ATOM 10743 C CA . GLY B 1 471 ? 41.469 -45.812 -31.531 1 81.06 471 GLY B CA 1
ATOM 10744 C C . GLY B 1 471 ? 40.031 -45.312 -31.312 1 81.06 471 GLY B C 1
ATOM 10745 O O . GLY B 1 471 ? 39.219 -46 -30.734 1 81.06 471 GLY B O 1
ATOM 10746 N N . LEU B 1 472 ? 39.844 -44.062 -31.781 1 89.44 472 LEU B N 1
ATOM 10747 C CA . LEU B 1 472 ? 38.531 -43.438 -31.672 1 89.44 472 LEU B CA 1
ATOM 10748 C C . LEU B 1 472 ? 37.906 -43.281 -33.031 1 89.44 472 LEU B C 1
ATOM 10750 O O . LEU B 1 472 ? 38.594 -43.031 -34.031 1 89.44 472 LEU B O 1
ATOM 10754 N N . CYS B 1 473 ? 36.688 -43.5 -33.094 1 92.19 473 CYS B N 1
ATOM 10755 C CA . CYS B 1 473 ? 35.906 -43.188 -34.312 1 92.19 473 CYS B CA 1
ATOM 10756 C C . CYS B 1 473 ? 34.969 -42.031 -34.031 1 92.19 473 CYS B C 1
ATOM 10758 O O . CYS B 1 473 ? 34.062 -42.125 -33.188 1 92.19 473 CYS B O 1
ATOM 10760 N N . THR B 1 474 ? 35.188 -40.938 -34.719 1 93.19 474 THR B N 1
ATOM 10761 C CA . THR B 1 474 ? 34.344 -39.75 -34.594 1 93.19 474 THR B CA 1
ATOM 10762 C C . THR B 1 474 ? 33.344 -39.688 -35.75 1 93.19 474 THR B C 1
ATOM 10764 O O . THR B 1 474 ? 33.719 -39.844 -36.906 1 93.19 474 THR B O 1
ATOM 10767 N N . LEU B 1 475 ? 32.125 -39.469 -35.375 1 95.19 475 LEU B N 1
ATOM 10768 C CA . LEU B 1 475 ? 31.062 -39.25 -36.344 1 95.19 475 LEU B CA 1
ATOM 10769 C C . LEU B 1 475 ? 30.531 -37.844 -36.281 1 95.19 475 LEU B C 1
ATOM 10771 O O . LEU B 1 475 ? 29.984 -37.406 -35.25 1 95.19 475 LEU B O 1
ATOM 10775 N N . ASP B 1 476 ? 30.719 -37.062 -37.344 1 94.69 476 ASP B N 1
ATOM 10776 C CA . ASP B 1 476 ? 30.203 -35.688 -37.438 1 94.69 476 ASP B CA 1
ATOM 10777 C C . ASP B 1 476 ? 29.016 -35.625 -38.375 1 94.69 476 ASP B C 1
ATOM 10779 O O . ASP B 1 476 ? 29.031 -36.188 -39.469 1 94.69 476 ASP B O 1
ATOM 10783 N N . PHE B 1 477 ? 27.969 -35 -37.875 1 93.56 477 PHE B N 1
ATOM 10784 C CA . PHE B 1 477 ? 26.797 -34.875 -38.75 1 93.56 477 PHE B CA 1
ATOM 10785 C C . PHE B 1 477 ? 26.125 -33.531 -38.562 1 93.56 477 PHE B C 1
ATOM 10787 O O . PHE B 1 477 ? 26.375 -32.844 -37.562 1 93.56 477 PHE B O 1
ATOM 10794 N N . GLY B 1 478 ? 25.375 -33.062 -39.562 1 86.56 478 GLY B N 1
ATOM 10795 C CA . GLY B 1 478 ? 24.641 -31.797 -39.531 1 86.56 478 GLY B CA 1
ATOM 10796 C C . GLY B 1 478 ? 23.141 -31.969 -39.594 1 86.56 478 GLY B C 1
ATOM 10797 O O . GLY B 1 478 ? 22.625 -33.062 -39.312 1 86.56 478 GLY B O 1
ATOM 10798 N N . LYS B 1 479 ? 22.359 -30.875 -39.812 1 77 479 LYS B N 1
ATOM 10799 C CA . LYS B 1 479 ? 20.906 -30.844 -39.781 1 77 479 LYS B CA 1
ATOM 10800 C C . LYS B 1 479 ? 20.312 -31.5 -41.031 1 77 479 LYS B C 1
ATOM 10802 O O . LYS B 1 479 ? 19.219 -32.062 -41 1 77 479 LYS B O 1
ATOM 10807 N N . ALA B 1 480 ? 20.938 -31.625 -42.062 1 67.56 480 ALA B N 1
ATOM 10808 C CA . ALA B 1 480 ? 20.328 -31.75 -43.375 1 67.56 480 ALA B CA 1
ATOM 10809 C C . ALA B 1 480 ? 19.938 -33.188 -43.656 1 67.56 480 ALA B C 1
ATOM 10811 O O . ALA B 1 480 ? 18.891 -33.438 -44.281 1 67.56 480 ALA B O 1
ATOM 10812 N N . GLU B 1 481 ? 20.719 -34.219 -43.312 1 80.38 481 GLU B N 1
ATOM 10813 C CA . GLU B 1 481 ? 20.469 -35.562 -43.781 1 80.38 481 GLU B CA 1
ATOM 10814 C C . GLU B 1 481 ? 20.547 -36.562 -42.625 1 80.38 481 GLU B C 1
ATOM 10816 O O . GLU B 1 481 ? 21.234 -36.312 -41.625 1 80.38 481 GLU B O 1
ATOM 10821 N N . ILE B 1 482 ? 19.594 -37.656 -42.75 1 92.12 482 ILE B N 1
ATOM 10822 C CA . ILE B 1 482 ? 19.75 -38.781 -41.844 1 92.12 482 ILE B CA 1
ATOM 10823 C C . ILE B 1 482 ? 21.109 -39.438 -42.031 1 92.12 482 ILE B C 1
ATOM 10825 O O . ILE B 1 482 ? 21.516 -39.75 -43.156 1 92.12 482 ILE B O 1
ATOM 10829 N N . GLY B 1 483 ? 21.859 -39.469 -41 1 94.75 483 GLY B N 1
ATOM 10830 C CA . GLY B 1 483 ? 23.172 -40.094 -41.031 1 94.75 483 GLY B CA 1
ATOM 10831 C C . GLY B 1 483 ? 23.125 -41.531 -40.594 1 94.75 483 GLY B C 1
ATOM 10832 O O . GLY B 1 483 ? 22.344 -41.906 -39.719 1 94.75 483 GLY B O 1
ATOM 10833 N N . ARG B 1 484 ? 24 -42.375 -41.188 1 94.25 484 ARG B N 1
ATOM 10834 C CA . ARG B 1 484 ? 24.109 -43.781 -40.812 1 94.25 484 ARG B CA 1
ATOM 10835 C C . ARG B 1 484 ? 25.562 -44.25 -40.781 1 94.25 484 ARG B C 1
ATOM 10837 O O . ARG B 1 484 ? 26.375 -43.781 -41.594 1 94.25 484 ARG B O 1
ATOM 10844 N N . CYS B 1 485 ? 25.828 -45.031 -39.875 1 95.44 485 CYS B N 1
ATOM 10845 C CA . CYS B 1 485 ? 27.125 -45.656 -39.75 1 95.44 485 CYS B CA 1
ATOM 10846 C C . CYS B 1 485 ? 27 -47.031 -39.062 1 95.44 485 CYS B C 1
ATOM 10848 O O . CYS B 1 485 ? 26.328 -47.125 -38.062 1 95.44 485 CYS B O 1
ATOM 10850 N N . ARG B 1 486 ? 27.641 -48.031 -39.594 1 95.62 486 ARG B N 1
ATOM 10851 C CA . ARG B 1 486 ? 27.562 -49.375 -39 1 95.62 486 ARG B CA 1
ATOM 10852 C C . ARG B 1 486 ? 28.938 -49.812 -38.5 1 95.62 486 ARG B C 1
ATOM 10854 O O . ARG B 1 486 ? 29.906 -49.812 -39.281 1 95.62 486 ARG B O 1
ATOM 10861 N N . PHE B 1 487 ? 28.984 -50.125 -37.281 1 95.12 487 PHE B N 1
ATOM 10862 C CA . PHE B 1 487 ? 30.156 -50.781 -36.719 1 95.12 487 PHE B CA 1
ATOM 10863 C C . PHE B 1 487 ? 30 -52.281 -36.75 1 95.12 487 PHE B C 1
ATOM 10865 O O . PHE B 1 487 ? 28.969 -52.812 -36.375 1 95.12 487 PHE B O 1
ATOM 10872 N N . VAL B 1 488 ? 31.031 -52.969 -37.219 1 94.19 488 VAL B N 1
ATOM 10873 C CA . VAL B 1 488 ? 31.016 -54.438 -37.281 1 94.19 488 VAL B CA 1
ATOM 10874 C C . VAL B 1 488 ? 32.219 -55 -36.562 1 94.19 488 VAL B C 1
ATOM 10876 O O . VAL B 1 488 ? 33.375 -54.688 -36.906 1 94.19 488 VAL B O 1
ATOM 10879 N N . TRP B 1 489 ? 31.984 -55.781 -35.625 1 91.88 489 TRP B N 1
ATOM 10880 C CA . TRP B 1 489 ? 33.062 -56.469 -34.906 1 91.88 489 TRP B CA 1
ATOM 10881 C C . TRP B 1 489 ? 33.406 -57.781 -35.562 1 91.88 489 TRP B C 1
ATOM 10883 O O . TRP B 1 489 ? 32.562 -58.375 -36.281 1 91.88 489 TRP B O 1
ATOM 10893 N N . PRO B 1 490 ? 34.531 -58.281 -35.281 1 91.25 490 PRO B N 1
ATOM 10894 C CA . PRO B 1 490 ? 34.906 -59.594 -35.812 1 91.25 490 PRO B CA 1
ATOM 10895 C C . PRO B 1 490 ? 34 -60.719 -35.312 1 91.25 490 PRO B C 1
ATOM 10897 O O . PRO B 1 490 ? 33.812 -61.719 -36.031 1 91.25 490 PRO B O 1
ATOM 10900 N N . SER B 1 491 ? 33.375 -60.594 -34.219 1 89.12 491 SER B N 1
ATOM 10901 C CA . SER B 1 491 ? 32.469 -61.562 -33.656 1 89.12 491 SER B CA 1
ATOM 10902 C C . SER B 1 491 ? 31.156 -61.656 -34.406 1 89.12 491 SER B C 1
ATOM 10904 O O . SER B 1 491 ? 30.375 -62.594 -34.219 1 89.12 491 SER B O 1
ATOM 10906 N N . GLY B 1 492 ? 30.938 -60.656 -35.219 1 88.75 492 GLY B N 1
ATOM 10907 C CA . GLY B 1 492 ? 29.703 -60.625 -35.969 1 88.75 492 GLY B CA 1
ATOM 10908 C C . GLY B 1 492 ? 28.656 -59.688 -35.406 1 88.75 492 GLY B C 1
ATOM 10909 O O . GLY B 1 492 ? 27.656 -59.375 -36.094 1 88.75 492 GLY B O 1
ATOM 10910 N N . GLN B 1 493 ? 28.922 -59.156 -34.219 1 91.44 493 GLN B N 1
ATOM 10911 C CA . GLN B 1 493 ? 28.031 -58.188 -33.656 1 91.44 493 GLN B CA 1
ATOM 10912 C C . GLN B 1 493 ? 28.062 -56.875 -34.438 1 91.44 493 GLN B C 1
ATOM 10914 O O . GLN B 1 493 ? 29.125 -56.5 -34.938 1 91.44 493 GLN B O 1
ATOM 10919 N N . THR B 1 494 ? 26.906 -56.312 -34.531 1 94.31 494 THR B N 1
ATOM 10920 C CA . THR B 1 494 ? 26.844 -55.062 -35.281 1 94.31 494 THR B CA 1
ATOM 10921 C C . THR B 1 494 ? 26.141 -53.969 -34.469 1 94.31 494 THR B C 1
ATOM 10923 O O . THR B 1 494 ? 25.266 -54.25 -33.688 1 94.31 494 THR B O 1
ATOM 10926 N N . LEU B 1 495 ? 26.578 -52.719 -34.656 1 95.62 495 LEU B N 1
ATOM 10927 C CA . LEU B 1 495 ? 25.953 -51.5 -34.125 1 95.62 495 LEU B CA 1
ATOM 10928 C C . LEU B 1 495 ? 25.688 -50.5 -35.219 1 95.62 495 LEU B C 1
ATOM 10930 O O . LEU B 1 495 ? 26.641 -50.031 -35.875 1 95.62 495 LEU B O 1
ATOM 10934 N N . GLU B 1 496 ? 24.484 -50.312 -35.5 1 95.5 496 GLU B N 1
ATOM 10935 C CA . GLU B 1 496 ? 24.125 -49.281 -36.469 1 95.5 496 GLU B CA 1
ATOM 10936 C C . GLU B 1 496 ? 23.812 -47.969 -35.75 1 95.5 496 GLU B C 1
ATOM 10938 O O . GLU B 1 496 ? 22.953 -47.938 -34.844 1 95.5 496 GLU B O 1
ATOM 10943 N N . ILE B 1 497 ? 24.484 -46.875 -36.125 1 96.06 497 ILE B N 1
ATOM 10944 C CA . ILE B 1 497 ? 24.219 -45.531 -35.625 1 96.06 497 ILE B CA 1
ATOM 10945 C C . ILE B 1 497 ? 23.375 -44.781 -36.625 1 96.06 497 ILE B C 1
ATOM 10947 O O . ILE B 1 497 ? 23.719 -44.719 -37.812 1 96.06 497 ILE B O 1
ATOM 10951 N N . VAL B 1 498 ? 22.266 -44.281 -36.219 1 95.69 498 VAL B N 1
ATOM 10952 C CA . VAL B 1 498 ? 21.422 -43.406 -37.031 1 95.69 498 VAL B CA 1
ATOM 10953 C C . VAL B 1 498 ? 21.344 -42.031 -36.375 1 95.69 498 VAL B C 1
ATOM 10955 O O . VAL B 1 498 ? 21.016 -41.906 -35.188 1 95.69 498 VAL B O 1
ATOM 10958 N N . THR B 1 499 ? 21.688 -40.969 -37.156 1 95.88 499 THR B N 1
ATOM 10959 C CA . THR B 1 499 ? 21.609 -39.594 -36.656 1 95.88 499 THR B CA 1
ATOM 10960 C C . THR B 1 499 ? 20.562 -38.781 -37.438 1 95.88 499 THR B C 1
ATOM 10962 O O . THR B 1 499 ? 20.359 -39.031 -38.625 1 95.88 499 THR B O 1
ATOM 10965 N N . MET B 1 500 ? 19.844 -37.875 -36.812 1 94.81 500 MET B N 1
ATOM 10966 C CA . MET B 1 500 ? 18.859 -37.031 -37.469 1 94.81 500 MET B CA 1
ATOM 10967 C C . MET B 1 500 ? 18.672 -35.719 -36.719 1 94.81 500 MET B C 1
ATOM 10969 O O . MET B 1 500 ? 19.172 -35.562 -35.625 1 94.81 500 MET B O 1
ATOM 10973 N N . ASP B 1 501 ? 17.969 -34.844 -37.406 1 94.19 501 ASP B N 1
ATOM 10974 C CA . ASP B 1 501 ? 17.594 -33.594 -36.781 1 94.19 501 ASP B CA 1
ATOM 10975 C C . ASP B 1 501 ? 16.5 -33.812 -35.719 1 94.19 501 ASP B C 1
ATOM 10977 O O . ASP B 1 501 ? 15.68 -34.719 -35.875 1 94.19 501 ASP B O 1
ATOM 10981 N N . ARG B 1 502 ? 16.5 -32.969 -34.688 1 94.75 502 ARG B N 1
ATOM 10982 C CA . ARG B 1 502 ? 15.531 -33.094 -33.594 1 94.75 502 ARG B CA 1
ATOM 10983 C C . ARG B 1 502 ? 14.102 -33.031 -34.125 1 94.75 502 ARG B C 1
ATOM 10985 O O . ARG B 1 502 ? 13.227 -33.75 -33.656 1 94.75 502 ARG B O 1
ATOM 10992 N N . GLU B 1 503 ? 13.844 -32.188 -35.094 1 92.81 503 GLU B N 1
ATOM 10993 C CA . GLU B 1 503 ? 12.5 -32.062 -35.656 1 92.81 503 GLU B CA 1
ATOM 10994 C C . GLU B 1 503 ? 12.023 -33.375 -36.25 1 92.81 503 GLU B C 1
ATOM 10996 O O . GLU B 1 503 ? 10.844 -33.719 -36.125 1 92.81 503 GLU B O 1
ATOM 11001 N N . LEU B 1 504 ? 12.922 -34.062 -36.844 1 91.69 504 LEU B N 1
ATOM 11002 C CA . LEU B 1 504 ? 12.578 -35.406 -37.375 1 91.69 504 LEU B CA 1
ATOM 11003 C C . LEU B 1 504 ? 12.344 -36.375 -36.25 1 91.69 504 LEU B C 1
ATOM 11005 O O . LEU B 1 504 ? 11.422 -37.188 -36.312 1 91.69 504 LEU B O 1
ATOM 11009 N N . ALA B 1 505 ? 13.188 -36.281 -35.281 1 93.88 505 ALA B N 1
ATOM 11010 C CA . ALA B 1 505 ? 13.031 -37.156 -34.156 1 93.88 505 ALA B CA 1
ATOM 11011 C C . ALA B 1 505 ? 11.672 -36.969 -33.5 1 93.88 505 ALA B C 1
ATOM 11013 O O . ALA B 1 505 ? 11.031 -37.969 -33.094 1 93.88 505 ALA B O 1
ATOM 11014 N N . LEU B 1 506 ? 11.172 -35.781 -33.406 1 94.06 506 LEU B N 1
ATOM 11015 C CA . LEU B 1 506 ? 9.875 -35.469 -32.812 1 94.06 506 LEU B CA 1
ATOM 11016 C C . LEU B 1 506 ? 8.742 -36.094 -33.625 1 94.06 506 LEU B C 1
ATOM 11018 O O . LEU B 1 506 ? 7.691 -36.406 -33.062 1 94.06 506 LEU B O 1
ATOM 11022 N N . ARG B 1 507 ? 8.969 -36.344 -34.875 1 92.19 507 ARG B N 1
ATOM 11023 C CA . ARG B 1 507 ? 7.91 -36.812 -35.75 1 92.19 507 ARG B CA 1
ATOM 11024 C C . ARG B 1 507 ? 8.062 -38.312 -36.031 1 92.19 507 ARG B C 1
ATOM 11026 O O . ARG B 1 507 ? 7.305 -38.875 -36.844 1 92.19 507 ARG B O 1
ATOM 11033 N N . LEU B 1 508 ? 9.086 -38.875 -35.5 1 89.94 508 LEU B N 1
ATOM 11034 C CA . LEU B 1 508 ? 9.344 -40.281 -35.75 1 89.94 508 LEU B CA 1
ATOM 11035 C C . LEU B 1 508 ? 8.195 -41.156 -35.25 1 89.94 508 LEU B C 1
ATOM 11037 O O . LEU B 1 508 ? 7.816 -41.062 -34.062 1 89.94 508 LEU B O 1
ATOM 11041 N N . GLU B 1 509 ? 7.527 -41.812 -36.188 1 79.19 509 GLU B N 1
ATOM 11042 C CA . GLU B 1 509 ? 6.457 -42.75 -35.812 1 79.19 509 GLU B CA 1
ATOM 11043 C C . GLU B 1 509 ? 7.008 -44.125 -35.5 1 79.19 509 GLU B C 1
ATOM 11045 O O . GLU B 1 509 ? 8.062 -44.531 -36 1 79.19 509 GLU B O 1
ATOM 11050 N N . THR B 1 510 ? 6.859 -44.812 -34.438 1 59.84 510 THR B N 1
ATOM 11051 C CA . THR B 1 510 ? 7.434 -46.094 -34.094 1 59.84 510 THR B CA 1
ATOM 11052 C C . THR B 1 510 ? 6.926 -47.188 -35.031 1 59.84 510 THR B C 1
ATOM 11054 O O . THR B 1 510 ? 5.715 -47.406 -35.156 1 59.84 510 THR B O 1
ATOM 11057 N N . ALA B 1 511 ? 7.289 -47.188 -36.375 1 46.16 511 ALA B N 1
ATOM 11058 C CA . ALA B 1 511 ? 6.859 -48.375 -37.125 1 46.16 511 ALA B CA 1
ATOM 11059 C C . ALA B 1 511 ? 7.609 -49.594 -36.656 1 46.16 511 ALA B C 1
ATOM 11061 O O . ALA B 1 511 ? 8.703 -49.5 -36.094 1 46.16 511 ALA B O 1
ATOM 11062 N N . GLU B 1 512 ? 7.082 -50.844 -36.812 1 44.88 512 GLU B N 1
ATOM 11063 C CA . GLU B 1 512 ? 7.539 -52.219 -36.594 1 44.88 512 GLU B CA 1
ATOM 11064 C C . GLU B 1 512 ? 8.953 -52.406 -37.094 1 44.88 512 GLU B C 1
ATOM 11066 O O . GLU B 1 512 ? 9.391 -51.719 -38.031 1 44.88 512 GLU B O 1
ATOM 11071 N N . ALA B 1 513 ? 9.773 -53.281 -36.406 1 42.66 513 ALA B N 1
ATOM 11072 C CA . ALA B 1 513 ? 11.148 -53.75 -36.5 1 42.66 513 ALA B CA 1
ATOM 11073 C C . ALA B 1 513 ? 11.578 -53.875 -37.969 1 42.66 513 ALA B C 1
ATOM 11075 O O . ALA B 1 513 ? 12.773 -53.812 -38.281 1 42.66 513 ALA B O 1
ATOM 11076 N N . ASP B 1 514 ? 10.734 -54.5 -38.75 1 40.53 514 ASP B N 1
ATOM 11077 C CA . ASP B 1 514 ? 11.289 -55.156 -39.938 1 40.53 514 ASP B CA 1
ATOM 11078 C C . ASP B 1 514 ? 11.711 -54.094 -40.969 1 40.53 514 ASP B C 1
ATOM 11080 O O . ASP B 1 514 ? 12.266 -54.469 -42 1 40.53 514 ASP B O 1
ATOM 11084 N N . GLU B 1 515 ? 11.008 -52.906 -41.125 1 45.47 515 GLU B N 1
ATOM 11085 C CA . GLU B 1 515 ? 11.266 -52.25 -42.406 1 45.47 515 GLU B CA 1
ATOM 11086 C C . GLU B 1 515 ? 12.328 -51.156 -42.25 1 45.47 515 GLU B C 1
ATOM 11088 O O . GLU B 1 515 ? 12.352 -50.438 -41.25 1 45.47 515 GLU B O 1
ATOM 11093 N N . GLU B 1 516 ? 13.562 -51.219 -43 1 53.41 516 GLU B N 1
ATOM 11094 C CA . GLU B 1 516 ? 14.711 -50.344 -43.25 1 53.41 516 GLU B CA 1
ATOM 11095 C C . GLU B 1 516 ? 14.312 -48.875 -43.25 1 53.41 516 GLU B C 1
ATOM 11097 O O . GLU B 1 516 ? 15.164 -48 -43.062 1 53.41 516 GLU B O 1
ATOM 11102 N N . ASN B 1 517 ? 13.008 -48.531 -43.344 1 65.69 517 ASN B N 1
ATOM 11103 C CA . ASN B 1 517 ? 12.68 -47.125 -43.625 1 65.69 517 ASN B CA 1
ATOM 11104 C C . ASN B 1 517 ? 11.93 -46.5 -42.438 1 65.69 517 ASN B C 1
ATOM 11106 O O . ASN B 1 517 ? 11.016 -47.125 -41.875 1 65.69 517 ASN B O 1
ATOM 11110 N N . PHE B 1 518 ? 12.531 -45.438 -41.688 1 79.44 518 PHE B N 1
ATOM 11111 C CA . PHE B 1 518 ? 11.891 -44.594 -40.688 1 79.44 518 PHE B CA 1
ATOM 11112 C C . PHE B 1 518 ? 10.664 -43.906 -41.281 1 79.44 518 PHE B C 1
ATOM 11114 O O . PHE B 1 518 ? 10.68 -43.438 -42.406 1 79.44 518 PHE B O 1
ATOM 11121 N N . ARG B 1 519 ? 9.531 -44.062 -40.5 1 84.5 519 ARG B N 1
ATOM 11122 C CA . ARG B 1 519 ? 8.336 -43.312 -40.844 1 84.5 519 ARG B CA 1
ATOM 11123 C C . ARG B 1 519 ? 8.172 -42.125 -39.938 1 84.5 519 ARG B C 1
ATOM 11125 O O . ARG B 1 519 ? 8.336 -42.219 -38.719 1 84.5 519 ARG B O 1
ATOM 11132 N N . PHE B 1 520 ? 7.918 -41 -40.562 1 86.75 520 PHE B N 1
ATOM 11133 C CA . PHE B 1 520 ? 7.777 -39.75 -39.844 1 86.75 520 PHE B CA 1
ATOM 11134 C C . PHE B 1 520 ? 6.375 -39.188 -40 1 86.75 520 PHE B C 1
ATOM 11136 O O . PHE B 1 520 ? 5.785 -39.25 -41.062 1 86.75 520 PHE B O 1
ATOM 11143 N N . GLU B 1 521 ? 5.797 -38.719 -38.906 1 84.56 521 GLU B N 1
ATOM 11144 C CA . GLU B 1 521 ? 4.543 -37.969 -38.969 1 84.56 521 GLU B CA 1
ATOM 11145 C C . GLU B 1 521 ? 4.672 -36.781 -39.906 1 84.56 521 GLU B C 1
ATOM 11147 O O . GLU B 1 521 ? 5.723 -36.125 -39.938 1 84.56 521 GLU B O 1
ATOM 11152 N N . ALA B 1 522 ? 3.588 -36.531 -40.625 1 76.25 522 ALA B N 1
ATOM 11153 C CA . ALA B 1 522 ? 3.588 -35.344 -41.469 1 76.25 522 ALA B CA 1
ATOM 11154 C C . ALA B 1 522 ? 3.652 -34.094 -40.625 1 76.25 522 ALA B C 1
ATOM 11156 O O . ALA B 1 522 ? 3.137 -34.031 -39.531 1 76.25 522 ALA B O 1
ATOM 11157 N N . PRO B 1 523 ? 4.547 -33.219 -41.094 1 63.69 523 PRO B N 1
ATOM 11158 C CA . PRO B 1 523 ? 4.566 -31.953 -40.344 1 63.69 523 PRO B CA 1
ATOM 11159 C C . PRO B 1 523 ? 3.176 -31.344 -40.188 1 63.69 523 PRO B C 1
ATOM 11161 O O . PRO B 1 523 ? 2.316 -31.516 -41.062 1 63.69 523 PRO B O 1
ATOM 11164 N N . GLY B 1 524 ? 2.518 -31.516 -39.062 1 56.25 524 GLY B N 1
ATOM 11165 C CA . GLY B 1 524 ? 1.18 -31.031 -38.75 1 56.25 524 GLY B CA 1
ATOM 11166 C C . GLY B 1 524 ? 0.761 -29.844 -39.625 1 56.25 524 GLY B C 1
ATOM 11167 O O . GLY B 1 524 ? 1.392 -28.797 -39.562 1 56.25 524 GLY B O 1
ATOM 11168 N N . THR B 1 525 ? 0.56 -30.141 -40.812 1 46.84 525 THR B N 1
ATOM 11169 C CA . THR B 1 525 ? -0.107 -29.047 -41.5 1 46.84 525 THR B CA 1
ATOM 11170 C C . THR B 1 525 ? -1.322 -28.562 -40.719 1 46.84 525 THR B C 1
ATOM 11172 O O . THR B 1 525 ? -1.967 -29.344 -40 1 46.84 525 THR B O 1
ATOM 11175 N N . GLY B 1 526 ? -1.302 -27.453 -39.969 1 49.41 526 GLY B N 1
ATOM 11176 C CA . GLY B 1 526 ? -2.49 -26.844 -39.375 1 49.41 526 GLY B CA 1
ATOM 11177 C C . GLY B 1 526 ? -3.781 -27.391 -39.969 1 49.41 526 GLY B C 1
ATOM 11178 O O . GLY B 1 526 ? -4.297 -26.828 -40.938 1 49.41 526 GLY B O 1
ATOM 11179 N N . GLU B 1 527 ? -3.898 -28.578 -40.062 1 48.78 527 GLU B N 1
ATOM 11180 C CA . GLU B 1 527 ? -5.152 -29.031 -40.688 1 48.78 527 GLU B CA 1
ATOM 11181 C C . GLU B 1 527 ? -6.305 -28.094 -40.312 1 48.78 527 GLU B C 1
ATOM 11183 O O . GLU B 1 527 ? -6.289 -27.469 -39.25 1 48.78 527 GLU B O 1
ATOM 11188 N N . GLY B 1 528 ? -7.312 -27.953 -41.25 1 51.34 528 GLY B N 1
ATOM 11189 C CA . GLY B 1 528 ? -8.359 -27 -41.531 1 51.34 528 GLY B CA 1
ATOM 11190 C C . GLY B 1 528 ? -9.414 -26.922 -40.438 1 51.34 528 GLY B C 1
ATOM 11191 O O . GLY B 1 528 ? -10.141 -27.891 -40.219 1 51.34 528 GLY B O 1
ATOM 11192 N N . VAL B 1 529 ? -9.117 -26.188 -39.406 1 59.97 529 VAL B N 1
ATOM 11193 C CA . VAL B 1 529 ? -10.219 -25.766 -38.562 1 59.97 529 VAL B CA 1
ATOM 11194 C C . VAL B 1 529 ? -11.461 -25.484 -39.375 1 59.97 529 VAL B C 1
ATOM 11196 O O . VAL B 1 529 ? -11.414 -24.688 -40.312 1 59.97 529 VAL B O 1
ATOM 11199 N N . GLN B 1 530 ? -12.391 -26.469 -39.156 1 69.06 530 GLN B N 1
ATOM 11200 C CA . GLN B 1 530 ? -13.664 -26.125 -39.781 1 69.06 530 GLN B CA 1
ATOM 11201 C C . GLN B 1 530 ? -14.125 -24.734 -39.375 1 69.06 530 GLN B C 1
ATOM 11203 O O . GLN B 1 530 ? -13.906 -24.312 -38.219 1 69.06 530 GLN B O 1
ATOM 11208 N N . PRO B 1 531 ? -14.469 -24.047 -40.312 1 77.19 531 PRO B N 1
ATOM 11209 C CA . PRO B 1 531 ? -14.93 -22.688 -40 1 77.19 531 PRO B CA 1
ATOM 11210 C C . PRO B 1 531 ? -16.047 -22.688 -38.969 1 77.19 531 PRO B C 1
ATOM 11212 O O . PRO B 1 531 ? -16.875 -23.594 -38.938 1 77.19 531 PRO B O 1
ATOM 11215 N N . ALA B 1 532 ? -16.016 -21.859 -38.094 1 83 532 ALA B N 1
ATOM 11216 C CA . ALA B 1 532 ? -17.062 -21.656 -37.094 1 83 532 ALA B CA 1
ATOM 11217 C C . ALA B 1 532 ? -18.406 -21.391 -37.75 1 83 532 ALA B C 1
ATOM 11219 O O . ALA B 1 532 ? -18.484 -20.719 -38.781 1 83 532 ALA B O 1
ATOM 11220 N N . LYS B 1 533 ? -19.391 -22 -37.312 1 88.44 533 LYS B N 1
ATOM 11221 C CA . LYS B 1 533 ? -20.766 -21.797 -37.75 1 88.44 533 LYS B CA 1
ATOM 11222 C C . LYS B 1 533 ? -21.703 -21.484 -36.594 1 88.44 533 LYS B C 1
ATOM 11224 O O . LYS B 1 533 ? -21.375 -21.766 -35.438 1 88.44 533 LYS B O 1
ATOM 11229 N N . PRO B 1 534 ? -22.859 -20.953 -36.969 1 91.62 534 PRO B N 1
ATOM 11230 C CA . PRO B 1 534 ? -23.812 -20.703 -35.906 1 91.62 534 PRO B CA 1
ATOM 11231 C C . PRO B 1 534 ? -24.375 -21.984 -35.281 1 91.62 534 PRO B C 1
ATOM 11233 O O . PRO B 1 534 ? -24.609 -22.953 -36 1 91.62 534 PRO B O 1
ATOM 11236 N N . LEU B 1 535 ? -24.562 -21.984 -34.031 1 92.06 535 LEU B N 1
ATOM 11237 C CA . LEU B 1 535 ? -25.031 -23.156 -33.281 1 92.06 535 LEU B CA 1
ATOM 11238 C C . LEU B 1 535 ? -26.422 -23.562 -33.75 1 92.06 535 LEU B C 1
ATOM 11240 O O . LEU B 1 535 ? -26.703 -24.75 -33.938 1 92.06 535 LEU B O 1
ATOM 11244 N N . ALA B 1 536 ? -27.281 -22.609 -33.844 1 91.56 536 ALA B N 1
ATOM 11245 C CA . ALA B 1 536 ? -28.672 -22.828 -34.25 1 91.56 536 ALA B CA 1
ATOM 11246 C C . ALA B 1 536 ? -29.172 -21.703 -35.125 1 91.56 536 ALA B C 1
ATOM 11248 O O . ALA B 1 536 ? -28.688 -20.578 -35.062 1 91.56 536 ALA B O 1
ATOM 11249 N N . ALA B 1 537 ? -30.219 -22.062 -35.844 1 89.81 537 ALA B N 1
ATOM 11250 C CA . ALA B 1 537 ? -30.781 -21.078 -36.75 1 89.81 537 ALA B CA 1
ATOM 11251 C C . ALA B 1 537 ? -31.891 -20.266 -36.094 1 89.81 537 ALA B C 1
ATOM 11253 O O . ALA B 1 537 ? -32.094 -19.094 -36.406 1 89.81 537 ALA B O 1
ATOM 11254 N N . GLU B 1 538 ? -32.594 -20.906 -35.281 1 93.19 538 GLU B N 1
ATOM 11255 C CA . GLU B 1 538 ? -33.719 -20.25 -34.594 1 93.19 538 GLU B CA 1
ATOM 11256 C C . GLU B 1 538 ? -33.531 -20.266 -33.094 1 93.19 538 GLU B C 1
ATOM 11258 O O . GLU B 1 538 ? -33.062 -21.25 -32.5 1 93.19 538 GLU B O 1
ATOM 11263 N N . TRP B 1 539 ? -33.875 -19.188 -32.562 1 97.25 539 TRP B N 1
ATOM 11264 C CA . TRP B 1 539 ? -33.781 -19 -31.109 1 97.25 539 TRP B CA 1
ATOM 11265 C C . TRP B 1 539 ? -35.094 -18.438 -30.531 1 97.25 539 TRP B C 1
ATOM 11267 O O . TRP B 1 539 ? -35.812 -17.719 -31.234 1 97.25 539 TRP B O 1
ATOM 11277 N N . ARG B 1 540 ? -35.375 -18.766 -29.344 1 98.12 540 ARG B N 1
ATOM 11278 C CA . ARG B 1 540 ? -36.5 -18.219 -28.594 1 98.12 540 ARG B CA 1
ATOM 11279 C C . ARG B 1 540 ? -36.031 -17.75 -27.219 1 98.12 540 ARG B C 1
ATOM 11281 O O . ARG B 1 540 ? -35.125 -18.312 -26.625 1 98.12 540 ARG B O 1
ATOM 11288 N N . LEU B 1 541 ? -36.625 -16.703 -26.734 1 98.44 541 LEU B N 1
ATOM 11289 C CA . LEU B 1 541 ? -36.25 -16.078 -25.469 1 98.44 541 LEU B CA 1
ATOM 11290 C C . LEU B 1 541 ? -37.438 -15.875 -24.562 1 98.44 541 LEU B C 1
ATOM 11292 O O . LEU B 1 541 ? -38.5 -15.461 -25.016 1 98.44 541 LEU B O 1
ATOM 11296 N N . ALA B 1 542 ? -37.312 -16.219 -23.328 1 98.31 542 ALA B N 1
ATOM 11297 C CA . ALA B 1 542 ? -38.312 -15.953 -22.297 1 98.31 542 ALA B CA 1
ATOM 11298 C C . ALA B 1 542 ? -37.719 -15.055 -21.203 1 98.31 542 ALA B C 1
ATOM 11300 O O . ALA B 1 542 ? -36.781 -15.445 -20.5 1 98.31 542 ALA B O 1
ATOM 11301 N N . ALA B 1 543 ? -38.281 -13.922 -21.031 1 96.75 543 ALA B N 1
ATOM 11302 C CA . ALA B 1 543 ? -37.906 -13.055 -19.922 1 96.75 543 ALA B CA 1
ATOM 11303 C C . ALA B 1 543 ? -38.375 -13.609 -18.594 1 96.75 543 ALA B C 1
ATOM 11305 O O . ALA B 1 543 ? -39.5 -14.141 -18.5 1 96.75 543 ALA B O 1
ATOM 11306 N N . ILE B 1 544 ? -37.5 -13.461 -17.578 1 94.94 544 ILE B N 1
ATOM 11307 C CA . ILE B 1 544 ? -37.812 -13.93 -16.234 1 94.94 544 ILE B CA 1
ATOM 11308 C C . ILE B 1 544 ? -37.75 -12.766 -15.25 1 94.94 544 ILE B C 1
ATOM 11310 O O . ILE B 1 544 ? -36.969 -11.82 -15.445 1 94.94 544 ILE B O 1
ATOM 11314 N N . ASP B 1 545 ? -38.625 -12.789 -14.258 1 93 545 ASP B N 1
ATOM 11315 C CA . ASP B 1 545 ? -38.469 -11.859 -13.148 1 93 545 ASP B CA 1
ATOM 11316 C C . ASP B 1 545 ? -37.219 -12.164 -12.344 1 93 545 ASP B C 1
ATOM 11318 O O . ASP B 1 545 ? -37.156 -13.188 -11.656 1 93 545 ASP B O 1
ATOM 11322 N N . PRO B 1 546 ? -36.281 -11.258 -12.43 1 90.81 546 PRO B N 1
ATOM 11323 C CA . PRO B 1 546 ? -35 -11.57 -11.844 1 90.81 546 PRO B CA 1
ATOM 11324 C C . PRO B 1 546 ? -35.031 -11.672 -10.32 1 90.81 546 PRO B C 1
ATOM 11326 O O . PRO B 1 546 ? -34.125 -12.234 -9.703 1 90.81 546 PRO B O 1
ATOM 11329 N N . ALA B 1 547 ? -35.969 -11.102 -9.656 1 90.69 547 ALA B N 1
ATOM 11330 C CA . ALA B 1 547 ? -36.094 -11.078 -8.203 1 90.69 547 ALA B CA 1
ATOM 11331 C C . ALA B 1 547 ? -36.75 -12.344 -7.68 1 90.69 547 ALA B C 1
ATOM 11333 O O . ALA B 1 547 ? -36.719 -12.625 -6.48 1 90.69 547 ALA B O 1
ATOM 11334 N N . GLN B 1 548 ? -37.281 -13.094 -8.547 1 92.81 548 GLN B N 1
ATOM 11335 C CA . GLN B 1 548 ? -38 -14.289 -8.141 1 92.81 548 GLN B CA 1
ATOM 11336 C C . GLN B 1 548 ? -37.156 -15.539 -8.297 1 92.81 548 GLN B C 1
ATOM 11338 O O . GLN B 1 548 ? -36.344 -15.633 -9.219 1 92.81 548 GLN B O 1
ATOM 11343 N N . PRO B 1 549 ? -37.438 -16.5 -7.383 1 95.62 549 PRO B N 1
ATOM 11344 C CA . PRO B 1 549 ? -36.656 -17.75 -7.457 1 95.62 549 PRO B CA 1
ATOM 11345 C C . PRO B 1 549 ? -36.906 -18.531 -8.742 1 95.62 549 PRO B C 1
ATOM 11347 O O . PRO B 1 549 ? -38.031 -18.562 -9.234 1 95.62 549 PRO B O 1
ATOM 11350 N N . LEU B 1 550 ? -35.906 -19.141 -9.242 1 94.5 550 LEU B N 1
ATOM 11351 C CA . LEU B 1 550 ? -36 -20 -10.422 1 94.5 550 LEU B CA 1
ATOM 11352 C C . LEU B 1 550 ? -36.312 -21.438 -10.023 1 94.5 550 LEU B C 1
ATOM 11354 O O . LEU B 1 550 ? -35.594 -22.359 -10.445 1 94.5 550 LEU B O 1
ATOM 11358 N N . THR B 1 551 ? -37.156 -21.578 -9.203 1 93.25 551 THR B N 1
ATOM 11359 C CA . THR B 1 551 ? -37.625 -22.875 -8.734 1 93.25 551 THR B CA 1
ATOM 11360 C C . THR B 1 551 ? -39.125 -22.828 -8.398 1 93.25 551 THR B C 1
ATOM 11362 O O . THR B 1 551 ? -39.688 -21.75 -8.242 1 93.25 551 THR B O 1
ATOM 11365 N N . GLU B 1 552 ? -39.781 -23.984 -8.305 1 88.06 552 GLU B N 1
ATOM 11366 C CA . GLU B 1 552 ? -41.188 -24.078 -7.965 1 88.06 552 GLU B CA 1
ATOM 11367 C C . GLU B 1 552 ? -41.406 -24.031 -6.453 1 88.06 552 GLU B C 1
ATOM 11369 O O . GLU B 1 552 ? -42.5 -23.781 -5.984 1 88.06 552 GLU B O 1
ATOM 11374 N N . GLU B 1 553 ? -40.344 -24.203 -5.789 1 90.56 553 GLU B N 1
ATOM 11375 C CA . GLU B 1 553 ? -40.438 -24.172 -4.332 1 90.56 553 GLU B CA 1
ATOM 11376 C C . GLU B 1 553 ? -40.594 -22.734 -3.818 1 90.56 553 GLU B C 1
ATOM 11378 O O . GLU B 1 553 ? -39.969 -21.812 -4.348 1 90.56 553 GLU B O 1
ATOM 11383 N N . SER B 1 554 ? -41.406 -22.625 -2.859 1 91.56 554 SER B N 1
ATOM 11384 C CA . SER B 1 554 ? -41.594 -21.312 -2.264 1 91.56 554 SER B CA 1
ATOM 11385 C C . SER B 1 554 ? -40.562 -21.031 -1.181 1 91.56 554 SER B C 1
ATOM 11387 O O . SER B 1 554 ? -40.188 -21.938 -0.423 1 91.56 554 SER B O 1
ATOM 11389 N N . PRO B 1 555 ? -40.156 -19.781 -1.098 1 95 555 PRO B N 1
ATOM 11390 C CA . PRO B 1 555 ? -39.219 -19.438 -0.014 1 95 555 PRO B CA 1
ATOM 11391 C C . PRO B 1 555 ? -39.812 -19.703 1.37 1 95 555 PRO B C 1
ATOM 11393 O O . PRO B 1 555 ? -41 -19.469 1.584 1 95 555 PRO B O 1
ATOM 11396 N N . THR B 1 556 ? -39 -20.109 2.283 1 96.25 556 THR B N 1
ATOM 11397 C CA . THR B 1 556 ? -39.438 -20.375 3.648 1 96.25 556 THR B CA 1
ATOM 11398 C C . THR B 1 556 ? -38.875 -19.344 4.613 1 96.25 556 THR B C 1
ATOM 11400 O O . THR B 1 556 ? -37.75 -18.844 4.418 1 96.25 556 THR B O 1
ATOM 11403 N N . PRO B 1 557 ? -39.719 -19.031 5.656 1 97.12 557 PRO B N 1
ATOM 11404 C CA . PRO B 1 557 ? -39.219 -18.062 6.637 1 97.12 557 PRO B CA 1
ATOM 11405 C C . PRO B 1 557 ? -37.969 -18.562 7.395 1 97.12 557 PRO B C 1
ATOM 11407 O O . PRO B 1 557 ? -37.906 -19.75 7.734 1 97.12 557 PRO B O 1
ATOM 11410 N N . VAL B 1 558 ? -37.031 -17.688 7.602 1 96.62 558 VAL B N 1
ATOM 11411 C CA . VAL B 1 558 ? -35.875 -17.938 8.445 1 96.62 558 VAL B CA 1
ATOM 11412 C C . VAL B 1 558 ? -35.688 -16.797 9.43 1 96.62 558 VAL B C 1
ATOM 11414 O O . VAL B 1 558 ? -36.125 -15.664 9.172 1 96.62 558 VAL B O 1
ATOM 11417 N N . SER B 1 559 ? -35.188 -17.031 10.594 1 92.88 559 SER B N 1
ATOM 11418 C CA . SER B 1 559 ? -35.062 -16.031 11.648 1 92.88 559 SER B CA 1
ATOM 11419 C C . SER B 1 559 ? -34.094 -14.922 11.25 1 92.88 559 SER B C 1
ATOM 11421 O O . SER B 1 559 ? -34.281 -13.758 11.609 1 92.88 559 SER B O 1
ATOM 11423 N N . GLN B 1 560 ? -33.031 -15.281 10.602 1 93.69 560 GLN B N 1
ATOM 11424 C CA . GLN B 1 560 ? -32.062 -14.336 10.109 1 93.69 560 GLN B CA 1
ATOM 11425 C C . GLN B 1 560 ? -31.406 -14.828 8.812 1 93.69 560 GLN B C 1
ATOM 11427 O O . GLN B 1 560 ? -31.469 -16.016 8.508 1 93.69 560 GLN B O 1
ATOM 11432 N N . ALA B 1 561 ? -30.938 -13.828 8.078 1 95.88 561 ALA B N 1
ATOM 11433 C CA . ALA B 1 561 ? -30.109 -14.242 6.949 1 95.88 561 ALA B CA 1
ATOM 11434 C C . ALA B 1 561 ? -28.844 -14.953 7.426 1 95.88 561 ALA B C 1
ATOM 11436 O O . ALA B 1 561 ? -28.234 -14.547 8.414 1 95.88 561 ALA B O 1
ATOM 11437 N N . ASP B 1 562 ? -28.547 -16.016 6.82 1 96.06 562 ASP B N 1
ATOM 11438 C CA . ASP B 1 562 ? -27.328 -16.766 7.09 1 96.06 562 ASP B CA 1
ATOM 11439 C C . ASP B 1 562 ? -26.812 -17.453 5.824 1 96.06 562 ASP B C 1
ATOM 11441 O O . ASP B 1 562 ? -27.453 -17.391 4.773 1 96.06 562 ASP B O 1
ATOM 11445 N N . TYR B 1 563 ? -25.703 -18.047 5.977 1 97.69 563 TYR B N 1
ATOM 11446 C CA . TYR B 1 563 ? -25.078 -18.656 4.812 1 97.69 563 TYR B CA 1
ATOM 11447 C C . TYR B 1 563 ? -25.922 -19.812 4.285 1 97.69 563 TYR B C 1
ATOM 11449 O O . TYR B 1 563 ? -26.609 -20.484 5.055 1 97.69 563 TYR B O 1
ATOM 11457 N N . LEU B 1 564 ? -25.859 -20.016 3.062 1 98 564 LEU B N 1
ATOM 11458 C CA . LEU B 1 564 ? -26.688 -20.984 2.348 1 98 564 LEU B CA 1
ATOM 11459 C C . LEU B 1 564 ? -26.453 -22.406 2.869 1 98 564 LEU B C 1
ATOM 11461 O O . LEU B 1 564 ? -27.406 -23.156 3.07 1 98 564 LEU B O 1
ATOM 11465 N N . GLU B 1 565 ? -25.219 -22.719 3.145 1 97.31 565 GLU B N 1
ATOM 11466 C CA . GLU B 1 565 ? -24.875 -24.078 3.59 1 97.31 565 GLU B CA 1
ATOM 11467 C C . GLU B 1 565 ? -25.547 -24.406 4.918 1 97.31 565 GLU B C 1
ATOM 11469 O O . GLU B 1 565 ? -25.906 -25.547 5.172 1 97.31 565 GLU B O 1
ATOM 11474 N N . LYS B 1 566 ? -25.75 -23.438 5.703 1 96.25 566 LYS B N 1
ATOM 11475 C CA . LYS B 1 566 ? -26.422 -23.641 6.988 1 96.25 566 LYS B CA 1
ATOM 11476 C C . LYS B 1 566 ? -27.891 -24.016 6.801 1 96.25 566 LYS B C 1
ATOM 11478 O O . LYS B 1 566 ? -28.531 -24.5 7.727 1 96.25 566 LYS B O 1
ATOM 11483 N N . HIS B 1 567 ? -28.422 -23.766 5.645 1 95.31 567 HIS B N 1
ATOM 11484 C CA . HIS B 1 567 ? -29.797 -24.094 5.328 1 95.31 567 HIS B CA 1
ATOM 11485 C C . HIS B 1 567 ? -29.891 -25.234 4.328 1 95.31 567 HIS B C 1
ATOM 11487 O O . HIS B 1 567 ? -30.922 -25.422 3.672 1 95.31 567 HIS B O 1
ATOM 11493 N N . GLY B 1 568 ? -28.781 -25.891 4.094 1 94.25 568 GLY B N 1
ATOM 11494 C CA . GLY B 1 568 ? -28.766 -27.094 3.271 1 94.25 568 GLY B CA 1
ATOM 11495 C C . GLY B 1 568 ? -28.594 -26.797 1.794 1 94.25 568 GLY B C 1
ATOM 11496 O O . GLY B 1 568 ? -28.719 -27.688 0.958 1 94.25 568 GLY B O 1
ATOM 11497 N N . ILE B 1 569 ? -28.422 -25.609 1.415 1 96.38 569 ILE B N 1
ATOM 11498 C CA . ILE B 1 569 ? -28.141 -25.25 0.029 1 96.38 569 ILE B CA 1
ATOM 11499 C C . ILE B 1 569 ? -26.641 -25.297 -0.229 1 96.38 569 ILE B C 1
ATOM 11501 O O . ILE B 1 569 ? -25.922 -24.359 0.09 1 96.38 569 ILE B O 1
ATOM 11505 N N . LEU B 1 570 ? -26.188 -26.344 -0.815 1 97.12 570 LEU B N 1
ATOM 11506 C CA . LEU B 1 570 ? -24.766 -26.656 -0.863 1 97.12 570 LEU B CA 1
ATOM 11507 C C . LEU B 1 570 ? -24.172 -26.297 -2.221 1 97.12 570 LEU B C 1
ATOM 11509 O O . LEU B 1 570 ? -22.953 -26.219 -2.373 1 97.12 570 LEU B O 1
ATOM 11513 N N . ARG B 1 571 ? -25.016 -26.141 -3.271 1 96.44 571 ARG B N 1
ATOM 11514 C CA . ARG B 1 571 ? -24.656 -25.734 -4.625 1 96.44 571 ARG B CA 1
ATOM 11515 C C . ARG B 1 571 ? -25.797 -24.969 -5.293 1 96.44 571 ARG B C 1
ATOM 11517 O O . ARG B 1 571 ? -26.938 -25.031 -4.836 1 96.44 571 ARG B O 1
ATOM 11524 N N . GLY B 1 572 ? -25.406 -24.25 -6.242 1 97.12 572 GLY B N 1
ATOM 11525 C CA . GLY B 1 572 ? -26.438 -23.578 -7.035 1 97.12 572 GLY B CA 1
ATOM 11526 C C . GLY B 1 572 ? -26.719 -22.172 -6.57 1 97.12 572 GLY B C 1
ATOM 11527 O O . GLY B 1 572 ? -25.797 -21.391 -6.344 1 97.12 572 GLY B O 1
ATOM 11528 N N . TYR B 1 573 ? -28.031 -21.828 -6.555 1 97.62 573 TYR B N 1
ATOM 11529 C CA . TYR B 1 573 ? -28.484 -20.469 -6.234 1 97.62 573 TYR B CA 1
ATOM 11530 C C . TYR B 1 573 ? -29.266 -20.453 -4.93 1 97.62 573 TYR B C 1
ATOM 11532 O O . TYR B 1 573 ? -29.781 -21.484 -4.492 1 97.62 573 TYR B O 1
ATOM 11540 N N . GLY B 1 574 ? -29.219 -19.312 -4.297 1 97.5 574 GLY B N 1
ATOM 11541 C CA . GLY B 1 574 ? -30.094 -18.984 -3.189 1 97.5 574 GLY B CA 1
ATOM 11542 C C . GLY B 1 574 ? -30.75 -17.625 -3.316 1 97.5 574 GLY B C 1
ATOM 11543 O O . GLY B 1 574 ? -30.125 -16.672 -3.789 1 97.5 574 GLY B O 1
ATOM 11544 N N . TRP B 1 575 ? -32.094 -17.5 -2.971 1 97.81 575 TRP B N 1
ATOM 11545 C CA . TRP B 1 575 ? -32.812 -16.234 -2.961 1 97.81 575 TRP B CA 1
ATOM 11546 C C . TRP B 1 575 ? -33.188 -15.844 -1.543 1 97.81 575 TRP B C 1
ATOM 11548 O O . TRP B 1 575 ? -34 -16.547 -0.897 1 97.81 575 TRP B O 1
ATOM 11558 N N . TYR B 1 576 ? -32.594 -14.719 -1.121 1 98.12 576 TYR B N 1
ATOM 11559 C CA . TYR B 1 576 ? -33.031 -14.078 0.118 1 98.12 576 TYR B CA 1
ATOM 11560 C C . TYR B 1 576 ? -34.094 -13.016 -0.152 1 98.12 576 TYR B C 1
ATOM 11562 O O . TYR B 1 576 ? -33.938 -12.188 -1.055 1 98.12 576 TYR B O 1
ATOM 11570 N N . GLN B 1 577 ? -35.156 -13.047 0.534 1 97.62 577 GLN B N 1
ATOM 11571 C CA . GLN B 1 577 ? -36.156 -11.984 0.51 1 97.62 577 GLN B CA 1
ATOM 11572 C C . GLN B 1 577 ? -36.406 -11.414 1.907 1 97.62 577 GLN B C 1
ATOM 11574 O O . GLN B 1 577 ? -36.406 -12.164 2.891 1 97.62 577 GLN B O 1
ATOM 11579 N N . ALA B 1 578 ? -36.5 -10.102 1.957 1 97.56 578 ALA B N 1
ATOM 11580 C CA . ALA B 1 578 ? -36.656 -9.477 3.27 1 97.56 578 ALA B CA 1
ATOM 11581 C C . ALA B 1 578 ? -37.406 -8.164 3.168 1 97.56 578 ALA B C 1
ATOM 11583 O O . ALA B 1 578 ? -37.625 -7.652 2.068 1 97.56 578 ALA B O 1
ATOM 11584 N N . GLN B 1 579 ? -37.844 -7.719 4.309 1 96.31 579 GLN B N 1
ATOM 11585 C CA . GLN B 1 579 ? -38.5 -6.414 4.449 1 96.31 579 GLN B CA 1
ATOM 11586 C C . GLN B 1 579 ? -37.562 -5.426 5.16 1 96.31 579 GLN B C 1
ATOM 11588 O O . GLN B 1 579 ? -36.719 -5.824 5.969 1 96.31 579 GLN B O 1
ATOM 11593 N N . LEU B 1 580 ? -37.719 -4.203 4.797 1 91.94 580 LEU B N 1
ATOM 11594 C CA . LEU B 1 580 ? -37 -3.123 5.449 1 91.94 580 LEU B CA 1
ATOM 11595 C C . LEU B 1 580 ? -37.938 -2.254 6.277 1 91.94 580 LEU B C 1
ATOM 11597 O O . LEU B 1 580 ? -38.906 -1.709 5.754 1 91.94 580 LEU B O 1
ATOM 11601 N N . PRO B 1 581 ? -37.625 -2.17 7.52 1 85.56 581 PRO B N 1
ATOM 11602 C CA . PRO B 1 581 ? -38.469 -1.333 8.367 1 85.56 581 PRO B CA 1
ATOM 11603 C C . PRO B 1 581 ? -38.469 0.135 7.941 1 85.56 581 PRO B C 1
ATOM 11605 O O . PRO B 1 581 ? -37.5 0.593 7.309 1 85.56 581 PRO B O 1
ATOM 11608 N N . THR B 1 582 ? -39.562 0.81 8.312 1 78.38 582 THR B N 1
ATOM 11609 C CA . THR B 1 582 ? -39.656 2.229 7.996 1 78.38 582 THR B CA 1
ATOM 11610 C C . THR B 1 582 ? -38.656 3.047 8.781 1 78.38 582 THR B C 1
ATOM 11612 O O . THR B 1 582 ? -38.406 2.779 9.961 1 78.38 582 THR B O 1
ATOM 11615 N N . VAL B 1 583 ? -37.969 3.867 8.039 1 68.44 583 VAL B N 1
ATOM 11616 C CA . VAL B 1 583 ? -36.969 4.77 8.617 1 68.44 583 VAL B CA 1
ATOM 11617 C C . VAL B 1 583 ? -37.656 5.836 9.461 1 68.44 583 VAL B C 1
ATOM 11619 O O . VAL B 1 583 ? -38.75 6.316 9.094 1 68.44 583 VAL B O 1
ATOM 11622 N N . PRO B 1 584 ? -37.312 5.977 10.688 1 59.44 584 PRO B N 1
ATOM 11623 C CA . PRO B 1 584 ? -37.969 7.059 11.422 1 59.44 584 PRO B CA 1
ATOM 11624 C C . PRO B 1 584 ? -38.125 8.336 10.594 1 59.44 584 PRO B C 1
ATOM 11626 O O . PRO B 1 584 ? -37.406 8.516 9.602 1 59.44 584 PRO B O 1
ATOM 11629 N N . GLU B 1 585 ? -39.219 9.133 10.82 1 54.47 585 GLU B N 1
ATOM 11630 C CA . GLU B 1 585 ? -39.719 10.297 10.109 1 54.47 585 GLU B CA 1
ATOM 11631 C C . GLU B 1 585 ? -38.656 10.977 9.289 1 54.47 585 GLU B C 1
ATOM 11633 O O . GLU B 1 585 ? -38.875 11.359 8.141 1 54.47 585 GLU B O 1
ATOM 11638 N N . ALA B 1 586 ? -37.656 11.5 9.852 1 52.34 586 ALA B N 1
ATOM 11639 C CA . ALA B 1 586 ? -36.719 12.43 9.227 1 52.34 586 ALA B CA 1
ATOM 11640 C C . ALA B 1 586 ? -35.625 11.68 8.492 1 52.34 586 ALA B C 1
ATOM 11642 O O . ALA B 1 586 ? -34.719 12.289 7.941 1 52.34 586 ALA B O 1
ATOM 11643 N N . GLY B 1 587 ? -35.844 10.289 8.258 1 61.84 587 GLY B N 1
ATOM 11644 C CA . GLY B 1 587 ? -34.531 9.805 7.863 1 61.84 587 GLY B CA 1
ATOM 11645 C C . GLY B 1 587 ? -34.5 9.219 6.465 1 61.84 587 GLY B C 1
ATOM 11646 O O . GLY B 1 587 ? -35.469 8.602 6.027 1 61.84 587 GLY B O 1
ATOM 11647 N N . ARG B 1 588 ? -33.75 9.688 5.551 1 78.94 588 ARG B N 1
ATOM 11648 C CA . ARG B 1 588 ? -33.438 9.242 4.191 1 78.94 588 ARG B CA 1
ATOM 11649 C C . ARG B 1 588 ? -32.531 8.016 4.207 1 78.94 588 ARG B C 1
ATOM 11651 O O . ARG B 1 588 ? -31.719 7.855 5.113 1 78.94 588 ARG B O 1
ATOM 11658 N N . GLN B 1 589 ? -32.969 7.02 3.359 1 89.88 589 GLN B N 1
ATOM 11659 C CA . GLN B 1 589 ? -32.062 5.918 3.125 1 89.88 589 GLN B CA 1
ATOM 11660 C C . GLN B 1 589 ? -30.859 6.371 2.285 1 89.88 589 GLN B C 1
ATOM 11662 O O . GLN B 1 589 ? -31.047 6.887 1.178 1 89.88 589 GLN B O 1
ATOM 11667 N N . LEU B 1 590 ? -29.75 6.238 2.867 1 92.12 590 LEU B N 1
ATOM 11668 C CA . LEU B 1 590 ? -28.516 6.68 2.201 1 92.12 590 LEU B CA 1
ATOM 11669 C C . LEU B 1 590 ? -27.922 5.555 1.358 1 92.12 590 LEU B C 1
ATOM 11671 O O . LEU B 1 590 ? -27.203 5.812 0.394 1 92.12 590 LEU B O 1
ATOM 11675 N N . GLY B 1 591 ? -28.188 4.336 1.681 1 94.38 591 GLY B N 1
ATOM 11676 C CA . GLY B 1 591 ? -27.641 3.156 1.025 1 94.38 591 GLY B CA 1
ATOM 11677 C C . GLY B 1 591 ? -27.875 1.878 1.807 1 94.38 591 GLY B C 1
ATOM 11678 O O . GLY B 1 591 ? -28.688 1.844 2.723 1 94.38 591 GLY B O 1
ATOM 11679 N N . PHE B 1 592 ? -27.188 0.794 1.372 1 95.81 592 PHE B N 1
ATOM 11680 C CA . PHE B 1 592 ? -27.344 -0.499 2.029 1 95.81 592 PHE B CA 1
ATOM 11681 C C . PHE B 1 592 ? -25.984 -1.026 2.488 1 95.81 592 PHE B C 1
ATOM 11683 O O . PHE B 1 592 ? -24.969 -0.831 1.81 1 95.81 592 PHE B O 1
ATOM 11690 N N . PHE B 1 593 ? -26 -1.579 3.664 1 96.88 593 PHE B N 1
ATOM 11691 C CA . PHE B 1 593 ? -24.859 -2.346 4.152 1 96.88 593 PHE B CA 1
ATOM 11692 C C . PHE B 1 593 ? -25.078 -3.838 3.932 1 96.88 593 PHE B C 1
ATOM 11694 O O . PHE B 1 593 ? -26.016 -4.422 4.484 1 96.88 593 PHE B O 1
ATOM 11701 N N . LEU B 1 594 ? -24.25 -4.383 3.068 1 97.75 594 LEU B N 1
ATOM 11702 C CA . LEU B 1 594 ? -24.234 -5.824 2.83 1 97.75 594 LEU B CA 1
ATOM 11703 C C . LEU B 1 594 ? -23.219 -6.512 3.74 1 97.75 594 LEU B C 1
ATOM 11705 O O . LEU B 1 594 ? -22.016 -6.246 3.654 1 97.75 594 LEU B O 1
ATOM 11709 N N . ASN B 1 595 ? -23.688 -7.406 4.586 1 97.44 595 ASN B N 1
ATOM 11710 C CA . ASN B 1 595 ? -22.859 -8.016 5.613 1 97.44 595 ASN B CA 1
ATOM 11711 C C . ASN B 1 595 ? -22.266 -9.344 5.148 1 97.44 595 ASN B C 1
ATOM 11713 O O . ASN B 1 595 ? -23.016 -10.312 4.949 1 97.44 595 ASN B O 1
ATOM 11717 N N . LYS B 1 596 ? -20.984 -9.398 5.004 1 97.06 596 LYS B N 1
ATOM 11718 C CA . LYS B 1 596 ? -20.219 -10.602 4.727 1 97.06 596 LYS B CA 1
ATOM 11719 C C . LYS B 1 596 ? -20.797 -11.367 3.543 1 97.06 596 LYS B C 1
ATOM 11721 O O . LYS B 1 596 ? -21.125 -12.555 3.658 1 97.06 596 LYS B O 1
ATOM 11726 N N . GLY B 1 597 ? -20.797 -10.766 2.393 1 97.19 597 GLY B N 1
ATOM 11727 C CA . GLY B 1 597 ? -21.422 -11.352 1.215 1 97.19 597 GLY B CA 1
ATOM 11728 C C . GLY B 1 597 ? -20.453 -12.164 0.37 1 97.19 597 GLY B C 1
ATOM 11729 O O . GLY B 1 597 ? -19.312 -11.758 0.18 1 97.19 597 GLY B O 1
ATOM 11730 N N . SER B 1 598 ? -20.922 -13.328 -0.156 1 95.38 598 SER B N 1
ATOM 11731 C CA . SER B 1 598 ? -20.188 -14.195 -1.074 1 95.38 598 SER B CA 1
ATOM 11732 C C . SER B 1 598 ? -21.125 -15.109 -1.845 1 95.38 598 SER B C 1
ATOM 11734 O O . SER B 1 598 ? -22.156 -15.531 -1.318 1 95.38 598 SER B O 1
ATOM 11736 N N . ASP B 1 599 ? -20.922 -15.414 -3.094 1 94.56 599 ASP B N 1
ATOM 11737 C CA . ASP B 1 599 ? -19.875 -15.203 -4.086 1 94.56 599 ASP B CA 1
ATOM 11738 C C . ASP B 1 599 ? -20.281 -14.133 -5.094 1 94.56 599 ASP B C 1
ATOM 11740 O O . ASP B 1 599 ? -19.625 -13.086 -5.195 1 94.56 599 ASP B O 1
ATOM 11744 N N . VAL B 1 600 ? -21.5 -14.477 -5.645 1 97.56 600 VAL B N 1
ATOM 11745 C CA . VAL B 1 600 ? -22.094 -13.539 -6.594 1 97.56 600 VAL B CA 1
ATOM 11746 C C . VAL B 1 600 ? -23.469 -13.086 -6.078 1 97.56 600 VAL B C 1
ATOM 11748 O O . VAL B 1 600 ? -24.375 -13.898 -5.934 1 97.56 600 VAL B O 1
ATOM 11751 N N . LEU B 1 601 ? -23.609 -11.836 -5.828 1 97.94 601 LEU B N 1
ATOM 11752 C CA . LEU B 1 601 ? -24.828 -11.32 -5.219 1 97.94 601 LEU B CA 1
ATOM 11753 C C . LEU B 1 601 ? -25.469 -10.258 -6.102 1 97.94 601 LEU B C 1
ATOM 11755 O O . LEU B 1 601 ? -24.859 -9.211 -6.359 1 97.94 601 LEU B O 1
ATOM 11759 N N . SER B 1 602 ? -26.656 -10.531 -6.566 1 97.94 602 SER B N 1
ATOM 11760 C CA . SER B 1 602 ? -27.438 -9.539 -7.289 1 97.94 602 SER B CA 1
ATOM 11761 C C . SER B 1 602 ? -28.594 -9.016 -6.43 1 97.94 602 SER B C 1
ATOM 11763 O O . SER B 1 602 ? -29.391 -9.797 -5.926 1 97.94 602 SER B O 1
ATOM 11765 N N . LEU B 1 603 ? -28.641 -7.77 -6.281 1 97.25 603 LEU B N 1
ATOM 11766 C CA . LEU B 1 603 ? -29.609 -7.16 -5.375 1 97.25 603 LEU B CA 1
ATOM 11767 C C . LEU B 1 603 ? -30.703 -6.457 -6.156 1 97.25 603 LEU B C 1
ATOM 11769 O O . LEU B 1 603 ? -30.438 -5.785 -7.152 1 97.25 603 LEU B O 1
ATOM 11773 N N . TYR B 1 604 ? -31.969 -6.598 -5.684 1 96.69 604 TYR B N 1
ATOM 11774 C CA . TYR B 1 604 ? -33.156 -5.961 -6.254 1 96.69 604 TYR B CA 1
ATOM 11775 C C . TYR B 1 604 ? -34 -5.309 -5.164 1 96.69 604 TYR B C 1
ATOM 11777 O O . TYR B 1 604 ? -34.469 -5.98 -4.242 1 96.69 604 TYR B O 1
ATOM 11785 N N . ALA B 1 605 ? -34.156 -4.086 -5.207 1 94.12 605 ALA B N 1
ATOM 11786 C CA . ALA B 1 605 ? -35 -3.328 -4.305 1 94.12 605 ALA B CA 1
ATOM 11787 C C . ALA B 1 605 ? -36.375 -3.082 -4.938 1 94.12 605 ALA B C 1
ATOM 11789 O O . ALA B 1 605 ? -36.531 -2.227 -5.816 1 94.12 605 ALA B O 1
ATOM 11790 N N . GLU B 1 606 ? -37.375 -3.777 -4.461 1 92.12 606 GLU B N 1
ATOM 11791 C CA . GLU B 1 606 ? -38.719 -3.701 -5.031 1 92.12 606 GLU B CA 1
ATOM 11792 C C . GLU B 1 606 ? -38.688 -3.902 -6.543 1 92.12 606 GLU B C 1
ATOM 11794 O O . GLU B 1 606 ? -39.281 -3.129 -7.289 1 92.12 606 GLU B O 1
ATOM 11799 N N . GLY B 1 607 ? -37.781 -4.844 -6.91 1 90.25 607 GLY B N 1
ATOM 11800 C CA . GLY B 1 607 ? -37.688 -5.211 -8.312 1 90.25 607 GLY B CA 1
ATOM 11801 C C . GLY B 1 607 ? -36.625 -4.418 -9.062 1 90.25 607 GLY B C 1
ATOM 11802 O O . GLY B 1 607 ? -36.219 -4.805 -10.156 1 90.25 607 GLY B O 1
ATOM 11803 N N . ARG B 1 608 ? -36.281 -3.357 -8.453 1 91.31 608 ARG B N 1
ATOM 11804 C CA . ARG B 1 608 ? -35.281 -2.529 -9.094 1 91.31 608 ARG B CA 1
ATOM 11805 C C . ARG B 1 608 ? -33.875 -3.09 -8.852 1 91.31 608 ARG B C 1
ATOM 11807 O O . ARG B 1 608 ? -33.5 -3.35 -7.711 1 91.31 608 ARG B O 1
ATOM 11814 N N . TYR B 1 609 ? -33.125 -3.139 -9.906 1 95.38 609 TYR B N 1
ATOM 11815 C CA . TYR B 1 609 ? -31.766 -3.676 -9.859 1 95.38 609 TYR B CA 1
ATOM 11816 C C . TYR B 1 609 ? -30.812 -2.688 -9.203 1 95.38 609 TYR B C 1
ATOM 11818 O O . TYR B 1 609 ? -30.703 -1.541 -9.648 1 95.38 609 TYR B O 1
ATOM 11826 N N . LEU B 1 610 ? -30.141 -3.062 -8.117 1 94.12 610 LEU B N 1
ATOM 11827 C CA . LEU B 1 610 ? -29.188 -2.209 -7.422 1 94.12 610 LEU B CA 1
ATOM 11828 C C . LEU B 1 610 ? -27.766 -2.525 -7.855 1 94.12 610 LEU B C 1
ATOM 11830 O O . LEU B 1 610 ? -26.844 -1.729 -7.625 1 94.12 610 LEU B O 1
ATOM 11834 N N . GLY B 1 611 ? -27.562 -3.758 -8.383 1 95.75 611 GLY B N 1
ATOM 11835 C CA . GLY B 1 611 ? -26.234 -4.152 -8.828 1 95.75 611 GLY B CA 1
ATOM 11836 C C . GLY B 1 611 ? -25.906 -5.594 -8.5 1 95.75 611 GLY B C 1
ATOM 11837 O O . GLY B 1 611 ? -26.625 -6.254 -7.758 1 95.75 611 GLY B O 1
ATOM 11838 N N . THR B 1 612 ? -24.844 -6.137 -9.125 1 97.25 612 THR B N 1
ATOM 11839 C CA . THR B 1 612 ? -24.219 -7.414 -8.805 1 97.25 612 THR B CA 1
ATOM 11840 C C . THR B 1 612 ? -22.844 -7.207 -8.18 1 97.25 612 THR B C 1
ATOM 11842 O O . THR B 1 612 ? -22.047 -6.395 -8.656 1 97.25 612 THR B O 1
ATOM 11845 N N . PHE B 1 613 ? -22.625 -7.902 -7.059 1 96.62 613 PHE B N 1
ATOM 11846 C CA . PHE B 1 613 ? -21.406 -7.695 -6.289 1 96.62 613 PHE B CA 1
ATOM 11847 C C . PHE B 1 613 ? -20.703 -9.023 -6 1 96.62 613 PHE B C 1
ATOM 11849 O O . PHE B 1 613 ? -21.375 -10.047 -5.832 1 96.62 613 PHE B O 1
ATOM 11856 N N . VAL B 1 614 ? -19.359 -9.008 -6.004 1 96.75 614 VAL B N 1
ATOM 11857 C CA . VAL B 1 614 ? -18.5 -10.133 -5.648 1 96.75 614 VAL B CA 1
ATOM 11858 C C . VAL B 1 614 ? -17.531 -9.711 -4.543 1 96.75 614 VAL B C 1
ATOM 11860 O O . VAL B 1 614 ? -16.328 -9.578 -4.777 1 96.75 614 VAL B O 1
ATOM 11863 N N . PRO B 1 615 ? -18.016 -9.625 -3.303 1 95.38 615 PRO B N 1
ATOM 11864 C CA . PRO B 1 615 ? -17.203 -9.039 -2.234 1 95.38 615 PRO B CA 1
ATOM 11865 C C . PRO B 1 615 ? -16.141 -10 -1.695 1 95.38 615 PRO B C 1
ATOM 11867 O O . PRO B 1 615 ? -15.25 -9.586 -0.957 1 95.38 615 PRO B O 1
ATOM 11870 N N . GLY B 1 616 ? -16.25 -11.375 -2.018 1 96.31 616 GLY B N 1
ATOM 11871 C CA . GLY B 1 616 ? -15.289 -12.336 -1.495 1 96.31 616 GLY B CA 1
ATOM 11872 C C . GLY B 1 616 ? -15.414 -12.555 0.001 1 96.31 616 GLY B C 1
ATOM 11873 O O . GLY B 1 616 ? -14.414 -12.711 0.699 1 96.31 616 GLY B O 1
ATOM 11874 N N . GLY B 1 617 ? -16.578 -12.445 0.54 1 97.25 617 GLY B N 1
ATOM 11875 C CA . GLY B 1 617 ? -16.844 -12.664 1.953 1 97.25 617 GLY B CA 1
ATOM 11876 C C . GLY B 1 617 ? -16.719 -11.398 2.783 1 97.25 617 GLY B C 1
ATOM 11877 O O . GLY B 1 617 ? -17.047 -11.391 3.971 1 97.25 617 GLY B O 1
ATOM 11878 N N . ALA B 1 618 ? -16.25 -10.328 2.244 1 96.75 618 ALA B N 1
ATOM 11879 C CA . ALA B 1 618 ? -16.172 -9.047 2.932 1 96.75 618 ALA B CA 1
ATOM 11880 C C . ALA B 1 618 ? -17.531 -8.352 2.959 1 96.75 618 ALA B C 1
ATOM 11882 O O . ALA B 1 618 ? -18.469 -8.789 2.281 1 96.75 618 ALA B O 1
ATOM 11883 N N . SER B 1 619 ? -17.641 -7.363 3.791 1 97.69 619 SER B N 1
ATOM 11884 C CA . SER B 1 619 ? -18.828 -6.52 3.787 1 97.69 619 SER B CA 1
ATOM 11885 C C . SER B 1 619 ? -18.688 -5.379 2.785 1 97.69 619 SER B C 1
ATOM 11887 O O . SER B 1 619 ? -17.594 -5.113 2.283 1 97.69 619 SER B O 1
ATOM 11889 N N . LYS B 1 620 ? -19.859 -4.789 2.457 1 96.62 620 LYS B N 1
ATOM 11890 C CA . LYS B 1 620 ? -19.875 -3.715 1.47 1 96.62 620 LYS B CA 1
ATOM 11891 C C . LYS B 1 620 ? -20.969 -2.701 1.768 1 96.62 620 LYS B C 1
ATOM 11893 O O . LYS B 1 620 ? -22.062 -3.076 2.184 1 96.62 620 LYS B O 1
ATOM 11898 N N . TYR B 1 621 ? -20.641 -1.424 1.659 1 97 621 TYR B N 1
ATOM 11899 C CA . TYR B 1 621 ? -21.625 -0.356 1.658 1 97 621 TYR B CA 1
ATOM 11900 C C . TYR B 1 621 ? -22.031 0.013 0.235 1 97 621 TYR B C 1
ATOM 11902 O O . TYR B 1 621 ? -21.172 0.27 -0.612 1 97 621 TYR B O 1
ATOM 11910 N N . ILE B 1 622 ? -23.312 -0.005 -0.091 1 95.69 622 ILE B N 1
ATOM 11911 C CA . ILE B 1 622 ? -23.875 0.313 -1.399 1 95.69 622 ILE B CA 1
ATOM 11912 C C . ILE B 1 622 ? -24.672 1.617 -1.32 1 95.69 622 ILE B C 1
ATOM 11914 O O . ILE B 1 622 ? -25.812 1.631 -0.855 1 95.69 622 ILE B O 1
ATOM 11918 N N . PRO B 1 623 ? -24.094 2.699 -1.816 1 93.81 623 PRO B N 1
ATOM 11919 C CA . PRO B 1 623 ? -24.797 3.98 -1.737 1 93.81 623 PRO B CA 1
ATOM 11920 C C . PRO B 1 623 ? -26.016 4.043 -2.66 1 93.81 623 PRO B C 1
ATOM 11922 O O . PRO B 1 623 ? -26.047 3.383 -3.701 1 93.81 623 PRO B O 1
ATOM 11925 N N . LEU B 1 624 ? -26.969 4.734 -2.25 1 91.19 624 LEU B N 1
ATOM 11926 C CA . LEU B 1 624 ? -28.125 5.035 -3.078 1 91.19 624 LEU B CA 1
ATOM 11927 C C . LEU B 1 624 ? -28.062 6.465 -3.607 1 91.19 624 LEU B C 1
ATOM 11929 O O . LEU B 1 624 ? -27.656 7.379 -2.889 1 91.19 624 LEU B O 1
ATOM 11933 N N . ASP B 1 625 ? -28.25 6.656 -4.855 1 79.06 625 ASP B N 1
ATOM 11934 C CA . ASP B 1 625 ? -28.266 7.992 -5.441 1 79.06 625 ASP B CA 1
ATOM 11935 C C . ASP B 1 625 ? -29.516 8.758 -5.055 1 79.06 625 ASP B C 1
ATOM 11937 O O . ASP B 1 625 ? -29.516 9.992 -5.016 1 79.06 625 ASP B O 1
ATOM 11941 N N . ASP B 1 626 ? -30.625 8.062 -4.93 1 73.12 626 ASP B N 1
ATOM 11942 C CA . ASP B 1 626 ? -31.891 8.734 -4.66 1 73.12 626 ASP B CA 1
ATOM 11943 C C . ASP B 1 626 ? -32.406 8.383 -3.266 1 73.12 626 ASP B C 1
ATOM 11945 O O . ASP B 1 626 ? -31.922 7.438 -2.637 1 73.12 626 ASP B O 1
ATOM 11949 N N . ASN B 1 627 ? -33.031 9.383 -2.582 1 63.66 627 ASN B N 1
ATOM 11950 C CA . ASN B 1 627 ? -33.594 9.219 -1.245 1 63.66 627 ASN B CA 1
ATOM 11951 C C . ASN B 1 627 ? -34.875 8.422 -1.276 1 63.66 627 ASN B C 1
ATOM 11953 O O . ASN B 1 627 ? -35.938 8.922 -0.86 1 63.66 627 ASN B O 1
ATOM 11957 N N . ALA B 1 628 ? -34.719 7.129 -1.806 1 67.19 628 ALA B N 1
ATOM 11958 C CA . ALA B 1 628 ? -35.969 6.391 -2.004 1 67.19 628 ALA B CA 1
ATOM 11959 C C . ALA B 1 628 ? -36.344 5.633 -0.738 1 67.19 628 ALA B C 1
ATOM 11961 O O . ALA B 1 628 ? -35.5 5.312 0.093 1 67.19 628 ALA B O 1
ATOM 11962 N N . GLY B 1 629 ? -37.531 5.578 -0.143 1 82.06 629 GLY B N 1
ATOM 11963 C CA . GLY B 1 629 ? -38.125 4.812 0.944 1 82.06 629 GLY B CA 1
ATOM 11964 C C . GLY B 1 629 ? -38.375 3.363 0.585 1 82.06 629 GLY B C 1
ATOM 11965 O O . GLY B 1 629 ? -39.5 2.889 0.664 1 82.06 629 GLY B O 1
ATOM 11966 N N . ILE B 1 630 ? -37.312 2.586 0.276 1 90.12 630 ILE B N 1
ATOM 11967 C CA . ILE B 1 630 ? -37.375 1.188 -0.136 1 90.12 630 ILE B CA 1
ATOM 11968 C C . ILE B 1 630 ? -37.906 0.339 1.026 1 90.12 630 ILE B C 1
ATOM 11970 O O . ILE B 1 630 ? -37.438 0.488 2.16 1 90.12 630 ILE B O 1
ATOM 11974 N N . ARG B 1 631 ? -38.844 -0.604 0.702 1 92.38 631 ARG B N 1
ATOM 11975 C CA . ARG B 1 631 ? -39.469 -1.351 1.777 1 92.38 631 ARG B CA 1
ATOM 11976 C C . ARG B 1 631 ? -39.188 -2.842 1.666 1 92.38 631 ARG B C 1
ATOM 11978 O O . ARG B 1 631 ? -39.406 -3.598 2.615 1 92.38 631 ARG B O 1
ATOM 11985 N N . SER B 1 632 ? -38.75 -3.289 0.548 1 94.5 632 SER B N 1
ATOM 11986 C CA . SER B 1 632 ? -38.438 -4.699 0.39 1 94.5 632 SER B CA 1
ATOM 11987 C C . SER B 1 632 ? -37.188 -4.879 -0.476 1 94.5 632 SER B C 1
ATOM 11989 O O . SER B 1 632 ? -36.906 -4.039 -1.328 1 94.5 632 SER B O 1
ATOM 11991 N N . ILE B 1 633 ? -36.531 -5.988 -0.225 1 95.75 633 ILE B N 1
ATOM 11992 C CA . ILE B 1 633 ? -35.281 -6.254 -0.95 1 95.75 633 ILE B CA 1
ATOM 11993 C C . ILE B 1 633 ? -35.156 -7.754 -1.212 1 95.75 633 ILE B C 1
ATOM 11995 O O . ILE B 1 633 ? -35.656 -8.57 -0.427 1 95.75 633 ILE B O 1
ATOM 11999 N N . ALA B 1 634 ? -34.625 -8.117 -2.32 1 97.19 634 ALA B N 1
ATOM 12000 C CA . ALA B 1 634 ? -34.281 -9.484 -2.68 1 97.19 634 ALA B CA 1
ATOM 12001 C C . ALA B 1 634 ? -32.812 -9.594 -3.068 1 97.19 634 ALA B C 1
ATOM 12003 O O . ALA B 1 634 ? -32.25 -8.711 -3.74 1 97.19 634 ALA B O 1
ATOM 12004 N N . VAL B 1 635 ? -32.156 -10.617 -2.576 1 98.12 635 VAL B N 1
ATOM 12005 C CA . VAL B 1 635 ? -30.781 -10.914 -2.943 1 98.12 635 VAL B CA 1
ATOM 12006 C C . VAL B 1 635 ? -30.703 -12.297 -3.586 1 98.12 635 VAL B C 1
ATOM 12008 O O . VAL B 1 635 ? -31.047 -13.305 -2.959 1 98.12 635 VAL B O 1
ATOM 12011 N N . ARG B 1 636 ? -30.312 -12.344 -4.824 1 97.88 636 ARG B N 1
ATOM 12012 C CA . ARG B 1 636 ? -29.984 -13.609 -5.469 1 97.88 636 ARG B CA 1
ATOM 12013 C C . ARG B 1 636 ? -28.5 -13.93 -5.3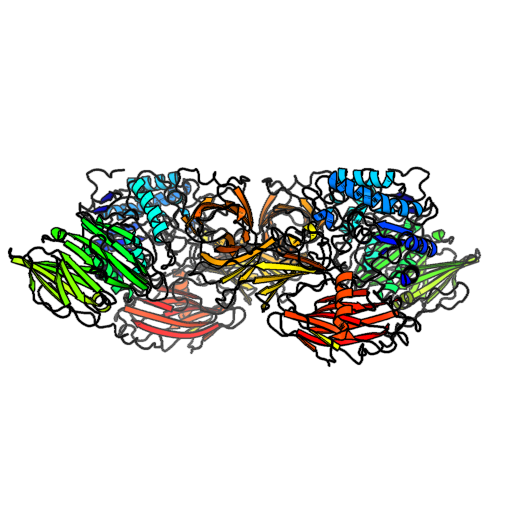05 1 97.88 636 ARG B C 1
ATOM 12015 O O . ARG B 1 636 ? -27.641 -13.188 -5.781 1 97.88 636 ARG B O 1
ATOM 12022 N N . ALA B 1 637 ? -28.25 -15.023 -4.613 1 97.94 637 ALA B N 1
ATOM 12023 C CA . ALA B 1 637 ? -26.875 -15.484 -4.383 1 97.94 637 ALA B CA 1
ATOM 12024 C C . ALA B 1 637 ? -26.562 -16.703 -5.23 1 97.94 637 ALA B C 1
ATOM 12026 O O . ALA B 1 637 ? -27.391 -17.625 -5.344 1 97.94 637 ALA B O 1
ATOM 12027 N N . GLU B 1 638 ? -25.484 -16.719 -5.879 1 97.88 638 GLU B N 1
ATOM 12028 C CA . GLU B 1 638 ? -24.969 -17.875 -6.594 1 97.88 638 GLU B CA 1
ATOM 12029 C C . GLU B 1 638 ? -23.672 -18.391 -5.961 1 97.88 638 GLU B C 1
ATOM 12031 O O . GLU B 1 638 ? -22.734 -17.625 -5.73 1 97.88 638 GLU B O 1
ATOM 12036 N N . ILE B 1 639 ? -23.703 -19.656 -5.691 1 98.06 639 ILE B N 1
ATOM 12037 C CA . ILE B 1 639 ? -22.438 -20.312 -5.332 1 98.06 639 ILE B CA 1
ATOM 12038 C C . ILE B 1 639 ? -21.641 -20.609 -6.598 1 98.06 639 ILE B C 1
ATOM 12040 O O . ILE B 1 639 ? -21.891 -21.609 -7.273 1 98.06 639 ILE B O 1
ATOM 12044 N N . TRP B 1 640 ? -20.75 -19.766 -6.898 1 97.75 640 TRP B N 1
ATOM 12045 C CA . TRP B 1 640 ? -19.875 -20.062 -8.031 1 97.75 640 TRP B CA 1
ATOM 12046 C C . TRP B 1 640 ? -19.031 -21.312 -7.746 1 97.75 640 TRP B C 1
ATOM 12048 O O . TRP B 1 640 ? -18.906 -22.188 -8.594 1 97.75 640 TRP B O 1
ATOM 12058 N N . GLY B 1 641 ? -18.484 -21.281 -6.535 1 97.38 641 GLY B N 1
ATOM 12059 C CA . GLY B 1 641 ? -17.688 -22.375 -6.016 1 97.38 641 GLY B CA 1
ATOM 12060 C C . GLY B 1 641 ? -17.016 -22.062 -4.691 1 97.38 641 GLY B C 1
ATOM 12061 O O . GLY B 1 641 ? -16.734 -20.891 -4.398 1 97.38 641 GLY B O 1
ATOM 12062 N N . HIS B 1 642 ? -16.812 -23.047 -3.865 1 98 642 HIS B N 1
ATOM 12063 C CA . HIS B 1 642 ? -16.062 -22.875 -2.621 1 98 642 HIS B CA 1
ATOM 12064 C C . HIS B 1 642 ? -14.57 -22.797 -2.877 1 98 642 HIS B C 1
ATOM 12066 O O . HIS B 1 642 ? -14.086 -23.266 -3.91 1 98 642 HIS B O 1
ATOM 12072 N N . SER B 1 643 ? -13.898 -22.172 -1.952 1 96.81 643 SER B N 1
ATOM 12073 C CA . SER B 1 643 ? -12.461 -21.969 -2.127 1 96.81 643 SER B CA 1
ATOM 12074 C C . SER B 1 643 ? -11.711 -23.312 -2.102 1 96.81 643 SER B C 1
ATOM 12076 O O . SER B 1 643 ? -12.008 -24.172 -1.277 1 96.81 643 SER B O 1
ATOM 12078 N N . ASN B 1 644 ? -10.836 -23.438 -3.023 1 96.56 644 ASN B N 1
ATOM 12079 C CA . ASN B 1 644 ? -9.93 -24.578 -2.967 1 96.56 644 ASN B CA 1
ATOM 12080 C C . ASN B 1 644 ? -8.617 -24.219 -2.275 1 96.56 644 ASN B C 1
ATOM 12082 O O . ASN B 1 644 ? -7.68 -25.016 -2.268 1 96.56 644 ASN B O 1
ATOM 12086 N N . PHE B 1 645 ? -8.516 -23.062 -1.729 1 94.12 645 PHE B N 1
ATOM 12087 C CA . PHE B 1 645 ? -7.379 -22.594 -0.944 1 94.12 645 PHE B CA 1
ATOM 12088 C C . PHE B 1 645 ? -7.836 -22.031 0.397 1 94.12 645 PHE B C 1
ATOM 12090 O O . PHE B 1 645 ? -9.031 -21.812 0.607 1 94.12 645 PHE B O 1
ATOM 12097 N N . ASP B 1 646 ? -6.883 -21.906 1.282 1 95.12 646 ASP B N 1
ATOM 12098 C CA . ASP B 1 646 ? -7.086 -21.203 2.543 1 95.12 646 ASP B CA 1
ATOM 12099 C C . ASP B 1 646 ? -6.254 -19.922 2.6 1 95.12 646 ASP B C 1
ATOM 12101 O O . ASP B 1 646 ? -5.07 -19.969 2.941 1 95.12 646 ASP B O 1
ATOM 12105 N N . ASP B 1 647 ? -6.836 -18.828 2.273 1 93.56 647 ASP B N 1
ATOM 12106 C CA . ASP B 1 647 ? -6.184 -17.531 2.189 1 93.56 647 ASP B CA 1
ATOM 12107 C C . ASP B 1 647 ? -6.844 -16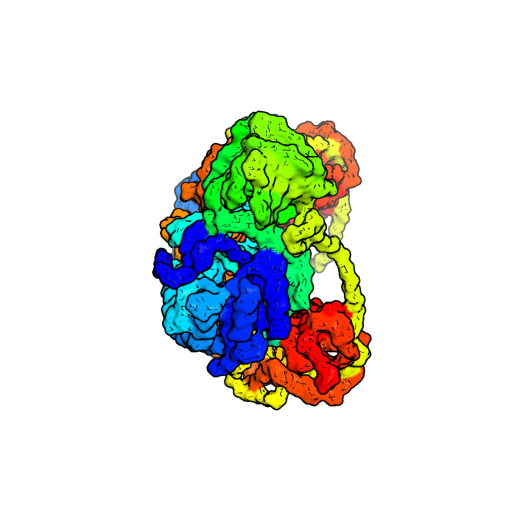.516 3.129 1 93.56 647 ASP B C 1
ATOM 12109 O O . ASP B 1 647 ? -8.039 -16.234 3.006 1 93.56 647 ASP B O 1
ATOM 12113 N N . PRO B 1 648 ? -6.113 -16.016 4.047 1 90.25 648 PRO B N 1
ATOM 12114 C CA . PRO B 1 648 ? -6.707 -15.164 5.074 1 90.25 648 PRO B CA 1
ATOM 12115 C C . PRO B 1 648 ? -6.973 -13.742 4.578 1 90.25 648 PRO B C 1
ATOM 12117 O O . PRO B 1 648 ? -7.555 -12.93 5.301 1 90.25 648 PRO B O 1
ATOM 12120 N N . ARG B 1 649 ? -6.695 -13.297 3.439 1 92.38 649 ARG B N 1
ATOM 12121 C CA . ARG B 1 649 ? -6.832 -11.922 2.967 1 92.38 649 ARG B CA 1
ATOM 12122 C C . ARG B 1 649 ? -8.305 -11.531 2.842 1 92.38 649 ARG B C 1
ATOM 12124 O O . ARG B 1 649 ? -8.664 -10.375 3.074 1 92.38 649 ARG B O 1
ATOM 12131 N N . LEU B 1 650 ? -9.148 -12.539 2.424 1 94 650 LEU B N 1
ATOM 12132 C CA . LEU B 1 650 ? -10.594 -12.352 2.367 1 94 650 LEU B CA 1
ATOM 12133 C C . LEU B 1 650 ? -11.312 -13.477 3.1 1 94 650 LEU B C 1
ATOM 12135 O O . LEU B 1 650 ? -10.914 -14.641 3.008 1 94 650 LEU B O 1
ATOM 12139 N N . PRO B 1 651 ? -12.422 -13.164 3.678 1 94.75 651 PRO B N 1
ATOM 12140 C CA . PRO B 1 651 ? -13.141 -14.234 4.371 1 94.75 651 PRO B CA 1
ATOM 12141 C C . PRO B 1 651 ? -13.625 -15.328 3.424 1 94.75 651 PRO B C 1
ATOM 12143 O O . PRO B 1 651 ? -13.633 -16.516 3.785 1 94.75 651 PRO B O 1
ATOM 12146 N N . GLY B 1 652 ? -13.969 -14.945 2.232 1 95.75 652 GLY B N 1
ATOM 12147 C CA . GLY B 1 652 ? -14.5 -15.891 1.268 1 95.75 652 GLY B CA 1
ATOM 12148 C C . GLY B 1 652 ? -13.438 -16.797 0.671 1 95.75 652 GLY B C 1
ATOM 12149 O O . GLY B 1 652 ? -13.75 -17.75 -0.034 1 95.75 652 GLY B O 1
ATOM 12150 N N . LEU B 1 653 ? -12.172 -16.578 0.989 1 95.31 653 LEU B N 1
ATOM 12151 C CA . LEU B 1 653 ? -11.078 -17.375 0.449 1 95.31 653 LEU B CA 1
ATOM 12152 C C . LEU B 1 653 ? -10.57 -18.375 1.482 1 95.31 653 LEU B C 1
ATOM 12154 O O . LEU B 1 653 ? -9.672 -19.172 1.197 1 95.31 653 LEU B O 1
ATOM 12158 N N . ARG B 1 654 ? -11.195 -18.375 2.662 1 94.81 654 ARG B N 1
ATOM 12159 C CA . ARG B 1 654 ? -10.906 -19.438 3.619 1 94.81 654 ARG B CA 1
ATOM 12160 C C . ARG B 1 654 ? -11.453 -20.781 3.137 1 94.81 654 ARG B C 1
ATOM 12162 O O . ARG B 1 654 ? -12.516 -20.828 2.512 1 94.81 654 ARG B O 1
ATOM 12169 N N . LEU B 1 655 ? -10.766 -21.797 3.449 1 95.5 655 LEU B N 1
ATOM 12170 C CA . LEU B 1 655 ? -11.188 -23.109 2.963 1 95.5 655 LEU B CA 1
ATOM 12171 C C . LEU B 1 655 ? -12.57 -23.469 3.5 1 95.5 655 LEU B C 1
ATOM 12173 O O . LEU B 1 655 ? -13.352 -24.141 2.816 1 95.5 655 LEU B O 1
ATOM 12177 N N . ASN B 1 656 ? -12.938 -23.047 4.691 1 94.19 656 ASN B N 1
ATOM 12178 C CA . ASN B 1 656 ? -14.234 -23.391 5.27 1 94.19 656 ASN B CA 1
ATOM 12179 C C . ASN B 1 656 ? -15.242 -22.25 5.062 1 94.19 656 ASN B C 1
ATOM 12181 O O . ASN B 1 656 ? -16.266 -22.188 5.758 1 94.19 656 ASN B O 1
ATOM 12185 N N . ALA B 1 657 ? -14.922 -21.391 4.176 1 96.12 657 ALA B N 1
ATOM 12186 C CA . ALA B 1 657 ? -15.82 -20.266 3.945 1 96.12 657 ALA B CA 1
ATOM 12187 C C . ALA B 1 657 ? -17.141 -20.719 3.336 1 96.12 657 ALA B C 1
ATOM 12189 O O . ALA B 1 657 ? -17.156 -21.594 2.469 1 96.12 657 ALA B O 1
ATOM 12190 N N . MET B 1 658 ? -18.156 -20.188 3.795 1 97.75 658 MET B N 1
ATOM 12191 C CA . MET B 1 658 ? -19.484 -20.469 3.268 1 97.75 658 MET B CA 1
ATOM 12192 C C . MET B 1 658 ? -19.953 -19.328 2.373 1 97.75 658 MET B C 1
ATOM 12194 O O . MET B 1 658 ? -19.25 -18.328 2.213 1 97.75 658 MET B O 1
ATOM 12198 N N . LYS B 1 659 ? -21.094 -19.531 1.712 1 98 659 LYS B N 1
ATOM 12199 C CA . LYS B 1 659 ? -21.562 -18.609 0.695 1 98 659 LYS B CA 1
ATOM 12200 C C . LYS B 1 659 ? -22.922 -18.016 1.073 1 98 659 LYS B C 1
ATOM 12202 O O . LYS B 1 659 ? -23.656 -18.609 1.862 1 98 659 LYS B O 1
ATOM 12207 N N . GLY B 1 660 ? -23.203 -16.875 0.479 1 98.12 660 GLY B N 1
ATOM 12208 C CA . GLY B 1 660 ? -24.406 -16.141 0.807 1 98.12 660 GLY B CA 1
ATOM 12209 C C . GLY B 1 660 ? -24.141 -14.867 1.582 1 98.12 660 GLY B C 1
ATOM 12210 O O . GLY B 1 660 ? -23.172 -14.164 1.309 1 98.12 660 GLY B O 1
ATOM 12211 N N . ILE B 1 661 ? -25.141 -14.5 2.422 1 98.19 661 ILE B N 1
ATOM 12212 C CA . ILE B 1 661 ? -25 -13.266 3.189 1 98.19 661 ILE B CA 1
ATOM 12213 C C . ILE B 1 661 ? -25.328 -13.531 4.656 1 98.19 661 ILE B C 1
ATOM 12215 O O . ILE B 1 661 ? -26.031 -14.5 4.973 1 98.19 661 ILE B O 1
ATOM 12219 N N . ARG B 1 662 ? -24.828 -12.672 5.492 1 96.81 662 ARG B N 1
ATOM 12220 C CA . ARG B 1 662 ? -25.156 -12.781 6.914 1 96.81 662 ARG B CA 1
ATOM 12221 C C . ARG B 1 662 ? -26.203 -11.742 7.316 1 96.81 662 ARG B C 1
ATOM 12223 O O . ARG B 1 662 ? -26.75 -11.805 8.422 1 96.81 662 ARG B O 1
ATOM 12230 N N . GLY B 1 663 ? -26.469 -10.805 6.41 1 96.25 663 GLY B N 1
ATOM 12231 C CA . GLY B 1 663 ? -27.469 -9.789 6.699 1 96.25 663 GLY B CA 1
ATOM 12232 C C . GLY B 1 663 ? -27.391 -8.602 5.758 1 96.25 663 GLY B C 1
ATOM 12233 O O . GLY B 1 663 ? -26.531 -8.539 4.883 1 96.25 663 GLY B O 1
ATOM 12234 N N . LEU B 1 664 ? -28.375 -7.754 5.902 1 97.38 664 LEU B N 1
ATOM 12235 C CA . LEU B 1 664 ? -28.484 -6.512 5.145 1 97.38 664 LEU B CA 1
ATOM 12236 C C . LEU B 1 664 ? -29.156 -5.426 5.977 1 97.38 664 LEU B C 1
ATOM 12238 O O . LEU B 1 664 ? -30.078 -5.715 6.754 1 97.38 664 LEU B O 1
ATOM 12242 N N . ALA B 1 665 ? -28.656 -4.195 5.852 1 96.19 665 ALA B N 1
ATOM 12243 C CA . ALA B 1 665 ? -29.25 -3.08 6.578 1 96.19 665 ALA B CA 1
ATOM 12244 C C . ALA B 1 665 ? -29.422 -1.863 5.672 1 96.19 665 ALA B C 1
ATOM 12246 O O . ALA B 1 665 ? -28.578 -1.599 4.812 1 96.19 665 ALA B O 1
ATOM 12247 N N . ALA B 1 666 ? -30.531 -1.185 5.844 1 94.88 666 ALA B N 1
ATOM 12248 C CA . ALA B 1 666 ? -30.719 0.126 5.223 1 94.88 666 ALA B CA 1
ATOM 12249 C C . ALA B 1 666 ? -30.062 1.223 6.062 1 94.88 666 ALA B C 1
ATOM 12251 O O . ALA B 1 666 ? -30.5 1.497 7.184 1 94.88 666 ALA B O 1
ATOM 12252 N N . ILE B 1 667 ? -29.062 1.849 5.543 1 94.69 667 ILE B N 1
ATOM 12253 C CA . ILE B 1 667 ? -28.312 2.867 6.27 1 94.69 667 ILE B CA 1
ATOM 12254 C C . ILE B 1 667 ? -29.016 4.219 6.137 1 94.69 667 ILE B C 1
ATOM 12256 O O . ILE B 1 667 ? -29.359 4.633 5.031 1 94.69 667 ILE B O 1
ATOM 12260 N N . THR B 1 668 ? -29.188 4.914 7.242 1 92.06 668 THR B N 1
ATOM 12261 C CA . THR B 1 668 ? -29.938 6.172 7.246 1 92.06 668 THR B CA 1
ATOM 12262 C C . THR B 1 668 ? -29.047 7.316 7.738 1 92.06 668 THR B C 1
ATOM 12264 O O . THR B 1 668 ? -29.406 8.484 7.574 1 92.06 668 THR B O 1
ATOM 12267 N N . ARG B 1 669 ? -27.984 6.984 8.352 1 91.44 669 ARG B N 1
ATOM 12268 C CA . ARG B 1 669 ? -27.094 8.008 8.891 1 91.44 669 ARG B CA 1
ATOM 12269 C C . ARG B 1 669 ? -25.641 7.547 8.836 1 91.44 669 ARG B C 1
ATOM 12271 O O . ARG B 1 669 ? -25.344 6.387 9.117 1 91.44 669 ARG B O 1
ATOM 12278 N N . ILE B 1 670 ? -24.797 8.43 8.406 1 94.19 670 ILE B N 1
ATOM 12279 C CA . ILE B 1 670 ? -23.359 8.203 8.445 1 94.19 670 ILE B CA 1
ATOM 12280 C C . ILE B 1 670 ? -22.688 9.281 9.305 1 94.19 670 ILE B C 1
ATOM 12282 O O . ILE B 1 670 ? -22.75 10.469 8.977 1 94.19 670 ILE B O 1
ATOM 12286 N N . ARG B 1 671 ? -22.109 8.93 10.375 1 93.94 671 ARG B N 1
ATOM 12287 C CA . ARG B 1 671 ? -21.453 9.844 11.297 1 93.94 671 ARG B CA 1
ATOM 12288 C C . ARG B 1 671 ? -19.938 9.773 11.133 1 93.94 671 ARG B C 1
ATOM 12290 O O . ARG B 1 671 ? -19.359 8.688 11.086 1 93.94 671 ARG B O 1
ATOM 12297 N N . GLU B 1 672 ? -19.312 10.945 11.016 1 94.38 672 GLU B N 1
ATOM 12298 C CA . GLU B 1 672 ? -17.859 11.016 10.992 1 94.38 672 GLU B CA 1
ATOM 12299 C C . GLU B 1 672 ? -17.266 10.883 12.391 1 94.38 672 GLU B C 1
ATOM 12301 O O . GLU B 1 672 ? -17.625 11.648 13.289 1 94.38 672 GLU B O 1
ATOM 12306 N N . LEU B 1 673 ? -16.375 9.922 12.57 1 96.38 673 LEU B N 1
ATOM 12307 C CA . LEU B 1 673 ? -15.789 9.68 13.883 1 96.38 673 LEU B CA 1
ATOM 12308 C C . LEU B 1 673 ? -14.273 9.797 13.844 1 96.38 673 LEU B C 1
ATOM 12310 O O . LEU B 1 673 ? -13.578 9.281 14.719 1 96.38 673 LEU B O 1
ATOM 12314 N N . SER B 1 674 ? -13.703 10.414 12.883 1 96.56 674 SER B N 1
ATOM 12315 C CA . SER B 1 674 ? -12.25 10.445 12.695 1 96.56 674 SER B CA 1
ATOM 12316 C C . SER B 1 674 ? -11.578 11.359 13.711 1 96.56 674 SER B C 1
ATOM 12318 O O . SER B 1 674 ? -10.375 11.25 13.961 1 96.56 674 SER B O 1
ATOM 12320 N N . ALA B 1 675 ? -12.305 12.297 14.328 1 95.12 675 ALA B N 1
ATOM 12321 C CA . ALA B 1 675 ? -11.719 13.289 15.219 1 95.12 675 ALA B CA 1
ATOM 12322 C C . ALA B 1 675 ? -11.852 12.859 16.672 1 95.12 675 ALA B C 1
ATOM 12324 O O . ALA B 1 675 ? -12.672 11.992 17 1 95.12 675 ALA B O 1
ATOM 12325 N N . ASN B 1 676 ? -10.961 13.367 17.547 1 95.94 676 ASN B N 1
ATOM 12326 C CA . ASN B 1 676 ? -11.07 13.391 19 1 95.94 676 ASN B CA 1
ATOM 12327 C C . ASN B 1 676 ? -10.953 11.992 19.594 1 95.94 676 ASN B C 1
ATOM 12329 O O . ASN B 1 676 ? -11.773 11.594 20.422 1 95.94 676 ASN B O 1
ATOM 12333 N N . TRP B 1 677 ? -9.977 11.281 19.172 1 96.12 677 TRP B N 1
ATOM 12334 C CA . TRP B 1 677 ? -9.602 10.023 19.812 1 96.12 677 TRP B CA 1
ATOM 12335 C C . TRP B 1 677 ? -8.5 10.25 20.844 1 96.12 677 TRP B C 1
ATOM 12337 O O . TRP B 1 677 ? -7.562 11.008 20.609 1 96.12 677 TRP B O 1
ATOM 12347 N N . ARG B 1 678 ? -8.641 9.688 22.016 1 94.44 678 ARG B N 1
ATOM 12348 C CA . ARG B 1 678 ? -7.508 9.625 22.938 1 94.44 678 ARG B CA 1
ATOM 12349 C C . ARG B 1 678 ? -6.449 8.648 22.438 1 94.44 678 ARG B C 1
ATOM 12351 O O . ARG B 1 678 ? -6.777 7.559 21.953 1 94.44 678 ARG B O 1
ATOM 12358 N N . TYR B 1 679 ? -5.277 9.031 22.5 1 94.44 679 TYR B N 1
ATOM 12359 C CA . TYR B 1 679 ? -4.188 8.258 21.922 1 94.44 679 TYR B CA 1
ATOM 12360 C C . TYR B 1 679 ? -3.246 7.746 23.016 1 94.44 679 TYR B C 1
ATOM 12362 O O . TYR B 1 679 ? -2.936 8.469 23.953 1 94.44 679 TYR B O 1
ATOM 12370 N N . ALA B 1 680 ? -2.846 6.504 22.906 1 90.62 680 ALA B N 1
ATOM 12371 C CA . ALA B 1 680 ? -1.79 5.934 23.734 1 90.62 680 ALA B CA 1
ATOM 12372 C C . ALA B 1 680 ? -0.792 5.148 22.891 1 90.62 680 ALA B C 1
ATOM 12374 O O . ALA B 1 680 ? -1.185 4.332 22.047 1 90.62 680 ALA B O 1
ATOM 12375 N N . MET B 1 681 ? 0.443 5.418 23.156 1 83.56 681 MET B N 1
ATOM 12376 C CA . MET B 1 681 ? 1.508 4.711 22.438 1 83.56 681 MET B CA 1
ATOM 12377 C C . MET B 1 681 ? 1.627 3.273 22.938 1 83.56 681 MET B C 1
ATOM 12379 O O . MET B 1 681 ? 1.369 2.99 24.109 1 83.56 681 MET B O 1
ATOM 12383 N N . ALA B 1 682 ? 1.861 2.436 22.016 1 80 682 ALA B N 1
ATOM 12384 C CA . ALA B 1 682 ? 2.184 1.065 22.406 1 80 682 ALA B CA 1
ATOM 12385 C C . ALA B 1 682 ? 3.611 0.703 22 1 80 682 ALA B C 1
ATOM 12387 O O . ALA B 1 682 ? 4.102 1.151 20.953 1 80 682 ALA B O 1
ATOM 12388 N N . ASP B 1 683 ? 4.266 0.023 22.938 1 73.5 683 ASP B N 1
ATOM 12389 C CA . ASP B 1 683 ? 5.562 -0.55 22.594 1 73.5 683 ASP B CA 1
ATOM 12390 C C . ASP B 1 683 ? 5.438 -1.506 21.406 1 73.5 683 ASP B C 1
ATOM 12392 O O . ASP B 1 683 ? 4.531 -2.34 21.375 1 73.5 683 ASP B O 1
ATOM 12396 N N . PRO B 1 684 ? 6.289 -1.266 20.422 1 66.5 684 PRO B N 1
ATOM 12397 C CA . PRO B 1 684 ? 6.219 -2.148 19.266 1 66.5 684 PRO B CA 1
ATOM 12398 C C . PRO B 1 684 ? 6.332 -3.627 19.625 1 66.5 684 PRO B C 1
ATOM 12400 O O . PRO B 1 684 ? 5.828 -4.488 18.906 1 66.5 684 PRO B O 1
ATOM 12403 N N . ASP B 1 685 ? 6.961 -3.902 20.812 1 68.5 685 ASP B N 1
ATOM 12404 C CA . ASP B 1 685 ? 7.191 -5.289 21.203 1 68.5 685 ASP B CA 1
ATOM 12405 C C . ASP B 1 685 ? 6.16 -5.746 22.234 1 68.5 685 ASP B C 1
ATOM 12407 O O . ASP B 1 685 ? 6.207 -6.887 22.703 1 68.5 685 ASP B O 1
ATOM 12411 N N . ASP B 1 686 ? 5.227 -4.738 22.547 1 73.56 686 ASP B N 1
ATOM 12412 C CA . ASP B 1 686 ? 4.16 -5.109 23.469 1 73.56 686 ASP B CA 1
ATOM 12413 C C . ASP B 1 686 ? 3.088 -5.945 22.766 1 73.56 686 ASP B C 1
ATOM 12415 O O . ASP B 1 686 ? 2.475 -5.488 21.797 1 73.56 686 ASP B O 1
ATOM 12419 N N . THR B 1 687 ? 2.955 -7.164 23.219 1 72.94 687 THR B N 1
ATOM 12420 C CA . THR B 1 687 ? 1.991 -8.055 22.578 1 72.94 687 THR B CA 1
ATOM 12421 C C . THR B 1 687 ? 0.646 -8 23.297 1 72.94 687 THR B C 1
ATOM 12423 O O . THR B 1 687 ? -0.261 -8.773 23 1 72.94 687 THR B O 1
ATOM 12426 N N . ASN B 1 688 ? 0.581 -6.977 24.25 1 76.62 688 ASN B N 1
ATOM 12427 C CA . ASN B 1 688 ? -0.662 -6.855 25 1 76.62 688 ASN B CA 1
ATOM 12428 C C . ASN B 1 688 ? -1.813 -6.391 24.109 1 76.62 688 ASN B C 1
ATOM 12430 O O . ASN B 1 688 ? -1.642 -5.5 23.281 1 76.62 688 ASN B O 1
ATOM 12434 N N . ARG B 1 689 ? -2.986 -6.969 24.266 1 82.69 689 ARG B N 1
ATOM 12435 C CA . ARG B 1 689 ? -4.168 -6.594 23.5 1 82.69 689 ARG B CA 1
ATOM 12436 C C . ARG B 1 689 ? -5.332 -6.234 24.422 1 82.69 689 ARG B C 1
ATOM 12438 O O . ARG B 1 689 ? -6.492 -6.438 24.062 1 82.69 689 ARG B O 1
ATOM 12445 N N . GLN B 1 690 ? -4.98 -5.75 25.609 1 85.94 690 GLN B N 1
ATOM 12446 C CA . GLN B 1 690 ? -6.008 -5.277 26.547 1 85.94 690 GLN B CA 1
ATOM 12447 C C . GLN B 1 690 ? -6.277 -3.789 26.344 1 85.94 690 GLN B C 1
ATOM 12449 O O . GLN B 1 690 ? -5.453 -2.951 26.719 1 85.94 690 GLN B O 1
ATOM 12454 N N . PRO B 1 691 ? -7.453 -3.408 25.844 1 86.81 691 PRO B N 1
ATOM 12455 C CA . PRO B 1 691 ? -7.715 -2.033 25.406 1 86.81 691 PRO B CA 1
ATOM 12456 C C . PRO B 1 691 ? -7.73 -1.039 26.578 1 86.81 691 PRO B C 1
ATOM 12458 O O . PRO B 1 691 ? -7.559 0.164 26.359 1 86.81 691 PRO B O 1
ATOM 12461 N N . ASP B 1 692 ? -7.984 -1.421 27.812 1 84.62 692 ASP B N 1
ATOM 12462 C CA . ASP B 1 692 ? -8.125 -0.498 28.938 1 84.62 692 ASP B CA 1
ATOM 12463 C C . ASP B 1 692 ? -6.758 -0.135 29.531 1 84.62 692 ASP B C 1
ATOM 12465 O O . ASP B 1 692 ? -6.578 0.96 30.062 1 84.62 692 ASP B O 1
ATOM 12469 N N . VAL B 1 693 ? -5.832 -0.915 29.344 1 83.12 693 VAL B N 1
ATOM 12470 C CA . VAL B 1 693 ? -4.551 -0.816 30.031 1 83.12 693 VAL B CA 1
ATOM 12471 C C . VAL B 1 693 ? -3.818 0.447 29.578 1 83.12 693 VAL B C 1
ATOM 12473 O O . VAL B 1 693 ? -3.324 1.212 30.422 1 83.12 693 VAL B O 1
ATOM 12476 N N . PRO B 1 694 ? -3.822 0.791 28.375 1 84.38 694 PRO B N 1
ATOM 12477 C CA . PRO B 1 694 ? -3.047 1.953 27.938 1 84.38 694 PRO B CA 1
ATOM 12478 C C . PRO B 1 694 ? -3.637 3.275 28.422 1 84.38 694 PRO B C 1
ATOM 12480 O O . PRO B 1 694 ? -2.947 4.297 28.438 1 84.38 694 PRO B O 1
ATOM 12483 N N . PHE B 1 695 ? -4.906 3.334 28.844 1 85.5 695 PHE B N 1
ATOM 12484 C CA . PHE B 1 695 ? -5.586 4.586 29.156 1 85.5 695 PHE B CA 1
ATOM 12485 C C . PHE B 1 695 ? -5.82 4.727 30.656 1 85.5 695 PHE B C 1
ATOM 12487 O O . PHE B 1 695 ? -6.488 5.664 31.094 1 85.5 695 PHE B O 1
ATOM 12494 N N . LEU B 1 696 ? -5.23 3.811 31.453 1 77.69 696 LEU B N 1
ATOM 12495 C CA . LEU B 1 696 ? -5.391 3.842 32.906 1 77.69 696 LEU B CA 1
ATOM 12496 C C . LEU B 1 696 ? -4.41 4.82 33.531 1 77.69 696 LEU B C 1
ATOM 12498 O O . LEU B 1 696 ? -4.637 5.297 34.656 1 77.69 696 LEU B O 1
ATOM 12502 N N . SER B 1 697 ? -3.422 5.23 32.75 1 68.38 697 SER B N 1
ATOM 12503 C CA . SER B 1 697 ? -2.404 6.09 33.344 1 68.38 697 SER B CA 1
ATOM 12504 C C . SER B 1 697 ? -2.969 7.473 33.656 1 68.38 697 SER B C 1
ATOM 12506 O O . SER B 1 697 ? -3.92 7.926 33.031 1 68.38 697 SER B O 1
ATOM 12508 N N . ALA B 1 698 ? -2.381 8.078 34.719 1 60.59 698 ALA B N 1
ATOM 12509 C CA . ALA B 1 698 ? -2.738 9.398 35.25 1 60.59 698 ALA B CA 1
ATOM 12510 C C . ALA B 1 698 ? -2.332 10.5 34.25 1 60.59 698 ALA B C 1
ATOM 12512 O O . ALA B 1 698 ? -2.912 11.586 34.25 1 60.59 698 ALA B O 1
ATOM 12513 N N . ALA B 1 699 ? -1.381 10.078 33.438 1 66 699 ALA B N 1
ATOM 12514 C CA . ALA B 1 699 ? -0.957 11.141 32.531 1 66 699 ALA B CA 1
ATOM 12515 C C . ALA B 1 699 ? -2.006 11.383 31.438 1 66 699 ALA B C 1
ATOM 12517 O O . ALA B 1 699 ? -2.666 10.445 30.984 1 66 699 ALA B O 1
ATOM 12518 N N . SER B 1 700 ? -2.189 12.609 31.25 1 79 700 SER B N 1
ATOM 12519 C CA . SER B 1 700 ? -3.129 13.039 30.219 1 79 700 SER B CA 1
ATOM 12520 C C . SER B 1 700 ? -2.803 12.406 28.875 1 79 700 SER B C 1
ATOM 12522 O O . SER B 1 700 ? -1.632 12.258 28.516 1 79 700 SER B O 1
ATOM 12524 N N . LYS B 1 701 ? -3.758 11.812 28.266 1 89.5 701 LYS B N 1
ATOM 12525 C CA . LYS B 1 701 ? -3.613 11.281 26.906 1 89.5 701 LYS B CA 1
ATOM 12526 C C . LYS B 1 701 ? -4.047 12.305 25.859 1 89.5 701 LYS B C 1
ATOM 12528 O O . LYS B 1 701 ? -5.121 12.898 25.984 1 89.5 701 LYS B O 1
ATOM 12533 N N . PRO B 1 702 ? -3.139 12.492 24.906 1 93.75 702 PRO B N 1
ATOM 12534 C CA . PRO B 1 702 ? -3.514 13.469 23.891 1 93.75 702 PRO B CA 1
ATOM 12535 C C . PRO B 1 702 ? -4.777 13.078 23.125 1 93.75 702 PRO B C 1
ATOM 12537 O O . PRO B 1 702 ? -5.051 11.891 22.953 1 93.75 702 PRO B O 1
ATOM 12540 N N . ILE B 1 703 ? -5.578 14.023 22.75 1 95.88 703 ILE B N 1
ATOM 12541 C CA . ILE B 1 703 ? -6.75 13.859 21.891 1 95.88 703 ILE B CA 1
ATOM 12542 C C . ILE B 1 703 ? -6.391 14.188 20.453 1 95.88 703 ILE B C 1
ATOM 12544 O O . ILE B 1 703 ? -6.055 15.336 20.125 1 95.88 703 ILE B O 1
ATOM 12548 N N . VAL B 1 704 ? -6.41 13.219 19.562 1 95.25 704 VAL B N 1
ATOM 12549 C CA . VAL B 1 704 ? -5.926 13.391 18.203 1 95.25 704 VAL B CA 1
ATOM 12550 C C . VAL B 1 704 ? -6.938 12.805 17.219 1 95.25 704 VAL B C 1
ATOM 12552 O O . VAL B 1 704 ? -7.926 12.188 17.625 1 95.25 704 VAL B O 1
ATOM 12555 N N . ALA B 1 705 ? -6.703 13.094 15.922 1 94.81 705 ALA B N 1
ATOM 12556 C CA . ALA B 1 705 ? -7.445 12.375 14.883 1 94.81 705 ALA B CA 1
ATOM 12557 C C . ALA B 1 705 ? -7.004 10.922 14.805 1 94.81 705 ALA B C 1
ATOM 12559 O O . ALA B 1 705 ? -5.852 10.594 15.109 1 94.81 705 ALA B O 1
ATOM 12560 N N . PHE B 1 706 ? -7.887 10.062 14.398 1 96.06 706 PHE B N 1
ATOM 12561 C CA . PHE B 1 706 ? -7.543 8.656 14.25 1 96.06 706 PHE B CA 1
ATOM 12562 C C . PHE B 1 706 ? -6.363 8.477 13.305 1 96.06 706 PHE B C 1
ATOM 12564 O O . PHE B 1 706 ? -6.414 8.906 12.148 1 96.06 706 PHE B O 1
ATOM 12571 N N . GLY B 1 707 ? -5.348 7.859 13.852 1 92.62 707 GLY B N 1
ATOM 12572 C CA . GLY B 1 707 ? -4.148 7.652 13.055 1 92.62 707 GLY B CA 1
ATOM 12573 C C . GLY B 1 707 ? -3.309 8.906 12.898 1 92.62 707 GLY B C 1
ATOM 12574 O O . GLY B 1 707 ? -2.35 8.922 12.133 1 92.62 707 GLY B O 1
ATOM 12575 N N . GLY B 1 708 ? -3.6 9.977 13.672 1 90.06 708 GLY B N 1
ATOM 12576 C CA . GLY B 1 708 ? -3.008 11.273 13.375 1 90.06 708 GLY B CA 1
ATOM 12577 C C . GLY B 1 708 ? -1.868 11.641 14.305 1 90.06 708 GLY B C 1
ATOM 12578 O O . GLY B 1 708 ? -1.264 12.703 14.164 1 90.06 708 GLY B O 1
ATOM 12579 N N . TRP B 1 709 ? -1.44 10.797 15.297 1 85.19 709 TRP B N 1
ATOM 12580 C CA . TRP B 1 709 ? -0.354 11.141 16.203 1 85.19 709 TRP B CA 1
ATOM 12581 C C . TRP B 1 709 ? 0.987 11.141 15.477 1 85.19 709 TRP B C 1
ATOM 12583 O O . TRP B 1 709 ? 1.343 10.164 14.82 1 85.19 709 TRP B O 1
ATOM 12593 N N . LEU B 1 710 ? 1.648 12.258 15.555 1 81.31 710 LEU B N 1
ATOM 12594 C CA . LEU B 1 710 ? 2.98 12.406 14.977 1 81.31 710 LEU B CA 1
ATOM 12595 C C . LEU B 1 710 ? 4.047 12.445 16.062 1 81.31 710 LEU B C 1
ATOM 12597 O O . LEU B 1 710 ? 3.879 13.133 17.078 1 81.31 710 LEU B O 1
ATOM 12601 N N . SER B 1 711 ? 5.008 11.586 15.992 1 84.88 711 SER B N 1
ATOM 12602 C CA . SER B 1 711 ? 6.18 11.523 16.859 1 84.88 711 SER B CA 1
ATOM 12603 C C . SER B 1 711 ? 7.414 11.062 16.094 1 84.88 711 SER B C 1
ATOM 12605 O O . SER B 1 711 ? 7.297 10.469 15.016 1 84.88 711 SER B O 1
ATOM 12607 N N . GLY B 1 712 ? 8.523 11.477 16.562 1 82.94 712 GLY B N 1
ATOM 12608 C CA . GLY B 1 712 ? 9.758 10.969 15.992 1 82.94 712 GLY B CA 1
ATOM 12609 C C . GLY B 1 712 ? 9.945 9.477 16.203 1 82.94 712 GLY B C 1
ATOM 12610 O O . GLY B 1 712 ? 10.844 8.867 15.617 1 82.94 712 GLY B O 1
ATOM 12611 N N . ARG B 1 713 ? 9.07 8.961 17 1 81.62 713 ARG B N 1
ATOM 12612 C CA . ARG B 1 713 ? 9.117 7.52 17.234 1 81.62 713 ARG B CA 1
ATOM 12613 C C . ARG B 1 713 ? 8.25 6.773 16.219 1 81.62 713 ARG B C 1
ATOM 12615 O O . ARG B 1 713 ? 7.18 7.25 15.852 1 81.62 713 ARG B O 1
ATOM 12622 N N . SER B 1 714 ? 8.859 5.777 15.648 1 71.75 714 SER B N 1
ATOM 12623 C CA . SER B 1 714 ? 8.062 4.918 14.781 1 71.75 714 SER B CA 1
ATOM 12624 C C . SER B 1 714 ? 7.242 3.924 15.594 1 71.75 714 SER B C 1
ATOM 12626 O O . SER B 1 714 ? 7.789 3.17 16.406 1 71.75 714 SER B O 1
ATOM 12628 N N . PHE B 1 715 ? 5.871 4.078 15.414 1 75.44 715 PHE B N 1
ATOM 12629 C CA . PHE B 1 715 ? 5.004 3.143 16.125 1 75.44 715 PHE B CA 1
ATOM 12630 C C . PHE B 1 715 ? 4.348 2.174 15.141 1 75.44 715 PHE B C 1
ATOM 12632 O O . PHE B 1 715 ? 3.854 2.584 14.086 1 75.44 715 PHE B O 1
ATOM 12639 N N . ARG B 1 716 ? 4.504 0.915 15.477 1 80.44 716 ARG B N 1
ATOM 12640 C CA . ARG B 1 716 ? 3.793 -0.092 14.695 1 80.44 716 ARG B CA 1
ATOM 12641 C C . ARG B 1 716 ? 2.42 -0.38 15.297 1 80.44 716 ARG B C 1
ATOM 12643 O O . ARG B 1 716 ? 1.487 -0.745 14.578 1 80.44 716 ARG B O 1
ATOM 12650 N N . ARG B 1 717 ? 2.326 -0.225 16.578 1 88 717 ARG B N 1
ATOM 12651 C CA . ARG B 1 717 ? 1.096 -0.467 17.328 1 88 717 ARG B CA 1
ATOM 12652 C C . ARG B 1 717 ? 0.657 0.785 18.078 1 88 717 ARG B C 1
ATOM 12654 O O . ARG B 1 717 ? 1.451 1.392 18.812 1 88 717 ARG B O 1
ATOM 12661 N N . GLU B 1 718 ? -0.579 1.173 17.906 1 91.69 718 GLU B N 1
ATOM 12662 C CA . GLU B 1 718 ? -1.136 2.387 18.5 1 91.69 718 GLU B CA 1
ATOM 12663 C C . GLU B 1 718 ? -2.537 2.139 19.047 1 91.69 718 GLU B C 1
ATOM 12665 O O . GLU B 1 718 ? -3.33 1.417 18.438 1 91.69 718 GLU B O 1
ATOM 12670 N N . TRP B 1 719 ? -2.844 2.678 20.141 1 93.94 719 TRP B N 1
ATOM 12671 C CA . TRP B 1 719 ? -4.172 2.557 20.734 1 93.94 719 TRP B CA 1
ATOM 12672 C C . TRP B 1 719 ? -4.953 3.857 20.578 1 93.94 719 TRP B C 1
ATOM 12674 O O . TRP B 1 719 ? -4.406 4.941 20.797 1 93.94 719 TRP B O 1
ATOM 12684 N N . PHE B 1 720 ? -6.148 3.803 20.234 1 95.94 720 PHE B N 1
ATOM 12685 C CA . PHE B 1 720 ? -7.109 4.895 20.172 1 95.94 720 PHE B CA 1
ATOM 12686 C C . PHE B 1 720 ? -8.383 4.555 20.938 1 95.94 720 PHE B C 1
ATOM 12688 O O . PHE B 1 720 ? -8.852 3.414 20.891 1 95.94 720 PHE B O 1
ATOM 12695 N N . ALA B 1 721 ? -8.938 5.473 21.641 1 95.81 721 ALA B N 1
ATOM 12696 C CA . ALA B 1 721 ? -10.188 5.254 22.375 1 95.81 721 ALA B CA 1
ATOM 12697 C C . ALA B 1 721 ? -11.102 6.473 22.266 1 95.81 721 ALA B C 1
ATOM 12699 O O . ALA B 1 721 ? -10.633 7.613 22.234 1 95.81 721 ALA B O 1
ATOM 12700 N N . ARG B 1 722 ? -12.375 6.258 22.219 1 95.12 722 ARG B N 1
ATOM 12701 C CA . ARG B 1 722 ? -13.383 7.312 22.125 1 95.12 722 ARG B CA 1
ATOM 12702 C C . ARG B 1 722 ? -14.734 6.812 22.609 1 95.12 722 ARG B C 1
ATOM 12704 O O . ARG B 1 722 ? -15.102 5.656 22.375 1 95.12 722 ARG B O 1
ATOM 12711 N N . SER B 1 723 ? -15.453 7.645 23.297 1 94.44 723 SER B N 1
ATOM 12712 C CA . SER B 1 723 ? -16.828 7.348 23.672 1 94.44 723 SER B CA 1
ATOM 12713 C C . SER B 1 723 ? -17.828 7.941 22.672 1 94.44 723 SER B C 1
ATOM 12715 O O . SER B 1 723 ? -17.641 9.07 22.219 1 94.44 723 SER B O 1
ATOM 12717 N N . ILE B 1 724 ? -18.797 7.137 22.328 1 94.19 724 ILE B N 1
ATOM 12718 C CA . ILE B 1 724 ? -19.844 7.637 21.453 1 94.19 724 ILE B CA 1
ATOM 12719 C C . ILE B 1 724 ? -21.203 7.207 21.969 1 94.19 724 ILE B C 1
ATOM 12721 O O . ILE B 1 724 ? -21.312 6.25 22.734 1 94.19 724 ILE B O 1
ATOM 12725 N N . ALA B 1 725 ? -22.203 7.898 21.562 1 92.31 725 ALA B N 1
ATOM 12726 C CA . ALA B 1 725 ? -23.578 7.523 21.844 1 92.31 725 ALA B CA 1
ATOM 12727 C C . ALA B 1 725 ? -24.234 6.875 20.625 1 92.31 725 ALA B C 1
ATOM 12729 O O . ALA B 1 725 ? -24.344 7.492 19.578 1 92.31 725 ALA B O 1
ATOM 12730 N N . ALA B 1 726 ? -24.688 5.648 20.812 1 92.06 726 ALA B N 1
ATOM 12731 C CA . ALA B 1 726 ? -25.453 5 19.734 1 92.06 726 ALA B CA 1
ATOM 12732 C C . ALA B 1 726 ? -26.828 5.633 19.578 1 92.06 726 ALA B C 1
ATOM 12734 O O . ALA B 1 726 ? -27.453 6.02 20.562 1 92.06 726 ALA B O 1
ATOM 12735 N N . SER B 1 727 ? -27.297 5.672 18.359 1 89.06 727 SER B N 1
ATOM 12736 C CA . SER B 1 727 ? -28.625 6.207 18.109 1 89.06 727 SER B CA 1
ATOM 12737 C C . SER B 1 727 ? -29.703 5.309 18.703 1 89.06 727 SER B C 1
ATOM 12739 O O . SER B 1 727 ? -29.609 4.082 18.625 1 89.06 727 SER B O 1
ATOM 12741 N N . ALA B 1 728 ? -30.719 5.887 19.281 1 90.38 728 ALA B N 1
ATOM 12742 C CA . ALA B 1 728 ? -31.828 5.141 19.859 1 90.38 728 ALA B CA 1
ATOM 12743 C C . ALA B 1 728 ? -32.812 4.688 18.797 1 90.38 728 ALA B C 1
ATOM 12745 O O . ALA B 1 728 ? -33.625 3.799 19.031 1 90.38 728 ALA B O 1
ATOM 12746 N N . GLN B 1 729 ? -32.688 5.207 17.641 1 88.5 729 GLN B N 1
ATOM 12747 C CA . GLN B 1 729 ? -33.688 5.004 16.609 1 88.5 729 GLN B CA 1
ATOM 12748 C C . GLN B 1 729 ? -33.25 3.965 15.586 1 88.5 729 GLN B C 1
ATOM 12750 O O . GLN B 1 729 ? -33.969 3.637 14.656 1 88.5 729 GLN B O 1
ATOM 12755 N N . THR B 1 730 ? -32.062 3.443 15.695 1 91.69 730 THR B N 1
ATOM 12756 C CA . THR B 1 730 ? -31.547 2.537 14.68 1 91.69 730 THR B CA 1
ATOM 12757 C C . THR B 1 730 ? -31.266 1.162 15.281 1 91.69 730 THR B C 1
ATOM 12759 O O . THR B 1 730 ? -31.125 1.023 16.5 1 91.69 730 THR B O 1
ATOM 12762 N N . THR B 1 731 ? -31.266 0.152 14.414 1 93.06 731 THR B N 1
ATOM 12763 C CA . THR B 1 731 ? -31.047 -1.216 14.859 1 93.06 731 THR B CA 1
ATOM 12764 C C . THR B 1 731 ? -29.734 -1.763 14.289 1 93.06 731 THR B C 1
ATOM 12766 O O . THR B 1 731 ? -29.281 -2.844 14.672 1 93.06 731 THR B O 1
ATOM 12769 N N . ALA B 1 732 ? -29.172 -1.091 13.375 1 95.31 732 ALA B N 1
ATOM 12770 C CA . ALA B 1 732 ? -27.891 -1.487 12.797 1 95.31 732 ALA B CA 1
ATOM 12771 C C . ALA B 1 732 ? -26.812 -0.436 13.07 1 95.31 732 ALA B C 1
ATOM 12773 O O . ALA B 1 732 ? -27.078 0.766 12.992 1 95.31 732 ALA B O 1
ATOM 12774 N N . ARG B 1 733 ? -25.641 -0.869 13.477 1 96.94 733 ARG B N 1
ATOM 12775 C CA . ARG B 1 733 ? -24.484 -0.023 13.703 1 96.94 733 ARG B CA 1
ATOM 12776 C C . ARG B 1 733 ? -23.219 -0.677 13.156 1 96.94 733 ARG B C 1
ATOM 12778 O O . ARG B 1 733 ? -22.812 -1.745 13.617 1 96.94 733 ARG B O 1
ATOM 12785 N N . VAL B 1 734 ? -22.562 0.002 12.188 1 97.81 734 VAL B N 1
ATOM 12786 C CA . VAL B 1 734 ? -21.406 -0.573 11.523 1 97.81 734 VAL B CA 1
ATOM 12787 C C . VAL B 1 734 ? -20.281 0.463 11.461 1 97.81 734 VAL B C 1
ATOM 12789 O O . VAL B 1 734 ? -20.5 1.6 11.039 1 97.81 734 VAL B O 1
ATOM 12792 N N . LEU B 1 735 ? -19.125 0.08 11.914 1 97.88 735 LEU B N 1
ATOM 12793 C CA . LEU B 1 735 ? -17.938 0.927 11.766 1 97.88 735 LEU B CA 1
ATOM 12794 C C . LEU B 1 735 ? -17.266 0.682 10.43 1 97.88 735 LEU B C 1
ATOM 12796 O O . LEU B 1 735 ? -17.109 -0.466 10 1 97.88 735 LEU B O 1
ATOM 12800 N N . ARG B 1 736 ? -16.906 1.692 9.758 1 98.12 736 ARG B N 1
ATOM 12801 C CA . ARG B 1 736 ? -16.156 1.618 8.508 1 98.12 736 ARG B CA 1
ATOM 12802 C C . ARG B 1 736 ? -14.836 2.359 8.609 1 98.12 736 ARG B C 1
ATOM 12804 O O . ARG B 1 736 ? -14.789 3.51 9.055 1 98.12 736 ARG B O 1
ATOM 12811 N N . PHE B 1 737 ? -13.758 1.745 8.32 1 97.94 737 PHE B N 1
ATOM 12812 C CA . PHE B 1 737 ? -12.445 2.367 8.195 1 97.94 737 PHE B CA 1
ATOM 12813 C C . PHE B 1 737 ? -12.117 2.641 6.734 1 97.94 737 PHE B C 1
ATOM 12815 O O . PHE B 1 737 ? -11.562 1.778 6.043 1 97.94 737 PHE B O 1
ATOM 12822 N N . ASP B 1 738 ? -12.383 3.816 6.297 1 96.75 738 ASP B N 1
ATOM 12823 C CA . ASP B 1 738 ? -12.203 4.203 4.902 1 96.75 738 ASP B CA 1
ATOM 12824 C C . ASP B 1 738 ? -10.766 4.629 4.629 1 96.75 738 ASP B C 1
ATOM 12826 O O . ASP B 1 738 ? -10.305 5.645 5.152 1 96.75 738 ASP B O 1
ATOM 12830 N N . GLY B 1 739 ? -10.031 3.857 3.838 1 94.81 739 GLY B N 1
ATOM 12831 C CA . GLY B 1 739 ? -8.648 4.176 3.52 1 94.81 739 GLY B CA 1
ATOM 12832 C C . GLY B 1 739 ? -7.656 3.518 4.457 1 94.81 739 GLY B C 1
ATOM 12833 O O . GLY B 1 739 ? -6.492 3.912 4.508 1 94.81 739 GLY B O 1
ATOM 12834 N N . LEU B 1 740 ? -8.07 2.521 5.184 1 95.06 740 LEU B N 1
ATOM 12835 C CA . LEU B 1 740 ? -7.207 1.786 6.102 1 95.06 740 LEU B CA 1
ATOM 12836 C C . LEU B 1 740 ? -6.109 1.045 5.34 1 95.06 740 LEU B C 1
ATOM 12838 O O . LEU B 1 740 ? -6.391 0.349 4.359 1 95.06 740 LEU B O 1
ATOM 12842 N N . GLU B 1 741 ? -4.816 1.198 5.715 1 90.38 741 GLU B N 1
ATOM 12843 C CA . GLU B 1 741 ? -3.703 0.494 5.086 1 90.38 741 GLU B CA 1
ATOM 12844 C C . GLU B 1 741 ? -3.066 -0.503 6.051 1 90.38 741 GLU B C 1
ATOM 12846 O O . GLU B 1 741 ? -2.277 -1.356 5.641 1 90.38 741 GLU B O 1
ATOM 12851 N N . GLY B 1 742 ? -3.416 -0.529 7.285 1 90.69 742 GLY B N 1
ATOM 12852 C CA . GLY B 1 742 ? -3.037 -1.494 8.305 1 90.69 742 GLY B CA 1
ATOM 12853 C C . GLY B 1 742 ? -4.207 -2.309 8.82 1 90.69 742 GLY B C 1
ATOM 12854 O O . GLY B 1 742 ? -5.137 -2.611 8.07 1 90.69 742 GLY B O 1
ATOM 12855 N N . THR B 1 743 ? -4.113 -2.723 10.055 1 91.5 743 THR B N 1
ATOM 12856 C CA . THR B 1 743 ? -5.215 -3.443 10.68 1 91.5 743 THR B CA 1
ATOM 12857 C C . THR B 1 743 ? -5.734 -2.686 11.898 1 91.5 743 THR B C 1
ATOM 12859 O O . THR B 1 743 ? -4.973 -1.985 12.57 1 91.5 743 THR B O 1
ATOM 12862 N N . ALA B 1 744 ? -6.988 -2.766 12.094 1 95.62 744 ALA B N 1
ATOM 12863 C CA . ALA B 1 744 ? -7.641 -2.146 13.25 1 95.62 744 ALA B CA 1
ATOM 12864 C C . ALA B 1 744 ? -8.461 -3.168 14.031 1 95.62 744 ALA B C 1
ATOM 12866 O O . ALA B 1 744 ? -9.516 -3.611 13.57 1 95.62 744 ALA B O 1
ATOM 12867 N N . GLU B 1 745 ? -7.965 -3.566 15.125 1 95.31 745 GLU B N 1
ATOM 12868 C CA . GLU B 1 745 ? -8.758 -4.395 16.031 1 95.31 745 GLU B CA 1
ATOM 12869 C C . GLU B 1 745 ? -9.672 -3.543 16.906 1 95.31 745 GLU B C 1
ATOM 12871 O O . GLU B 1 745 ? -9.195 -2.668 17.625 1 95.31 745 GLU B O 1
ATOM 12876 N N . VAL B 1 746 ? -10.938 -3.811 16.859 1 97.5 746 VAL B N 1
ATOM 12877 C CA . VAL B 1 746 ? -11.922 -2.947 17.516 1 97.5 746 VAL B CA 1
ATOM 12878 C C . VAL B 1 746 ? -12.469 -3.639 18.75 1 97.5 746 VAL B C 1
ATOM 12880 O O . VAL B 1 746 ? -12.75 -4.84 18.734 1 97.5 746 VAL B O 1
ATOM 12883 N N . PHE B 1 747 ? -12.555 -2.93 19.781 1 97.31 747 PHE B N 1
ATOM 12884 C CA . PHE B 1 747 ? -13.18 -3.371 21.031 1 97.31 747 PHE B CA 1
ATOM 12885 C C . PHE B 1 747 ? -14.344 -2.467 21.406 1 97.31 747 PHE B C 1
ATOM 12887 O O . PHE B 1 747 ? -14.266 -1.246 21.25 1 97.31 747 PHE B O 1
ATOM 12894 N N . VAL B 1 748 ? -15.469 -3.02 21.797 1 96.88 748 VAL B N 1
ATOM 12895 C CA . VAL B 1 748 ? -16.641 -2.307 22.297 1 96.88 748 VAL B CA 1
ATOM 12896 C C . VAL B 1 748 ? -16.828 -2.625 23.781 1 96.88 748 VAL B C 1
ATOM 12898 O O . VAL B 1 748 ? -17.094 -3.773 24.141 1 96.88 748 VAL B O 1
ATOM 12901 N N . ASN B 1 749 ? -16.703 -1.6 24.609 1 95.06 749 ASN B N 1
ATOM 12902 C CA . ASN B 1 749 ? -16.828 -1.79 26.062 1 95.06 749 ASN B CA 1
ATOM 12903 C C . ASN B 1 749 ? -15.914 -2.906 26.547 1 95.06 749 ASN B C 1
ATOM 12905 O O . ASN B 1 749 ? -16.344 -3.771 27.312 1 95.06 749 ASN B O 1
ATOM 12909 N N . GLY B 1 750 ? -14.719 -2.973 25.969 1 93.5 750 GLY B N 1
ATOM 12910 C CA . GLY B 1 750 ? -13.703 -3.914 26.406 1 93.5 750 GLY B CA 1
ATOM 12911 C C . GLY B 1 750 ? -13.789 -5.258 25.703 1 93.5 750 GLY B C 1
ATOM 12912 O O . GLY B 1 750 ? -12.891 -6.094 25.844 1 93.5 750 GLY B O 1
ATOM 12913 N N . ARG B 1 751 ? -14.82 -5.523 24.922 1 94.81 751 ARG B N 1
ATOM 12914 C CA . ARG B 1 751 ? -15 -6.793 24.234 1 94.81 751 ARG B CA 1
ATOM 12915 C C . ARG B 1 751 ? -14.578 -6.68 22.766 1 94.81 751 ARG B C 1
ATOM 12917 O O . ARG B 1 751 ? -14.891 -5.691 22.109 1 94.81 751 ARG B O 1
ATOM 12924 N N . SER B 1 752 ? -13.914 -7.68 22.297 1 95.56 752 SER B N 1
ATOM 12925 C CA . SER B 1 752 ? -13.445 -7.66 20.922 1 95.56 752 SER B CA 1
ATOM 12926 C C . SER B 1 752 ? -14.617 -7.684 19.938 1 95.56 752 SER B C 1
ATOM 12928 O O . SER B 1 752 ? -15.539 -8.484 20.078 1 95.56 752 SER B O 1
ATOM 12930 N N . ALA B 1 753 ? -14.617 -6.863 19.016 1 96.81 753 ALA B N 1
ATOM 12931 C CA . ALA B 1 753 ? -15.641 -6.805 17.969 1 96.81 753 ALA B CA 1
ATOM 12932 C C . ALA B 1 753 ? -15.102 -7.324 16.641 1 96.81 753 ALA B C 1
ATOM 12934 O O . ALA B 1 753 ? -15.859 -7.516 15.688 1 96.81 753 ALA B O 1
ATOM 12935 N N . GLY B 1 754 ? -13.836 -7.566 16.609 1 94.75 754 GLY B N 1
ATOM 12936 C CA . GLY B 1 754 ? -13.227 -8.078 15.398 1 94.75 754 GLY B CA 1
ATOM 12937 C C . GLY B 1 754 ? -12.102 -7.199 14.875 1 94.75 754 GLY B C 1
ATOM 12938 O O . GLY B 1 754 ? -11.711 -6.23 15.531 1 94.75 754 GLY B O 1
ATOM 12939 N N . MET B 1 755 ? -11.531 -7.562 13.781 1 93.75 755 MET B N 1
ATOM 12940 C CA . MET B 1 755 ? -10.406 -6.859 13.164 1 93.75 755 MET B CA 1
ATOM 12941 C C . MET B 1 755 ? -10.758 -6.395 11.758 1 93.75 755 MET B C 1
ATOM 12943 O O . MET B 1 755 ? -11.188 -7.195 10.922 1 93.75 755 MET B O 1
ATOM 12947 N N . ALA B 1 756 ? -10.625 -5.121 11.508 1 95.5 756 ALA B N 1
ATOM 12948 C CA . ALA B 1 756 ? -10.766 -4.562 10.164 1 95.5 756 ALA B CA 1
ATOM 12949 C C . ALA B 1 756 ? -9.43 -4.551 9.43 1 95.5 756 ALA B C 1
ATOM 12951 O O . ALA B 1 756 ? -8.375 -4.398 10.047 1 95.5 756 ALA B O 1
ATOM 12952 N N . GLN B 1 757 ? -9.406 -4.695 8.219 1 92.81 757 GLN B N 1
ATOM 12953 C CA . GLN B 1 757 ? -8.258 -4.652 7.324 1 92.81 757 GLN B CA 1
ATOM 12954 C C . GLN B 1 757 ? -8.625 -4.027 5.98 1 92.81 757 GLN B C 1
ATOM 12956 O O . GLN B 1 757 ? -9.797 -3.766 5.715 1 92.81 757 GLN B O 1
ATOM 12961 N N . PRO B 1 758 ? -7.668 -3.719 5.109 1 91.5 758 PRO B N 1
ATOM 12962 C CA . PRO B 1 758 ? -7.93 -2.936 3.902 1 91.5 758 PRO B CA 1
ATOM 12963 C C . PRO B 1 758 ? -8.945 -3.604 2.975 1 91.5 758 PRO B C 1
ATOM 12965 O O . PRO B 1 758 ? -9.734 -2.916 2.322 1 91.5 758 PRO B O 1
ATOM 12968 N N . LEU B 1 759 ? -8.969 -4.895 2.916 1 92.12 759 LEU B N 1
ATOM 12969 C CA . LEU B 1 759 ? -9.844 -5.598 1.983 1 92.12 759 LEU B CA 1
ATOM 12970 C C . LEU B 1 759 ? -11.195 -5.895 2.623 1 92.12 759 LEU B C 1
ATOM 12972 O O . LEU B 1 759 ? -12.133 -6.312 1.94 1 92.12 759 LEU B O 1
ATOM 12976 N N . ASP B 1 760 ? -11.328 -5.742 3.859 1 94.88 760 ASP B N 1
ATOM 12977 C CA . ASP B 1 760 ? -12.555 -5.855 4.641 1 94.88 760 ASP B CA 1
ATOM 12978 C C . ASP B 1 760 ? -12.578 -4.832 5.773 1 94.88 760 ASP B C 1
ATOM 12980 O O . ASP B 1 760 ? -12.438 -5.188 6.945 1 94.88 760 ASP B O 1
ATOM 12984 N N . PRO B 1 761 ? -12.859 -3.609 5.441 1 96.75 761 PRO B N 1
ATOM 12985 C CA . PRO B 1 761 ? -12.633 -2.514 6.387 1 96.75 761 PRO B CA 1
ATOM 12986 C C . PRO B 1 761 ? -13.852 -2.225 7.258 1 96.75 761 PRO B C 1
ATOM 12988 O O . PRO B 1 761 ? -14.039 -1.093 7.719 1 96.75 761 PRO B O 1
ATOM 12991 N N . PHE B 1 762 ? -14.797 -3.168 7.535 1 97.88 762 PHE B N 1
ATOM 12992 C CA . PHE B 1 762 ? -16.031 -2.947 8.289 1 97.88 762 PHE B CA 1
ATOM 12993 C C . PHE B 1 762 ? -16.047 -3.803 9.555 1 97.88 762 PHE B C 1
ATOM 12995 O O . PHE B 1 762 ? -15.531 -4.922 9.562 1 97.88 762 PHE B O 1
ATOM 13002 N N . ILE B 1 763 ? -16.594 -3.312 10.562 1 97.75 763 ILE B N 1
ATOM 13003 C CA . ILE B 1 763 ? -16.875 -4.043 11.797 1 97.75 763 ILE B CA 1
ATOM 13004 C C . ILE B 1 763 ? -18.344 -3.83 12.18 1 97.75 763 ILE B C 1
ATOM 13006 O O . ILE B 1 763 ? -18.766 -2.699 12.43 1 97.75 763 ILE B O 1
ATOM 13010 N N . ASP B 1 764 ? -19.109 -4.867 12.172 1 97.06 764 ASP B N 1
ATOM 13011 C CA . ASP B 1 764 ? -20.5 -4.82 12.602 1 97.06 764 ASP B CA 1
ATOM 13012 C C . ASP B 1 764 ? -20.609 -4.82 14.125 1 97.06 764 ASP B C 1
ATOM 13014 O O . ASP B 1 764 ? -20.297 -5.82 14.773 1 97.06 764 ASP B O 1
ATOM 13018 N N . LEU B 1 765 ? -21.078 -3.721 14.664 1 96.81 765 LEU B N 1
ATOM 13019 C CA . LEU B 1 765 ? -21.156 -3.562 16.109 1 96.81 765 LEU B CA 1
ATOM 13020 C C . LEU B 1 765 ? -22.547 -3.936 16.609 1 96.81 765 LEU B C 1
ATOM 13022 O O . LEU B 1 765 ? -22.812 -3.9 17.828 1 96.81 765 LEU B O 1
ATOM 13026 N N . THR B 1 766 ? -23.422 -4.281 15.797 1 95.12 766 THR B N 1
ATOM 13027 C CA . THR B 1 766 ? -24.859 -4.379 16.078 1 95.12 766 THR B CA 1
ATOM 13028 C C . THR B 1 766 ? -25.109 -5.312 17.266 1 95.12 766 THR B C 1
ATOM 13030 O O . THR B 1 766 ? -25.781 -4.938 18.219 1 95.12 766 THR B O 1
ATOM 13033 N N . ALA B 1 767 ? -24.5 -6.441 17.25 1 93.69 767 ALA B N 1
ATOM 13034 C CA . ALA B 1 767 ? -24.766 -7.449 18.266 1 93.69 767 ALA B CA 1
ATOM 13035 C C . ALA B 1 767 ? -24.109 -7.07 19.594 1 93.69 767 ALA B C 1
ATOM 13037 O O . ALA B 1 767 ? -24.438 -7.629 20.641 1 93.69 767 ALA B O 1
ATOM 13038 N N . LEU B 1 768 ? -23.188 -6.094 19.547 1 95.62 768 LEU B N 1
ATOM 13039 C CA . LEU B 1 768 ? -22.406 -5.742 20.734 1 95.62 768 LEU B CA 1
ATOM 13040 C C . LEU B 1 768 ? -22.953 -4.473 21.375 1 95.62 768 LEU B C 1
ATOM 13042 O O . LEU B 1 768 ? -22.438 -4.031 22.406 1 95.62 768 LEU B O 1
ATOM 13046 N N . THR B 1 769 ? -23.984 -3.834 20.812 1 94.88 769 THR B N 1
ATOM 13047 C CA . THR B 1 769 ? -24.484 -2.555 21.297 1 94.88 769 THR B CA 1
ATOM 13048 C C . THR B 1 769 ? -26.016 -2.561 21.344 1 94.88 769 THR B C 1
ATOM 13050 O O . THR B 1 769 ? -26.656 -3.371 20.688 1 94.88 769 THR B O 1
ATOM 13053 N N . SER B 1 770 ? -26.531 -1.643 22.141 1 93.44 770 SER B N 1
ATOM 13054 C CA . SER B 1 770 ? -27.969 -1.413 22.219 1 93.44 770 SER B CA 1
ATOM 13055 C C . SER B 1 770 ? -28.328 0 21.766 1 93.44 770 SER B C 1
ATOM 13057 O O . SER B 1 770 ? -27.531 0.928 21.938 1 93.44 770 SER B O 1
ATOM 13059 N N . PRO B 1 771 ? -29.547 0.11 21.203 1 90.38 771 PRO B N 1
ATOM 13060 C CA . PRO B 1 771 ? -29.969 1.462 20.828 1 90.38 771 PRO B CA 1
ATOM 13061 C C . PRO B 1 771 ? -29.922 2.441 22 1 90.38 771 PRO B C 1
ATOM 13063 O O . PRO B 1 771 ? -30.375 2.117 23.094 1 90.38 771 PRO B O 1
ATOM 13066 N N . GLY B 1 772 ? -29.266 3.604 21.75 1 90.62 772 GLY B N 1
ATOM 13067 C CA . GLY B 1 772 ? -29.219 4.668 22.75 1 90.62 772 GLY B CA 1
ATOM 13068 C C . GLY B 1 772 ? -28.094 4.488 23.75 1 90.62 772 GLY B C 1
ATOM 13069 O O . GLY B 1 772 ? -27.844 5.367 24.578 1 90.62 772 GLY B O 1
ATOM 13070 N N . GLU B 1 773 ? -27.391 3.465 23.641 1 93.06 773 GLU B N 1
ATOM 13071 C CA . GLU B 1 773 ? -26.344 3.156 24.609 1 93.06 773 GLU B CA 1
ATOM 13072 C C . GLU B 1 773 ? -25.109 4.02 24.375 1 93.06 773 GLU B C 1
ATOM 13074 O O . GLU B 1 773 ? -24.75 4.301 23.219 1 93.06 773 GLU B O 1
ATOM 13079 N N . GLU B 1 774 ? -24.547 4.484 25.484 1 94.75 774 GLU B N 1
ATOM 13080 C CA . GLU B 1 774 ? -23.188 5.043 25.391 1 94.75 774 GLU B CA 1
ATOM 13081 C C . GLU B 1 774 ? -22.141 3.939 25.297 1 94.75 774 GLU B C 1
ATOM 13083 O O . GLU B 1 774 ? -22.109 3.045 26.156 1 94.75 774 GLU B O 1
ATOM 13088 N N . ILE B 1 775 ? -21.344 4.008 24.328 1 94.44 775 ILE B N 1
ATOM 13089 C CA . ILE B 1 775 ? -20.391 2.93 24.094 1 94.44 775 ILE B CA 1
ATOM 13090 C C . ILE B 1 775 ? -18.969 3.479 24.125 1 94.44 775 ILE B C 1
ATOM 13092 O O . ILE B 1 775 ? -18.719 4.609 23.688 1 94.44 775 ILE B O 1
ATOM 13096 N N . GLU B 1 776 ? -18.094 2.676 24.688 1 95.38 776 GLU B N 1
ATOM 13097 C CA . GLU B 1 776 ? -16.656 2.953 24.625 1 95.38 776 GLU B CA 1
ATOM 13098 C C . GLU B 1 776 ? -15.992 2.152 23.516 1 95.38 776 GLU B C 1
ATOM 13100 O O . GLU B 1 776 ? -15.992 0.92 23.547 1 95.38 776 GLU B O 1
ATOM 13105 N N . LEU B 1 777 ? -15.461 2.809 22.562 1 96.56 777 LEU B N 1
ATOM 13106 C CA . LEU B 1 777 ? -14.719 2.182 21.469 1 96.56 777 LEU B CA 1
ATOM 13107 C C . LEU B 1 777 ? -13.219 2.24 21.719 1 96.56 777 LEU B C 1
ATOM 13109 O O . LEU B 1 777 ? -12.695 3.273 22.156 1 96.56 777 LEU B O 1
ATOM 13113 N N . SER B 1 778 ? -12.539 1.19 21.609 1 96.75 778 SER B N 1
ATOM 13114 C CA . SER B 1 778 ? -11.078 1.125 21.578 1 96.75 778 SER B CA 1
ATOM 13115 C C . SER B 1 778 ? -10.586 0.433 20.312 1 96.75 778 SER B C 1
ATOM 13117 O O . SER B 1 778 ? -11.188 -0.546 19.859 1 96.75 778 SER B O 1
ATOM 13119 N N . VAL B 1 779 ? -9.586 0.921 19.719 1 96.81 779 VAL B N 1
ATOM 13120 C CA . VAL B 1 779 ? -9.031 0.365 18.484 1 96.81 779 VAL B CA 1
ATOM 13121 C C . VAL B 1 779 ? -7.527 0.181 18.625 1 96.81 779 VAL B C 1
ATOM 13123 O O . VAL B 1 779 ? -6.816 1.106 19.031 1 96.81 779 VAL B O 1
ATOM 13126 N N . LEU B 1 780 ? -7.027 -0.95 18.516 1 94.75 780 LEU B N 1
ATOM 13127 C CA . LEU B 1 780 ? -5.605 -1.205 18.297 1 94.75 780 LEU B CA 1
ATOM 13128 C C . LEU B 1 780 ? -5.246 -1.12 16.828 1 94.75 780 LEU B C 1
ATOM 13130 O O . LEU B 1 780 ? -5.578 -2.02 16.047 1 94.75 780 LEU B O 1
ATOM 13134 N N . LEU B 1 781 ? -4.641 -0.04 16.422 1 93.31 781 LEU B N 1
ATOM 13135 C CA . LEU B 1 781 ? -4.215 0.182 15.047 1 93.31 781 LEU B CA 1
ATOM 13136 C C . LEU B 1 781 ? -2.795 -0.323 14.828 1 93.31 781 LEU B C 1
ATOM 13138 O O . LEU B 1 781 ? -1.867 0.101 15.523 1 93.31 781 LEU B O 1
ATOM 13142 N N . GLU B 1 782 ? -2.605 -1.221 14.008 1 88.5 782 GLU B N 1
ATOM 13143 C CA . GLU B 1 782 ? -1.288 -1.725 13.625 1 88.5 782 GLU B CA 1
ATOM 13144 C C . GLU B 1 782 ? -0.965 -1.389 12.172 1 88.5 782 GLU B C 1
ATOM 13146 O O . GLU B 1 782 ? -1.699 -1.778 11.266 1 88.5 782 GLU B O 1
ATOM 13151 N N . ARG B 1 783 ? 0.059 -0.699 11.961 1 85.25 783 ARG B N 1
ATOM 13152 C CA . ARG B 1 783 ? 0.443 -0.293 10.609 1 85.25 783 ARG B CA 1
ATOM 13153 C C . ARG B 1 783 ? 1.945 -0.049 10.516 1 85.25 783 ARG B C 1
ATOM 13155 O O . ARG B 1 783 ? 2.594 0.245 11.523 1 85.25 783 ARG B O 1
ATOM 13162 N N . ASN B 1 784 ? 2.514 -0.199 9.375 1 81.19 784 ASN B N 1
ATOM 13163 C CA . ASN B 1 784 ? 3.914 0.126 9.117 1 81.19 784 ASN B CA 1
ATOM 13164 C C . ASN B 1 784 ? 4.105 1.618 8.859 1 81.19 784 ASN B C 1
ATOM 13166 O O . ASN B 1 784 ? 3.133 2.344 8.641 1 81.19 784 ASN B O 1
ATOM 13170 N N . ILE B 1 785 ? 5.332 2.041 8.922 1 79.56 785 ILE B N 1
ATOM 13171 C CA . ILE B 1 785 ? 5.691 3.443 8.734 1 79.56 785 ILE B CA 1
ATOM 13172 C C . ILE B 1 785 ? 5.156 3.938 7.395 1 79.56 785 ILE B C 1
ATOM 13174 O O . ILE B 1 785 ? 5.34 3.281 6.363 1 79.56 785 ILE B O 1
ATOM 13178 N N . GLY B 1 786 ? 4.477 5.059 7.465 1 78.69 786 GLY B N 1
ATOM 13179 C CA . GLY B 1 786 ? 3.986 5.688 6.25 1 78.69 786 GLY B CA 1
ATOM 13180 C C . GLY B 1 786 ? 2.578 5.262 5.883 1 78.69 786 GLY B C 1
ATOM 13181 O O . GLY B 1 786 ? 1.937 5.887 5.031 1 78.69 786 GLY B O 1
ATOM 13182 N N . GLN B 1 787 ? 2.049 4.219 6.523 1 87.25 787 GLN B N 1
ATOM 13183 C CA . GLN B 1 787 ? 0.711 3.73 6.203 1 87.25 787 GLN B CA 1
ATOM 13184 C C . GLN B 1 787 ? -0.359 4.531 6.938 1 87.25 787 GLN B C 1
ATOM 13186 O O . GLN B 1 787 ? -0.149 4.961 8.078 1 87.25 787 GLN B O 1
ATOM 13191 N N . GLN B 1 788 ? -1.497 4.652 6.297 1 90 788 GLN B N 1
ATOM 13192 C CA . GLN B 1 788 ? -2.568 5.496 6.812 1 90 788 GLN B CA 1
ATOM 13193 C C . GLN B 1 788 ? -3.561 4.684 7.641 1 90 788 GLN B C 1
ATOM 13195 O O . GLN B 1 788 ? -3.764 3.494 7.387 1 90 788 GLN B O 1
ATOM 13200 N N . GLY B 1 789 ? -4.133 5.312 8.656 1 92.12 789 GLY B N 1
ATOM 13201 C CA . GLY B 1 789 ? -5.203 4.703 9.43 1 92.12 789 GLY B CA 1
ATOM 13202 C C . GLY B 1 789 ? -6.57 4.867 8.789 1 92.12 789 GLY B C 1
ATOM 13203 O O . GLY B 1 789 ? -7.504 4.133 9.117 1 92.12 789 GLY B O 1
ATOM 13204 N N . GLY B 1 790 ? -6.66 5.922 7.871 1 93.06 790 GLY B N 1
ATOM 13205 C CA . GLY B 1 790 ? -7.914 6.164 7.184 1 93.06 790 GLY B CA 1
ATOM 13206 C C . GLY B 1 790 ? -8.906 6.961 8.008 1 93.06 790 GLY B C 1
ATOM 13207 O O . GLY B 1 790 ? -8.578 7.422 9.102 1 93.06 790 GLY B O 1
ATOM 13208 N N . ARG B 1 791 ? -10.141 7.145 7.465 1 95.75 791 ARG B N 1
ATOM 13209 C CA . ARG B 1 791 ? -11.266 7.797 8.133 1 95.75 791 ARG B CA 1
ATOM 13210 C C . ARG B 1 791 ? -12.148 6.773 8.844 1 95.75 791 ARG B C 1
ATOM 13212 O O . ARG B 1 791 ? -12.367 5.672 8.336 1 95.75 791 ARG B O 1
ATOM 13219 N N . VAL B 1 792 ? -12.594 7.102 10 1 97.88 792 VAL B N 1
ATOM 13220 C CA . VAL B 1 792 ? -13.508 6.246 10.75 1 97.88 792 VAL B CA 1
ATOM 13221 C C . VAL B 1 792 ? -14.93 6.793 10.648 1 97.88 792 VAL B C 1
ATOM 13223 O O . VAL B 1 792 ? -15.18 7.957 10.984 1 97.88 792 VAL B O 1
ATOM 13226 N N . GLN B 1 793 ? -15.836 6.008 10.219 1 97.75 793 GLN B N 1
ATOM 13227 C CA . GLN B 1 793 ? -17.234 6.391 10.102 1 97.75 793 GLN B CA 1
ATOM 13228 C C . GLN B 1 793 ? -18.141 5.379 10.805 1 97.75 793 GLN B C 1
ATOM 13230 O O . GLN B 1 793 ? -17.828 4.191 10.859 1 97.75 793 GLN B O 1
ATOM 13235 N N . LEU B 1 794 ? -19.172 5.824 11.352 1 97.19 794 LEU B N 1
ATOM 13236 C CA . LEU B 1 794 ? -20.234 4.973 11.898 1 97.19 794 LEU B CA 1
ATOM 13237 C C . LEU B 1 794 ? -21.484 5.016 11.023 1 97.19 794 LEU B C 1
ATOM 13239 O O . LEU B 1 794 ? -22.094 6.074 10.875 1 97.19 794 LEU B O 1
ATOM 13243 N N . LEU B 1 795 ? -21.781 3.932 10.406 1 96.94 795 LEU B N 1
ATOM 13244 C CA . LEU B 1 795 ? -23.016 3.768 9.656 1 96.94 795 LEU B CA 1
ATOM 13245 C C . LEU B 1 795 ? -24.141 3.268 10.562 1 96.94 795 LEU B C 1
ATOM 13247 O O . LEU B 1 795 ? -24 2.246 11.234 1 96.94 795 LEU B O 1
ATOM 13251 N N . GLU B 1 796 ? -25.203 3.957 10.617 1 95.69 796 GLU B N 1
ATOM 13252 C CA . GLU B 1 796 ? -26.359 3.572 11.414 1 95.69 796 GLU B CA 1
ATOM 13253 C C . GLU B 1 796 ? -27.609 3.465 10.539 1 95.69 796 GLU B C 1
ATOM 13255 O O . GLU B 1 796 ? -27.766 4.215 9.578 1 95.69 796 GLU B O 1
ATOM 13260 N N . GLY B 1 797 ? -28.438 2.535 10.852 1 94.56 797 GLY B N 1
ATOM 13261 C CA . GLY B 1 797 ? -29.672 2.346 10.102 1 94.56 797 GLY B CA 1
ATOM 13262 C C . GLY B 1 797 ? -30.547 1.226 10.648 1 94.56 797 GLY B C 1
ATOM 13263 O O . GLY B 1 797 ? -30.609 1.019 11.867 1 94.56 797 GLY B O 1
ATOM 13264 N N . MET B 1 798 ? -31.297 0.592 9.695 1 94.38 798 MET B N 1
ATOM 13265 C CA . MET B 1 798 ? -32.25 -0.44 10.086 1 94.38 798 MET B CA 1
ATOM 13266 C C . MET B 1 798 ? -31.891 -1.782 9.461 1 94.38 798 MET B C 1
ATOM 13268 O O . MET B 1 798 ? -31.797 -1.893 8.234 1 94.38 798 MET B O 1
ATOM 13272 N N . GLU B 1 799 ? -31.797 -2.809 10.289 1 95.56 799 GLU B N 1
ATOM 13273 C CA . GLU B 1 799 ? -31.609 -4.156 9.766 1 95.56 799 GLU B CA 1
ATOM 13274 C C . GLU B 1 799 ? -32.844 -4.645 9.016 1 95.56 799 GLU B C 1
ATOM 13276 O O . GLU B 1 799 ? -33.969 -4.379 9.43 1 95.56 799 GLU B O 1
ATOM 13281 N N . ALA B 1 800 ? -32.594 -5.367 7.945 1 96.62 800 ALA B N 1
ATOM 13282 C CA . ALA B 1 800 ? -33.688 -6.043 7.266 1 96.62 800 ALA B CA 1
ATOM 13283 C C . ALA B 1 800 ? -34.281 -7.129 8.148 1 96.62 800 ALA B C 1
ATOM 13285 O O . ALA B 1 800 ? -33.594 -7.758 8.945 1 96.62 800 ALA B O 1
ATOM 13286 N N . THR B 1 801 ? -35.594 -7.359 7.949 1 96 801 THR B N 1
ATOM 13287 C CA . THR B 1 801 ? -36.344 -8.336 8.75 1 96 801 THR B CA 1
ATOM 13288 C C . THR B 1 801 ? -37.219 -9.211 7.871 1 96 801 THR B C 1
ATOM 13290 O O . THR B 1 801 ? -37.219 -9.07 6.645 1 96 801 THR B O 1
ATOM 13293 N N . ASP B 1 802 ? -37.906 -10.227 8.453 1 96.81 802 ASP B N 1
ATOM 13294 C CA . ASP B 1 802 ? -38.875 -11.109 7.785 1 96.81 802 ASP B CA 1
ATOM 13295 C C . ASP B 1 802 ? -38.188 -11.844 6.617 1 96.81 802 ASP B C 1
ATOM 13297 O O . ASP B 1 802 ? -38.719 -11.82 5.496 1 96.81 802 ASP B O 1
ATOM 13301 N N . TRP B 1 803 ? -37.125 -12.43 6.977 1 97.75 803 TRP B N 1
ATOM 13302 C CA . TRP B 1 803 ? -36.344 -13.109 5.961 1 97.75 803 TRP B CA 1
ATOM 13303 C C . TRP B 1 803 ? -37.031 -14.383 5.488 1 97.75 803 TRP B C 1
ATOM 13305 O O . TRP B 1 803 ? -37.625 -15.117 6.289 1 97.75 803 TRP B O 1
ATOM 13315 N N . ARG B 1 804 ? -36.938 -14.617 4.227 1 97.88 804 ARG B N 1
ATOM 13316 C CA . ARG B 1 804 ? -37.344 -15.859 3.572 1 97.88 804 ARG B CA 1
ATOM 13317 C C . ARG B 1 804 ? -36.219 -16.344 2.637 1 97.88 804 ARG B C 1
ATOM 13319 O O . ARG B 1 804 ? -35.5 -15.547 2.051 1 97.88 804 ARG B O 1
ATOM 13326 N N . LEU B 1 805 ? -36.062 -17.672 2.6 1 98 805 LEU B N 1
ATOM 13327 C CA . LEU B 1 805 ? -34.938 -18.219 1.834 1 98 805 LEU B CA 1
ATOM 13328 C C . LEU B 1 805 ? -35.375 -19.469 1.08 1 98 805 LEU B C 1
ATOM 13330 O O . LEU B 1 805 ? -36.156 -20.281 1.601 1 98 805 LEU B O 1
ATOM 13334 N N . VAL B 1 806 ? -34.938 -19.609 -0.171 1 97.62 806 VAL B N 1
ATOM 13335 C CA . VAL B 1 806 ? -35.094 -20.828 -0.942 1 97.62 806 VAL B CA 1
ATOM 13336 C C . VAL B 1 806 ? -33.906 -21.047 -1.848 1 97.62 806 VAL B C 1
ATOM 13338 O O . VAL B 1 806 ? -33.219 -20.094 -2.227 1 97.62 806 VAL B O 1
ATOM 13341 N N . GLY B 1 807 ? -33.562 -22.328 -2.09 1 96.62 807 GLY B N 1
ATOM 13342 C CA . GLY B 1 807 ? -32.438 -22.672 -2.951 1 96.62 807 GLY B CA 1
ATOM 13343 C C . GLY B 1 807 ? -32.875 -23.391 -4.219 1 96.62 807 GLY B C 1
ATOM 13344 O O . GLY B 1 807 ? -34 -23.875 -4.316 1 96.62 807 GLY B O 1
ATOM 13345 N N . ALA B 1 808 ? -32.062 -23.344 -5.219 1 96.31 808 ALA B N 1
ATOM 13346 C CA . ALA B 1 808 ? -32.219 -24.109 -6.453 1 96.31 808 ALA B CA 1
ATOM 13347 C C . ALA B 1 808 ? -30.875 -24.688 -6.926 1 96.31 808 ALA B C 1
ATOM 13349 O O . ALA B 1 808 ? -29.938 -23.922 -7.215 1 96.31 808 ALA B O 1
ATOM 13350 N N . GLY B 1 809 ? -30.781 -26 -6.977 1 94.38 809 GLY B N 1
ATOM 13351 C CA . GLY B 1 809 ? -29.641 -26.656 -7.566 1 94.38 809 GLY B CA 1
ATOM 13352 C C . GLY B 1 809 ? -29.812 -26.953 -9.047 1 94.38 809 GLY B C 1
ATOM 13353 O O . GLY B 1 809 ? -30.719 -26.422 -9.688 1 94.38 809 GLY B O 1
ATOM 13354 N N . GLU B 1 810 ? -29 -27.719 -9.594 1 94.94 810 GLU B N 1
ATOM 13355 C CA . GLU B 1 810 ? -28.953 -28.016 -11.016 1 94.94 810 GLU B CA 1
ATOM 13356 C C . GLU B 1 810 ? -30.297 -28.594 -11.492 1 94.94 810 GLU B C 1
ATOM 13358 O O . GLU B 1 810 ? -30.844 -28.141 -12.5 1 94.94 810 GLU B O 1
ATOM 13363 N N . GLU B 1 811 ? -30.844 -29.5 -10.812 1 94.75 811 GLU B N 1
ATOM 13364 C CA . GLU B 1 811 ? -32.094 -30.141 -11.211 1 94.75 811 GLU B CA 1
ATOM 13365 C C . GLU B 1 811 ? -33.25 -29.156 -11.18 1 94.75 811 GLU B C 1
ATOM 13367 O O . GLU B 1 811 ? -34.062 -29.125 -12.094 1 94.75 811 GLU B O 1
ATOM 13372 N N . ALA B 1 812 ? -33.281 -28.422 -10.102 1 95.62 812 ALA B N 1
ATOM 13373 C CA . ALA B 1 812 ? -34.344 -27.438 -9.969 1 95.62 812 ALA B CA 1
ATOM 13374 C C . ALA B 1 812 ? -34.281 -26.406 -11.094 1 95.62 812 ALA B C 1
ATOM 13376 O O . ALA B 1 812 ? -35.312 -26.031 -11.648 1 95.62 812 ALA B O 1
ATOM 13377 N N . LEU B 1 813 ? -33.125 -25.922 -11.438 1 96.44 813 LEU B N 1
ATOM 13378 C CA . LEU B 1 813 ? -32.938 -24.953 -12.508 1 96.44 813 LEU B CA 1
ATOM 13379 C C . LEU B 1 813 ? -33.406 -25.531 -13.844 1 96.44 813 LEU B C 1
ATOM 13381 O O . LEU B 1 813 ? -34.062 -24.859 -14.625 1 96.44 813 LEU B O 1
ATOM 13385 N N . ARG B 1 814 ? -32.969 -26.781 -14.102 1 96.06 814 ARG B N 1
ATOM 13386 C CA . ARG B 1 814 ? -33.344 -27.469 -15.328 1 96.06 814 ARG B CA 1
ATOM 13387 C C . ARG B 1 814 ? -34.875 -27.609 -15.438 1 96.06 814 ARG B C 1
ATOM 13389 O O . ARG B 1 814 ? -35.438 -27.297 -16.484 1 96.06 814 ARG B O 1
ATOM 13396 N N . ASP B 1 815 ? -35.5 -28.031 -14.406 1 96.75 815 ASP B N 1
ATOM 13397 C CA . ASP B 1 815 ? -36.938 -28.219 -14.398 1 96.75 815 ASP B CA 1
ATOM 13398 C C . ASP B 1 815 ? -37.656 -26.906 -14.625 1 96.75 815 ASP B C 1
ATOM 13400 O O . ASP B 1 815 ? -38.656 -26.844 -15.359 1 96.75 815 ASP B O 1
ATOM 13404 N N . TYR B 1 816 ? -37.219 -25.891 -13.969 1 96.69 816 TYR B N 1
ATOM 13405 C CA . TYR B 1 816 ? -37.781 -24.562 -14.148 1 96.69 816 TYR B CA 1
ATOM 13406 C C . TYR B 1 816 ? -37.688 -24.125 -15.602 1 96.69 816 TYR B C 1
ATOM 13408 O O . TYR B 1 816 ? -38.625 -23.578 -16.172 1 96.69 816 TYR B O 1
ATOM 13416 N N . ALA B 1 817 ? -36.531 -24.281 -16.234 1 97 817 ALA B N 1
ATOM 13417 C CA . ALA B 1 817 ? -36.312 -23.891 -17.609 1 97 817 ALA B CA 1
ATOM 13418 C C . ALA B 1 817 ? -37.25 -24.625 -18.562 1 97 817 ALA B C 1
ATOM 13420 O O . ALA B 1 817 ? -37.781 -24.031 -19.5 1 97 817 ALA B O 1
ATOM 13421 N N . ILE B 1 818 ? -37.406 -25.906 -18.312 1 95.88 818 ILE B N 1
ATOM 13422 C CA . ILE B 1 818 ? -38.281 -26.719 -19.141 1 95.88 818 ILE B CA 1
ATOM 13423 C C . ILE B 1 818 ? -39.719 -26.219 -19 1 95.88 818 ILE B C 1
ATOM 13425 O O . ILE B 1 818 ? -40.438 -26.062 -19.984 1 95.88 818 ILE B O 1
ATOM 13429 N N . ALA B 1 819 ? -40.062 -25.922 -17.828 1 96 819 ALA B N 1
ATOM 13430 C CA . ALA B 1 819 ? -41.438 -25.469 -17.547 1 96 819 ALA B CA 1
ATOM 13431 C C . ALA B 1 819 ? -41.688 -24.109 -18.172 1 96 819 ALA B C 1
ATOM 13433 O O . ALA B 1 819 ? -42.844 -23.781 -18.516 1 96 819 ALA B O 1
ATOM 13434 N N . THR B 1 820 ? -40.688 -23.312 -18.359 1 96.62 820 THR B N 1
ATOM 13435 C CA . THR B 1 820 ? -40.812 -21.938 -18.844 1 96.62 820 THR B CA 1
ATOM 13436 C C . THR B 1 820 ? -40.812 -21.906 -20.359 1 96.62 820 THR B C 1
ATOM 13438 O O . THR B 1 820 ? -41.188 -20.891 -20.969 1 96.62 820 THR B O 1
ATOM 13441 N N . ARG B 1 821 ? -40.531 -22.938 -21.078 1 95.81 821 ARG B N 1
ATOM 13442 C CA . ARG B 1 821 ? -40.312 -23.031 -22.516 1 95.81 821 ARG B CA 1
ATOM 13443 C C . ARG B 1 821 ? -41.531 -22.5 -23.281 1 95.81 821 ARG B C 1
ATOM 13445 O O . ARG B 1 821 ? -41.375 -21.75 -24.25 1 95.81 821 ARG B O 1
ATOM 13452 N N . PRO B 1 822 ? -42.688 -22.797 -22.875 1 96 822 PRO B N 1
ATOM 13453 C CA . PRO B 1 822 ? -43.844 -22.359 -23.672 1 96 822 PRO B CA 1
ATOM 13454 C C . PRO B 1 822 ? -44 -20.844 -23.703 1 96 822 PRO B C 1
ATOM 13456 O O . PRO B 1 822 ? -44.656 -20.312 -24.609 1 96 822 PRO B O 1
ATOM 13459 N N . SER B 1 823 ? -43.375 -20.203 -22.766 1 96.31 823 SER B N 1
ATOM 13460 C CA . SER B 1 823 ? -43.531 -18.75 -22.688 1 96.31 823 SER B CA 1
ATOM 13461 C C . SER B 1 823 ? -42.469 -18.047 -23.562 1 96.31 823 SER B C 1
ATOM 13463 O O . SER B 1 823 ? -42.5 -16.812 -23.672 1 96.31 823 SER B O 1
ATOM 13465 N N . ALA B 1 824 ? -41.594 -18.75 -24.172 1 98 824 ALA B N 1
ATOM 13466 C CA . ALA B 1 824 ? -40.5 -18.172 -24.953 1 98 824 ALA B CA 1
ATOM 13467 C C . ALA B 1 824 ? -41 -17.75 -26.344 1 98 824 ALA B C 1
ATOM 13469 O O . ALA B 1 824 ? -41.875 -18.422 -26.922 1 98 824 ALA B O 1
ATOM 13470 N N . SER B 1 825 ? -40.469 -16.672 -26.844 1 97.75 825 SER B N 1
ATOM 13471 C CA . SER B 1 825 ? -40.812 -16.172 -28.172 1 97.75 825 SER B CA 1
ATOM 13472 C C . SER B 1 825 ? -39.562 -16.094 -29.047 1 97.75 825 SER B C 1
ATOM 13474 O O . SER B 1 825 ? -38.438 -16.016 -28.547 1 97.75 825 SER B O 1
ATOM 13476 N N . ALA B 1 826 ? -39.781 -16.016 -30.312 1 97.38 826 ALA B N 1
ATOM 13477 C CA . ALA B 1 826 ? -38.688 -15.969 -31.266 1 97.38 826 ALA B CA 1
ATOM 13478 C C . ALA B 1 826 ? -37.844 -14.703 -31.078 1 97.38 826 ALA B C 1
ATOM 13480 O O . ALA B 1 826 ? -38.406 -13.625 -30.828 1 97.38 826 ALA B O 1
ATOM 13481 N N . VAL B 1 827 ? -36.562 -14.883 -31.203 1 97.38 827 VAL B N 1
ATOM 13482 C CA . VAL B 1 827 ? -35.656 -13.734 -31.062 1 97.38 827 VAL B CA 1
ATOM 13483 C C . VAL B 1 827 ? -34.5 -13.844 -32.062 1 97.38 827 VAL B C 1
ATOM 13485 O O . VAL B 1 827 ? -34.156 -14.938 -32.5 1 97.38 827 VAL B O 1
ATOM 13488 N N . GLU B 1 828 ? -33.969 -12.695 -32.438 1 96.06 828 GLU B N 1
ATOM 13489 C CA . GLU B 1 828 ? -32.781 -12.625 -33.312 1 96.06 828 GLU B CA 1
ATOM 13490 C C . GLU B 1 828 ? -31.594 -12.023 -32.531 1 96.06 828 GLU B C 1
ATOM 13492 O O . GLU B 1 828 ? -31.781 -11.203 -31.641 1 96.06 828 GLU B O 1
ATOM 13497 N N . PHE B 1 829 ? -30.5 -12.469 -32.875 1 96.12 829 PHE B N 1
ATOM 13498 C CA . PHE B 1 829 ? -29.297 -11.859 -32.312 1 96.12 829 PHE B CA 1
ATOM 13499 C C . PHE B 1 829 ? -29.031 -10.508 -32.938 1 96.12 829 PHE B C 1
ATOM 13501 O O . PHE B 1 829 ? -29.344 -10.289 -34.094 1 96.12 829 PHE B O 1
ATOM 13508 N N . PRO B 1 830 ? -28.422 -9.602 -32.312 1 97 830 PRO B N 1
ATOM 13509 C CA . PRO B 1 830 ? -27.984 -9.719 -30.922 1 97 830 PRO B CA 1
ATOM 13510 C C . PRO B 1 830 ? -29.141 -9.609 -29.922 1 97 830 PRO B C 1
ATOM 13512 O O . PRO B 1 830 ? -30.094 -8.844 -30.156 1 97 830 PRO B O 1
ATOM 13515 N N . VAL B 1 831 ? -29.094 -10.359 -28.938 1 97.56 831 VAL B N 1
ATOM 13516 C CA . VAL B 1 831 ? -30.016 -10.266 -27.812 1 97.56 831 VAL B CA 1
ATOM 13517 C C . VAL B 1 831 ? -29.484 -9.258 -26.797 1 97.56 831 VAL B C 1
ATOM 13519 O O . VAL B 1 831 ? -28.328 -9.359 -26.359 1 97.56 831 VAL B O 1
ATOM 13522 N N . SER B 1 832 ? -30.25 -8.281 -26.453 1 97.56 832 SER B N 1
ATOM 13523 C CA . SER B 1 832 ? -29.891 -7.27 -25.469 1 97.56 832 SER B CA 1
ATOM 13524 C C . SER B 1 832 ? -30.75 -7.379 -24.219 1 97.56 832 SER B C 1
ATOM 13526 O O . SER B 1 832 ? -31.969 -7.512 -24.312 1 97.56 832 SER B O 1
ATOM 13528 N N . LEU B 1 833 ? -30.094 -7.332 -23.094 1 97.75 833 LEU B N 1
ATOM 13529 C CA . LEU B 1 833 ? -30.797 -7.363 -21.812 1 97.75 833 LEU B CA 1
ATOM 13530 C C . LEU B 1 833 ? -30.422 -6.152 -20.953 1 97.75 833 LEU B C 1
ATOM 13532 O O . LEU B 1 833 ? -29.25 -5.797 -20.859 1 97.75 833 LEU B O 1
ATOM 13536 N N . ALA B 1 834 ? -31.406 -5.508 -20.375 1 96.81 834 ALA B N 1
ATOM 13537 C CA . ALA B 1 834 ? -31.156 -4.395 -19.469 1 96.81 834 ALA B CA 1
ATOM 13538 C C . ALA B 1 834 ? -30.375 -4.859 -18.234 1 96.81 834 ALA B C 1
ATOM 13540 O O . ALA B 1 834 ? -30.422 -6.039 -17.875 1 96.81 834 ALA B O 1
ATOM 13541 N N . PRO B 1 835 ? -29.656 -3.887 -17.672 1 96.44 835 PRO B N 1
ATOM 13542 C CA . PRO B 1 835 ? -28.953 -4.258 -16.438 1 96.44 835 PRO B CA 1
ATOM 13543 C C . PRO B 1 835 ? -29.859 -4.934 -15.414 1 96.44 835 PRO B C 1
ATOM 13545 O O . PRO B 1 835 ? -30.953 -4.434 -15.125 1 96.44 835 PRO B O 1
ATOM 13548 N N . GLY B 1 836 ? -29.391 -6.109 -14.977 1 96.81 836 GLY B N 1
ATOM 13549 C CA . GLY B 1 836 ? -30.125 -6.828 -13.945 1 96.81 836 GLY B CA 1
ATOM 13550 C C . GLY B 1 836 ? -31.141 -7.793 -14.5 1 96.81 836 GLY B C 1
ATOM 13551 O O . GLY B 1 836 ? -31.672 -8.633 -13.773 1 96.81 836 GLY B O 1
ATOM 13552 N N . ALA B 1 837 ? -31.422 -7.719 -15.773 1 97.81 837 ALA B N 1
ATOM 13553 C CA . ALA B 1 837 ? -32.438 -8.594 -16.375 1 97.81 837 ALA B CA 1
ATOM 13554 C C . ALA B 1 837 ? -31.922 -10.039 -16.453 1 97.81 837 ALA B C 1
ATOM 13556 O O . ALA B 1 837 ? -30.719 -10.273 -16.469 1 97.81 837 ALA B O 1
ATOM 13557 N N . VAL B 1 838 ? -32.875 -10.961 -16.422 1 97.94 838 VAL B N 1
ATOM 13558 C CA . VAL B 1 838 ? -32.625 -12.391 -16.531 1 97.94 838 VAL B CA 1
ATOM 13559 C C . VAL B 1 838 ? -33.531 -13 -17.594 1 97.94 838 VAL B C 1
ATOM 13561 O O . VAL B 1 838 ? -34.688 -12.602 -17.703 1 97.94 838 VAL B O 1
ATOM 13564 N N . ALA B 1 839 ? -33.031 -13.891 -18.375 1 98.44 839 ALA B N 1
ATOM 13565 C CA . ALA B 1 839 ? -33.812 -14.539 -19.406 1 98.44 839 ALA B CA 1
ATOM 13566 C C . ALA B 1 839 ? -33.344 -15.969 -19.656 1 98.44 839 ALA B C 1
ATOM 13568 O O . ALA B 1 839 ? -32.219 -16.312 -19.297 1 98.44 839 ALA B O 1
ATOM 13569 N N . LEU B 1 840 ? -34.219 -16.766 -20.188 1 98.44 840 LEU B N 1
ATOM 13570 C CA . LEU B 1 840 ? -33.875 -18.094 -20.703 1 98.44 840 LEU B CA 1
ATOM 13571 C C . LEU B 1 840 ? -33.906 -18.109 -22.219 1 98.44 840 LEU B C 1
ATOM 13573 O O . LEU B 1 840 ? -34.875 -17.672 -22.844 1 98.44 840 LEU B O 1
ATOM 13577 N N . LEU B 1 841 ? -32.875 -18.547 -22.781 1 98.56 841 LEU B N 1
ATOM 13578 C CA . LEU B 1 841 ? -32.719 -18.656 -24.234 1 98.56 841 LEU B CA 1
ATOM 13579 C C . LEU B 1 841 ? -32.75 -20.109 -24.672 1 98.56 841 LEU B C 1
ATOM 13581 O O . LEU B 1 841 ? -32.094 -20.953 -24.094 1 98.56 841 LEU B O 1
ATOM 13585 N N . TYR B 1 842 ? -33.562 -20.453 -25.719 1 98 842 TYR B N 1
ATOM 13586 C CA . TYR B 1 842 ? -33.719 -21.797 -26.219 1 98 842 TYR B CA 1
ATOM 13587 C C . TYR B 1 842 ? -33.281 -21.906 -27.672 1 98 842 TYR B C 1
ATOM 13589 O O . TYR B 1 842 ? -33.625 -21.062 -28.5 1 98 842 TYR B O 1
ATOM 13597 N N . GLY B 1 843 ? -32.438 -22.844 -27.938 1 96.5 843 GLY B N 1
ATOM 13598 C CA . GLY B 1 843 ? -32 -23.141 -29.297 1 96.5 843 GLY B CA 1
ATOM 13599 C C . GLY B 1 843 ? -32 -24.625 -29.609 1 96.5 843 GLY B C 1
ATOM 13600 O O . GLY B 1 843 ? -31.875 -25.453 -28.703 1 96.5 843 GLY B O 1
ATOM 13601 N N . ALA B 1 844 ? -32.125 -24.953 -30.844 1 91.75 844 ALA B N 1
ATOM 13602 C CA . ALA B 1 844 ? -32.062 -26.328 -31.312 1 91.75 844 ALA B CA 1
ATOM 13603 C C . ALA B 1 844 ? -31.203 -26.438 -32.562 1 91.75 844 ALA B C 1
ATOM 13605 O O . ALA B 1 844 ? -31.609 -26 -33.656 1 91.75 844 ALA B O 1
ATOM 13606 N N . PRO B 1 845 ? -30 -26.984 -32.312 1 88.88 845 PRO B N 1
ATOM 13607 C CA . PRO B 1 845 ? -29.156 -27.125 -33.5 1 88.88 845 PRO B CA 1
ATOM 13608 C C . PRO B 1 845 ? -29.688 -28.172 -34.5 1 88.88 845 PRO B C 1
ATOM 13610 O O . PRO B 1 845 ? -30.375 -29.109 -34.094 1 88.88 845 PRO B O 1
ATOM 13613 N N . SER B 1 846 ? -29.297 -27.891 -35.812 1 78.69 846 SER B N 1
ATOM 13614 C CA . SER B 1 846 ? -29.625 -28.891 -36.812 1 78.69 846 SER B CA 1
ATOM 13615 C C . SER B 1 846 ? -28.547 -29.938 -36.938 1 78.69 846 SER B C 1
ATOM 13617 O O . SER B 1 846 ? -27.391 -29.625 -37.219 1 78.69 846 SER B O 1
ATOM 13619 N N . ASP B 1 847 ? -28.641 -31.172 -36.719 1 75.19 847 ASP B N 1
ATOM 13620 C CA . ASP B 1 847 ? -27.859 -32.406 -36.938 1 75.19 847 ASP B CA 1
ATOM 13621 C C . ASP B 1 847 ? -26.438 -32.219 -36.406 1 75.19 847 ASP B C 1
ATOM 13623 O O . ASP B 1 847 ? -25.484 -32.219 -37.188 1 75.19 847 ASP B O 1
ATOM 13627 N N . PRO B 1 848 ? -26.172 -32.094 -35.188 1 76.44 848 PRO B N 1
ATOM 13628 C CA . PRO B 1 848 ? -24.844 -31.875 -34.625 1 76.44 848 PRO B CA 1
ATOM 13629 C C . PRO B 1 848 ? -23.891 -33.031 -34.875 1 76.44 848 PRO B C 1
ATOM 13631 O O . PRO B 1 848 ? -22.672 -32.875 -34.781 1 76.44 848 PRO B O 1
ATOM 13634 N N . ARG B 1 849 ? -24.219 -34.281 -35.375 1 76.75 849 ARG B N 1
ATOM 13635 C CA . ARG B 1 849 ? -23.391 -35.469 -35.531 1 76.75 849 ARG B CA 1
ATOM 13636 C C . ARG B 1 849 ? -22.656 -35.438 -36.875 1 76.75 849 ARG B C 1
ATOM 13638 O O . ARG B 1 849 ? -21.688 -36.188 -37.062 1 76.75 849 ARG B O 1
ATOM 13645 N N . GLN B 1 850 ? -23.141 -34.906 -37.781 1 65.62 850 GLN B N 1
ATOM 13646 C CA . GLN B 1 850 ? -22.625 -35.062 -39.156 1 65.62 850 GLN B CA 1
ATOM 13647 C C . GLN B 1 850 ? -21.125 -34.812 -39.188 1 65.62 850 GLN B C 1
ATOM 13649 O O . GLN B 1 850 ? -20.375 -35.531 -39.844 1 65.62 850 GLN B O 1
ATOM 13654 N N . ASP B 1 851 ? -20.516 -33.844 -38.562 1 62.47 851 ASP B N 1
ATOM 13655 C CA . ASP B 1 851 ? -19.094 -33.562 -38.688 1 62.47 851 ASP B CA 1
ATOM 13656 C C . ASP B 1 851 ? -18.438 -33.344 -37.344 1 62.47 851 ASP B C 1
ATOM 13658 O O . ASP B 1 851 ? -17.422 -32.625 -37.25 1 62.47 851 ASP B O 1
ATOM 13662 N N . ALA B 1 852 ? -19.016 -33.969 -36.281 1 75.44 852 ALA B N 1
ATOM 13663 C CA . ALA B 1 852 ? -18.469 -33.562 -35 1 75.44 852 ALA B CA 1
ATOM 13664 C C . ALA B 1 852 ? -18.531 -34.719 -34 1 75.44 852 ALA B C 1
ATOM 13666 O O . ALA B 1 852 ? -19.141 -34.594 -32.938 1 75.44 852 ALA B O 1
ATOM 13667 N N . SER B 1 853 ? -17.781 -35.844 -34.344 1 75.75 853 SER B N 1
ATOM 13668 C CA . SER B 1 853 ? -17.859 -37.031 -33.5 1 75.75 853 SER B CA 1
ATOM 13669 C C . SER B 1 853 ? -17.281 -36.781 -32.125 1 75.75 853 SER B C 1
ATOM 13671 O O . SER B 1 853 ? -17.75 -37.344 -31.125 1 75.75 853 SER B O 1
ATOM 13673 N N . ALA B 1 854 ? -16.297 -35.875 -32.062 1 84.25 854 ALA B N 1
ATOM 13674 C CA . ALA B 1 854 ? -15.672 -35.562 -30.781 1 84.25 854 ALA B CA 1
ATOM 13675 C C . ALA B 1 854 ? -16.469 -34.531 -30.016 1 84.25 854 ALA B C 1
ATOM 13677 O O . ALA B 1 854 ? -16.266 -34.312 -28.812 1 84.25 854 ALA B O 1
ATOM 13678 N N . GLY B 1 855 ? -17.406 -33.906 -30.734 1 92.06 855 GLY B N 1
ATOM 13679 C CA . GLY B 1 855 ? -18.234 -32.906 -30.094 1 92.06 855 GLY B CA 1
ATOM 13680 C C . GLY B 1 855 ? -18 -31.516 -30.656 1 92.06 855 GLY B C 1
ATOM 13681 O O . GLY B 1 855 ? -17.656 -31.359 -31.828 1 92.06 855 GLY B O 1
ATOM 13682 N N . TRP B 1 856 ? -18.375 -30.469 -29.844 1 92.94 856 TRP B N 1
ATOM 13683 C CA . TRP B 1 856 ? -18.312 -29.078 -30.266 1 92.94 856 TRP B CA 1
ATOM 13684 C C . TRP B 1 856 ? -17.547 -28.234 -29.25 1 92.94 856 TRP B C 1
ATOM 13686 O O . TRP B 1 856 ? -17.656 -28.453 -28.047 1 92.94 856 TRP B O 1
ATOM 13696 N N . ARG B 1 857 ? -16.703 -27.375 -29.781 1 93.75 857 ARG B N 1
ATOM 13697 C CA . ARG B 1 857 ? -16.328 -26.203 -29 1 93.75 857 ARG B CA 1
ATOM 13698 C C . ARG B 1 857 ? -17.219 -25.016 -29.344 1 93.75 857 ARG B C 1
ATOM 13700 O O . ARG B 1 857 ? -17.344 -24.625 -30.516 1 93.75 857 ARG B O 1
ATOM 13707 N N . VAL B 1 858 ? -17.875 -24.5 -28.375 1 95.81 858 VAL B N 1
ATOM 13708 C CA . VAL B 1 858 ? -18.844 -23.422 -28.594 1 95.81 858 VAL B CA 1
ATOM 13709 C C . VAL B 1 858 ? -18.359 -22.141 -27.922 1 95.81 858 VAL B C 1
ATOM 13711 O O . VAL B 1 858 ? -18.031 -22.141 -26.734 1 95.81 858 VAL B O 1
ATOM 13714 N N . THR B 1 859 ? -18.25 -21.094 -28.641 1 97 859 THR B N 1
ATOM 13715 C CA . THR B 1 859 ? -17.859 -19.781 -28.109 1 97 859 THR B CA 1
ATOM 13716 C C . THR B 1 859 ? -19.047 -18.828 -28.062 1 97 859 THR B C 1
ATOM 13718 O O . THR B 1 859 ? -19.734 -18.641 -29.062 1 97 859 THR B O 1
ATOM 13721 N N . ALA B 1 860 ? -19.328 -18.312 -26.891 1 97.75 860 ALA B N 1
ATOM 13722 C CA . ALA B 1 860 ? -20.359 -17.281 -26.75 1 97.75 860 ALA B CA 1
ATOM 13723 C C . ALA B 1 860 ? -19.797 -15.906 -27.078 1 97.75 860 ALA B C 1
ATOM 13725 O O . ALA B 1 860 ? -18.797 -15.477 -26.516 1 97.75 860 ALA B O 1
ATOM 13726 N N . GLN B 1 861 ? -20.422 -15.234 -27.969 1 97.25 861 GLN B N 1
ATOM 13727 C CA . GLN B 1 861 ? -20.031 -13.875 -28.328 1 97.25 861 GLN B CA 1
ATOM 13728 C C . GLN B 1 861 ? -20.938 -12.852 -27.641 1 97.25 861 GLN B C 1
ATOM 13730 O O . GLN B 1 861 ? -22.062 -12.602 -28.094 1 97.25 861 GLN B O 1
ATOM 13735 N N . GLY B 1 862 ? -20.406 -12.281 -26.625 1 97 862 GLY B N 1
ATOM 13736 C CA . GLY B 1 862 ? -21.234 -11.328 -25.891 1 97 862 GLY B CA 1
ATOM 13737 C C . GLY B 1 862 ? -20.469 -10.555 -24.844 1 97 862 GLY B C 1
ATOM 13738 O O . GLY B 1 862 ? -19.234 -10.648 -24.766 1 97 862 GLY B O 1
ATOM 13739 N N . GLN B 1 863 ? -21.172 -9.656 -24.141 1 96.19 863 GLN B N 1
ATOM 13740 C CA . GLN B 1 863 ? -20.594 -8.812 -23.094 1 96.19 863 GLN B CA 1
ATOM 13741 C C . GLN B 1 863 ? -21.594 -8.586 -21.953 1 96.19 863 GLN B C 1
ATOM 13743 O O . GLN B 1 863 ? -22.797 -8.516 -22.188 1 96.19 863 GLN B O 1
ATOM 13748 N N . GLY B 1 864 ? -21.031 -8.5 -20.75 1 95.94 864 GLY B N 1
ATOM 13749 C CA . GLY B 1 864 ? -21.812 -8.125 -19.578 1 95.94 864 GLY B CA 1
ATOM 13750 C C . GLY B 1 864 ? -22.797 -9.188 -19.141 1 95.94 864 GLY B C 1
ATOM 13751 O O . GLY B 1 864 ? -23.797 -8.891 -18.484 1 95.94 864 GLY B O 1
ATOM 13752 N N . LEU B 1 865 ? -22.516 -10.477 -19.484 1 95.88 865 LEU B N 1
ATOM 13753 C CA . LEU B 1 865 ? -23.484 -11.547 -19.281 1 95.88 865 LEU B CA 1
ATOM 13754 C C . LEU B 1 865 ? -22.844 -12.727 -18.562 1 95.88 865 LEU B C 1
ATOM 13756 O O . LEU B 1 865 ? -21.703 -13.094 -18.844 1 95.88 865 LEU B O 1
ATOM 13760 N N . LYS B 1 866 ? -23.531 -13.203 -17.594 1 97.44 866 LYS B N 1
ATOM 13761 C CA . LYS B 1 866 ? -23.312 -14.578 -17.156 1 97.44 866 LYS B CA 1
ATOM 13762 C C . LYS B 1 866 ? -24.219 -15.555 -17.891 1 97.44 866 LYS B C 1
ATOM 13764 O O . LYS B 1 866 ? -25.359 -15.203 -18.234 1 97.44 866 LYS B O 1
ATOM 13769 N N . ALA B 1 867 ? -23.719 -16.703 -18.141 1 98.06 867 ALA B N 1
ATOM 13770 C CA . ALA B 1 867 ? -24.5 -17.719 -18.828 1 98.06 867 ALA B CA 1
ATOM 13771 C C . ALA B 1 867 ? -24.359 -19.078 -18.156 1 98.06 867 ALA B C 1
ATOM 13773 O O . ALA B 1 867 ? -23.234 -19.531 -17.891 1 98.06 867 ALA B O 1
ATOM 13774 N N . THR B 1 868 ? -25.391 -19.703 -17.781 1 98.25 868 THR B N 1
ATOM 13775 C CA . THR B 1 868 ? -25.469 -21.094 -17.375 1 98.25 868 THR B CA 1
ATOM 13776 C C . THR B 1 868 ? -26.047 -21.969 -18.484 1 98.25 868 THR B C 1
ATOM 13778 O O . THR B 1 868 ? -27.203 -21.812 -18.859 1 98.25 868 THR B O 1
ATOM 13781 N N . VAL B 1 869 ? -25.328 -22.922 -18.984 1 98.38 869 VAL B N 1
ATOM 13782 C CA . VAL B 1 869 ? -25.641 -23.562 -20.25 1 98.38 869 VAL B CA 1
ATOM 13783 C C . VAL B 1 869 ? -26.047 -25.016 -20 1 98.38 869 VAL B C 1
ATOM 13785 O O . VAL B 1 869 ? -25.25 -25.797 -19.469 1 98.38 869 VAL B O 1
ATOM 13788 N N . PHE B 1 870 ? -27.203 -25.391 -20.438 1 98 870 PHE B N 1
ATOM 13789 C CA . PHE B 1 870 ? -27.688 -26.766 -20.422 1 98 870 PHE B CA 1
ATOM 13790 C C . PHE B 1 870 ? -27.688 -27.359 -21.828 1 98 870 PHE B C 1
ATOM 13792 O O . PHE B 1 870 ? -28.203 -26.734 -22.766 1 98 870 PHE B O 1
ATOM 13799 N N . TRP B 1 871 ? -27.109 -28.469 -22.031 1 96.88 871 TRP B N 1
ATOM 13800 C CA . TRP B 1 871 ? -27.188 -29.281 -23.25 1 96.88 871 TRP B CA 1
ATOM 13801 C C . TRP B 1 871 ? -27.953 -30.578 -23 1 96.88 871 TRP B C 1
ATOM 13803 O O . TRP B 1 871 ? -27.484 -31.453 -22.266 1 96.88 871 TRP B O 1
ATOM 13813 N N . ASN B 1 872 ? -29.078 -30.719 -23.656 1 95.06 872 ASN B N 1
ATOM 13814 C CA . ASN B 1 872 ? -29.922 -31.891 -23.484 1 95.06 872 ASN B CA 1
ATOM 13815 C C . ASN B 1 872 ? -30.172 -32.188 -22.016 1 95.06 872 ASN B C 1
ATOM 13817 O O . ASN B 1 872 ? -30.062 -33.344 -21.578 1 95.06 872 ASN B O 1
ATOM 13821 N N . GLY B 1 873 ? -30.312 -31.109 -21.25 1 94.12 873 GLY B N 1
ATOM 13822 C CA . GLY B 1 873 ? -30.688 -31.234 -19.844 1 94.12 873 GLY B CA 1
ATOM 13823 C C . GLY B 1 873 ? -29.484 -31.297 -18.922 1 94.12 873 GLY B C 1
ATOM 13824 O O . GLY B 1 873 ? -29.641 -31.219 -17.703 1 94.12 873 GLY B O 1
ATOM 13825 N N . ARG B 1 874 ? -28.281 -31.422 -19.438 1 95.19 874 ARG B N 1
ATOM 13826 C CA . ARG B 1 874 ? -27.078 -31.469 -18.625 1 95.19 874 ARG B CA 1
ATOM 13827 C C . ARG B 1 874 ? -26.406 -30.094 -18.562 1 95.19 874 ARG B C 1
ATOM 13829 O O . ARG B 1 874 ? -26.219 -29.438 -19.594 1 95.19 874 ARG B O 1
ATOM 13836 N N . LEU B 1 875 ? -26.047 -29.703 -17.359 1 97.38 875 LEU B N 1
ATOM 13837 C CA . LEU B 1 875 ? -25.312 -28.438 -17.219 1 97.38 875 LEU B CA 1
ATOM 13838 C C . LEU B 1 875 ? -23.875 -28.609 -17.688 1 97.38 875 LEU B C 1
ATOM 13840 O O . LEU B 1 875 ? -23.062 -29.234 -17 1 97.38 875 LEU B O 1
ATOM 13844 N N . VAL B 1 876 ? -23.484 -27.969 -18.781 1 97.56 876 VAL B N 1
ATOM 13845 C CA . VAL B 1 876 ? -22.203 -28.25 -19.406 1 97.56 876 VAL B CA 1
ATOM 13846 C C . VAL B 1 876 ? -21.234 -27.109 -19.125 1 97.56 876 VAL B C 1
ATOM 13848 O O . VAL B 1 876 ? -20.016 -27.281 -19.266 1 97.56 876 VAL B O 1
ATOM 13851 N N . SER B 1 877 ? -21.828 -25.953 -18.75 1 97.81 877 SER B N 1
ATOM 13852 C CA . SER B 1 877 ? -20.875 -24.875 -18.5 1 97.81 877 SER B CA 1
ATOM 13853 C C . SER B 1 877 ? -21.547 -23.703 -17.797 1 97.81 877 SER B C 1
ATOM 13855 O O . SER B 1 877 ? -22.766 -23.516 -17.922 1 97.81 877 SER B O 1
ATOM 13857 N N . ARG B 1 878 ? -20.797 -22.953 -17.062 1 97.62 878 ARG B N 1
ATOM 13858 C CA . ARG B 1 878 ? -21.125 -21.641 -16.531 1 97.62 878 ARG B CA 1
ATOM 13859 C C . ARG B 1 878 ? -20.109 -20.594 -16.969 1 97.62 878 ARG B C 1
ATOM 13861 O O . ARG B 1 878 ? -18.906 -20.766 -16.75 1 97.62 878 ARG B O 1
ATOM 13868 N N . LEU B 1 879 ? -20.594 -19.547 -17.641 1 98.06 879 LEU B N 1
ATOM 13869 C CA . LEU B 1 879 ? -19.734 -18.531 -18.25 1 98.06 879 LEU B CA 1
ATOM 13870 C C . LEU B 1 879 ? -19.953 -17.172 -17.594 1 98.06 879 LEU B C 1
ATOM 13872 O O . LEU B 1 879 ? -21.062 -16.875 -17.141 1 98.06 879 LEU B O 1
ATOM 13876 N N . TRP B 1 880 ? -18.953 -16.453 -17.438 1 97.81 880 TRP B N 1
ATOM 13877 C CA . TRP B 1 880 ? -19.016 -15.023 -17.156 1 97.81 880 TRP B CA 1
ATOM 13878 C C . TRP B 1 880 ? -18.266 -14.219 -18.203 1 97.81 880 TRP B C 1
ATOM 13880 O O . TRP B 1 880 ? -17.031 -14.094 -18.141 1 97.81 880 TRP B O 1
ATOM 13890 N N . LEU B 1 881 ? -18.969 -13.664 -19.172 1 97.5 881 LEU B N 1
ATOM 13891 C CA . LEU B 1 881 ? -18.422 -13 -20.344 1 97.5 881 LEU B CA 1
ATOM 13892 C C . LEU B 1 881 ? -17.812 -11.656 -19.969 1 97.5 881 LEU B C 1
ATOM 13894 O O . LEU B 1 881 ? -18.062 -11.125 -18.891 1 97.5 881 LEU B O 1
ATOM 13898 N N . PRO B 1 882 ? -16.906 -11.125 -20.859 1 94.81 882 PRO B N 1
ATOM 13899 C CA . PRO B 1 882 ? -16.234 -9.859 -20.562 1 94.81 882 PRO B CA 1
ATOM 13900 C C . PRO B 1 882 ? -17.188 -8.695 -20.391 1 94.81 882 PRO B C 1
ATOM 13902 O O . PRO B 1 882 ? -18.297 -8.711 -20.938 1 94.81 882 PRO B O 1
ATOM 13905 N N . GLY B 1 883 ? -16.656 -7.762 -19.578 1 91.38 883 GLY B N 1
ATOM 13906 C CA . GLY B 1 883 ? -17.391 -6.527 -19.375 1 91.38 883 GLY B CA 1
ATOM 13907 C C . GLY B 1 883 ? -17.922 -6.371 -17.969 1 91.38 883 GLY B C 1
ATOM 13908 O O . GLY B 1 883 ? -18.125 -7.363 -17.25 1 91.38 883 GLY B O 1
ATOM 13909 N N . GLY B 1 884 ? -18.047 -5.125 -17.547 1 87.19 884 GLY B N 1
ATOM 13910 C CA . GLY B 1 884 ? -18.625 -4.781 -16.266 1 87.19 884 GLY B CA 1
ATOM 13911 C C . GLY B 1 884 ? -17.594 -4.707 -15.148 1 87.19 884 GLY B C 1
ATOM 13912 O O . GLY B 1 884 ? -16.625 -5.48 -15.141 1 87.19 884 GLY B O 1
ATOM 13913 N N . ASP B 1 885 ? -17.766 -3.84 -14.172 1 83.25 885 ASP B N 1
ATOM 13914 C CA . ASP B 1 885 ? -16.828 -3.598 -13.078 1 83.25 885 ASP B CA 1
ATOM 13915 C C . ASP B 1 885 ? -16.922 -4.695 -12.023 1 83.25 885 ASP B C 1
ATOM 13917 O O . ASP B 1 885 ? -15.992 -4.902 -11.242 1 83.25 885 ASP B O 1
ATOM 13921 N N . ALA B 1 886 ? -18.078 -5.465 -12.047 1 87 886 ALA B N 1
ATOM 13922 C CA . ALA B 1 886 ? -18.312 -6.461 -11.008 1 87 886 ALA B CA 1
ATOM 13923 C C . ALA B 1 886 ? -17.641 -7.785 -11.359 1 87 886 ALA B C 1
ATOM 13925 O O . ALA B 1 886 ? -17.516 -8.672 -10.508 1 87 886 ALA B O 1
ATOM 13926 N N . ARG B 1 887 ? -17.219 -8 -12.547 1 93.81 887 ARG B N 1
ATOM 13927 C CA . ARG B 1 887 ? -16.641 -9.266 -12.992 1 93.81 887 ARG B CA 1
ATOM 13928 C C . ARG B 1 887 ? -15.344 -9.562 -12.25 1 93.81 887 ARG B C 1
ATOM 13930 O O . ARG B 1 887 ? -14.414 -8.75 -12.266 1 93.81 887 ARG B O 1
ATOM 13937 N N . PRO B 1 888 ? -15.297 -10.68 -11.578 1 94.81 888 PRO B N 1
ATOM 13938 C CA . PRO B 1 888 ? -14.039 -11.039 -10.914 1 94.81 888 PRO B CA 1
ATOM 13939 C C . PRO B 1 888 ? -12.961 -11.484 -11.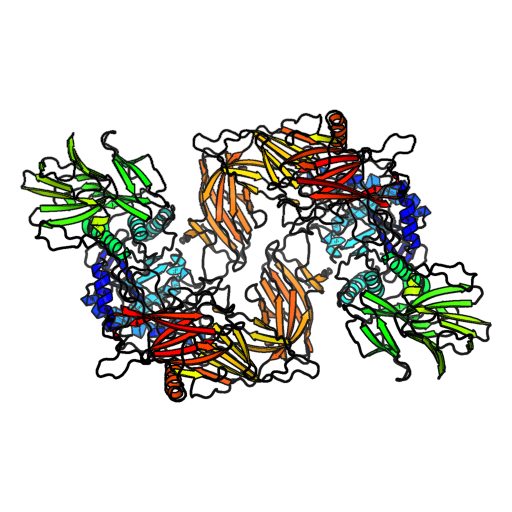898 1 94.81 888 PRO B C 1
ATOM 13941 O O . PRO B 1 888 ? -13.227 -11.633 -13.094 1 94.81 888 PRO B O 1
ATOM 13944 N N . THR B 1 889 ? -11.75 -11.594 -11.383 1 96.19 889 THR B N 1
ATOM 13945 C CA . THR B 1 889 ? -10.703 -12.234 -12.164 1 96.19 889 THR B CA 1
ATOM 13946 C C . THR B 1 889 ? -11.086 -13.672 -12.5 1 96.19 889 THR B C 1
ATOM 13948 O O . THR B 1 889 ? -11.492 -14.438 -11.617 1 96.19 889 THR B O 1
ATOM 13951 N N . MET B 1 890 ? -11.094 -13.984 -13.781 1 96.81 890 MET B N 1
ATOM 13952 C CA . MET B 1 890 ? -11.375 -15.344 -14.234 1 96.81 890 MET B CA 1
ATOM 13953 C C . MET B 1 890 ? -10.078 -16.109 -14.508 1 96.81 890 MET B C 1
ATOM 13955 O O . MET B 1 890 ? -9.172 -15.578 -15.148 1 96.81 890 MET B O 1
ATOM 13959 N N . THR B 1 891 ? -10.031 -17.312 -13.945 1 95.25 891 THR B N 1
ATOM 13960 C CA . THR B 1 891 ? -8.844 -18.141 -14.172 1 95.25 891 THR B CA 1
ATOM 13961 C C . THR B 1 891 ? -9.234 -19.516 -14.68 1 95.25 891 THR B C 1
ATOM 13963 O O . THR B 1 891 ? -10.414 -19.891 -14.648 1 95.25 891 THR B O 1
ATOM 13966 N N . GLY B 1 892 ? -8.266 -20.234 -15.195 1 93.38 892 GLY B N 1
ATOM 13967 C CA . GLY B 1 892 ? -8.477 -21.484 -15.883 1 93.38 892 GLY B CA 1
ATOM 13968 C C . GLY B 1 892 ? -8.383 -21.375 -17.391 1 93.38 892 GLY B C 1
ATOM 13969 O O . GLY B 1 892 ? -7.434 -20.781 -17.906 1 93.38 892 GLY B O 1
ATOM 13970 N N . GLY B 1 893 ? -9.352 -22 -18.125 1 95.19 893 GLY B N 1
ATOM 13971 C CA . GLY B 1 893 ? -9.422 -21.859 -19.578 1 95.19 893 GLY B CA 1
ATOM 13972 C C . GLY B 1 893 ? -10.25 -20.672 -20.016 1 95.19 893 GLY B C 1
ATOM 13973 O O . GLY B 1 893 ? -10.172 -19.594 -19.422 1 95.19 893 GLY B O 1
ATOM 13974 N N . SER B 1 894 ? -10.984 -20.844 -21.016 1 95.88 894 SER B N 1
ATOM 13975 C CA . SER B 1 894 ? -11.758 -19.75 -21.594 1 95.88 894 SER B CA 1
ATOM 13976 C C . SER B 1 894 ? -12.961 -19.391 -20.734 1 95.88 894 SER B C 1
ATOM 13978 O O . SER B 1 894 ? -13.703 -20.281 -20.297 1 95.88 894 SER B O 1
ATOM 13980 N N . PRO B 1 895 ? -13.172 -18.203 -20.5 1 96.12 895 PRO B N 1
ATOM 13981 C CA . PRO B 1 895 ? -14.375 -17.781 -19.766 1 96.12 895 PRO B CA 1
ATOM 13982 C C . PRO B 1 895 ? -15.594 -17.656 -20.672 1 96.12 895 PRO B C 1
ATOM 13984 O O . PRO B 1 895 ? -16.703 -17.422 -20.188 1 96.12 895 PRO B O 1
ATOM 13987 N N . ASP B 1 896 ? -15.398 -17.812 -22.031 1 96.94 896 ASP B N 1
ATOM 13988 C CA . ASP B 1 896 ? -16.5 -17.531 -22.938 1 96.94 896 ASP B CA 1
ATOM 13989 C C . ASP B 1 896 ? -16.766 -18.703 -23.875 1 96.94 896 ASP B C 1
ATOM 13991 O O . ASP B 1 896 ? -17.562 -18.594 -24.812 1 96.94 896 ASP B O 1
ATOM 13995 N N . ALA B 1 897 ? -16.078 -19.781 -23.641 1 96.5 897 ALA B N 1
ATOM 13996 C CA . ALA B 1 897 ? -16.281 -20.953 -24.469 1 96.5 897 ALA B CA 1
ATOM 13997 C C . ALA B 1 897 ? -16.5 -22.203 -23.625 1 96.5 897 ALA B C 1
ATOM 13999 O O . ALA B 1 897 ? -16.125 -22.25 -22.453 1 96.5 897 ALA B O 1
ATOM 14000 N N . PHE B 1 898 ? -17.156 -23.156 -24.219 1 96.19 898 PHE B N 1
ATOM 14001 C CA . PHE B 1 898 ? -17.391 -24.422 -23.531 1 96.19 898 PHE B CA 1
ATOM 14002 C C . PHE B 1 898 ? -17.375 -25.594 -24.516 1 96.19 898 PHE B C 1
ATOM 14004 O O . PHE B 1 898 ? -17.453 -25.391 -25.719 1 96.19 898 PHE B O 1
ATOM 14011 N N . TYR B 1 899 ? -17.156 -26.734 -23.953 1 95.56 899 TYR B N 1
ATOM 14012 C CA . TYR B 1 899 ? -17.078 -28 -24.688 1 95.56 899 TYR B CA 1
ATOM 14013 C C . TYR B 1 899 ? -18.359 -28.797 -24.547 1 95.56 899 TYR B C 1
ATOM 14015 O O . TYR B 1 899 ? -18.859 -29 -23.438 1 95.56 899 TYR B O 1
ATOM 14023 N N . VAL B 1 900 ? -18.953 -29.188 -25.656 1 95.44 900 VAL B N 1
ATOM 14024 C CA . VAL B 1 900 ? -20.062 -30.141 -25.688 1 95.44 900 VAL B CA 1
ATOM 14025 C C . VAL B 1 900 ? -19.578 -31.484 -26.234 1 95.44 900 VAL B C 1
ATOM 14027 O O . VAL B 1 900 ? -19.375 -31.625 -27.438 1 95.44 900 VAL B O 1
ATOM 14030 N N . PRO B 1 901 ? -19.484 -32.438 -25.328 1 94.56 901 PRO B N 1
ATOM 14031 C CA . PRO B 1 901 ? -18.969 -33.75 -25.781 1 94.56 901 PRO B CA 1
ATOM 14032 C C . PRO B 1 901 ? -19.859 -34.406 -26.812 1 94.56 901 PRO B C 1
ATOM 14034 O O . PRO B 1 901 ? -21.094 -34.438 -26.641 1 94.56 901 PRO B O 1
ATOM 14037 N N . GLY B 1 902 ? -19.266 -35.031 -27.828 1 92.5 902 GLY B N 1
ATOM 14038 C CA . GLY B 1 902 ? -20.016 -35.719 -28.844 1 92.5 902 GLY B CA 1
ATOM 14039 C C . GLY B 1 902 ? -20.828 -36.906 -28.281 1 92.5 902 GLY B C 1
ATOM 14040 O O . GLY B 1 902 ? -21.906 -37.188 -28.781 1 92.5 902 GLY B O 1
ATOM 14041 N N . ALA B 1 903 ? -20.328 -37.438 -27.25 1 91.12 903 ALA B N 1
ATOM 14042 C CA . ALA B 1 903 ? -20.984 -38.594 -26.609 1 91.12 903 ALA B CA 1
ATOM 14043 C C . ALA B 1 903 ? -22.312 -38.188 -26 1 91.12 903 ALA B C 1
ATOM 14045 O O . ALA B 1 903 ? -23.141 -39.031 -25.688 1 91.12 903 ALA B O 1
ATOM 14046 N N . TRP B 1 904 ? -22.594 -36.938 -25.875 1 93.94 904 TRP B N 1
ATOM 14047 C CA . TRP B 1 904 ? -23.812 -36.5 -25.219 1 93.94 904 TRP B CA 1
ATOM 14048 C C . TRP B 1 904 ? -24.812 -35.969 -26.25 1 93.94 904 TRP B C 1
ATOM 14050 O O . TRP B 1 904 ? -25.859 -35.438 -25.891 1 93.94 904 TRP B O 1
ATOM 14060 N N . PHE B 1 905 ? -24.484 -36.094 -27.531 1 93.5 905 PHE B N 1
ATOM 14061 C CA . PHE B 1 905 ? -25.469 -35.844 -28.578 1 93.5 905 PHE B CA 1
ATOM 14062 C C . PHE B 1 905 ? -26.547 -36.938 -28.578 1 93.5 905 PHE B C 1
ATOM 14064 O O . PHE B 1 905 ? -26.266 -38.094 -28.266 1 93.5 905 PHE B O 1
ATOM 14071 N N . HIS B 1 906 ? -27.719 -36.469 -28.922 1 91.06 906 HIS B N 1
ATOM 14072 C CA . HIS B 1 906 ? -28.797 -37.469 -29.062 1 91.06 906 HIS B CA 1
ATOM 14073 C C . HIS B 1 906 ? -28.531 -38.406 -30.25 1 91.06 906 HIS B C 1
ATOM 14075 O O . HIS B 1 906 ? -28.078 -37.938 -31.297 1 91.06 906 HIS B O 1
ATOM 14081 N N . LYS B 1 907 ? -28.938 -39.688 -30.047 1 86.38 907 LYS B N 1
ATOM 14082 C CA . LYS B 1 907 ? -28.953 -40.625 -31.156 1 86.38 907 LYS B CA 1
ATOM 14083 C C . LYS B 1 907 ? -30.125 -40.375 -32.094 1 86.38 907 LYS B C 1
ATOM 14085 O O . LYS B 1 907 ? -31.078 -39.688 -31.719 1 86.38 907 LYS B O 1
ATOM 14090 N N . PRO B 1 908 ? -29.891 -40.844 -33.25 1 79.56 908 PRO B N 1
ATOM 14091 C CA . PRO B 1 908 ? -30.953 -40.562 -34.219 1 79.56 908 PRO B CA 1
ATOM 14092 C C . PRO B 1 908 ? -32.344 -40.938 -33.688 1 79.56 908 PRO B C 1
ATOM 14094 O O . PRO B 1 908 ? -33.312 -40.281 -34.031 1 79.56 908 PRO B O 1
ATOM 14097 N N . ASP B 1 909 ? -32.438 -41.875 -32.781 1 84.12 909 ASP B N 1
ATOM 14098 C CA . ASP B 1 909 ? -33.719 -42.344 -32.312 1 84.12 909 ASP B CA 1
ATOM 14099 C C . ASP B 1 909 ? -34.125 -41.625 -31.031 1 84.12 909 ASP B C 1
ATOM 14101 O O . ASP B 1 909 ? -35.219 -41.875 -30.5 1 84.12 909 ASP B O 1
ATOM 14105 N N . GLU B 1 910 ? -33.312 -40.688 -30.469 1 82.19 910 GLU B N 1
ATOM 14106 C CA . GLU B 1 910 ? -33.531 -40.031 -29.188 1 82.19 910 GLU B CA 1
ATOM 14107 C C . GLU B 1 910 ? -34.094 -38.625 -29.359 1 82.19 910 GLU B C 1
ATOM 14109 O O . GLU B 1 910 ? -34.156 -37.875 -28.406 1 82.19 910 GLU B O 1
ATOM 14114 N N . GLY B 1 911 ? -34.562 -38.25 -30.359 1 80.75 911 GLY B N 1
ATOM 14115 C CA . GLY B 1 911 ? -35.188 -36.938 -30.562 1 80.75 911 GLY B CA 1
ATOM 14116 C C . GLY B 1 911 ? -34.188 -35.875 -31.016 1 80.75 911 GLY B C 1
ATOM 14117 O O . GLY B 1 911 ? -33.156 -36.219 -31.594 1 80.75 911 GLY B O 1
ATOM 14118 N N . THR B 1 912 ? -34.594 -34.531 -30.719 1 87.81 912 THR B N 1
ATOM 14119 C CA . THR B 1 912 ? -33.844 -33.406 -31.188 1 87.81 912 THR B CA 1
ATOM 14120 C C . THR B 1 912 ? -32.938 -32.844 -30.062 1 87.81 912 THR B C 1
ATOM 14122 O O . THR B 1 912 ? -33.375 -32.75 -28.922 1 87.81 912 THR B O 1
ATOM 14125 N N . ASP B 1 913 ? -31.672 -32.594 -30.344 1 93.38 913 ASP B N 1
ATOM 14126 C CA . ASP B 1 913 ? -30.781 -31.922 -29.406 1 93.38 913 ASP B CA 1
ATOM 14127 C C . ASP B 1 913 ? -31.25 -30.5 -29.094 1 93.38 913 ASP B C 1
ATOM 14129 O O . ASP B 1 913 ? -31.828 -29.844 -29.953 1 93.38 913 ASP B O 1
ATOM 14133 N N . GLU B 1 914 ? -30.969 -30.094 -27.906 1 94.88 914 GLU B N 1
ATOM 14134 C CA . GLU B 1 914 ? -31.406 -28.75 -27.484 1 94.88 914 GLU B CA 1
ATOM 14135 C C . GLU B 1 914 ? -30.375 -28.109 -26.547 1 94.88 914 GLU B C 1
ATOM 14137 O O . GLU B 1 914 ? -29.75 -28.797 -25.75 1 94.88 914 GLU B O 1
ATOM 14142 N N . ILE B 1 915 ? -30.234 -26.812 -26.734 1 96.81 915 ILE B N 1
ATOM 14143 C CA . ILE B 1 915 ? -29.469 -26 -25.812 1 96.81 915 ILE B CA 1
ATOM 14144 C C . ILE B 1 915 ? -30.391 -25.016 -25.094 1 96.81 915 ILE B C 1
ATOM 14146 O O . ILE B 1 915 ? -31.266 -24.422 -25.703 1 96.81 915 ILE B O 1
ATOM 14150 N N . ILE B 1 916 ? -30.375 -24.922 -23.828 1 98.12 916 ILE B N 1
ATOM 14151 C CA . ILE B 1 916 ? -31.047 -23.922 -23 1 98.12 916 ILE B CA 1
ATOM 14152 C C . ILE B 1 916 ? -30.016 -23.109 -22.234 1 98.12 916 ILE B C 1
ATOM 14154 O O . ILE B 1 916 ? -29.125 -23.672 -21.578 1 98.12 916 ILE B O 1
ATOM 14158 N N . VAL B 1 917 ? -30.031 -21.781 -22.297 1 98.44 917 VAL B N 1
ATOM 14159 C CA . VAL B 1 917 ? -29.062 -20.922 -21.641 1 98.44 917 VAL B CA 1
ATOM 14160 C C . VAL B 1 917 ? -29.766 -19.953 -20.703 1 98.44 917 VAL B C 1
ATOM 14162 O O . VAL B 1 917 ? -30.641 -19.188 -21.141 1 98.44 917 VAL B O 1
ATOM 14165 N N . LEU B 1 918 ? -29.531 -20.016 -19.422 1 98.25 918 LEU B N 1
ATOM 14166 C CA . LEU B 1 918 ? -29.922 -18.969 -18.5 1 98.25 918 LEU B CA 1
ATOM 14167 C C . LEU B 1 918 ? -29 -17.75 -18.625 1 98.25 918 LEU B C 1
ATOM 14169 O O . LEU B 1 918 ? -27.797 -17.859 -18.375 1 98.25 918 LEU B O 1
ATOM 14173 N N . LEU B 1 919 ? -29.5 -16.656 -19.031 1 98.31 919 LEU B N 1
ATOM 14174 C CA . LEU B 1 919 ? -28.75 -15.414 -19.219 1 98.31 919 LEU B CA 1
ATOM 14175 C C . LEU B 1 919 ? -29.016 -14.438 -18.078 1 98.31 919 LEU B C 1
ATOM 14177 O O . LEU B 1 919 ? -30.156 -14.227 -17.688 1 98.31 919 LEU B O 1
ATOM 14181 N N . GLU B 1 920 ? -27.984 -13.875 -17.516 1 97.75 920 GLU B N 1
ATOM 14182 C CA . GLU B 1 920 ? -28.078 -12.859 -16.484 1 97.75 920 GLU B CA 1
ATOM 14183 C C . GLU B 1 920 ? -27.281 -11.609 -16.859 1 97.75 920 GLU B C 1
ATOM 14185 O O . GLU B 1 920 ? -26.047 -11.672 -16.984 1 97.75 920 GLU B O 1
ATOM 14190 N N . ALA B 1 921 ? -27.906 -10.484 -16.969 1 97.81 921 ALA B N 1
ATOM 14191 C CA . ALA B 1 921 ? -27.234 -9.219 -17.234 1 97.81 921 ALA B CA 1
ATOM 14192 C C . ALA B 1 921 ? -26.641 -8.625 -15.953 1 97.81 921 ALA B C 1
ATOM 14194 O O . ALA B 1 921 ? -27.359 -7.973 -15.18 1 97.81 921 ALA B O 1
ATOM 14195 N N . VAL B 1 922 ? -25.359 -8.703 -15.773 1 96.75 922 VAL B N 1
ATOM 14196 C CA . VAL B 1 922 ? -24.781 -8.445 -14.453 1 96.75 922 VAL B CA 1
ATOM 14197 C C . VAL B 1 922 ? -23.953 -7.156 -14.492 1 96.75 922 VAL B C 1
ATOM 14199 O O . VAL B 1 922 ? -23.297 -6.805 -13.508 1 96.75 922 VAL B O 1
ATOM 14202 N N . ASP B 1 923 ? -23.906 -6.465 -15.648 1 93.81 923 ASP B N 1
ATOM 14203 C CA . ASP B 1 923 ? -23.297 -5.141 -15.727 1 93.81 923 ASP B CA 1
ATOM 14204 C C . ASP B 1 923 ? -24.281 -4.055 -15.312 1 93.81 923 ASP B C 1
ATOM 14206 O O . ASP B 1 923 ? -25.328 -3.879 -15.945 1 93.81 923 ASP B O 1
ATOM 14210 N N . GLY B 1 924 ? -23.953 -3.357 -14.258 1 91.19 924 GLY B N 1
ATOM 14211 C CA . GLY B 1 924 ? -24.859 -2.34 -13.758 1 91.19 924 GLY B CA 1
ATOM 14212 C C . GLY B 1 924 ? -24.859 -1.076 -14.594 1 91.19 924 GLY B C 1
ATOM 14213 O O . GLY B 1 924 ? -25.812 -0.289 -14.531 1 91.19 924 GLY B O 1
ATOM 14214 N N . GLY B 1 925 ? -23.953 -0.82 -15.375 1 89.56 925 GLY B N 1
ATOM 14215 C CA . GLY B 1 925 ? -23.797 0.437 -16.094 1 89.56 925 GLY B CA 1
ATOM 14216 C C . GLY B 1 925 ? -24.281 0.373 -17.531 1 89.56 925 GLY B C 1
ATOM 14217 O O . GLY B 1 925 ? -24.656 1.395 -18.109 1 89.56 925 GLY B O 1
ATOM 14218 N N . HIS B 1 926 ? -24.281 -0.852 -18.141 1 94.12 926 HIS B N 1
ATOM 14219 C CA . HIS B 1 926 ? -24.609 -1.001 -19.547 1 94.12 926 HIS B CA 1
ATOM 14220 C C . HIS B 1 926 ? -25.484 -2.227 -19.781 1 94.12 926 HIS B C 1
ATOM 14222 O O . HIS B 1 926 ? -25.359 -3.227 -19.078 1 94.12 926 HIS B O 1
ATOM 14228 N N . PRO B 1 927 ? -26.344 -2.168 -20.75 1 96.44 927 PRO B N 1
ATOM 14229 C CA . PRO B 1 927 ? -27.078 -3.379 -21.141 1 96.44 927 PRO B CA 1
ATOM 14230 C C . PRO B 1 927 ? -26.156 -4.504 -21.594 1 96.44 927 PRO B C 1
ATOM 14232 O O . PRO B 1 927 ? -25.109 -4.25 -22.219 1 96.44 927 PRO B O 1
ATOM 14235 N N . ALA B 1 928 ? -26.516 -5.691 -21.234 1 97.06 928 ALA B N 1
ATOM 14236 C CA . ALA B 1 928 ? -25.781 -6.859 -21.703 1 97.06 928 ALA B CA 1
ATOM 14237 C C . ALA B 1 928 ? -26.141 -7.199 -23.141 1 97.06 928 ALA B C 1
ATOM 14239 O O . ALA B 1 928 ? -27.25 -6.902 -23.594 1 97.06 928 ALA B O 1
ATOM 14240 N N . GLU B 1 929 ? -25.188 -7.793 -23.859 1 97.44 929 GLU B N 1
ATOM 14241 C CA . GLU B 1 929 ? -25.406 -8.156 -25.25 1 97.44 929 GLU B CA 1
ATOM 14242 C C . GLU B 1 929 ? -24.875 -9.555 -25.547 1 97.44 929 GLU B C 1
ATOM 14244 O O . GLU B 1 929 ? -23.781 -9.914 -25.094 1 97.44 929 GLU B O 1
ATOM 14249 N N . LEU B 1 930 ? -25.656 -10.367 -26.172 1 98 930 LEU B N 1
ATOM 14250 C CA . LEU B 1 930 ? -25.25 -11.648 -26.75 1 98 930 LEU B CA 1
ATOM 14251 C C . LEU B 1 930 ? -25.391 -11.641 -28.266 1 98 930 LEU B C 1
ATOM 14253 O O . LEU B 1 930 ? -26.5 -11.484 -28.781 1 98 930 LEU B O 1
ATOM 14257 N N . ARG B 1 931 ? -24.375 -11.812 -28.969 1 97.81 931 ARG B N 1
ATOM 14258 C CA . ARG B 1 931 ? -24.375 -11.742 -30.438 1 97.81 931 ARG B CA 1
ATOM 14259 C C . ARG B 1 931 ? -24.531 -13.133 -31.047 1 97.81 931 ARG B C 1
ATOM 14261 O O . ARG B 1 931 ? -24.781 -13.258 -32.25 1 97.81 931 ARG B O 1
ATOM 14268 N N . GLY B 1 932 ? -24.359 -14.125 -30.266 1 96.75 932 GLY B N 1
ATOM 14269 C CA . GLY B 1 932 ? -24.578 -15.477 -30.766 1 96.75 932 GLY B CA 1
ATOM 14270 C C . GLY B 1 932 ? -23.609 -16.484 -30.203 1 96.75 932 GLY B C 1
ATOM 14271 O O . GLY B 1 932 ? -22.844 -16.172 -29.281 1 96.75 932 GLY B O 1
ATOM 14272 N N . PHE B 1 933 ? -23.797 -17.703 -30.609 1 96.5 933 PHE B N 1
ATOM 14273 C CA . PHE B 1 933 ? -22.906 -18.828 -30.312 1 96.5 933 PHE B CA 1
ATOM 14274 C C . PHE B 1 933 ? -22.25 -19.359 -31.578 1 96.5 933 PHE B C 1
ATOM 14276 O O . PHE B 1 933 ? -22.938 -19.625 -32.562 1 96.5 933 PHE B O 1
ATOM 14283 N N . GLU B 1 934 ? -20.953 -19.453 -31.5 1 94.81 934 GLU B N 1
ATOM 14284 C CA . GLU B 1 934 ? -20.188 -20 -32.594 1 94.81 934 GLU B CA 1
ATOM 14285 C C . GLU B 1 934 ? -19.672 -21.391 -32.281 1 94.81 934 GLU B C 1
ATOM 14287 O O . GLU B 1 934 ? -19.094 -21.625 -31.219 1 94.81 934 GLU B O 1
ATOM 14292 N N . VAL B 1 935 ? -19.938 -22.297 -33.25 1 93.69 935 VAL B N 1
ATOM 14293 C CA . VAL B 1 935 ? -19.562 -23.688 -33.031 1 93.69 935 VAL B CA 1
ATOM 14294 C C . VAL B 1 935 ? -18.344 -24.031 -33.875 1 93.69 935 VAL B C 1
ATOM 14296 O O . VAL B 1 935 ? -18.312 -23.75 -35.094 1 93.69 935 VAL B O 1
ATOM 14299 N N . THR B 1 936 ? -17.406 -24.562 -33.281 1 91.62 936 THR B N 1
ATOM 14300 C CA . THR B 1 936 ? -16.312 -25.25 -33.969 1 91.62 936 THR B CA 1
ATOM 14301 C C . THR B 1 936 ? -16.438 -26.766 -33.812 1 91.62 936 THR B C 1
ATOM 14303 O O . THR B 1 936 ? -16.234 -27.297 -32.719 1 91.62 936 THR B O 1
ATOM 14306 N N . PRO B 1 937 ? -16.766 -27.406 -34.906 1 89.5 937 PRO B N 1
ATOM 14307 C CA . PRO B 1 937 ? -16.844 -28.859 -34.812 1 89.5 937 PRO B CA 1
ATOM 14308 C C . PRO B 1 937 ? -15.477 -29.516 -34.562 1 89.5 937 PRO B C 1
ATOM 14310 O O . PRO B 1 937 ? -14.477 -29.047 -35.125 1 89.5 937 PRO B O 1
ATOM 14313 N N . LEU B 1 938 ? -15.562 -30.547 -33.781 1 87.38 938 LEU B N 1
ATOM 14314 C CA . LEU B 1 938 ? -14.328 -31.219 -33.406 1 87.38 938 LEU B CA 1
ATOM 14315 C C . LEU B 1 938 ? -14.297 -32.656 -33.938 1 87.38 938 LEU B C 1
ATOM 14317 O O . LEU B 1 938 ? -15.32 -33.344 -33.938 1 87.38 938 LEU B O 1
#

Secondary structure (DSSP, 8-state):
----TT-SEEEETTEEEETTEEE-EEEEE--GGGS-GGGHHHHHHHHHHTT--EEEEE--HHHHEEETTEE--SGGG-HHHHHHHHHHHT-EEEEE--S---TTBGGGG--GGGGGSTT--TTSS-HHHHHHHHHHHHHHHHHHHHTBGGGTS-EEEEEEEE-GGGTT-S-HHHHHHHHHHHHHHTT--SPEEEEESSS-HHHHHTT-TTEEEEEEE---TT-TTHHHHHHHHHHHHHHTT---EEEEE-S-HHHHHHHHHTT-SEEEETTSB-EE--SS-B-EESSSSS-EEEPSEE----SB-TTSPBPTHHHHHHHHHHHHHHH-HHHHT-EE--S--TTEEEEEEES--EEEEEEEPTTS-EEEEEE--SSS-EEEEEEETTS-GGG-EEEEE-TT-EEEEEEEEEGGGGT-SSEEEEESSEEEEEEEETTEEEEEEEESSSEEEEEE-TT-EEEEEESSEEEEETTEEEEEE-SSS-EEEEEE-TTS-EEEEEEEEHHHHHHB----TT-SS--B---------PPPEES-S-EEEEEE-TTS-SSSSPPEE-SS--BGGGGT--SEEEEEEEE-PPP-TT----EEEEES-BSEEEEEETTEEEEEE--TT--EEEE-SS-----EEEEEEEE---BSS--TTSGGGSTT---B-SEEEEEEEEEE--S-EEEEE--TT-----TTGGG-SSSPPPEE-TT----SS--SEEEEEEEEEPPTT-SEEEEEEET--SEEEEEETTEEEEEEBTTB-EEE-GGG--TT-EEEEEEEEE--TT----EEEEEEEEE-EEEEEEEE-HHHHHHHHHHHGGG-EEE-SSEEE-TT-EEEEEE--S-TTTT-TTEEEEEEEEESEEEEEEETTEEEEEEE-S-STTPPEEESS-SSEEEEEGGGSPPTTS----EEEEEEE--SSS-EEEEEEEEEE-/----TT-SEEEETTEEEETTEEE-EEEEE--GGGS-GGGHHHHHHHHHHTT--EEEEE--HHHHEEETTEE--SGGG-HHHHHHHHHHHT-EEEEE--S---TTBGGGG--GGGGGSTT--TTSS-HHHHHHHHHHHHHHHHHHHHTBGGGTS-EEEEEEEE-GGGTT-S-HHHHHHHHHHHHHHTT--SPEEEEESSS-HHHHHTT-TTEEEEEEE---TT-TTHHHHHHHHHHHHHHTT---EEEEE-S-HHHHHHHHHTT-SEEEETTSB-EE--SS-B-EESSSSS-EEEPSEE----SB-TTSPBPTHHHHHHHHHHHHHHH-HHHHT-EE--S--TTEEEEEEES--EEEEEEEPTTS-EEEEEE--SSS-EEEEEEETTS-GGG-EEEEE-TT-EEEEEEEEEGGGGT-SSEEEEESSEEEEEEEETTEEEEEEEESS-EEEEEE-TT-EEEEEESSEEEEETTEEEEEE-SSS-EEEEEE-TTS-EEEEEEEEHHHHHTEE---TT-SS-EE---------PPPEES-S-EEEEEE-TTS-SSSSPPEE-SS--BGGGGT--SEEEEEEEE-PPP-TT----EEEEES-BSEEEEEETTEEEEEE--TT--EEEE-SS-----EEEEEEEE---BSS--TTSGGGSTT---B-SEEEEEEEEEE--S-EEEEE--TT-----TTGGG-SSSPPPEE-TT----SS--SEEEEEEEEEPPTT-SEEEEEEET--SEEEEEETTEEEEEEBTTB-EEE-GGG--TT-EEEEEEEEE--TT----EEEEEEEEE-EEEEEEEE-HHHHHHHHHHHGGG-EEE-SSEEE-TT-EEEEEE--S-TTTT-TTEEEEEEEEESEEEEEEETTEEEEEEE-S-STTPPEEESS-SSEEEEEGGGSPPTTS----EEEEEEE--SSS-EEEEEEEEEE-